Protein 2CQ8 (pdb70)

Sequence (110 aa):
GSSGSSGFFKGAASSVLELTEAELVTAEAVRSVWQRILPKVLEVEDSTDFFKSGAASVDVVRLVEEVKELCDGLELENEDVYMASTFGDFIQLLVRKLRGDDEESGPSSGGSSGSSGFFKGAASSVLELTEAELVTAEAVRSVWQRILPKVLEVEDSTDFFKSGAASVDVVRLVEEVKELCDGLELENEDVYMASTFGDFIQLLVRKLRGDDEESGPSSGGSSGSSGFFKGAASSVLELTEAELVTAEAVRSVWQRILPKVLEVEDSTDFFKSGAASVDVVRLVEEVKELCDGLELENEDVYMASTFGDFIQLLVRKLRGDDEESGPSSGGSSGSSGFFKGAASSVLELTEAELVTAEAVRSVWQRILPKVLEVEDSTDFFKSGAASVDVVRLVEEVKELCDGLELENEDVYMASTFGDFIQLLVRKLRGDDEESGPSSGGSSGSSGFFKGAASSVLELTEAELVTAEAVRSVWQRILPKVLEVEDSTDFFKSGAASVDVVRLVEEVKELCDGLELENEDVYMASTFGDFIQLLVRKLRGDDEESGPSSGGSSGSSGFFKGAASSVLELTEAELVTAEAVRSVWQRILPKVLEVEDSTDFFKSGAASVDVVRLVEEVKELCDGLELENEDVYMASTFGDFIQLLVRKLRGDDEESGPSSGGSSGSSGFFKGAASSVLELTEAELVTAEAVRSVWQRILPKVLEVEDSTDFFKSGAASVDVVRLVEEVKELCDGLELENEDVYMASTFGDFIQLLVRKLRGDDEESGPSSGGSSGSSGFFKGAASSVLELTEAELVTAEAVRSVWQRILPKVLEVEDSTDFFKSGAASVDVVRLVEEVKELCDGLELENEDVYMASTFGDFIQLLVRKLRGDDEESGPSSGGSSGSSGFFKGAASSVLELTEAELVTAEAVRSVWQRILPKVLEVEDSTDFFKSGAASVDVVRLVEEVKELCDGLELENEDVYMASTFGDFIQLLVRKLRGDDEESGPSSGGSSGSSGFFKGAASSVLELTEAELVTAEAVRSVWQRILPKVLEVEDSTDFFKSGAASVDVVRLVEEVKELCDGLELENEDVYMASTFGDFIQLLVRKLRGDDEESGPSSGGSSGSSGFFKGAASSVLELTEAELVTAEAVRSVWQRILPKVLEVEDSTDFFKSGAASVDVVRLVEEVKELCDGLELENEDVYMASTFGDFIQLLVRKLRGDDEESGPSSGGSSGSSGFFKGAASSVLELTEAELVTAEAVRSVWQRILPKVLEVEDSTDFFKSGAASVDVVRLVEEVKELCDGLELENEDVYMASTFGDFIQLLVRKLRGDDEESGPSSGGSSGSSGFFKGAASSVLELTEAELVTAEAVRSVWQRILPKVLEVEDSTDFFKSGAASVDVVRLVEEVKELCDGLELENEDVYMASTFGDFIQLLVRKLRGDDEESGPSSGGSSGSSGFFKGAASSVLELTEAELVTAEAVRSVWQRILPKVLEVEDSTDFFKSGAASVDVVRLVEEVKELCDGLELENEDVYMASTFGDFIQLLVRKLRGDDEESGPSSGGSSGSSGFFKGAASSVLELTEAELVTAEAVRSVWQRILPKVLEVEDSTDFFKSGAASVDVVRLVEEVKELCDGLELENEDVYMASTFGDFIQLLVRKLRGDDEESGPSSGGSSGSSGFFKGAASSVLELTEAELVTAEAVRSVWQRILPKVLEVEDSTDFFKSGAASVDVVRLVEEVKELCDGLELENEDVYMASTFGDFIQLLVRKLRGDDEESGPSSGGSSGSSGFFKGAASSVLELTEAELVTAEAVRSVWQRILPKVLEVEDSTDFFKSGAASVDVVRLVEEVKELCDGLELENEDVYMASTFGDFIQLLVRKLRGDDEESGPSSGGSSGSSGFFKGAASSVLELTEAELVTAEAVRSVWQRILPKVLEVEDSTDFFKSGAASVDVVRLVEEVKELCDGLELENEDVYMASTFGDFIQLLVRKLRGDDEESGPSSGGSSGSSGFFKGAASSVLELTEAELVTAEAVRSVWQRILPKVLEVEDSTDFFKSGAASVDVVRLVEEVKELCDGLELENEDVYMASTFGDFIQLLVRKLRGDDEESGPSSGGSSGSSGFFKGAASSVLELTEAELVTAEAVRSVWQRILPKVLEVEDSTDFFKSGAASVDVVRLVEEVKELCDGLELENEDVYMASTFGDFIQLLVRKLRGDDEESGPSSG

CATH classification: 1.10.1200.10

Secondary structure (DSSP, 8-state):
---SS----S-SS-SS----TTHHHHHHHHHHHHHHH-SS-S---TT-BHHHHH--TTHHHHHHHHHHHHHTS----HHHHHH--BHHHHHHHHHHHHHH----------

Structure (mmCIF, N/CA/C/O backbone):
data_2CQ8
#
_entry.id   2CQ8
#
loop_
_atom_site.group_PDB
_atom_site.id
_atom_site.type_symbol
_atom_site.label_atom_id
_atom_site.label_alt_id
_atom_site.label_comp_id
_atom_site.label_asym_id
_atom_site.label_entity_id
_atom_site.label_seq_id
_atom_site.pdbx_PDB_ins_code
_atom_site.Cartn_x
_atom_site.Cartn_y
_atom_site.Cartn_z
_atom_site.occupancy
_atom_site.B_iso_or_equiv
_atom_site.auth_seq_id
_atom_site.auth_comp_id
_atom_site.auth_asym_id
_atom_site.auth_atom_id
_atom_site.pdbx_PDB_model_num
ATOM 1 N N . GLY A 1 1 ? -26.385 -15.434 23.857 1.00 0.00 1 GLY A N 1
ATOM 2 C CA . GLY A 1 1 ? -25.637 -15.434 22.612 1.00 0.00 1 GLY A CA 1
ATOM 3 C C . GLY A 1 1 ? -24.414 -16.348 22.707 1.00 0.00 1 GLY A C 1
ATOM 4 O O . GLY A 1 1 ? -24.291 -17.130 23.649 1.00 0.00 1 GLY A O 1
ATOM 8 N N . SER A 1 2 ? -23.541 -16.221 21.718 1.00 0.00 2 SER A N 1
ATOM 9 C CA . SER A 1 2 ? -22.332 -17.026 21.679 1.00 0.00 2 SER A CA 1
ATOM 10 C C . SER A 1 2 ? -21.718 -17.117 23.077 1.00 0.00 2 SER A C 1
ATOM 11 O O . SER A 1 2 ? -21.749 -16.151 23.837 1.00 0.00 2 SER A O 1
ATOM 19 N N . SER A 1 3 ? -21.174 -18.288 23.374 1.00 0.00 3 SER A N 1
ATOM 20 C CA . SER A 1 3 ? -20.554 -18.518 24.668 1.00 0.00 3 SER A CA 1
ATOM 21 C C . SER A 1 3 ? -19.182 -19.170 24.482 1.00 0.00 3 SER A C 1
ATOM 22 O O . SER A 1 3 ? -18.918 -19.785 23.450 1.00 0.00 3 SER A O 1
ATOM 30 N N . GLY A 1 4 ? -18.345 -19.012 25.497 1.00 0.00 4 GLY A N 1
ATOM 31 C CA . GLY A 1 4 ? -17.007 -19.577 25.458 1.00 0.00 4 GLY A CA 1
ATOM 32 C C . GLY A 1 4 ? -15.983 -18.531 25.012 1.00 0.00 4 GLY A C 1
ATOM 33 O O . GLY A 1 4 ? -16.255 -17.733 24.117 1.00 0.00 4 GLY A O 1
ATOM 37 N N . SER A 1 5 ? -14.826 -18.570 25.657 1.00 0.00 5 SER A N 1
ATOM 38 C CA . SER A 1 5 ? -13.760 -17.636 25.338 1.00 0.00 5 SER A CA 1
ATOM 39 C C . SER A 1 5 ? -14.278 -16.199 25.431 1.00 0.00 5 SER A C 1
ATOM 40 O O . SER A 1 5 ? -14.956 -15.720 24.524 1.00 0.00 5 SER A O 1
ATOM 48 N N . SER A 1 6 ? -13.938 -15.553 26.537 1.00 0.00 6 SER A N 1
ATOM 49 C CA . SER A 1 6 ? -14.360 -14.180 26.760 1.00 0.00 6 SER A CA 1
ATOM 50 C C . SER A 1 6 ? -13.345 -13.214 26.146 1.00 0.00 6 SER A C 1
ATOM 51 O O . SER A 1 6 ? -12.202 -13.589 25.890 1.00 0.00 6 SER A O 1
ATOM 59 N N . GLY A 1 7 ? -13.800 -11.989 25.928 1.00 0.00 7 GLY A N 1
ATOM 60 C CA . GLY A 1 7 ? -12.946 -10.966 25.349 1.00 0.00 7 GLY A CA 1
ATOM 61 C C . GLY A 1 7 ? -13.768 -9.755 24.901 1.00 0.00 7 GLY A C 1
ATOM 62 O O . GLY A 1 7 ? -13.889 -9.490 23.706 1.00 0.00 7 GLY A O 1
ATOM 66 N N . PHE A 1 8 ? -14.310 -9.052 25.885 1.00 0.00 8 PHE A N 1
ATOM 67 C CA . PHE A 1 8 ? -15.116 -7.875 25.608 1.00 0.00 8 PHE A CA 1
ATOM 68 C C . PHE A 1 8 ? -14.348 -6.594 25.938 1.00 0.00 8 PHE A C 1
ATOM 69 O O . PHE A 1 8 ? -13.764 -6.476 27.014 1.00 0.00 8 PHE A O 1
ATOM 86 N N . PHE A 1 9 ? -14.374 -5.666 24.992 1.00 0.00 9 PHE A N 1
ATOM 87 C CA . PHE A 1 9 ? -13.687 -4.398 25.170 1.00 0.00 9 PHE A CA 1
ATOM 88 C C . PHE A 1 9 ? -14.069 -3.409 24.067 1.00 0.00 9 PHE A C 1
ATOM 89 O O . PHE A 1 9 ? -14.067 -3.758 22.887 1.00 0.00 9 PHE A O 1
ATOM 106 N N . LYS A 1 10 ? -14.388 -2.194 24.490 1.00 0.00 10 LYS A N 1
ATOM 107 C CA . LYS A 1 10 ? -14.772 -1.152 23.552 1.00 0.00 10 LYS A CA 1
ATOM 108 C C . LYS A 1 10 ? -13.874 -1.229 22.316 1.00 0.00 10 LYS A C 1
ATOM 109 O O . LYS A 1 10 ? -12.670 -1.451 22.432 1.00 0.00 10 LYS A O 1
ATOM 128 N N . GLY A 1 11 ? -14.494 -1.039 21.161 1.00 0.00 11 GLY A N 1
ATOM 129 C CA . GLY A 1 11 ? -13.766 -1.084 19.904 1.00 0.00 11 GLY A CA 1
ATOM 130 C C . GLY A 1 11 ? -14.687 -1.488 18.751 1.00 0.00 11 GLY A C 1
ATOM 131 O O . GLY A 1 11 ? -14.970 -2.670 18.563 1.00 0.00 11 GLY A O 1
ATOM 135 N N . ALA A 1 12 ? -15.129 -0.483 18.009 1.00 0.00 12 ALA A N 1
ATOM 136 C CA . ALA A 1 12 ? -16.012 -0.719 16.879 1.00 0.00 12 ALA A CA 1
ATOM 137 C C . ALA A 1 12 ? -15.230 -0.532 15.578 1.00 0.00 12 ALA A C 1
ATOM 138 O O . ALA A 1 12 ? -14.900 0.592 15.204 1.00 0.00 12 ALA A O 1
ATOM 145 N N . ALA A 1 13 ? -14.955 -1.651 14.924 1.00 0.00 13 ALA A N 1
ATOM 146 C CA . ALA A 1 13 ? -14.218 -1.624 13.672 1.00 0.00 13 ALA A CA 1
ATOM 147 C C . ALA A 1 13 ? -12.795 -1.127 13.934 1.00 0.00 13 ALA A C 1
ATOM 148 O O . ALA A 1 13 ? -12.502 0.053 13.750 1.00 0.00 13 ALA A O 1
ATOM 155 N N . SER A 1 14 ? -11.948 -2.053 14.360 1.00 0.00 14 SER A N 1
ATOM 156 C CA . SER A 1 14 ? -10.563 -1.724 14.649 1.00 0.00 14 SER A CA 1
ATOM 157 C C . SER A 1 14 ? -9.633 -2.744 13.989 1.00 0.00 14 SER A C 1
ATOM 158 O O . SER A 1 14 ? -10.096 -3.691 13.353 1.00 0.00 14 SER A O 1
ATOM 166 N N . SER A 1 15 ? -8.339 -2.517 14.161 1.00 0.00 15 SER A N 1
ATOM 167 C CA . SER A 1 15 ? -7.341 -3.405 13.590 1.00 0.00 15 SER A CA 1
ATOM 168 C C . SER A 1 15 ? -7.442 -3.392 12.063 1.00 0.00 15 SER A C 1
ATOM 169 O O . SER A 1 15 ? -8.422 -3.875 11.498 1.00 0.00 15 SER A O 1
ATOM 177 N N . VAL A 1 16 ? -6.415 -2.834 11.439 1.00 0.00 16 VAL A N 1
ATOM 178 C CA . VAL A 1 16 ? -6.375 -2.752 9.989 1.00 0.00 16 VAL A CA 1
ATOM 179 C C . VAL A 1 16 ? -7.587 -1.960 9.494 1.00 0.00 16 VAL A C 1
ATOM 180 O O . VAL A 1 16 ? -8.626 -1.934 10.151 1.00 0.00 16 VAL A O 1
ATOM 193 N N . LEU A 1 17 ? -7.413 -1.335 8.339 1.00 0.00 17 LEU A N 1
ATOM 194 C CA . LEU A 1 17 ? -8.480 -0.544 7.749 1.00 0.00 17 LEU A CA 1
ATOM 195 C C . LEU A 1 17 ? -9.359 -1.448 6.882 1.00 0.00 17 LEU A C 1
ATOM 196 O O . LEU A 1 17 ? -8.920 -2.509 6.441 1.00 0.00 17 LEU A O 1
ATOM 212 N N . GLU A 1 18 ? -10.584 -0.994 6.662 1.00 0.00 18 GLU A N 1
ATOM 213 C CA . GLU A 1 18 ? -11.528 -1.749 5.856 1.00 0.00 18 GLU A CA 1
ATOM 214 C C . GLU A 1 18 ? -11.679 -1.107 4.475 1.00 0.00 18 GLU A C 1
ATOM 215 O O . GLU A 1 18 ? -12.128 0.033 4.362 1.00 0.00 18 GLU A O 1
ATOM 227 N N . LEU A 1 19 ? -11.294 -1.866 3.459 1.00 0.00 19 LEU A N 1
ATOM 228 C CA . LEU A 1 19 ? -11.381 -1.386 2.091 1.00 0.00 19 LEU A CA 1
ATOM 229 C C . LEU A 1 19 ? -12.843 -1.089 1.750 1.00 0.00 19 LEU A C 1
ATOM 230 O O . LEU A 1 19 ? -13.709 -1.136 2.623 1.00 0.00 19 LEU A O 1
ATOM 246 N N . THR A 1 20 ? -13.072 -0.791 0.480 1.00 0.00 20 THR A N 1
ATOM 247 C CA . THR A 1 20 ? -14.414 -0.488 0.013 1.00 0.00 20 THR A CA 1
ATOM 248 C C . THR A 1 20 ? -14.584 -0.925 -1.443 1.00 0.00 20 THR A C 1
ATOM 249 O O . THR A 1 20 ? -13.601 -1.150 -2.146 1.00 0.00 20 THR A O 1
ATOM 260 N N . GLU A 1 21 ? -15.840 -1.032 -1.852 1.00 0.00 21 GLU A N 1
ATOM 261 C CA . GLU A 1 21 ? -16.152 -1.438 -3.212 1.00 0.00 21 GLU A CA 1
ATOM 262 C C . GLU A 1 21 ? -15.199 -0.761 -4.200 1.00 0.00 21 GLU A C 1
ATOM 263 O O . GLU A 1 21 ? -14.854 -1.338 -5.230 1.00 0.00 21 GLU A O 1
ATOM 275 N N . ALA A 1 22 ? -14.803 0.454 -3.851 1.00 0.00 22 ALA A N 1
ATOM 276 C CA . ALA A 1 22 ? -13.897 1.216 -4.694 1.00 0.00 22 ALA A CA 1
ATOM 277 C C . ALA A 1 22 ? -12.455 0.942 -4.265 1.00 0.00 22 ALA A C 1
ATOM 278 O O . ALA A 1 22 ? -11.654 0.438 -5.051 1.00 0.00 22 ALA A O 1
ATOM 285 N N . GLU A 1 23 ? -12.167 1.286 -3.018 1.00 0.00 23 GLU A N 1
ATOM 286 C CA . GLU A 1 23 ? -10.835 1.083 -2.474 1.00 0.00 23 GLU A CA 1
ATOM 287 C C . GLU A 1 23 ? -10.312 -0.304 -2.854 1.00 0.00 23 GLU A C 1
ATOM 288 O O . GLU A 1 23 ? -9.161 -0.446 -3.264 1.00 0.00 23 GLU A O 1
ATOM 300 N N . LEU A 1 24 ? -11.183 -1.291 -2.703 1.00 0.00 24 LEU A N 1
ATOM 301 C CA . LEU A 1 24 ? -10.823 -2.662 -3.025 1.00 0.00 24 LEU A CA 1
ATOM 302 C C . LEU A 1 24 ? -10.194 -2.705 -4.418 1.00 0.00 24 LEU A C 1
ATOM 303 O O . LEU A 1 24 ? -9.123 -3.283 -4.602 1.00 0.00 24 LEU A O 1
ATOM 319 N N . VAL A 1 25 ? -10.885 -2.087 -5.365 1.00 0.00 25 VAL A N 1
ATOM 320 C CA . VAL A 1 25 ? -10.407 -2.049 -6.736 1.00 0.00 25 VAL A CA 1
ATOM 321 C C . VAL A 1 25 ? -9.010 -1.424 -6.767 1.00 0.00 25 VAL A C 1
ATOM 322 O O . VAL A 1 25 ? -8.089 -1.985 -7.358 1.00 0.00 25 VAL A O 1
ATOM 335 N N . THR A 1 26 ? -8.898 -0.271 -6.124 1.00 0.00 26 THR A N 1
ATOM 336 C CA . THR A 1 26 ? -7.630 0.436 -6.071 1.00 0.00 26 THR A CA 1
ATOM 337 C C . THR A 1 26 ? -6.544 -0.461 -5.473 1.00 0.00 26 THR A C 1
ATOM 338 O O . THR A 1 26 ? -5.432 -0.527 -5.994 1.00 0.00 26 THR A O 1
ATOM 349 N N . ALA A 1 27 ? -6.905 -1.128 -4.387 1.00 0.00 27 ALA A N 1
ATOM 350 C CA . ALA A 1 27 ? -5.976 -2.018 -3.712 1.00 0.00 27 ALA A CA 1
ATOM 351 C C . ALA A 1 27 ? -5.494 -3.087 -4.696 1.00 0.00 27 ALA A C 1
ATOM 352 O O . ALA A 1 27 ? -4.366 -3.566 -4.594 1.00 0.00 27 ALA A O 1
ATOM 359 N N . GLU A 1 28 ? -6.373 -3.429 -5.626 1.00 0.00 28 GLU A N 1
ATOM 360 C CA . GLU A 1 28 ? -6.052 -4.431 -6.628 1.00 0.00 28 GLU A CA 1
ATOM 361 C C . GLU A 1 28 ? -5.145 -3.833 -7.706 1.00 0.00 28 GLU A C 1
ATOM 362 O O . GLU A 1 28 ? -4.306 -4.531 -8.273 1.00 0.00 28 GLU A O 1
ATOM 374 N N . ALA A 1 29 ? -5.345 -2.548 -7.955 1.00 0.00 29 ALA A N 1
ATOM 375 C CA . ALA A 1 29 ? -4.556 -1.848 -8.955 1.00 0.00 29 ALA A CA 1
ATOM 376 C C . ALA A 1 29 ? -3.101 -1.772 -8.489 1.00 0.00 29 ALA A C 1
ATOM 377 O O . ALA A 1 29 ? -2.180 -1.945 -9.286 1.00 0.00 29 ALA A O 1
ATOM 384 N N . VAL A 1 30 ? -2.939 -1.514 -7.199 1.00 0.00 30 VAL A N 1
ATOM 385 C CA . VAL A 1 30 ? -1.611 -1.413 -6.618 1.00 0.00 30 VAL A CA 1
ATOM 386 C C . VAL A 1 30 ? -0.931 -2.783 -6.670 1.00 0.00 30 VAL A C 1
ATOM 387 O O . VAL A 1 30 ? 0.271 -2.874 -6.916 1.00 0.00 30 VAL A O 1
ATOM 400 N N . ARG A 1 31 ? -1.729 -3.814 -6.435 1.00 0.00 31 ARG A N 1
ATOM 401 C CA . ARG A 1 31 ? -1.219 -5.174 -6.452 1.00 0.00 31 ARG A CA 1
ATOM 402 C C . ARG A 1 31 ? -0.556 -5.476 -7.798 1.00 0.00 31 ARG A C 1
ATOM 403 O O . ARG A 1 31 ? 0.515 -6.079 -7.845 1.00 0.00 31 ARG A O 1
ATOM 424 N N . SER A 1 32 ? -1.221 -5.042 -8.859 1.00 0.00 32 SER A N 1
ATOM 425 C CA . SER A 1 32 ? -0.710 -5.258 -10.202 1.00 0.00 32 SER A CA 1
ATOM 426 C C . SER A 1 32 ? 0.688 -4.650 -10.334 1.00 0.00 32 SER A C 1
ATOM 427 O O . SER A 1 32 ? 1.540 -5.191 -11.037 1.00 0.00 32 SER A O 1
ATOM 435 N N . VAL A 1 33 ? 0.880 -3.534 -9.646 1.00 0.00 33 VAL A N 1
ATOM 436 C CA . VAL A 1 33 ? 2.160 -2.847 -9.678 1.00 0.00 33 VAL A CA 1
ATOM 437 C C . VAL A 1 33 ? 3.248 -3.779 -9.138 1.00 0.00 33 VAL A C 1
ATOM 438 O O . VAL A 1 33 ? 4.251 -4.021 -9.807 1.00 0.00 33 VAL A O 1
ATOM 451 N N . TRP A 1 34 ? 3.011 -4.275 -7.932 1.00 0.00 34 TRP A N 1
ATOM 452 C CA . TRP A 1 34 ? 3.958 -5.174 -7.294 1.00 0.00 34 TRP A CA 1
ATOM 453 C C . TRP A 1 34 ? 4.223 -6.338 -8.252 1.00 0.00 34 TRP A C 1
ATOM 454 O O . TRP A 1 34 ? 5.364 -6.576 -8.644 1.00 0.00 34 TRP A O 1
ATOM 475 N N . GLN A 1 35 ? 3.149 -7.032 -8.600 1.00 0.00 35 GLN A N 1
ATOM 476 C CA . GLN A 1 35 ? 3.251 -8.165 -9.504 1.00 0.00 35 GLN A CA 1
ATOM 477 C C . GLN A 1 35 ? 4.073 -7.787 -10.738 1.00 0.00 35 GLN A C 1
ATOM 478 O O . GLN A 1 35 ? 5.117 -8.382 -10.999 1.00 0.00 35 GLN A O 1
ATOM 492 N N . ARG A 1 36 ? 3.569 -6.800 -11.465 1.00 0.00 36 ARG A N 1
ATOM 493 C CA . ARG A 1 36 ? 4.243 -6.335 -12.665 1.00 0.00 36 ARG A CA 1
ATOM 494 C C . ARG A 1 36 ? 5.733 -6.122 -12.389 1.00 0.00 36 ARG A C 1
ATOM 495 O O . ARG A 1 36 ? 6.581 -6.563 -13.164 1.00 0.00 36 ARG A O 1
ATOM 516 N N . ILE A 1 37 ? 6.007 -5.447 -11.282 1.00 0.00 37 ILE A N 1
ATOM 517 C CA . ILE A 1 37 ? 7.379 -5.171 -10.894 1.00 0.00 37 ILE A CA 1
ATOM 518 C C . ILE A 1 37 ? 8.089 -6.487 -10.574 1.00 0.00 37 ILE A C 1
ATOM 519 O O . ILE A 1 37 ? 8.922 -6.952 -11.351 1.00 0.00 37 ILE A O 1
ATOM 535 N N . LEU A 1 38 ? 7.734 -7.051 -9.429 1.00 0.00 38 LEU A N 1
ATOM 536 C CA . LEU A 1 38 ? 8.327 -8.305 -8.997 1.00 0.00 38 LEU A CA 1
ATOM 537 C C . LEU A 1 38 ? 8.006 -9.396 -10.021 1.00 0.00 38 LEU A C 1
ATOM 538 O O . LEU A 1 38 ? 6.855 -9.811 -10.151 1.00 0.00 38 LEU A O 1
ATOM 554 N N . PRO A 1 39 ? 9.071 -9.841 -10.739 1.00 0.00 39 PRO A N 1
ATOM 555 C CA . PRO A 1 39 ? 8.914 -10.876 -11.748 1.00 0.00 39 PRO A CA 1
ATOM 556 C C . PRO A 1 39 ? 8.733 -12.250 -11.099 1.00 0.00 39 PRO A C 1
ATOM 557 O O . PRO A 1 39 ? 7.642 -12.818 -11.133 1.00 0.00 39 PRO A O 1
ATOM 568 N N . LYS A 1 40 ? 9.819 -12.745 -10.524 1.00 0.00 40 LYS A N 1
ATOM 569 C CA . LYS A 1 40 ? 9.793 -14.042 -9.869 1.00 0.00 40 LYS A CA 1
ATOM 570 C C . LYS A 1 40 ? 8.478 -14.196 -9.102 1.00 0.00 40 LYS A C 1
ATOM 571 O O . LYS A 1 40 ? 7.854 -15.255 -9.140 1.00 0.00 40 LYS A O 1
ATOM 590 N N . VAL A 1 41 ? 8.097 -13.123 -8.424 1.00 0.00 41 VAL A N 1
ATOM 591 C CA . VAL A 1 41 ? 6.868 -13.126 -7.649 1.00 0.00 41 VAL A CA 1
ATOM 592 C C . VAL A 1 41 ? 5.699 -13.512 -8.557 1.00 0.00 41 VAL A C 1
ATOM 593 O O . VAL A 1 41 ? 5.364 -12.782 -9.489 1.00 0.00 41 VAL A O 1
ATOM 606 N N . LEU A 1 42 ? 5.110 -14.660 -8.254 1.00 0.00 42 LEU A N 1
ATOM 607 C CA . LEU A 1 42 ? 3.985 -15.152 -9.031 1.00 0.00 42 LEU A CA 1
ATOM 608 C C . LEU A 1 42 ? 2.685 -14.600 -8.445 1.00 0.00 42 LEU A C 1
ATOM 609 O O . LEU A 1 42 ? 1.703 -14.419 -9.163 1.00 0.00 42 LEU A O 1
ATOM 625 N N . GLU A 1 43 ? 2.720 -14.347 -7.145 1.00 0.00 43 GLU A N 1
ATOM 626 C CA . GLU A 1 43 ? 1.556 -13.819 -6.453 1.00 0.00 43 GLU A CA 1
ATOM 627 C C . GLU A 1 43 ? 1.985 -12.815 -5.381 1.00 0.00 43 GLU A C 1
ATOM 628 O O . GLU A 1 43 ? 3.056 -12.951 -4.792 1.00 0.00 43 GLU A O 1
ATOM 640 N N . VAL A 1 44 ? 1.128 -11.829 -5.161 1.00 0.00 44 VAL A N 1
ATOM 641 C CA . VAL A 1 44 ? 1.405 -10.803 -4.171 1.00 0.00 44 VAL A CA 1
ATOM 642 C C . VAL A 1 44 ? 0.339 -10.857 -3.075 1.00 0.00 44 VAL A C 1
ATOM 643 O O . VAL A 1 44 ? -0.815 -10.504 -3.309 1.00 0.00 44 VAL A O 1
ATOM 656 N N . GLU A 1 45 ? 0.765 -11.302 -1.901 1.00 0.00 45 GLU A N 1
ATOM 657 C CA . GLU A 1 45 ? -0.138 -11.407 -0.768 1.00 0.00 45 GLU A CA 1
ATOM 658 C C . GLU A 1 45 ? 0.111 -10.263 0.217 1.00 0.00 45 GLU A C 1
ATOM 659 O O . GLU A 1 45 ? 1.027 -9.465 0.028 1.00 0.00 45 GLU A O 1
ATOM 671 N N . ASP A 1 46 ? -0.721 -10.220 1.247 1.00 0.00 46 ASP A N 1
ATOM 672 C CA . ASP A 1 46 ? -0.603 -9.187 2.263 1.00 0.00 46 ASP A CA 1
ATOM 673 C C . ASP A 1 46 ? 0.606 -9.488 3.151 1.00 0.00 46 ASP A C 1
ATOM 674 O O . ASP A 1 46 ? 0.942 -8.701 4.035 1.00 0.00 46 ASP A O 1
ATOM 683 N N . SER A 1 47 ? 1.227 -10.627 2.885 1.00 0.00 47 SER A N 1
ATOM 684 C CA . SER A 1 47 ? 2.392 -11.041 3.649 1.00 0.00 47 SER A CA 1
ATOM 685 C C . SER A 1 47 ? 3.653 -10.911 2.792 1.00 0.00 47 SER A C 1
ATOM 686 O O . SER A 1 47 ? 4.765 -11.086 3.288 1.00 0.00 47 SER A O 1
ATOM 694 N N . THR A 1 48 ? 3.438 -10.604 1.522 1.00 0.00 48 THR A N 1
ATOM 695 C CA . THR A 1 48 ? 4.543 -10.448 0.592 1.00 0.00 48 THR A CA 1
ATOM 696 C C . THR A 1 48 ? 5.283 -9.135 0.858 1.00 0.00 48 THR A C 1
ATOM 697 O O . THR A 1 48 ? 4.685 -8.062 0.816 1.00 0.00 48 THR A O 1
ATOM 708 N N . ASP A 1 49 ? 6.574 -9.265 1.127 1.00 0.00 49 ASP A N 1
ATOM 709 C CA . ASP A 1 49 ? 7.402 -8.103 1.401 1.00 0.00 49 ASP A CA 1
ATOM 710 C C . ASP A 1 49 ? 7.958 -7.556 0.084 1.00 0.00 49 ASP A C 1
ATOM 711 O O . ASP A 1 49 ? 8.560 -8.295 -0.694 1.00 0.00 49 ASP A O 1
ATOM 720 N N . PHE A 1 50 ? 7.736 -6.267 -0.126 1.00 0.00 50 PHE A N 1
ATOM 721 C CA . PHE A 1 50 ? 8.206 -5.613 -1.335 1.00 0.00 50 PHE A CA 1
ATOM 722 C C . PHE A 1 50 ? 9.723 -5.755 -1.479 1.00 0.00 50 PHE A C 1
ATOM 723 O O . PHE A 1 50 ? 10.260 -5.629 -2.579 1.00 0.00 50 PHE A O 1
ATOM 740 N N . PHE A 1 51 ? 10.371 -6.014 -0.353 1.00 0.00 51 PHE A N 1
ATOM 741 C CA . PHE A 1 51 ? 11.815 -6.174 -0.341 1.00 0.00 51 PHE A CA 1
ATOM 742 C C . PHE A 1 51 ? 12.206 -7.643 -0.520 1.00 0.00 51 PHE A C 1
ATOM 743 O O . PHE A 1 51 ? 12.788 -8.014 -1.538 1.00 0.00 51 PHE A O 1
ATOM 760 N N . LYS A 1 52 ? 11.870 -8.438 0.485 1.00 0.00 52 LYS A N 1
ATOM 761 C CA . LYS A 1 52 ? 12.178 -9.857 0.452 1.00 0.00 52 LYS A CA 1
ATOM 762 C C . LYS A 1 52 ? 11.921 -10.398 -0.956 1.00 0.00 52 LYS A C 1
ATOM 763 O O . LYS A 1 52 ? 12.753 -11.114 -1.511 1.00 0.00 52 LYS A O 1
ATOM 782 N N . SER A 1 53 ? 10.767 -10.033 -1.494 1.00 0.00 53 SER A N 1
ATOM 783 C CA . SER A 1 53 ? 10.390 -10.472 -2.827 1.00 0.00 53 SER A CA 1
ATOM 784 C C . SER A 1 53 ? 11.609 -10.445 -3.751 1.00 0.00 53 SER A C 1
ATOM 785 O O . SER A 1 53 ? 12.200 -11.486 -4.034 1.00 0.00 53 SER A O 1
ATOM 793 N N . GLY A 1 54 ? 11.948 -9.244 -4.195 1.00 0.00 54 GLY A N 1
ATOM 794 C CA . GLY A 1 54 ? 13.086 -9.068 -5.081 1.00 0.00 54 GLY A CA 1
ATOM 795 C C . GLY A 1 54 ? 13.103 -7.660 -5.679 1.00 0.00 54 GLY A C 1
ATOM 796 O O . GLY A 1 54 ? 13.406 -7.485 -6.858 1.00 0.00 54 GLY A O 1
ATOM 800 N N . ALA A 1 55 ? 12.775 -6.690 -4.837 1.00 0.00 55 ALA A N 1
ATOM 801 C CA . ALA A 1 55 ? 12.748 -5.303 -5.267 1.00 0.00 55 ALA A CA 1
ATOM 802 C C . ALA A 1 55 ? 14.073 -4.633 -4.896 1.00 0.00 55 ALA A C 1
ATOM 803 O O . ALA A 1 55 ? 14.674 -4.962 -3.875 1.00 0.00 55 ALA A O 1
ATOM 810 N N . ALA A 1 56 ? 14.489 -3.705 -5.746 1.00 0.00 56 ALA A N 1
ATOM 811 C CA . ALA A 1 56 ? 15.731 -2.986 -5.520 1.00 0.00 56 ALA A CA 1
ATOM 812 C C . ALA A 1 56 ? 15.419 -1.612 -4.925 1.00 0.00 56 ALA A C 1
ATOM 813 O O . ALA A 1 56 ? 14.312 -1.378 -4.441 1.00 0.00 56 ALA A O 1
ATOM 820 N N . SER A 1 57 ? 16.414 -0.739 -4.979 1.00 0.00 57 SER A N 1
ATOM 821 C CA . SER A 1 57 ? 16.260 0.606 -4.451 1.00 0.00 57 SER A CA 1
ATOM 822 C C . SER A 1 57 ? 15.546 1.491 -5.475 1.00 0.00 57 SER A C 1
ATOM 823 O O . SER A 1 57 ? 15.200 2.634 -5.178 1.00 0.00 57 SER A O 1
ATOM 831 N N . VAL A 1 58 ? 15.347 0.930 -6.658 1.00 0.00 58 VAL A N 1
ATOM 832 C CA . VAL A 1 58 ? 14.681 1.654 -7.727 1.00 0.00 58 VAL A CA 1
ATOM 833 C C . VAL A 1 58 ? 13.181 1.351 -7.686 1.00 0.00 58 VAL A C 1
ATOM 834 O O . VAL A 1 58 ? 12.358 2.248 -7.860 1.00 0.00 58 VAL A O 1
ATOM 847 N N . ASP A 1 59 ? 12.873 0.084 -7.454 1.00 0.00 59 ASP A N 1
ATOM 848 C CA . ASP A 1 59 ? 11.487 -0.349 -7.387 1.00 0.00 59 ASP A CA 1
ATOM 849 C C . ASP A 1 59 ? 10.738 0.511 -6.367 1.00 0.00 59 ASP A C 1
ATOM 850 O O . ASP A 1 59 ? 9.557 0.806 -6.546 1.00 0.00 59 ASP A O 1
ATOM 859 N N . VAL A 1 60 ? 11.454 0.888 -5.318 1.00 0.00 60 VAL A N 1
ATOM 860 C CA . VAL A 1 60 ? 10.872 1.708 -4.269 1.00 0.00 60 VAL A CA 1
ATOM 861 C C . VAL A 1 60 ? 10.242 2.955 -4.893 1.00 0.00 60 VAL A C 1
ATOM 862 O O . VAL A 1 60 ? 9.095 3.288 -4.600 1.00 0.00 60 VAL A O 1
ATOM 875 N N . VAL A 1 61 ? 11.021 3.610 -5.741 1.00 0.00 61 VAL A N 1
ATOM 876 C CA . VAL A 1 61 ? 10.553 4.814 -6.409 1.00 0.00 61 VAL A CA 1
ATOM 877 C C . VAL A 1 61 ? 9.514 4.434 -7.466 1.00 0.00 61 VAL A C 1
ATOM 878 O O . VAL A 1 61 ? 8.544 5.160 -7.675 1.00 0.00 61 VAL A O 1
ATOM 891 N N . ARG A 1 62 ? 9.753 3.298 -8.104 1.00 0.00 62 ARG A N 1
ATOM 892 C CA . ARG A 1 62 ? 8.850 2.814 -9.134 1.00 0.00 62 ARG A CA 1
ATOM 893 C C . ARG A 1 62 ? 7.458 2.571 -8.548 1.00 0.00 62 ARG A C 1
ATOM 894 O O . ARG A 1 62 ? 6.466 3.084 -9.063 1.00 0.00 62 ARG A O 1
ATOM 915 N N . LEU A 1 63 ? 7.429 1.788 -7.479 1.00 0.00 63 LEU A N 1
ATOM 916 C CA . LEU A 1 63 ? 6.175 1.471 -6.818 1.00 0.00 63 LEU A CA 1
ATOM 917 C C . LEU A 1 63 ? 5.489 2.769 -6.386 1.00 0.00 63 LEU A C 1
ATOM 918 O O . LEU A 1 63 ? 4.294 2.950 -6.616 1.00 0.00 63 LEU A O 1
ATOM 934 N N . VAL A 1 64 ? 6.274 3.639 -5.768 1.00 0.00 64 VAL A N 1
ATOM 935 C CA . VAL A 1 64 ? 5.757 4.914 -5.302 1.00 0.00 64 VAL A CA 1
ATOM 936 C C . VAL A 1 64 ? 5.301 5.744 -6.503 1.00 0.00 64 VAL A C 1
ATOM 937 O O . VAL A 1 64 ? 4.251 6.384 -6.458 1.00 0.00 64 VAL A O 1
ATOM 950 N N . GLU A 1 65 ? 6.112 5.707 -7.550 1.00 0.00 65 GLU A N 1
ATOM 951 C CA . GLU A 1 65 ? 5.805 6.448 -8.762 1.00 0.00 65 GLU A CA 1
ATOM 952 C C . GLU A 1 65 ? 4.555 5.874 -9.433 1.00 0.00 65 GLU A C 1
ATOM 953 O O . GLU A 1 65 ? 3.694 6.622 -9.893 1.00 0.00 65 GLU A O 1
ATOM 965 N N . GLU A 1 66 ? 4.496 4.551 -9.467 1.00 0.00 66 GLU A N 1
ATOM 966 C CA . GLU A 1 66 ? 3.366 3.868 -10.073 1.00 0.00 66 GLU A CA 1
ATOM 967 C C . GLU A 1 66 ? 2.073 4.222 -9.335 1.00 0.00 66 GLU A C 1
ATOM 968 O O . GLU A 1 66 ? 1.118 4.703 -9.944 1.00 0.00 66 GLU A O 1
ATOM 980 N N . VAL A 1 67 ? 2.084 3.971 -8.035 1.00 0.00 67 VAL A N 1
ATOM 981 C CA . VAL A 1 67 ? 0.924 4.257 -7.207 1.00 0.00 67 VAL A CA 1
ATOM 982 C C . VAL A 1 67 ? 0.582 5.745 -7.313 1.00 0.00 67 VAL A C 1
ATOM 983 O O . VAL A 1 67 ? -0.556 6.142 -7.071 1.00 0.00 67 VAL A O 1
ATOM 996 N N . LYS A 1 68 ? 1.589 6.526 -7.676 1.00 0.00 68 LYS A N 1
ATOM 997 C CA . LYS A 1 68 ? 1.409 7.961 -7.817 1.00 0.00 68 LYS A CA 1
ATOM 998 C C . LYS A 1 68 ? 0.416 8.238 -8.947 1.00 0.00 68 LYS A C 1
ATOM 999 O O . LYS A 1 68 ? -0.446 9.106 -8.823 1.00 0.00 68 LYS A O 1
ATOM 1018 N N . GLU A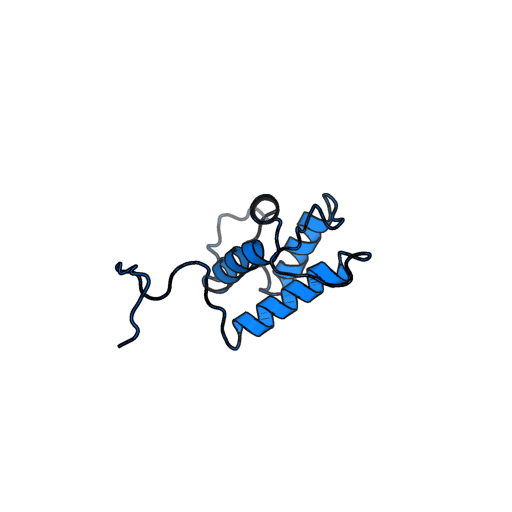 1 69 ? 0.571 7.483 -10.025 1.00 0.00 69 GLU A N 1
ATOM 1019 C CA . GLU A 1 69 ? -0.301 7.636 -11.178 1.00 0.00 69 GLU A CA 1
ATOM 1020 C C . GLU A 1 69 ? -1.703 7.114 -10.855 1.00 0.00 69 GLU A C 1
ATOM 1021 O O . GLU A 1 69 ? -2.677 7.501 -11.499 1.00 0.00 69 GLU A O 1
ATOM 1033 N N . LEU A 1 70 ? -1.760 6.242 -9.859 1.00 0.00 70 LEU A N 1
ATOM 1034 C CA . LEU A 1 70 ? -3.026 5.663 -9.443 1.00 0.00 70 LEU A CA 1
ATOM 1035 C C . LEU A 1 70 ? -3.902 6.754 -8.822 1.00 0.00 70 LEU A C 1
ATOM 1036 O O . LEU A 1 70 ? -5.070 6.895 -9.180 1.00 0.00 70 LEU A O 1
ATOM 1052 N N . CYS A 1 71 ? -3.303 7.496 -7.903 1.00 0.00 71 CYS A N 1
ATOM 1053 C CA . CYS A 1 71 ? -4.013 8.570 -7.229 1.00 0.00 71 CYS A CA 1
ATOM 1054 C C . CYS A 1 71 ? -3.717 9.878 -7.964 1.00 0.00 71 CYS A C 1
ATOM 1055 O O . CYS A 1 71 ? -4.238 10.931 -7.599 1.00 0.00 71 CYS A O 1
ATOM 1063 N N . ASP A 1 72 ? -2.882 9.769 -8.987 1.00 0.00 72 ASP A N 1
ATOM 1064 C CA . ASP A 1 72 ? -2.511 10.930 -9.777 1.00 0.00 72 ASP A CA 1
ATOM 1065 C C . ASP A 1 72 ? -1.792 11.942 -8.883 1.00 0.00 72 ASP A C 1
ATOM 1066 O O . ASP A 1 72 ? -2.324 13.014 -8.599 1.00 0.00 72 ASP A O 1
ATOM 1075 N N . GLY A 1 73 ? -0.593 11.565 -8.463 1.00 0.00 73 GLY A N 1
ATOM 1076 C CA . GLY A 1 73 ? 0.205 12.425 -7.606 1.00 0.00 73 GLY A CA 1
ATOM 1077 C C . GLY A 1 73 ? 0.032 12.046 -6.134 1.00 0.00 73 GLY A C 1
ATOM 1078 O O . GLY A 1 73 ? -0.064 12.918 -5.271 1.00 0.00 73 GLY A O 1
ATOM 1082 N N . LEU A 1 74 ? -0.004 10.744 -5.891 1.00 0.00 74 LEU A N 1
ATOM 1083 C CA . LEU A 1 74 ? -0.164 10.239 -4.539 1.00 0.00 74 LEU A CA 1
ATOM 1084 C C . LEU A 1 74 ? 0.970 10.772 -3.662 1.00 0.00 74 LEU A C 1
ATOM 1085 O O . LEU A 1 74 ? 2.140 10.684 -4.033 1.00 0.00 74 LEU A O 1
ATOM 1101 N N . GLU A 1 75 ? 0.585 11.314 -2.516 1.00 0.00 75 GLU A N 1
ATOM 1102 C CA . GLU A 1 75 ? 1.556 11.861 -1.583 1.00 0.00 75 GLU A CA 1
ATOM 1103 C C . GLU A 1 75 ? 2.331 10.733 -0.900 1.00 0.00 75 GLU A C 1
ATOM 1104 O O . GLU A 1 75 ? 2.244 10.563 0.315 1.00 0.00 75 GLU A O 1
ATOM 1116 N N . LEU A 1 76 ? 3.071 9.991 -1.711 1.00 0.00 76 LEU A N 1
ATOM 1117 C CA . LEU A 1 76 ? 3.861 8.884 -1.200 1.00 0.00 76 LEU A CA 1
ATOM 1118 C C . LEU A 1 76 ? 5.342 9.267 -1.220 1.00 0.00 76 LEU A C 1
ATOM 1119 O O . LEU A 1 76 ? 5.738 10.188 -1.932 1.00 0.00 76 LEU A O 1
ATOM 1135 N N . GLU A 1 77 ? 6.119 8.541 -0.431 1.00 0.00 77 GLU A N 1
ATOM 1136 C CA . GLU A 1 77 ? 7.548 8.793 -0.349 1.00 0.00 77 GLU A CA 1
ATOM 1137 C C . GLU A 1 77 ? 8.305 7.486 -0.108 1.00 0.00 77 GLU A C 1
ATOM 1138 O O . GLU A 1 77 ? 7.763 6.550 0.479 1.00 0.00 77 GLU A O 1
ATOM 1150 N N . ASN A 1 78 ? 9.545 7.463 -0.573 1.00 0.00 78 ASN A N 1
ATOM 1151 C CA . ASN A 1 78 ? 10.382 6.286 -0.415 1.00 0.00 78 ASN A CA 1
ATOM 1152 C C . ASN A 1 78 ? 10.238 5.750 1.011 1.00 0.00 78 ASN A C 1
ATOM 1153 O O . ASN A 1 78 ? 10.284 4.541 1.231 1.00 0.00 78 ASN A O 1
ATOM 1164 N N . GLU A 1 79 ? 10.065 6.677 1.942 1.00 0.00 79 GLU A N 1
ATOM 1165 C CA . GLU A 1 79 ? 9.914 6.313 3.341 1.00 0.00 79 GLU A CA 1
ATOM 1166 C C . GLU A 1 79 ? 8.745 5.340 3.513 1.00 0.00 79 GLU A C 1
ATOM 1167 O O . GLU A 1 79 ? 8.886 4.304 4.161 1.00 0.00 79 GLU A O 1
ATOM 1179 N N . ASP A 1 80 ? 7.619 5.708 2.920 1.00 0.00 80 ASP A N 1
ATOM 1180 C CA . ASP A 1 80 ? 6.427 4.880 2.999 1.00 0.00 80 ASP A CA 1
ATOM 1181 C C . ASP A 1 80 ? 6.805 3.422 2.730 1.00 0.00 80 ASP A C 1
ATOM 1182 O O . ASP A 1 80 ? 6.410 2.527 3.476 1.00 0.00 80 ASP A O 1
ATOM 1191 N N . VAL A 1 81 ? 7.564 3.229 1.662 1.00 0.00 81 VAL A N 1
ATOM 1192 C CA . VAL A 1 81 ? 8.000 1.895 1.285 1.00 0.00 81 VAL A CA 1
ATOM 1193 C C . VAL A 1 81 ? 8.863 1.309 2.404 1.00 0.00 81 VAL A C 1
ATOM 1194 O O . VAL A 1 81 ? 8.652 0.173 2.826 1.00 0.00 81 VAL A O 1
ATOM 1207 N N . TYR A 1 82 ? 9.817 2.111 2.853 1.00 0.00 82 TYR A N 1
ATOM 1208 C CA . TYR A 1 82 ? 10.713 1.687 3.915 1.00 0.00 82 TYR A CA 1
ATOM 1209 C C . TYR A 1 82 ? 9.941 1.411 5.207 1.00 0.00 82 TYR A C 1
ATOM 1210 O O . TYR A 1 82 ? 10.450 0.750 6.110 1.00 0.00 82 TYR A O 1
ATOM 1228 N N . MET A 1 83 ? 8.723 1.932 5.253 1.00 0.00 83 MET A N 1
ATOM 1229 C CA . MET A 1 83 ? 7.875 1.750 6.419 1.00 0.00 83 MET A CA 1
ATOM 1230 C C . MET A 1 83 ? 6.955 0.541 6.244 1.00 0.00 83 MET A C 1
ATOM 1231 O O . MET A 1 83 ? 6.812 -0.272 7.156 1.00 0.00 83 MET A O 1
ATOM 1245 N N . ALA A 1 84 ? 6.353 0.461 5.067 1.00 0.00 84 ALA A N 1
ATOM 1246 C CA . ALA A 1 84 ? 5.450 -0.635 4.761 1.00 0.00 84 ALA A CA 1
ATOM 1247 C C . ALA A 1 84 ? 6.019 -1.450 3.597 1.00 0.00 84 ALA A C 1
ATOM 1248 O O . ALA A 1 84 ? 5.667 -1.217 2.441 1.00 0.00 84 ALA A O 1
ATOM 1255 N N . SER A 1 85 ? 6.888 -2.388 3.942 1.00 0.00 85 SER A N 1
ATOM 1256 C CA . SER A 1 85 ? 7.509 -3.238 2.941 1.00 0.00 85 SER A CA 1
ATOM 1257 C C . SER A 1 85 ? 6.492 -4.250 2.410 1.00 0.00 85 SER A C 1
ATOM 1258 O O . SER A 1 85 ? 6.472 -4.549 1.217 1.00 0.00 85 SER A O 1
ATOM 1266 N N . THR A 1 86 ? 5.672 -4.751 3.323 1.00 0.00 86 THR A N 1
ATOM 1267 C CA . THR A 1 86 ? 4.655 -5.723 2.962 1.00 0.00 86 THR A CA 1
ATOM 1268 C C . THR A 1 86 ? 3.452 -5.025 2.324 1.00 0.00 86 THR A C 1
ATOM 1269 O O . THR A 1 86 ? 3.119 -3.898 2.687 1.00 0.00 86 THR A O 1
ATOM 1280 N N . PHE A 1 87 ? 2.832 -5.725 1.384 1.00 0.00 87 PHE A N 1
ATOM 1281 C CA . PHE A 1 87 ? 1.674 -5.186 0.693 1.00 0.00 87 PHE A CA 1
ATOM 1282 C C . PHE A 1 87 ? 0.547 -4.867 1.677 1.00 0.00 87 PHE A C 1
ATOM 1283 O O . PHE A 1 87 ? 0.048 -3.743 1.712 1.00 0.00 87 PHE A O 1
ATOM 1300 N N . GLY A 1 88 ? 0.179 -5.876 2.453 1.00 0.00 88 GLY A N 1
ATOM 1301 C CA . GLY A 1 88 ? -0.880 -5.717 3.436 1.00 0.00 88 GLY A CA 1
ATOM 1302 C C . GLY A 1 88 ? -0.734 -4.393 4.189 1.00 0.00 88 GLY A C 1
ATOM 1303 O O . GLY A 1 88 ? -1.655 -3.578 4.204 1.00 0.00 88 GLY A O 1
ATOM 1307 N N . ASP A 1 89 ? 0.431 -4.220 4.797 1.00 0.00 89 ASP A N 1
ATOM 1308 C CA . ASP A 1 89 ? 0.709 -3.009 5.551 1.00 0.00 89 ASP A CA 1
ATOM 1309 C C . ASP A 1 89 ? 0.644 -1.803 4.612 1.00 0.00 89 ASP A C 1
ATOM 1310 O O . ASP A 1 89 ? -0.090 -0.850 4.870 1.00 0.00 89 ASP A O 1
ATOM 1319 N N . PHE A 1 90 ? 1.420 -1.884 3.541 1.00 0.00 90 PHE A N 1
ATOM 1320 C CA . PHE A 1 90 ? 1.460 -0.810 2.563 1.00 0.00 90 PHE A CA 1
ATOM 1321 C C . PHE A 1 90 ? 0.048 -0.337 2.211 1.00 0.00 90 PHE A C 1
ATOM 1322 O O . PHE A 1 90 ? -0.262 0.847 2.332 1.00 0.00 90 PHE A O 1
ATOM 1339 N N . ILE A 1 91 ? -0.770 -1.286 1.782 1.00 0.00 91 ILE A N 1
ATOM 1340 C CA . ILE A 1 91 ? -2.142 -0.981 1.411 1.00 0.00 91 ILE A CA 1
ATOM 1341 C C . ILE A 1 91 ? -2.748 -0.035 2.450 1.00 0.00 91 ILE A C 1
ATOM 1342 O O . ILE A 1 91 ? -3.176 1.068 2.115 1.00 0.00 91 ILE A O 1
ATOM 1358 N N . GLN A 1 92 ? -2.764 -0.502 3.690 1.00 0.00 92 GLN A N 1
ATOM 1359 C CA . GLN A 1 92 ? -3.311 0.289 4.780 1.00 0.00 92 GLN A CA 1
ATOM 1360 C C . GLN A 1 92 ? -2.801 1.729 4.698 1.00 0.00 92 GLN A C 1
ATOM 1361 O O . GLN A 1 92 ? -3.581 2.675 4.808 1.00 0.00 92 GLN A O 1
ATOM 1375 N N . LEU A 1 93 ? -1.496 1.852 4.505 1.00 0.00 93 LEU A N 1
ATOM 1376 C CA . LEU A 1 93 ? -0.873 3.161 4.407 1.00 0.00 93 LEU A CA 1
ATOM 1377 C C . LEU A 1 93 ? -1.393 3.875 3.157 1.00 0.00 93 LEU A C 1
ATOM 1378 O O . LEU A 1 93 ? -1.787 5.038 3.222 1.00 0.00 93 LEU A O 1
ATOM 1394 N N . LEU A 1 94 ? -1.375 3.149 2.049 1.00 0.00 94 LEU A N 1
ATOM 1395 C CA . LEU A 1 94 ? -1.839 3.699 0.787 1.00 0.00 94 LEU A CA 1
ATOM 1396 C C . LEU A 1 94 ? -3.289 4.164 0.940 1.00 0.00 94 LEU A C 1
ATOM 1397 O O . LEU A 1 94 ? -3.589 5.343 0.763 1.00 0.00 94 LEU A O 1
ATOM 1413 N N . VAL A 1 95 ? -4.150 3.212 1.268 1.00 0.00 95 VAL A N 1
ATOM 1414 C CA . VAL A 1 95 ? -5.561 3.508 1.447 1.00 0.00 95 VAL A CA 1
ATOM 1415 C C . VAL A 1 95 ? -5.708 4.782 2.281 1.00 0.00 95 VAL A C 1
ATOM 1416 O O . VAL A 1 95 ? -6.572 5.613 2.005 1.00 0.00 95 VAL A O 1
ATOM 1429 N N . ARG A 1 96 ? -4.852 4.895 3.286 1.00 0.00 96 ARG A N 1
ATOM 1430 C CA . ARG A 1 96 ? -4.875 6.054 4.163 1.00 0.00 96 ARG A CA 1
ATOM 1431 C C . ARG A 1 96 ? -4.614 7.331 3.362 1.00 0.00 96 ARG A C 1
ATOM 1432 O O . ARG A 1 96 ? -5.307 8.332 3.540 1.00 0.00 96 ARG A O 1
ATOM 1453 N N . LYS A 1 97 ? -3.614 7.255 2.496 1.00 0.00 97 LYS A N 1
ATOM 1454 C CA . LYS A 1 97 ? -3.253 8.392 1.668 1.00 0.00 97 LYS A CA 1
ATOM 1455 C C . LYS A 1 97 ? -4.358 8.639 0.639 1.00 0.00 97 LYS A C 1
ATOM 1456 O O . LYS A 1 97 ? -4.622 9.782 0.268 1.00 0.00 97 LYS A O 1
ATOM 1475 N N . LEU A 1 98 ? -4.975 7.549 0.207 1.00 0.00 98 LEU A N 1
ATOM 1476 C CA . LEU A 1 98 ? -6.046 7.633 -0.772 1.00 0.00 98 LEU A CA 1
ATOM 1477 C C . LEU A 1 98 ? -7.261 8.311 -0.135 1.00 0.00 98 LEU A C 1
ATOM 1478 O O . LEU A 1 98 ? -7.739 9.329 -0.632 1.00 0.00 98 LEU A O 1
ATOM 1494 N N . ARG A 1 99 ? -7.725 7.719 0.956 1.00 0.00 99 ARG A N 1
ATOM 1495 C CA . ARG A 1 99 ? -8.875 8.253 1.665 1.00 0.00 99 ARG A CA 1
ATOM 1496 C C . ARG A 1 99 ? -8.737 9.767 1.837 1.00 0.00 99 ARG A C 1
ATOM 1497 O O . ARG A 1 99 ? -9.650 10.519 1.500 1.00 0.00 99 ARG A O 1
ATOM 1518 N N . GLY A 1 100 ? -7.588 10.169 2.361 1.00 0.00 100 GLY A N 1
ATOM 1519 C CA . GLY A 1 100 ? -7.319 11.580 2.581 1.00 0.00 100 GLY A CA 1
ATOM 1520 C C . GLY A 1 100 ? -7.397 12.364 1.270 1.00 0.00 100 GLY A C 1
ATOM 1521 O O . GLY A 1 100 ? -8.314 13.160 1.072 1.00 0.00 100 GLY A O 1
ATOM 1525 N N . ASP A 1 101 ? -6.424 12.112 0.407 1.00 0.00 101 ASP A N 1
ATOM 1526 C CA . ASP A 1 101 ? -6.372 12.785 -0.880 1.00 0.00 101 ASP A CA 1
ATOM 1527 C C . ASP A 1 101 ? -6.225 14.291 -0.657 1.00 0.00 101 ASP A C 1
ATOM 1528 O O . ASP A 1 101 ? -6.355 14.772 0.467 1.00 0.00 101 ASP A O 1
ATOM 1537 N N . ASP A 1 102 ? -5.956 14.995 -1.748 1.00 0.00 102 ASP A N 1
ATOM 1538 C CA . ASP A 1 102 ? -5.790 16.437 -1.686 1.00 0.00 102 ASP A CA 1
ATOM 1539 C C . ASP A 1 102 ? -4.518 16.766 -0.902 1.00 0.00 102 ASP A C 1
ATOM 1540 O O . ASP A 1 102 ? -4.325 16.276 0.210 1.00 0.00 102 ASP A O 1
ATOM 1549 N N . GLU A 1 103 ? -3.683 17.595 -1.511 1.00 0.00 103 GLU A N 1
ATOM 1550 C CA . GLU A 1 103 ? -2.435 17.996 -0.884 1.00 0.00 103 GLU A CA 1
ATOM 1551 C C . GLU A 1 103 ? -2.452 19.495 -0.580 1.00 0.00 103 GLU A C 1
ATOM 1552 O O . GLU A 1 103 ? -3.294 20.228 -1.097 1.00 0.00 103 GLU A O 1
ATOM 1564 N N . GLU A 1 104 ? -1.511 19.907 0.257 1.00 0.00 104 GLU A N 1
ATOM 1565 C CA . GLU A 1 104 ? -1.406 21.306 0.636 1.00 0.00 104 GLU A CA 1
ATOM 1566 C C . GLU A 1 104 ? -0.254 21.975 -0.117 1.00 0.00 104 GLU A C 1
ATOM 1567 O O . GLU A 1 104 ? 0.899 21.888 0.302 1.00 0.00 104 GLU A O 1
ATOM 1579 N N . SER A 1 105 ? -0.607 22.628 -1.214 1.00 0.00 105 SER A N 1
ATOM 1580 C CA . SER A 1 105 ? 0.384 23.312 -2.029 1.00 0.00 105 SER A CA 1
ATOM 1581 C C . SER A 1 105 ? 1.291 24.166 -1.142 1.00 0.00 105 SER A C 1
ATOM 1582 O O . SER A 1 105 ? 0.810 24.901 -0.280 1.00 0.00 105 SER A O 1
ATOM 1590 N N . GLY A 1 106 ? 2.588 24.042 -1.383 1.00 0.00 106 GLY A N 1
ATOM 1591 C CA . GLY A 1 106 ? 3.567 24.794 -0.617 1.00 0.00 106 GLY A CA 1
ATOM 1592 C C . GLY A 1 106 ? 4.143 25.946 -1.443 1.00 0.00 106 GLY A C 1
ATOM 1593 O O . GLY A 1 106 ? 3.434 26.557 -2.241 1.00 0.00 106 GLY A O 1
ATOM 1597 N N . PRO A 1 107 ? 5.457 26.215 -1.217 1.00 0.00 107 PRO A N 1
ATOM 1598 C CA . PRO A 1 107 ? 6.135 27.283 -1.931 1.00 0.00 107 PRO A CA 1
ATOM 1599 C C . PRO A 1 107 ? 6.431 26.875 -3.376 1.00 0.00 107 PRO A C 1
ATOM 1600 O O . PRO A 1 107 ? 6.269 27.674 -4.296 1.00 0.00 107 PRO A O 1
ATOM 1611 N N . SER A 1 108 ? 6.861 25.631 -3.529 1.00 0.00 108 SER A N 1
ATOM 1612 C CA . SER A 1 108 ? 7.181 25.107 -4.846 1.00 0.00 108 SER A CA 1
ATOM 1613 C C . SER A 1 108 ? 7.965 26.148 -5.647 1.00 0.00 108 SER A C 1
ATOM 1614 O O . SER A 1 108 ? 7.376 26.989 -6.324 1.00 0.00 108 SER A O 1
ATOM 1622 N N . SER A 1 109 ? 9.283 26.058 -5.544 1.00 0.00 109 SER A N 1
ATOM 1623 C CA . SER A 1 109 ? 10.154 26.982 -6.250 1.00 0.00 109 SER A CA 1
ATOM 1624 C C . SER A 1 109 ? 9.883 26.911 -7.754 1.00 0.00 109 SER A C 1
ATOM 1625 O O . SER A 1 109 ? 9.554 27.919 -8.378 1.00 0.00 109 SER A O 1
ATOM 1633 N N . GLY A 1 110 ? 10.032 25.710 -8.294 1.00 0.00 110 GLY A N 1
ATOM 1634 C CA . GLY A 1 110 ? 9.807 25.494 -9.713 1.00 0.00 110 GLY A CA 1
ATOM 1635 C C . GLY A 1 110 ? 8.319 25.596 -10.054 1.00 0.00 110 GLY A C 1
ATOM 1636 O O . GLY A 1 110 ? 7.800 24.794 -10.829 1.00 0.00 110 GLY A O 1
ATOM 1640 N N . GLY A 1 1 ? 21.342 21.061 21.623 1.00 0.00 1 GLY A N 2
ATOM 1641 C CA . GLY A 1 1 ? 21.452 19.623 21.794 1.00 0.00 1 GLY A CA 2
ATOM 1642 C C . GLY A 1 1 ? 20.081 18.995 22.050 1.00 0.00 1 GLY A C 2
ATOM 1643 O O . GLY A 1 1 ? 19.591 19.002 23.178 1.00 0.00 1 GLY A O 2
ATOM 1647 N N . SER A 1 2 ? 19.499 18.466 20.983 1.00 0.00 2 SER A N 2
ATOM 1648 C CA . SER A 1 2 ? 18.194 17.835 21.078 1.00 0.00 2 SER A CA 2
ATOM 1649 C C . SER A 1 2 ? 18.340 16.408 21.610 1.00 0.00 2 SER A C 2
ATOM 1650 O O . SER A 1 2 ? 19.315 15.724 21.303 1.00 0.00 2 SER A O 2
ATOM 1658 N N . SER A 1 3 ? 17.356 16.001 22.398 1.00 0.00 3 SER A N 2
ATOM 1659 C CA . SER A 1 3 ? 17.363 14.667 22.976 1.00 0.00 3 SER A CA 2
ATOM 1660 C C . SER A 1 3 ? 16.213 13.841 22.397 1.00 0.00 3 SER A C 2
ATOM 1661 O O . SER A 1 3 ? 15.046 14.113 22.676 1.00 0.00 3 SER A O 2
ATOM 1669 N N . GLY A 1 4 ? 16.582 12.848 21.601 1.00 0.00 4 GLY A N 2
ATOM 1670 C CA . GLY A 1 4 ? 15.596 11.979 20.981 1.00 0.00 4 GLY A CA 2
ATOM 1671 C C . GLY A 1 4 ? 14.906 12.682 19.810 1.00 0.00 4 GLY A C 2
ATOM 1672 O O . GLY A 1 4 ? 14.907 13.910 19.730 1.00 0.00 4 GLY A O 2
ATOM 1676 N N . SER A 1 5 ? 14.333 11.874 18.931 1.00 0.00 5 SER A N 2
ATOM 1677 C CA . SER A 1 5 ? 13.641 12.402 17.768 1.00 0.00 5 SER A CA 2
ATOM 1678 C C . SER A 1 5 ? 12.159 12.608 18.089 1.00 0.00 5 SER A C 2
ATOM 1679 O O . SER A 1 5 ? 11.589 11.880 18.900 1.00 0.00 5 SER A O 2
ATOM 1687 N N . SER A 1 6 ? 11.577 13.604 17.437 1.00 0.00 6 SER A N 2
ATOM 1688 C CA . SER A 1 6 ? 10.173 13.915 17.643 1.00 0.00 6 SER A CA 2
ATOM 1689 C C . SER A 1 6 ? 9.299 12.937 16.854 1.00 0.00 6 SER A C 2
ATOM 1690 O O . SER A 1 6 ? 9.122 13.094 15.647 1.00 0.00 6 SER A O 2
ATOM 1698 N N . GLY A 1 7 ? 8.777 11.951 17.568 1.00 0.00 7 GLY A N 2
ATOM 1699 C CA . GLY A 1 7 ? 7.927 10.948 16.949 1.00 0.00 7 GLY A CA 2
ATOM 1700 C C . GLY A 1 7 ? 6.613 10.793 17.719 1.00 0.00 7 GLY A C 2
ATOM 1701 O O . GLY A 1 7 ? 6.300 9.708 18.206 1.00 0.00 7 GLY A O 2
ATOM 1705 N N . PHE A 1 8 ? 5.881 11.894 17.804 1.00 0.00 8 PHE A N 2
ATOM 1706 C CA . PHE A 1 8 ? 4.609 11.894 18.506 1.00 0.00 8 PHE A CA 2
ATOM 1707 C C . PHE A 1 8 ? 3.440 11.989 17.523 1.00 0.00 8 PHE A C 2
ATOM 1708 O O . PHE A 1 8 ? 2.530 11.163 17.553 1.00 0.00 8 PHE A O 2
ATOM 1725 N N . PHE A 1 9 ? 3.504 13.005 16.674 1.00 0.00 9 PHE A N 2
ATOM 1726 C CA . PHE A 1 9 ? 2.462 13.219 15.684 1.00 0.00 9 PHE A CA 2
ATOM 1727 C C . PHE A 1 9 ? 2.832 12.568 14.349 1.00 0.00 9 PHE A C 2
ATOM 1728 O O . PHE A 1 9 ? 4.003 12.538 13.973 1.00 0.00 9 PHE A O 2
ATOM 1745 N N . LYS A 1 10 ? 1.812 12.065 13.670 1.00 0.00 10 LYS A N 2
ATOM 1746 C CA . LYS A 1 10 ? 2.016 11.416 12.386 1.00 0.00 10 LYS A CA 2
ATOM 1747 C C . LYS A 1 10 ? 2.887 10.173 12.579 1.00 0.00 10 LYS A C 2
ATOM 1748 O O . LYS A 1 10 ? 3.746 10.143 13.459 1.00 0.00 10 LYS A O 2
ATOM 1767 N N . GLY A 1 11 ? 2.635 9.178 11.742 1.00 0.00 11 GLY A N 2
ATOM 1768 C CA . GLY A 1 11 ? 3.386 7.935 11.809 1.00 0.00 11 GLY A CA 2
ATOM 1769 C C . GLY A 1 11 ? 2.694 6.833 11.004 1.00 0.00 11 GLY A C 2
ATOM 1770 O O . GLY A 1 11 ? 3.230 6.363 10.001 1.00 0.00 11 GLY A O 2
ATOM 1774 N N . ALA A 1 12 ? 1.515 6.452 11.474 1.00 0.00 12 ALA A N 2
ATOM 1775 C CA . ALA A 1 12 ? 0.745 5.414 10.810 1.00 0.00 12 ALA A CA 2
ATOM 1776 C C . ALA A 1 12 ? 1.476 4.077 10.947 1.00 0.00 12 ALA A C 2
ATOM 1777 O O . ALA A 1 12 ? 2.392 3.785 10.180 1.00 0.00 12 ALA A O 2
ATOM 1784 N N . ALA A 1 13 ? 1.044 3.300 11.930 1.00 0.00 13 ALA A N 2
ATOM 1785 C CA . ALA A 1 13 ? 1.646 2.001 12.177 1.00 0.00 13 ALA A CA 2
ATOM 1786 C C . ALA A 1 13 ? 0.887 1.298 13.304 1.00 0.00 13 ALA A C 2
ATOM 1787 O O . ALA A 1 13 ? 1.451 1.028 14.363 1.00 0.00 13 ALA A O 2
ATOM 1794 N N . SER A 1 14 ? -0.381 1.021 13.037 1.00 0.00 14 SER A N 2
ATOM 1795 C CA . SER A 1 14 ? -1.223 0.354 14.015 1.00 0.00 14 SER A CA 2
ATOM 1796 C C . SER A 1 14 ? -2.616 0.114 13.429 1.00 0.00 14 SER A C 2
ATOM 1797 O O . SER A 1 14 ? -3.109 0.919 12.640 1.00 0.00 14 SER A O 2
ATOM 1805 N N . SER A 1 15 ? -3.211 -0.997 13.837 1.00 0.00 15 SER A N 2
ATOM 1806 C CA . SER A 1 15 ? -4.538 -1.353 13.363 1.00 0.00 15 SER A CA 2
ATOM 1807 C C . SER A 1 15 ? -4.549 -1.408 11.834 1.00 0.00 15 SER A C 2
ATOM 1808 O O . SER A 1 15 ? -3.607 -0.955 11.186 1.00 0.00 15 SER A O 2
ATOM 1816 N N . VAL A 1 16 ? -5.625 -1.968 11.301 1.00 0.00 16 VAL A N 2
ATOM 1817 C CA . VAL A 1 16 ? -5.772 -2.089 9.861 1.00 0.00 16 VAL A CA 2
ATOM 1818 C C . VAL A 1 16 ? -7.140 -1.546 9.444 1.00 0.00 16 VAL A C 2
ATOM 1819 O O . VAL A 1 16 ? -8.156 -1.883 10.051 1.00 0.00 16 VAL A O 2
ATOM 1832 N N . LEU A 1 17 ? -7.123 -0.716 8.412 1.00 0.00 17 LEU A N 2
ATOM 1833 C CA . LEU A 1 17 ? -8.350 -0.124 7.908 1.00 0.00 17 LEU A CA 2
ATOM 1834 C C . LEU A 1 17 ? -9.126 -1.172 7.108 1.00 0.00 17 LEU A C 2
ATOM 1835 O O . LEU A 1 17 ? -8.605 -2.248 6.818 1.00 0.00 17 LEU A O 2
ATOM 1851 N N . GLU A 1 18 ? -10.359 -0.822 6.773 1.00 0.00 18 GLU A N 2
ATOM 1852 C CA . GLU A 1 18 ? -11.212 -1.719 6.012 1.00 0.00 18 GLU A CA 2
ATOM 1853 C C . GLU A 1 18 ? -11.445 -1.164 4.605 1.00 0.00 18 GLU A C 2
ATOM 1854 O O . GLU A 1 18 ? -11.988 -0.072 4.447 1.00 0.00 18 GLU A O 2
ATOM 1866 N N . LEU A 1 19 ? -11.024 -1.942 3.619 1.00 0.00 19 LEU A N 2
ATOM 1867 C CA . LEU A 1 19 ? -11.180 -1.542 2.231 1.00 0.00 19 LEU A CA 2
ATOM 1868 C C . LEU A 1 19 ? -12.668 -1.362 1.921 1.00 0.00 19 LEU A C 2
ATOM 1869 O O . LEU A 1 19 ? -13.511 -1.504 2.805 1.00 0.00 19 LEU A O 2
ATOM 1885 N N . THR A 1 20 ? -12.944 -1.051 0.663 1.00 0.00 20 THR A N 2
ATOM 1886 C CA . THR A 1 20 ? -14.315 -0.850 0.226 1.00 0.00 20 THR A CA 2
ATOM 1887 C C . THR A 1 20 ? -14.482 -1.297 -1.228 1.00 0.00 20 THR A C 2
ATOM 1888 O O . THR A 1 20 ? -13.497 -1.553 -1.920 1.00 0.00 20 THR A O 2
ATOM 1899 N N . GLU A 1 21 ? -15.735 -1.376 -1.649 1.00 0.00 21 GLU A N 2
ATOM 1900 C CA . GLU A 1 21 ? -16.044 -1.787 -3.008 1.00 0.00 21 GLU A CA 2
ATOM 1901 C C . GLU A 1 21 ? -15.133 -1.063 -4.001 1.00 0.00 21 GLU A C 2
ATOM 1902 O O . GLU A 1 21 ? -14.689 -1.652 -4.986 1.00 0.00 21 GLU A O 2
ATOM 1914 N N . ALA A 1 22 ? -14.881 0.205 -3.709 1.00 0.00 22 ALA A N 2
ATOM 1915 C CA . ALA A 1 22 ? -14.031 1.015 -4.564 1.00 0.00 22 ALA A CA 2
ATOM 1916 C C . ALA A 1 22 ? -12.565 0.775 -4.194 1.00 0.00 22 ALA A C 2
ATOM 1917 O O . ALA A 1 22 ? -11.783 0.305 -5.018 1.00 0.00 22 ALA A O 2
ATOM 1924 N N . GLU A 1 23 ? -12.239 1.108 -2.954 1.00 0.00 23 GLU A N 2
ATOM 1925 C CA . GLU A 1 23 ? -10.882 0.935 -2.465 1.00 0.00 23 GLU A CA 2
ATOM 1926 C C . GLU A 1 23 ? -10.326 -0.419 -2.912 1.00 0.00 23 GLU A C 2
ATOM 1927 O O . GLU A 1 23 ? -9.225 -0.492 -3.456 1.00 0.00 23 GLU A O 2
ATOM 1939 N N . LEU A 1 24 ? -11.112 -1.456 -2.666 1.00 0.00 24 LEU A N 2
ATOM 1940 C CA . LEU A 1 24 ? -10.712 -2.803 -3.037 1.00 0.00 24 LEU A CA 2
ATOM 1941 C C . LEU A 1 24 ? -10.095 -2.780 -4.437 1.00 0.00 24 LEU A C 2
ATOM 1942 O O . LEU A 1 24 ? -8.986 -3.272 -4.639 1.00 0.00 24 LEU A O 2
ATOM 1958 N N . VAL A 1 25 ? -10.841 -2.204 -5.368 1.00 0.00 25 VAL A N 2
ATOM 1959 C CA . VAL A 1 25 ? -10.381 -2.110 -6.743 1.00 0.00 25 VAL A CA 2
ATOM 1960 C C . VAL A 1 25 ? -9.018 -1.417 -6.775 1.00 0.00 25 VAL A C 2
ATOM 1961 O O . VAL A 1 25 ? -8.078 -1.916 -7.391 1.00 0.00 25 VAL A O 2
ATOM 1974 N N . THR A 1 26 ? -8.954 -0.276 -6.103 1.00 0.00 26 THR A N 2
ATOM 1975 C CA . THR A 1 26 ? -7.721 0.491 -6.046 1.00 0.00 26 THR A CA 2
ATOM 1976 C C . THR A 1 26 ? -6.598 -0.349 -5.436 1.00 0.00 26 THR A C 2
ATOM 1977 O O . THR A 1 26 ? -5.467 -0.324 -5.918 1.00 0.00 26 THR A O 2
ATOM 1988 N N . ALA A 1 27 ? -6.949 -1.074 -4.384 1.00 0.00 27 ALA A N 2
ATOM 1989 C CA . ALA A 1 27 ? -5.985 -1.920 -3.702 1.00 0.00 27 ALA A CA 2
ATOM 1990 C C . ALA A 1 27 ? -5.460 -2.976 -4.677 1.00 0.00 27 ALA A C 2
ATOM 1991 O O . ALA A 1 27 ? -4.302 -3.382 -4.594 1.00 0.00 27 ALA A O 2
ATOM 1998 N N . GLU A 1 28 ? -6.338 -3.390 -5.580 1.00 0.00 28 GLU A N 2
ATOM 1999 C CA . GLU A 1 28 ? -5.977 -4.391 -6.570 1.00 0.00 28 GLU A CA 2
ATOM 2000 C C . GLU A 1 28 ? -5.090 -3.772 -7.651 1.00 0.00 28 GLU A C 2
ATOM 2001 O O . GLU A 1 28 ? -4.222 -4.443 -8.207 1.00 0.00 28 GLU A O 2
ATOM 2013 N N . ALA A 1 29 ? -5.338 -2.498 -7.918 1.00 0.00 29 ALA A N 2
ATOM 2014 C CA . ALA A 1 29 ? -4.572 -1.781 -8.923 1.00 0.00 29 ALA A CA 2
ATOM 2015 C C . ALA A 1 29 ? -3.110 -1.695 -8.479 1.00 0.00 29 ALA A C 2
ATOM 2016 O O . ALA A 1 29 ? -2.203 -1.735 -9.309 1.00 0.00 29 ALA A O 2
ATOM 2023 N N . VAL A 1 30 ? -2.928 -1.579 -7.172 1.00 0.00 30 VAL A N 2
ATOM 2024 C CA . VAL A 1 30 ? -1.592 -1.487 -6.609 1.00 0.00 30 VAL A CA 2
ATOM 2025 C C . VAL A 1 30 ? -0.934 -2.869 -6.639 1.00 0.00 30 VAL A C 2
ATOM 2026 O O . VAL A 1 30 ? 0.242 -2.993 -6.977 1.00 0.00 30 VAL A O 2
ATOM 2039 N N . ARG A 1 31 ? -1.722 -3.872 -6.281 1.00 0.00 31 ARG A N 2
ATOM 2040 C CA . ARG A 1 31 ? -1.231 -5.239 -6.264 1.00 0.00 31 ARG A CA 2
ATOM 2041 C C . ARG A 1 31 ? -0.635 -5.607 -7.624 1.00 0.00 31 ARG A C 2
ATOM 2042 O O . ARG A 1 31 ? 0.386 -6.289 -7.694 1.00 0.00 31 ARG A O 2
ATOM 2063 N N . SER A 1 32 ? -1.298 -5.139 -8.671 1.00 0.00 32 SER A N 2
ATOM 2064 C CA . SER A 1 32 ? -0.846 -5.410 -10.025 1.00 0.00 32 SER A CA 2
ATOM 2065 C C . SER A 1 32 ? 0.558 -4.837 -10.232 1.00 0.00 32 SER A C 2
ATOM 2066 O O . SER A 1 32 ? 1.350 -5.387 -10.997 1.00 0.00 32 SER A O 2
ATOM 2074 N N . VAL A 1 33 ? 0.824 -3.741 -9.538 1.00 0.00 33 VAL A N 2
ATOM 2075 C CA . VAL A 1 33 ? 2.118 -3.088 -9.637 1.00 0.00 33 VAL A CA 2
ATOM 2076 C C . VAL A 1 33 ? 3.201 -4.031 -9.109 1.00 0.00 33 VAL A C 2
ATOM 2077 O O . VAL A 1 33 ? 4.146 -4.360 -9.824 1.00 0.00 33 VAL A O 2
ATOM 2090 N N . TRP A 1 34 ? 3.029 -4.438 -7.860 1.00 0.00 34 TRP A N 2
ATOM 2091 C CA . TRP A 1 34 ? 3.979 -5.336 -7.227 1.00 0.00 34 TRP A CA 2
ATOM 2092 C C . TRP A 1 34 ? 4.225 -6.510 -8.177 1.00 0.00 34 TRP A C 2
ATOM 2093 O O . TRP A 1 34 ? 5.370 -6.840 -8.478 1.00 0.00 34 TRP A O 2
ATOM 2114 N N . GLN A 1 35 ? 3.130 -7.109 -8.621 1.00 0.00 35 GLN A N 2
ATOM 2115 C CA . GLN A 1 35 ? 3.211 -8.239 -9.531 1.00 0.00 35 GLN A CA 2
ATOM 2116 C C . GLN A 1 35 ? 4.122 -7.904 -10.714 1.00 0.00 35 GLN A C 2
ATOM 2117 O O . GLN A 1 35 ? 5.150 -8.550 -10.912 1.00 0.00 35 GLN A O 2
ATOM 2131 N N . ARG A 1 36 ? 3.711 -6.896 -11.468 1.00 0.00 36 ARG A N 2
ATOM 2132 C CA . ARG A 1 36 ? 4.477 -6.467 -12.626 1.00 0.00 36 ARG A CA 2
ATOM 2133 C C . ARG A 1 36 ? 5.938 -6.231 -12.238 1.00 0.00 36 ARG A C 2
ATOM 2134 O O . ARG A 1 36 ? 6.848 -6.723 -12.903 1.00 0.00 36 ARG A O 2
ATOM 2155 N N . ILE A 1 37 ? 6.117 -5.477 -11.164 1.00 0.00 37 ILE A N 2
ATOM 2156 C CA . ILE A 1 37 ? 7.452 -5.169 -10.679 1.00 0.00 37 ILE A CA 2
ATOM 2157 C C . ILE A 1 37 ? 8.171 -6.470 -10.316 1.00 0.00 37 ILE A C 2
ATOM 2158 O O . ILE A 1 37 ? 9.059 -6.916 -11.041 1.00 0.00 37 ILE A O 2
ATOM 2174 N N . LEU A 1 38 ? 7.759 -7.043 -9.195 1.00 0.00 38 LEU A N 2
ATOM 2175 C CA . LEU A 1 38 ? 8.353 -8.284 -8.727 1.00 0.00 38 LEU A CA 2
ATOM 2176 C C . LEU A 1 38 ? 8.129 -9.378 -9.773 1.00 0.00 38 LEU A C 2
ATOM 2177 O O . LEU A 1 38 ? 7.000 -9.818 -9.985 1.00 0.00 38 LEU A O 2
ATOM 2193 N N . PRO A 1 39 ? 9.252 -9.796 -10.417 1.00 0.00 39 PRO A N 2
ATOM 2194 C CA . PRO A 1 39 ? 9.189 -10.829 -11.437 1.00 0.00 39 PRO A CA 2
ATOM 2195 C C . PRO A 1 39 ? 8.995 -12.210 -10.806 1.00 0.00 39 PRO A C 2
ATOM 2196 O O . PRO A 1 39 ? 7.916 -12.793 -10.900 1.00 0.00 39 PRO A O 2
ATOM 2207 N N . LYS A 1 40 ? 10.057 -12.692 -10.177 1.00 0.00 40 LYS A N 2
ATOM 2208 C CA . LYS A 1 40 ? 10.017 -13.993 -9.532 1.00 0.00 40 LYS A CA 2
ATOM 2209 C C . LYS A 1 40 ? 8.663 -14.175 -8.843 1.00 0.00 40 LYS A C 2
ATOM 2210 O O . LYS A 1 40 ? 8.066 -15.248 -8.913 1.00 0.00 40 LYS A O 2
ATOM 2229 N N . VAL A 1 41 ? 8.219 -13.109 -8.192 1.00 0.00 41 VAL A N 2
ATOM 2230 C CA . VAL A 1 41 ? 6.946 -13.137 -7.491 1.00 0.00 41 VAL A CA 2
ATOM 2231 C C . VAL A 1 41 ? 5.828 -13.454 -8.486 1.00 0.00 41 VAL A C 2
ATOM 2232 O O . VAL A 1 41 ? 5.564 -12.672 -9.398 1.00 0.00 41 VAL A O 2
ATOM 2245 N N . LEU A 1 42 ? 5.200 -14.602 -8.276 1.00 0.00 42 LEU A N 2
ATOM 2246 C CA . LEU A 1 42 ? 4.116 -15.031 -9.143 1.00 0.00 42 LEU A CA 2
ATOM 2247 C C . LEU A 1 42 ? 2.791 -14.489 -8.603 1.00 0.00 42 LEU A C 2
ATOM 2248 O O . LEU A 1 42 ? 1.922 -14.084 -9.373 1.00 0.00 42 LEU A O 2
ATOM 2264 N N . GLU A 1 43 ? 2.680 -14.497 -7.283 1.00 0.00 43 GLU A N 2
ATOM 2265 C CA . GLU A 1 43 ? 1.476 -14.011 -6.630 1.00 0.00 43 GLU A CA 2
ATOM 2266 C C . GLU A 1 43 ? 1.836 -13.027 -5.516 1.00 0.00 43 GLU A C 2
ATOM 2267 O O . GLU A 1 43 ? 2.798 -13.242 -4.780 1.00 0.00 43 GLU A O 2
ATOM 2279 N N . VAL A 1 44 ? 1.046 -11.968 -5.427 1.00 0.00 44 VAL A N 2
ATOM 2280 C CA . VAL A 1 44 ? 1.270 -10.949 -4.415 1.00 0.00 44 VAL A CA 2
ATOM 2281 C C . VAL A 1 44 ? 0.068 -10.904 -3.469 1.00 0.00 44 VAL A C 2
ATOM 2282 O O . VAL A 1 44 ? -1.054 -10.641 -3.898 1.00 0.00 44 VAL A O 2
ATOM 2295 N N . GLU A 1 45 ? 0.345 -11.164 -2.200 1.00 0.00 45 GLU A N 2
ATOM 2296 C CA . GLU A 1 45 ? -0.699 -11.156 -1.189 1.00 0.00 45 GLU A CA 2
ATOM 2297 C C . GLU A 1 45 ? -0.497 -9.984 -0.226 1.00 0.00 45 GLU A C 2
ATOM 2298 O O . GLU A 1 45 ? 0.355 -9.127 -0.456 1.00 0.00 45 GLU A O 2
ATOM 2310 N N . ASP A 1 46 ? -1.295 -9.985 0.832 1.00 0.00 46 ASP A N 2
ATOM 2311 C CA . ASP A 1 46 ? -1.214 -8.932 1.830 1.00 0.00 46 ASP A CA 2
ATOM 2312 C C . ASP A 1 46 ? -0.014 -9.192 2.743 1.00 0.00 46 ASP A C 2
ATOM 2313 O O . ASP A 1 46 ? 0.432 -8.296 3.458 1.00 0.00 46 ASP A O 2
ATOM 2322 N N . SER A 1 47 ? 0.476 -10.422 2.687 1.00 0.00 47 SER A N 2
ATOM 2323 C CA . SER A 1 47 ? 1.616 -10.811 3.500 1.00 0.00 47 SER A CA 2
ATOM 2324 C C . SER A 1 47 ? 2.894 -10.774 2.660 1.00 0.00 47 SER A C 2
ATOM 2325 O O . SER A 1 47 ? 3.986 -11.009 3.174 1.00 0.00 47 SER A O 2
ATOM 2333 N N . THR A 1 48 ? 2.715 -10.477 1.381 1.00 0.00 48 THR A N 2
ATOM 2334 C CA . THR A 1 48 ? 3.840 -10.407 0.465 1.00 0.00 48 THR A CA 2
ATOM 2335 C C . THR A 1 48 ? 4.782 -9.269 0.863 1.00 0.00 48 THR A C 2
ATOM 2336 O O . THR A 1 48 ? 4.344 -8.260 1.414 1.00 0.00 48 THR A O 2
ATOM 2347 N N . ASP A 1 49 ? 6.058 -9.469 0.568 1.00 0.00 49 ASP A N 2
ATOM 2348 C CA . ASP A 1 49 ? 7.065 -8.472 0.889 1.00 0.00 49 ASP A CA 2
ATOM 2349 C C . ASP A 1 49 ? 7.562 -7.821 -0.404 1.00 0.00 49 ASP A C 2
ATOM 2350 O O . ASP A 1 49 ? 7.509 -8.431 -1.471 1.00 0.00 49 ASP A O 2
ATOM 2359 N N . PHE A 1 50 ? 8.033 -6.590 -0.266 1.00 0.00 50 PHE A N 2
ATOM 2360 C CA . PHE A 1 50 ? 8.538 -5.849 -1.409 1.00 0.00 50 PHE A CA 2
ATOM 2361 C C . PHE A 1 50 ? 10.023 -6.139 -1.638 1.00 0.00 50 PHE A C 2
ATOM 2362 O O . PHE A 1 50 ? 10.399 -6.696 -2.668 1.00 0.00 50 PHE A O 2
ATOM 2379 N N . PHE A 1 51 ? 10.826 -5.748 -0.659 1.00 0.00 51 PHE A N 2
ATOM 2380 C CA . PHE A 1 51 ? 12.262 -5.959 -0.740 1.00 0.00 51 PHE A CA 2
ATOM 2381 C C . PHE A 1 51 ? 12.593 -7.450 -0.824 1.00 0.00 51 PHE A C 2
ATOM 2382 O O . PHE A 1 51 ? 13.227 -7.896 -1.779 1.00 0.00 51 PHE A O 2
ATOM 2399 N N . LYS A 1 52 ? 12.149 -8.180 0.189 1.00 0.00 52 LYS A N 2
ATOM 2400 C CA . LYS A 1 52 ? 12.390 -9.612 0.242 1.00 0.00 52 LYS A CA 2
ATOM 2401 C C . LYS A 1 52 ? 12.118 -10.222 -1.135 1.00 0.00 52 LYS A C 2
ATOM 2402 O O . LYS A 1 52 ? 12.981 -10.891 -1.703 1.00 0.00 52 LYS A O 2
ATOM 2421 N N . SER A 1 53 ? 10.916 -9.970 -1.632 1.00 0.00 53 SER A N 2
ATOM 2422 C CA . SER A 1 53 ? 10.520 -10.486 -2.931 1.00 0.00 53 SER A CA 2
ATOM 2423 C C . SER A 1 53 ? 11.669 -10.328 -3.929 1.00 0.00 53 SER A C 2
ATOM 2424 O O . SER A 1 53 ? 12.265 -11.316 -4.356 1.00 0.00 53 SER A O 2
ATOM 2432 N N . GLY A 1 54 ? 11.945 -9.078 -4.272 1.00 0.00 54 GLY A N 2
ATOM 2433 C CA . GLY A 1 54 ? 13.012 -8.779 -5.212 1.00 0.00 54 GLY A CA 2
ATOM 2434 C C . GLY A 1 54 ? 12.942 -7.322 -5.675 1.00 0.00 54 GLY A C 2
ATOM 2435 O O . GLY A 1 54 ? 13.149 -7.030 -6.851 1.00 0.00 54 GLY A O 2
ATOM 2439 N N . ALA A 1 55 ? 12.650 -6.446 -4.724 1.00 0.00 55 ALA A N 2
ATOM 2440 C CA . ALA A 1 55 ? 12.551 -5.027 -5.019 1.00 0.00 55 ALA A CA 2
ATOM 2441 C C . ALA A 1 55 ? 13.908 -4.364 -4.779 1.00 0.00 55 ALA A C 2
ATOM 2442 O O . ALA A 1 55 ? 14.540 -4.592 -3.748 1.00 0.00 55 ALA A O 2
ATOM 2449 N N . ALA A 1 56 ? 14.317 -3.557 -5.747 1.00 0.00 56 ALA A N 2
ATOM 2450 C CA . ALA A 1 56 ? 15.588 -2.859 -5.653 1.00 0.00 56 ALA A CA 2
ATOM 2451 C C . ALA A 1 56 ? 15.351 -1.448 -5.112 1.00 0.00 56 ALA A C 2
ATOM 2452 O O . ALA A 1 56 ? 14.219 -1.079 -4.805 1.00 0.00 56 ALA A O 2
ATOM 2459 N N . SER A 1 57 ? 16.439 -0.698 -5.011 1.00 0.00 57 SER A N 2
ATOM 2460 C CA . SER A 1 57 ? 16.364 0.665 -4.511 1.00 0.00 57 SER A CA 2
ATOM 2461 C C . SER A 1 57 ? 15.612 1.547 -5.510 1.00 0.00 57 SER A C 2
ATOM 2462 O O . SER A 1 57 ? 15.140 2.627 -5.156 1.00 0.00 57 SER A O 2
ATOM 2470 N N . VAL A 1 58 ? 15.525 1.056 -6.737 1.00 0.00 58 VAL A N 2
ATOM 2471 C CA . VAL A 1 58 ? 14.838 1.786 -7.789 1.00 0.00 58 VAL A CA 2
ATOM 2472 C C . VAL A 1 58 ? 13.347 1.446 -7.750 1.00 0.00 58 VAL A C 2
ATOM 2473 O O . VAL A 1 58 ? 12.503 2.312 -7.974 1.00 0.00 58 VAL A O 2
ATOM 2486 N N . ASP A 1 59 ? 13.068 0.182 -7.466 1.00 0.00 59 ASP A N 2
ATOM 2487 C CA . ASP A 1 59 ? 11.694 -0.283 -7.395 1.00 0.00 59 ASP A CA 2
ATOM 2488 C C . ASP A 1 59 ? 10.909 0.601 -6.424 1.00 0.00 59 ASP A C 2
ATOM 2489 O O . ASP A 1 59 ? 9.765 0.963 -6.694 1.00 0.00 59 ASP A O 2
ATOM 2498 N N . VAL A 1 60 ? 11.556 0.924 -5.314 1.00 0.00 60 VAL A N 2
ATOM 2499 C CA . VAL A 1 60 ? 10.934 1.759 -4.301 1.00 0.00 60 VAL A CA 2
ATOM 2500 C C . VAL A 1 60 ? 10.312 2.987 -4.970 1.00 0.00 60 VAL A C 2
ATOM 2501 O O . VAL A 1 60 ? 9.146 3.301 -4.738 1.00 0.00 60 VAL A O 2
ATOM 2514 N N . VAL A 1 61 ? 11.120 3.649 -5.786 1.00 0.00 61 VAL A N 2
ATOM 2515 C CA . VAL A 1 61 ? 10.664 4.835 -6.490 1.00 0.00 61 VAL A CA 2
ATOM 2516 C C . VAL A 1 61 ? 9.624 4.433 -7.538 1.00 0.00 61 VAL A C 2
ATOM 2517 O O . VAL A 1 61 ? 8.671 5.170 -7.787 1.00 0.00 61 VAL A O 2
ATOM 2530 N N . ARG A 1 62 ? 9.843 3.266 -8.125 1.00 0.00 62 ARG A N 2
ATOM 2531 C CA . ARG A 1 62 ? 8.937 2.757 -9.141 1.00 0.00 62 ARG A CA 2
ATOM 2532 C C . ARG A 1 62 ? 7.539 2.558 -8.553 1.00 0.00 62 ARG A C 2
ATOM 2533 O O . ARG A 1 62 ? 6.583 3.201 -8.984 1.00 0.00 62 ARG A O 2
ATOM 2554 N N . LEU A 1 63 ? 7.464 1.664 -7.577 1.00 0.00 63 LEU A N 2
ATOM 2555 C CA . LEU A 1 63 ? 6.198 1.372 -6.926 1.00 0.00 63 LEU A CA 2
ATOM 2556 C C . LEU A 1 63 ? 5.524 2.684 -6.520 1.00 0.00 63 LEU A C 2
ATOM 2557 O O . LEU A 1 63 ? 4.344 2.891 -6.798 1.00 0.00 63 LEU A O 2
ATOM 2573 N N . VAL A 1 64 ? 6.302 3.536 -5.869 1.00 0.00 64 VAL A N 2
ATOM 2574 C CA . VAL A 1 64 ? 5.794 4.822 -5.422 1.00 0.00 64 VAL A CA 2
ATOM 2575 C C . VAL A 1 64 ? 5.336 5.634 -6.636 1.00 0.00 64 VAL A C 2
ATOM 2576 O O . VAL A 1 64 ? 4.270 6.246 -6.611 1.00 0.00 64 VAL A O 2
ATOM 2589 N N . GLU A 1 65 ? 6.166 5.613 -7.669 1.00 0.00 65 GLU A N 2
ATOM 2590 C CA . GLU A 1 65 ? 5.859 6.340 -8.889 1.00 0.00 65 GLU A CA 2
ATOM 2591 C C . GLU A 1 65 ? 4.599 5.770 -9.544 1.00 0.00 65 GLU A C 2
ATOM 2592 O O . GLU A 1 65 ? 3.750 6.521 -10.021 1.00 0.00 65 GLU A O 2
ATOM 2604 N N . GLU A 1 66 ? 4.517 4.448 -9.545 1.00 0.00 66 GLU A N 2
ATOM 2605 C CA . GLU A 1 66 ? 3.375 3.769 -10.133 1.00 0.00 66 GLU A CA 2
ATOM 2606 C C . GLU A 1 66 ? 2.091 4.155 -9.396 1.00 0.00 66 GLU A C 2
ATOM 2607 O O . GLU A 1 66 ? 1.145 4.650 -10.007 1.00 0.00 66 GLU A O 2
ATOM 2619 N N . VAL A 1 67 ? 2.099 3.914 -8.093 1.00 0.00 67 VAL A N 2
ATOM 2620 C CA . VAL A 1 67 ? 0.947 4.230 -7.266 1.00 0.00 67 VAL A CA 2
ATOM 2621 C C . VAL A 1 67 ? 0.633 5.722 -7.386 1.00 0.00 67 VAL A C 2
ATOM 2622 O O . VAL A 1 67 ? -0.494 6.145 -7.130 1.00 0.00 67 VAL A O 2
ATOM 2635 N N . LYS A 1 68 ? 1.648 6.479 -7.775 1.00 0.00 68 LYS A N 2
ATOM 2636 C CA . LYS A 1 68 ? 1.494 7.915 -7.932 1.00 0.00 68 LYS A CA 2
ATOM 2637 C C . LYS A 1 68 ? 0.485 8.197 -9.048 1.00 0.00 68 LYS A C 2
ATOM 2638 O O . LYS A 1 68 ? -0.355 9.085 -8.920 1.00 0.00 68 LYS A O 2
ATOM 2657 N N . GLU A 1 69 ? 0.602 7.423 -10.117 1.00 0.00 69 GLU A N 2
ATOM 2658 C CA . GLU A 1 69 ? -0.289 7.578 -11.254 1.00 0.00 69 GLU A CA 2
ATOM 2659 C C . GLU A 1 69 ? -1.694 7.088 -10.898 1.00 0.00 69 GLU A C 2
ATOM 2660 O O . GLU A 1 69 ? -2.675 7.505 -11.512 1.00 0.00 69 GLU A O 2
ATOM 2672 N N . LEU A 1 70 ? -1.747 6.210 -9.907 1.00 0.00 70 LEU A N 2
ATOM 2673 C CA . LEU A 1 70 ? -3.015 5.660 -9.461 1.00 0.00 70 LEU A CA 2
ATOM 2674 C C . LEU A 1 70 ? -3.875 6.781 -8.874 1.00 0.00 70 LEU A C 2
ATOM 2675 O O . LEU A 1 70 ? -5.038 6.935 -9.245 1.00 0.00 70 LEU A O 2
ATOM 2691 N N . CYS A 1 71 ? -3.270 7.535 -7.968 1.00 0.00 71 CYS A N 2
ATOM 2692 C CA . CYS A 1 71 ? -3.966 8.637 -7.326 1.00 0.00 71 CYS A CA 2
ATOM 2693 C C . CYS A 1 71 ? -3.627 9.924 -8.081 1.00 0.00 71 CYS A C 2
ATOM 2694 O O . CYS A 1 71 ? -4.123 10.996 -7.741 1.00 0.00 71 CYS A O 2
ATOM 2702 N N . ASP A 1 72 ? -2.784 9.774 -9.093 1.00 0.00 72 ASP A N 2
ATOM 2703 C CA . ASP A 1 72 ? -2.374 10.911 -9.899 1.00 0.00 72 ASP A CA 2
ATOM 2704 C C . ASP A 1 72 ? -1.645 11.923 -9.012 1.00 0.00 72 ASP A C 2
ATOM 2705 O O . ASP A 1 72 ? -2.161 13.009 -8.751 1.00 0.00 72 ASP A O 2
ATOM 2714 N N . GLY A 1 73 ? -0.458 11.532 -8.574 1.00 0.00 73 GLY A N 2
ATOM 2715 C CA . GLY A 1 73 ? 0.346 12.391 -7.722 1.00 0.00 73 GLY A CA 2
ATOM 2716 C C . GLY A 1 73 ? 0.160 12.031 -6.247 1.00 0.00 73 GLY A C 2
ATOM 2717 O O . GLY A 1 73 ? 0.076 12.913 -5.394 1.00 0.00 73 GLY A O 2
ATOM 2721 N N . LEU A 1 74 ? 0.100 10.732 -5.991 1.00 0.00 74 LEU A N 2
ATOM 2722 C CA . LEU A 1 74 ? -0.075 10.244 -4.634 1.00 0.00 74 LEU A CA 2
ATOM 2723 C C . LEU A 1 74 ? 1.060 10.774 -3.756 1.00 0.00 74 LEU A C 2
ATOM 2724 O O . LEU A 1 74 ? 2.227 10.711 -4.138 1.00 0.00 74 LEU A O 2
ATOM 2740 N N . GLU A 1 75 ? 0.677 11.285 -2.595 1.00 0.00 75 GLU A N 2
ATOM 2741 C CA . GLU A 1 75 ? 1.648 11.826 -1.659 1.00 0.00 75 GLU A CA 2
ATOM 2742 C C . GLU A 1 75 ? 2.414 10.692 -0.974 1.00 0.00 75 GLU A C 2
ATOM 2743 O O . GLU A 1 75 ? 2.362 10.552 0.247 1.00 0.00 75 GLU A O 2
ATOM 2755 N N . LEU A 1 76 ? 3.108 9.913 -1.790 1.00 0.00 76 LEU A N 2
ATOM 2756 C CA . LEU A 1 76 ? 3.884 8.796 -1.279 1.00 0.00 76 LEU A CA 2
ATOM 2757 C C . LEU A 1 76 ? 5.371 9.155 -1.312 1.00 0.00 76 LEU A C 2
ATOM 2758 O O . LEU A 1 76 ? 5.801 9.954 -2.142 1.00 0.00 76 LEU A O 2
ATOM 2774 N N . GLU A 1 77 ? 6.114 8.548 -0.399 1.00 0.00 77 GLU A N 2
ATOM 2775 C CA . GLU A 1 77 ? 7.544 8.794 -0.313 1.00 0.00 77 GLU A CA 2
ATOM 2776 C C . GLU A 1 77 ? 8.292 7.487 -0.045 1.00 0.00 77 GLU A C 2
ATOM 2777 O O . GLU A 1 77 ? 7.747 6.570 0.567 1.00 0.00 77 GLU A O 2
ATOM 2789 N N . ASN A 1 78 ? 9.530 7.443 -0.517 1.00 0.00 78 ASN A N 2
ATOM 2790 C CA . ASN A 1 78 ? 10.359 6.264 -0.335 1.00 0.00 78 ASN A CA 2
ATOM 2791 C C . ASN A 1 78 ? 10.260 5.795 1.118 1.00 0.00 78 ASN A C 2
ATOM 2792 O O . ASN A 1 78 ? 10.356 4.601 1.397 1.00 0.00 78 ASN A O 2
ATOM 2803 N N . GLU A 1 79 ? 10.071 6.760 2.006 1.00 0.00 79 GLU A N 2
ATOM 2804 C CA . GLU A 1 79 ? 9.958 6.461 3.423 1.00 0.00 79 GLU A CA 2
ATOM 2805 C C . GLU A 1 79 ? 8.792 5.503 3.673 1.00 0.00 79 GLU A C 2
ATOM 2806 O O . GLU A 1 79 ? 8.956 4.480 4.335 1.00 0.00 79 GLU A O 2
ATOM 2818 N N . ASP A 1 80 ? 7.641 5.868 3.129 1.00 0.00 80 ASP A N 2
ATOM 2819 C CA . ASP A 1 80 ? 6.448 5.053 3.284 1.00 0.00 80 ASP A CA 2
ATOM 2820 C C . ASP A 1 80 ? 6.781 3.599 2.944 1.00 0.00 80 ASP A C 2
ATOM 2821 O O . ASP A 1 80 ? 6.405 2.685 3.676 1.00 0.00 80 ASP A O 2
ATOM 2830 N N . VAL A 1 81 ? 7.483 3.430 1.833 1.00 0.00 81 VAL A N 2
ATOM 2831 C CA . VAL A 1 81 ? 7.871 2.103 1.387 1.00 0.00 81 VAL A CA 2
ATOM 2832 C C . VAL A 1 81 ? 8.771 1.458 2.443 1.00 0.00 81 VAL A C 2
ATOM 2833 O O . VAL A 1 81 ? 8.602 0.285 2.775 1.00 0.00 81 VAL A O 2
ATOM 2846 N N . TYR A 1 82 ? 9.707 2.252 2.941 1.00 0.00 82 TYR A N 2
ATOM 2847 C CA . TYR A 1 82 ? 10.634 1.773 3.953 1.00 0.00 82 TYR A CA 2
ATOM 2848 C C . TYR A 1 82 ? 9.901 1.438 5.253 1.00 0.00 82 TYR A C 2
ATOM 2849 O O . TYR A 1 82 ? 10.463 0.794 6.138 1.00 0.00 82 TYR A O 2
ATOM 2867 N N . MET A 1 83 ? 8.658 1.890 5.328 1.00 0.00 83 MET A N 2
ATOM 2868 C CA . MET A 1 83 ? 7.842 1.646 6.505 1.00 0.00 83 MET A CA 2
ATOM 2869 C C . MET A 1 83 ? 6.955 0.414 6.313 1.00 0.00 83 MET A C 2
ATOM 2870 O O . MET A 1 83 ? 6.855 -0.429 7.203 1.00 0.00 83 MET A O 2
ATOM 2884 N N . ALA A 1 84 ? 6.333 0.350 5.145 1.00 0.00 84 ALA A N 2
ATOM 2885 C CA . ALA A 1 84 ? 5.457 -0.764 4.824 1.00 0.00 84 ALA A CA 2
ATOM 2886 C C . ALA A 1 84 ? 6.065 -1.571 3.675 1.00 0.00 84 ALA A C 2
ATOM 2887 O O . ALA A 1 84 ? 5.721 -1.359 2.513 1.00 0.00 84 ALA A O 2
ATOM 2894 N N . SER A 1 85 ? 6.959 -2.478 4.039 1.00 0.00 85 SER A N 2
ATOM 2895 C CA . SER A 1 85 ? 7.619 -3.317 3.053 1.00 0.00 85 SER A CA 2
ATOM 2896 C C . SER A 1 85 ? 6.636 -4.356 2.509 1.00 0.00 85 SER A C 2
ATOM 2897 O O . SER A 1 85 ? 6.770 -4.807 1.373 1.00 0.00 85 SER A O 2
ATOM 2905 N N . THR A 1 86 ? 5.670 -4.705 3.346 1.00 0.00 86 THR A N 2
ATOM 2906 C CA . THR A 1 86 ? 4.665 -5.683 2.963 1.00 0.00 86 THR A CA 2
ATOM 2907 C C . THR A 1 86 ? 3.445 -4.984 2.360 1.00 0.00 86 THR A C 2
ATOM 2908 O O . THR A 1 86 ? 3.050 -3.912 2.816 1.00 0.00 86 THR A O 2
ATOM 2919 N N . PHE A 1 87 ? 2.880 -5.621 1.344 1.00 0.00 87 PHE A N 2
ATOM 2920 C CA . PHE A 1 87 ? 1.713 -5.074 0.674 1.00 0.00 87 PHE A CA 2
ATOM 2921 C C . PHE A 1 87 ? 0.582 -4.811 1.671 1.00 0.00 87 PHE A C 2
ATOM 2922 O O . PHE A 1 87 ? 0.128 -3.677 1.814 1.00 0.00 87 PHE A O 2
ATOM 2939 N N . GLY A 1 88 ? 0.160 -5.877 2.334 1.00 0.00 88 GLY A N 2
ATOM 2940 C CA . GLY A 1 88 ? -0.909 -5.775 3.313 1.00 0.00 88 GLY A CA 2
ATOM 2941 C C . GLY A 1 88 ? -0.825 -4.455 4.081 1.00 0.00 88 GLY A C 2
ATOM 2942 O O . GLY A 1 88 ? -1.751 -3.647 4.037 1.00 0.00 88 GLY A O 2
ATOM 2946 N N . ASP A 1 89 ? 0.295 -4.277 4.767 1.00 0.00 89 ASP A N 2
ATOM 2947 C CA . ASP A 1 89 ? 0.512 -3.068 5.544 1.00 0.00 89 ASP A CA 2
ATOM 2948 C C . ASP A 1 89 ? 0.439 -1.852 4.618 1.00 0.00 89 ASP A C 2
ATOM 2949 O O . ASP A 1 89 ? -0.379 -0.957 4.826 1.00 0.00 89 ASP A O 2
ATOM 2958 N N . PHE A 1 90 ? 1.306 -1.858 3.616 1.00 0.00 90 PHE A N 2
ATOM 2959 C CA . PHE A 1 90 ? 1.351 -0.767 2.658 1.00 0.00 90 PHE A CA 2
ATOM 2960 C C . PHE A 1 90 ? -0.060 -0.320 2.271 1.00 0.00 90 PHE A C 2
ATOM 2961 O O . PHE A 1 90 ? -0.399 0.856 2.396 1.00 0.00 90 PHE A O 2
ATOM 2978 N N . ILE A 1 91 ? -0.845 -1.282 1.807 1.00 0.00 91 ILE A N 2
ATOM 2979 C CA . ILE A 1 91 ? -2.211 -1.002 1.400 1.00 0.00 91 ILE A CA 2
ATOM 2980 C C . ILE A 1 91 ? -2.866 -0.078 2.429 1.00 0.00 91 ILE A C 2
ATOM 2981 O O . ILE A 1 91 ? -3.365 0.991 2.080 1.00 0.00 91 ILE A O 2
ATOM 2997 N N . GLN A 1 92 ? -2.843 -0.523 3.676 1.00 0.00 92 GLN A N 2
ATOM 2998 C CA . GLN A 1 92 ? -3.428 0.250 4.758 1.00 0.00 92 GLN A CA 2
ATOM 2999 C C . GLN A 1 92 ? -2.932 1.697 4.705 1.00 0.00 92 GLN A C 2
ATOM 3000 O O . GLN A 1 92 ? -3.726 2.633 4.783 1.00 0.00 92 GLN A O 2
ATOM 3014 N N . LEU A 1 93 ? -1.621 1.834 4.573 1.00 0.00 93 LEU A N 2
ATOM 3015 C CA . LEU A 1 93 ? -1.009 3.150 4.509 1.00 0.00 93 LEU A CA 2
ATOM 3016 C C . LEU A 1 93 ? -1.502 3.877 3.256 1.00 0.00 93 LEU A C 2
ATOM 3017 O O . LEU A 1 93 ? -1.871 5.048 3.319 1.00 0.00 93 LEU A O 2
ATOM 3033 N N . LEU A 1 94 ? -1.492 3.151 2.148 1.00 0.00 94 LEU A N 2
ATOM 3034 C CA . LEU A 1 94 ? -1.934 3.711 0.882 1.00 0.00 94 LEU A CA 2
ATOM 3035 C C . LEU A 1 94 ? -3.380 4.192 1.019 1.00 0.00 94 LEU A C 2
ATOM 3036 O O . LEU A 1 94 ? -3.668 5.370 0.817 1.00 0.00 94 LEU A O 2
ATOM 3052 N N . VAL A 1 95 ? -4.251 3.254 1.362 1.00 0.00 95 VAL A N 2
ATOM 3053 C CA . VAL A 1 95 ? -5.661 3.567 1.528 1.00 0.00 95 VAL A CA 2
ATOM 3054 C C . VAL A 1 95 ? -5.800 4.874 2.310 1.00 0.00 95 VAL A C 2
ATOM 3055 O O . VAL A 1 95 ? -6.634 5.715 1.978 1.00 0.00 95 VAL A O 2
ATOM 3068 N N . ARG A 1 96 ? -4.970 5.005 3.335 1.00 0.00 96 ARG A N 2
ATOM 3069 C CA . ARG A 1 96 ? -4.990 6.195 4.167 1.00 0.00 96 ARG A CA 2
ATOM 3070 C C . ARG A 1 96 ? -4.695 7.437 3.323 1.00 0.00 96 ARG A C 2
ATOM 3071 O O . ARG A 1 96 ? -5.423 8.427 3.393 1.00 0.00 96 ARG A O 2
ATOM 3092 N N . LYS A 1 97 ? -3.626 7.345 2.545 1.00 0.00 97 LYS A N 2
ATOM 3093 C CA . LYS A 1 97 ? -3.227 8.449 1.690 1.00 0.00 97 LYS A CA 2
ATOM 3094 C C . LYS A 1 97 ? -4.309 8.690 0.635 1.00 0.00 97 LYS A C 2
ATOM 3095 O O . LYS A 1 97 ? -4.585 9.832 0.273 1.00 0.00 97 LYS A O 2
ATOM 3114 N N . LEU A 1 98 ? -4.894 7.594 0.173 1.00 0.00 98 LEU A N 2
ATOM 3115 C CA . LEU A 1 98 ? -5.940 7.672 -0.832 1.00 0.00 98 LEU A CA 2
ATOM 3116 C C . LEU A 1 98 ? -7.163 8.372 -0.236 1.00 0.00 98 LEU A C 2
ATOM 3117 O O . LEU A 1 98 ? -7.633 9.373 -0.775 1.00 0.00 98 LEU A O 2
ATOM 3133 N N . ARG A 1 99 ? -7.643 7.817 0.867 1.00 0.00 99 ARG A N 2
ATOM 3134 C CA . ARG A 1 99 ? -8.803 8.376 1.542 1.00 0.00 99 ARG A CA 2
ATOM 3135 C C . ARG A 1 99 ? -8.660 9.894 1.672 1.00 0.00 99 ARG A C 2
ATOM 3136 O O . ARG A 1 99 ? -9.564 10.640 1.298 1.00 0.00 99 ARG A O 2
ATOM 3157 N N . GLY A 1 100 ? -7.519 10.306 2.204 1.00 0.00 100 GLY A N 2
ATOM 3158 C CA . GLY A 1 100 ? -7.247 11.721 2.388 1.00 0.00 100 GLY A CA 2
ATOM 3159 C C . GLY A 1 100 ? -7.188 12.079 3.875 1.00 0.00 100 GLY A C 2
ATOM 3160 O O . GLY A 1 100 ? -8.076 12.757 4.389 1.00 0.00 100 GLY A O 2
ATOM 3164 N N . ASP A 1 101 ? -6.133 11.607 4.523 1.00 0.00 101 ASP A N 2
ATOM 3165 C CA . ASP A 1 101 ? -5.947 11.869 5.940 1.00 0.00 101 ASP A CA 2
ATOM 3166 C C . ASP A 1 101 ? -7.122 11.279 6.722 1.00 0.00 101 ASP A C 2
ATOM 3167 O O . ASP A 1 101 ? -8.174 10.999 6.150 1.00 0.00 101 ASP A O 2
ATOM 3176 N N . ASP A 1 102 ? -6.903 11.108 8.017 1.00 0.00 102 ASP A N 2
ATOM 3177 C CA . ASP A 1 102 ? -7.931 10.556 8.884 1.00 0.00 102 ASP A CA 2
ATOM 3178 C C . ASP A 1 102 ? -8.705 11.700 9.542 1.00 0.00 102 ASP A C 2
ATOM 3179 O O . ASP A 1 102 ? -8.110 12.675 9.997 1.00 0.00 102 ASP A O 2
ATOM 3188 N N . GLU A 1 103 ? -10.020 11.541 9.572 1.00 0.00 103 GLU A N 2
ATOM 3189 C CA . GLU A 1 103 ? -10.882 12.549 10.167 1.00 0.00 103 GLU A CA 2
ATOM 3190 C C . GLU A 1 103 ? -10.615 12.655 11.670 1.00 0.00 103 GLU A C 2
ATOM 3191 O O . GLU A 1 103 ? -11.054 11.804 12.443 1.00 0.00 103 GLU A O 2
ATOM 3203 N N . GLU A 1 104 ? -9.898 13.706 12.038 1.00 0.00 104 GLU A N 2
ATOM 3204 C CA . GLU A 1 104 ? -9.568 13.934 13.435 1.00 0.00 104 GLU A CA 2
ATOM 3205 C C . GLU A 1 104 ? -8.766 15.228 13.586 1.00 0.00 104 GLU A C 2
ATOM 3206 O O . GLU A 1 104 ? -8.154 15.699 12.629 1.00 0.00 104 GLU A O 2
ATOM 3218 N N . SER A 1 105 ? -8.796 15.767 14.796 1.00 0.00 105 SER A N 2
ATOM 3219 C CA . SER A 1 105 ? -8.079 16.998 15.085 1.00 0.00 105 SER A CA 2
ATOM 3220 C C . SER A 1 105 ? -7.156 16.796 16.288 1.00 0.00 105 SER A C 2
ATOM 3221 O O . SER A 1 105 ? -7.557 16.208 17.291 1.00 0.00 105 SER A O 2
ATOM 3229 N N . GLY A 1 106 ? -5.936 17.295 16.147 1.00 0.00 106 GLY A N 2
ATOM 3230 C CA . GLY A 1 106 ? -4.953 17.176 17.210 1.00 0.00 106 GLY A CA 2
ATOM 3231 C C . GLY A 1 106 ? -5.192 18.225 18.298 1.00 0.00 106 GLY A C 2
ATOM 3232 O O . GLY A 1 106 ? -5.763 19.282 18.032 1.00 0.00 106 GLY A O 2
ATOM 3236 N N . PRO A 1 107 ? -4.731 17.888 19.533 1.00 0.00 107 PRO A N 2
ATOM 3237 C CA . PRO A 1 107 ? -4.890 18.788 20.662 1.00 0.00 107 PRO A CA 2
ATOM 3238 C C . PRO A 1 107 ? -3.904 19.955 20.575 1.00 0.00 107 PRO A C 2
ATOM 3239 O O . PRO A 1 107 ? -3.101 20.163 21.484 1.00 0.00 107 PRO A O 2
ATOM 3250 N N . SER A 1 108 ? -3.997 20.686 19.474 1.00 0.00 108 SER A N 2
ATOM 3251 C CA . SER A 1 108 ? -3.124 21.826 19.257 1.00 0.00 108 SER A CA 2
ATOM 3252 C C . SER A 1 108 ? -1.660 21.385 19.325 1.00 0.00 108 SER A C 2
ATOM 3253 O O . SER A 1 108 ? -1.370 20.231 19.636 1.00 0.00 108 SER A O 2
ATOM 3261 N N . SER A 1 109 ? -0.777 22.328 19.029 1.00 0.00 109 SER A N 2
ATOM 3262 C CA . SER A 1 109 ? 0.649 22.051 19.053 1.00 0.00 109 SER A CA 2
ATOM 3263 C C . SER A 1 109 ? 1.435 23.359 19.161 1.00 0.00 109 SER A C 2
ATOM 3264 O O . SER A 1 109 ? 2.162 23.573 20.130 1.00 0.00 109 SER A O 2
ATOM 3272 N N . GLY A 1 110 ? 1.262 24.201 18.153 1.00 0.00 110 GLY A N 2
ATOM 3273 C CA . GLY A 1 110 ? 1.945 25.483 18.122 1.00 0.00 110 GLY A CA 2
ATOM 3274 C C . GLY A 1 110 ? 1.385 26.429 19.187 1.00 0.00 110 GLY A C 2
ATOM 3275 O O . GLY A 1 110 ? 0.346 27.054 18.981 1.00 0.00 110 GLY A O 2
ATOM 3279 N N . GLY A 1 1 ? -19.681 4.033 9.263 1.00 0.00 1 GLY A N 3
ATOM 3280 C CA . GLY A 1 1 ? -19.184 3.798 10.608 1.00 0.00 1 GLY A CA 3
ATOM 3281 C C . GLY A 1 1 ? -18.258 2.580 10.646 1.00 0.00 1 GLY A C 3
ATOM 3282 O O . GLY A 1 1 ? -18.388 1.672 9.827 1.00 0.00 1 GLY A O 3
ATOM 3286 N N . SER A 1 2 ? -17.345 2.601 11.605 1.00 0.00 2 SER A N 3
ATOM 3287 C CA . SER A 1 2 ? -16.398 1.510 11.761 1.00 0.00 2 SER A CA 3
ATOM 3288 C C . SER A 1 2 ? -15.512 1.756 12.984 1.00 0.00 2 SER A C 3
ATOM 3289 O O . SER A 1 2 ? -14.787 2.748 13.040 1.00 0.00 2 SER A O 3
ATOM 3297 N N . SER A 1 3 ? -15.599 0.835 13.933 1.00 0.00 3 SER A N 3
ATOM 3298 C CA . SER A 1 3 ? -14.814 0.940 15.151 1.00 0.00 3 SER A CA 3
ATOM 3299 C C . SER A 1 3 ? -15.031 -0.300 16.021 1.00 0.00 3 SER A C 3
ATOM 3300 O O . SER A 1 3 ? -16.166 -0.633 16.360 1.00 0.00 3 SER A O 3
ATOM 3308 N N . GLY A 1 4 ? -13.926 -0.948 16.358 1.00 0.00 4 GLY A N 3
ATOM 3309 C CA . GLY A 1 4 ? -13.982 -2.143 17.183 1.00 0.00 4 GLY A CA 3
ATOM 3310 C C . GLY A 1 4 ? -13.326 -3.330 16.473 1.00 0.00 4 GLY A C 3
ATOM 3311 O O . GLY A 1 4 ? -13.886 -3.877 15.525 1.00 0.00 4 GLY A O 3
ATOM 3315 N N . SER A 1 5 ? -12.149 -3.692 16.960 1.00 0.00 5 SER A N 3
ATOM 3316 C CA . SER A 1 5 ? -11.411 -4.804 16.384 1.00 0.00 5 SER A CA 3
ATOM 3317 C C . SER A 1 5 ? -11.238 -5.912 17.425 1.00 0.00 5 SER A C 3
ATOM 3318 O O . SER A 1 5 ? -11.278 -5.652 18.627 1.00 0.00 5 SER A O 3
ATOM 3326 N N . SER A 1 6 ? -11.049 -7.125 16.926 1.00 0.00 6 SER A N 3
ATOM 3327 C CA . SER A 1 6 ? -10.870 -8.274 17.797 1.00 0.00 6 SER A CA 3
ATOM 3328 C C . SER A 1 6 ? -9.757 -7.994 18.809 1.00 0.00 6 SER A C 3
ATOM 3329 O O . SER A 1 6 ? -10.024 -7.805 19.995 1.00 0.00 6 SER A O 3
ATOM 3337 N N . GLY A 1 7 ? -8.532 -7.977 18.304 1.00 0.00 7 GLY A N 3
ATOM 3338 C CA . GLY A 1 7 ? -7.378 -7.724 19.149 1.00 0.00 7 GLY A CA 3
ATOM 3339 C C . GLY A 1 7 ? -6.204 -8.624 18.757 1.00 0.00 7 GLY A C 3
ATOM 3340 O O . GLY A 1 7 ? -6.382 -9.820 18.533 1.00 0.00 7 GLY A O 3
ATOM 3344 N N . PHE A 1 8 ? -5.030 -8.014 18.686 1.00 0.00 8 PHE A N 3
ATOM 3345 C CA . PHE A 1 8 ? -3.827 -8.745 18.326 1.00 0.00 8 PHE A CA 3
ATOM 3346 C C . PHE A 1 8 ? -3.384 -9.667 19.464 1.00 0.00 8 PHE A C 3
ATOM 3347 O O . PHE A 1 8 ? -3.514 -9.318 20.636 1.00 0.00 8 PHE A O 3
ATOM 3364 N N . PHE A 1 9 ? -2.869 -10.825 19.078 1.00 0.00 9 PHE A N 3
ATOM 3365 C CA . PHE A 1 9 ? -2.406 -11.799 20.052 1.00 0.00 9 PHE A CA 3
ATOM 3366 C C . PHE A 1 9 ? -0.897 -12.021 19.930 1.00 0.00 9 PHE A C 3
ATOM 3367 O O . PHE A 1 9 ? -0.398 -12.342 18.852 1.00 0.00 9 PHE A O 3
ATOM 3384 N N . LYS A 1 10 ? -0.213 -11.842 21.050 1.00 0.00 10 LYS A N 3
ATOM 3385 C CA . LYS A 1 10 ? 1.229 -12.019 21.082 1.00 0.00 10 LYS A CA 3
ATOM 3386 C C . LYS A 1 10 ? 1.839 -11.432 19.807 1.00 0.00 10 LYS A C 3
ATOM 3387 O O . LYS A 1 10 ? 1.222 -10.599 19.146 1.00 0.00 10 LYS A O 3
ATOM 3406 N N . GLY A 1 11 ? 3.044 -11.890 19.501 1.00 0.00 11 GLY A N 3
ATOM 3407 C CA . GLY A 1 11 ? 3.745 -11.421 18.318 1.00 0.00 11 GLY A CA 3
ATOM 3408 C C . GLY A 1 11 ? 3.863 -9.896 18.319 1.00 0.00 11 GLY A C 3
ATOM 3409 O O . GLY A 1 11 ? 4.685 -9.334 19.041 1.00 0.00 11 GLY A O 3
ATOM 3413 N N . ALA A 1 12 ? 3.029 -9.269 17.502 1.00 0.00 12 ALA A N 3
ATOM 3414 C CA . ALA A 1 12 ? 3.030 -7.819 17.400 1.00 0.00 12 ALA A CA 3
ATOM 3415 C C . ALA A 1 12 ? 1.736 -7.359 16.726 1.00 0.00 12 ALA A C 3
ATOM 3416 O O . ALA A 1 12 ? 1.160 -8.086 15.918 1.00 0.00 12 ALA A O 3
ATOM 3423 N N . ALA A 1 13 ? 1.316 -6.154 17.084 1.00 0.00 13 ALA A N 3
ATOM 3424 C CA . ALA A 1 13 ? 0.101 -5.589 16.524 1.00 0.00 13 ALA A CA 3
ATOM 3425 C C . ALA A 1 13 ? 0.178 -5.636 14.996 1.00 0.00 13 ALA A C 3
ATOM 3426 O O . ALA A 1 13 ? 1.254 -5.827 14.431 1.00 0.00 13 ALA A O 3
ATOM 3433 N N . SER A 1 14 ? -0.977 -5.458 14.371 1.00 0.00 14 SER A N 3
ATOM 3434 C CA . SER A 1 14 ? -1.053 -5.477 12.920 1.00 0.00 14 SER A CA 3
ATOM 3435 C C . SER A 1 14 ? -1.906 -4.307 12.425 1.00 0.00 14 SER A C 3
ATOM 3436 O O . SER A 1 14 ? -1.420 -3.447 11.692 1.00 0.00 14 SER A O 3
ATOM 3444 N N . SER A 1 15 ? -3.162 -4.313 12.846 1.00 0.00 15 SER A N 3
ATOM 3445 C CA . SER A 1 15 ? -4.087 -3.262 12.455 1.00 0.00 15 SER A CA 3
ATOM 3446 C C . SER A 1 15 ? -4.251 -3.250 10.934 1.00 0.00 15 SER A C 3
ATOM 3447 O O . SER A 1 15 ? -3.275 -3.094 10.202 1.00 0.00 15 SER A O 3
ATOM 3455 N N . VAL A 1 16 ? -5.493 -3.416 10.503 1.00 0.00 16 VAL A N 3
ATOM 3456 C CA . VAL A 1 16 ? -5.797 -3.426 9.082 1.00 0.00 16 VAL A CA 3
ATOM 3457 C C . VAL A 1 16 ? -6.984 -2.499 8.813 1.00 0.00 16 VAL A C 3
ATOM 3458 O O . VAL A 1 16 ? -7.840 -2.314 9.677 1.00 0.00 16 VAL A O 3
ATOM 3471 N N . LEU A 1 17 ? -6.998 -1.940 7.612 1.00 0.00 17 LEU A N 3
ATOM 3472 C CA . LEU A 1 17 ? -8.065 -1.037 7.218 1.00 0.00 17 LEU A CA 3
ATOM 3473 C C . LEU A 1 17 ? -9.057 -1.785 6.325 1.00 0.00 17 LEU A C 3
ATOM 3474 O O . LEU A 1 17 ? -8.661 -2.627 5.520 1.00 0.00 17 LEU A O 3
ATOM 3490 N N . GLU A 1 18 ? -10.328 -1.452 6.498 1.00 0.00 18 GLU A N 3
ATOM 3491 C CA . GLU A 1 18 ? -11.380 -2.081 5.718 1.00 0.00 18 GLU A CA 3
ATOM 3492 C C . GLU A 1 18 ? -11.566 -1.348 4.388 1.00 0.00 18 GLU A C 3
ATOM 3493 O O . GLU A 1 18 ? -11.970 -0.187 4.366 1.00 0.00 18 GLU A O 3
ATOM 3505 N N . LEU A 1 19 ? -11.262 -2.057 3.310 1.00 0.00 19 LEU A N 3
ATOM 3506 C CA . LEU A 1 19 ? -11.390 -1.488 1.979 1.00 0.00 19 LEU A CA 3
ATOM 3507 C C . LEU A 1 19 ? -12.871 -1.266 1.666 1.00 0.00 19 LEU A C 3
ATOM 3508 O O . LEU A 1 19 ? -13.736 -1.578 2.482 1.00 0.00 19 LEU A O 3
ATOM 3524 N N . THR A 1 20 ? -13.118 -0.727 0.480 1.00 0.00 20 THR A N 3
ATOM 3525 C CA . THR A 1 20 ? -14.479 -0.459 0.048 1.00 0.00 20 THR A CA 3
ATOM 3526 C C . THR A 1 20 ? -14.705 -0.996 -1.367 1.00 0.00 20 THR A C 3
ATOM 3527 O O . THR A 1 20 ? -13.973 -1.871 -1.827 1.00 0.00 20 THR A O 3
ATOM 3538 N N . GLU A 1 21 ? -15.721 -0.449 -2.017 1.00 0.00 21 GLU A N 3
ATOM 3539 C CA . GLU A 1 21 ? -16.052 -0.861 -3.370 1.00 0.00 21 GLU A CA 3
ATOM 3540 C C . GLU A 1 21 ? -15.038 -0.289 -4.363 1.00 0.00 21 GLU A C 3
ATOM 3541 O O . GLU A 1 21 ? -14.637 -0.969 -5.306 1.00 0.00 21 GLU A O 3
ATOM 3553 N N . ALA A 1 22 ? -14.654 0.954 -4.117 1.00 0.00 22 ALA A N 3
ATOM 3554 C CA . ALA A 1 22 ? -13.694 1.625 -4.977 1.00 0.00 22 ALA A CA 3
ATOM 3555 C C . ALA A 1 22 ? -12.276 1.237 -4.553 1.00 0.00 22 ALA A C 3
ATOM 3556 O O . ALA A 1 22 ? -11.509 0.704 -5.353 1.00 0.00 22 ALA A O 3
ATOM 3563 N N . GLU A 1 23 ? -11.971 1.520 -3.295 1.00 0.00 23 GLU A N 3
ATOM 3564 C CA . GLU A 1 23 ? -10.659 1.207 -2.754 1.00 0.00 23 GLU A CA 3
ATOM 3565 C C . GLU A 1 23 ? -10.222 -0.191 -3.197 1.00 0.00 23 GLU A C 3
ATOM 3566 O O . GLU A 1 23 ? -9.128 -0.363 -3.730 1.00 0.00 23 GLU A O 3
ATOM 3578 N N . LEU A 1 24 ? -11.101 -1.153 -2.959 1.00 0.00 24 LEU A N 3
ATOM 3579 C CA . LEU A 1 24 ? -10.820 -2.531 -3.326 1.00 0.00 24 LEU A CA 3
ATOM 3580 C C . LEU A 1 24 ? -10.171 -2.562 -4.711 1.00 0.00 24 LEU A C 3
ATOM 3581 O O . LEU A 1 24 ? -9.101 -3.144 -4.886 1.00 0.00 24 LEU A O 3
ATOM 3597 N N . VAL A 1 25 ? -10.845 -1.929 -5.660 1.00 0.00 25 VAL A N 3
ATOM 3598 C CA . VAL A 1 25 ? -10.348 -1.878 -7.024 1.00 0.00 25 VAL A CA 3
ATOM 3599 C C . VAL A 1 25 ? -8.935 -1.291 -7.025 1.00 0.00 25 VAL A C 3
ATOM 3600 O O . VAL A 1 25 ? -8.033 -1.835 -7.660 1.00 0.00 25 VAL A O 3
ATOM 3613 N N . THR A 1 26 ? -8.786 -0.187 -6.306 1.00 0.00 26 THR A N 3
ATOM 3614 C CA . THR A 1 26 ? -7.498 0.479 -6.216 1.00 0.00 26 THR A CA 3
ATOM 3615 C C . THR A 1 26 ? -6.453 -0.460 -5.612 1.00 0.00 26 THR A C 3
ATOM 3616 O O . THR A 1 26 ? -5.338 -0.563 -6.120 1.00 0.00 26 THR A O 3
ATOM 3627 N N . ALA A 1 27 ? -6.850 -1.120 -4.534 1.00 0.00 27 ALA A N 3
ATOM 3628 C CA . ALA A 1 27 ? -5.961 -2.047 -3.854 1.00 0.00 27 ALA A CA 3
ATOM 3629 C C . ALA A 1 27 ? -5.477 -3.104 -4.848 1.00 0.00 27 ALA A C 3
ATOM 3630 O O . ALA A 1 27 ? -4.330 -3.544 -4.783 1.00 0.00 27 ALA A O 3
ATOM 3637 N N . GLU A 1 28 ? -6.375 -3.482 -5.746 1.00 0.00 28 GLU A N 3
ATOM 3638 C CA . GLU A 1 28 ? -6.054 -4.479 -6.753 1.00 0.00 28 GLU A CA 3
ATOM 3639 C C . GLU A 1 28 ? -5.119 -3.886 -7.809 1.00 0.00 28 GLU A C 3
ATOM 3640 O O . GLU A 1 28 ? -4.222 -4.568 -8.302 1.00 0.00 28 GLU A O 3
ATOM 3652 N N . ALA A 1 29 ? -5.361 -2.622 -8.124 1.00 0.00 29 ALA A N 3
ATOM 3653 C CA . ALA A 1 29 ? -4.552 -1.929 -9.112 1.00 0.00 29 ALA A CA 3
ATOM 3654 C C . ALA A 1 29 ? -3.104 -1.862 -8.623 1.00 0.00 29 ALA A C 3
ATOM 3655 O O . ALA A 1 29 ? -2.175 -2.132 -9.382 1.00 0.00 29 ALA A O 3
ATOM 3662 N N . VAL A 1 30 ? -2.957 -1.499 -7.357 1.00 0.00 30 VAL A N 3
ATOM 3663 C CA . VAL A 1 30 ? -1.638 -1.393 -6.757 1.00 0.00 30 VAL A CA 3
ATOM 3664 C C . VAL A 1 30 ? -0.972 -2.771 -6.751 1.00 0.00 30 VAL A C 3
ATOM 3665 O O . VAL A 1 30 ? 0.195 -2.902 -7.115 1.00 0.00 30 VAL A O 3
ATOM 3678 N N . ARG A 1 31 ? -1.744 -3.763 -6.334 1.00 0.00 31 ARG A N 3
ATOM 3679 C CA . ARG A 1 31 ? -1.244 -5.126 -6.275 1.00 0.00 31 ARG A CA 3
ATOM 3680 C C . ARG A 1 31 ? -0.596 -5.511 -7.607 1.00 0.00 31 ARG A C 3
ATOM 3681 O O . ARG A 1 31 ? 0.444 -6.168 -7.628 1.00 0.00 31 ARG A O 3
ATOM 3702 N N . SER A 1 32 ? -1.237 -5.087 -8.685 1.00 0.00 32 SER A N 3
ATOM 3703 C CA . SER A 1 32 ? -0.736 -5.379 -10.018 1.00 0.00 32 SER A CA 3
ATOM 3704 C C . SER A 1 32 ? 0.647 -4.752 -10.206 1.00 0.00 32 SER A C 3
ATOM 3705 O O . SER A 1 32 ? 1.498 -5.314 -10.893 1.00 0.00 32 SER A O 3
ATOM 3713 N N . VAL A 1 33 ? 0.828 -3.597 -9.582 1.00 0.00 33 VAL A N 3
ATOM 3714 C CA . VAL A 1 33 ? 2.093 -2.889 -9.672 1.00 0.00 33 VAL A CA 3
ATOM 3715 C C . VAL A 1 33 ? 3.203 -3.759 -9.081 1.00 0.00 33 VAL A C 3
ATOM 3716 O O . VAL A 1 33 ? 4.261 -3.920 -9.688 1.00 0.00 33 VAL A O 3
ATOM 3729 N N . TRP A 1 34 ? 2.925 -4.298 -7.903 1.00 0.00 34 TRP A N 3
ATOM 3730 C CA . TRP A 1 34 ? 3.887 -5.148 -7.222 1.00 0.00 34 TRP A CA 3
ATOM 3731 C C . TRP A 1 34 ? 4.217 -6.322 -8.147 1.00 0.00 34 TRP A C 3
ATOM 3732 O O . TRP A 1 34 ? 5.375 -6.524 -8.510 1.00 0.00 34 TRP A O 3
ATOM 3753 N N . GLN A 1 35 ? 3.180 -7.066 -8.500 1.00 0.00 35 GLN A N 3
ATOM 3754 C CA . GLN A 1 35 ? 3.345 -8.214 -9.375 1.00 0.00 35 GLN A CA 3
ATOM 3755 C C . GLN A 1 35 ? 4.138 -7.820 -10.623 1.00 0.00 35 GLN A C 3
ATOM 3756 O O . GLN A 1 35 ? 5.182 -8.403 -10.909 1.00 0.00 35 GLN A O 3
ATOM 3770 N N . ARG A 1 36 ? 3.610 -6.834 -11.333 1.00 0.00 36 ARG A N 3
ATOM 3771 C CA . ARG A 1 36 ? 4.255 -6.356 -12.544 1.00 0.00 36 ARG A CA 3
ATOM 3772 C C . ARG A 1 36 ? 5.751 -6.147 -12.302 1.00 0.00 36 ARG A C 3
ATOM 3773 O O . ARG A 1 36 ? 6.579 -6.568 -13.108 1.00 0.00 36 ARG A O 3
ATOM 3794 N N . ILE A 1 37 ? 6.053 -5.496 -11.188 1.00 0.00 37 ILE A N 3
ATOM 3795 C CA . ILE A 1 37 ? 7.434 -5.226 -10.829 1.00 0.00 37 ILE A CA 3
ATOM 3796 C C . ILE A 1 37 ? 8.130 -6.541 -10.471 1.00 0.00 37 ILE A C 3
ATOM 3797 O O . ILE A 1 37 ? 8.975 -7.024 -11.223 1.00 0.00 37 ILE A O 3
ATOM 3813 N N . LEU A 1 38 ? 7.749 -7.082 -9.324 1.00 0.00 38 LEU A N 3
ATOM 3814 C CA . LEU A 1 38 ? 8.326 -8.332 -8.857 1.00 0.00 38 LEU A CA 3
ATOM 3815 C C . LEU A 1 38 ? 8.029 -9.436 -9.874 1.00 0.00 38 LEU A C 3
ATOM 3816 O O . LEU A 1 38 ? 6.881 -9.851 -10.028 1.00 0.00 38 LEU A O 3
ATOM 3832 N N . PRO A 1 39 ? 9.112 -9.892 -10.559 1.00 0.00 39 PRO A N 3
ATOM 3833 C CA . PRO A 1 39 ? 8.979 -10.941 -11.556 1.00 0.00 39 PRO A CA 3
ATOM 3834 C C . PRO A 1 39 ? 8.779 -12.305 -10.894 1.00 0.00 39 PRO A C 3
ATOM 3835 O O . PRO A 1 39 ? 7.687 -12.869 -10.943 1.00 0.00 39 PRO A O 3
ATOM 3846 N N . LYS A 1 40 ? 9.851 -12.797 -10.291 1.00 0.00 40 LYS A N 3
ATOM 3847 C CA . LYS A 1 40 ? 9.807 -14.085 -9.620 1.00 0.00 40 LYS A CA 3
ATOM 3848 C C . LYS A 1 40 ? 8.481 -14.219 -8.868 1.00 0.00 40 LYS A C 3
ATOM 3849 O O . LYS A 1 40 ? 7.854 -15.277 -8.891 1.00 0.00 40 LYS A O 3
ATOM 3868 N N . VAL A 1 41 ? 8.093 -13.131 -8.219 1.00 0.00 41 VAL A N 3
ATOM 3869 C CA . VAL A 1 41 ? 6.853 -13.113 -7.462 1.00 0.00 41 VAL A CA 3
ATOM 3870 C C . VAL A 1 41 ? 5.695 -13.511 -8.379 1.00 0.00 41 VAL A C 3
ATOM 3871 O O . VAL A 1 41 ? 5.366 -12.788 -9.318 1.00 0.00 41 VAL A O 3
ATOM 3884 N N . LEU A 1 42 ? 5.108 -14.659 -8.075 1.00 0.00 42 LEU A N 3
ATOM 3885 C CA . LEU A 1 42 ? 3.994 -15.161 -8.860 1.00 0.00 42 LEU A CA 3
ATOM 3886 C C . LEU A 1 42 ? 2.686 -14.598 -8.300 1.00 0.00 42 LEU A C 3
ATOM 3887 O O . LEU A 1 42 ? 1.738 -14.361 -9.047 1.00 0.00 42 LEU A O 3
ATOM 3903 N N . GLU A 1 43 ? 2.677 -14.400 -6.990 1.00 0.00 43 GLU A N 3
ATOM 3904 C CA . GLU A 1 43 ? 1.501 -13.869 -6.322 1.00 0.00 43 GLU A CA 3
ATOM 3905 C C . GLU A 1 43 ? 1.911 -12.848 -5.259 1.00 0.00 43 GLU A C 3
ATOM 3906 O O . GLU A 1 43 ? 2.973 -12.973 -4.649 1.00 0.00 43 GLU A O 3
ATOM 3918 N N . VAL A 1 44 ? 1.048 -11.861 -5.068 1.00 0.00 44 VAL A N 3
ATOM 3919 C CA . VAL A 1 44 ? 1.307 -10.819 -4.089 1.00 0.00 44 VAL A CA 3
ATOM 3920 C C . VAL A 1 44 ? 0.218 -10.853 -3.014 1.00 0.00 44 VAL A C 3
ATOM 3921 O O . VAL A 1 44 ? -0.947 -10.579 -3.297 1.00 0.00 44 VAL A O 3
ATOM 3934 N N . GLU A 1 45 ? 0.637 -11.191 -1.804 1.00 0.00 45 GLU A N 3
ATOM 3935 C CA . GLU A 1 45 ? -0.288 -11.265 -0.685 1.00 0.00 45 GLU A CA 3
ATOM 3936 C C . GLU A 1 45 ? -0.003 -10.141 0.313 1.00 0.00 45 GLU A C 3
ATOM 3937 O O . GLU A 1 45 ? 0.870 -9.306 0.082 1.00 0.00 45 GLU A O 3
ATOM 3949 N N . ASP A 1 46 ? -0.758 -10.155 1.402 1.00 0.00 46 ASP A N 3
ATOM 3950 C CA . ASP A 1 46 ? -0.598 -9.148 2.437 1.00 0.00 46 ASP A CA 3
ATOM 3951 C C . ASP A 1 46 ? 0.591 -9.520 3.326 1.00 0.00 46 ASP A C 3
ATOM 3952 O O . ASP A 1 46 ? 0.889 -8.823 4.295 1.00 0.00 46 ASP A O 3
ATOM 3961 N N . SER A 1 47 ? 1.239 -10.618 2.964 1.00 0.00 47 SER A N 3
ATOM 3962 C CA . SER A 1 47 ? 2.388 -11.091 3.716 1.00 0.00 47 SER A CA 3
ATOM 3963 C C . SER A 1 47 ? 3.650 -10.999 2.856 1.00 0.00 47 SER A C 3
ATOM 3964 O O . SER A 1 47 ? 4.750 -11.279 3.330 1.00 0.00 47 SER A O 3
ATOM 3972 N N . THR A 1 48 ? 3.450 -10.605 1.607 1.00 0.00 48 THR A N 3
ATOM 3973 C CA . THR A 1 48 ? 4.558 -10.472 0.677 1.00 0.00 48 THR A CA 3
ATOM 3974 C C . THR A 1 48 ? 5.310 -9.163 0.926 1.00 0.00 48 THR A C 3
ATOM 3975 O O . THR A 1 48 ? 4.736 -8.082 0.809 1.00 0.00 48 THR A O 3
ATOM 3986 N N . ASP A 1 49 ? 6.583 -9.305 1.266 1.00 0.00 49 ASP A N 3
ATOM 3987 C CA . ASP A 1 49 ? 7.419 -8.147 1.533 1.00 0.00 49 ASP A CA 3
ATOM 3988 C C . ASP A 1 49 ? 8.031 -7.652 0.221 1.00 0.00 49 ASP A C 3
ATOM 3989 O O . ASP A 1 49 ? 8.784 -8.376 -0.429 1.00 0.00 49 ASP A O 3
ATOM 3998 N N . PHE A 1 50 ? 7.686 -6.422 -0.129 1.00 0.00 50 PHE A N 3
ATOM 3999 C CA . PHE A 1 50 ? 8.192 -5.822 -1.351 1.00 0.00 50 PHE A CA 3
ATOM 4000 C C . PHE A 1 50 ? 9.672 -6.153 -1.553 1.00 0.00 50 PHE A C 3
ATOM 4001 O O . PHE A 1 50 ? 10.100 -6.444 -2.668 1.00 0.00 50 PHE A O 3
ATOM 4018 N N . PHE A 1 51 ? 10.413 -6.097 -0.455 1.00 0.00 51 PHE A N 3
ATOM 4019 C CA . PHE A 1 51 ? 11.836 -6.388 -0.498 1.00 0.00 51 PHE A CA 3
ATOM 4020 C C . PHE A 1 51 ? 12.085 -7.893 -0.616 1.00 0.00 51 PHE A C 3
ATOM 4021 O O . PHE A 1 51 ? 12.642 -8.357 -1.610 1.00 0.00 51 PHE A O 3
ATOM 4038 N N . LYS A 1 52 ? 11.660 -8.613 0.411 1.00 0.00 52 LYS A N 3
ATOM 4039 C CA . LYS A 1 52 ? 11.830 -10.056 0.435 1.00 0.00 52 LYS A CA 3
ATOM 4040 C C . LYS A 1 52 ? 11.576 -10.618 -0.965 1.00 0.00 52 LYS A C 3
ATOM 4041 O O . LYS A 1 52 ? 12.181 -11.614 -1.358 1.00 0.00 52 LYS A O 3
ATOM 4060 N N . SER A 1 53 ? 10.679 -9.955 -1.680 1.00 0.00 53 SER A N 3
ATOM 4061 C CA . SER A 1 53 ? 10.336 -10.376 -3.028 1.00 0.00 53 SER A CA 3
ATOM 4062 C C . SER A 1 53 ? 11.547 -10.216 -3.950 1.00 0.00 53 SER A C 3
ATOM 4063 O O . SER A 1 53 ? 12.067 -11.200 -4.475 1.00 0.00 53 SER A O 3
ATOM 4071 N N . GLY A 1 54 ? 11.962 -8.969 -4.118 1.00 0.00 54 GLY A N 3
ATOM 4072 C CA . GLY A 1 54 ? 13.102 -8.668 -4.967 1.00 0.00 54 GLY A CA 3
ATOM 4073 C C . GLY A 1 54 ? 13.044 -7.224 -5.471 1.00 0.00 54 GLY A C 3
ATOM 4074 O O . GLY A 1 54 ? 13.322 -6.959 -6.639 1.00 0.00 54 GLY A O 3
ATOM 4078 N N . ALA A 1 55 ? 12.682 -6.329 -4.564 1.00 0.00 55 ALA A N 3
ATOM 4079 C CA . ALA A 1 55 ? 12.584 -4.919 -4.902 1.00 0.00 55 ALA A CA 3
ATOM 4080 C C . ALA A 1 55 ? 13.922 -4.236 -4.612 1.00 0.00 55 ALA A C 3
ATOM 4081 O O . ALA A 1 55 ? 14.455 -4.349 -3.509 1.00 0.00 55 ALA A O 3
ATOM 4088 N N . ALA A 1 56 ? 14.426 -3.541 -5.622 1.00 0.00 56 ALA A N 3
ATOM 4089 C CA . ALA A 1 56 ? 15.691 -2.839 -5.489 1.00 0.00 56 ALA A CA 3
ATOM 4090 C C . ALA A 1 56 ? 15.446 -1.468 -4.856 1.00 0.00 56 ALA A C 3
ATOM 4091 O O . ALA A 1 56 ? 14.375 -1.218 -4.306 1.00 0.00 56 ALA A O 3
ATOM 4098 N N . SER A 1 57 ? 16.456 -0.617 -4.956 1.00 0.00 57 SER A N 3
ATOM 4099 C CA . SER A 1 57 ? 16.363 0.723 -4.400 1.00 0.00 57 SER A CA 3
ATOM 4100 C C . SER A 1 57 ? 15.647 1.649 -5.384 1.00 0.00 57 SER A C 3
ATOM 4101 O O . SER A 1 57 ? 15.258 2.760 -5.026 1.00 0.00 57 SER A O 3
ATOM 4109 N N . VAL A 1 58 ? 15.494 1.159 -6.605 1.00 0.00 58 VAL A N 3
ATOM 4110 C CA . VAL A 1 58 ? 14.832 1.929 -7.644 1.00 0.00 58 VAL A CA 3
ATOM 4111 C C . VAL A 1 58 ? 13.343 1.577 -7.663 1.00 0.00 58 VAL A C 3
ATOM 4112 O O . VAL A 1 58 ? 12.500 2.442 -7.895 1.00 0.00 58 VAL A O 3
ATOM 4125 N N . ASP A 1 59 ? 13.065 0.306 -7.415 1.00 0.00 59 ASP A N 3
ATOM 4126 C CA . ASP A 1 59 ? 11.692 -0.171 -7.400 1.00 0.00 59 ASP A CA 3
ATOM 4127 C C . ASP A 1 59 ? 10.892 0.625 -6.368 1.00 0.00 59 ASP A C 3
ATOM 4128 O O . ASP A 1 59 ? 9.720 0.930 -6.587 1.00 0.00 59 ASP A O 3
ATOM 4137 N N . VAL A 1 60 ? 11.555 0.939 -5.265 1.00 0.00 60 VAL A N 3
ATOM 4138 C CA . VAL A 1 60 ? 10.920 1.694 -4.198 1.00 0.00 60 VAL A CA 3
ATOM 4139 C C . VAL A 1 60 ? 10.241 2.931 -4.789 1.00 0.00 60 VAL A C 3
ATOM 4140 O O . VAL A 1 60 ? 9.066 3.184 -4.525 1.00 0.00 60 VAL A O 3
ATOM 4153 N N . VAL A 1 61 ? 11.008 3.668 -5.579 1.00 0.00 61 VAL A N 3
ATOM 4154 C CA . VAL A 1 61 ? 10.495 4.872 -6.209 1.00 0.00 61 VAL A CA 3
ATOM 4155 C C . VAL A 1 61 ? 9.471 4.486 -7.278 1.00 0.00 61 VAL A C 3
ATOM 4156 O O . VAL A 1 61 ? 8.445 5.149 -7.429 1.00 0.00 61 VAL A O 3
ATOM 4169 N N . ARG A 1 62 ? 9.784 3.415 -7.993 1.00 0.00 62 ARG A N 3
ATOM 4170 C CA . ARG A 1 62 ? 8.903 2.933 -9.043 1.00 0.00 62 ARG A CA 3
ATOM 4171 C C . ARG A 1 62 ? 7.494 2.707 -8.492 1.00 0.00 62 ARG A C 3
ATOM 4172 O O . ARG A 1 62 ? 6.528 3.281 -8.994 1.00 0.00 62 ARG A O 3
ATOM 4193 N N . LEU A 1 63 ? 7.420 1.870 -7.468 1.00 0.00 63 LEU A N 3
ATOM 4194 C CA . LEU A 1 63 ? 6.145 1.562 -6.844 1.00 0.00 63 LEU A CA 3
ATOM 4195 C C . LEU A 1 63 ? 5.455 2.864 -6.433 1.00 0.00 63 LEU A C 3
ATOM 4196 O O . LEU A 1 63 ? 4.273 3.059 -6.711 1.00 0.00 63 LEU A O 3
ATOM 4212 N N . VAL A 1 64 ? 6.223 3.722 -5.777 1.00 0.00 64 VAL A N 3
ATOM 4213 C CA . VAL A 1 64 ? 5.700 5.000 -5.326 1.00 0.00 64 VAL A CA 3
ATOM 4214 C C . VAL A 1 64 ? 5.248 5.818 -6.537 1.00 0.00 64 VAL A C 3
ATOM 4215 O O . VAL A 1 64 ? 4.222 6.496 -6.485 1.00 0.00 64 VAL A O 3
ATOM 4228 N N . GLU A 1 65 ? 6.034 5.728 -7.599 1.00 0.00 65 GLU A N 3
ATOM 4229 C CA . GLU A 1 65 ? 5.728 6.451 -8.821 1.00 0.00 65 GLU A CA 3
ATOM 4230 C C . GLU A 1 65 ? 4.478 5.868 -9.484 1.00 0.00 65 GLU A C 3
ATOM 4231 O O . GLU A 1 65 ? 3.619 6.609 -9.958 1.00 0.00 65 GLU A O 3
ATOM 4243 N N . GLU A 1 66 ? 4.417 4.544 -9.496 1.00 0.00 66 GLU A N 3
ATOM 4244 C CA . GLU A 1 66 ? 3.288 3.852 -10.093 1.00 0.00 66 GLU A CA 3
ATOM 4245 C C . GLU A 1 66 ? 1.993 4.225 -9.367 1.00 0.00 66 GLU A C 3
ATOM 4246 O O . GLU A 1 66 ? 1.047 4.708 -9.986 1.00 0.00 66 GLU A O 3
ATOM 4258 N N . VAL A 1 67 ? 1.993 3.985 -8.064 1.00 0.00 67 VAL A N 3
ATOM 4259 C CA . VAL A 1 67 ? 0.831 4.290 -7.247 1.00 0.00 67 VAL A CA 3
ATOM 4260 C C . VAL A 1 67 ? 0.491 5.775 -7.384 1.00 0.00 67 VAL A C 3
ATOM 4261 O O . VAL A 1 67 ? -0.648 6.178 -7.155 1.00 0.00 67 VAL A O 3
ATOM 4274 N N . LYS A 1 68 ? 1.500 6.548 -7.758 1.00 0.00 68 LYS A N 3
ATOM 4275 C CA . LYS A 1 68 ? 1.322 7.980 -7.929 1.00 0.00 68 LYS A CA 3
ATOM 4276 C C . LYS A 1 68 ? 0.327 8.234 -9.063 1.00 0.00 68 LYS A C 3
ATOM 4277 O O . LYS A 1 68 ? -0.525 9.116 -8.960 1.00 0.00 68 LYS A O 3
ATOM 4296 N N . GLU A 1 69 ? 0.468 7.446 -10.119 1.00 0.00 69 GLU A N 3
ATOM 4297 C CA . GLU A 1 69 ? -0.408 7.575 -11.271 1.00 0.00 69 GLU A CA 3
ATOM 4298 C C . GLU A 1 69 ? -1.802 7.038 -10.940 1.00 0.00 69 GLU A C 3
ATOM 4299 O O . GLU A 1 69 ? -2.777 7.380 -11.608 1.00 0.00 69 GLU A O 3
ATOM 4311 N N . LEU A 1 70 ? -1.852 6.206 -9.910 1.00 0.00 70 LEU A N 3
ATOM 4312 C CA . LEU A 1 70 ? -3.111 5.618 -9.483 1.00 0.00 70 LEU A CA 3
ATOM 4313 C C . LEU A 1 70 ? -3.998 6.708 -8.878 1.00 0.00 70 LEU A C 3
ATOM 4314 O O . LEU A 1 70 ? -5.170 6.827 -9.232 1.00 0.00 70 LEU A O 3
ATOM 4330 N N . CYS A 1 71 ? -3.405 7.475 -7.975 1.00 0.00 71 CYS A N 3
ATOM 4331 C CA . CYS A 1 71 ? -4.127 8.550 -7.317 1.00 0.00 71 CYS A CA 3
ATOM 4332 C C . CYS A 1 71 ? -3.786 9.862 -8.026 1.00 0.00 71 CYS A C 3
ATOM 4333 O O . CYS A 1 71 ? -4.285 10.923 -7.652 1.00 0.00 71 CYS A O 3
ATOM 4341 N N . ASP A 1 72 ? -2.938 9.748 -9.038 1.00 0.00 72 ASP A N 3
ATOM 4342 C CA . ASP A 1 72 ? -2.525 10.912 -9.803 1.00 0.00 72 ASP A CA 3
ATOM 4343 C C . ASP A 1 72 ? -1.794 11.890 -8.881 1.00 0.00 72 ASP A C 3
ATOM 4344 O O . ASP A 1 72 ? -2.367 12.891 -8.453 1.00 0.00 72 ASP A O 3
ATOM 4353 N N . GLY A 1 73 ? -0.540 11.566 -8.601 1.00 0.00 73 GLY A N 3
ATOM 4354 C CA . GLY A 1 73 ? 0.274 12.404 -7.738 1.00 0.00 73 GLY A CA 3
ATOM 4355 C C . GLY A 1 73 ? 0.046 12.058 -6.265 1.00 0.00 73 GLY A C 3
ATOM 4356 O O . GLY A 1 73 ? -0.022 12.948 -5.418 1.00 0.00 73 GLY A O 3
ATOM 4360 N N . LEU A 1 74 ? -0.066 10.764 -6.004 1.00 0.00 74 LEU A N 3
ATOM 4361 C CA . LEU A 1 74 ? -0.285 10.290 -4.648 1.00 0.00 74 LEU A CA 3
ATOM 4362 C C . LEU A 1 74 ? 0.839 10.802 -3.746 1.00 0.00 74 LEU A C 3
ATOM 4363 O O . LEU A 1 74 ? 2.013 10.722 -4.105 1.00 0.00 74 LEU A O 3
ATOM 4379 N N . GLU A 1 75 ? 0.441 11.316 -2.591 1.00 0.00 75 GLU A N 3
ATOM 4380 C CA . GLU A 1 75 ? 1.400 11.840 -1.635 1.00 0.00 75 GLU A CA 3
ATOM 4381 C C . GLU A 1 75 ? 2.159 10.694 -0.961 1.00 0.00 75 GLU A C 3
ATOM 4382 O O . GLU A 1 75 ? 2.105 10.542 0.258 1.00 0.00 75 GLU A O 3
ATOM 4394 N N . LEU A 1 76 ? 2.848 9.918 -1.785 1.00 0.00 76 LEU A N 3
ATOM 4395 C CA . LEU A 1 76 ? 3.616 8.792 -1.284 1.00 0.00 76 LEU A CA 3
ATOM 4396 C C . LEU A 1 76 ? 5.108 9.126 -1.352 1.00 0.00 76 LEU A C 3
ATOM 4397 O O . LEU A 1 76 ? 5.549 9.828 -2.260 1.00 0.00 76 LEU A O 3
ATOM 4413 N N . GLU A 1 77 ? 5.843 8.607 -0.380 1.00 0.00 77 GLU A N 3
ATOM 4414 C CA . GLU A 1 77 ? 7.275 8.842 -0.318 1.00 0.00 77 GLU A CA 3
ATOM 4415 C C . GLU A 1 77 ? 8.031 7.512 -0.292 1.00 0.00 77 GLU A C 3
ATOM 4416 O O . GLU A 1 77 ? 7.555 6.535 0.284 1.00 0.00 77 GLU A O 3
ATOM 4428 N N . ASN A 1 78 ? 9.195 7.517 -0.924 1.00 0.00 78 ASN A N 3
ATOM 4429 C CA . ASN A 1 78 ? 10.021 6.323 -0.981 1.00 0.00 78 ASN A CA 3
ATOM 4430 C C . ASN A 1 78 ? 10.000 5.628 0.382 1.00 0.00 78 ASN A C 3
ATOM 4431 O O . ASN A 1 78 ? 9.949 4.401 0.456 1.00 0.00 78 ASN A O 3
ATOM 4442 N N . GLU A 1 79 ? 10.041 6.442 1.426 1.00 0.00 79 GLU A N 3
ATOM 4443 C CA . GLU A 1 79 ? 10.027 5.921 2.782 1.00 0.00 79 GLU A CA 3
ATOM 4444 C C . GLU A 1 79 ? 8.809 5.019 2.992 1.00 0.00 79 GLU A C 3
ATOM 4445 O O . GLU A 1 79 ? 8.938 3.901 3.490 1.00 0.00 79 GLU A O 3
ATOM 4457 N N . ASP A 1 80 ? 7.654 5.537 2.602 1.00 0.00 80 ASP A N 3
ATOM 4458 C CA . ASP A 1 80 ? 6.414 4.793 2.741 1.00 0.00 80 ASP A CA 3
ATOM 4459 C C . ASP A 1 80 ? 6.675 3.316 2.438 1.00 0.00 80 ASP A C 3
ATOM 4460 O O . ASP A 1 80 ? 6.078 2.437 3.058 1.00 0.00 80 ASP A O 3
ATOM 4469 N N . VAL A 1 81 ? 7.568 3.088 1.486 1.00 0.00 81 VAL A N 3
ATOM 4470 C CA . VAL A 1 81 ? 7.915 1.733 1.094 1.00 0.00 81 VAL A CA 3
ATOM 4471 C C . VAL A 1 81 ? 8.766 1.091 2.192 1.00 0.00 81 VAL A C 3
ATOM 4472 O O . VAL A 1 81 ? 8.409 0.043 2.726 1.00 0.00 81 VAL A O 3
ATOM 4485 N N . TYR A 1 82 ? 9.877 1.748 2.495 1.00 0.00 82 TYR A N 3
ATOM 4486 C CA . TYR A 1 82 ? 10.782 1.255 3.519 1.00 0.00 82 TYR A CA 3
ATOM 4487 C C . TYR A 1 82 ? 10.059 1.093 4.858 1.00 0.00 82 TYR A C 3
ATOM 4488 O O . TYR A 1 82 ? 10.563 0.431 5.764 1.00 0.00 82 TYR A O 3
ATOM 4506 N N . MET A 1 83 ? 8.889 1.710 4.941 1.00 0.00 83 MET A N 3
ATOM 4507 C CA . MET A 1 83 ? 8.092 1.642 6.154 1.00 0.00 83 MET A CA 3
ATOM 4508 C C . MET A 1 83 ? 7.134 0.450 6.115 1.00 0.00 83 MET A C 3
ATOM 4509 O O . MET A 1 83 ? 6.991 -0.269 7.103 1.00 0.00 83 MET A O 3
ATOM 4523 N N . ALA A 1 84 ? 6.503 0.276 4.963 1.00 0.00 84 ALA A N 3
ATOM 4524 C CA . ALA A 1 84 ? 5.563 -0.817 4.782 1.00 0.00 84 ALA A CA 3
ATOM 4525 C C . ALA A 1 84 ? 6.027 -1.696 3.619 1.00 0.00 84 ALA A C 3
ATOM 4526 O O . ALA A 1 84 ? 5.434 -1.669 2.541 1.00 0.00 84 ALA A O 3
ATOM 4533 N N . SER A 1 85 ? 7.082 -2.455 3.877 1.00 0.00 85 SER A N 3
ATOM 4534 C CA . SER A 1 85 ? 7.632 -3.341 2.865 1.00 0.00 85 SER A CA 3
ATOM 4535 C C . SER A 1 85 ? 6.567 -4.340 2.409 1.00 0.00 85 SER A C 3
ATOM 4536 O O . SER A 1 85 ? 6.510 -4.699 1.234 1.00 0.00 85 SER A O 3
ATOM 4544 N N . THR A 1 86 ? 5.749 -4.760 3.362 1.00 0.00 86 THR A N 3
ATOM 4545 C CA . THR A 1 86 ? 4.688 -5.711 3.074 1.00 0.00 86 THR A CA 3
ATOM 4546 C C . THR A 1 86 ? 3.491 -4.999 2.440 1.00 0.00 86 THR A C 3
ATOM 4547 O O . THR A 1 86 ? 3.144 -3.888 2.838 1.00 0.00 86 THR A O 3
ATOM 4558 N N . PHE A 1 87 ? 2.893 -5.668 1.466 1.00 0.00 87 PHE A N 3
ATOM 4559 C CA . PHE A 1 87 ? 1.742 -5.113 0.774 1.00 0.00 87 PHE A CA 3
ATOM 4560 C C . PHE A 1 87 ? 0.614 -4.792 1.756 1.00 0.00 87 PHE A C 3
ATOM 4561 O O . PHE A 1 87 ? 0.120 -3.666 1.793 1.00 0.00 87 PHE A O 3
ATOM 4578 N N . GLY A 1 88 ? 0.240 -5.802 2.527 1.00 0.00 88 GLY A N 3
ATOM 4579 C CA . GLY A 1 88 ? -0.821 -5.642 3.507 1.00 0.00 88 GLY A CA 3
ATOM 4580 C C . GLY A 1 88 ? -0.692 -4.306 4.241 1.00 0.00 88 GLY A C 3
ATOM 4581 O O . GLY A 1 88 ? -1.607 -3.484 4.208 1.00 0.00 88 GLY A O 3
ATOM 4585 N N . ASP A 1 89 ? 0.451 -4.130 4.887 1.00 0.00 89 ASP A N 3
ATOM 4586 C CA . ASP A 1 89 ? 0.711 -2.907 5.629 1.00 0.00 89 ASP A CA 3
ATOM 4587 C C . ASP A 1 89 ? 0.682 -1.718 4.668 1.00 0.00 89 ASP A C 3
ATOM 4588 O O . ASP A 1 89 ? -0.008 -0.730 4.917 1.00 0.00 89 ASP A O 3
ATOM 4597 N N . PHE A 1 90 ? 1.439 -1.850 3.589 1.00 0.00 90 PHE A N 3
ATOM 4598 C CA . PHE A 1 90 ? 1.509 -0.798 2.589 1.00 0.00 90 PHE A CA 3
ATOM 4599 C C . PHE A 1 90 ? 0.110 -0.303 2.216 1.00 0.00 90 PHE A C 3
ATOM 4600 O O . PHE A 1 90 ? -0.140 0.901 2.188 1.00 0.00 90 PHE A O 3
ATOM 4617 N N . ILE A 1 91 ? -0.766 -1.258 1.938 1.00 0.00 91 ILE A N 3
ATOM 4618 C CA . ILE A 1 91 ? -2.133 -0.934 1.567 1.00 0.00 91 ILE A CA 3
ATOM 4619 C C . ILE A 1 91 ? -2.741 -0.016 2.629 1.00 0.00 91 ILE A C 3
ATOM 4620 O O . ILE A 1 91 ? -3.307 1.027 2.303 1.00 0.00 91 ILE A O 3
ATOM 4636 N N . GLN A 1 92 ? -2.604 -0.437 3.878 1.00 0.00 92 GLN A N 3
ATOM 4637 C CA . GLN A 1 92 ? -3.132 0.335 4.990 1.00 0.00 92 GLN A CA 3
ATOM 4638 C C . GLN A 1 92 ? -2.665 1.789 4.897 1.00 0.00 92 GLN A C 3
ATOM 4639 O O . GLN A 1 92 ? -3.458 2.712 5.076 1.00 0.00 92 GLN A O 3
ATOM 4653 N N . LEU A 1 93 ? -1.380 1.947 4.617 1.00 0.00 93 LEU A N 3
ATOM 4654 C CA . LEU A 1 93 ? -0.797 3.273 4.498 1.00 0.00 93 LEU A CA 3
ATOM 4655 C C . LEU A 1 93 ? -1.377 3.971 3.267 1.00 0.00 93 LEU A C 3
ATOM 4656 O O . LEU A 1 93 ? -1.782 5.130 3.339 1.00 0.00 93 LEU A O 3
ATOM 4672 N N . LEU A 1 94 ? -1.397 3.236 2.164 1.00 0.00 94 LEU A N 3
ATOM 4673 C CA . LEU A 1 94 ? -1.920 3.771 0.918 1.00 0.00 94 LEU A CA 3
ATOM 4674 C C . LEU A 1 94 ? -3.374 4.201 1.124 1.00 0.00 94 LEU A C 3
ATOM 4675 O O . LEU A 1 94 ? -3.710 5.371 0.943 1.00 0.00 94 LEU A O 3
ATOM 4691 N N . VAL A 1 95 ? -4.197 3.233 1.499 1.00 0.00 95 VAL A N 3
ATOM 4692 C CA . VAL A 1 95 ? -5.607 3.498 1.730 1.00 0.00 95 VAL A CA 3
ATOM 4693 C C . VAL A 1 95 ? -5.751 4.762 2.580 1.00 0.00 95 VAL A C 3
ATOM 4694 O O . VAL A 1 95 ? -6.655 5.565 2.355 1.00 0.00 95 VAL A O 3
ATOM 4707 N N . ARG A 1 96 ? -4.847 4.899 3.539 1.00 0.00 96 ARG A N 3
ATOM 4708 C CA . ARG A 1 96 ? -4.862 6.051 4.423 1.00 0.00 96 ARG A CA 3
ATOM 4709 C C . ARG A 1 96 ? -4.641 7.337 3.623 1.00 0.00 96 ARG A C 3
ATOM 4710 O O . ARG A 1 96 ? -5.344 8.326 3.824 1.00 0.00 96 ARG A O 3
ATOM 4731 N N . LYS A 1 97 ? -3.661 7.281 2.734 1.00 0.00 97 LYS A N 3
ATOM 4732 C CA . LYS A 1 97 ? -3.338 8.429 1.903 1.00 0.00 97 LYS A CA 3
ATOM 4733 C C . LYS A 1 97 ? -4.467 8.657 0.895 1.00 0.00 97 LYS A C 3
ATOM 4734 O O . LYS A 1 97 ? -4.768 9.797 0.543 1.00 0.00 97 LYS A O 3
ATOM 4753 N N . LEU A 1 98 ? -5.061 7.555 0.461 1.00 0.00 98 LEU A N 3
ATOM 4754 C CA . LEU A 1 98 ? -6.150 7.621 -0.499 1.00 0.00 98 LEU A CA 3
ATOM 4755 C C . LEU A 1 98 ? -7.372 8.258 0.166 1.00 0.00 98 LEU A C 3
ATOM 4756 O O . LEU A 1 98 ? -7.923 9.232 -0.345 1.00 0.00 98 LEU A O 3
ATOM 4772 N N . ARG A 1 99 ? -7.759 7.683 1.294 1.00 0.00 99 ARG A N 3
ATOM 4773 C CA . ARG A 1 99 ? -8.905 8.182 2.034 1.00 0.00 99 ARG A CA 3
ATOM 4774 C C . ARG A 1 99 ? -8.786 9.693 2.243 1.00 0.00 99 ARG A C 3
ATOM 4775 O O . ARG A 1 99 ? -9.722 10.438 1.960 1.00 0.00 99 ARG A O 3
ATOM 4796 N N . GLY A 1 100 ? -7.625 10.100 2.736 1.00 0.00 100 GLY A N 3
ATOM 4797 C CA . GLY A 1 100 ? -7.371 11.509 2.985 1.00 0.00 100 GLY A CA 3
ATOM 4798 C C . GLY A 1 100 ? -6.159 11.997 2.188 1.00 0.00 100 GLY A C 3
ATOM 4799 O O . GLY A 1 100 ? -5.020 11.839 2.624 1.00 0.00 100 GLY A O 3
ATOM 4803 N N . ASP A 1 101 ? -6.447 12.580 1.034 1.00 0.00 101 ASP A N 3
ATOM 4804 C CA . ASP A 1 101 ? -5.395 13.092 0.172 1.00 0.00 101 ASP A CA 3
ATOM 4805 C C . ASP A 1 101 ? -5.678 14.560 -0.154 1.00 0.00 101 ASP A C 3
ATOM 4806 O O . ASP A 1 101 ? -6.787 14.907 -0.557 1.00 0.00 101 ASP A O 3
ATOM 4815 N N . ASP A 1 102 ? -4.657 15.382 0.033 1.00 0.00 102 ASP A N 3
ATOM 4816 C CA . ASP A 1 102 ? -4.782 16.805 -0.236 1.00 0.00 102 ASP A CA 3
ATOM 4817 C C . ASP A 1 102 ? -3.387 17.430 -0.309 1.00 0.00 102 ASP A C 3
ATOM 4818 O O . ASP A 1 102 ? -2.728 17.608 0.715 1.00 0.00 102 ASP A O 3
ATOM 4827 N N . GLU A 1 103 ? -2.979 17.747 -1.529 1.00 0.00 103 GLU A N 3
ATOM 4828 C CA . GLU A 1 103 ? -1.675 18.348 -1.749 1.00 0.00 103 GLU A CA 3
ATOM 4829 C C . GLU A 1 103 ? -1.385 19.397 -0.672 1.00 0.00 103 GLU A C 3
ATOM 4830 O O . GLU A 1 103 ? -2.119 20.376 -0.542 1.00 0.00 103 GLU A O 3
ATOM 4842 N N . GLU A 1 104 ? -0.315 19.156 0.071 1.00 0.00 104 GLU A N 3
ATOM 4843 C CA . GLU A 1 104 ? 0.079 20.067 1.132 1.00 0.00 104 GLU A CA 3
ATOM 4844 C C . GLU A 1 104 ? 1.400 20.754 0.777 1.00 0.00 104 GLU A C 3
ATOM 4845 O O . GLU A 1 104 ? 1.448 21.973 0.623 1.00 0.00 104 GLU A O 3
ATOM 4857 N N . SER A 1 105 ? 2.439 19.941 0.658 1.00 0.00 105 SER A N 3
ATOM 4858 C CA . SER A 1 105 ? 3.757 20.455 0.324 1.00 0.00 105 SER A CA 3
ATOM 4859 C C . SER A 1 105 ? 3.917 20.539 -1.195 1.00 0.00 105 SER A C 3
ATOM 4860 O O . SER A 1 105 ? 3.590 19.593 -1.911 1.00 0.00 105 SER A O 3
ATOM 4868 N N . GLY A 1 106 ? 4.419 21.680 -1.643 1.00 0.00 106 GLY A N 3
ATOM 4869 C CA . GLY A 1 106 ? 4.626 21.900 -3.064 1.00 0.00 106 GLY A CA 3
ATOM 4870 C C . GLY A 1 106 ? 3.736 23.034 -3.579 1.00 0.00 106 GLY A C 3
ATOM 4871 O O . GLY A 1 106 ? 3.045 23.688 -2.799 1.00 0.00 106 GLY A O 3
ATOM 4875 N N . PRO A 1 107 ? 3.784 23.237 -4.923 1.00 0.00 107 PRO A N 3
ATOM 4876 C CA . PRO A 1 107 ? 2.991 24.280 -5.551 1.00 0.00 107 PRO A CA 3
ATOM 4877 C C . PRO A 1 107 ? 1.517 23.876 -5.628 1.00 0.00 107 PRO A C 3
ATOM 4878 O O . PRO A 1 107 ? 1.195 22.689 -5.653 1.00 0.00 107 PRO A O 3
ATOM 4889 N N . SER A 1 108 ? 0.661 24.887 -5.665 1.00 0.00 108 SER A N 3
ATOM 4890 C CA . SER A 1 108 ? -0.771 24.652 -5.740 1.00 0.00 108 SER A CA 3
ATOM 4891 C C . SER A 1 108 ? -1.110 23.887 -7.021 1.00 0.00 108 SER A C 3
ATOM 4892 O O . SER A 1 108 ? -0.409 24.008 -8.024 1.00 0.00 108 SER A O 3
ATOM 4900 N N . SER A 1 109 ? -2.186 23.118 -6.945 1.00 0.00 109 SER A N 3
ATOM 4901 C CA . SER A 1 109 ? -2.627 22.334 -8.086 1.00 0.00 109 SER A CA 3
ATOM 4902 C C . SER A 1 109 ? -1.650 21.184 -8.340 1.00 0.00 109 SER A C 3
ATOM 4903 O O . SER A 1 109 ? -2.007 20.016 -8.190 1.00 0.00 109 SER A O 3
ATOM 4911 N N . GLY A 1 110 ? -0.435 21.554 -8.719 1.00 0.00 110 GLY A N 3
ATOM 4912 C CA . GLY A 1 110 ? 0.596 20.568 -8.995 1.00 0.00 110 GLY A CA 3
ATOM 4913 C C . GLY A 1 110 ? 1.245 20.820 -10.357 1.00 0.00 110 GLY A C 3
ATOM 4914 O O . GLY A 1 110 ? 2.395 20.445 -10.580 1.00 0.00 110 GLY A O 3
ATOM 4918 N N . GLY A 1 1 ? -30.500 -0.505 13.899 1.00 0.00 1 GLY A N 4
ATOM 4919 C CA . GLY A 1 1 ? -30.325 -1.790 13.245 1.00 0.00 1 GLY A CA 4
ATOM 4920 C C . GLY A 1 1 ? -30.675 -2.940 14.191 1.00 0.00 1 GLY A C 4
ATOM 4921 O O . GLY A 1 1 ? -31.682 -2.885 14.895 1.00 0.00 1 GLY A O 4
ATOM 4925 N N . SER A 1 2 ? -29.823 -3.955 14.178 1.00 0.00 2 SER A N 4
ATOM 4926 C CA . SER A 1 2 ? -30.030 -5.116 15.027 1.00 0.00 2 SER A CA 4
ATOM 4927 C C . SER A 1 2 ? -28.747 -5.946 15.100 1.00 0.00 2 SER A C 4
ATOM 4928 O O . SER A 1 2 ? -28.036 -6.085 14.106 1.00 0.00 2 SER A O 4
ATOM 4936 N N . SER A 1 3 ? -28.489 -6.476 16.286 1.00 0.00 3 SER A N 4
ATOM 4937 C CA . SER A 1 3 ? -27.304 -7.288 16.502 1.00 0.00 3 SER A CA 4
ATOM 4938 C C . SER A 1 3 ? -26.047 -6.475 16.184 1.00 0.00 3 SER A C 4
ATOM 4939 O O . SER A 1 3 ? -25.812 -6.115 15.032 1.00 0.00 3 SER A O 4
ATOM 4947 N N . GLY A 1 4 ? -25.273 -6.210 17.226 1.00 0.00 4 GLY A N 4
ATOM 4948 C CA . GLY A 1 4 ? -24.047 -5.446 17.072 1.00 0.00 4 GLY A CA 4
ATOM 4949 C C . GLY A 1 4 ? -24.325 -3.943 17.137 1.00 0.00 4 GLY A C 4
ATOM 4950 O O . GLY A 1 4 ? -25.473 -3.515 17.029 1.00 0.00 4 GLY A O 4
ATOM 4954 N N . SER A 1 5 ? -23.255 -3.183 17.314 1.00 0.00 5 SER A N 4
ATOM 4955 C CA . SER A 1 5 ? -23.369 -1.736 17.394 1.00 0.00 5 SER A CA 4
ATOM 4956 C C . SER A 1 5 ? -22.783 -1.094 16.136 1.00 0.00 5 SER A C 4
ATOM 4957 O O . SER A 1 5 ? -22.005 -1.721 15.419 1.00 0.00 5 SER A O 4
ATOM 4965 N N . SER A 1 6 ? -23.179 0.149 15.905 1.00 0.00 6 SER A N 4
ATOM 4966 C CA . SER A 1 6 ? -22.703 0.883 14.745 1.00 0.00 6 SER A CA 4
ATOM 4967 C C . SER A 1 6 ? -22.701 2.385 15.040 1.00 0.00 6 SER A C 4
ATOM 4968 O O . SER A 1 6 ? -23.664 3.083 14.728 1.00 0.00 6 SER A O 4
ATOM 4976 N N . GLY A 1 7 ? -21.609 2.836 15.639 1.00 0.00 7 GLY A N 4
ATOM 4977 C CA . GLY A 1 7 ? -21.470 4.242 15.980 1.00 0.00 7 GLY A CA 4
ATOM 4978 C C . GLY A 1 7 ? -20.374 4.445 17.029 1.00 0.00 7 GLY A C 4
ATOM 4979 O O . GLY A 1 7 ? -20.482 3.947 18.149 1.00 0.00 7 GLY A O 4
ATOM 4983 N N . PHE A 1 8 ? -19.345 5.178 16.629 1.00 0.00 8 PHE A N 4
ATOM 4984 C CA . PHE A 1 8 ? -18.231 5.454 17.521 1.00 0.00 8 PHE A CA 4
ATOM 4985 C C . PHE A 1 8 ? -18.451 6.761 18.284 1.00 0.00 8 PHE A C 4
ATOM 4986 O O . PHE A 1 8 ? -19.003 7.717 17.741 1.00 0.00 8 PHE A O 4
ATOM 5003 N N . PHE A 1 9 ? -18.007 6.762 19.533 1.00 0.00 9 PHE A N 4
ATOM 5004 C CA . PHE A 1 9 ? -18.148 7.936 20.376 1.00 0.00 9 PHE A CA 4
ATOM 5005 C C . PHE A 1 9 ? -16.932 8.856 20.244 1.00 0.00 9 PHE A C 4
ATOM 5006 O O . PHE A 1 9 ? -17.075 10.043 19.956 1.00 0.00 9 PHE A O 4
ATOM 5023 N N . LYS A 1 10 ? -15.762 8.272 20.460 1.00 0.00 10 LYS A N 4
ATOM 5024 C CA . LYS A 1 10 ? -14.522 9.024 20.369 1.00 0.00 10 LYS A CA 4
ATOM 5025 C C . LYS A 1 10 ? -13.380 8.073 20.006 1.00 0.00 10 LYS A C 4
ATOM 5026 O O . LYS A 1 10 ? -12.908 7.313 20.850 1.00 0.00 10 LYS A O 4
ATOM 5045 N N . GLY A 1 11 ? -12.969 8.146 18.748 1.00 0.00 11 GLY A N 4
ATOM 5046 C CA . GLY A 1 11 ? -11.891 7.301 18.263 1.00 0.00 11 GLY A CA 4
ATOM 5047 C C . GLY A 1 11 ? -10.530 7.838 18.709 1.00 0.00 11 GLY A C 4
ATOM 5048 O O . GLY A 1 11 ? -10.380 9.035 18.954 1.00 0.00 11 GLY A O 4
ATOM 5052 N N . ALA A 1 12 ? -9.571 6.928 18.802 1.00 0.00 12 ALA A N 4
ATOM 5053 C CA . ALA A 1 12 ? -8.227 7.296 19.214 1.00 0.00 12 ALA A CA 4
ATOM 5054 C C . ALA A 1 12 ? -7.216 6.395 18.503 1.00 0.00 12 ALA A C 4
ATOM 5055 O O . ALA A 1 12 ? -6.358 6.880 17.766 1.00 0.00 12 ALA A O 4
ATOM 5062 N N . ALA A 1 13 ? -7.349 5.100 18.749 1.00 0.00 13 ALA A N 4
ATOM 5063 C CA . ALA A 1 13 ? -6.457 4.127 18.141 1.00 0.00 13 ALA A CA 4
ATOM 5064 C C . ALA A 1 13 ? -6.992 3.746 16.759 1.00 0.00 13 ALA A C 4
ATOM 5065 O O . ALA A 1 13 ? -8.104 4.124 16.393 1.00 0.00 13 ALA A O 4
ATOM 5072 N N . SER A 1 14 ? -6.174 3.002 16.028 1.00 0.00 14 SER A N 4
ATOM 5073 C CA . SER A 1 14 ? -6.551 2.565 14.695 1.00 0.00 14 SER A CA 4
ATOM 5074 C C . SER A 1 14 ? -5.943 1.191 14.403 1.00 0.00 14 SER A C 4
ATOM 5075 O O . SER A 1 14 ? -4.745 0.987 14.588 1.00 0.00 14 SER A O 4
ATOM 5083 N N . SER A 1 15 ? -6.799 0.285 13.952 1.00 0.00 15 SER A N 4
ATOM 5084 C CA . SER A 1 15 ? -6.361 -1.063 13.633 1.00 0.00 15 SER A CA 4
ATOM 5085 C C . SER A 1 15 ? -6.763 -1.418 12.200 1.00 0.00 15 SER A C 4
ATOM 5086 O O . SER A 1 15 ? -7.927 -1.713 11.933 1.00 0.00 15 SER A O 4
ATOM 5094 N N . VAL A 1 16 ? -5.777 -1.379 11.316 1.00 0.00 16 VAL A N 4
ATOM 5095 C CA . VAL A 1 16 ? -6.014 -1.693 9.917 1.00 0.00 16 VAL A CA 4
ATOM 5096 C C . VAL A 1 16 ? -7.217 -0.893 9.415 1.00 0.00 16 VAL A C 4
ATOM 5097 O O . VAL A 1 16 ? -7.888 -0.219 10.196 1.00 0.00 16 VAL A O 4
ATOM 5110 N N . LEU A 1 17 ? -7.453 -0.993 8.115 1.00 0.00 17 LEU A N 4
ATOM 5111 C CA . LEU A 1 17 ? -8.564 -0.286 7.500 1.00 0.00 17 LEU A CA 4
ATOM 5112 C C . LEU A 1 17 ? -9.353 -1.255 6.618 1.00 0.00 17 LEU A C 4
ATOM 5113 O O . LEU A 1 17 ? -8.779 -2.163 6.019 1.00 0.00 17 LEU A O 4
ATOM 5129 N N . GLU A 1 18 ? -10.657 -1.028 6.565 1.00 0.00 18 GLU A N 4
ATOM 5130 C CA . GLU A 1 18 ? -11.531 -1.870 5.765 1.00 0.00 18 GLU A CA 4
ATOM 5131 C C . GLU A 1 18 ? -11.751 -1.247 4.385 1.00 0.00 18 GLU A C 4
ATOM 5132 O O . GLU A 1 18 ? -12.326 -0.165 4.273 1.00 0.00 18 GLU A O 4
ATOM 5144 N N . LEU A 1 19 ? -11.283 -1.957 3.369 1.00 0.00 19 LEU A N 4
ATOM 5145 C CA . LEU A 1 19 ? -11.421 -1.487 2.001 1.00 0.00 19 LEU A CA 4
ATOM 5146 C C . LEU A 1 19 ? -12.904 -1.281 1.685 1.00 0.00 19 LEU A C 4
ATOM 5147 O O . LEU A 1 19 ? -13.760 -1.485 2.544 1.00 0.00 19 LEU A O 4
ATOM 5163 N N . THR A 1 20 ? -13.162 -0.879 0.449 1.00 0.00 20 THR A N 4
ATOM 5164 C CA . THR A 1 20 ? -14.527 -0.644 0.008 1.00 0.00 20 THR A CA 4
ATOM 5165 C C . THR A 1 20 ? -14.715 -1.133 -1.429 1.00 0.00 20 THR A C 4
ATOM 5166 O O . THR A 1 20 ? -13.906 -1.908 -1.936 1.00 0.00 20 THR A O 4
ATOM 5177 N N . GLU A 1 21 ? -15.788 -0.659 -2.046 1.00 0.00 21 GLU A N 4
ATOM 5178 C CA . GLU A 1 21 ? -16.093 -1.038 -3.415 1.00 0.00 21 GLU A CA 4
ATOM 5179 C C . GLU A 1 21 ? -15.050 -0.456 -4.372 1.00 0.00 21 GLU A C 4
ATOM 5180 O O . GLU A 1 21 ? -14.632 -1.120 -5.319 1.00 0.00 21 GLU A O 4
ATOM 5192 N N . ALA A 1 22 ? -14.659 0.779 -4.091 1.00 0.00 22 ALA A N 4
ATOM 5193 C CA . ALA A 1 22 ? -13.674 1.457 -4.915 1.00 0.00 22 ALA A CA 4
ATOM 5194 C C . ALA A 1 22 ? -12.270 1.090 -4.429 1.00 0.00 22 ALA A C 4
ATOM 5195 O O . ALA A 1 22 ? -11.483 0.510 -5.176 1.00 0.00 22 ALA A O 4
ATOM 5202 N N . GLU A 1 23 ? -11.999 1.442 -3.181 1.00 0.00 23 GLU A N 4
ATOM 5203 C CA . GLU A 1 23 ? -10.704 1.157 -2.587 1.00 0.00 23 GLU A CA 4
ATOM 5204 C C . GLU A 1 23 ? -10.201 -0.214 -3.044 1.00 0.00 23 GLU A C 4
ATOM 5205 O O . GLU A 1 23 ? -9.062 -0.344 -3.490 1.00 0.00 23 GLU A O 4
ATOM 5217 N N . LEU A 1 24 ? -11.075 -1.202 -2.917 1.00 0.00 24 LEU A N 4
ATOM 5218 C CA . LEU A 1 24 ? -10.734 -2.558 -3.312 1.00 0.00 24 LEU A CA 4
ATOM 5219 C C . LEU A 1 24 ? -10.105 -2.536 -4.706 1.00 0.00 24 LEU A C 4
ATOM 5220 O O . LEU A 1 24 ? -9.001 -3.043 -4.901 1.00 0.00 24 LEU A O 4
ATOM 5236 N N . VAL A 1 25 ? -10.834 -1.944 -5.640 1.00 0.00 25 VAL A N 4
ATOM 5237 C CA . VAL A 1 25 ? -10.362 -1.849 -7.011 1.00 0.00 25 VAL A CA 4
ATOM 5238 C C . VAL A 1 25 ? -8.953 -1.251 -7.020 1.00 0.00 25 VAL A C 4
ATOM 5239 O O . VAL A 1 25 ? -8.045 -1.803 -7.640 1.00 0.00 25 VAL A O 4
ATOM 5252 N N . THR A 1 26 ? -8.816 -0.132 -6.325 1.00 0.00 26 THR A N 4
ATOM 5253 C CA . THR A 1 26 ? -7.533 0.547 -6.246 1.00 0.00 26 THR A CA 4
ATOM 5254 C C . THR A 1 26 ? -6.479 -0.376 -5.631 1.00 0.00 26 THR A C 4
ATOM 5255 O O . THR A 1 26 ? -5.372 -0.496 -6.155 1.00 0.00 26 THR A O 4
ATOM 5266 N N . ALA A 1 27 ? -6.859 -1.005 -4.529 1.00 0.00 27 ALA A N 4
ATOM 5267 C CA . ALA A 1 27 ? -5.960 -1.914 -3.838 1.00 0.00 27 ALA A CA 4
ATOM 5268 C C . ALA A 1 27 ? -5.490 -2.997 -4.811 1.00 0.00 27 ALA A C 4
ATOM 5269 O O . ALA A 1 27 ? -4.349 -3.451 -4.735 1.00 0.00 27 ALA A O 4
ATOM 5276 N N . GLU A 1 28 ? -6.393 -3.380 -5.702 1.00 0.00 28 GLU A N 4
ATOM 5277 C CA . GLU A 1 28 ? -6.084 -4.401 -6.688 1.00 0.00 28 GLU A CA 4
ATOM 5278 C C . GLU A 1 28 ? -5.171 -3.831 -7.775 1.00 0.00 28 GLU A C 4
ATOM 5279 O O . GLU A 1 28 ? -4.318 -4.539 -8.308 1.00 0.00 28 GLU A O 4
ATOM 5291 N N . ALA A 1 29 ? -5.381 -2.557 -8.072 1.00 0.00 29 ALA A N 4
ATOM 5292 C CA . ALA A 1 29 ? -4.587 -1.884 -9.085 1.00 0.00 29 ALA A CA 4
ATOM 5293 C C . ALA A 1 29 ? -3.126 -1.838 -8.635 1.00 0.00 29 ALA A C 4
ATOM 5294 O O . ALA A 1 29 ? -2.221 -2.096 -9.427 1.00 0.00 29 ALA A O 4
ATOM 5301 N N . VAL A 1 30 ? -2.941 -1.508 -7.365 1.00 0.00 30 VAL A N 4
ATOM 5302 C CA . VAL A 1 30 ? -1.605 -1.425 -6.801 1.00 0.00 30 VAL A CA 4
ATOM 5303 C C . VAL A 1 30 ? -0.962 -2.814 -6.818 1.00 0.00 30 VAL A C 4
ATOM 5304 O O . VAL A 1 30 ? 0.188 -2.964 -7.228 1.00 0.00 30 VAL A O 4
ATOM 5317 N N . ARG A 1 31 ? -1.732 -3.793 -6.367 1.00 0.00 31 ARG A N 4
ATOM 5318 C CA . ARG A 1 31 ? -1.252 -5.164 -6.325 1.00 0.00 31 ARG A CA 4
ATOM 5319 C C . ARG A 1 31 ? -0.613 -5.543 -7.663 1.00 0.00 31 ARG A C 4
ATOM 5320 O O . ARG A 1 31 ? 0.418 -6.213 -7.694 1.00 0.00 31 ARG A O 4
ATOM 5341 N N . SER A 1 32 ? -1.252 -5.099 -8.735 1.00 0.00 32 SER A N 4
ATOM 5342 C CA . SER A 1 32 ? -0.759 -5.384 -10.072 1.00 0.00 32 SER A CA 4
ATOM 5343 C C . SER A 1 32 ? 0.640 -4.791 -10.251 1.00 0.00 32 SER A C 4
ATOM 5344 O O . SER A 1 32 ? 1.480 -5.370 -10.938 1.00 0.00 32 SER A O 4
ATOM 5352 N N . VAL A 1 33 ? 0.847 -3.644 -9.620 1.00 0.00 33 VAL A N 4
ATOM 5353 C CA . VAL A 1 33 ? 2.130 -2.967 -9.702 1.00 0.00 33 VAL A CA 4
ATOM 5354 C C . VAL A 1 33 ? 3.222 -3.883 -9.146 1.00 0.00 33 VAL A C 4
ATOM 5355 O O . VAL A 1 33 ? 4.184 -4.201 -9.843 1.00 0.00 33 VAL A O 4
ATOM 5368 N N . TRP A 1 34 ? 3.036 -4.282 -7.896 1.00 0.00 34 TRP A N 4
ATOM 5369 C CA . TRP A 1 34 ? 3.993 -5.156 -7.240 1.00 0.00 34 TRP A CA 4
ATOM 5370 C C . TRP A 1 34 ? 4.300 -6.318 -8.186 1.00 0.00 34 TRP A C 4
ATOM 5371 O O . TRP A 1 34 ? 5.455 -6.545 -8.541 1.00 0.00 34 TRP A O 4
ATOM 5392 N N . GLN A 1 35 ? 3.245 -7.022 -8.568 1.00 0.00 35 GLN A N 4
ATOM 5393 C CA . GLN A 1 35 ? 3.387 -8.155 -9.467 1.00 0.00 35 GLN A CA 4
ATOM 5394 C C . GLN A 1 35 ? 4.159 -7.743 -10.722 1.00 0.00 35 GLN A C 4
ATOM 5395 O O . GLN A 1 35 ? 5.212 -8.304 -11.020 1.00 0.00 35 GLN A O 4
ATOM 5409 N N . ARG A 1 36 ? 3.604 -6.766 -11.425 1.00 0.00 36 ARG A N 4
ATOM 5410 C CA . ARG A 1 36 ? 4.227 -6.273 -12.642 1.00 0.00 36 ARG A CA 4
ATOM 5411 C C . ARG A 1 36 ? 5.724 -6.049 -12.418 1.00 0.00 36 ARG A C 4
ATOM 5412 O O . ARG A 1 36 ? 6.541 -6.394 -13.271 1.00 0.00 36 ARG A O 4
ATOM 5433 N N . ILE A 1 37 ? 6.038 -5.472 -11.268 1.00 0.00 37 ILE A N 4
ATOM 5434 C CA . ILE A 1 37 ? 7.422 -5.197 -10.922 1.00 0.00 37 ILE A CA 4
ATOM 5435 C C . ILE A 1 37 ? 8.134 -6.513 -10.602 1.00 0.00 37 ILE A C 4
ATOM 5436 O O . ILE A 1 37 ? 8.975 -6.972 -11.374 1.00 0.00 37 ILE A O 4
ATOM 5452 N N . LEU A 1 38 ? 7.771 -7.084 -9.462 1.00 0.00 38 LEU A N 4
ATOM 5453 C CA . LEU A 1 38 ? 8.364 -8.338 -9.031 1.00 0.00 38 LEU A CA 4
ATOM 5454 C C . LEU A 1 38 ? 7.979 -9.444 -10.015 1.00 0.00 38 LEU A C 4
ATOM 5455 O O . LEU A 1 38 ? 6.813 -9.827 -10.101 1.00 0.00 38 LEU A O 4
ATOM 5471 N N . PRO A 1 39 ? 9.008 -9.941 -10.753 1.00 0.00 39 PRO A N 4
ATOM 5472 C CA . PRO A 1 39 ? 8.790 -10.996 -11.728 1.00 0.00 39 PRO A CA 4
ATOM 5473 C C . PRO A 1 39 ? 8.587 -12.346 -11.039 1.00 0.00 39 PRO A C 4
ATOM 5474 O O . PRO A 1 39 ? 7.481 -12.884 -11.031 1.00 0.00 39 PRO A O 4
ATOM 5485 N N . LYS A 1 40 ? 9.673 -12.856 -10.476 1.00 0.00 40 LYS A N 4
ATOM 5486 C CA . LYS A 1 40 ? 9.628 -14.134 -9.785 1.00 0.00 40 LYS A CA 4
ATOM 5487 C C . LYS A 1 40 ? 8.329 -14.230 -8.983 1.00 0.00 40 LYS A C 4
ATOM 5488 O O . LYS A 1 40 ? 7.680 -15.274 -8.969 1.00 0.00 40 LYS A O 4
ATOM 5507 N N . VAL A 1 41 ? 7.989 -13.126 -8.333 1.00 0.00 41 VAL A N 4
ATOM 5508 C CA . VAL A 1 41 ? 6.779 -13.073 -7.531 1.00 0.00 41 VAL A CA 4
ATOM 5509 C C . VAL A 1 41 ? 5.578 -13.448 -8.401 1.00 0.00 41 VAL A C 4
ATOM 5510 O O . VAL A 1 41 ? 5.211 -12.706 -9.311 1.00 0.00 41 VAL A O 4
ATOM 5523 N N . LEU A 1 42 ? 4.999 -14.599 -8.091 1.00 0.00 42 LEU A N 4
ATOM 5524 C CA . LEU A 1 42 ? 3.847 -15.081 -8.833 1.00 0.00 42 LEU A CA 4
ATOM 5525 C C . LEU A 1 42 ? 2.567 -14.565 -8.172 1.00 0.00 42 LEU A C 4
ATOM 5526 O O . LEU A 1 42 ? 1.585 -14.278 -8.853 1.00 0.00 42 LEU A O 4
ATOM 5542 N N . GLU A 1 43 ? 2.621 -14.464 -6.852 1.00 0.00 43 GLU A N 4
ATOM 5543 C CA . GLU A 1 43 ? 1.478 -13.988 -6.091 1.00 0.00 43 GLU A CA 4
ATOM 5544 C C . GLU A 1 43 ? 1.920 -12.938 -5.070 1.00 0.00 43 GLU A C 4
ATOM 5545 O O . GLU A 1 43 ? 2.958 -13.089 -4.428 1.00 0.00 43 GLU A O 4
ATOM 5557 N N . VAL A 1 44 ? 1.111 -11.896 -4.953 1.00 0.00 44 VAL A N 4
ATOM 5558 C CA . VAL A 1 44 ? 1.405 -10.820 -4.021 1.00 0.00 44 VAL A CA 4
ATOM 5559 C C . VAL A 1 44 ? 0.344 -10.801 -2.919 1.00 0.00 44 VAL A C 4
ATOM 5560 O O . VAL A 1 44 ? -0.804 -10.435 -3.164 1.00 0.00 44 VAL A O 4
ATOM 5573 N N . GLU A 1 45 ? 0.767 -11.200 -1.728 1.00 0.00 45 GLU A N 4
ATOM 5574 C CA . GLU A 1 45 ? -0.132 -11.233 -0.587 1.00 0.00 45 GLU A CA 4
ATOM 5575 C C . GLU A 1 45 ? 0.259 -10.159 0.429 1.00 0.00 45 GLU A C 4
ATOM 5576 O O . GLU A 1 45 ? 1.223 -9.423 0.219 1.00 0.00 45 GLU A O 4
ATOM 5588 N N . ASP A 1 46 ? -0.508 -10.102 1.507 1.00 0.00 46 ASP A N 4
ATOM 5589 C CA . ASP A 1 46 ? -0.253 -9.129 2.557 1.00 0.00 46 ASP A CA 4
ATOM 5590 C C . ASP A 1 46 ? 0.998 -9.541 3.335 1.00 0.00 46 ASP A C 4
ATOM 5591 O O . ASP A 1 46 ? 1.501 -8.778 4.157 1.00 0.00 46 ASP A O 4
ATOM 5600 N N . SER A 1 47 ? 1.464 -10.748 3.048 1.00 0.00 47 SER A N 4
ATOM 5601 C CA . SER A 1 47 ? 2.646 -11.271 3.712 1.00 0.00 47 SER A CA 4
ATOM 5602 C C . SER A 1 47 ? 3.878 -11.060 2.828 1.00 0.00 47 SER A C 4
ATOM 5603 O O . SER A 1 47 ? 5.009 -11.165 3.299 1.00 0.00 47 SER A O 4
ATOM 5611 N N . THR A 1 48 ? 3.616 -10.765 1.563 1.00 0.00 48 THR A N 4
ATOM 5612 C CA . THR A 1 48 ? 4.689 -10.539 0.610 1.00 0.00 48 THR A CA 4
ATOM 5613 C C . THR A 1 48 ? 5.406 -9.222 0.918 1.00 0.00 48 THR A C 4
ATOM 5614 O O . THR A 1 48 ? 4.784 -8.161 0.930 1.00 0.00 48 THR A O 4
ATOM 5625 N N . ASP A 1 49 ? 6.704 -9.335 1.158 1.00 0.00 49 ASP A N 4
ATOM 5626 C CA . ASP A 1 49 ? 7.512 -8.167 1.464 1.00 0.00 49 ASP A CA 4
ATOM 5627 C C . ASP A 1 49 ? 8.143 -7.636 0.175 1.00 0.00 49 ASP A C 4
ATOM 5628 O O . ASP A 1 49 ? 8.891 -8.348 -0.493 1.00 0.00 49 ASP A O 4
ATOM 5637 N N . PHE A 1 50 ? 7.818 -6.390 -0.135 1.00 0.00 50 PHE A N 4
ATOM 5638 C CA . PHE A 1 50 ? 8.344 -5.755 -1.332 1.00 0.00 50 PHE A CA 4
ATOM 5639 C C . PHE A 1 50 ? 9.839 -6.037 -1.490 1.00 0.00 50 PHE A C 4
ATOM 5640 O O . PHE A 1 50 ? 10.347 -6.105 -2.608 1.00 0.00 50 PHE A O 4
ATOM 5657 N N . PHE A 1 51 ? 10.503 -6.192 -0.354 1.00 0.00 51 PHE A N 4
ATOM 5658 C CA . PHE A 1 51 ? 11.930 -6.465 -0.352 1.00 0.00 51 PHE A CA 4
ATOM 5659 C C . PHE A 1 51 ? 12.202 -7.964 -0.485 1.00 0.00 51 PHE A C 4
ATOM 5660 O O . PHE A 1 51 ? 12.759 -8.411 -1.487 1.00 0.00 51 PHE A O 4
ATOM 5677 N N . LYS A 1 52 ? 11.796 -8.701 0.539 1.00 0.00 52 LYS A N 4
ATOM 5678 C CA . LYS A 1 52 ? 11.990 -10.141 0.548 1.00 0.00 52 LYS A CA 4
ATOM 5679 C C . LYS A 1 52 ? 11.708 -10.698 -0.848 1.00 0.00 52 LYS A C 4
ATOM 5680 O O . LYS A 1 52 ? 12.297 -11.700 -1.251 1.00 0.00 52 LYS A O 4
ATOM 5699 N N . SER A 1 53 ? 10.808 -10.024 -1.549 1.00 0.00 53 SER A N 4
ATOM 5700 C CA . SER A 1 53 ? 10.441 -10.439 -2.892 1.00 0.00 53 SER A CA 4
ATOM 5701 C C . SER A 1 53 ? 11.653 -10.338 -3.821 1.00 0.00 53 SER A C 4
ATOM 5702 O O . SER A 1 53 ? 12.289 -11.345 -4.129 1.00 0.00 53 SER A O 4
ATOM 5710 N N . GLY A 1 54 ? 11.936 -9.114 -4.241 1.00 0.00 54 GLY A N 4
ATOM 5711 C CA . GLY A 1 54 ? 13.060 -8.868 -5.128 1.00 0.00 54 GLY A CA 4
ATOM 5712 C C . GLY A 1 54 ? 13.026 -7.439 -5.673 1.00 0.00 54 GLY A C 4
ATOM 5713 O O . GLY A 1 54 ? 13.315 -7.212 -6.847 1.00 0.00 54 GLY A O 4
ATOM 5717 N N . ALA A 1 55 ? 12.671 -6.513 -4.795 1.00 0.00 55 ALA A N 4
ATOM 5718 C CA . ALA A 1 55 ? 12.595 -5.112 -5.173 1.00 0.00 55 ALA A CA 4
ATOM 5719 C C . ALA A 1 55 ? 13.924 -4.427 -4.845 1.00 0.00 55 ALA A C 4
ATOM 5720 O O . ALA A 1 55 ? 14.440 -4.565 -3.737 1.00 0.00 55 ALA A O 4
ATOM 5727 N N . ALA A 1 56 ? 14.439 -3.704 -5.828 1.00 0.00 56 ALA A N 4
ATOM 5728 C CA . ALA A 1 56 ? 15.697 -2.997 -5.658 1.00 0.00 56 ALA A CA 4
ATOM 5729 C C . ALA A 1 56 ? 15.429 -1.637 -5.011 1.00 0.00 56 ALA A C 4
ATOM 5730 O O . ALA A 1 56 ? 14.362 -1.416 -4.441 1.00 0.00 56 ALA A O 4
ATOM 5737 N N . SER A 1 57 ? 16.417 -0.761 -5.121 1.00 0.00 57 SER A N 4
ATOM 5738 C CA . SER A 1 57 ? 16.302 0.572 -4.554 1.00 0.00 57 SER A CA 4
ATOM 5739 C C . SER A 1 57 ? 15.579 1.497 -5.534 1.00 0.00 57 SER A C 4
ATOM 5740 O O . SER A 1 57 ? 15.210 2.617 -5.181 1.00 0.00 57 SER A O 4
ATOM 5748 N N . VAL A 1 58 ? 15.397 0.996 -6.747 1.00 0.00 58 VAL A N 4
ATOM 5749 C CA . VAL A 1 58 ? 14.725 1.764 -7.782 1.00 0.00 58 VAL A CA 4
ATOM 5750 C C . VAL A 1 58 ? 13.225 1.461 -7.742 1.00 0.00 58 VAL A C 4
ATOM 5751 O O . VAL A 1 58 ? 12.403 2.360 -7.908 1.00 0.00 58 VAL A O 4
ATOM 5764 N N . ASP A 1 59 ? 12.916 0.192 -7.522 1.00 0.00 59 ASP A N 4
ATOM 5765 C CA . ASP A 1 59 ? 11.530 -0.241 -7.459 1.00 0.00 59 ASP A CA 4
ATOM 5766 C C . ASP A 1 59 ? 10.783 0.607 -6.428 1.00 0.00 59 ASP A C 4
ATOM 5767 O O . ASP A 1 59 ? 9.604 0.910 -6.605 1.00 0.00 59 ASP A O 4
ATOM 5776 N N . VAL A 1 60 ? 11.499 0.966 -5.373 1.00 0.00 60 VAL A N 4
ATOM 5777 C CA . VAL A 1 60 ? 10.918 1.774 -4.313 1.00 0.00 60 VAL A CA 4
ATOM 5778 C C . VAL A 1 60 ? 10.300 3.035 -4.920 1.00 0.00 60 VAL A C 4
ATOM 5779 O O . VAL A 1 60 ? 9.150 3.365 -4.636 1.00 0.00 60 VAL A O 4
ATOM 5792 N N . VAL A 1 61 ? 11.092 3.706 -5.743 1.00 0.00 61 VAL A N 4
ATOM 5793 C CA . VAL A 1 61 ? 10.638 4.924 -6.392 1.00 0.00 61 VAL A CA 4
ATOM 5794 C C . VAL A 1 61 ? 9.597 4.572 -7.456 1.00 0.00 61 VAL A C 4
ATOM 5795 O O . VAL A 1 61 ? 8.665 5.338 -7.696 1.00 0.00 61 VAL A O 4
ATOM 5808 N N . ARG A 1 62 ? 9.791 3.412 -8.067 1.00 0.00 62 ARG A N 4
ATOM 5809 C CA . ARG A 1 62 ? 8.881 2.949 -9.101 1.00 0.00 62 ARG A CA 4
ATOM 5810 C C . ARG A 1 62 ? 7.488 2.710 -8.513 1.00 0.00 62 ARG A C 4
ATOM 5811 O O . ARG A 1 62 ? 6.518 3.340 -8.931 1.00 0.00 62 ARG A O 4
ATOM 5832 N N . LEU A 1 63 ? 7.435 1.798 -7.553 1.00 0.00 63 LEU A N 4
ATOM 5833 C CA . LEU A 1 63 ? 6.177 1.468 -6.904 1.00 0.00 63 LEU A CA 4
ATOM 5834 C C . LEU A 1 63 ? 5.479 2.758 -6.467 1.00 0.00 63 LEU A C 4
ATOM 5835 O O . LEU A 1 63 ? 4.279 2.922 -6.682 1.00 0.00 63 LEU A O 4
ATOM 5851 N N . VAL A 1 64 ? 6.261 3.640 -5.863 1.00 0.00 64 VAL A N 4
ATOM 5852 C CA . VAL A 1 64 ? 5.734 4.910 -5.394 1.00 0.00 64 VAL A CA 4
ATOM 5853 C C . VAL A 1 64 ? 5.259 5.734 -6.593 1.00 0.00 64 VAL A C 4
ATOM 5854 O O . VAL A 1 64 ? 4.171 6.308 -6.564 1.00 0.00 64 VAL A O 4
ATOM 5867 N N . GLU A 1 65 ? 6.097 5.765 -7.618 1.00 0.00 65 GLU A N 4
ATOM 5868 C CA . GLU A 1 65 ? 5.776 6.509 -8.824 1.00 0.00 65 GLU A CA 4
ATOM 5869 C C . GLU A 1 65 ? 4.531 5.923 -9.494 1.00 0.00 65 GLU A C 4
ATOM 5870 O O . GLU A 1 65 ? 3.671 6.663 -9.969 1.00 0.00 65 GLU A O 4
ATOM 5882 N N . GLU A 1 66 ? 4.475 4.600 -9.510 1.00 0.00 66 GLU A N 4
ATOM 5883 C CA . GLU A 1 66 ? 3.349 3.906 -10.114 1.00 0.00 66 GLU A CA 4
ATOM 5884 C C . GLU A 1 66 ? 2.053 4.262 -9.383 1.00 0.00 66 GLU A C 4
ATOM 5885 O O . GLU A 1 66 ? 1.105 4.752 -9.996 1.00 0.00 66 GLU A O 4
ATOM 5897 N N . VAL A 1 67 ? 2.052 4.002 -8.084 1.00 0.00 67 VAL A N 4
ATOM 5898 C CA . VAL A 1 67 ? 0.888 4.289 -7.264 1.00 0.00 67 VAL A CA 4
ATOM 5899 C C . VAL A 1 67 ? 0.548 5.777 -7.371 1.00 0.00 67 VAL A C 4
ATOM 5900 O O . VAL A 1 67 ? -0.587 6.178 -7.120 1.00 0.00 67 VAL A O 4
ATOM 5913 N N . LYS A 1 68 ? 1.554 6.556 -7.742 1.00 0.00 68 LYS A N 4
ATOM 5914 C CA . LYS A 1 68 ? 1.376 7.991 -7.885 1.00 0.00 68 LYS A CA 4
ATOM 5915 C C . LYS A 1 68 ? 0.371 8.267 -9.005 1.00 0.00 68 LYS A C 4
ATOM 5916 O O . LYS A 1 68 ? -0.509 9.114 -8.860 1.00 0.00 68 LYS A O 4
ATOM 5935 N N . GLU A 1 69 ? 0.535 7.535 -10.098 1.00 0.00 69 GLU A N 4
ATOM 5936 C CA . GLU A 1 69 ? -0.347 7.691 -11.242 1.00 0.00 69 GLU A CA 4
ATOM 5937 C C . GLU A 1 69 ? -1.747 7.172 -10.907 1.00 0.00 69 GLU A C 4
ATOM 5938 O O . GLU A 1 69 ? -2.729 7.583 -11.524 1.00 0.00 69 GLU A O 4
ATOM 5950 N N . LEU A 1 70 ? -1.794 6.277 -9.931 1.00 0.00 70 LEU A N 4
ATOM 5951 C CA . LEU A 1 70 ? -3.057 5.698 -9.507 1.00 0.00 70 LEU A CA 4
ATOM 5952 C C . LEU A 1 70 ? -3.933 6.791 -8.891 1.00 0.00 70 LEU A C 4
ATOM 5953 O O . LEU A 1 70 ? -5.099 6.937 -9.256 1.00 0.00 70 LEU A O 4
ATOM 5969 N N . CYS A 1 71 ? -3.338 7.532 -7.968 1.00 0.00 71 CYS A N 4
ATOM 5970 C CA . CYS A 1 71 ? -4.049 8.607 -7.298 1.00 0.00 71 CYS A CA 4
ATOM 5971 C C . CYS A 1 71 ? -3.732 9.917 -8.022 1.00 0.00 71 CYS A C 4
ATOM 5972 O O . CYS A 1 71 ? -4.230 10.976 -7.644 1.00 0.00 71 CYS A O 4
ATOM 5980 N N . ASP A 1 72 ? -2.903 9.803 -9.050 1.00 0.00 72 ASP A N 4
ATOM 5981 C CA . ASP A 1 72 ? -2.514 10.965 -9.830 1.00 0.00 72 ASP A CA 4
ATOM 5982 C C . ASP A 1 72 ? -1.781 11.958 -8.926 1.00 0.00 72 ASP A C 4
ATOM 5983 O O . ASP A 1 72 ? -2.313 13.019 -8.603 1.00 0.00 72 ASP A O 4
ATOM 5992 N N . GLY A 1 73 ? -0.570 11.579 -8.543 1.00 0.00 73 GLY A N 4
ATOM 5993 C CA . GLY A 1 73 ? 0.241 12.424 -7.683 1.00 0.00 73 GLY A CA 4
ATOM 5994 C C . GLY A 1 73 ? 0.042 12.058 -6.210 1.00 0.00 73 GLY A C 4
ATOM 5995 O O . GLY A 1 73 ? -0.040 12.937 -5.354 1.00 0.00 73 GLY A O 4
ATOM 5999 N N . LEU A 1 74 ? -0.028 10.759 -5.961 1.00 0.00 74 LEU A N 4
ATOM 6000 C CA . LEU A 1 74 ? -0.216 10.266 -4.607 1.00 0.00 74 LEU A CA 4
ATOM 6001 C C . LEU A 1 74 ? 0.900 10.810 -3.712 1.00 0.00 74 LEU A C 4
ATOM 6002 O O . LEU A 1 74 ? 2.050 10.906 -4.137 1.00 0.00 74 LEU A O 4
ATOM 6018 N N . GLU A 1 75 ? 0.520 11.151 -2.489 1.00 0.00 75 GLU A N 4
ATOM 6019 C CA . GLU A 1 75 ? 1.473 11.683 -1.531 1.00 0.00 75 GLU A CA 4
ATOM 6020 C C . GLU A 1 75 ? 2.273 10.546 -0.890 1.00 0.00 75 GLU A C 4
ATOM 6021 O O . GLU A 1 75 ? 2.243 10.370 0.327 1.00 0.00 75 GLU A O 4
ATOM 6033 N N . LEU A 1 76 ? 2.969 9.804 -1.739 1.00 0.00 76 LEU A N 4
ATOM 6034 C CA . LEU A 1 76 ? 3.775 8.689 -1.271 1.00 0.00 76 LEU A CA 4
ATOM 6035 C C . LEU A 1 76 ? 5.254 9.077 -1.324 1.00 0.00 76 LEU A C 4
ATOM 6036 O O . LEU A 1 76 ? 5.664 9.858 -2.181 1.00 0.00 76 LEU A O 4
ATOM 6052 N N . GLU A 1 77 ? 6.014 8.514 -0.396 1.00 0.00 77 GLU A N 4
ATOM 6053 C CA . GLU A 1 77 ? 7.438 8.791 -0.326 1.00 0.00 77 GLU A CA 4
ATOM 6054 C C . GLU A 1 77 ? 8.223 7.493 -0.126 1.00 0.00 77 GLU A C 4
ATOM 6055 O O . GLU A 1 77 ? 7.701 6.528 0.431 1.00 0.00 77 GLU A O 4
ATOM 6067 N N . ASN A 1 78 ? 9.463 7.510 -0.590 1.00 0.00 78 ASN A N 4
ATOM 6068 C CA . ASN A 1 78 ? 10.324 6.346 -0.469 1.00 0.00 78 ASN A CA 4
ATOM 6069 C C . ASN A 1 78 ? 10.213 5.781 0.948 1.00 0.00 78 ASN A C 4
ATOM 6070 O O . ASN A 1 78 ? 10.347 4.575 1.151 1.00 0.00 78 ASN A O 4
ATOM 6081 N N . GLU A 1 79 ? 9.969 6.678 1.892 1.00 0.00 79 GLU A N 4
ATOM 6082 C CA . GLU A 1 79 ? 9.838 6.283 3.284 1.00 0.00 79 GLU A CA 4
ATOM 6083 C C . GLU A 1 79 ? 8.679 5.298 3.450 1.00 0.00 79 GLU A C 4
ATOM 6084 O O . GLU A 1 79 ? 8.845 4.233 4.042 1.00 0.00 79 GLU A O 4
ATOM 6096 N N . ASP A 1 80 ? 7.531 5.689 2.915 1.00 0.00 80 ASP A N 4
ATOM 6097 C CA . ASP A 1 80 ? 6.345 4.853 2.997 1.00 0.00 80 ASP A CA 4
ATOM 6098 C C . ASP A 1 80 ? 6.719 3.410 2.650 1.00 0.00 80 ASP A C 4
ATOM 6099 O O . ASP A 1 80 ? 6.384 2.485 3.388 1.00 0.00 80 ASP A O 4
ATOM 6108 N N . VAL A 1 81 ? 7.407 3.264 1.528 1.00 0.00 81 VAL A N 4
ATOM 6109 C CA . VAL A 1 81 ? 7.829 1.950 1.075 1.00 0.00 81 VAL A CA 4
ATOM 6110 C C . VAL A 1 81 ? 8.680 1.289 2.161 1.00 0.00 81 VAL A C 4
ATOM 6111 O O . VAL A 1 81 ? 8.511 0.106 2.452 1.00 0.00 81 VAL A O 4
ATOM 6124 N N . TYR A 1 82 ? 9.574 2.082 2.732 1.00 0.00 82 TYR A N 4
ATOM 6125 C CA . TYR A 1 82 ? 10.451 1.589 3.780 1.00 0.00 82 TYR A CA 4
ATOM 6126 C C . TYR A 1 82 ? 9.663 1.283 5.055 1.00 0.00 82 TYR A C 4
ATOM 6127 O O . TYR A 1 82 ? 10.054 0.419 5.839 1.00 0.00 82 TYR A O 4
ATOM 6145 N N . MET A 1 83 ? 8.567 2.008 5.224 1.00 0.00 83 MET A N 4
ATOM 6146 C CA . MET A 1 83 ? 7.720 1.825 6.391 1.00 0.00 83 MET A CA 4
ATOM 6147 C C . MET A 1 83 ? 6.867 0.562 6.256 1.00 0.00 83 MET A C 4
ATOM 6148 O O . MET A 1 83 ? 6.758 -0.221 7.198 1.00 0.00 83 MET A O 4
ATOM 6162 N N . ALA A 1 84 ? 6.285 0.403 5.077 1.00 0.00 84 ALA A N 4
ATOM 6163 C CA . ALA A 1 84 ? 5.445 -0.752 4.807 1.00 0.00 84 ALA A CA 4
ATOM 6164 C C . ALA A 1 84 ? 6.028 -1.537 3.630 1.00 0.00 84 ALA A C 4
ATOM 6165 O O . ALA A 1 84 ? 5.666 -1.297 2.479 1.00 0.00 84 ALA A O 4
ATOM 6172 N N . SER A 1 85 ? 6.920 -2.459 3.959 1.00 0.00 85 SER A N 4
ATOM 6173 C CA . SER A 1 85 ? 7.557 -3.281 2.944 1.00 0.00 85 SER A CA 4
ATOM 6174 C C . SER A 1 85 ? 6.562 -4.311 2.405 1.00 0.00 85 SER A C 4
ATOM 6175 O O . SER A 1 85 ? 6.626 -4.689 1.237 1.00 0.00 85 SER A O 4
ATOM 6183 N N . THR A 1 86 ? 5.665 -4.736 3.283 1.00 0.00 86 THR A N 4
ATOM 6184 C CA . THR A 1 86 ? 4.658 -5.715 2.910 1.00 0.00 86 THR A CA 4
ATOM 6185 C C . THR A 1 86 ? 3.421 -5.017 2.341 1.00 0.00 86 THR A C 4
ATOM 6186 O O . THR A 1 86 ? 2.993 -3.986 2.856 1.00 0.00 86 THR A O 4
ATOM 6197 N N . PHE A 1 87 ? 2.882 -5.608 1.284 1.00 0.00 87 PHE A N 4
ATOM 6198 C CA . PHE A 1 87 ? 1.704 -5.056 0.638 1.00 0.00 87 PHE A CA 4
ATOM 6199 C C . PHE A 1 87 ? 0.620 -4.725 1.667 1.00 0.00 87 PHE A C 4
ATOM 6200 O O . PHE A 1 87 ? 0.051 -3.634 1.645 1.00 0.00 87 PHE A O 4
ATOM 6217 N N . GLY A 1 88 ? 0.367 -5.686 2.543 1.00 0.00 88 GLY A N 4
ATOM 6218 C CA . GLY A 1 88 ? -0.638 -5.510 3.577 1.00 0.00 88 GLY A CA 4
ATOM 6219 C C . GLY A 1 88 ? -0.461 -4.168 4.291 1.00 0.00 88 GLY A C 4
ATOM 6220 O O . GLY A 1 88 ? -1.329 -3.301 4.214 1.00 0.00 88 GLY A O 4
ATOM 6224 N N . ASP A 1 89 ? 0.669 -4.041 4.971 1.00 0.00 89 ASP A N 4
ATOM 6225 C CA . ASP A 1 89 ? 0.971 -2.820 5.698 1.00 0.00 89 ASP A CA 4
ATOM 6226 C C . ASP A 1 89 ? 0.877 -1.627 4.745 1.00 0.00 89 ASP A C 4
ATOM 6227 O O . ASP A 1 89 ? 0.285 -0.603 5.083 1.00 0.00 89 ASP A O 4
ATOM 6236 N N . PHE A 1 90 ? 1.469 -1.799 3.573 1.00 0.00 90 PHE A N 4
ATOM 6237 C CA . PHE A 1 90 ? 1.459 -0.749 2.568 1.00 0.00 90 PHE A CA 4
ATOM 6238 C C . PHE A 1 90 ? 0.029 -0.312 2.245 1.00 0.00 90 PHE A C 4
ATOM 6239 O O . PHE A 1 90 ? -0.327 0.850 2.437 1.00 0.00 90 PHE A O 4
ATOM 6256 N N . ILE A 1 91 ? -0.752 -1.267 1.761 1.00 0.00 91 ILE A N 4
ATOM 6257 C CA . ILE A 1 91 ? -2.135 -0.995 1.410 1.00 0.00 91 ILE A CA 4
ATOM 6258 C C . ILE A 1 91 ? -2.761 -0.096 2.478 1.00 0.00 91 ILE A C 4
ATOM 6259 O O . ILE A 1 91 ? -3.276 0.977 2.167 1.00 0.00 91 ILE A O 4
ATOM 6275 N N . GLN A 1 92 ? -2.696 -0.567 3.714 1.00 0.00 92 GLN A N 4
ATOM 6276 C CA . GLN A 1 92 ? -3.250 0.181 4.830 1.00 0.00 92 GLN A CA 4
ATOM 6277 C C . GLN A 1 92 ? -2.792 1.640 4.771 1.00 0.00 92 GLN A C 4
ATOM 6278 O O . GLN A 1 92 ? -3.591 2.554 4.968 1.00 0.00 92 GLN A O 4
ATOM 6292 N N . LEU A 1 93 ? -1.506 1.812 4.500 1.00 0.00 93 LEU A N 4
ATOM 6293 C CA . LEU A 1 93 ? -0.932 3.144 4.413 1.00 0.00 93 LEU A CA 4
ATOM 6294 C C . LEU A 1 93 ? -1.499 3.860 3.185 1.00 0.00 93 LEU A C 4
ATOM 6295 O O . LEU A 1 93 ? -1.904 5.019 3.270 1.00 0.00 93 LEU A O 4
ATOM 6311 N N . LEU A 1 94 ? -1.511 3.140 2.073 1.00 0.00 94 LEU A N 4
ATOM 6312 C CA . LEU A 1 94 ? -2.022 3.692 0.830 1.00 0.00 94 LEU A CA 4
ATOM 6313 C C . LEU A 1 94 ? -3.482 4.110 1.024 1.00 0.00 94 LEU A C 4
ATOM 6314 O O . LEU A 1 94 ? -3.830 5.272 0.826 1.00 0.00 94 LEU A O 4
ATOM 6330 N N . VAL A 1 95 ? -4.295 3.138 1.410 1.00 0.00 95 VAL A N 4
ATOM 6331 C CA . VAL A 1 95 ? -5.709 3.389 1.633 1.00 0.00 95 VAL A CA 4
ATOM 6332 C C . VAL A 1 95 ? -5.870 4.659 2.472 1.00 0.00 95 VAL A C 4
ATOM 6333 O O . VAL A 1 95 ? -6.827 5.409 2.290 1.00 0.00 95 VAL A O 4
ATOM 6346 N N . ARG A 1 96 ? -4.919 4.859 3.373 1.00 0.00 96 ARG A N 4
ATOM 6347 C CA . ARG A 1 96 ? -4.944 6.025 4.240 1.00 0.00 96 ARG A CA 4
ATOM 6348 C C . ARG A 1 96 ? -4.718 7.299 3.424 1.00 0.00 96 ARG A C 4
ATOM 6349 O O . ARG A 1 96 ? -5.445 8.278 3.582 1.00 0.00 96 ARG A O 4
ATOM 6370 N N . LYS A 1 97 ? -3.708 7.244 2.568 1.00 0.00 97 LYS A N 4
ATOM 6371 C CA . LYS A 1 97 ? -3.377 8.381 1.727 1.00 0.00 97 LYS A CA 4
ATOM 6372 C C . LYS A 1 97 ? -4.481 8.578 0.686 1.00 0.00 97 LYS A C 4
ATOM 6373 O O . LYS A 1 97 ? -4.811 9.709 0.332 1.00 0.00 97 LYS A O 4
ATOM 6392 N N . LEU A 1 98 ? -5.022 7.460 0.225 1.00 0.00 98 LEU A N 4
ATOM 6393 C CA . LEU A 1 98 ? -6.082 7.495 -0.768 1.00 0.00 98 LEU A CA 4
ATOM 6394 C C . LEU A 1 98 ? -7.333 8.124 -0.151 1.00 0.00 98 LEU A C 4
ATOM 6395 O O . LEU A 1 98 ? -7.931 9.027 -0.735 1.00 0.00 98 LEU A O 4
ATOM 6411 N N . ARG A 1 99 ? -7.691 7.623 1.022 1.00 0.00 99 ARG A N 4
ATOM 6412 C CA . ARG A 1 99 ? -8.860 8.125 1.725 1.00 0.00 99 ARG A CA 4
ATOM 6413 C C . ARG A 1 99 ? -8.693 9.613 2.038 1.00 0.00 99 ARG A C 4
ATOM 6414 O O . ARG A 1 99 ? -9.614 10.402 1.830 1.00 0.00 99 ARG A O 4
ATOM 6435 N N . GLY A 1 100 ? -7.511 9.953 2.532 1.00 0.00 100 GLY A N 4
ATOM 6436 C CA . GLY A 1 100 ? -7.211 11.333 2.875 1.00 0.00 100 GLY A CA 4
ATOM 6437 C C . GLY A 1 100 ? -6.509 11.420 4.231 1.00 0.00 100 GLY A C 4
ATOM 6438 O O . GLY A 1 100 ? -7.052 10.983 5.245 1.00 0.00 100 GLY A O 4
ATOM 6442 N N . ASP A 1 101 ? -5.312 11.988 4.206 1.00 0.00 101 ASP A N 4
ATOM 6443 C CA . ASP A 1 101 ? -4.530 12.138 5.422 1.00 0.00 101 ASP A CA 4
ATOM 6444 C C . ASP A 1 101 ? -3.391 13.128 5.170 1.00 0.00 101 ASP A C 4
ATOM 6445 O O . ASP A 1 101 ? -2.848 13.189 4.068 1.00 0.00 101 ASP A O 4
ATOM 6454 N N . ASP A 1 102 ? -3.062 13.880 6.211 1.00 0.00 102 ASP A N 4
ATOM 6455 C CA . ASP A 1 102 ? -1.997 14.864 6.117 1.00 0.00 102 ASP A CA 4
ATOM 6456 C C . ASP A 1 102 ? -0.792 14.384 6.927 1.00 0.00 102 ASP A C 4
ATOM 6457 O O . ASP A 1 102 ? -0.875 14.242 8.146 1.00 0.00 102 ASP A O 4
ATOM 6466 N N . GLU A 1 103 ? 0.302 14.146 6.217 1.00 0.00 103 GLU A N 4
ATOM 6467 C CA . GLU A 1 103 ? 1.523 13.685 6.855 1.00 0.00 103 GLU A CA 4
ATOM 6468 C C . GLU A 1 103 ? 2.285 14.866 7.459 1.00 0.00 103 GLU A C 4
ATOM 6469 O O . GLU A 1 103 ? 3.239 14.674 8.211 1.00 0.00 103 GLU A O 4
ATOM 6481 N N . GLU A 1 104 ? 1.835 16.061 7.107 1.00 0.00 104 GLU A N 4
ATOM 6482 C CA . GLU A 1 104 ? 2.463 17.274 7.605 1.00 0.00 104 GLU A CA 4
ATOM 6483 C C . GLU A 1 104 ? 3.929 17.329 7.171 1.00 0.00 104 GLU A C 4
ATOM 6484 O O . GLU A 1 104 ? 4.587 16.296 7.062 1.00 0.00 104 GLU A O 4
ATOM 6496 N N . SER A 1 105 ? 4.397 18.546 6.934 1.00 0.00 105 SER A N 4
ATOM 6497 C CA . SER A 1 105 ? 5.773 18.749 6.514 1.00 0.00 105 SER A CA 4
ATOM 6498 C C . SER A 1 105 ? 6.022 18.047 5.178 1.00 0.00 105 SER A C 4
ATOM 6499 O O . SER A 1 105 ? 5.503 16.957 4.939 1.00 0.00 105 SER A O 4
ATOM 6507 N N . GLY A 1 106 ? 6.815 18.700 4.341 1.00 0.00 106 GLY A N 4
ATOM 6508 C CA . GLY A 1 106 ? 7.139 18.152 3.035 1.00 0.00 106 GLY A CA 4
ATOM 6509 C C . GLY A 1 106 ? 8.367 17.243 3.111 1.00 0.00 106 GLY A C 4
ATOM 6510 O O . GLY A 1 106 ? 9.259 17.465 3.929 1.00 0.00 106 GLY A O 4
ATOM 6514 N N . PRO A 1 107 ? 8.374 16.211 2.224 1.00 0.00 107 PRO A N 4
ATOM 6515 C CA . PRO A 1 107 ? 9.479 15.268 2.183 1.00 0.00 107 PRO A CA 4
ATOM 6516 C C . PRO A 1 107 ? 10.709 15.892 1.521 1.00 0.00 107 PRO A C 4
ATOM 6517 O O . PRO A 1 107 ? 10.651 17.019 1.033 1.00 0.00 107 PRO A O 4
ATOM 6528 N N . SER A 1 108 ? 11.793 15.130 1.525 1.00 0.00 108 SER A N 4
ATOM 6529 C CA . SER A 1 108 ? 13.035 15.595 0.930 1.00 0.00 108 SER A CA 4
ATOM 6530 C C . SER A 1 108 ? 13.534 16.840 1.666 1.00 0.00 108 SER A C 4
ATOM 6531 O O . SER A 1 108 ? 13.092 17.952 1.382 1.00 0.00 108 SER A O 4
ATOM 6539 N N . SER A 1 109 ? 14.449 16.611 2.597 1.00 0.00 109 SER A N 4
ATOM 6540 C CA . SER A 1 109 ? 15.013 17.701 3.375 1.00 0.00 109 SER A CA 4
ATOM 6541 C C . SER A 1 109 ? 16.061 18.448 2.547 1.00 0.00 109 SER A C 4
ATOM 6542 O O . SER A 1 109 ? 16.998 17.840 2.031 1.00 0.00 109 SER A O 4
ATOM 6550 N N . GLY A 1 110 ? 15.867 19.755 2.446 1.00 0.00 110 GLY A N 4
ATOM 6551 C CA . GLY A 1 110 ? 16.783 20.591 1.690 1.00 0.00 110 GLY A CA 4
ATOM 6552 C C . GLY A 1 110 ? 18.163 20.630 2.351 1.00 0.00 110 GLY A C 4
ATOM 6553 O O . GLY A 1 110 ? 18.415 21.463 3.220 1.00 0.00 110 GLY A O 4
ATOM 6557 N N . GLY A 1 1 ? 20.681 -6.513 9.480 1.00 0.00 1 GLY A N 5
ATOM 6558 C CA . GLY A 1 1 ? 19.362 -6.357 10.069 1.00 0.00 1 GLY A CA 5
ATOM 6559 C C . GLY A 1 1 ? 19.189 -4.958 10.664 1.00 0.00 1 GLY A C 5
ATOM 6560 O O . GLY A 1 1 ? 19.444 -4.748 11.849 1.00 0.00 1 GLY A O 5
ATOM 6564 N N . SER A 1 2 ? 18.757 -4.038 9.815 1.00 0.00 2 SER A N 5
ATOM 6565 C CA . SER A 1 2 ? 18.548 -2.665 10.242 1.00 0.00 2 SER A CA 5
ATOM 6566 C C . SER A 1 2 ? 17.080 -2.277 10.055 1.00 0.00 2 SER A C 5
ATOM 6567 O O . SER A 1 2 ? 16.556 -2.332 8.943 1.00 0.00 2 SER A O 5
ATOM 6575 N N . SER A 1 3 ? 16.457 -1.894 11.160 1.00 0.00 3 SER A N 5
ATOM 6576 C CA . SER A 1 3 ? 15.059 -1.498 11.132 1.00 0.00 3 SER A CA 5
ATOM 6577 C C . SER A 1 3 ? 14.947 0.006 10.871 1.00 0.00 3 SER A C 5
ATOM 6578 O O . SER A 1 3 ? 15.721 0.793 11.413 1.00 0.00 3 SER A O 5
ATOM 6586 N N . GLY A 1 4 ? 13.977 0.359 10.039 1.00 0.00 4 GLY A N 5
ATOM 6587 C CA . GLY A 1 4 ? 13.754 1.754 9.700 1.00 0.00 4 GLY A CA 5
ATOM 6588 C C . GLY A 1 4 ? 12.468 2.276 10.343 1.00 0.00 4 GLY A C 5
ATOM 6589 O O . GLY A 1 4 ? 11.516 2.621 9.645 1.00 0.00 4 GLY A O 5
ATOM 6593 N N . SER A 1 5 ? 12.480 2.316 11.667 1.00 0.00 5 SER A N 5
ATOM 6594 C CA . SER A 1 5 ? 11.327 2.790 12.413 1.00 0.00 5 SER A CA 5
ATOM 6595 C C . SER A 1 5 ? 11.751 3.884 13.394 1.00 0.00 5 SER A C 5
ATOM 6596 O O . SER A 1 5 ? 12.937 4.037 13.684 1.00 0.00 5 SER A O 5
ATOM 6604 N N . SER A 1 6 ? 10.759 4.618 13.877 1.00 0.00 6 SER A N 5
ATOM 6605 C CA . SER A 1 6 ? 11.015 5.694 14.820 1.00 0.00 6 SER A CA 5
ATOM 6606 C C . SER A 1 6 ? 10.149 5.514 16.068 1.00 0.00 6 SER A C 5
ATOM 6607 O O . SER A 1 6 ? 9.108 4.861 16.016 1.00 0.00 6 SER A O 5
ATOM 6615 N N . GLY A 1 7 ? 10.611 6.104 17.161 1.00 0.00 7 GLY A N 5
ATOM 6616 C CA . GLY A 1 7 ? 9.892 6.016 18.420 1.00 0.00 7 GLY A CA 5
ATOM 6617 C C . GLY A 1 7 ? 8.885 7.160 18.557 1.00 0.00 7 GLY A C 5
ATOM 6618 O O . GLY A 1 7 ? 8.476 7.755 17.561 1.00 0.00 7 GLY A O 5
ATOM 6622 N N . PHE A 1 8 ? 8.515 7.435 19.799 1.00 0.00 8 PHE A N 5
ATOM 6623 C CA . PHE A 1 8 ? 7.564 8.497 20.080 1.00 0.00 8 PHE A CA 5
ATOM 6624 C C . PHE A 1 8 ? 6.296 8.334 19.239 1.00 0.00 8 PHE A C 5
ATOM 6625 O O . PHE A 1 8 ? 6.265 8.725 18.074 1.00 0.00 8 PHE A O 5
ATOM 6642 N N . PHE A 1 9 ? 5.281 7.755 19.864 1.00 0.00 9 PHE A N 5
ATOM 6643 C CA . PHE A 1 9 ? 4.014 7.535 19.189 1.00 0.00 9 PHE A CA 5
ATOM 6644 C C . PHE A 1 9 ? 4.216 6.771 17.878 1.00 0.00 9 PHE A C 5
ATOM 6645 O O . PHE A 1 9 ? 5.346 6.595 17.427 1.00 0.00 9 PHE A O 5
ATOM 6662 N N . LYS A 1 10 ? 3.103 6.339 17.305 1.00 0.00 10 LYS A N 5
ATOM 6663 C CA . LYS A 1 10 ? 3.143 5.598 16.056 1.00 0.00 10 LYS A CA 5
ATOM 6664 C C . LYS A 1 10 ? 4.157 4.458 16.177 1.00 0.00 10 LYS A C 5
ATOM 6665 O O . LYS A 1 10 ? 5.226 4.505 15.570 1.00 0.00 10 LYS A O 5
ATOM 6684 N N . GLY A 1 11 ? 3.785 3.459 16.965 1.00 0.00 11 GLY A N 5
ATOM 6685 C CA . GLY A 1 11 ? 4.648 2.309 17.173 1.00 0.00 11 GLY A CA 5
ATOM 6686 C C . GLY A 1 11 ? 3.940 1.235 18.002 1.00 0.00 11 GLY A C 5
ATOM 6687 O O . GLY A 1 11 ? 3.016 1.537 18.756 1.00 0.00 11 GLY A O 5
ATOM 6691 N N . ALA A 1 12 ? 4.401 0.004 17.834 1.00 0.00 12 ALA A N 5
ATOM 6692 C CA . ALA A 1 12 ? 3.823 -1.116 18.556 1.00 0.00 12 ALA A CA 5
ATOM 6693 C C . ALA A 1 12 ? 2.343 -1.245 18.191 1.00 0.00 12 ALA A C 5
ATOM 6694 O O . ALA A 1 12 ? 1.545 -0.359 18.494 1.00 0.00 12 ALA A O 5
ATOM 6701 N N . ALA A 1 13 ? 2.021 -2.355 17.544 1.00 0.00 13 ALA A N 5
ATOM 6702 C CA . ALA A 1 13 ? 0.651 -2.611 17.133 1.00 0.00 13 ALA A CA 5
ATOM 6703 C C . ALA A 1 13 ? 0.144 -1.433 16.299 1.00 0.00 13 ALA A C 5
ATOM 6704 O O . ALA A 1 13 ? 0.815 -0.408 16.194 1.00 0.00 13 ALA A O 5
ATOM 6711 N N . SER A 1 14 ? -1.036 -1.619 15.726 1.00 0.00 14 SER A N 5
ATOM 6712 C CA . SER A 1 14 ? -1.640 -0.585 14.904 1.00 0.00 14 SER A CA 5
ATOM 6713 C C . SER A 1 14 ? -2.952 -1.093 14.303 1.00 0.00 14 SER A C 5
ATOM 6714 O O . SER A 1 14 ? -3.092 -2.284 14.027 1.00 0.00 14 SER A O 5
ATOM 6722 N N . SER A 1 15 ? -3.880 -0.166 14.117 1.00 0.00 15 SER A N 5
ATOM 6723 C CA . SER A 1 15 ? -5.176 -0.505 13.554 1.00 0.00 15 SER A CA 5
ATOM 6724 C C . SER A 1 15 ? -5.046 -0.741 12.048 1.00 0.00 15 SER A C 5
ATOM 6725 O O . SER A 1 15 ? -4.019 -0.419 11.452 1.00 0.00 15 SER A O 5
ATOM 6733 N N . VAL A 1 16 ? -6.102 -1.301 11.476 1.00 0.00 16 VAL A N 5
ATOM 6734 C CA . VAL A 1 16 ? -6.119 -1.583 10.051 1.00 0.00 16 VAL A CA 5
ATOM 6735 C C . VAL A 1 16 ? -7.427 -1.066 9.448 1.00 0.00 16 VAL A C 5
ATOM 6736 O O . VAL A 1 16 ? -8.493 -1.223 10.042 1.00 0.00 16 VAL A O 5
ATOM 6749 N N . LEU A 1 17 ? -7.303 -0.460 8.277 1.00 0.00 17 LEU A N 5
ATOM 6750 C CA . LEU A 1 17 ? -8.462 0.081 7.588 1.00 0.00 17 LEU A CA 5
ATOM 6751 C C . LEU A 1 17 ? -9.085 -1.010 6.714 1.00 0.00 17 LEU A C 5
ATOM 6752 O O . LEU A 1 17 ? -8.377 -1.859 6.175 1.00 0.00 17 LEU A O 5
ATOM 6768 N N . GLU A 1 18 ? -10.404 -0.951 6.602 1.00 0.00 18 GLU A N 5
ATOM 6769 C CA . GLU A 1 18 ? -11.131 -1.923 5.803 1.00 0.00 18 GLU A CA 5
ATOM 6770 C C . GLU A 1 18 ? -11.412 -1.360 4.408 1.00 0.00 18 GLU A C 5
ATOM 6771 O O . GLU A 1 18 ? -12.075 -0.333 4.271 1.00 0.00 18 GLU A O 5
ATOM 6783 N N . LEU A 1 19 ? -10.894 -2.058 3.408 1.00 0.00 19 LEU A N 5
ATOM 6784 C CA . LEU A 1 19 ? -11.080 -1.640 2.029 1.00 0.00 19 LEU A CA 5
ATOM 6785 C C . LEU A 1 19 ? -12.572 -1.424 1.764 1.00 0.00 19 LEU A C 5
ATOM 6786 O O . LEU A 1 19 ? -13.390 -1.532 2.675 1.00 0.00 19 LEU A O 5
ATOM 6802 N N . THR A 1 20 ? -12.879 -1.121 0.511 1.00 0.00 20 THR A N 5
ATOM 6803 C CA . THR A 1 20 ? -14.258 -0.888 0.114 1.00 0.00 20 THR A CA 5
ATOM 6804 C C . THR A 1 20 ? -14.480 -1.337 -1.331 1.00 0.00 20 THR A C 5
ATOM 6805 O O . THR A 1 20 ? -13.603 -1.954 -1.935 1.00 0.00 20 THR A O 5
ATOM 6816 N N . GLU A 1 21 ? -15.657 -1.012 -1.844 1.00 0.00 21 GLU A N 5
ATOM 6817 C CA . GLU A 1 21 ? -16.006 -1.374 -3.207 1.00 0.00 21 GLU A CA 5
ATOM 6818 C C . GLU A 1 21 ? -15.033 -0.726 -4.194 1.00 0.00 21 GLU A C 5
ATOM 6819 O O . GLU A 1 21 ? -14.694 -1.319 -5.218 1.00 0.00 21 GLU A O 5
ATOM 6831 N N . ALA A 1 22 ? -14.611 0.483 -3.852 1.00 0.00 22 ALA A N 5
ATOM 6832 C CA . ALA A 1 22 ? -13.684 1.218 -4.696 1.00 0.00 22 ALA A CA 5
ATOM 6833 C C . ALA A 1 22 ? -12.250 0.899 -4.268 1.00 0.00 22 ALA A C 5
ATOM 6834 O O . ALA A 1 22 ? -11.457 0.400 -5.065 1.00 0.00 22 ALA A O 5
ATOM 6841 N N . GLU A 1 23 ? -11.960 1.200 -3.011 1.00 0.00 23 GLU A N 5
ATOM 6842 C CA . GLU A 1 23 ? -10.636 0.952 -2.467 1.00 0.00 23 GLU A CA 5
ATOM 6843 C C . GLU A 1 23 ? -10.114 -0.407 -2.939 1.00 0.00 23 GLU A C 5
ATOM 6844 O O . GLU A 1 23 ? -8.973 -0.518 -3.383 1.00 0.00 23 GLU A O 5
ATOM 6856 N N . LEU A 1 24 ? -10.977 -1.407 -2.828 1.00 0.00 24 LEU A N 5
ATOM 6857 C CA . LEU A 1 24 ? -10.617 -2.754 -3.238 1.00 0.00 24 LEU A CA 5
ATOM 6858 C C . LEU A 1 24 ? -9.993 -2.708 -4.634 1.00 0.00 24 LEU A C 5
ATOM 6859 O O . LEU A 1 24 ? -8.857 -3.140 -4.824 1.00 0.00 24 LEU A O 5
ATOM 6875 N N . VAL A 1 25 ? -10.762 -2.180 -5.574 1.00 0.00 25 VAL A N 5
ATOM 6876 C CA . VAL A 1 25 ? -10.299 -2.072 -6.947 1.00 0.00 25 VAL A CA 5
ATOM 6877 C C . VAL A 1 25 ? -8.929 -1.390 -6.966 1.00 0.00 25 VAL A C 5
ATOM 6878 O O . VAL A 1 25 ? -8.000 -1.873 -7.612 1.00 0.00 25 VAL A O 5
ATOM 6891 N N . THR A 1 26 ? -8.848 -0.278 -6.250 1.00 0.00 26 THR A N 5
ATOM 6892 C CA . THR A 1 26 ? -7.607 0.475 -6.177 1.00 0.00 26 THR A CA 5
ATOM 6893 C C . THR A 1 26 ? -6.486 -0.398 -5.612 1.00 0.00 26 THR A C 5
ATOM 6894 O O . THR A 1 26 ? -5.359 -0.363 -6.104 1.00 0.00 26 THR A O 5
ATOM 6905 N N . ALA A 1 27 ? -6.833 -1.161 -4.585 1.00 0.00 27 ALA A N 5
ATOM 6906 C CA . ALA A 1 27 ? -5.869 -2.042 -3.948 1.00 0.00 27 ALA A CA 5
ATOM 6907 C C . ALA A 1 27 ? -5.346 -3.048 -4.975 1.00 0.00 27 ALA A C 5
ATOM 6908 O O . ALA A 1 27 ? -4.162 -3.381 -4.977 1.00 0.00 27 ALA A O 5
ATOM 6915 N N . GLU A 1 28 ? -6.255 -3.504 -5.824 1.00 0.00 28 GLU A N 5
ATOM 6916 C CA . GLU A 1 28 ? -5.901 -4.465 -6.854 1.00 0.00 28 GLU A CA 5
ATOM 6917 C C . GLU A 1 28 ? -4.990 -3.815 -7.897 1.00 0.00 28 GLU A C 5
ATOM 6918 O O . GLU A 1 28 ? -4.121 -4.474 -8.465 1.00 0.00 28 GLU A O 5
ATOM 6930 N N . ALA A 1 29 ? -5.219 -2.528 -8.117 1.00 0.00 29 ALA A N 5
ATOM 6931 C CA . ALA A 1 29 ? -4.430 -1.781 -9.081 1.00 0.00 29 ALA A CA 5
ATOM 6932 C C . ALA A 1 29 ? -2.981 -1.701 -8.595 1.00 0.00 29 ALA A C 5
ATOM 6933 O O . ALA A 1 29 ? -2.050 -1.903 -9.372 1.00 0.00 29 ALA A O 5
ATOM 6940 N N . VAL A 1 30 ? -2.837 -1.405 -7.311 1.00 0.00 30 VAL A N 5
ATOM 6941 C CA . VAL A 1 30 ? -1.518 -1.296 -6.712 1.00 0.00 30 VAL A CA 5
ATOM 6942 C C . VAL A 1 30 ? -0.851 -2.673 -6.703 1.00 0.00 30 VAL A C 5
ATOM 6943 O O . VAL A 1 30 ? 0.339 -2.792 -6.990 1.00 0.00 30 VAL A O 5
ATOM 6956 N N . ARG A 1 31 ? -1.647 -3.678 -6.369 1.00 0.00 31 ARG A N 5
ATOM 6957 C CA . ARG A 1 31 ? -1.148 -5.042 -6.318 1.00 0.00 31 ARG A CA 5
ATOM 6958 C C . ARG A 1 31 ? -0.583 -5.451 -7.680 1.00 0.00 31 ARG A C 5
ATOM 6959 O O . ARG A 1 31 ? 0.412 -6.171 -7.752 1.00 0.00 31 ARG A O 5
ATOM 6980 N N . SER A 1 32 ? -1.242 -4.975 -8.726 1.00 0.00 32 SER A N 5
ATOM 6981 C CA . SER A 1 32 ? -0.817 -5.283 -10.081 1.00 0.00 32 SER A CA 5
ATOM 6982 C C . SER A 1 32 ? 0.571 -4.695 -10.341 1.00 0.00 32 SER A C 5
ATOM 6983 O O . SER A 1 32 ? 1.353 -5.256 -11.108 1.00 0.00 32 SER A O 5
ATOM 6991 N N . VAL A 1 33 ? 0.836 -3.575 -9.686 1.00 0.00 33 VAL A N 5
ATOM 6992 C CA . VAL A 1 33 ? 2.117 -2.905 -9.836 1.00 0.00 33 VAL A CA 5
ATOM 6993 C C . VAL A 1 33 ? 3.223 -3.794 -9.262 1.00 0.00 33 VAL A C 5
ATOM 6994 O O . VAL A 1 33 ? 4.267 -3.972 -9.885 1.00 0.00 33 VAL A O 5
ATOM 7007 N N . TRP A 1 34 ? 2.954 -4.327 -8.079 1.00 0.00 34 TRP A N 5
ATOM 7008 C CA . TRP A 1 34 ? 3.913 -5.193 -7.413 1.00 0.00 34 TRP A CA 5
ATOM 7009 C C . TRP A 1 34 ? 4.206 -6.375 -8.340 1.00 0.00 34 TRP A C 5
ATOM 7010 O O . TRP A 1 34 ? 5.358 -6.622 -8.691 1.00 0.00 34 TRP A O 5
ATOM 7031 N N . GLN A 1 35 ? 3.142 -7.073 -8.709 1.00 0.00 35 GLN A N 5
ATOM 7032 C CA . GLN A 1 35 ? 3.271 -8.223 -9.588 1.00 0.00 35 GLN A CA 5
ATOM 7033 C C . GLN A 1 35 ? 4.181 -7.888 -10.771 1.00 0.00 35 GLN A C 5
ATOM 7034 O O . GLN A 1 35 ? 5.199 -8.546 -10.981 1.00 0.00 35 GLN A O 5
ATOM 7048 N N . ARG A 1 36 ? 3.782 -6.865 -11.513 1.00 0.00 36 ARG A N 5
ATOM 7049 C CA . ARG A 1 36 ? 4.550 -6.435 -12.669 1.00 0.00 36 ARG A CA 5
ATOM 7050 C C . ARG A 1 36 ? 6.009 -6.192 -12.278 1.00 0.00 36 ARG A C 5
ATOM 7051 O O . ARG A 1 36 ? 6.923 -6.597 -12.993 1.00 0.00 36 ARG A O 5
ATOM 7072 N N . ILE A 1 37 ? 6.181 -5.531 -11.142 1.00 0.00 37 ILE A N 5
ATOM 7073 C CA . ILE A 1 37 ? 7.513 -5.229 -10.646 1.00 0.00 37 ILE A CA 5
ATOM 7074 C C . ILE A 1 37 ? 8.235 -6.535 -10.308 1.00 0.00 37 ILE A C 5
ATOM 7075 O O . ILE A 1 37 ? 9.151 -6.944 -11.020 1.00 0.00 37 ILE A O 5
ATOM 7091 N N . LEU A 1 38 ? 7.795 -7.154 -9.222 1.00 0.00 38 LEU A N 5
ATOM 7092 C CA . LEU A 1 38 ? 8.387 -8.405 -8.781 1.00 0.00 38 LEU A CA 5
ATOM 7093 C C . LEU A 1 38 ? 8.100 -9.493 -9.818 1.00 0.00 38 LEU A C 5
ATOM 7094 O O . LEU A 1 38 ? 6.952 -9.894 -10.000 1.00 0.00 38 LEU A O 5
ATOM 7110 N N . PRO A 1 39 ? 9.192 -9.953 -10.486 1.00 0.00 39 PRO A N 5
ATOM 7111 C CA . PRO A 1 39 ? 9.068 -10.987 -11.499 1.00 0.00 39 PRO A CA 5
ATOM 7112 C C . PRO A 1 39 ? 8.840 -12.358 -10.858 1.00 0.00 39 PRO A C 5
ATOM 7113 O O . PRO A 1 39 ? 7.755 -12.926 -10.968 1.00 0.00 39 PRO A O 5
ATOM 7124 N N . LYS A 1 40 ? 9.882 -12.850 -10.203 1.00 0.00 40 LYS A N 5
ATOM 7125 C CA . LYS A 1 40 ? 9.809 -14.143 -9.545 1.00 0.00 40 LYS A CA 5
ATOM 7126 C C . LYS A 1 40 ? 8.456 -14.278 -8.845 1.00 0.00 40 LYS A C 5
ATOM 7127 O O . LYS A 1 40 ? 7.832 -15.337 -8.891 1.00 0.00 40 LYS A O 5
ATOM 7146 N N . VAL A 1 41 ? 8.042 -13.191 -8.212 1.00 0.00 41 VAL A N 5
ATOM 7147 C CA . VAL A 1 41 ? 6.774 -13.175 -7.502 1.00 0.00 41 VAL A CA 5
ATOM 7148 C C . VAL A 1 41 ? 5.642 -13.494 -8.482 1.00 0.00 41 VAL A C 5
ATOM 7149 O O . VAL A 1 41 ? 5.414 -12.751 -9.435 1.00 0.00 41 VAL A O 5
ATOM 7162 N N . LEU A 1 42 ? 4.964 -14.600 -8.212 1.00 0.00 42 LEU A N 5
ATOM 7163 C CA . LEU A 1 42 ? 3.862 -15.026 -9.058 1.00 0.00 42 LEU A CA 5
ATOM 7164 C C . LEU A 1 42 ? 2.553 -14.453 -8.511 1.00 0.00 42 LEU A C 5
ATOM 7165 O O . LEU A 1 42 ? 1.602 -14.242 -9.261 1.00 0.00 42 LEU A O 5
ATOM 7181 N N . GLU A 1 43 ? 2.547 -14.216 -7.207 1.00 0.00 43 GLU A N 5
ATOM 7182 C CA . GLU A 1 43 ? 1.371 -13.671 -6.551 1.00 0.00 43 GLU A CA 5
ATOM 7183 C C . GLU A 1 43 ? 1.783 -12.690 -5.451 1.00 0.00 43 GLU A C 5
ATOM 7184 O O . GLU A 1 43 ? 2.820 -12.867 -4.813 1.00 0.00 43 GLU A O 5
ATOM 7196 N N . VAL A 1 44 ? 0.950 -11.677 -5.264 1.00 0.00 44 VAL A N 5
ATOM 7197 C CA . VAL A 1 44 ? 1.216 -10.668 -4.252 1.00 0.00 44 VAL A CA 5
ATOM 7198 C C . VAL A 1 44 ? 0.172 -10.781 -3.139 1.00 0.00 44 VAL A C 5
ATOM 7199 O O . VAL A 1 44 ? -0.977 -10.379 -3.317 1.00 0.00 44 VAL A O 5
ATOM 7212 N N . GLU A 1 45 ? 0.609 -11.331 -2.016 1.00 0.00 45 GLU A N 5
ATOM 7213 C CA . GLU A 1 45 ? -0.272 -11.502 -0.874 1.00 0.00 45 GLU A CA 5
ATOM 7214 C C . GLU A 1 45 ? -0.021 -10.403 0.161 1.00 0.00 45 GLU A C 5
ATOM 7215 O O . GLU A 1 45 ? 0.748 -9.476 -0.088 1.00 0.00 45 GLU A O 5
ATOM 7227 N N . ASP A 1 46 ? -0.684 -10.543 1.299 1.00 0.00 46 ASP A N 5
ATOM 7228 C CA . ASP A 1 46 ? -0.543 -9.574 2.372 1.00 0.00 46 ASP A CA 5
ATOM 7229 C C . ASP A 1 46 ? 0.767 -9.834 3.119 1.00 0.00 46 ASP A C 5
ATOM 7230 O O . ASP A 1 46 ? 1.272 -8.957 3.819 1.00 0.00 46 ASP A O 5
ATOM 7239 N N . SER A 1 47 ? 1.281 -11.043 2.944 1.00 0.00 47 SER A N 5
ATOM 7240 C CA . SER A 1 47 ? 2.522 -11.429 3.593 1.00 0.00 47 SER A CA 5
ATOM 7241 C C . SER A 1 47 ? 3.704 -11.177 2.654 1.00 0.00 47 SER A C 5
ATOM 7242 O O . SER A 1 47 ? 4.859 -11.295 3.059 1.00 0.00 47 SER A O 5
ATOM 7250 N N . THR A 1 48 ? 3.373 -10.833 1.418 1.00 0.00 48 THR A N 5
ATOM 7251 C CA . THR A 1 48 ? 4.393 -10.563 0.419 1.00 0.00 48 THR A CA 5
ATOM 7252 C C . THR A 1 48 ? 5.134 -9.266 0.751 1.00 0.00 48 THR A C 5
ATOM 7253 O O . THR A 1 48 ? 4.566 -8.180 0.655 1.00 0.00 48 THR A O 5
ATOM 7264 N N . ASP A 1 49 ? 6.393 -9.424 1.135 1.00 0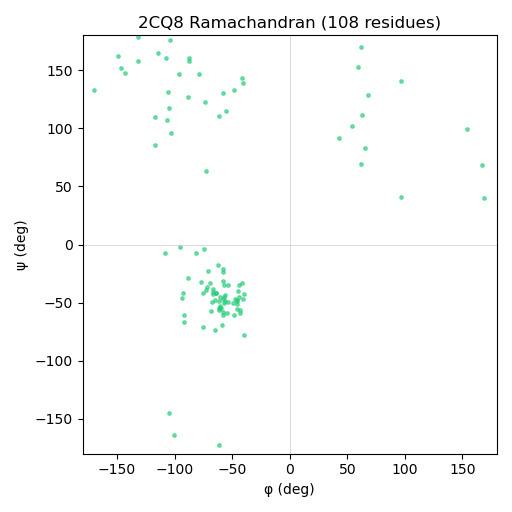.00 49 ASP A N 5
ATOM 7265 C CA . ASP A 1 49 ? 7.218 -8.279 1.482 1.00 0.00 49 ASP A CA 5
ATOM 7266 C C . ASP A 1 49 ? 7.849 -7.707 0.211 1.00 0.00 49 ASP A C 5
ATOM 7267 O O . ASP A 1 49 ? 8.642 -8.377 -0.449 1.00 0.00 49 ASP A O 5
ATOM 7276 N N . PHE A 1 50 ? 7.473 -6.474 -0.095 1.00 0.00 50 PHE A N 5
ATOM 7277 C CA . PHE A 1 50 ? 7.992 -5.804 -1.275 1.00 0.00 50 PHE A CA 5
ATOM 7278 C C . PHE A 1 50 ? 9.506 -5.994 -1.392 1.00 0.00 50 PHE A C 5
ATOM 7279 O O . PHE A 1 50 ? 10.054 -5.981 -2.493 1.00 0.00 50 PHE A O 5
ATOM 7296 N N . PHE A 1 51 ? 10.139 -6.165 -0.241 1.00 0.00 51 PHE A N 5
ATOM 7297 C CA . PHE A 1 51 ? 11.579 -6.357 -0.200 1.00 0.00 51 PHE A CA 5
ATOM 7298 C C . PHE A 1 51 ? 11.940 -7.835 -0.364 1.00 0.00 51 PHE A C 5
ATOM 7299 O O . PHE A 1 51 ? 12.545 -8.222 -1.363 1.00 0.00 51 PHE A O 5
ATOM 7316 N N . LYS A 1 52 ? 11.553 -8.619 0.631 1.00 0.00 52 LYS A N 5
ATOM 7317 C CA . LYS A 1 52 ? 11.829 -10.046 0.609 1.00 0.00 52 LYS A CA 5
ATOM 7318 C C . LYS A 1 52 ? 11.645 -10.575 -0.815 1.00 0.00 52 LYS A C 5
ATOM 7319 O O . LYS A 1 52 ? 12.416 -11.416 -1.273 1.00 0.00 52 LYS A O 5
ATOM 7338 N N . SER A 1 53 ? 10.619 -10.059 -1.475 1.00 0.00 53 SER A N 5
ATOM 7339 C CA . SER A 1 53 ? 10.324 -10.469 -2.838 1.00 0.00 53 SER A CA 5
ATOM 7340 C C . SER A 1 53 ? 11.582 -10.359 -3.701 1.00 0.00 53 SER A C 5
ATOM 7341 O O . SER A 1 53 ? 12.170 -11.372 -4.078 1.00 0.00 53 SER A O 5
ATOM 7349 N N . GLY A 1 54 ? 11.957 -9.122 -3.989 1.00 0.00 54 GLY A N 5
ATOM 7350 C CA . GLY A 1 54 ? 13.135 -8.867 -4.801 1.00 0.00 54 GLY A CA 5
ATOM 7351 C C . GLY A 1 54 ? 13.089 -7.464 -5.409 1.00 0.00 54 GLY A C 5
ATOM 7352 O O . GLY A 1 54 ? 13.424 -7.278 -6.578 1.00 0.00 54 GLY A O 5
ATOM 7356 N N . ALA A 1 55 ? 12.670 -6.511 -4.588 1.00 0.00 55 ALA A N 5
ATOM 7357 C CA . ALA A 1 55 ? 12.576 -5.131 -5.030 1.00 0.00 55 ALA A CA 5
ATOM 7358 C C . ALA A 1 55 ? 13.922 -4.436 -4.811 1.00 0.00 55 ALA A C 5
ATOM 7359 O O . ALA A 1 55 ? 14.562 -4.627 -3.778 1.00 0.00 55 ALA A O 5
ATOM 7366 N N . ALA A 1 56 ? 14.311 -3.646 -5.801 1.00 0.00 56 ALA A N 5
ATOM 7367 C CA . ALA A 1 56 ? 15.569 -2.922 -5.730 1.00 0.00 56 ALA A CA 5
ATOM 7368 C C . ALA A 1 56 ? 15.315 -1.519 -5.175 1.00 0.00 56 ALA A C 5
ATOM 7369 O O . ALA A 1 56 ? 14.239 -1.242 -4.647 1.00 0.00 56 ALA A O 5
ATOM 7376 N N . SER A 1 57 ? 16.323 -0.671 -5.315 1.00 0.00 57 SER A N 5
ATOM 7377 C CA . SER A 1 57 ? 16.222 0.697 -4.835 1.00 0.00 57 SER A CA 5
ATOM 7378 C C . SER A 1 57 ? 15.390 1.534 -5.810 1.00 0.00 57 SER A C 5
ATOM 7379 O O . SER A 1 57 ? 14.976 2.645 -5.483 1.00 0.00 57 SER A O 5
ATOM 7387 N N . VAL A 1 58 ? 15.171 0.968 -6.988 1.00 0.00 58 VAL A N 5
ATOM 7388 C CA . VAL A 1 58 ? 14.396 1.648 -8.012 1.00 0.00 58 VAL A CA 5
ATOM 7389 C C . VAL A 1 58 ? 12.924 1.252 -7.878 1.00 0.00 58 VAL A C 5
ATOM 7390 O O . VAL A 1 58 ? 12.036 2.090 -8.030 1.00 0.00 58 VAL A O 5
ATOM 7403 N N . ASP A 1 59 ? 12.710 -0.025 -7.595 1.00 0.00 59 ASP A N 5
ATOM 7404 C CA . ASP A 1 59 ? 11.361 -0.541 -7.440 1.00 0.00 59 ASP A CA 5
ATOM 7405 C C . ASP A 1 59 ? 10.606 0.315 -6.421 1.00 0.00 59 ASP A C 5
ATOM 7406 O O . ASP A 1 59 ? 9.401 0.525 -6.553 1.00 0.00 59 ASP A O 5
ATOM 7415 N N . VAL A 1 60 ? 11.346 0.788 -5.429 1.00 0.00 60 VAL A N 5
ATOM 7416 C CA . VAL A 1 60 ? 10.761 1.617 -4.389 1.00 0.00 60 VAL A CA 5
ATOM 7417 C C . VAL A 1 60 ? 10.201 2.895 -5.016 1.00 0.00 60 VAL A C 5
ATOM 7418 O O . VAL A 1 60 ? 9.030 3.222 -4.828 1.00 0.00 60 VAL A O 5
ATOM 7431 N N . VAL A 1 61 ? 11.064 3.584 -5.748 1.00 0.00 61 VAL A N 5
ATOM 7432 C CA . VAL A 1 61 ? 10.670 4.819 -6.404 1.00 0.00 61 VAL A CA 5
ATOM 7433 C C . VAL A 1 61 ? 9.695 4.500 -7.540 1.00 0.00 61 VAL A C 5
ATOM 7434 O O . VAL A 1 61 ? 8.739 5.240 -7.768 1.00 0.00 61 VAL A O 5
ATOM 7447 N N . ARG A 1 62 ? 9.971 3.398 -8.221 1.00 0.00 62 ARG A N 5
ATOM 7448 C CA . ARG A 1 62 ? 9.130 2.972 -9.327 1.00 0.00 62 ARG A CA 5
ATOM 7449 C C . ARG A 1 62 ? 7.726 2.628 -8.825 1.00 0.00 62 ARG A C 5
ATOM 7450 O O . ARG A 1 62 ? 6.734 2.937 -9.483 1.00 0.00 62 ARG A O 5
ATOM 7471 N N . LEU A 1 63 ? 7.688 1.992 -7.663 1.00 0.00 63 LEU A N 5
ATOM 7472 C CA . LEU A 1 63 ? 6.422 1.603 -7.065 1.00 0.00 63 LEU A CA 5
ATOM 7473 C C . LEU A 1 63 ? 5.667 2.856 -6.618 1.00 0.00 63 LEU A C 5
ATOM 7474 O O . LEU A 1 63 ? 4.496 3.033 -6.953 1.00 0.00 63 LEU A O 5
ATOM 7490 N N . VAL A 1 64 ? 6.367 3.695 -5.868 1.00 0.00 64 VAL A N 5
ATOM 7491 C CA . VAL A 1 64 ? 5.778 4.926 -5.372 1.00 0.00 64 VAL A CA 5
ATOM 7492 C C . VAL A 1 64 ? 5.350 5.796 -6.557 1.00 0.00 64 VAL A C 5
ATOM 7493 O O . VAL A 1 64 ? 4.317 6.460 -6.503 1.00 0.00 64 VAL A O 5
ATOM 7506 N N . GLU A 1 65 ? 6.168 5.763 -7.599 1.00 0.00 65 GLU A N 5
ATOM 7507 C CA . GLU A 1 65 ? 5.887 6.539 -8.794 1.00 0.00 65 GLU A CA 5
ATOM 7508 C C . GLU A 1 65 ? 4.649 5.990 -9.506 1.00 0.00 65 GLU A C 5
ATOM 7509 O O . GLU A 1 65 ? 3.847 6.753 -10.041 1.00 0.00 65 GLU A O 5
ATOM 7521 N N . GLU A 1 66 ? 4.533 4.670 -9.488 1.00 0.00 66 GLU A N 5
ATOM 7522 C CA . GLU A 1 66 ? 3.406 4.010 -10.125 1.00 0.00 66 GLU A CA 5
ATOM 7523 C C . GLU A 1 66 ? 2.103 4.375 -9.410 1.00 0.00 66 GLU A C 5
ATOM 7524 O O . GLU A 1 66 ? 1.169 4.877 -10.033 1.00 0.00 66 GLU A O 5
ATOM 7536 N N . VAL A 1 67 ? 2.083 4.109 -8.112 1.00 0.00 67 VAL A N 5
ATOM 7537 C CA . VAL A 1 67 ? 0.911 4.404 -7.306 1.00 0.00 67 VAL A CA 5
ATOM 7538 C C . VAL A 1 67 ? 0.581 5.893 -7.419 1.00 0.00 67 VAL A C 5
ATOM 7539 O O . VAL A 1 67 ? -0.556 6.300 -7.185 1.00 0.00 67 VAL A O 5
ATOM 7552 N N . LYS A 1 68 ? 1.596 6.666 -7.776 1.00 0.00 68 LYS A N 5
ATOM 7553 C CA . LYS A 1 68 ? 1.427 8.102 -7.923 1.00 0.00 68 LYS A CA 5
ATOM 7554 C C . LYS A 1 68 ? 0.427 8.382 -9.046 1.00 0.00 68 LYS A C 5
ATOM 7555 O O . LYS A 1 68 ? -0.420 9.265 -8.922 1.00 0.00 68 LYS A O 5
ATOM 7574 N N . GLU A 1 69 ? 0.559 7.614 -10.117 1.00 0.00 69 GLU A N 5
ATOM 7575 C CA . GLU A 1 69 ? -0.323 7.768 -11.262 1.00 0.00 69 GLU A CA 5
ATOM 7576 C C . GLU A 1 69 ? -1.724 7.253 -10.926 1.00 0.00 69 GLU A C 5
ATOM 7577 O O . GLU A 1 69 ? -2.707 7.680 -11.529 1.00 0.00 69 GLU A O 5
ATOM 7589 N N . LEU A 1 70 ? -1.769 6.341 -9.965 1.00 0.00 70 LEU A N 5
ATOM 7590 C CA . LEU A 1 70 ? -3.034 5.763 -9.542 1.00 0.00 70 LEU A CA 5
ATOM 7591 C C . LEU A 1 70 ? -3.916 6.860 -8.944 1.00 0.00 70 LEU A C 5
ATOM 7592 O O . LEU A 1 70 ? -5.076 7.006 -9.327 1.00 0.00 70 LEU A O 5
ATOM 7608 N N . CYS A 1 71 ? -3.334 7.604 -8.015 1.00 0.00 71 CYS A N 5
ATOM 7609 C CA . CYS A 1 71 ? -4.053 8.683 -7.361 1.00 0.00 71 CYS A CA 5
ATOM 7610 C C . CYS A 1 71 ? -3.748 9.985 -8.106 1.00 0.00 71 CYS A C 5
ATOM 7611 O O . CYS A 1 71 ? -4.298 11.035 -7.777 1.00 0.00 71 CYS A O 5
ATOM 7619 N N . ASP A 1 72 ? -2.874 9.872 -9.094 1.00 0.00 72 ASP A N 5
ATOM 7620 C CA . ASP A 1 72 ? -2.489 11.027 -9.888 1.00 0.00 72 ASP A CA 5
ATOM 7621 C C . ASP A 1 72 ? -1.832 12.068 -8.981 1.00 0.00 72 ASP A C 5
ATOM 7622 O O . ASP A 1 72 ? -2.380 13.150 -8.772 1.00 0.00 72 ASP A O 5
ATOM 7631 N N . GLY A 1 73 ? -0.666 11.706 -8.466 1.00 0.00 73 GLY A N 5
ATOM 7632 C CA . GLY A 1 73 ? 0.072 12.596 -7.586 1.00 0.00 73 GLY A CA 5
ATOM 7633 C C . GLY A 1 73 ? -0.097 12.184 -6.122 1.00 0.00 73 GLY A C 5
ATOM 7634 O O . GLY A 1 73 ? -0.220 13.036 -5.243 1.00 0.00 73 GLY A O 5
ATOM 7638 N N . LEU A 1 74 ? -0.097 10.877 -5.905 1.00 0.00 74 LEU A N 5
ATOM 7639 C CA . LEU A 1 74 ? -0.249 10.341 -4.563 1.00 0.00 74 LEU A CA 5
ATOM 7640 C C . LEU A 1 74 ? 0.870 10.884 -3.672 1.00 0.00 74 LEU A C 5
ATOM 7641 O O . LEU A 1 74 ? 2.021 10.972 -4.098 1.00 0.00 74 LEU A O 5
ATOM 7657 N N . GLU A 1 75 ? 0.493 11.235 -2.451 1.00 0.00 75 GLU A N 5
ATOM 7658 C CA . GLU A 1 75 ? 1.451 11.768 -1.497 1.00 0.00 75 GLU A CA 5
ATOM 7659 C C . GLU A 1 75 ? 2.262 10.633 -0.869 1.00 0.00 75 GLU A C 5
ATOM 7660 O O . GLU A 1 75 ? 2.257 10.460 0.348 1.00 0.00 75 GLU A O 5
ATOM 7672 N N . LEU A 1 76 ? 2.941 9.888 -1.730 1.00 0.00 76 LEU A N 5
ATOM 7673 C CA . LEU A 1 76 ? 3.756 8.774 -1.275 1.00 0.00 76 LEU A CA 5
ATOM 7674 C C . LEU A 1 76 ? 5.234 9.162 -1.356 1.00 0.00 76 LEU A C 5
ATOM 7675 O O . LEU A 1 76 ? 5.602 10.064 -2.107 1.00 0.00 76 LEU A O 5
ATOM 7691 N N . GLU A 1 77 ? 6.040 8.461 -0.573 1.00 0.00 77 GLU A N 5
ATOM 7692 C CA . GLU A 1 77 ? 7.470 8.722 -0.547 1.00 0.00 77 GLU A CA 5
ATOM 7693 C C . GLU A 1 77 ? 8.242 7.419 -0.331 1.00 0.00 77 GLU A C 5
ATOM 7694 O O . GLU A 1 77 ? 7.697 6.449 0.194 1.00 0.00 77 GLU A O 5
ATOM 7706 N N . ASN A 1 78 ? 9.501 7.439 -0.746 1.00 0.00 78 ASN A N 5
ATOM 7707 C CA . ASN A 1 78 ? 10.354 6.271 -0.604 1.00 0.00 78 ASN A CA 5
ATOM 7708 C C . ASN A 1 78 ? 10.299 5.777 0.843 1.00 0.00 78 ASN A C 5
ATOM 7709 O O . ASN A 1 78 ? 10.406 4.579 1.098 1.00 0.00 78 ASN A O 5
ATOM 7720 N N . GLU A 1 79 ? 10.132 6.726 1.752 1.00 0.00 79 GLU A N 5
ATOM 7721 C CA . GLU A 1 79 ? 10.062 6.403 3.167 1.00 0.00 79 GLU A CA 5
ATOM 7722 C C . GLU A 1 79 ? 8.856 5.503 3.447 1.00 0.00 79 GLU A C 5
ATOM 7723 O O . GLU A 1 79 ? 8.980 4.487 4.129 1.00 0.00 79 GLU A O 5
ATOM 7735 N N . ASP A 1 80 ? 7.717 5.909 2.905 1.00 0.00 80 ASP A N 5
ATOM 7736 C CA . ASP A 1 80 ? 6.490 5.152 3.088 1.00 0.00 80 ASP A CA 5
ATOM 7737 C C . ASP A 1 80 ? 6.767 3.670 2.827 1.00 0.00 80 ASP A C 5
ATOM 7738 O O . ASP A 1 80 ? 6.332 2.810 3.591 1.00 0.00 80 ASP A O 5
ATOM 7747 N N . VAL A 1 81 ? 7.488 3.417 1.745 1.00 0.00 81 VAL A N 5
ATOM 7748 C CA . VAL A 1 81 ? 7.828 2.054 1.373 1.00 0.00 81 VAL A CA 5
ATOM 7749 C C . VAL A 1 81 ? 8.708 1.438 2.463 1.00 0.00 81 VAL A C 5
ATOM 7750 O O . VAL A 1 81 ? 8.454 0.322 2.914 1.00 0.00 81 VAL A O 5
ATOM 7763 N N . TYR A 1 82 ? 9.726 2.191 2.853 1.00 0.00 82 TYR A N 5
ATOM 7764 C CA . TYR A 1 82 ? 10.645 1.733 3.881 1.00 0.00 82 TYR A CA 5
ATOM 7765 C C . TYR A 1 82 ? 9.910 1.473 5.198 1.00 0.00 82 TYR A C 5
ATOM 7766 O O . TYR A 1 82 ? 10.453 0.839 6.101 1.00 0.00 82 TYR A O 5
ATOM 7784 N N . MET A 1 83 ? 8.686 1.976 5.264 1.00 0.00 83 MET A N 5
ATOM 7785 C CA . MET A 1 83 ? 7.871 1.806 6.455 1.00 0.00 83 MET A CA 5
ATOM 7786 C C . MET A 1 83 ? 6.962 0.582 6.328 1.00 0.00 83 MET A C 5
ATOM 7787 O O . MET A 1 83 ? 6.837 -0.204 7.266 1.00 0.00 83 MET A O 5
ATOM 7801 N N . ALA A 1 84 ? 6.350 0.459 5.159 1.00 0.00 84 ALA A N 5
ATOM 7802 C CA . ALA A 1 84 ? 5.456 -0.656 4.896 1.00 0.00 84 ALA A CA 5
ATOM 7803 C C . ALA A 1 84 ? 5.983 -1.458 3.704 1.00 0.00 84 ALA A C 5
ATOM 7804 O O . ALA A 1 84 ? 5.628 -1.181 2.560 1.00 0.00 84 ALA A O 5
ATOM 7811 N N . SER A 1 85 ? 6.823 -2.435 4.014 1.00 0.00 85 SER A N 5
ATOM 7812 C CA . SER A 1 85 ? 7.403 -3.278 2.983 1.00 0.00 85 SER A CA 5
ATOM 7813 C C . SER A 1 85 ? 6.353 -4.261 2.459 1.00 0.00 85 SER A C 5
ATOM 7814 O O . SER A 1 85 ? 6.272 -4.505 1.256 1.00 0.00 85 SER A O 5
ATOM 7822 N N . THR A 1 86 ? 5.577 -4.798 3.388 1.00 0.00 86 THR A N 5
ATOM 7823 C CA . THR A 1 86 ? 4.536 -5.749 3.035 1.00 0.00 86 THR A CA 5
ATOM 7824 C C . THR A 1 86 ? 3.342 -5.025 2.409 1.00 0.00 86 THR A C 5
ATOM 7825 O O . THR A 1 86 ? 3.041 -3.889 2.772 1.00 0.00 86 THR A O 5
ATOM 7836 N N . PHE A 1 87 ? 2.695 -5.712 1.480 1.00 0.00 87 PHE A N 5
ATOM 7837 C CA . PHE A 1 87 ? 1.540 -5.149 0.801 1.00 0.00 87 PHE A CA 5
ATOM 7838 C C . PHE A 1 87 ? 0.434 -4.799 1.798 1.00 0.00 87 PHE A C 5
ATOM 7839 O O . PHE A 1 87 ? -0.130 -3.707 1.746 1.00 0.00 87 PHE A O 5
ATOM 7856 N N . GLY A 1 88 ? 0.157 -5.746 2.682 1.00 0.00 88 GLY A N 5
ATOM 7857 C CA . GLY A 1 88 ? -0.872 -5.551 3.689 1.00 0.00 88 GLY A CA 5
ATOM 7858 C C . GLY A 1 88 ? -0.654 -4.242 4.450 1.00 0.00 88 GLY A C 5
ATOM 7859 O O . GLY A 1 88 ? -1.575 -3.438 4.586 1.00 0.00 88 GLY A O 5
ATOM 7863 N N . ASP A 1 89 ? 0.571 -4.068 4.926 1.00 0.00 89 ASP A N 5
ATOM 7864 C CA . ASP A 1 89 ? 0.921 -2.870 5.669 1.00 0.00 89 ASP A CA 5
ATOM 7865 C C . ASP A 1 89 ? 0.852 -1.658 4.737 1.00 0.00 89 ASP A C 5
ATOM 7866 O O . ASP A 1 89 ? 0.299 -0.622 5.101 1.00 0.00 89 ASP A O 5
ATOM 7875 N N . PHE A 1 90 ? 1.423 -1.829 3.554 1.00 0.00 90 PHE A N 5
ATOM 7876 C CA . PHE A 1 90 ? 1.433 -0.762 2.567 1.00 0.00 90 PHE A CA 5
ATOM 7877 C C . PHE A 1 90 ? 0.010 -0.315 2.229 1.00 0.00 90 PHE A C 5
ATOM 7878 O O . PHE A 1 90 ? -0.334 0.853 2.399 1.00 0.00 90 PHE A O 5
ATOM 7895 N N . ILE A 1 91 ? -0.779 -1.268 1.755 1.00 0.00 91 ILE A N 5
ATOM 7896 C CA . ILE A 1 91 ? -2.157 -0.987 1.391 1.00 0.00 91 ILE A CA 5
ATOM 7897 C C . ILE A 1 91 ? -2.787 -0.084 2.454 1.00 0.00 91 ILE A C 5
ATOM 7898 O O . ILE A 1 91 ? -3.314 0.980 2.136 1.00 0.00 91 ILE A O 5
ATOM 7914 N N . GLN A 1 92 ? -2.711 -0.543 3.694 1.00 0.00 92 GLN A N 5
ATOM 7915 C CA . GLN A 1 92 ? -3.267 0.210 4.806 1.00 0.00 92 GLN A CA 5
ATOM 7916 C C . GLN A 1 92 ? -2.794 1.664 4.751 1.00 0.00 92 GLN A C 5
ATOM 7917 O O . GLN A 1 92 ? -3.590 2.586 4.921 1.00 0.00 92 GLN A O 5
ATOM 7931 N N . LEU A 1 93 ? -1.501 1.824 4.513 1.00 0.00 93 LEU A N 5
ATOM 7932 C CA . LEU A 1 93 ? -0.913 3.150 4.434 1.00 0.00 93 LEU A CA 5
ATOM 7933 C C . LEU A 1 93 ? -1.466 3.876 3.207 1.00 0.00 93 LEU A C 5
ATOM 7934 O O . LEU A 1 93 ? -1.875 5.033 3.297 1.00 0.00 93 LEU A O 5
ATOM 7950 N N . LEU A 1 94 ? -1.461 3.168 2.087 1.00 0.00 94 LEU A N 5
ATOM 7951 C CA . LEU A 1 94 ? -1.957 3.730 0.843 1.00 0.00 94 LEU A CA 5
ATOM 7952 C C . LEU A 1 94 ? -3.413 4.164 1.029 1.00 0.00 94 LEU A C 5
ATOM 7953 O O . LEU A 1 94 ? -3.738 5.340 0.877 1.00 0.00 94 LEU A O 5
ATOM 7969 N N . VAL A 1 95 ? -4.250 3.190 1.356 1.00 0.00 95 VAL A N 5
ATOM 7970 C CA . VAL A 1 95 ? -5.663 3.457 1.565 1.00 0.00 95 VAL A CA 5
ATOM 7971 C C . VAL A 1 95 ? -5.819 4.720 2.414 1.00 0.00 95 VAL A C 5
ATOM 7972 O O . VAL A 1 95 ? -6.754 5.494 2.215 1.00 0.00 95 VAL A O 5
ATOM 7985 N N . ARG A 1 96 ? -4.889 4.890 3.342 1.00 0.00 96 ARG A N 5
ATOM 7986 C CA . ARG A 1 96 ? -4.912 6.047 4.221 1.00 0.00 96 ARG A CA 5
ATOM 7987 C C . ARG A 1 96 ? -4.667 7.327 3.421 1.00 0.00 96 ARG A C 5
ATOM 7988 O O . ARG A 1 96 ? -5.382 8.314 3.588 1.00 0.00 96 ARG A O 5
ATOM 8009 N N . LYS A 1 97 ? -3.655 7.270 2.568 1.00 0.00 97 LYS A N 5
ATOM 8010 C CA . LYS A 1 97 ? -3.307 8.413 1.741 1.00 0.00 97 LYS A CA 5
ATOM 8011 C C . LYS A 1 97 ? -4.414 8.648 0.712 1.00 0.00 97 LYS A C 5
ATOM 8012 O O . LYS A 1 97 ? -4.717 9.790 0.370 1.00 0.00 97 LYS A O 5
ATOM 8031 N N . LEU A 1 98 ? -4.988 7.548 0.246 1.00 0.00 98 LEU A N 5
ATOM 8032 C CA . LEU A 1 98 ? -6.056 7.620 -0.738 1.00 0.00 98 LEU A CA 5
ATOM 8033 C C . LEU A 1 98 ? -7.293 8.251 -0.096 1.00 0.00 98 LEU A C 5
ATOM 8034 O O . LEU A 1 98 ? -7.865 9.195 -0.639 1.00 0.00 98 LEU A O 5
ATOM 8050 N N . ARG A 1 99 ? -7.669 7.705 1.051 1.00 0.00 99 ARG A N 5
ATOM 8051 C CA . ARG A 1 99 ? -8.828 8.203 1.773 1.00 0.00 99 ARG A CA 5
ATOM 8052 C C . ARG A 1 99 ? -8.680 9.701 2.046 1.00 0.00 99 ARG A C 5
ATOM 8053 O O . ARG A 1 99 ? -9.604 10.475 1.802 1.00 0.00 99 ARG A O 5
ATOM 8074 N N . GLY A 1 100 ? -7.509 10.065 2.551 1.00 0.00 100 GLY A N 5
ATOM 8075 C CA . GLY A 1 100 ? -7.228 11.456 2.860 1.00 0.00 100 GLY A CA 5
ATOM 8076 C C . GLY A 1 100 ? -7.591 11.779 4.311 1.00 0.00 100 GLY A C 5
ATOM 8077 O O . GLY A 1 100 ? -8.698 11.484 4.759 1.00 0.00 100 GLY A O 5
ATOM 8081 N N . ASP A 1 101 ? -6.637 12.381 5.006 1.00 0.00 101 ASP A N 5
ATOM 8082 C CA . ASP A 1 101 ? -6.842 12.747 6.397 1.00 0.00 101 ASP A CA 5
ATOM 8083 C C . ASP A 1 101 ? -5.574 13.413 6.937 1.00 0.00 101 ASP A C 5
ATOM 8084 O O . ASP A 1 101 ? -5.177 13.169 8.076 1.00 0.00 101 ASP A O 5
ATOM 8093 N N . ASP A 1 102 ? -4.974 14.240 6.094 1.00 0.00 102 ASP A N 5
ATOM 8094 C CA . ASP A 1 102 ? -3.760 14.943 6.473 1.00 0.00 102 ASP A CA 5
ATOM 8095 C C . ASP A 1 102 ? -3.384 15.934 5.369 1.00 0.00 102 ASP A C 5
ATOM 8096 O O . ASP A 1 102 ? -3.935 15.883 4.270 1.00 0.00 102 ASP A O 5
ATOM 8105 N N . GLU A 1 103 ? -2.450 16.813 5.701 1.00 0.00 103 GLU A N 5
ATOM 8106 C CA . GLU A 1 103 ? -1.995 17.815 4.751 1.00 0.00 103 GLU A CA 5
ATOM 8107 C C . GLU A 1 103 ? -0.502 18.089 4.945 1.00 0.00 103 GLU A C 5
ATOM 8108 O O . GLU A 1 103 ? -0.122 19.131 5.478 1.00 0.00 103 GLU A O 5
ATOM 8120 N N . GLU A 1 104 ? 0.305 17.136 4.500 1.00 0.00 104 GLU A N 5
ATOM 8121 C CA . GLU A 1 104 ? 1.748 17.262 4.618 1.00 0.00 104 GLU A CA 5
ATOM 8122 C C . GLU A 1 104 ? 2.411 17.055 3.255 1.00 0.00 104 GLU A C 5
ATOM 8123 O O . GLU A 1 104 ? 1.736 16.756 2.271 1.00 0.00 104 GLU A O 5
ATOM 8135 N N . SER A 1 105 ? 3.725 17.222 3.240 1.00 0.00 105 SER A N 5
ATOM 8136 C CA . SER A 1 105 ? 4.487 17.057 2.014 1.00 0.00 105 SER A CA 5
ATOM 8137 C C . SER A 1 105 ? 4.024 18.075 0.969 1.00 0.00 105 SER A C 5
ATOM 8138 O O . SER A 1 105 ? 2.838 18.390 0.888 1.00 0.00 105 SER A O 5
ATOM 8146 N N . GLY A 1 106 ? 4.984 18.560 0.196 1.00 0.00 106 GLY A N 5
ATOM 8147 C CA . GLY A 1 106 ? 4.690 19.535 -0.840 1.00 0.00 106 GLY A CA 5
ATOM 8148 C C . GLY A 1 106 ? 5.945 19.874 -1.647 1.00 0.00 106 GLY A C 5
ATOM 8149 O O . GLY A 1 106 ? 6.186 19.289 -2.701 1.00 0.00 106 GLY A O 5
ATOM 8153 N N . PRO A 1 107 ? 6.731 20.843 -1.106 1.00 0.00 107 PRO A N 5
ATOM 8154 C CA . PRO A 1 107 ? 7.956 21.267 -1.763 1.00 0.00 107 PRO A CA 5
ATOM 8155 C C . PRO A 1 107 ? 9.061 20.224 -1.589 1.00 0.00 107 PRO A C 5
ATOM 8156 O O . PRO A 1 107 ? 9.317 19.765 -0.477 1.00 0.00 107 PRO A O 5
ATOM 8167 N N . SER A 1 108 ? 9.687 19.879 -2.705 1.00 0.00 108 SER A N 5
ATOM 8168 C CA . SER A 1 108 ? 10.759 18.899 -2.690 1.00 0.00 108 SER A CA 5
ATOM 8169 C C . SER A 1 108 ? 10.260 17.587 -2.082 1.00 0.00 108 SER A C 5
ATOM 8170 O O . SER A 1 108 ? 9.089 17.470 -1.724 1.00 0.00 108 SER A O 5
ATOM 8178 N N . SER A 1 109 ? 11.173 16.631 -1.984 1.00 0.00 109 SER A N 5
ATOM 8179 C CA . SER A 1 109 ? 10.839 15.332 -1.426 1.00 0.00 109 SER A CA 5
ATOM 8180 C C . SER A 1 109 ? 9.754 14.662 -2.270 1.00 0.00 109 SER A C 5
ATOM 8181 O O . SER A 1 109 ? 10.055 13.863 -3.155 1.00 0.00 109 SER A O 5
ATOM 8189 N N . GLY A 1 110 ? 8.512 15.014 -1.968 1.00 0.00 110 GLY A N 5
ATOM 8190 C CA . GLY A 1 110 ? 7.380 14.457 -2.688 1.00 0.00 110 GLY A CA 5
ATOM 8191 C C . GLY A 1 110 ? 6.391 15.554 -3.087 1.00 0.00 110 GLY A C 5
ATOM 8192 O O . GLY A 1 110 ? 5.950 15.609 -4.234 1.00 0.00 110 GLY A O 5
ATOM 8196 N N . GLY A 1 1 ? -0.185 17.931 21.492 1.00 0.00 1 GLY A N 6
ATOM 8197 C CA . GLY A 1 1 ? -0.316 19.021 20.541 1.00 0.00 1 GLY A CA 6
ATOM 8198 C C . GLY A 1 1 ? -1.576 18.858 19.689 1.00 0.00 1 GLY A C 6
ATOM 8199 O O . GLY A 1 1 ? -1.758 17.833 19.034 1.00 0.00 1 GLY A O 6
ATOM 8203 N N . SER A 1 2 ? -2.413 19.885 19.724 1.00 0.00 2 SER A N 6
ATOM 8204 C CA . SER A 1 2 ? -3.650 19.868 18.963 1.00 0.00 2 SER A CA 6
ATOM 8205 C C . SER A 1 2 ? -3.449 20.573 17.621 1.00 0.00 2 SER A C 6
ATOM 8206 O O . SER A 1 2 ? -3.258 21.788 17.576 1.00 0.00 2 SER A O 6
ATOM 8214 N N . SER A 1 3 ? -3.498 19.782 16.559 1.00 0.00 3 SER A N 6
ATOM 8215 C CA . SER A 1 3 ? -3.323 20.316 15.219 1.00 0.00 3 SER A CA 6
ATOM 8216 C C . SER A 1 3 ? -4.622 20.967 14.742 1.00 0.00 3 SER A C 6
ATOM 8217 O O . SER A 1 3 ? -4.645 22.155 14.423 1.00 0.00 3 SER A O 6
ATOM 8225 N N . GLY A 1 4 ? -5.674 20.162 14.708 1.00 0.00 4 GLY A N 6
ATOM 8226 C CA . GLY A 1 4 ? -6.974 20.645 14.275 1.00 0.00 4 GLY A CA 6
ATOM 8227 C C . GLY A 1 4 ? -7.338 20.081 12.900 1.00 0.00 4 GLY A C 6
ATOM 8228 O O . GLY A 1 4 ? -7.873 18.978 12.800 1.00 0.00 4 GLY A O 6
ATOM 8232 N N . SER A 1 5 ? -7.035 20.864 11.875 1.00 0.00 5 SER A N 6
ATOM 8233 C CA . SER A 1 5 ? -7.324 20.456 10.511 1.00 0.00 5 SER A CA 6
ATOM 8234 C C . SER A 1 5 ? -6.132 19.695 9.928 1.00 0.00 5 SER A C 6
ATOM 8235 O O . SER A 1 5 ? -5.086 20.284 9.659 1.00 0.00 5 SER A O 6
ATOM 8243 N N . SER A 1 6 ? -6.329 18.397 9.750 1.00 0.00 6 SER A N 6
ATOM 8244 C CA . SER A 1 6 ? -5.283 17.549 9.204 1.00 0.00 6 SER A CA 6
ATOM 8245 C C . SER A 1 6 ? -5.796 16.116 9.054 1.00 0.00 6 SER A C 6
ATOM 8246 O O . SER A 1 6 ? -5.796 15.564 7.954 1.00 0.00 6 SER A O 6
ATOM 8254 N N . GLY A 1 7 ? -6.221 15.553 10.175 1.00 0.00 7 GLY A N 6
ATOM 8255 C CA . GLY A 1 7 ? -6.735 14.194 10.183 1.00 0.00 7 GLY A CA 6
ATOM 8256 C C . GLY A 1 7 ? -6.408 13.491 11.501 1.00 0.00 7 GLY A C 6
ATOM 8257 O O . GLY A 1 7 ? -6.124 14.144 12.504 1.00 0.00 7 GLY A O 6
ATOM 8261 N N . PHE A 1 8 ? -6.458 12.167 11.458 1.00 0.00 8 PHE A N 6
ATOM 8262 C CA . PHE A 1 8 ? -6.170 11.368 12.636 1.00 0.00 8 PHE A CA 6
ATOM 8263 C C . PHE A 1 8 ? -4.812 10.676 12.511 1.00 0.00 8 PHE A C 6
ATOM 8264 O O . PHE A 1 8 ? -4.433 10.235 11.427 1.00 0.00 8 PHE A O 6
ATOM 8281 N N . PHE A 1 9 ? -4.115 10.601 13.635 1.00 0.00 9 PHE A N 6
ATOM 8282 C CA . PHE A 1 9 ? -2.807 9.970 13.665 1.00 0.00 9 PHE A CA 6
ATOM 8283 C C . PHE A 1 9 ? -2.934 8.445 13.681 1.00 0.00 9 PHE A C 6
ATOM 8284 O O . PHE A 1 9 ? -2.394 7.764 12.811 1.00 0.00 9 PHE A O 6
ATOM 8301 N N . LYS A 1 10 ? -3.652 7.953 14.680 1.00 0.00 10 LYS A N 6
ATOM 8302 C CA . LYS A 1 10 ? -3.857 6.522 14.820 1.00 0.00 10 LYS A CA 6
ATOM 8303 C C . LYS A 1 10 ? -5.289 6.260 15.292 1.00 0.00 10 LYS A C 6
ATOM 8304 O O . LYS A 1 10 ? -6.080 5.649 14.576 1.00 0.00 10 LYS A O 6
ATOM 8323 N N . GLY A 1 11 ? -5.579 6.737 16.494 1.00 0.00 11 GLY A N 6
ATOM 8324 C CA . GLY A 1 11 ? -6.902 6.562 17.069 1.00 0.00 11 GLY A CA 6
ATOM 8325 C C . GLY A 1 11 ? -6.835 5.735 18.355 1.00 0.00 11 GLY A C 6
ATOM 8326 O O . GLY A 1 11 ? -7.003 6.269 19.450 1.00 0.00 11 GLY A O 6
ATOM 8330 N N . ALA A 1 12 ? -6.591 4.445 18.179 1.00 0.00 12 ALA A N 6
ATOM 8331 C CA . ALA A 1 12 ? -6.501 3.539 19.311 1.00 0.00 12 ALA A CA 6
ATOM 8332 C C . ALA A 1 12 ? -6.061 2.158 18.820 1.00 0.00 12 ALA A C 6
ATOM 8333 O O . ALA A 1 12 ? -6.676 1.591 17.917 1.00 0.00 12 ALA A O 6
ATOM 8340 N N . ALA A 1 13 ? -5.001 1.656 19.436 1.00 0.00 13 ALA A N 6
ATOM 8341 C CA . ALA A 1 13 ? -4.472 0.352 19.073 1.00 0.00 13 ALA A CA 6
ATOM 8342 C C . ALA A 1 13 ? -4.126 0.344 17.583 1.00 0.00 13 ALA A C 6
ATOM 8343 O O . ALA A 1 13 ? -4.532 1.239 16.842 1.00 0.00 13 ALA A O 6
ATOM 8350 N N . SER A 1 14 ? -3.378 -0.676 17.187 1.00 0.00 14 SER A N 6
ATOM 8351 C CA . SER A 1 14 ? -2.973 -0.812 15.798 1.00 0.00 14 SER A CA 6
ATOM 8352 C C . SER A 1 14 ? -4.192 -0.692 14.883 1.00 0.00 14 SER A C 6
ATOM 8353 O O . SER A 1 14 ? -4.238 0.180 14.016 1.00 0.00 14 SER A O 6
ATOM 8361 N N . SER A 1 15 ? -5.150 -1.579 15.106 1.00 0.00 15 SER A N 6
ATOM 8362 C CA . SER A 1 15 ? -6.367 -1.583 14.312 1.00 0.00 15 SER A CA 6
ATOM 8363 C C . SER A 1 15 ? -6.024 -1.750 12.831 1.00 0.00 15 SER A C 6
ATOM 8364 O O . SER A 1 15 ? -4.863 -1.639 12.442 1.00 0.00 15 SER A O 6
ATOM 8372 N N . VAL A 1 16 ? -7.057 -2.016 12.044 1.00 0.00 16 VAL A N 6
ATOM 8373 C CA . VAL A 1 16 ? -6.879 -2.200 10.613 1.00 0.00 16 VAL A CA 6
ATOM 8374 C C . VAL A 1 16 ? -7.990 -1.458 9.866 1.00 0.00 16 VAL A C 6
ATOM 8375 O O . VAL A 1 16 ? -9.108 -1.343 10.365 1.00 0.00 16 VAL A O 6
ATOM 8388 N N . LEU A 1 17 ? -7.642 -0.975 8.683 1.00 0.00 17 LEU A N 6
ATOM 8389 C CA . LEU A 1 17 ? -8.596 -0.248 7.862 1.00 0.00 17 LEU A CA 6
ATOM 8390 C C . LEU A 1 17 ? -9.299 -1.225 6.918 1.00 0.00 17 LEU A C 6
ATOM 8391 O O . LEU A 1 17 ? -8.671 -2.139 6.385 1.00 0.00 17 LEU A O 6
ATOM 8407 N N . GLU A 1 18 ? -10.592 -0.999 6.739 1.00 0.00 18 GLU A N 6
ATOM 8408 C CA . GLU A 1 18 ? -11.387 -1.848 5.868 1.00 0.00 18 GLU A CA 6
ATOM 8409 C C . GLU A 1 18 ? -11.570 -1.183 4.502 1.00 0.00 18 GLU A C 6
ATOM 8410 O O . GLU A 1 18 ? -12.048 -0.053 4.416 1.00 0.00 18 GLU A O 6
ATOM 8422 N N . LEU A 1 19 ? -11.180 -1.913 3.468 1.00 0.00 19 LEU A N 6
ATOM 8423 C CA . LEU A 1 19 ? -11.295 -1.409 2.110 1.00 0.00 19 LEU A CA 6
ATOM 8424 C C . LEU A 1 19 ? -12.764 -1.112 1.803 1.00 0.00 19 LEU A C 6
ATOM 8425 O O . LEU A 1 19 ? -13.625 -1.263 2.669 1.00 0.00 19 LEU A O 6
ATOM 8441 N N . THR A 1 20 ? -13.005 -0.696 0.569 1.00 0.00 20 THR A N 6
ATOM 8442 C CA . THR A 1 20 ? -14.356 -0.377 0.137 1.00 0.00 20 THR A CA 6
ATOM 8443 C C . THR A 1 20 ? -14.561 -0.789 -1.322 1.00 0.00 20 THR A C 6
ATOM 8444 O O . THR A 1 20 ? -13.595 -0.943 -2.069 1.00 0.00 20 THR A O 6
ATOM 8455 N N . GLU A 1 21 ? -15.824 -0.955 -1.685 1.00 0.00 21 GLU A N 6
ATOM 8456 C CA . GLU A 1 21 ? -16.168 -1.346 -3.041 1.00 0.00 21 GLU A CA 6
ATOM 8457 C C . GLU A 1 21 ? -15.296 -0.593 -4.048 1.00 0.00 21 GLU A C 6
ATOM 8458 O O . GLU A 1 21 ? -15.038 -1.089 -5.144 1.00 0.00 21 GLU A O 6
ATOM 8470 N N . ALA A 1 22 ? -14.865 0.592 -3.640 1.00 0.00 22 ALA A N 6
ATOM 8471 C CA . ALA A 1 22 ? -14.027 1.417 -4.492 1.00 0.00 22 ALA A CA 6
ATOM 8472 C C . ALA A 1 22 ? -12.556 1.101 -4.215 1.00 0.00 22 ALA A C 6
ATOM 8473 O O . ALA A 1 22 ? -11.834 0.659 -5.107 1.00 0.00 22 ALA A O 6
ATOM 8480 N N . GLU A 1 23 ? -12.156 1.339 -2.975 1.00 0.00 23 GLU A N 6
ATOM 8481 C CA . GLU A 1 23 ? -10.784 1.085 -2.569 1.00 0.00 23 GLU A CA 6
ATOM 8482 C C . GLU A 1 23 ? -10.361 -0.326 -2.983 1.00 0.00 23 GLU A C 6
ATOM 8483 O O . GLU A 1 23 ? -9.298 -0.510 -3.574 1.00 0.00 23 GLU A O 6
ATOM 8495 N N . LEU A 1 24 ? -11.215 -1.285 -2.657 1.00 0.00 24 LEU A N 6
ATOM 8496 C CA . LEU A 1 24 ? -10.943 -2.674 -2.988 1.00 0.00 24 LEU A CA 6
ATOM 8497 C C . LEU A 1 24 ? -10.341 -2.750 -4.393 1.00 0.00 24 LEU A C 6
ATOM 8498 O O . LEU A 1 24 ? -9.369 -3.469 -4.617 1.00 0.00 24 LEU A O 6
ATOM 8514 N N . VAL A 1 25 ? -10.945 -1.999 -5.302 1.00 0.00 25 VAL A N 6
ATOM 8515 C CA . VAL A 1 25 ? -10.481 -1.973 -6.679 1.00 0.00 25 VAL A CA 6
ATOM 8516 C C . VAL A 1 25 ? -9.099 -1.320 -6.735 1.00 0.00 25 VAL A C 6
ATOM 8517 O O . VAL A 1 25 ? -8.196 -1.826 -7.399 1.00 0.00 25 VAL A O 6
ATOM 8530 N N . THR A 1 26 ? -8.976 -0.206 -6.027 1.00 0.00 26 THR A N 6
ATOM 8531 C CA . THR A 1 26 ? -7.719 0.521 -5.988 1.00 0.00 26 THR A CA 6
ATOM 8532 C C . THR A 1 26 ? -6.615 -0.355 -5.392 1.00 0.00 26 THR A C 6
ATOM 8533 O O . THR A 1 26 ? -5.502 -0.398 -5.915 1.00 0.00 26 THR A O 6
ATOM 8544 N N . ALA A 1 27 ? -6.961 -1.031 -4.307 1.00 0.00 27 ALA A N 6
ATOM 8545 C CA . ALA A 1 27 ? -6.013 -1.903 -3.634 1.00 0.00 27 ALA A CA 6
ATOM 8546 C C . ALA A 1 27 ? -5.520 -2.967 -4.617 1.00 0.00 27 ALA A C 6
ATOM 8547 O O . ALA A 1 27 ? -4.364 -3.383 -4.558 1.00 0.00 27 ALA A O 6
ATOM 8554 N N . GLU A 1 28 ? -6.420 -3.376 -5.499 1.00 0.00 28 GLU A N 6
ATOM 8555 C CA . GLU A 1 28 ? -6.091 -4.383 -6.493 1.00 0.00 28 GLU A CA 6
ATOM 8556 C C . GLU A 1 28 ? -5.181 -3.788 -7.570 1.00 0.00 28 GLU A C 6
ATOM 8557 O O . GLU A 1 28 ? -4.338 -4.486 -8.131 1.00 0.00 28 GLU A O 6
ATOM 8569 N N . ALA A 1 29 ? -5.383 -2.503 -7.826 1.00 0.00 29 ALA A N 6
ATOM 8570 C CA . ALA A 1 29 ? -4.591 -1.807 -8.826 1.00 0.00 29 ALA A CA 6
ATOM 8571 C C . ALA A 1 29 ? -3.130 -1.764 -8.374 1.00 0.00 29 ALA A C 6
ATOM 8572 O O . ALA A 1 29 ? -2.225 -2.029 -9.164 1.00 0.00 29 ALA A O 6
ATOM 8579 N N . VAL A 1 30 ? -2.946 -1.429 -7.106 1.00 0.00 30 VAL A N 6
ATOM 8580 C CA . VAL A 1 30 ? -1.610 -1.349 -6.540 1.00 0.00 30 VAL A CA 6
ATOM 8581 C C . VAL A 1 30 ? -0.936 -2.719 -6.638 1.00 0.00 30 VAL A C 6
ATOM 8582 O O . VAL A 1 30 ? 0.247 -2.811 -6.965 1.00 0.00 30 VAL A O 6
ATOM 8595 N N . ARG A 1 31 ? -1.717 -3.749 -6.349 1.00 0.00 31 ARG A N 6
ATOM 8596 C CA . ARG A 1 31 ? -1.210 -5.110 -6.401 1.00 0.00 31 ARG A CA 6
ATOM 8597 C C . ARG A 1 31 ? -0.549 -5.379 -7.754 1.00 0.00 31 ARG A C 6
ATOM 8598 O O . ARG A 1 31 ? 0.518 -5.989 -7.818 1.00 0.00 31 ARG A O 6
ATOM 8619 N N . SER A 1 32 ? -1.210 -4.912 -8.803 1.00 0.00 32 SER A N 6
ATOM 8620 C CA . SER A 1 32 ? -0.700 -5.094 -10.151 1.00 0.00 32 SER A CA 6
ATOM 8621 C C . SER A 1 32 ? 0.696 -4.478 -10.271 1.00 0.00 32 SER A C 6
ATOM 8622 O O . SER A 1 32 ? 1.547 -4.996 -10.991 1.00 0.00 32 SER A O 6
ATOM 8630 N N . VAL A 1 33 ? 0.886 -3.380 -9.554 1.00 0.00 33 VAL A N 6
ATOM 8631 C CA . VAL A 1 33 ? 2.163 -2.688 -9.571 1.00 0.00 33 VAL A CA 6
ATOM 8632 C C . VAL A 1 33 ? 3.251 -3.620 -9.032 1.00 0.00 33 VAL A C 6
ATOM 8633 O O . VAL A 1 33 ? 4.238 -3.887 -9.715 1.00 0.00 33 VAL A O 6
ATOM 8646 N N . TRP A 1 34 ? 3.033 -4.088 -7.812 1.00 0.00 34 TRP A N 6
ATOM 8647 C CA . TRP A 1 34 ? 3.982 -4.984 -7.173 1.00 0.00 34 TRP A CA 6
ATOM 8648 C C . TRP A 1 34 ? 4.244 -6.152 -8.126 1.00 0.00 34 TRP A C 6
ATOM 8649 O O . TRP A 1 34 ? 5.390 -6.429 -8.474 1.00 0.00 34 TRP A O 6
ATOM 8670 N N . GLN A 1 35 ? 3.161 -6.806 -8.520 1.00 0.00 35 GLN A N 6
ATOM 8671 C CA . GLN A 1 35 ? 3.259 -7.938 -9.426 1.00 0.00 35 GLN A CA 6
ATOM 8672 C C . GLN A 1 35 ? 4.092 -7.565 -10.654 1.00 0.00 35 GLN A C 6
ATOM 8673 O O . GLN A 1 35 ? 5.137 -8.162 -10.904 1.00 0.00 35 GLN A O 6
ATOM 8687 N N . ARG A 1 36 ? 3.596 -6.579 -11.388 1.00 0.00 36 ARG A N 6
ATOM 8688 C CA . ARG A 1 36 ? 4.282 -6.119 -12.584 1.00 0.00 36 ARG A CA 6
ATOM 8689 C C . ARG A 1 36 ? 5.770 -5.912 -12.296 1.00 0.00 36 ARG A C 6
ATOM 8690 O O . ARG A 1 36 ? 6.612 -6.148 -13.161 1.00 0.00 36 ARG A O 6
ATOM 8711 N N . ILE A 1 37 ? 6.049 -5.473 -11.077 1.00 0.00 37 ILE A N 6
ATOM 8712 C CA . ILE A 1 37 ? 7.421 -5.231 -10.665 1.00 0.00 37 ILE A CA 6
ATOM 8713 C C . ILE A 1 37 ? 8.091 -6.565 -10.330 1.00 0.00 37 ILE A C 6
ATOM 8714 O O . ILE A 1 37 ? 8.890 -7.076 -11.113 1.00 0.00 37 ILE A O 6
ATOM 8730 N N . LEU A 1 38 ? 7.740 -7.091 -9.165 1.00 0.00 38 LEU A N 6
ATOM 8731 C CA . LEU A 1 38 ? 8.298 -8.355 -8.717 1.00 0.00 38 LEU A CA 6
ATOM 8732 C C . LEU A 1 38 ? 8.128 -9.402 -9.820 1.00 0.00 38 LEU A C 6
ATOM 8733 O O . LEU A 1 38 ? 7.029 -9.910 -10.035 1.00 0.00 38 LEU A O 6
ATOM 8749 N N . PRO A 1 39 ? 9.263 -9.702 -10.507 1.00 0.00 39 PRO A N 6
ATOM 8750 C CA . PRO A 1 39 ? 9.250 -10.679 -11.583 1.00 0.00 39 PRO A CA 6
ATOM 8751 C C . PRO A 1 39 ? 9.169 -12.103 -11.029 1.00 0.00 39 PRO A C 6
ATOM 8752 O O . PRO A 1 39 ? 8.132 -12.755 -11.135 1.00 0.00 39 PRO A O 6
ATOM 8763 N N . LYS A 1 40 ? 10.277 -12.542 -10.450 1.00 0.00 40 LYS A N 6
ATOM 8764 C CA . LYS A 1 40 ? 10.344 -13.877 -9.880 1.00 0.00 40 LYS A CA 6
ATOM 8765 C C . LYS A 1 40 ? 9.032 -14.184 -9.155 1.00 0.00 40 LYS A C 6
ATOM 8766 O O . LYS A 1 40 ? 8.588 -15.331 -9.126 1.00 0.00 40 LYS A O 6
ATOM 8785 N N . VAL A 1 41 ? 8.447 -13.139 -8.588 1.00 0.00 41 VAL A N 6
ATOM 8786 C CA . VAL A 1 41 ? 7.195 -13.282 -7.866 1.00 0.00 41 VAL A CA 6
ATOM 8787 C C . VAL A 1 41 ? 6.077 -13.618 -8.855 1.00 0.00 41 VAL A C 6
ATOM 8788 O O . VAL A 1 41 ? 5.995 -13.027 -9.930 1.00 0.00 41 VAL A O 6
ATOM 8801 N N . LEU A 1 42 ? 5.242 -14.567 -8.455 1.00 0.00 42 LEU A N 6
ATOM 8802 C CA . LEU A 1 42 ? 4.132 -14.989 -9.292 1.00 0.00 42 LEU A CA 6
ATOM 8803 C C . LEU A 1 42 ? 2.859 -14.270 -8.844 1.00 0.00 42 LEU A C 6
ATOM 8804 O O . LEU A 1 42 ? 2.109 -13.753 -9.671 1.00 0.00 42 LEU A O 6
ATOM 8820 N N . GLU A 1 43 ? 2.652 -14.259 -7.535 1.00 0.00 43 GLU A N 6
ATOM 8821 C CA . GLU A 1 43 ? 1.482 -13.611 -6.967 1.00 0.00 43 GLU A CA 6
ATOM 8822 C C . GLU A 1 43 ? 1.877 -12.776 -5.748 1.00 0.00 43 GLU A C 6
ATOM 8823 O O . GLU A 1 43 ? 2.753 -13.170 -4.979 1.00 0.00 43 GLU A O 6
ATOM 8835 N N . VAL A 1 44 ? 1.213 -11.638 -5.609 1.00 0.00 44 VAL A N 6
ATOM 8836 C CA . VAL A 1 44 ? 1.483 -10.744 -4.496 1.00 0.00 44 VAL A CA 6
ATOM 8837 C C . VAL A 1 44 ? 0.387 -10.903 -3.441 1.00 0.00 44 VAL A C 6
ATOM 8838 O O . VAL A 1 44 ? -0.784 -10.641 -3.714 1.00 0.00 44 VAL A O 6
ATOM 8851 N N . GLU A 1 45 ? 0.804 -11.331 -2.259 1.00 0.00 45 GLU A N 6
ATOM 8852 C CA . GLU A 1 45 ? -0.128 -11.527 -1.162 1.00 0.00 45 GLU A CA 6
ATOM 8853 C C . GLU A 1 45 ? 0.006 -10.395 -0.142 1.00 0.00 45 GLU A C 6
ATOM 8854 O O . GLU A 1 45 ? 0.773 -9.455 -0.349 1.00 0.00 45 GLU A O 6
ATOM 8866 N N . ASP A 1 46 ? -0.752 -10.521 0.937 1.00 0.00 46 ASP A N 6
ATOM 8867 C CA . ASP A 1 46 ? -0.728 -9.519 1.990 1.00 0.00 46 ASP A CA 6
ATOM 8868 C C . ASP A 1 46 ? 0.498 -9.748 2.877 1.00 0.00 46 ASP A C 6
ATOM 8869 O O . ASP A 1 46 ? 0.920 -8.848 3.602 1.00 0.00 46 ASP A O 6
ATOM 8878 N N . SER A 1 47 ? 1.035 -10.956 2.789 1.00 0.00 47 SER A N 6
ATOM 8879 C CA . SER A 1 47 ? 2.204 -11.313 3.574 1.00 0.00 47 SER A CA 6
ATOM 8880 C C . SER A 1 47 ? 3.473 -11.128 2.739 1.00 0.00 47 SER A C 6
ATOM 8881 O O . SER A 1 47 ? 4.581 -11.321 3.236 1.00 0.00 47 SER A O 6
ATOM 8889 N N . THR A 1 48 ? 3.267 -10.757 1.484 1.00 0.00 48 THR A N 6
ATOM 8890 C CA . THR A 1 48 ? 4.381 -10.544 0.575 1.00 0.00 48 THR A CA 6
ATOM 8891 C C . THR A 1 48 ? 5.132 -9.263 0.944 1.00 0.00 48 THR A C 6
ATOM 8892 O O . THR A 1 48 ? 4.519 -8.219 1.160 1.00 0.00 48 THR A O 6
ATOM 8903 N N . ASP A 1 49 ? 6.450 -9.386 1.005 1.00 0.00 49 ASP A N 6
ATOM 8904 C CA . ASP A 1 49 ? 7.292 -8.251 1.344 1.00 0.00 49 ASP A CA 6
ATOM 8905 C C . ASP A 1 49 ? 7.905 -7.676 0.065 1.00 0.00 49 ASP A C 6
ATOM 8906 O O . ASP A 1 49 ? 8.596 -8.381 -0.668 1.00 0.00 49 ASP A O 6
ATOM 8915 N N . PHE A 1 50 ? 7.628 -6.400 -0.164 1.00 0.00 50 PHE A N 6
ATOM 8916 C CA . PHE A 1 50 ? 8.143 -5.722 -1.341 1.00 0.00 50 PHE A CA 6
ATOM 8917 C C . PHE A 1 50 ? 9.647 -5.960 -1.497 1.00 0.00 50 PHE A C 6
ATOM 8918 O O . PHE A 1 50 ? 10.148 -6.080 -2.614 1.00 0.00 50 PHE A O 6
ATOM 8935 N N . PHE A 1 51 ? 10.325 -6.020 -0.360 1.00 0.00 51 PHE A N 6
ATOM 8936 C CA . PHE A 1 51 ? 11.761 -6.241 -0.356 1.00 0.00 51 PHE A CA 6
ATOM 8937 C C . PHE A 1 51 ? 12.088 -7.727 -0.516 1.00 0.00 51 PHE A C 6
ATOM 8938 O O . PHE A 1 51 ? 12.638 -8.139 -1.536 1.00 0.00 51 PHE A O 6
ATOM 8955 N N . LYS A 1 52 ? 11.735 -8.491 0.508 1.00 0.00 52 LYS A N 6
ATOM 8956 C CA . LYS A 1 52 ? 11.984 -9.922 0.494 1.00 0.00 52 LYS A CA 6
ATOM 8957 C C . LYS A 1 52 ? 11.673 -10.476 -0.898 1.00 0.00 52 LYS A C 6
ATOM 8958 O O . LYS A 1 52 ? 12.384 -11.348 -1.396 1.00 0.00 52 LYS A O 6
ATOM 8977 N N . SER A 1 53 ? 10.611 -9.946 -1.487 1.00 0.00 53 SER A N 6
ATOM 8978 C CA . SER A 1 53 ? 10.197 -10.377 -2.812 1.00 0.00 53 SER A CA 6
ATOM 8979 C C . SER A 1 53 ? 11.375 -10.281 -3.785 1.00 0.00 53 SER A C 6
ATOM 8980 O O . SER A 1 53 ? 11.932 -11.298 -4.192 1.00 0.00 53 SER A O 6
ATOM 8988 N N . GLY A 1 54 ? 11.718 -9.048 -4.128 1.00 0.00 54 GLY A N 6
ATOM 8989 C CA . GLY A 1 54 ? 12.818 -8.806 -5.045 1.00 0.00 54 GLY A CA 6
ATOM 8990 C C . GLY A 1 54 ? 12.813 -7.357 -5.537 1.00 0.00 54 GLY A C 6
ATOM 8991 O O . GLY A 1 54 ? 13.051 -7.097 -6.716 1.00 0.00 54 GLY A O 6
ATOM 8995 N N . ALA A 1 55 ? 12.539 -6.451 -4.610 1.00 0.00 55 ALA A N 6
ATOM 8996 C CA . ALA A 1 55 ? 12.500 -5.036 -4.934 1.00 0.00 55 ALA A CA 6
ATOM 8997 C C . ALA A 1 55 ? 13.884 -4.426 -4.705 1.00 0.00 55 ALA A C 6
ATOM 8998 O O . ALA A 1 55 ? 14.518 -4.682 -3.683 1.00 0.00 55 ALA A O 6
ATOM 9005 N N . ALA A 1 56 ? 14.313 -3.631 -5.675 1.00 0.00 56 ALA A N 6
ATOM 9006 C CA . ALA A 1 56 ? 15.611 -2.982 -5.592 1.00 0.00 56 ALA A CA 6
ATOM 9007 C C . ALA A 1 56 ? 15.432 -1.560 -5.056 1.00 0.00 56 ALA A C 6
ATOM 9008 O O . ALA A 1 56 ? 14.319 -1.151 -4.731 1.00 0.00 56 ALA A O 6
ATOM 9015 N N . SER A 1 57 ? 16.546 -0.846 -4.982 1.00 0.00 57 SER A N 6
ATOM 9016 C CA . SER A 1 57 ? 16.526 0.521 -4.491 1.00 0.00 57 SER A CA 6
ATOM 9017 C C . SER A 1 57 ? 15.779 1.421 -5.478 1.00 0.00 57 SER A C 6
ATOM 9018 O O . SER A 1 57 ? 15.372 2.528 -5.129 1.00 0.00 57 SER A O 6
ATOM 9026 N N . VAL A 1 58 ? 15.621 0.911 -6.691 1.00 0.00 58 VAL A N 6
ATOM 9027 C CA . VAL A 1 58 ? 14.929 1.655 -7.730 1.00 0.00 58 VAL A CA 6
ATOM 9028 C C . VAL A 1 58 ? 13.438 1.317 -7.687 1.00 0.00 58 VAL A C 6
ATOM 9029 O O . VAL A 1 58 ? 12.594 2.187 -7.897 1.00 0.00 58 VAL A O 6
ATOM 9042 N N . ASP A 1 59 ? 13.158 0.052 -7.411 1.00 0.00 59 ASP A N 6
ATOM 9043 C CA . ASP A 1 59 ? 11.783 -0.412 -7.337 1.00 0.00 59 ASP A CA 6
ATOM 9044 C C . ASP A 1 59 ? 11.011 0.453 -6.338 1.00 0.00 59 ASP A C 6
ATOM 9045 O O . ASP A 1 59 ? 9.850 0.788 -6.569 1.00 0.00 59 ASP A O 6
ATOM 9054 N N . VAL A 1 60 ? 11.687 0.789 -5.249 1.00 0.00 60 VAL A N 6
ATOM 9055 C CA . VAL A 1 60 ? 11.080 1.608 -4.214 1.00 0.00 60 VAL A CA 6
ATOM 9056 C C . VAL A 1 60 ? 10.410 2.823 -4.859 1.00 0.00 60 VAL A C 6
ATOM 9057 O O . VAL A 1 60 ? 9.239 3.100 -4.601 1.00 0.00 60 VAL A O 6
ATOM 9070 N N . VAL A 1 61 ? 11.180 3.515 -5.685 1.00 0.00 61 VAL A N 6
ATOM 9071 C CA . VAL A 1 61 ? 10.676 4.694 -6.368 1.00 0.00 61 VAL A CA 6
ATOM 9072 C C . VAL A 1 61 ? 9.626 4.271 -7.398 1.00 0.00 61 VAL A C 6
ATOM 9073 O O . VAL A 1 61 ? 8.588 4.917 -7.532 1.00 0.00 61 VAL A O 6
ATOM 9086 N N . ARG A 1 62 ? 9.933 3.189 -8.099 1.00 0.00 62 ARG A N 6
ATOM 9087 C CA . ARG A 1 62 ? 9.029 2.673 -9.112 1.00 0.00 62 ARG A CA 6
ATOM 9088 C C . ARG A 1 62 ? 7.641 2.436 -8.514 1.00 0.00 62 ARG A C 6
ATOM 9089 O O . ARG A 1 62 ? 6.639 2.894 -9.062 1.00 0.00 62 ARG A O 6
ATOM 9110 N N . LEU A 1 63 ? 7.626 1.721 -7.399 1.00 0.00 63 LEU A N 6
ATOM 9111 C CA . LEU A 1 63 ? 6.377 1.419 -6.721 1.00 0.00 63 LEU A CA 6
ATOM 9112 C C . LEU A 1 63 ? 5.628 2.722 -6.435 1.00 0.00 63 LEU A C 6
ATOM 9113 O O . LEU A 1 63 ? 4.483 2.887 -6.853 1.00 0.00 63 LEU A O 6
ATOM 9129 N N . VAL A 1 64 ? 6.305 3.613 -5.726 1.00 0.00 64 VAL A N 6
ATOM 9130 C CA . VAL A 1 64 ? 5.717 4.896 -5.380 1.00 0.00 64 VAL A CA 6
ATOM 9131 C C . VAL A 1 64 ? 5.273 5.610 -6.658 1.00 0.00 64 VAL A C 6
ATOM 9132 O O . VAL A 1 64 ? 4.131 6.058 -6.758 1.00 0.00 64 VAL A O 6
ATOM 9145 N N . GLU A 1 65 ? 6.197 5.693 -7.603 1.00 0.00 65 GLU A N 6
ATOM 9146 C CA . GLU A 1 65 ? 5.915 6.345 -8.871 1.00 0.00 65 GLU A CA 6
ATOM 9147 C C . GLU A 1 65 ? 4.681 5.721 -9.525 1.00 0.00 65 GLU A C 6
ATOM 9148 O O . GLU A 1 65 ? 3.769 6.433 -9.944 1.00 0.00 65 GLU A O 6
ATOM 9160 N N . GLU A 1 66 ? 4.691 4.398 -9.592 1.00 0.00 66 GLU A N 6
ATOM 9161 C CA . GLU A 1 66 ? 3.584 3.670 -10.188 1.00 0.00 66 GLU A CA 6
ATOM 9162 C C . GLU A 1 66 ? 2.259 4.119 -9.570 1.00 0.00 66 GLU A C 6
ATOM 9163 O O . GLU A 1 66 ? 1.371 4.597 -10.274 1.00 0.00 66 GLU A O 6
ATOM 9175 N N . VAL A 1 67 ? 2.167 3.949 -8.259 1.00 0.00 67 VAL A N 6
ATOM 9176 C CA . VAL A 1 67 ? 0.965 4.331 -7.537 1.00 0.00 67 VAL A CA 6
ATOM 9177 C C . VAL A 1 67 ? 0.584 5.765 -7.913 1.00 0.00 67 VAL A C 6
ATOM 9178 O O . VAL A 1 67 ? -0.581 6.050 -8.186 1.00 0.00 67 VAL A O 6
ATOM 9191 N N . LYS A 1 68 ? 1.588 6.629 -7.914 1.00 0.00 68 LYS A N 6
ATOM 9192 C CA . LYS A 1 68 ? 1.373 8.026 -8.251 1.00 0.00 68 LYS A CA 6
ATOM 9193 C C . LYS A 1 68 ? 0.391 8.118 -9.421 1.00 0.00 68 LYS A C 6
ATOM 9194 O O . LYS A 1 68 ? -0.433 9.030 -9.475 1.00 0.00 68 LYS A O 6
ATOM 9213 N N . GLU A 1 69 ? 0.510 7.161 -10.329 1.00 0.00 69 GLU A N 6
ATOM 9214 C CA . GLU A 1 69 ? -0.357 7.122 -11.495 1.00 0.00 69 GLU A CA 6
ATOM 9215 C C . GLU A 1 69 ? -1.751 6.629 -11.103 1.00 0.00 69 GLU A C 6
ATOM 9216 O O . GLU A 1 69 ? -2.756 7.194 -11.531 1.00 0.00 69 GLU A O 6
ATOM 9228 N N . LEU A 1 70 ? -1.767 5.579 -10.295 1.00 0.00 70 LEU A N 6
ATOM 9229 C CA . LEU A 1 70 ? -3.021 5.003 -9.841 1.00 0.00 70 LEU A CA 6
ATOM 9230 C C . LEU A 1 70 ? -3.925 6.116 -9.308 1.00 0.00 70 LEU A C 6
ATOM 9231 O O . LEU A 1 70 ? -5.078 6.235 -9.720 1.00 0.00 70 LEU A O 6
ATOM 9247 N N . CYS A 1 71 ? -3.368 6.904 -8.400 1.00 0.00 71 CYS A N 6
ATOM 9248 C CA . CYS A 1 71 ? -4.110 8.003 -7.806 1.00 0.00 71 CYS A CA 6
ATOM 9249 C C . CYS A 1 71 ? -3.982 9.220 -8.725 1.00 0.00 71 CYS A C 6
ATOM 9250 O O . CYS A 1 71 ? -4.858 10.084 -8.741 1.00 0.00 71 CYS A O 6
ATOM 9258 N N . ASP A 1 72 ? -2.886 9.249 -9.467 1.00 0.00 72 ASP A N 6
ATOM 9259 C CA . ASP A 1 72 ? -2.633 10.345 -10.386 1.00 0.00 72 ASP A CA 6
ATOM 9260 C C . ASP A 1 72 ? -2.490 11.646 -9.594 1.00 0.00 72 ASP A C 6
ATOM 9261 O O . ASP A 1 72 ? -3.193 12.620 -9.862 1.00 0.00 72 ASP A O 6
ATOM 9270 N N . GLY A 1 73 ? -1.577 11.621 -8.635 1.00 0.00 73 GLY A N 6
ATOM 9271 C CA . GLY A 1 73 ? -1.334 12.786 -7.802 1.00 0.00 73 GLY A CA 6
ATOM 9272 C C . GLY A 1 73 ? -1.429 12.429 -6.318 1.00 0.00 73 GLY A C 6
ATOM 9273 O O . GLY A 1 73 ? -1.919 13.221 -5.515 1.00 0.00 73 GLY A O 6
ATOM 9277 N N . LEU A 1 74 ? -0.952 11.235 -5.997 1.00 0.00 74 LEU A N 6
ATOM 9278 C CA . LEU A 1 74 ? -0.977 10.763 -4.624 1.00 0.00 74 LEU A CA 6
ATOM 9279 C C . LEU A 1 74 ? 0.318 11.179 -3.922 1.00 0.00 74 LEU A C 6
ATOM 9280 O O . LEU A 1 74 ? 1.292 11.548 -4.576 1.00 0.00 74 LEU A O 6
ATOM 9296 N N . GLU A 1 75 ? 0.286 11.107 -2.599 1.00 0.00 75 GLU A N 6
ATOM 9297 C CA . GLU A 1 75 ? 1.445 11.472 -1.802 1.00 0.00 75 GLU A CA 6
ATOM 9298 C C . GLU A 1 75 ? 2.078 10.223 -1.184 1.00 0.00 75 GLU A C 6
ATOM 9299 O O . GLU A 1 75 ? 1.461 9.554 -0.357 1.00 0.00 75 GLU A O 6
ATOM 9311 N N . LEU A 1 76 ? 3.303 9.948 -1.610 1.00 0.00 76 LEU A N 6
ATOM 9312 C CA . LEU A 1 76 ? 4.027 8.792 -1.109 1.00 0.00 76 LEU A CA 6
ATOM 9313 C C . LEU A 1 76 ? 5.530 9.046 -1.229 1.00 0.00 76 LEU A C 6
ATOM 9314 O O . LEU A 1 76 ? 5.988 9.631 -2.210 1.00 0.00 76 LEU A O 6
ATOM 9330 N N . GLU A 1 77 ? 6.257 8.595 -0.218 1.00 0.00 77 GLU A N 6
ATOM 9331 C CA . GLU A 1 77 ? 7.700 8.766 -0.197 1.00 0.00 77 GLU A CA 6
ATOM 9332 C C . GLU A 1 77 ? 8.391 7.418 0.020 1.00 0.00 77 GLU A C 6
ATOM 9333 O O . GLU A 1 77 ? 7.803 6.499 0.587 1.00 0.00 77 GLU A O 6
ATOM 9345 N N . ASN A 1 78 ? 9.631 7.344 -0.442 1.00 0.00 78 ASN A N 6
ATOM 9346 C CA . ASN A 1 78 ? 10.409 6.125 -0.305 1.00 0.00 78 ASN A CA 6
ATOM 9347 C C . ASN A 1 78 ? 10.328 5.633 1.141 1.00 0.00 78 ASN A C 6
ATOM 9348 O O . ASN A 1 78 ? 10.359 4.430 1.394 1.00 0.00 78 ASN A O 6
ATOM 9359 N N . GLU A 1 79 ? 10.226 6.589 2.053 1.00 0.00 79 GLU A N 6
ATOM 9360 C CA . GLU A 1 79 ? 10.141 6.268 3.468 1.00 0.00 79 GLU A CA 6
ATOM 9361 C C . GLU A 1 79 ? 8.938 5.360 3.734 1.00 0.00 79 GLU A C 6
ATOM 9362 O O . GLU A 1 79 ? 9.048 4.377 4.465 1.00 0.00 79 GLU A O 6
ATOM 9374 N N . ASP A 1 80 ? 7.818 5.722 3.127 1.00 0.00 80 ASP A N 6
ATOM 9375 C CA . ASP A 1 80 ? 6.596 4.953 3.290 1.00 0.00 80 ASP A CA 6
ATOM 9376 C C . ASP A 1 80 ? 6.863 3.495 2.910 1.00 0.00 80 ASP A C 6
ATOM 9377 O O . ASP A 1 80 ? 6.370 2.578 3.566 1.00 0.00 80 ASP A O 6
ATOM 9386 N N . VAL A 1 81 ? 7.641 3.325 1.851 1.00 0.00 81 VAL A N 6
ATOM 9387 C CA . VAL A 1 81 ? 7.979 1.994 1.376 1.00 0.00 81 VAL A CA 6
ATOM 9388 C C . VAL A 1 81 ? 8.882 1.305 2.402 1.00 0.00 81 VAL A C 6
ATOM 9389 O O . VAL A 1 81 ? 8.723 0.116 2.674 1.00 0.00 81 VAL A O 6
ATOM 9402 N N . TYR A 1 82 ? 9.810 2.082 2.942 1.00 0.00 82 TYR A N 6
ATOM 9403 C CA . TYR A 1 82 ? 10.738 1.561 3.932 1.00 0.00 82 TYR A CA 6
ATOM 9404 C C . TYR A 1 82 ? 10.014 1.221 5.237 1.00 0.00 82 TYR A C 6
ATOM 9405 O O . TYR A 1 82 ? 10.549 0.498 6.077 1.00 0.00 82 TYR A O 6
ATOM 9423 N N . MET A 1 83 ? 8.810 1.758 5.365 1.00 0.00 83 MET A N 6
ATOM 9424 C CA . MET A 1 83 ? 8.008 1.521 6.554 1.00 0.00 83 MET A CA 6
ATOM 9425 C C . MET A 1 83 ? 7.081 0.319 6.358 1.00 0.00 83 MET A C 6
ATOM 9426 O O . MET A 1 83 ? 7.004 -0.557 7.219 1.00 0.00 83 MET A O 6
ATOM 9440 N N . ALA A 1 84 ? 6.400 0.316 5.222 1.00 0.00 84 ALA A N 6
ATOM 9441 C CA . ALA A 1 84 ? 5.481 -0.763 4.902 1.00 0.00 84 ALA A CA 6
ATOM 9442 C C . ALA A 1 84 ? 6.014 -1.541 3.697 1.00 0.00 84 ALA A C 6
ATOM 9443 O O . ALA A 1 84 ? 5.604 -1.295 2.564 1.00 0.00 84 ALA A O 6
ATOM 9450 N N . SER A 1 85 ? 6.920 -2.465 3.983 1.00 0.00 85 SER A N 6
ATOM 9451 C CA . SER A 1 85 ? 7.513 -3.280 2.937 1.00 0.00 85 SER A CA 6
ATOM 9452 C C . SER A 1 85 ? 6.495 -4.303 2.430 1.00 0.00 85 SER A C 6
ATOM 9453 O O . SER A 1 85 ? 6.517 -4.677 1.259 1.00 0.00 85 SER A O 6
ATOM 9461 N N . THR A 1 86 ? 5.627 -4.726 3.337 1.00 0.00 86 THR A N 6
ATOM 9462 C CA . THR A 1 86 ? 4.602 -5.698 2.997 1.00 0.00 86 THR A CA 6
ATOM 9463 C C . THR A 1 86 ? 3.386 -4.999 2.386 1.00 0.00 86 THR A C 6
ATOM 9464 O O . THR A 1 86 ? 3.016 -3.905 2.810 1.00 0.00 86 THR A O 6
ATOM 9475 N N . PHE A 1 87 ? 2.797 -5.659 1.399 1.00 0.00 87 PHE A N 6
ATOM 9476 C CA . PHE A 1 87 ? 1.631 -5.115 0.726 1.00 0.00 87 PHE A CA 6
ATOM 9477 C C . PHE A 1 87 ? 0.527 -4.776 1.730 1.00 0.00 87 PHE A C 6
ATOM 9478 O O . PHE A 1 87 ? 0.143 -3.615 1.867 1.00 0.00 87 PHE A O 6
ATOM 9495 N N . GLY A 1 88 ? 0.048 -5.810 2.406 1.00 0.00 88 GLY A N 6
ATOM 9496 C CA . GLY A 1 88 ? -1.005 -5.636 3.393 1.00 0.00 88 GLY A CA 6
ATOM 9497 C C . GLY A 1 88 ? -0.815 -4.333 4.172 1.00 0.00 88 GLY A C 6
ATOM 9498 O O . GLY A 1 88 ? -1.713 -3.492 4.210 1.00 0.00 88 GLY A O 6
ATOM 9502 N N . ASP A 1 89 ? 0.358 -4.206 4.774 1.00 0.00 89 ASP A N 6
ATOM 9503 C CA . ASP A 1 89 ? 0.676 -3.019 5.550 1.00 0.00 89 ASP A CA 6
ATOM 9504 C C . ASP A 1 89 ? 0.613 -1.789 4.642 1.00 0.00 89 ASP A C 6
ATOM 9505 O O . ASP A 1 89 ? -0.080 -0.821 4.950 1.00 0.00 89 ASP A O 6
ATOM 9514 N N . PHE A 1 90 ? 1.347 -1.867 3.541 1.00 0.00 90 PHE A N 6
ATOM 9515 C CA . PHE A 1 90 ? 1.383 -0.773 2.587 1.00 0.00 90 PHE A CA 6
ATOM 9516 C C . PHE A 1 90 ? -0.030 -0.285 2.258 1.00 0.00 90 PHE A C 6
ATOM 9517 O O . PHE A 1 90 ? -0.352 0.883 2.469 1.00 0.00 90 PHE A O 6
ATOM 9534 N N . ILE A 1 91 ? -0.835 -1.205 1.747 1.00 0.00 91 ILE A N 6
ATOM 9535 C CA . ILE A 1 91 ? -2.205 -0.883 1.387 1.00 0.00 91 ILE A CA 6
ATOM 9536 C C . ILE A 1 91 ? -2.809 0.028 2.458 1.00 0.00 91 ILE A C 6
ATOM 9537 O O . ILE A 1 91 ? -3.285 1.120 2.152 1.00 0.00 91 ILE A O 6
ATOM 9553 N N . GLN A 1 92 ? -2.769 -0.454 3.691 1.00 0.00 92 GLN A N 6
ATOM 9554 C CA . GLN A 1 92 ? -3.306 0.303 4.809 1.00 0.00 92 GLN A CA 6
ATOM 9555 C C . GLN A 1 92 ? -2.784 1.741 4.775 1.00 0.00 92 GLN A C 6
ATOM 9556 O O . GLN A 1 92 ? -3.556 2.689 4.914 1.00 0.00 92 GLN A O 6
ATOM 9570 N N . LEU A 1 93 ? -1.478 1.859 4.588 1.00 0.00 93 LEU A N 6
ATOM 9571 C CA . LEU A 1 93 ? -0.844 3.165 4.534 1.00 0.00 93 LEU A CA 6
ATOM 9572 C C . LEU A 1 93 ? -1.346 3.920 3.301 1.00 0.00 93 LEU A C 6
ATOM 9573 O O . LEU A 1 93 ? -1.704 5.093 3.391 1.00 0.00 93 LEU A O 6
ATOM 9589 N N . LEU A 1 94 ? -1.354 3.216 2.179 1.00 0.00 94 LEU A N 6
ATOM 9590 C CA . LEU A 1 94 ? -1.806 3.805 0.930 1.00 0.00 94 LEU A CA 6
ATOM 9591 C C . LEU A 1 94 ? -3.250 4.284 1.090 1.00 0.00 94 LEU A C 6
ATOM 9592 O O . LEU A 1 94 ? -3.540 5.465 0.905 1.00 0.00 94 LEU A O 6
ATOM 9608 N N . VAL A 1 95 ? -4.118 3.344 1.433 1.00 0.00 95 VAL A N 6
ATOM 9609 C CA . VAL A 1 95 ? -5.525 3.655 1.620 1.00 0.00 95 VAL A CA 6
ATOM 9610 C C . VAL A 1 95 ? -5.654 4.918 2.473 1.00 0.00 95 VAL A C 6
ATOM 9611 O O . VAL A 1 95 ? -6.483 5.782 2.189 1.00 0.00 95 VAL A O 6
ATOM 9624 N N . ARG A 1 96 ? -4.821 4.987 3.501 1.00 0.00 96 ARG A N 6
ATOM 9625 C CA . ARG A 1 96 ? -4.831 6.130 4.398 1.00 0.00 96 ARG A CA 6
ATOM 9626 C C . ARG A 1 96 ? -4.504 7.412 3.628 1.00 0.00 96 ARG A C 6
ATOM 9627 O O . ARG A 1 96 ? -5.116 8.453 3.859 1.00 0.00 96 ARG A O 6
ATOM 9648 N N . LYS A 1 97 ? -3.538 7.293 2.729 1.00 0.00 97 LYS A N 6
ATOM 9649 C CA . LYS A 1 97 ? -3.122 8.428 1.924 1.00 0.00 97 LYS A CA 6
ATOM 9650 C C . LYS A 1 97 ? -4.231 8.778 0.930 1.00 0.00 97 LYS A C 6
ATOM 9651 O O . LYS A 1 97 ? -4.502 9.952 0.683 1.00 0.00 97 LYS A O 6
ATOM 9670 N N . LEU A 1 98 ? -4.844 7.737 0.386 1.00 0.00 98 LEU A N 6
ATOM 9671 C CA . LEU A 1 98 ? -5.918 7.919 -0.576 1.00 0.00 98 LEU A CA 6
ATOM 9672 C C . LEU A 1 98 ? -7.093 8.622 0.106 1.00 0.00 98 LEU A C 6
ATOM 9673 O O . LEU A 1 98 ? -7.480 9.719 -0.293 1.00 0.00 98 LEU A O 6
ATOM 9689 N N . ARG A 1 99 ? -7.627 7.962 1.123 1.00 0.00 99 ARG A N 6
ATOM 9690 C CA . ARG A 1 99 ? -8.751 8.510 1.864 1.00 0.00 99 ARG A CA 6
ATOM 9691 C C . ARG A 1 99 ? -8.515 9.992 2.165 1.00 0.00 99 ARG A C 6
ATOM 9692 O O . ARG A 1 99 ? -9.430 10.805 2.051 1.00 0.00 99 ARG A O 6
ATOM 9713 N N . GLY A 1 100 ? -7.283 10.297 2.545 1.00 0.00 100 GLY A N 6
ATOM 9714 C CA . GLY A 1 100 ? -6.915 11.666 2.864 1.00 0.00 100 GLY A CA 6
ATOM 9715 C C . GLY A 1 100 ? -6.586 12.455 1.595 1.00 0.00 100 GLY A C 6
ATOM 9716 O O . GLY A 1 100 ? -7.329 12.402 0.616 1.00 0.00 100 GLY A O 6
ATOM 9720 N N . ASP A 1 101 ? -5.471 13.168 1.653 1.00 0.00 101 ASP A N 6
ATOM 9721 C CA . ASP A 1 101 ? -5.033 13.967 0.521 1.00 0.00 101 ASP A CA 6
ATOM 9722 C C . ASP A 1 101 ? -6.224 14.750 -0.035 1.00 0.00 101 ASP A C 6
ATOM 9723 O O . ASP A 1 101 ? -6.394 14.848 -1.250 1.00 0.00 101 ASP A O 6
ATOM 9732 N N . ASP A 1 102 ? -7.018 15.287 0.880 1.00 0.00 102 ASP A N 6
ATOM 9733 C CA . ASP A 1 102 ? -8.188 16.058 0.496 1.00 0.00 102 ASP A CA 6
ATOM 9734 C C . ASP A 1 102 ? -8.424 17.165 1.525 1.00 0.00 102 ASP A C 6
ATOM 9735 O O . ASP A 1 102 ? -9.074 16.941 2.545 1.00 0.00 102 ASP A O 6
ATOM 9744 N N . GLU A 1 103 ? -7.883 18.336 1.222 1.00 0.00 103 GLU A N 6
ATOM 9745 C CA . GLU A 1 103 ? -8.027 19.479 2.108 1.00 0.00 103 GLU A CA 6
ATOM 9746 C C . GLU A 1 103 ? -7.493 20.744 1.434 1.00 0.00 103 GLU A C 6
ATOM 9747 O O . GLU A 1 103 ? -6.874 20.673 0.374 1.00 0.00 103 GLU A O 6
ATOM 9759 N N . GLU A 1 104 ? -7.752 21.873 2.077 1.00 0.00 104 GLU A N 6
ATOM 9760 C CA . GLU A 1 104 ? -7.305 23.153 1.553 1.00 0.00 104 GLU A CA 6
ATOM 9761 C C . GLU A 1 104 ? -6.238 23.757 2.468 1.00 0.00 104 GLU A C 6
ATOM 9762 O O . GLU A 1 104 ? -5.967 23.229 3.545 1.00 0.00 104 GLU A O 6
ATOM 9774 N N . SER A 1 105 ? -5.661 24.856 2.004 1.00 0.00 105 SER A N 6
ATOM 9775 C CA . SER A 1 105 ? -4.629 25.538 2.767 1.00 0.00 105 SER A CA 6
ATOM 9776 C C . SER A 1 105 ? -4.542 27.004 2.337 1.00 0.00 105 SER A C 6
ATOM 9777 O O . SER A 1 105 ? -5.156 27.401 1.348 1.00 0.00 105 SER A O 6
ATOM 9785 N N . GLY A 1 106 ? -3.775 27.767 3.101 1.00 0.00 106 GLY A N 6
ATOM 9786 C CA . GLY A 1 106 ? -3.600 29.180 2.810 1.00 0.00 106 GLY A CA 6
ATOM 9787 C C . GLY A 1 106 ? -2.126 29.580 2.900 1.00 0.00 106 GLY A C 6
ATOM 9788 O O . GLY A 1 106 ? -1.258 28.729 3.088 1.00 0.00 106 GLY A O 6
ATOM 9792 N N . PRO A 1 107 ? -1.882 30.910 2.757 1.00 0.00 107 PRO A N 6
ATOM 9793 C CA . PRO A 1 107 ? -0.528 31.434 2.820 1.00 0.00 107 PRO A CA 6
ATOM 9794 C C . PRO A 1 107 ? -0.016 31.459 4.262 1.00 0.00 107 PRO A C 6
ATOM 9795 O O . PRO A 1 107 ? -0.794 31.643 5.197 1.00 0.00 107 PRO A O 6
ATOM 9806 N N . SER A 1 108 ? 1.288 31.272 4.396 1.00 0.00 108 SER A N 6
ATOM 9807 C CA . SER A 1 108 ? 1.913 31.272 5.708 1.00 0.00 108 SER A CA 6
ATOM 9808 C C . SER A 1 108 ? 1.221 30.254 6.617 1.00 0.00 108 SER A C 6
ATOM 9809 O O . SER A 1 108 ? 0.166 29.723 6.271 1.00 0.00 108 SER A O 6
ATOM 9817 N N . SER A 1 109 ? 1.842 30.012 7.762 1.00 0.00 109 SER A N 6
ATOM 9818 C CA . SER A 1 109 ? 1.298 29.067 8.723 1.00 0.00 109 SER A CA 6
ATOM 9819 C C . SER A 1 109 ? -0.103 29.506 9.154 1.00 0.00 109 SER A C 6
ATOM 9820 O O . SER A 1 109 ? -0.429 30.690 9.102 1.00 0.00 109 SER A O 6
ATOM 9828 N N . GLY A 1 110 ? -0.893 28.527 9.569 1.00 0.00 110 GLY A N 6
ATOM 9829 C CA . GLY A 1 110 ? -2.252 28.797 10.008 1.00 0.00 110 GLY A CA 6
ATOM 9830 C C . GLY A 1 110 ? -2.276 29.240 11.472 1.00 0.00 110 GLY A C 6
ATOM 9831 O O . GLY A 1 110 ? -3.241 29.857 11.921 1.00 0.00 110 GLY A O 6
ATOM 9835 N N . GLY A 1 1 ? -7.697 13.338 21.013 1.00 0.00 1 GLY A N 7
ATOM 9836 C CA . GLY A 1 1 ? -7.005 13.632 19.770 1.00 0.00 1 GLY A CA 7
ATOM 9837 C C . GLY A 1 1 ? -7.457 14.976 19.195 1.00 0.00 1 GLY A C 7
ATOM 9838 O O . GLY A 1 1 ? -6.899 16.019 19.531 1.00 0.00 1 GLY A O 7
ATOM 9842 N N . SER A 1 2 ? -8.465 14.907 18.337 1.00 0.00 2 SER A N 7
ATOM 9843 C CA . SER A 1 2 ? -8.999 16.106 17.712 1.00 0.00 2 SER A CA 7
ATOM 9844 C C . SER A 1 2 ? -9.515 17.069 18.783 1.00 0.00 2 SER A C 7
ATOM 9845 O O . SER A 1 2 ? -10.620 16.899 19.295 1.00 0.00 2 SER A O 7
ATOM 9853 N N . SER A 1 3 ? -8.690 18.059 19.090 1.00 0.00 3 SER A N 7
ATOM 9854 C CA . SER A 1 3 ? -9.049 19.049 20.091 1.00 0.00 3 SER A CA 7
ATOM 9855 C C . SER A 1 3 ? -9.485 18.354 21.382 1.00 0.00 3 SER A C 7
ATOM 9856 O O . SER A 1 3 ? -10.636 17.938 21.509 1.00 0.00 3 SER A O 7
ATOM 9864 N N . GLY A 1 4 ? -8.543 18.250 22.308 1.00 0.00 4 GLY A N 7
ATOM 9865 C CA . GLY A 1 4 ? -8.816 17.613 23.585 1.00 0.00 4 GLY A CA 7
ATOM 9866 C C . GLY A 1 4 ? -7.657 16.707 24.004 1.00 0.00 4 GLY A C 7
ATOM 9867 O O . GLY A 1 4 ? -7.747 15.485 23.891 1.00 0.00 4 GLY A O 7
ATOM 9871 N N . SER A 1 5 ? -6.595 17.340 24.479 1.00 0.00 5 SER A N 7
ATOM 9872 C CA . SER A 1 5 ? -5.419 16.607 24.916 1.00 0.00 5 SER A CA 7
ATOM 9873 C C . SER A 1 5 ? -5.461 16.405 26.432 1.00 0.00 5 SER A C 7
ATOM 9874 O O . SER A 1 5 ? -4.991 17.255 27.188 1.00 0.00 5 SER A O 7
ATOM 9882 N N . SER A 1 6 ? -6.028 15.277 26.832 1.00 0.00 6 SER A N 7
ATOM 9883 C CA . SER A 1 6 ? -6.138 14.953 28.244 1.00 0.00 6 SER A CA 7
ATOM 9884 C C . SER A 1 6 ? -4.828 14.339 28.743 1.00 0.00 6 SER A C 7
ATOM 9885 O O . SER A 1 6 ? -4.699 14.020 29.924 1.00 0.00 6 SER A O 7
ATOM 9893 N N . GLY A 1 7 ? -3.890 14.192 27.819 1.00 0.00 7 GLY A N 7
ATOM 9894 C CA . GLY A 1 7 ? -2.596 13.622 28.151 1.00 0.00 7 GLY A CA 7
ATOM 9895 C C . GLY A 1 7 ? -2.414 12.254 27.490 1.00 0.00 7 GLY A C 7
ATOM 9896 O O . GLY A 1 7 ? -3.280 11.388 27.601 1.00 0.00 7 GLY A O 7
ATOM 9900 N N . PHE A 1 8 ? -1.282 12.103 26.818 1.00 0.00 8 PHE A N 7
ATOM 9901 C CA . PHE A 1 8 ? -0.975 10.855 26.140 1.00 0.00 8 PHE A CA 7
ATOM 9902 C C . PHE A 1 8 ? -0.847 9.705 27.140 1.00 0.00 8 PHE A C 7
ATOM 9903 O O . PHE A 1 8 ? -0.427 9.910 28.278 1.00 0.00 8 PHE A O 7
ATOM 9920 N N . PHE A 1 9 ? -1.216 8.518 26.680 1.00 0.00 9 PHE A N 7
ATOM 9921 C CA . PHE A 1 9 ? -1.148 7.335 27.520 1.00 0.00 9 PHE A CA 7
ATOM 9922 C C . PHE A 1 9 ? -0.466 6.179 26.784 1.00 0.00 9 PHE A C 7
ATOM 9923 O O . PHE A 1 9 ? 0.500 5.605 27.283 1.00 0.00 9 PHE A O 7
ATOM 9940 N N . LYS A 1 10 ? -0.997 5.872 25.610 1.00 0.00 10 LYS A N 7
ATOM 9941 C CA . LYS A 1 10 ? -0.452 4.796 24.801 1.00 0.00 10 LYS A CA 7
ATOM 9942 C C . LYS A 1 10 ? -0.889 4.985 23.347 1.00 0.00 10 LYS A C 7
ATOM 9943 O O . LYS A 1 10 ? -0.056 5.208 22.469 1.00 0.00 10 LYS A O 7
ATOM 9962 N N . GLY A 1 11 ? -2.193 4.889 23.136 1.00 0.00 11 GLY A N 7
ATOM 9963 C CA . GLY A 1 11 ? -2.750 5.047 21.804 1.00 0.00 11 GLY A CA 7
ATOM 9964 C C . GLY A 1 11 ? -3.454 3.768 21.348 1.00 0.00 11 GLY A C 7
ATOM 9965 O O . GLY A 1 11 ? -4.488 3.394 21.900 1.00 0.00 11 GLY A O 7
ATOM 9969 N N . ALA A 1 12 ? -2.866 3.131 20.347 1.00 0.00 12 ALA A N 7
ATOM 9970 C CA . ALA A 1 12 ? -3.423 1.901 19.811 1.00 0.00 12 ALA A CA 7
ATOM 9971 C C . ALA A 1 12 ? -2.296 0.891 19.584 1.00 0.00 12 ALA A C 7
ATOM 9972 O O . ALA A 1 12 ? -1.144 1.275 19.389 1.00 0.00 12 ALA A O 7
ATOM 9979 N N . ALA A 1 13 ? -2.669 -0.380 19.617 1.00 0.00 13 ALA A N 7
ATOM 9980 C CA . ALA A 1 13 ? -1.703 -1.448 19.417 1.00 0.00 13 ALA A CA 7
ATOM 9981 C C . ALA A 1 13 ? -1.962 -2.117 18.066 1.00 0.00 13 ALA A C 7
ATOM 9982 O O . ALA A 1 13 ? -2.674 -3.118 17.991 1.00 0.00 13 ALA A O 7
ATOM 9989 N N . SER A 1 14 ? -1.371 -1.538 17.031 1.00 0.00 14 SER A N 7
ATOM 9990 C CA . SER A 1 14 ? -1.529 -2.067 15.687 1.00 0.00 14 SER A CA 7
ATOM 9991 C C . SER A 1 14 ? -2.998 -1.997 15.267 1.00 0.00 14 SER A C 7
ATOM 9992 O O . SER A 1 14 ? -3.863 -2.576 15.923 1.00 0.00 14 SER A O 7
ATOM 10000 N N . SER A 1 15 ? -3.235 -1.285 14.175 1.00 0.00 15 SER A N 7
ATOM 10001 C CA . SER A 1 15 ? -4.585 -1.132 13.659 1.00 0.00 15 SER A CA 7
ATOM 10002 C C . SER A 1 15 ? -4.596 -1.358 12.146 1.00 0.00 15 SER A C 7
ATOM 10003 O O . SER A 1 15 ? -3.612 -1.072 11.465 1.00 0.00 15 SER A O 7
ATOM 10011 N N . VAL A 1 16 ? -5.719 -1.870 11.665 1.00 0.00 16 VAL A N 7
ATOM 10012 C CA . VAL A 1 16 ? -5.871 -2.138 10.245 1.00 0.00 16 VAL A CA 7
ATOM 10013 C C . VAL A 1 16 ? -7.222 -1.599 9.770 1.00 0.00 16 VAL A C 7
ATOM 10014 O O . VAL A 1 16 ? -8.224 -1.723 10.471 1.00 0.00 16 VAL A O 7
ATOM 10027 N N . LEU A 1 17 ? -7.204 -1.013 8.582 1.00 0.00 17 LEU A N 7
ATOM 10028 C CA . LEU A 1 17 ? -8.416 -0.455 8.005 1.00 0.00 17 LEU A CA 7
ATOM 10029 C C . LEU A 1 17 ? -9.099 -1.516 7.140 1.00 0.00 17 LEU A C 7
ATOM 10030 O O . LEU A 1 17 ? -8.529 -2.575 6.883 1.00 0.00 17 LEU A O 7
ATOM 10046 N N . GLU A 1 18 ? -10.313 -1.195 6.715 1.00 0.00 18 GLU A N 7
ATOM 10047 C CA . GLU A 1 18 ? -11.080 -2.108 5.885 1.00 0.00 18 GLU A CA 7
ATOM 10048 C C . GLU A 1 18 ? -11.373 -1.470 4.525 1.00 0.00 18 GLU A C 7
ATOM 10049 O O . GLU A 1 18 ? -11.942 -0.381 4.456 1.00 0.00 18 GLU A O 7
ATOM 10061 N N . LEU A 1 19 ? -10.969 -2.174 3.478 1.00 0.00 19 LEU A N 7
ATOM 10062 C CA . LEU A 1 19 ? -11.181 -1.690 2.124 1.00 0.00 19 LEU A CA 7
ATOM 10063 C C . LEU A 1 19 ? -12.682 -1.532 1.873 1.00 0.00 19 LEU A C 7
ATOM 10064 O O . LEU A 1 19 ? -13.495 -1.808 2.753 1.00 0.00 19 LEU A O 7
ATOM 10080 N N . THR A 1 20 ? -13.003 -1.088 0.666 1.00 0.00 20 THR A N 7
ATOM 10081 C CA . THR A 1 20 ? -14.392 -0.890 0.288 1.00 0.00 20 THR A CA 7
ATOM 10082 C C . THR A 1 20 ? -14.647 -1.445 -1.115 1.00 0.00 20 THR A C 7
ATOM 10083 O O . THR A 1 20 ? -13.885 -2.278 -1.605 1.00 0.00 20 THR A O 7
ATOM 10094 N N . GLU A 1 21 ? -15.720 -0.961 -1.723 1.00 0.00 21 GLU A N 7
ATOM 10095 C CA . GLU A 1 21 ? -16.085 -1.398 -3.059 1.00 0.00 21 GLU A CA 7
ATOM 10096 C C . GLU A 1 21 ? -15.118 -0.813 -4.091 1.00 0.00 21 GLU A C 7
ATOM 10097 O O . GLU A 1 21 ? -14.728 -1.494 -5.038 1.00 0.00 21 GLU A O 7
ATOM 10109 N N . ALA A 1 22 ? -14.760 0.444 -3.873 1.00 0.00 22 ALA A N 7
ATOM 10110 C CA . ALA A 1 22 ? -13.847 1.129 -4.773 1.00 0.00 22 ALA A CA 7
ATOM 10111 C C . ALA A 1 22 ? -12.406 0.822 -4.360 1.00 0.00 22 ALA A C 7
ATOM 10112 O O . ALA A 1 22 ? -11.634 0.274 -5.145 1.00 0.00 22 ALA A O 7
ATOM 10119 N N . GLU A 1 23 ? -12.087 1.190 -3.127 1.00 0.00 23 GLU A N 7
ATOM 10120 C CA . GLU A 1 23 ? -10.752 0.961 -2.600 1.00 0.00 23 GLU A CA 7
ATOM 10121 C C . GLU A 1 23 ? -10.229 -0.403 -3.053 1.00 0.00 23 GLU A C 7
ATOM 10122 O O . GLU A 1 23 ? -9.130 -0.502 -3.597 1.00 0.00 23 GLU A O 7
ATOM 10134 N N . LEU A 1 24 ? -11.041 -1.422 -2.811 1.00 0.00 24 LEU A N 7
ATOM 10135 C CA . LEU A 1 24 ? -10.674 -2.777 -3.187 1.00 0.00 24 LEU A CA 7
ATOM 10136 C C . LEU A 1 24 ? -10.095 -2.770 -4.603 1.00 0.00 24 LEU A C 7
ATOM 10137 O O . LEU A 1 24 ? -8.978 -3.235 -4.823 1.00 0.00 24 LEU A O 7
ATOM 10153 N N . VAL A 1 25 ? -10.882 -2.237 -5.527 1.00 0.00 25 VAL A N 7
ATOM 10154 C CA . VAL A 1 25 ? -10.461 -2.163 -6.915 1.00 0.00 25 VAL A CA 7
ATOM 10155 C C . VAL A 1 25 ? -9.071 -1.529 -6.990 1.00 0.00 25 VAL A C 7
ATOM 10156 O O . VAL A 1 25 ? -8.186 -2.044 -7.672 1.00 0.00 25 VAL A O 7
ATOM 10169 N N . THR A 1 26 ? -8.922 -0.421 -6.279 1.00 0.00 26 THR A N 7
ATOM 10170 C CA . THR A 1 26 ? -7.655 0.289 -6.257 1.00 0.00 26 THR A CA 7
ATOM 10171 C C . THR A 1 26 ? -6.559 -0.596 -5.660 1.00 0.00 26 THR A C 7
ATOM 10172 O O . THR A 1 26 ? -5.451 -0.662 -6.192 1.00 0.00 26 THR A O 7
ATOM 10183 N N . ALA A 1 27 ? -6.905 -1.254 -4.564 1.00 0.00 27 ALA A N 7
ATOM 10184 C CA . ALA A 1 27 ? -5.964 -2.133 -3.890 1.00 0.00 27 ALA A CA 7
ATOM 10185 C C . ALA A 1 27 ? -5.489 -3.210 -4.867 1.00 0.00 27 ALA A C 7
ATOM 10186 O O . ALA A 1 27 ? -4.380 -3.726 -4.735 1.00 0.00 27 ALA A O 7
ATOM 10193 N N . GLU A 1 28 ? -6.351 -3.517 -5.825 1.00 0.00 28 GLU A N 7
ATOM 10194 C CA . GLU A 1 28 ? -6.033 -4.523 -6.824 1.00 0.00 28 GLU A CA 7
ATOM 10195 C C . GLU A 1 28 ? -5.116 -3.934 -7.897 1.00 0.00 28 GLU A C 7
ATOM 10196 O O . GLU A 1 28 ? -4.208 -4.609 -8.382 1.00 0.00 28 GLU A O 7
ATOM 10208 N N . ALA A 1 29 ? -5.384 -2.682 -8.237 1.00 0.00 29 ALA A N 7
ATOM 10209 C CA . ALA A 1 29 ? -4.594 -1.995 -9.245 1.00 0.00 29 ALA A CA 7
ATOM 10210 C C . ALA A 1 29 ? -3.143 -1.896 -8.769 1.00 0.00 29 ALA A C 7
ATOM 10211 O O . ALA A 1 29 ? -2.215 -2.128 -9.543 1.00 0.00 29 ALA A O 7
ATOM 10218 N N . VAL A 1 30 ? -2.992 -1.551 -7.499 1.00 0.00 30 VAL A N 7
ATOM 10219 C CA . VAL A 1 30 ? -1.670 -1.419 -6.911 1.00 0.00 30 VAL A CA 7
ATOM 10220 C C . VAL A 1 30 ? -0.987 -2.787 -6.890 1.00 0.00 30 VAL A C 7
ATOM 10221 O O . VAL A 1 30 ? 0.180 -2.908 -7.262 1.00 0.00 30 VAL A O 7
ATOM 10234 N N . ARG A 1 31 ? -1.742 -3.784 -6.452 1.00 0.00 31 ARG A N 7
ATOM 10235 C CA . ARG A 1 31 ? -1.223 -5.139 -6.379 1.00 0.00 31 ARG A CA 7
ATOM 10236 C C . ARG A 1 31 ? -0.543 -5.520 -7.695 1.00 0.00 31 ARG A C 7
ATOM 10237 O O . ARG A 1 31 ? 0.483 -6.198 -7.695 1.00 0.00 31 ARG A O 7
ATOM 10258 N N . SER A 1 32 ? -1.143 -5.067 -8.787 1.00 0.00 32 SER A N 7
ATOM 10259 C CA . SER A 1 32 ? -0.608 -5.351 -10.107 1.00 0.00 32 SER A CA 7
ATOM 10260 C C . SER A 1 32 ? 0.775 -4.714 -10.260 1.00 0.00 32 SER A C 7
ATOM 10261 O O . SER A 1 32 ? 1.632 -5.244 -10.964 1.00 0.00 32 SER A O 7
ATOM 10269 N N . VAL A 1 33 ? 0.948 -3.585 -9.589 1.00 0.00 33 VAL A N 7
ATOM 10270 C CA . VAL A 1 33 ? 2.212 -2.869 -9.642 1.00 0.00 33 VAL A CA 7
ATOM 10271 C C . VAL A 1 33 ? 3.316 -3.751 -9.056 1.00 0.00 33 VAL A C 7
ATOM 10272 O O . VAL A 1 33 ? 4.392 -3.874 -9.640 1.00 0.00 33 VAL A O 7
ATOM 10285 N N . TRP A 1 34 ? 3.013 -4.341 -7.909 1.00 0.00 34 TRP A N 7
ATOM 10286 C CA . TRP A 1 34 ? 3.967 -5.207 -7.238 1.00 0.00 34 TRP A CA 7
ATOM 10287 C C . TRP A 1 34 ? 4.285 -6.375 -8.174 1.00 0.00 34 TRP A C 7
ATOM 10288 O O . TRP A 1 34 ? 5.444 -6.599 -8.522 1.00 0.00 34 TRP A O 7
ATOM 10309 N N . GLN A 1 35 ? 3.236 -7.089 -8.555 1.00 0.00 35 GLN A N 7
ATOM 10310 C CA . GLN A 1 35 ? 3.389 -8.228 -9.444 1.00 0.00 35 GLN A CA 7
ATOM 10311 C C . GLN A 1 35 ? 4.198 -7.831 -10.681 1.00 0.00 35 GLN A C 7
ATOM 10312 O O . GLN A 1 35 ? 5.219 -8.447 -10.983 1.00 0.00 35 GLN A O 7
ATOM 10326 N N . ARG A 1 36 ? 3.711 -6.806 -11.363 1.00 0.00 36 ARG A N 7
ATOM 10327 C CA . ARG A 1 36 ? 4.376 -6.320 -12.561 1.00 0.00 36 ARG A CA 7
ATOM 10328 C C . ARG A 1 36 ? 5.847 -6.019 -12.266 1.00 0.00 36 ARG A C 7
ATOM 10329 O O . ARG A 1 36 ? 6.708 -6.217 -13.121 1.00 0.00 36 ARG A O 7
ATOM 10350 N N . ILE A 1 37 ? 6.089 -5.545 -11.052 1.00 0.00 37 ILE A N 7
ATOM 10351 C CA . ILE A 1 37 ? 7.441 -5.215 -10.634 1.00 0.00 37 ILE A CA 7
ATOM 10352 C C . ILE A 1 37 ? 8.209 -6.506 -10.341 1.00 0.00 37 ILE A C 7
ATOM 10353 O O . ILE A 1 37 ? 9.182 -6.822 -11.023 1.00 0.00 37 ILE A O 7
ATOM 10369 N N . LEU A 1 38 ? 7.742 -7.217 -9.325 1.00 0.00 38 LEU A N 7
ATOM 10370 C CA . LEU A 1 38 ? 8.372 -8.466 -8.933 1.00 0.00 38 LEU A CA 7
ATOM 10371 C C . LEU A 1 38 ? 7.988 -9.561 -9.930 1.00 0.00 38 LEU A C 7
ATOM 10372 O O . LEU A 1 38 ? 6.823 -9.946 -10.016 1.00 0.00 38 LEU A O 7
ATOM 10388 N N . PRO A 1 39 ? 9.016 -10.044 -10.677 1.00 0.00 39 PRO A N 7
ATOM 10389 C CA . PRO A 1 39 ? 8.798 -11.087 -11.665 1.00 0.00 39 PRO A CA 7
ATOM 10390 C C . PRO A 1 39 ? 8.603 -12.447 -10.991 1.00 0.00 39 PRO A C 7
ATOM 10391 O O . PRO A 1 39 ? 7.506 -13.004 -11.015 1.00 0.00 39 PRO A O 7
ATOM 10402 N N . LYS A 1 40 ? 9.683 -12.943 -10.407 1.00 0.00 40 LYS A N 7
ATOM 10403 C CA . LYS A 1 40 ? 9.645 -14.227 -9.728 1.00 0.00 40 LYS A CA 7
ATOM 10404 C C . LYS A 1 40 ? 8.345 -14.338 -8.929 1.00 0.00 40 LYS A C 7
ATOM 10405 O O . LYS A 1 40 ? 7.717 -15.395 -8.900 1.00 0.00 40 LYS A O 7
ATOM 10424 N N . VAL A 1 41 ? 7.979 -13.231 -8.299 1.00 0.00 41 VAL A N 7
ATOM 10425 C CA . VAL A 1 41 ? 6.765 -13.190 -7.501 1.00 0.00 41 VAL A CA 7
ATOM 10426 C C . VAL A 1 41 ? 5.565 -13.521 -8.390 1.00 0.00 41 VAL A C 7
ATOM 10427 O O . VAL A 1 41 ? 5.281 -12.804 -9.348 1.00 0.00 41 VAL A O 7
ATOM 10440 N N . LEU A 1 42 ? 4.892 -14.607 -8.041 1.00 0.00 42 LEU A N 7
ATOM 10441 C CA . LEU A 1 42 ? 3.728 -15.042 -8.795 1.00 0.00 42 LEU A CA 7
ATOM 10442 C C . LEU A 1 42 ? 2.468 -14.435 -8.175 1.00 0.00 42 LEU A C 7
ATOM 10443 O O . LEU A 1 42 ? 1.457 -14.267 -8.855 1.00 0.00 42 LEU A O 7
ATOM 10459 N N . GLU A 1 43 ? 2.570 -14.122 -6.892 1.00 0.00 43 GLU A N 7
ATOM 10460 C CA . GLU A 1 43 ? 1.451 -13.537 -6.172 1.00 0.00 43 GLU A CA 7
ATOM 10461 C C . GLU A 1 43 ? 1.951 -12.495 -5.169 1.00 0.00 43 GLU A C 7
ATOM 10462 O O . GLU A 1 43 ? 3.053 -12.621 -4.636 1.00 0.00 43 GLU A O 7
ATOM 10474 N N . VAL A 1 44 ? 1.118 -11.491 -4.943 1.00 0.00 44 VAL A N 7
ATOM 10475 C CA . VAL A 1 44 ? 1.461 -10.428 -4.013 1.00 0.00 44 VAL A CA 7
ATOM 10476 C C . VAL A 1 44 ? 0.391 -10.345 -2.923 1.00 0.00 44 VAL A C 7
ATOM 10477 O O . VAL A 1 44 ? -0.504 -9.504 -2.989 1.00 0.00 44 VAL A O 7
ATOM 10490 N N . GLU A 1 45 ? 0.519 -11.228 -1.944 1.00 0.00 45 GLU A N 7
ATOM 10491 C CA . GLU A 1 45 ? -0.425 -11.265 -0.840 1.00 0.00 45 GLU A CA 7
ATOM 10492 C C . GLU A 1 45 ? -0.228 -10.050 0.068 1.00 0.00 45 GLU A C 7
ATOM 10493 O O . GLU A 1 45 ? 0.612 -9.194 -0.207 1.00 0.00 45 GLU A O 7
ATOM 10505 N N . ASP A 1 46 ? -1.016 -10.013 1.133 1.00 0.00 46 ASP A N 7
ATOM 10506 C CA . ASP A 1 46 ? -0.938 -8.917 2.083 1.00 0.00 46 ASP A CA 7
ATOM 10507 C C . ASP A 1 46 ? 0.259 -9.135 3.010 1.00 0.00 46 ASP A C 7
ATOM 10508 O O . ASP A 1 46 ? 0.592 -8.267 3.815 1.00 0.00 46 ASP A O 7
ATOM 10517 N N . SER A 1 47 ? 0.874 -10.300 2.865 1.00 0.00 47 SER A N 7
ATOM 10518 C CA . SER A 1 47 ? 2.028 -10.643 3.679 1.00 0.00 47 SER A CA 7
ATOM 10519 C C . SER A 1 47 ? 3.300 -10.596 2.831 1.00 0.00 47 SER A C 7
ATOM 10520 O O . SER A 1 47 ? 4.407 -10.683 3.360 1.00 0.00 47 SER A O 7
ATOM 10528 N N . THR A 1 48 ? 3.100 -10.458 1.528 1.00 0.00 48 THR A N 7
ATOM 10529 C CA . THR A 1 48 ? 4.217 -10.398 0.601 1.00 0.00 48 THR A CA 7
ATOM 10530 C C . THR A 1 48 ? 5.044 -9.134 0.844 1.00 0.00 48 THR A C 7
ATOM 10531 O O . THR A 1 48 ? 4.523 -8.023 0.767 1.00 0.00 48 THR A O 7
ATOM 10542 N N . ASP A 1 49 ? 6.320 -9.346 1.132 1.00 0.00 49 ASP A N 7
ATOM 10543 C CA . ASP A 1 49 ? 7.224 -8.238 1.386 1.00 0.00 49 ASP A CA 7
ATOM 10544 C C . ASP A 1 49 ? 7.751 -7.699 0.055 1.00 0.00 49 ASP A C 7
ATOM 10545 O O . ASP A 1 49 ? 8.226 -8.463 -0.784 1.00 0.00 49 ASP A O 7
ATOM 10554 N N . PHE A 1 50 ? 7.648 -6.387 -0.098 1.00 0.00 50 PHE A N 7
ATOM 10555 C CA . PHE A 1 50 ? 8.108 -5.737 -1.314 1.00 0.00 50 PHE A CA 7
ATOM 10556 C C . PHE A 1 50 ? 9.629 -5.836 -1.447 1.00 0.00 50 PHE A C 7
ATOM 10557 O O . PHE A 1 50 ? 10.173 -5.666 -2.537 1.00 0.00 50 PHE A O 7
ATOM 10574 N N . PHE A 1 51 ? 10.272 -6.111 -0.322 1.00 0.00 51 PHE A N 7
ATOM 10575 C CA . PHE A 1 51 ? 11.720 -6.235 -0.298 1.00 0.00 51 PHE A CA 7
ATOM 10576 C C . PHE A 1 51 ? 12.149 -7.691 -0.486 1.00 0.00 51 PHE A C 7
ATOM 10577 O O . PHE A 1 51 ? 12.765 -8.036 -1.493 1.00 0.00 51 PHE A O 7
ATOM 10594 N N . LYS A 1 52 ? 11.805 -8.508 0.500 1.00 0.00 52 LYS A N 7
ATOM 10595 C CA . LYS A 1 52 ? 12.147 -9.919 0.456 1.00 0.00 52 LYS A CA 7
ATOM 10596 C C . LYS A 1 52 ? 11.954 -10.442 -0.969 1.00 0.00 52 LYS A C 7
ATOM 10597 O O . LYS A 1 52 ? 12.803 -11.165 -1.489 1.00 0.00 52 LYS A O 7
ATOM 10616 N N . SER A 1 53 ? 10.833 -10.057 -1.560 1.00 0.00 53 SER A N 7
ATOM 10617 C CA . SER A 1 53 ? 10.518 -10.478 -2.914 1.00 0.00 53 SER A CA 7
ATOM 10618 C C . SER A 1 53 ? 11.764 -10.379 -3.796 1.00 0.00 53 SER A C 7
ATOM 10619 O O . SER A 1 53 ? 12.435 -11.379 -4.044 1.00 0.00 53 SER A O 7
ATOM 10627 N N . GLY A 1 54 ? 12.035 -9.163 -4.247 1.00 0.00 54 GLY A N 7
ATOM 10628 C CA . GLY A 1 54 ? 13.189 -8.919 -5.096 1.00 0.00 54 GLY A CA 7
ATOM 10629 C C . GLY A 1 54 ? 13.151 -7.506 -5.681 1.00 0.00 54 GLY A C 7
ATOM 10630 O O . GLY A 1 54 ? 13.480 -7.305 -6.849 1.00 0.00 54 GLY A O 7
ATOM 10634 N N . ALA A 1 55 ? 12.747 -6.564 -4.842 1.00 0.00 55 ALA A N 7
ATOM 10635 C CA . ALA A 1 55 ? 12.662 -5.175 -5.262 1.00 0.00 55 ALA A CA 7
ATOM 10636 C C . ALA A 1 55 ? 14.006 -4.489 -5.015 1.00 0.00 55 ALA A C 7
ATOM 10637 O O . ALA A 1 55 ? 14.689 -4.787 -4.036 1.00 0.00 55 ALA A O 7
ATOM 10644 N N . ALA A 1 56 ? 14.347 -3.582 -5.919 1.00 0.00 56 ALA A N 7
ATOM 10645 C CA . ALA A 1 56 ? 15.598 -2.851 -5.811 1.00 0.00 56 ALA A CA 7
ATOM 10646 C C . ALA A 1 56 ? 15.317 -1.444 -5.278 1.00 0.00 56 ALA A C 7
ATOM 10647 O O . ALA A 1 56 ? 14.216 -1.163 -4.808 1.00 0.00 56 ALA A O 7
ATOM 10654 N N . SER A 1 57 ? 16.333 -0.598 -5.369 1.00 0.00 57 SER A N 7
ATOM 10655 C CA . SER A 1 57 ? 16.209 0.772 -4.902 1.00 0.00 57 SER A CA 7
ATOM 10656 C C . SER A 1 57 ? 15.342 1.579 -5.870 1.00 0.00 57 SER A C 7
ATOM 10657 O O . SER A 1 57 ? 14.800 2.621 -5.503 1.00 0.00 57 SER A O 7
ATOM 10665 N N . VAL A 1 58 ? 15.239 1.068 -7.088 1.00 0.00 58 VAL A N 7
ATOM 10666 C CA . VAL A 1 58 ? 14.447 1.728 -8.112 1.00 0.00 58 VAL A CA 7
ATOM 10667 C C . VAL A 1 58 ? 12.982 1.315 -7.963 1.00 0.00 58 VAL A C 7
ATOM 10668 O O . VAL A 1 58 ? 12.080 2.120 -8.190 1.00 0.00 58 VAL A O 7
ATOM 10681 N N . ASP A 1 59 ? 12.790 0.060 -7.584 1.00 0.00 59 ASP A N 7
ATOM 10682 C CA . ASP A 1 59 ? 11.449 -0.470 -7.402 1.00 0.00 59 ASP A CA 7
ATOM 10683 C C . ASP A 1 59 ? 10.698 0.391 -6.384 1.00 0.00 59 ASP A C 7
ATOM 10684 O O . ASP A 1 59 ? 9.488 0.576 -6.496 1.00 0.00 59 ASP A O 7
ATOM 10693 N N . VAL A 1 60 ? 11.449 0.893 -5.414 1.00 0.00 60 VAL A N 7
ATOM 10694 C CA . VAL A 1 60 ? 10.869 1.730 -4.377 1.00 0.00 60 VAL A CA 7
ATOM 10695 C C . VAL A 1 60 ? 10.293 2.996 -5.013 1.00 0.00 60 VAL A C 7
ATOM 10696 O O . VAL A 1 60 ? 9.114 3.301 -4.840 1.00 0.00 60 VAL A O 7
ATOM 10709 N N . VAL A 1 61 ? 11.152 3.701 -5.734 1.00 0.00 61 VAL A N 7
ATOM 10710 C CA . VAL A 1 61 ? 10.743 4.929 -6.396 1.00 0.00 61 VAL A CA 7
ATOM 10711 C C . VAL A 1 61 ? 9.762 4.593 -7.522 1.00 0.00 61 VAL A C 7
ATOM 10712 O O . VAL A 1 61 ? 8.806 5.331 -7.756 1.00 0.00 61 VAL A O 7
ATOM 10725 N N . ARG A 1 62 ? 10.033 3.480 -8.187 1.00 0.00 62 ARG A N 7
ATOM 10726 C CA . ARG A 1 62 ? 9.186 3.039 -9.283 1.00 0.00 62 ARG A CA 7
ATOM 10727 C C . ARG A 1 62 ? 7.786 2.699 -8.767 1.00 0.00 62 ARG A C 7
ATOM 10728 O O . ARG A 1 62 ? 6.788 3.035 -9.404 1.00 0.00 62 ARG A O 7
ATOM 10749 N N . LEU A 1 63 ? 7.757 2.039 -7.619 1.00 0.00 63 LEU A N 7
ATOM 10750 C CA . LEU A 1 63 ? 6.495 1.651 -7.011 1.00 0.00 63 LEU A CA 7
ATOM 10751 C C . LEU A 1 63 ? 5.719 2.907 -6.611 1.00 0.00 63 LEU A C 7
ATOM 10752 O O . LEU A 1 63 ? 4.586 3.106 -7.046 1.00 0.00 63 LEU A O 7
ATOM 10768 N N . VAL A 1 64 ? 6.360 3.723 -5.787 1.00 0.00 64 VAL A N 7
ATOM 10769 C CA . VAL A 1 64 ? 5.744 4.954 -5.323 1.00 0.00 64 VAL A CA 7
ATOM 10770 C C . VAL A 1 64 ? 5.315 5.790 -6.530 1.00 0.00 64 VAL A C 7
ATOM 10771 O O . VAL A 1 64 ? 4.244 6.395 -6.522 1.00 0.00 64 VAL A O 7
ATOM 10784 N N . GLU A 1 65 ? 6.173 5.798 -7.540 1.00 0.00 65 GLU A N 7
ATOM 10785 C CA . GLU A 1 65 ? 5.896 6.551 -8.751 1.00 0.00 65 GLU A CA 7
ATOM 10786 C C . GLU A 1 65 ? 4.653 5.994 -9.449 1.00 0.00 65 GLU A C 7
ATOM 10787 O O . GLU A 1 65 ? 3.827 6.754 -9.952 1.00 0.00 65 GLU A O 7
ATOM 10799 N N . GLU A 1 66 ? 4.560 4.673 -9.458 1.00 0.00 66 GLU A N 7
ATOM 10800 C CA . GLU A 1 66 ? 3.432 4.006 -10.085 1.00 0.00 66 GLU A CA 7
ATOM 10801 C C . GLU A 1 66 ? 2.135 4.354 -9.352 1.00 0.00 66 GLU A C 7
ATOM 10802 O O . GLU A 1 66 ? 1.187 4.848 -9.961 1.00 0.00 66 GLU A O 7
ATOM 10814 N N . VAL A 1 67 ? 2.134 4.082 -8.056 1.00 0.00 67 VAL A N 7
ATOM 10815 C CA . VAL A 1 67 ? 0.969 4.360 -7.233 1.00 0.00 67 VAL A CA 7
ATOM 10816 C C . VAL A 1 67 ? 0.638 5.852 -7.313 1.00 0.00 67 VAL A C 7
ATOM 10817 O O . VAL A 1 67 ? -0.497 6.254 -7.062 1.00 0.00 67 VAL A O 7
ATOM 10830 N N . LYS A 1 68 ? 1.651 6.632 -7.663 1.00 0.00 68 LYS A N 7
ATOM 10831 C CA . LYS A 1 68 ? 1.482 8.070 -7.778 1.00 0.00 68 LYS A CA 7
ATOM 10832 C C . LYS A 1 68 ? 0.485 8.374 -8.899 1.00 0.00 68 LYS A C 7
ATOM 10833 O O . LYS A 1 68 ? -0.381 9.234 -8.748 1.00 0.00 68 LYS A O 7
ATOM 10852 N N . GLU A 1 69 ? 0.642 7.652 -9.999 1.00 0.00 69 GLU A N 7
ATOM 10853 C CA . GLU A 1 69 ? -0.233 7.833 -11.144 1.00 0.00 69 GLU A CA 7
ATOM 10854 C C . GLU A 1 69 ? -1.639 7.321 -10.824 1.00 0.00 69 GLU A C 7
ATOM 10855 O O . GLU A 1 69 ? -2.616 7.759 -11.431 1.00 0.00 69 GLU A O 7
ATOM 10867 N N . LEU A 1 70 ? -1.698 6.402 -9.872 1.00 0.00 70 LEU A N 7
ATOM 10868 C CA . LEU A 1 70 ? -2.968 5.827 -9.464 1.00 0.00 70 LEU A CA 7
ATOM 10869 C C . LEU A 1 70 ? -3.838 6.916 -8.834 1.00 0.00 70 LEU A C 7
ATOM 10870 O O . LEU A 1 70 ? -4.999 7.080 -9.205 1.00 0.00 70 LEU A O 7
ATOM 10886 N N . CYS A 1 71 ? -3.243 7.633 -7.892 1.00 0.00 71 CYS A N 7
ATOM 10887 C CA . CYS A 1 71 ? -3.949 8.703 -7.207 1.00 0.00 71 CYS A CA 7
ATOM 10888 C C . CYS A 1 71 ? -3.638 10.019 -7.923 1.00 0.00 71 CYS A C 7
ATOM 10889 O O . CYS A 1 71 ? -4.139 11.073 -7.535 1.00 0.00 71 CYS A O 7
ATOM 10897 N N . ASP A 1 72 ? -2.813 9.914 -8.954 1.00 0.00 72 ASP A N 7
ATOM 10898 C CA . ASP A 1 72 ? -2.430 11.083 -9.727 1.00 0.00 72 ASP A CA 7
ATOM 10899 C C . ASP A 1 72 ? -1.709 12.078 -8.816 1.00 0.00 72 ASP A C 7
ATOM 10900 O O . ASP A 1 72 ? -2.229 13.156 -8.533 1.00 0.00 72 ASP A O 7
ATOM 10909 N N . GLY A 1 73 ? -0.522 11.680 -8.381 1.00 0.00 73 GLY A N 7
ATOM 10910 C CA . GLY A 1 73 ? 0.276 12.523 -7.507 1.00 0.00 73 GLY A CA 7
ATOM 10911 C C . GLY A 1 73 ? 0.105 12.113 -6.043 1.00 0.00 73 GLY A C 7
ATOM 10912 O O . GLY A 1 73 ? 0.025 12.966 -5.160 1.00 0.00 73 GLY A O 7
ATOM 10916 N N . LEU A 1 74 ? 0.056 10.806 -5.830 1.00 0.00 74 LEU A N 7
ATOM 10917 C CA . LEU A 1 74 ? -0.104 10.271 -4.489 1.00 0.00 74 LEU A CA 7
ATOM 10918 C C . LEU A 1 74 ? 1.031 10.786 -3.601 1.00 0.00 74 LEU A C 7
ATOM 10919 O O . LEU A 1 74 ? 2.184 10.835 -4.027 1.00 0.00 74 LEU A O 7
ATOM 10935 N N . GLU A 1 75 ? 0.665 11.158 -2.383 1.00 0.00 75 GLU A N 7
ATOM 10936 C CA . GLU A 1 75 ? 1.638 11.667 -1.432 1.00 0.00 75 GLU A CA 7
ATOM 10937 C C . GLU A 1 75 ? 2.398 10.511 -0.779 1.00 0.00 75 GLU A C 7
ATOM 10938 O O . GLU A 1 75 ? 2.365 10.351 0.440 1.00 0.00 75 GLU A O 7
ATOM 10950 N N . LEU A 1 76 ? 3.066 9.734 -1.620 1.00 0.00 76 LEU A N 7
ATOM 10951 C CA . LEU A 1 76 ? 3.833 8.598 -1.141 1.00 0.00 76 LEU A CA 7
ATOM 10952 C C . LEU A 1 76 ? 5.323 8.867 -1.356 1.00 0.00 76 LEU A C 7
ATOM 10953 O O . LEU A 1 76 ? 5.732 9.288 -2.437 1.00 0.00 76 LEU A O 7
ATOM 10969 N N . GLU A 1 77 ? 6.095 8.611 -0.310 1.00 0.00 77 GLU A N 7
ATOM 10970 C CA . GLU A 1 77 ? 7.532 8.821 -0.371 1.00 0.00 77 GLU A CA 7
ATOM 10971 C C . GLU A 1 77 ? 8.271 7.503 -0.127 1.00 0.00 77 GLU A C 7
ATOM 10972 O O . GLU A 1 77 ? 7.739 6.598 0.513 1.00 0.00 77 GLU A O 7
ATOM 10984 N N . ASN A 1 78 ? 9.486 7.438 -0.651 1.00 0.00 78 ASN A N 7
ATOM 10985 C CA . ASN A 1 78 ? 10.304 6.247 -0.498 1.00 0.00 78 ASN A CA 7
ATOM 10986 C C . ASN A 1 78 ? 10.239 5.771 0.955 1.00 0.00 78 ASN A C 7
ATOM 10987 O O . ASN A 1 78 ? 10.291 4.572 1.222 1.00 0.00 78 ASN A O 7
ATOM 10998 N N . GLU A 1 79 ? 10.128 6.737 1.855 1.00 0.00 79 GLU A N 7
ATOM 10999 C CA . GLU A 1 79 ? 10.056 6.432 3.274 1.00 0.00 79 GLU A CA 7
ATOM 11000 C C . GLU A 1 79 ? 8.849 5.537 3.564 1.00 0.00 79 GLU A C 7
ATOM 11001 O O . GLU A 1 79 ? 8.975 4.522 4.247 1.00 0.00 79 GLU A O 7
ATOM 11013 N N . ASP A 1 80 ? 7.707 5.946 3.031 1.00 0.00 80 ASP A N 7
ATOM 11014 C CA . ASP A 1 80 ? 6.479 5.194 3.224 1.00 0.00 80 ASP A CA 7
ATOM 11015 C C . ASP A 1 80 ? 6.739 3.716 2.925 1.00 0.00 80 ASP A C 7
ATOM 11016 O O . ASP A 1 80 ? 6.311 2.843 3.678 1.00 0.00 80 ASP A O 7
ATOM 11025 N N . VAL A 1 81 ? 7.439 3.482 1.825 1.00 0.00 81 VAL A N 7
ATOM 11026 C CA . VAL A 1 81 ? 7.761 2.125 1.417 1.00 0.00 81 VAL A CA 7
ATOM 11027 C C . VAL A 1 81 ? 8.659 1.479 2.474 1.00 0.00 81 VAL A C 7
ATOM 11028 O O . VAL A 1 81 ? 8.424 0.343 2.883 1.00 0.00 81 VAL A O 7
ATOM 11041 N N . TYR A 1 82 ? 9.668 2.232 2.887 1.00 0.00 82 TYR A N 7
ATOM 11042 C CA . TYR A 1 82 ? 10.603 1.747 3.888 1.00 0.00 82 TYR A CA 7
ATOM 11043 C C . TYR A 1 82 ? 9.885 1.437 5.204 1.00 0.00 82 TYR A C 7
ATOM 11044 O O . TYR A 1 82 ? 10.450 0.793 6.087 1.00 0.00 82 TYR A O 7
ATOM 11062 N N . MET A 1 83 ? 8.651 1.910 5.293 1.00 0.00 83 MET A N 7
ATOM 11063 C CA . MET A 1 83 ? 7.850 1.692 6.485 1.00 0.00 83 MET A CA 7
ATOM 11064 C C . MET A 1 83 ? 6.952 0.464 6.325 1.00 0.00 83 MET A C 7
ATOM 11065 O O . MET A 1 83 ? 6.842 -0.353 7.239 1.00 0.00 83 MET A O 7
ATOM 11079 N N . ALA A 1 84 ? 6.332 0.371 5.157 1.00 0.00 84 ALA A N 7
ATOM 11080 C CA . ALA A 1 84 ? 5.447 -0.744 4.866 1.00 0.00 84 ALA A CA 7
ATOM 11081 C C . ALA A 1 84 ? 6.011 -1.543 3.690 1.00 0.00 84 ALA A C 7
ATOM 11082 O O . ALA A 1 84 ? 5.721 -1.241 2.533 1.00 0.00 84 ALA A O 7
ATOM 11089 N N . SER A 1 85 ? 6.808 -2.547 4.025 1.00 0.00 85 SER A N 7
ATOM 11090 C CA . SER A 1 85 ? 7.415 -3.392 3.011 1.00 0.00 85 SER A CA 7
ATOM 11091 C C . SER A 1 85 ? 6.398 -4.418 2.506 1.00 0.00 85 SER A C 7
ATOM 11092 O O . SER A 1 85 ? 6.374 -4.741 1.320 1.00 0.00 85 SER A O 7
ATOM 11100 N N . THR A 1 86 ? 5.582 -4.900 3.432 1.00 0.00 86 THR A N 7
ATOM 11101 C CA . THR A 1 86 ? 4.565 -5.882 3.096 1.00 0.00 86 THR A CA 7
ATOM 11102 C C . THR A 1 86 ? 3.331 -5.192 2.510 1.00 0.00 86 THR A C 7
ATOM 11103 O O . THR A 1 86 ? 2.848 -4.204 3.060 1.00 0.00 86 THR A O 7
ATOM 11114 N N . PHE A 1 87 ? 2.857 -5.741 1.401 1.00 0.00 87 PHE A N 7
ATOM 11115 C CA . PHE A 1 87 ? 1.688 -5.191 0.735 1.00 0.00 87 PHE A CA 7
ATOM 11116 C C . PHE A 1 87 ? 0.595 -4.839 1.746 1.00 0.00 87 PHE A C 7
ATOM 11117 O O . PHE A 1 87 ? 0.186 -3.683 1.845 1.00 0.00 87 PHE A O 7
ATOM 11134 N N . GLY A 1 88 ? 0.154 -5.856 2.471 1.00 0.00 88 GLY A N 7
ATOM 11135 C CA . GLY A 1 88 ? -0.883 -5.668 3.471 1.00 0.00 88 GLY A CA 7
ATOM 11136 C C . GLY A 1 88 ? -0.687 -4.351 4.224 1.00 0.00 88 GLY A C 7
ATOM 11137 O O . GLY A 1 88 ? -1.588 -3.515 4.265 1.00 0.00 88 GLY A O 7
ATOM 11141 N N . ASP A 1 89 ? 0.497 -4.207 4.801 1.00 0.00 89 ASP A N 7
ATOM 11142 C CA . ASP A 1 89 ? 0.824 -3.006 5.551 1.00 0.00 89 ASP A CA 7
ATOM 11143 C C . ASP A 1 89 ? 0.752 -1.794 4.620 1.00 0.00 89 ASP A C 7
ATOM 11144 O O . ASP A 1 89 ? 0.093 -0.804 4.933 1.00 0.00 89 ASP A O 7
ATOM 11153 N N . PHE A 1 90 ? 1.439 -1.912 3.493 1.00 0.00 90 PHE A N 7
ATOM 11154 C CA . PHE A 1 90 ? 1.462 -0.838 2.514 1.00 0.00 90 PHE A CA 7
ATOM 11155 C C . PHE A 1 90 ? 0.043 -0.385 2.165 1.00 0.00 90 PHE A C 7
ATOM 11156 O O . PHE A 1 90 ? -0.314 0.772 2.380 1.00 0.00 90 PHE A O 7
ATOM 11173 N N . ILE A 1 91 ? -0.729 -1.321 1.631 1.00 0.00 91 ILE A N 7
ATOM 11174 C CA . ILE A 1 91 ? -2.101 -1.032 1.250 1.00 0.00 91 ILE A CA 7
ATOM 11175 C C . ILE A 1 91 ? -2.742 -0.135 2.311 1.00 0.00 91 ILE A C 7
ATOM 11176 O O . ILE A 1 91 ? -3.266 0.931 1.992 1.00 0.00 91 ILE A O 7
ATOM 11192 N N . GLN A 1 92 ? -2.680 -0.600 3.550 1.00 0.00 92 GLN A N 7
ATOM 11193 C CA . GLN A 1 92 ? -3.248 0.146 4.659 1.00 0.00 92 GLN A CA 7
ATOM 11194 C C . GLN A 1 92 ? -2.796 1.607 4.603 1.00 0.00 92 GLN A C 7
ATOM 11195 O O . GLN A 1 92 ? -3.616 2.519 4.699 1.00 0.00 92 GLN A O 7
ATOM 11209 N N . LEU A 1 93 ? -1.492 1.783 4.446 1.00 0.00 93 LEU A N 7
ATOM 11210 C CA . LEU A 1 93 ? -0.921 3.118 4.376 1.00 0.00 93 LEU A CA 7
ATOM 11211 C C . LEU A 1 93 ? -1.481 3.844 3.152 1.00 0.00 93 LEU A C 7
ATOM 11212 O O . LEU A 1 93 ? -1.917 4.990 3.252 1.00 0.00 93 LEU A O 7
ATOM 11228 N N . LEU A 1 94 ? -1.452 3.147 2.026 1.00 0.00 94 LEU A N 7
ATOM 11229 C CA . LEU A 1 94 ? -1.953 3.712 0.783 1.00 0.00 94 LEU A CA 7
ATOM 11230 C C . LEU A 1 94 ? -3.401 4.162 0.980 1.00 0.00 94 LEU A C 7
ATOM 11231 O O . LEU A 1 94 ? -3.723 5.333 0.782 1.00 0.00 94 LEU A O 7
ATOM 11247 N N . VAL A 1 95 ? -4.237 3.210 1.367 1.00 0.00 95 VAL A N 7
ATOM 11248 C CA . VAL A 1 95 ? -5.644 3.494 1.592 1.00 0.00 95 VAL A CA 7
ATOM 11249 C C . VAL A 1 95 ? -5.775 4.785 2.402 1.00 0.00 95 VAL A C 7
ATOM 11250 O O . VAL A 1 95 ? -6.530 5.682 2.029 1.00 0.00 95 VAL A O 7
ATOM 11263 N N . ARG A 1 96 ? -5.029 4.839 3.496 1.00 0.00 96 ARG A N 7
ATOM 11264 C CA . ARG A 1 96 ? -5.053 6.005 4.361 1.00 0.00 96 ARG A CA 7
ATOM 11265 C C . ARG A 1 96 ? -4.828 7.278 3.543 1.00 0.00 96 ARG A C 7
ATOM 11266 O O . ARG A 1 96 ? -5.511 8.281 3.747 1.00 0.00 96 ARG A O 7
ATOM 11287 N N . LYS A 1 97 ? -3.867 7.197 2.634 1.00 0.00 97 LYS A N 7
ATOM 11288 C CA . LYS A 1 97 ? -3.544 8.330 1.784 1.00 0.00 97 LYS A CA 7
ATOM 11289 C C . LYS A 1 97 ? -4.662 8.528 0.758 1.00 0.00 97 LYS A C 7
ATOM 11290 O O . LYS A 1 97 ? -5.180 9.634 0.605 1.00 0.00 97 LYS A O 7
ATOM 11309 N N . LEU A 1 98 ? -5.001 7.440 0.082 1.00 0.00 98 LEU A N 7
ATOM 11310 C CA . LEU A 1 98 ? -6.048 7.481 -0.925 1.00 0.00 98 LEU A CA 7
ATOM 11311 C C . LEU A 1 98 ? -7.305 8.112 -0.322 1.00 0.00 98 LEU A C 7
ATOM 11312 O O . LEU A 1 98 ? -7.945 8.952 -0.952 1.00 0.00 98 LEU A O 7
ATOM 11328 N N . ARG A 1 99 ? -7.621 7.682 0.891 1.00 0.00 99 ARG A N 7
ATOM 11329 C CA . ARG A 1 99 ? -8.789 8.195 1.585 1.00 0.00 99 ARG A CA 7
ATOM 11330 C C . ARG A 1 99 ? -8.675 9.709 1.771 1.00 0.00 99 ARG A C 7
ATOM 11331 O O . ARG A 1 99 ? -9.619 10.446 1.487 1.00 0.00 99 ARG A O 7
ATOM 11352 N N . GLY A 1 100 ? -7.511 10.129 2.245 1.00 0.00 100 GLY A N 7
ATOM 11353 C CA . GLY A 1 100 ? -7.262 11.543 2.471 1.00 0.00 100 GLY A CA 7
ATOM 11354 C C . GLY A 1 100 ? -6.053 12.022 1.665 1.00 0.00 100 GLY A C 7
ATOM 11355 O O . GLY A 1 100 ? -4.910 11.832 2.081 1.00 0.00 100 GLY A O 7
ATOM 11359 N N . ASP A 1 101 ? -6.345 12.633 0.526 1.00 0.00 101 ASP A N 7
ATOM 11360 C CA . ASP A 1 101 ? -5.296 13.141 -0.341 1.00 0.00 101 ASP A CA 7
ATOM 11361 C C . ASP A 1 101 ? -5.926 13.952 -1.475 1.00 0.00 101 ASP A C 7
ATOM 11362 O O . ASP A 1 101 ? -5.424 13.951 -2.598 1.00 0.00 101 ASP A O 7
ATOM 11371 N N . ASP A 1 102 ? -7.017 14.626 -1.142 1.00 0.00 102 ASP A N 7
ATOM 11372 C CA . ASP A 1 102 ? -7.721 15.440 -2.118 1.00 0.00 102 ASP A CA 7
ATOM 11373 C C . ASP A 1 102 ? -8.836 16.219 -1.418 1.00 0.00 102 ASP A C 7
ATOM 11374 O O . ASP A 1 102 ? -9.261 15.852 -0.324 1.00 0.00 102 ASP A O 7
ATOM 11383 N N . GLU A 1 103 ? -9.277 17.281 -2.077 1.00 0.00 103 GLU A N 7
ATOM 11384 C CA . GLU A 1 103 ? -10.334 18.115 -1.531 1.00 0.00 103 GLU A CA 7
ATOM 11385 C C . GLU A 1 103 ? -11.656 17.833 -2.247 1.00 0.00 103 GLU A C 7
ATOM 11386 O O . GLU A 1 103 ? -11.665 17.489 -3.428 1.00 0.00 103 GLU A O 7
ATOM 11398 N N . GLU A 1 104 ? -12.741 17.991 -1.503 1.00 0.00 104 GLU A N 7
ATOM 11399 C CA . GLU A 1 104 ? -14.065 17.758 -2.053 1.00 0.00 104 GLU A CA 7
ATOM 11400 C C . GLU A 1 104 ? -14.227 16.287 -2.443 1.00 0.00 104 GLU A C 7
ATOM 11401 O O . GLU A 1 104 ? -14.003 15.919 -3.595 1.00 0.00 104 GLU A O 7
ATOM 11413 N N . SER A 1 105 ? -14.615 15.486 -1.461 1.00 0.00 105 SER A N 7
ATOM 11414 C CA . SER A 1 105 ? -14.809 14.064 -1.687 1.00 0.00 105 SER A CA 7
ATOM 11415 C C . SER A 1 105 ? -16.210 13.649 -1.235 1.00 0.00 105 SER A C 7
ATOM 11416 O O . SER A 1 105 ? -16.451 13.460 -0.043 1.00 0.00 105 SER A O 7
ATOM 11424 N N . GLY A 1 106 ? -17.098 13.520 -2.210 1.00 0.00 106 GLY A N 7
ATOM 11425 C CA . GLY A 1 106 ? -18.469 13.130 -1.927 1.00 0.00 106 GLY A CA 7
ATOM 11426 C C . GLY A 1 106 ? -19.326 14.351 -1.584 1.00 0.00 106 GLY A C 7
ATOM 11427 O O . GLY A 1 106 ? -18.876 15.487 -1.719 1.00 0.00 106 GLY A O 7
ATOM 11431 N N . PRO A 1 107 ? -20.578 14.066 -1.136 1.00 0.00 107 PRO A N 7
ATOM 11432 C CA . PRO A 1 107 ? -21.502 15.127 -0.773 1.00 0.00 107 PRO A CA 7
ATOM 11433 C C . PRO A 1 107 ? -21.123 15.747 0.574 1.00 0.00 107 PRO A C 7
ATOM 11434 O O . PRO A 1 107 ? -20.937 16.959 0.673 1.00 0.00 107 PRO A O 7
ATOM 11445 N N . SER A 1 108 ? -21.021 14.888 1.577 1.00 0.00 108 SER A N 7
ATOM 11446 C CA . SER A 1 108 ? -20.668 15.336 2.913 1.00 0.00 108 SER A CA 7
ATOM 11447 C C . SER A 1 108 ? -21.699 16.349 3.415 1.00 0.00 108 SER A C 7
ATOM 11448 O O . SER A 1 108 ? -22.550 16.804 2.652 1.00 0.00 108 SER A O 7
ATOM 11456 N N . SER A 1 109 ? -21.588 16.674 4.695 1.00 0.00 109 SER A N 7
ATOM 11457 C CA . SER A 1 109 ? -22.500 17.625 5.307 1.00 0.00 109 SER A CA 7
ATOM 11458 C C . SER A 1 109 ? -21.983 18.030 6.689 1.00 0.00 109 SER A C 7
ATOM 11459 O O . SER A 1 109 ? -21.852 17.189 7.577 1.00 0.00 109 SER A O 7
ATOM 11467 N N . GLY A 1 110 ? -21.705 19.318 6.827 1.00 0.00 110 GLY A N 7
ATOM 11468 C CA . GLY A 1 110 ? -21.205 19.845 8.086 1.00 0.00 110 GLY A CA 7
ATOM 11469 C C . GLY A 1 110 ? -21.828 21.208 8.395 1.00 0.00 110 GLY A C 7
ATOM 11470 O O . GLY A 1 110 ? -21.811 22.107 7.556 1.00 0.00 110 GLY A O 7
ATOM 11474 N N . GLY A 1 1 ? -17.226 12.846 39.773 1.00 0.00 1 GLY A N 8
ATOM 11475 C CA . GLY A 1 1 ? -16.089 13.606 39.281 1.00 0.00 1 GLY A CA 8
ATOM 11476 C C . GLY A 1 1 ? -15.986 13.512 37.757 1.00 0.00 1 GLY A C 8
ATOM 11477 O O . GLY A 1 1 ? -16.466 12.551 37.157 1.00 0.00 1 GLY A O 8
ATOM 11481 N N . SER A 1 2 ? -15.357 14.522 37.175 1.00 0.00 2 SER A N 8
ATOM 11482 C CA . SER A 1 2 ? -15.184 14.566 35.733 1.00 0.00 2 SER A CA 8
ATOM 11483 C C . SER A 1 2 ? -13.733 14.906 35.390 1.00 0.00 2 SER A C 8
ATOM 11484 O O . SER A 1 2 ? -13.362 16.078 35.338 1.00 0.00 2 SER A O 8
ATOM 11492 N N . SER A 1 3 ? -12.951 13.860 35.164 1.00 0.00 3 SER A N 8
ATOM 11493 C CA . SER A 1 3 ? -11.548 14.034 34.828 1.00 0.00 3 SER A CA 8
ATOM 11494 C C . SER A 1 3 ? -11.013 12.771 34.148 1.00 0.00 3 SER A C 8
ATOM 11495 O O . SER A 1 3 ? -10.534 12.827 33.017 1.00 0.00 3 SER A O 8
ATOM 11503 N N . GLY A 1 4 ? -11.114 11.663 34.867 1.00 0.00 4 GLY A N 8
ATOM 11504 C CA . GLY A 1 4 ? -10.646 10.389 34.348 1.00 0.00 4 GLY A CA 8
ATOM 11505 C C . GLY A 1 4 ? -11.773 9.354 34.337 1.00 0.00 4 GLY A C 8
ATOM 11506 O O . GLY A 1 4 ? -12.729 9.464 35.103 1.00 0.00 4 GLY A O 8
ATOM 11510 N N . SER A 1 5 ? -11.624 8.373 33.459 1.00 0.00 5 SER A N 8
ATOM 11511 C CA . SER A 1 5 ? -12.617 7.320 33.338 1.00 0.00 5 SER A CA 8
ATOM 11512 C C . SER A 1 5 ? -12.039 6.143 32.549 1.00 0.00 5 SER A C 8
ATOM 11513 O O . SER A 1 5 ? -11.994 5.019 33.047 1.00 0.00 5 SER A O 8
ATOM 11521 N N . SER A 1 6 ? -11.611 6.442 31.331 1.00 0.00 6 SER A N 8
ATOM 11522 C CA . SER A 1 6 ? -11.037 5.424 30.469 1.00 0.00 6 SER A CA 8
ATOM 11523 C C . SER A 1 6 ? -11.881 4.149 30.532 1.00 0.00 6 SER A C 8
ATOM 11524 O O . SER A 1 6 ? -11.499 3.179 31.184 1.00 0.00 6 SER A O 8
ATOM 11532 N N . GLY A 1 7 ? -13.013 4.192 29.845 1.00 0.00 7 GLY A N 8
ATOM 11533 C CA . GLY A 1 7 ? -13.915 3.053 29.815 1.00 0.00 7 GLY A CA 8
ATOM 11534 C C . GLY A 1 7 ? -15.357 3.487 30.082 1.00 0.00 7 GLY A C 8
ATOM 11535 O O . GLY A 1 7 ? -15.775 3.589 31.235 1.00 0.00 7 GLY A O 8
ATOM 11539 N N . PHE A 1 8 ? -16.078 3.732 28.998 1.00 0.00 8 PHE A N 8
ATOM 11540 C CA . PHE A 1 8 ? -17.465 4.153 29.101 1.00 0.00 8 PHE A CA 8
ATOM 11541 C C . PHE A 1 8 ? -18.162 4.082 27.741 1.00 0.00 8 PHE A C 8
ATOM 11542 O O . PHE A 1 8 ? -17.503 4.022 26.704 1.00 0.00 8 PHE A O 8
ATOM 11559 N N . PHE A 1 9 ? -19.486 4.091 27.789 1.00 0.00 9 PHE A N 8
ATOM 11560 C CA . PHE A 1 9 ? -20.279 4.029 26.573 1.00 0.00 9 PHE A CA 8
ATOM 11561 C C . PHE A 1 9 ? -19.895 2.811 25.730 1.00 0.00 9 PHE A C 8
ATOM 11562 O O . PHE A 1 9 ? -18.890 2.157 26.000 1.00 0.00 9 PHE A O 8
ATOM 11579 N N . LYS A 1 10 ? -20.717 2.545 24.725 1.00 0.00 10 LYS A N 8
ATOM 11580 C CA . LYS A 1 10 ? -20.476 1.418 23.840 1.00 0.00 10 LYS A CA 8
ATOM 11581 C C . LYS A 1 10 ? -19.050 1.501 23.292 1.00 0.00 10 LYS A C 8
ATOM 11582 O O . LYS A 1 10 ? -18.506 2.592 23.129 1.00 0.00 10 LYS A O 8
ATOM 11601 N N . GLY A 1 11 ? -18.484 0.333 23.024 1.00 0.00 11 GLY A N 8
ATOM 11602 C CA . GLY A 1 11 ? -17.132 0.260 22.498 1.00 0.00 11 GLY A CA 8
ATOM 11603 C C . GLY A 1 11 ? -17.074 0.776 21.058 1.00 0.00 11 GLY A C 8
ATOM 11604 O O . GLY A 1 11 ? -17.982 0.522 20.268 1.00 0.00 11 GLY A O 8
ATOM 11608 N N . ALA A 1 12 ? -15.999 1.491 20.762 1.00 0.00 12 ALA A N 8
ATOM 11609 C CA . ALA A 1 12 ? -15.812 2.045 19.432 1.00 0.00 12 ALA A CA 8
ATOM 11610 C C . ALA A 1 12 ? -14.357 1.848 19.003 1.00 0.00 12 ALA A C 8
ATOM 11611 O O . ALA A 1 12 ? -13.573 2.797 18.999 1.00 0.00 12 ALA A O 8
ATOM 11618 N N . ALA A 1 13 ? -14.039 0.611 18.652 1.00 0.00 13 ALA A N 8
ATOM 11619 C CA . ALA A 1 13 ? -12.691 0.278 18.222 1.00 0.00 13 ALA A CA 8
ATOM 11620 C C . ALA A 1 13 ? -12.743 -0.319 16.814 1.00 0.00 13 ALA A C 8
ATOM 11621 O O . ALA A 1 13 ? -13.823 -0.565 16.279 1.00 0.00 13 ALA A O 8
ATOM 11628 N N . SER A 1 14 ? -11.562 -0.533 16.253 1.00 0.00 14 SER A N 8
ATOM 11629 C CA . SER A 1 14 ? -11.459 -1.096 14.917 1.00 0.00 14 SER A CA 8
ATOM 11630 C C . SER A 1 14 ? -10.022 -1.550 14.650 1.00 0.00 14 SER A C 8
ATOM 11631 O O . SER A 1 14 ? -9.073 -0.833 14.962 1.00 0.00 14 SER A O 8
ATOM 11639 N N . SER A 1 15 ? -9.908 -2.739 14.076 1.00 0.00 15 SER A N 8
ATOM 11640 C CA . SER A 1 15 ? -8.604 -3.297 13.764 1.00 0.00 15 SER A CA 8
ATOM 11641 C C . SER A 1 15 ? -8.343 -3.209 12.259 1.00 0.00 15 SER A C 8
ATOM 11642 O O . SER A 1 15 ? -9.240 -3.458 11.454 1.00 0.00 15 SER A O 8
ATOM 11650 N N . VAL A 1 16 ? -7.112 -2.852 11.923 1.00 0.00 16 VAL A N 8
ATOM 11651 C CA . VAL A 1 16 ? -6.723 -2.728 10.529 1.00 0.00 16 VAL A CA 8
ATOM 11652 C C . VAL A 1 16 ? -7.746 -1.859 9.794 1.00 0.00 16 VAL A C 8
ATOM 11653 O O . VAL A 1 16 ? -8.775 -1.494 10.359 1.00 0.00 16 VAL A O 8
ATOM 11666 N N . LEU A 1 17 ? -7.426 -1.554 8.545 1.00 0.00 17 LEU A N 8
ATOM 11667 C CA . LEU A 1 17 ? -8.305 -0.736 7.726 1.00 0.00 17 LEU A CA 8
ATOM 11668 C C . LEU A 1 17 ? -9.136 -1.641 6.816 1.00 0.00 17 LEU A C 8
ATOM 11669 O O . LEU A 1 17 ? -8.594 -2.511 6.136 1.00 0.00 17 LEU A O 8
ATOM 11685 N N . GLU A 1 18 ? -10.440 -1.406 6.832 1.00 0.00 18 GLU A N 8
ATOM 11686 C CA . GLU A 1 18 ? -11.352 -2.189 6.016 1.00 0.00 18 GLU A CA 8
ATOM 11687 C C . GLU A 1 18 ? -11.582 -1.503 4.668 1.00 0.00 18 GLU A C 8
ATOM 11688 O O . GLU A 1 18 ? -12.040 -0.362 4.618 1.00 0.00 18 GLU A O 8
ATOM 11700 N N . LEU A 1 19 ? -11.253 -2.226 3.608 1.00 0.00 19 LEU A N 8
ATOM 11701 C CA . LEU A 1 19 ? -11.418 -1.701 2.263 1.00 0.00 19 LEU A CA 8
ATOM 11702 C C . LEU A 1 19 ? -12.909 -1.626 1.928 1.00 0.00 19 LEU A C 8
ATOM 11703 O O . LEU A 1 19 ? -13.749 -2.048 2.722 1.00 0.00 19 LEU A O 8
ATOM 11719 N N . THR A 1 20 ? -13.193 -1.087 0.752 1.00 0.00 20 THR A N 8
ATOM 11720 C CA . THR A 1 20 ? -14.568 -0.951 0.303 1.00 0.00 20 THR A CA 8
ATOM 11721 C C . THR A 1 20 ? -14.717 -1.481 -1.125 1.00 0.00 20 THR A C 8
ATOM 11722 O O . THR A 1 20 ? -13.813 -2.130 -1.648 1.00 0.00 20 THR A O 8
ATOM 11733 N N . GLU A 1 21 ? -15.866 -1.185 -1.714 1.00 0.00 21 GLU A N 8
ATOM 11734 C CA . GLU A 1 21 ? -16.146 -1.624 -3.071 1.00 0.00 21 GLU A CA 8
ATOM 11735 C C . GLU A 1 21 ? -15.198 -0.937 -4.057 1.00 0.00 21 GLU A C 8
ATOM 11736 O O . GLU A 1 21 ? -14.757 -1.550 -5.028 1.00 0.00 21 GLU A O 8
ATOM 11748 N N . ALA A 1 22 ? -14.912 0.325 -3.772 1.00 0.00 22 ALA A N 8
ATOM 11749 C CA . ALA A 1 22 ? -14.025 1.101 -4.621 1.00 0.00 22 ALA A CA 8
ATOM 11750 C C . ALA A 1 22 ? -12.573 0.778 -4.264 1.00 0.00 22 ALA A C 8
ATOM 11751 O O . ALA A 1 22 ? -11.841 0.213 -5.075 1.00 0.00 22 ALA A O 8
ATOM 11758 N N . GLU A 1 23 ? -12.199 1.152 -3.049 1.00 0.00 23 GLU A N 8
ATOM 11759 C CA . GLU A 1 23 ? -10.847 0.909 -2.574 1.00 0.00 23 GLU A CA 8
ATOM 11760 C C . GLU A 1 23 ? -10.353 -0.457 -3.054 1.00 0.00 23 GLU A C 8
ATOM 11761 O O . GLU A 1 23 ? -9.289 -0.557 -3.663 1.00 0.00 23 GLU A O 8
ATOM 11773 N N . LEU A 1 24 ? -11.149 -1.475 -2.760 1.00 0.00 24 LEU A N 8
ATOM 11774 C CA . LEU A 1 24 ? -10.806 -2.830 -3.154 1.00 0.00 24 LEU A CA 8
ATOM 11775 C C . LEU A 1 24 ? -10.208 -2.812 -4.562 1.00 0.00 24 LEU A C 8
ATOM 11776 O O . LEU A 1 24 ? -9.142 -3.380 -4.796 1.00 0.00 24 LEU A O 8
ATOM 11792 N N . VAL A 1 25 ? -10.920 -2.153 -5.465 1.00 0.00 25 VAL A N 8
ATOM 11793 C CA . VAL A 1 25 ? -10.473 -2.053 -6.844 1.00 0.00 25 VAL A CA 8
ATOM 11794 C C . VAL A 1 25 ? -9.093 -1.394 -6.881 1.00 0.00 25 VAL A C 8
ATOM 11795 O O . VAL A 1 25 ? -8.196 -1.864 -7.580 1.00 0.00 25 VAL A O 8
ATOM 11808 N N . THR A 1 26 ? -8.966 -0.317 -6.122 1.00 0.00 26 THR A N 8
ATOM 11809 C CA . THR A 1 26 ? -7.710 0.412 -6.059 1.00 0.00 26 THR A CA 8
ATOM 11810 C C . THR A 1 26 ? -6.615 -0.465 -5.449 1.00 0.00 26 THR A C 8
ATOM 11811 O O . THR A 1 26 ? -5.496 -0.511 -5.958 1.00 0.00 26 THR A O 8
ATOM 11822 N N . ALA A 1 27 ? -6.976 -1.140 -4.367 1.00 0.00 27 ALA A N 8
ATOM 11823 C CA . ALA A 1 27 ? -6.038 -2.013 -3.682 1.00 0.00 27 ALA A CA 8
ATOM 11824 C C . ALA A 1 27 ? -5.544 -3.087 -4.653 1.00 0.00 27 ALA A C 8
ATOM 11825 O O . ALA A 1 27 ? -4.406 -3.543 -4.554 1.00 0.00 27 ALA A O 8
ATOM 11832 N N . GLU A 1 28 ? -6.425 -3.460 -5.570 1.00 0.00 28 GLU A N 8
ATOM 11833 C CA . GLU A 1 28 ? -6.093 -4.472 -6.559 1.00 0.00 28 GLU A CA 8
ATOM 11834 C C . GLU A 1 28 ? -5.198 -3.877 -7.647 1.00 0.00 28 GLU A C 8
ATOM 11835 O O . GLU A 1 28 ? -4.329 -4.562 -8.184 1.00 0.00 28 GLU A O 8
ATOM 11847 N N . ALA A 1 29 ? -5.442 -2.608 -7.941 1.00 0.00 29 ALA A N 8
ATOM 11848 C CA . ALA A 1 29 ? -4.668 -1.913 -8.956 1.00 0.00 29 ALA A CA 8
ATOM 11849 C C . ALA A 1 29 ? -3.204 -1.848 -8.520 1.00 0.00 29 ALA A C 8
ATOM 11850 O O . ALA A 1 29 ? -2.301 -2.061 -9.328 1.00 0.00 29 ALA A O 8
ATOM 11857 N N . VAL A 1 30 ? -3.013 -1.553 -7.242 1.00 0.00 30 VAL A N 8
ATOM 11858 C CA . VAL A 1 30 ? -1.673 -1.458 -6.688 1.00 0.00 30 VAL A CA 8
ATOM 11859 C C . VAL A 1 30 ? -0.995 -2.827 -6.765 1.00 0.00 30 VAL A C 8
ATOM 11860 O O . VAL A 1 30 ? 0.160 -2.929 -7.175 1.00 0.00 30 VAL A O 8
ATOM 11873 N N . ARG A 1 31 ? -1.742 -3.845 -6.364 1.00 0.00 31 ARG A N 8
ATOM 11874 C CA . ARG A 1 31 ? -1.227 -5.204 -6.383 1.00 0.00 31 ARG A CA 8
ATOM 11875 C C . ARG A 1 31 ? -0.575 -5.506 -7.733 1.00 0.00 31 ARG A C 8
ATOM 11876 O O . ARG A 1 31 ? 0.506 -6.091 -7.787 1.00 0.00 31 ARG A O 8
ATOM 11897 N N . SER A 1 32 ? -1.258 -5.093 -8.790 1.00 0.00 32 SER A N 8
ATOM 11898 C CA . SER A 1 32 ? -0.759 -5.313 -10.137 1.00 0.00 32 SER A CA 8
ATOM 11899 C C . SER A 1 32 ? 0.648 -4.727 -10.275 1.00 0.00 32 SER A C 8
ATOM 11900 O O . SER A 1 32 ? 1.495 -5.292 -10.965 1.00 0.00 32 SER A O 8
ATOM 11908 N N . VAL A 1 33 ? 0.854 -3.601 -9.607 1.00 0.00 33 VAL A N 8
ATOM 11909 C CA . VAL A 1 33 ? 2.144 -2.933 -9.646 1.00 0.00 33 VAL A CA 8
ATOM 11910 C C . VAL A 1 33 ? 3.211 -3.858 -9.057 1.00 0.00 33 VAL A C 8
ATOM 11911 O O . VAL A 1 33 ? 4.234 -4.113 -9.689 1.00 0.00 33 VAL A O 8
ATOM 11924 N N . TRP A 1 34 ? 2.935 -4.333 -7.851 1.00 0.00 34 TRP A N 8
ATOM 11925 C CA . TRP A 1 34 ? 3.858 -5.224 -7.169 1.00 0.00 34 TRP A CA 8
ATOM 11926 C C . TRP A 1 34 ? 4.170 -6.391 -8.108 1.00 0.00 34 TRP A C 8
ATOM 11927 O O . TRP A 1 34 ? 5.334 -6.671 -8.391 1.00 0.00 34 TRP A O 8
ATOM 11948 N N . GLN A 1 35 ? 3.110 -7.041 -8.564 1.00 0.00 35 GLN A N 8
ATOM 11949 C CA . GLN A 1 35 ? 3.255 -8.172 -9.465 1.00 0.00 35 GLN A CA 8
ATOM 11950 C C . GLN A 1 35 ? 4.074 -7.770 -10.694 1.00 0.00 35 GLN A C 8
ATOM 11951 O O . GLN A 1 35 ? 5.105 -8.375 -10.983 1.00 0.00 35 GLN A O 8
ATOM 11965 N N . ARG A 1 36 ? 3.583 -6.750 -11.384 1.00 0.00 36 ARG A N 8
ATOM 11966 C CA . ARG A 1 36 ? 4.256 -6.260 -12.575 1.00 0.00 36 ARG A CA 8
ATOM 11967 C C . ARG A 1 36 ? 5.749 -6.070 -12.300 1.00 0.00 36 ARG A C 8
ATOM 11968 O O . ARG A 1 36 ? 6.589 -6.504 -13.087 1.00 0.00 36 ARG A O 8
ATOM 11989 N N . ILE A 1 37 ? 6.035 -5.421 -11.181 1.00 0.00 37 ILE A N 8
ATOM 11990 C CA . ILE A 1 37 ? 7.412 -5.168 -10.793 1.00 0.00 37 ILE A CA 8
ATOM 11991 C C . ILE A 1 37 ? 8.096 -6.496 -10.462 1.00 0.00 37 ILE A C 8
ATOM 11992 O O . ILE A 1 37 ? 8.941 -6.969 -11.221 1.00 0.00 37 ILE A O 8
ATOM 12008 N N . LEU A 1 38 ? 7.705 -7.060 -9.329 1.00 0.00 38 LEU A N 8
ATOM 12009 C CA . LEU A 1 38 ? 8.270 -8.324 -8.888 1.00 0.00 38 LEU A CA 8
ATOM 12010 C C . LEU A 1 38 ? 8.030 -9.387 -9.962 1.00 0.00 38 LEU A C 8
ATOM 12011 O O . LEU A 1 38 ? 6.896 -9.817 -10.172 1.00 0.00 38 LEU A O 8
ATOM 12027 N N . PRO A 1 39 ? 9.143 -9.791 -10.631 1.00 0.00 39 PRO A N 8
ATOM 12028 C CA . PRO A 1 39 ? 9.064 -10.796 -11.677 1.00 0.00 39 PRO A CA 8
ATOM 12029 C C . PRO A 1 39 ? 8.872 -12.192 -11.083 1.00 0.00 39 PRO A C 8
ATOM 12030 O O . PRO A 1 39 ? 7.789 -12.768 -11.179 1.00 0.00 39 PRO A O 8
ATOM 12041 N N . LYS A 1 40 ? 9.939 -12.697 -10.483 1.00 0.00 40 LYS A N 8
ATOM 12042 C CA . LYS A 1 40 ? 9.902 -14.016 -9.873 1.00 0.00 40 LYS A CA 8
ATOM 12043 C C . LYS A 1 40 ? 8.554 -14.213 -9.176 1.00 0.00 40 LYS A C 8
ATOM 12044 O O . LYS A 1 40 ? 7.950 -15.279 -9.275 1.00 0.00 40 LYS A O 8
ATOM 12063 N N . VAL A 1 41 ? 8.122 -13.167 -8.487 1.00 0.00 41 VAL A N 8
ATOM 12064 C CA . VAL A 1 41 ? 6.857 -13.211 -7.774 1.00 0.00 41 VAL A CA 8
ATOM 12065 C C . VAL A 1 41 ? 5.736 -13.558 -8.755 1.00 0.00 41 VAL A C 8
ATOM 12066 O O . VAL A 1 41 ? 5.323 -12.719 -9.554 1.00 0.00 41 VAL A O 8
ATOM 12079 N N . LEU A 1 42 ? 5.274 -14.797 -8.662 1.00 0.00 42 LEU A N 8
ATOM 12080 C CA . LEU A 1 42 ? 4.208 -15.265 -9.531 1.00 0.00 42 LEU A CA 8
ATOM 12081 C C . LEU A 1 42 ? 2.863 -14.775 -8.991 1.00 0.00 42 LEU A C 8
ATOM 12082 O O . LEU A 1 42 ? 1.904 -14.623 -9.747 1.00 0.00 42 LEU A O 8
ATOM 12098 N N . GLU A 1 43 ? 2.834 -14.542 -7.687 1.00 0.00 43 GLU A N 8
ATOM 12099 C CA . GLU A 1 43 ? 1.622 -14.073 -7.037 1.00 0.00 43 GLU A CA 8
ATOM 12100 C C . GLU A 1 43 ? 1.972 -13.220 -5.815 1.00 0.00 43 GLU A C 8
ATOM 12101 O O . GLU A 1 43 ? 2.924 -13.518 -5.097 1.00 0.00 43 GLU A O 8
ATOM 12113 N N . VAL A 1 44 ? 1.181 -12.175 -5.618 1.00 0.00 44 VAL A N 8
ATOM 12114 C CA . VAL A 1 44 ? 1.395 -11.276 -4.496 1.00 0.00 44 VAL A CA 8
ATOM 12115 C C . VAL A 1 44 ? 0.326 -11.533 -3.432 1.00 0.00 44 VAL A C 8
ATOM 12116 O O . VAL A 1 44 ? -0.719 -12.113 -3.724 1.00 0.00 44 VAL A O 8
ATOM 12129 N N . GLU A 1 45 ? 0.625 -11.090 -2.220 1.00 0.00 45 GLU A N 8
ATOM 12130 C CA . GLU A 1 45 ? -0.297 -11.264 -1.111 1.00 0.00 45 GLU A CA 8
ATOM 12131 C C . GLU A 1 45 ? -0.097 -10.156 -0.075 1.00 0.00 45 GLU A C 8
ATOM 12132 O O . GLU A 1 45 ? 0.676 -9.226 -0.297 1.00 0.00 45 GLU A O 8
ATOM 12144 N N . ASP A 1 46 ? -0.808 -10.293 1.035 1.00 0.00 46 ASP A N 8
ATOM 12145 C CA . ASP A 1 46 ? -0.718 -9.314 2.106 1.00 0.00 46 ASP A CA 8
ATOM 12146 C C . ASP A 1 46 ? 0.516 -9.611 2.960 1.00 0.00 46 ASP A C 8
ATOM 12147 O O . ASP A 1 46 ? 0.993 -8.744 3.691 1.00 0.00 46 ASP A O 8
ATOM 12156 N N . SER A 1 47 ? 0.999 -10.839 2.839 1.00 0.00 47 SER A N 8
ATOM 12157 C CA . SER A 1 47 ? 2.169 -11.260 3.590 1.00 0.00 47 SER A CA 8
ATOM 12158 C C . SER A 1 47 ? 3.432 -11.060 2.749 1.00 0.00 47 SER A C 8
ATOM 12159 O O . SER A 1 47 ? 4.544 -11.262 3.234 1.00 0.00 47 SER A O 8
ATOM 12167 N N . THR A 1 48 ? 3.217 -10.667 1.502 1.00 0.00 48 THR A N 8
ATOM 12168 C CA . THR A 1 48 ? 4.324 -10.437 0.589 1.00 0.00 48 THR A CA 8
ATOM 12169 C C . THR A 1 48 ? 5.086 -9.171 0.983 1.00 0.00 48 THR A C 8
ATOM 12170 O O . THR A 1 48 ? 4.483 -8.121 1.202 1.00 0.00 48 THR A O 8
ATOM 12181 N N . ASP A 1 49 ? 6.402 -9.311 1.060 1.00 0.00 49 ASP A N 8
ATOM 12182 C CA . ASP A 1 49 ? 7.253 -8.191 1.424 1.00 0.00 49 ASP A CA 8
ATOM 12183 C C . ASP A 1 49 ? 7.906 -7.622 0.163 1.00 0.00 49 ASP A C 8
ATOM 12184 O O . ASP A 1 49 ? 8.716 -8.292 -0.477 1.00 0.00 49 ASP A O 8
ATOM 12193 N N . PHE A 1 50 ? 7.530 -6.392 -0.157 1.00 0.00 50 PHE A N 8
ATOM 12194 C CA . PHE A 1 50 ? 8.070 -5.726 -1.330 1.00 0.00 50 PHE A CA 8
ATOM 12195 C C . PHE A 1 50 ? 9.568 -5.999 -1.475 1.00 0.00 50 PHE A C 8
ATOM 12196 O O . PHE A 1 50 ? 10.071 -6.147 -2.588 1.00 0.00 50 PHE A O 8
ATOM 12213 N N . PHE A 1 51 ? 10.240 -6.056 -0.334 1.00 0.00 51 PHE A N 8
ATOM 12214 C CA . PHE A 1 51 ? 11.671 -6.308 -0.320 1.00 0.00 51 PHE A CA 8
ATOM 12215 C C . PHE A 1 51 ? 11.966 -7.802 -0.462 1.00 0.00 51 PHE A C 8
ATOM 12216 O O . PHE A 1 51 ? 12.516 -8.238 -1.472 1.00 0.00 51 PHE A O 8
ATOM 12233 N N . LYS A 1 52 ? 11.586 -8.548 0.566 1.00 0.00 52 LYS A N 8
ATOM 12234 C CA . LYS A 1 52 ? 11.803 -9.984 0.569 1.00 0.00 52 LYS A CA 8
ATOM 12235 C C . LYS A 1 52 ? 11.476 -10.548 -0.815 1.00 0.00 52 LYS A C 8
ATOM 12236 O O . LYS A 1 52 ? 12.099 -11.510 -1.261 1.00 0.00 52 LYS A O 8
ATOM 12255 N N . SER A 1 53 ? 10.498 -9.925 -1.456 1.00 0.00 53 SER A N 8
ATOM 12256 C CA . SER A 1 53 ? 10.080 -10.353 -2.780 1.00 0.00 53 SER A CA 8
ATOM 12257 C C . SER A 1 53 ? 11.249 -10.240 -3.760 1.00 0.00 53 SER A C 8
ATOM 12258 O O . SER A 1 53 ? 11.827 -11.249 -4.163 1.00 0.00 53 SER A O 8
ATOM 12266 N N . GLY A 1 54 ? 11.564 -9.003 -4.116 1.00 0.00 54 GLY A N 8
ATOM 12267 C CA . GLY A 1 54 ? 12.655 -8.745 -5.041 1.00 0.00 54 GLY A CA 8
ATOM 12268 C C . GLY A 1 54 ? 12.649 -7.286 -5.502 1.00 0.00 54 GLY A C 8
ATOM 12269 O O . GLY A 1 54 ? 12.868 -7.002 -6.678 1.00 0.00 54 GLY A O 8
ATOM 12273 N N . ALA A 1 55 ? 12.395 -6.399 -4.550 1.00 0.00 55 ALA A N 8
ATOM 12274 C CA . ALA A 1 55 ? 12.358 -4.976 -4.844 1.00 0.00 55 ALA A CA 8
ATOM 12275 C C . ALA A 1 55 ? 13.737 -4.369 -4.578 1.00 0.00 55 ALA A C 8
ATOM 12276 O O . ALA A 1 55 ? 14.352 -4.642 -3.548 1.00 0.00 55 ALA A O 8
ATOM 12283 N N . ALA A 1 56 ? 14.182 -3.555 -5.524 1.00 0.00 56 ALA A N 8
ATOM 12284 C CA . ALA A 1 56 ? 15.477 -2.907 -5.405 1.00 0.00 56 ALA A CA 8
ATOM 12285 C C . ALA A 1 56 ? 15.283 -1.481 -4.885 1.00 0.00 56 ALA A C 8
ATOM 12286 O O . ALA A 1 56 ? 14.186 -1.114 -4.465 1.00 0.00 56 ALA A O 8
ATOM 12293 N N . SER A 1 57 ? 16.364 -0.716 -4.930 1.00 0.00 57 SER A N 8
ATOM 12294 C CA . SER A 1 57 ? 16.326 0.661 -4.468 1.00 0.00 57 SER A CA 8
ATOM 12295 C C . SER A 1 57 ? 15.568 1.529 -5.475 1.00 0.00 57 SER A C 8
ATOM 12296 O O . SER A 1 57 ? 15.112 2.621 -5.138 1.00 0.00 57 SER A O 8
ATOM 12304 N N . VAL A 1 58 ? 15.458 1.012 -6.689 1.00 0.00 58 VAL A N 8
ATOM 12305 C CA . VAL A 1 58 ? 14.764 1.727 -7.747 1.00 0.00 58 VAL A CA 8
ATOM 12306 C C . VAL A 1 58 ? 13.278 1.363 -7.712 1.00 0.00 58 VAL A C 8
ATOM 12307 O O . VAL A 1 58 ? 12.422 2.212 -7.957 1.00 0.00 58 VAL A O 8
ATOM 12320 N N . ASP A 1 59 ? 13.017 0.101 -7.405 1.00 0.00 59 ASP A N 8
ATOM 12321 C CA . ASP A 1 59 ? 11.650 -0.385 -7.335 1.00 0.00 59 ASP A CA 8
ATOM 12322 C C . ASP A 1 59 ? 10.853 0.485 -6.361 1.00 0.00 59 ASP A C 8
ATOM 12323 O O . ASP A 1 59 ? 9.692 0.802 -6.614 1.00 0.00 59 ASP A O 8
ATOM 12332 N N . VAL A 1 60 ? 11.509 0.847 -5.268 1.00 0.00 60 VAL A N 8
ATOM 12333 C CA . VAL A 1 60 ? 10.877 1.674 -4.255 1.00 0.00 60 VAL A CA 8
ATOM 12334 C C . VAL A 1 60 ? 10.268 2.911 -4.920 1.00 0.00 60 VAL A C 8
ATOM 12335 O O . VAL A 1 60 ? 9.087 3.201 -4.736 1.00 0.00 60 VAL A O 8
ATOM 12348 N N . VAL A 1 61 ? 11.102 3.606 -5.679 1.00 0.00 61 VAL A N 8
ATOM 12349 C CA . VAL A 1 61 ? 10.661 4.805 -6.372 1.00 0.00 61 VAL A CA 8
ATOM 12350 C C . VAL A 1 61 ? 9.612 4.426 -7.419 1.00 0.00 61 VAL A C 8
ATOM 12351 O O . VAL A 1 61 ? 8.648 5.161 -7.632 1.00 0.00 61 VAL A O 8
ATOM 12364 N N . ARG A 1 62 ? 9.834 3.280 -8.046 1.00 0.00 62 ARG A N 8
ATOM 12365 C CA . ARG A 1 62 ? 8.920 2.795 -9.066 1.00 0.00 62 ARG A CA 8
ATOM 12366 C C . ARG A 1 62 ? 7.520 2.610 -8.479 1.00 0.00 62 ARG A C 8
ATOM 12367 O O . ARG A 1 62 ? 6.581 3.301 -8.873 1.00 0.00 62 ARG A O 8
ATOM 12388 N N . LEU A 1 63 ? 7.423 1.674 -7.546 1.00 0.00 63 LEU A N 8
ATOM 12389 C CA . LEU A 1 63 ? 6.152 1.389 -6.901 1.00 0.00 63 LEU A CA 8
ATOM 12390 C C . LEU A 1 63 ? 5.494 2.704 -6.477 1.00 0.00 63 LEU A C 8
ATOM 12391 O O . LEU A 1 63 ? 4.298 2.899 -6.687 1.00 0.00 63 LEU A O 8
ATOM 12407 N N . VAL A 1 64 ? 6.304 3.572 -5.890 1.00 0.00 64 VAL A N 8
ATOM 12408 C CA . VAL A 1 64 ? 5.816 4.863 -5.435 1.00 0.00 64 VAL A CA 8
ATOM 12409 C C . VAL A 1 64 ? 5.364 5.686 -6.643 1.00 0.00 64 VAL A C 8
ATOM 12410 O O . VAL A 1 64 ? 4.293 6.290 -6.621 1.00 0.00 64 VAL A O 8
ATOM 12423 N N . GLU A 1 65 ? 6.203 5.683 -7.668 1.00 0.00 65 GLU A N 8
ATOM 12424 C CA . GLU A 1 65 ? 5.903 6.423 -8.883 1.00 0.00 65 GLU A CA 8
ATOM 12425 C C . GLU A 1 65 ? 4.644 5.863 -9.547 1.00 0.00 65 GLU A C 8
ATOM 12426 O O . GLU A 1 65 ? 3.805 6.620 -10.033 1.00 0.00 65 GLU A O 8
ATOM 12438 N N . GLU A 1 66 ? 4.551 4.541 -9.548 1.00 0.00 66 GLU A N 8
ATOM 12439 C CA . GLU A 1 66 ? 3.408 3.871 -10.144 1.00 0.00 66 GLU A CA 8
ATOM 12440 C C . GLU A 1 66 ? 2.128 4.227 -9.385 1.00 0.00 66 GLU A C 8
ATOM 12441 O O . GLU A 1 66 ? 1.166 4.714 -9.977 1.00 0.00 66 GLU A O 8
ATOM 12453 N N . VAL A 1 67 ? 2.158 3.970 -8.086 1.00 0.00 67 VAL A N 8
ATOM 12454 C CA . VAL A 1 67 ? 1.012 4.258 -7.240 1.00 0.00 67 VAL A CA 8
ATOM 12455 C C . VAL A 1 67 ? 0.675 5.747 -7.334 1.00 0.00 67 VAL A C 8
ATOM 12456 O O . VAL A 1 67 ? -0.442 6.155 -7.019 1.00 0.00 67 VAL A O 8
ATOM 12469 N N . LYS A 1 68 ? 1.660 6.518 -7.769 1.00 0.00 68 LYS A N 8
ATOM 12470 C CA . LYS A 1 68 ? 1.481 7.953 -7.908 1.00 0.00 68 LYS A CA 8
ATOM 12471 C C . LYS A 1 68 ? 0.450 8.230 -9.004 1.00 0.00 68 LYS A C 8
ATOM 12472 O O . LYS A 1 68 ? -0.448 9.051 -8.823 1.00 0.00 68 LYS A O 8
ATOM 12491 N N . GLU A 1 69 ? 0.613 7.529 -10.117 1.00 0.00 69 GLU A N 8
ATOM 12492 C CA . GLU A 1 69 ? -0.292 7.689 -11.242 1.00 0.00 69 GLU A CA 8
ATOM 12493 C C . GLU A 1 69 ? -1.686 7.171 -10.879 1.00 0.00 69 GLU A C 8
ATOM 12494 O O . GLU A 1 69 ? -2.676 7.560 -11.496 1.00 0.00 69 GLU A O 8
ATOM 12506 N N . LEU A 1 70 ? -1.717 6.301 -9.881 1.00 0.00 70 LEU A N 8
ATOM 12507 C CA . LEU A 1 70 ? -2.972 5.725 -9.430 1.00 0.00 70 LEU A CA 8
ATOM 12508 C C . LEU A 1 70 ? -3.840 6.824 -8.812 1.00 0.00 70 LEU A C 8
ATOM 12509 O O . LEU A 1 70 ? -5.015 6.955 -9.150 1.00 0.00 70 LEU A O 8
ATOM 12525 N N . CYS A 1 71 ? -3.226 7.585 -7.918 1.00 0.00 71 CYS A N 8
ATOM 12526 C CA . CYS A 1 71 ? -3.928 8.669 -7.251 1.00 0.00 71 CYS A CA 8
ATOM 12527 C C . CYS A 1 71 ? -3.581 9.977 -7.964 1.00 0.00 71 CYS A C 8
ATOM 12528 O O . CYS A 1 71 ? -4.013 11.050 -7.545 1.00 0.00 71 CYS A O 8
ATOM 12536 N N . ASP A 1 72 ? -2.803 9.845 -9.029 1.00 0.00 72 ASP A N 8
ATOM 12537 C CA . ASP A 1 72 ? -2.393 11.004 -9.804 1.00 0.00 72 ASP A CA 8
ATOM 12538 C C . ASP A 1 72 ? -1.561 11.935 -8.920 1.00 0.00 72 ASP A C 8
ATOM 12539 O O . ASP A 1 72 ? -2.047 12.974 -8.477 1.00 0.00 72 ASP A O 8
ATOM 12548 N N . GLY A 1 73 ? -0.321 11.528 -8.689 1.00 0.00 73 GLY A N 8
ATOM 12549 C CA . GLY A 1 73 ? 0.583 12.313 -7.866 1.00 0.00 73 GLY A CA 8
ATOM 12550 C C . GLY A 1 73 ? 0.368 12.016 -6.380 1.00 0.00 73 GLY A C 8
ATOM 12551 O O . GLY A 1 73 ? 0.363 12.929 -5.556 1.00 0.00 73 GLY A O 8
ATOM 12555 N N . LEU A 1 74 ? 0.197 10.737 -6.083 1.00 0.00 74 LEU A N 8
ATOM 12556 C CA . LEU A 1 74 ? -0.017 10.308 -4.711 1.00 0.00 74 LEU A CA 8
ATOM 12557 C C . LEU A 1 74 ? 1.107 10.855 -3.830 1.00 0.00 74 LEU A C 8
ATOM 12558 O O . LEU A 1 74 ? 2.262 10.906 -4.251 1.00 0.00 74 LEU A O 8
ATOM 12574 N N . GLU A 1 75 ? 0.731 11.250 -2.622 1.00 0.00 75 GLU A N 8
ATOM 12575 C CA . GLU A 1 75 ? 1.693 11.791 -1.677 1.00 0.00 75 GLU A CA 8
ATOM 12576 C C . GLU A 1 75 ? 2.488 10.659 -1.023 1.00 0.00 75 GLU A C 8
ATOM 12577 O O . GLU A 1 75 ? 2.457 10.499 0.196 1.00 0.00 75 GLU A O 8
ATOM 12589 N N . LEU A 1 76 ? 3.181 9.903 -1.862 1.00 0.00 76 LEU A N 8
ATOM 12590 C CA . LEU A 1 76 ? 3.982 8.791 -1.380 1.00 0.00 76 LEU A CA 8
ATOM 12591 C C . LEU A 1 76 ? 5.459 9.191 -1.388 1.00 0.00 76 LEU A C 8
ATOM 12592 O O . LEU A 1 76 ? 5.838 10.168 -2.032 1.00 0.00 76 LEU A O 8
ATOM 12608 N N . GLU A 1 77 ? 6.253 8.416 -0.664 1.00 0.00 77 GLU A N 8
ATOM 12609 C CA . GLU A 1 77 ? 7.680 8.677 -0.580 1.00 0.00 77 GLU A CA 8
ATOM 12610 C C . GLU A 1 77 ? 8.440 7.384 -0.278 1.00 0.00 77 GLU A C 8
ATOM 12611 O O . GLU A 1 77 ? 7.847 6.401 0.164 1.00 0.00 77 GLU A O 8
ATOM 12623 N N . ASN A 1 78 ? 9.740 7.426 -0.529 1.00 0.00 78 ASN A N 8
ATOM 12624 C CA . ASN A 1 78 ? 10.587 6.270 -0.289 1.00 0.00 78 ASN A CA 8
ATOM 12625 C C . ASN A 1 78 ? 10.439 5.828 1.168 1.00 0.00 78 ASN A C 8
ATOM 12626 O O . ASN A 1 78 ? 10.452 4.634 1.463 1.00 0.00 78 ASN A O 8
ATOM 12637 N N . GLU A 1 79 ? 10.301 6.815 2.042 1.00 0.00 79 GLU A N 8
ATOM 12638 C CA . GLU A 1 79 ? 10.151 6.543 3.461 1.00 0.00 79 GLU A CA 8
ATOM 12639 C C . GLU A 1 79 ? 8.883 5.725 3.713 1.00 0.00 79 GLU A C 8
ATOM 12640 O O . GLU A 1 79 ? 8.891 4.793 4.516 1.00 0.00 79 GLU A O 8
ATOM 12652 N N . ASP A 1 80 ? 7.824 6.103 3.013 1.00 0.00 80 ASP A N 8
ATOM 12653 C CA . ASP A 1 80 ? 6.551 5.416 3.151 1.00 0.00 80 ASP A CA 8
ATOM 12654 C C . ASP A 1 80 ? 6.737 3.935 2.816 1.00 0.00 80 ASP A C 8
ATOM 12655 O O . ASP A 1 80 ? 6.146 3.070 3.461 1.00 0.00 80 ASP A O 8
ATOM 12664 N N . VAL A 1 81 ? 7.562 3.688 1.809 1.00 0.00 81 VAL A N 8
ATOM 12665 C CA . VAL A 1 81 ? 7.833 2.326 1.381 1.00 0.00 81 VAL A CA 8
ATOM 12666 C C . VAL A 1 81 ? 8.704 1.630 2.429 1.00 0.00 81 VAL A C 8
ATOM 12667 O O . VAL A 1 81 ? 8.373 0.540 2.891 1.00 0.00 81 VAL A O 8
ATOM 12680 N N . TYR A 1 82 ? 9.800 2.290 2.773 1.00 0.00 82 TYR A N 8
ATOM 12681 C CA . TYR A 1 82 ? 10.721 1.749 3.758 1.00 0.00 82 TYR A CA 8
ATOM 12682 C C . TYR A 1 82 ? 10.002 1.448 5.074 1.00 0.00 82 TYR A C 8
ATOM 12683 O O . TYR A 1 82 ? 10.516 0.709 5.912 1.00 0.00 82 TYR A O 8
ATOM 12701 N N . MET A 1 83 ? 8.823 2.036 5.215 1.00 0.00 83 MET A N 8
ATOM 12702 C CA . MET A 1 83 ? 8.027 1.840 6.415 1.00 0.00 83 MET A CA 8
ATOM 12703 C C . MET A 1 83 ? 7.110 0.624 6.272 1.00 0.00 83 MET A C 8
ATOM 12704 O O . MET A 1 83 ? 6.994 -0.183 7.193 1.00 0.00 83 MET A O 8
ATOM 12718 N N . ALA A 1 84 ? 6.480 0.532 5.110 1.00 0.00 84 ALA A N 8
ATOM 12719 C CA . ALA A 1 84 ? 5.575 -0.572 4.834 1.00 0.00 84 ALA A CA 8
ATOM 12720 C C . ALA A 1 84 ? 6.114 -1.385 3.656 1.00 0.00 84 ALA A C 8
ATOM 12721 O O . ALA A 1 84 ? 5.805 -1.092 2.502 1.00 0.00 84 ALA A O 8
ATOM 12728 N N . SER A 1 85 ? 6.911 -2.390 3.987 1.00 0.00 85 SER A N 8
ATOM 12729 C CA . SER A 1 85 ? 7.496 -3.248 2.970 1.00 0.00 85 SER A CA 8
ATOM 12730 C C . SER A 1 85 ? 6.466 -4.275 2.496 1.00 0.00 85 SER A C 8
ATOM 12731 O O . SER A 1 85 ? 6.473 -4.675 1.333 1.00 0.00 85 SER A O 8
ATOM 12739 N N . THR A 1 86 ? 5.605 -4.672 3.421 1.00 0.00 86 THR A N 8
ATOM 12740 C CA . THR A 1 86 ? 4.571 -5.645 3.112 1.00 0.00 86 THR A CA 8
ATOM 12741 C C . THR A 1 86 ? 3.356 -4.953 2.492 1.00 0.00 86 THR A C 8
ATOM 12742 O O . THR A 1 86 ? 2.984 -3.855 2.904 1.00 0.00 86 THR A O 8
ATOM 12753 N N . PHE A 1 87 ? 2.770 -5.623 1.510 1.00 0.00 87 PHE A N 8
ATOM 12754 C CA . PHE A 1 87 ? 1.605 -5.086 0.828 1.00 0.00 87 PHE A CA 8
ATOM 12755 C C . PHE A 1 87 ? 0.541 -4.637 1.832 1.00 0.00 87 PHE A C 8
ATOM 12756 O O . PHE A 1 87 ? 0.173 -3.464 1.869 1.00 0.00 87 PHE A O 8
ATOM 12773 N N . GLY A 1 88 ? 0.077 -5.595 2.622 1.00 0.00 88 GLY A N 8
ATOM 12774 C CA . GLY A 1 88 ? -0.937 -5.313 3.624 1.00 0.00 88 GLY A CA 8
ATOM 12775 C C . GLY A 1 88 ? -0.668 -3.975 4.315 1.00 0.00 88 GLY A C 8
ATOM 12776 O O . GLY A 1 88 ? -1.493 -3.064 4.257 1.00 0.00 88 GLY A O 8
ATOM 12780 N N . ASP A 1 89 ? 0.491 -3.898 4.954 1.00 0.00 89 ASP A N 8
ATOM 12781 C CA . ASP A 1 89 ? 0.879 -2.687 5.656 1.00 0.00 89 ASP A CA 8
ATOM 12782 C C . ASP A 1 89 ? 0.814 -1.500 4.692 1.00 0.00 89 ASP A C 8
ATOM 12783 O O . ASP A 1 89 ? 0.137 -0.511 4.966 1.00 0.00 89 ASP A O 8
ATOM 12792 N N . PHE A 1 90 ? 1.526 -1.639 3.584 1.00 0.00 90 PHE A N 8
ATOM 12793 C CA . PHE A 1 90 ? 1.557 -0.591 2.578 1.00 0.00 90 PHE A CA 8
ATOM 12794 C C . PHE A 1 90 ? 0.141 -0.144 2.209 1.00 0.00 90 PHE A C 8
ATOM 12795 O O . PHE A 1 90 ? -0.182 1.040 2.297 1.00 0.00 90 PHE A O 8
ATOM 12812 N N . ILE A 1 91 ? -0.665 -1.114 1.803 1.00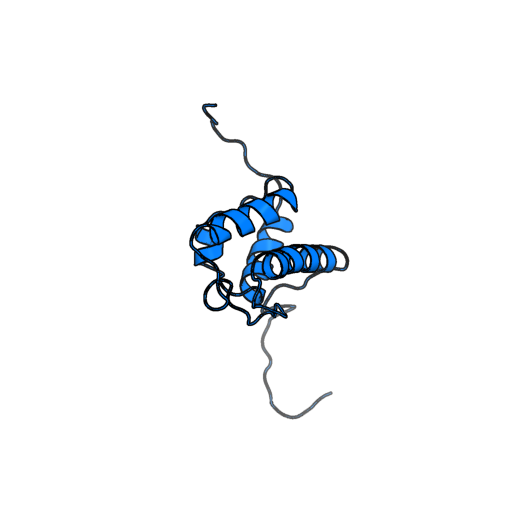 0.00 91 ILE A N 8
ATOM 12813 C CA . ILE A 1 91 ? -2.038 -0.834 1.420 1.00 0.00 91 ILE A CA 8
ATOM 12814 C C . ILE A 1 91 ? -2.671 0.101 2.452 1.00 0.00 91 ILE A C 8
ATOM 12815 O O . ILE A 1 91 ? -3.231 1.137 2.096 1.00 0.00 91 ILE A O 8
ATOM 12831 N N . GLN A 1 92 ? -2.561 -0.298 3.711 1.00 0.00 92 GLN A N 8
ATOM 12832 C CA . GLN A 1 92 ? -3.115 0.492 4.797 1.00 0.00 92 GLN A CA 8
ATOM 12833 C C . GLN A 1 92 ? -2.686 1.955 4.663 1.00 0.00 92 GLN A C 8
ATOM 12834 O O . GLN A 1 92 ? -3.518 2.858 4.736 1.00 0.00 92 GLN A O 8
ATOM 12848 N N . LEU A 1 93 ? -1.389 2.142 4.468 1.00 0.00 93 LEU A N 8
ATOM 12849 C CA . LEU A 1 93 ? -0.840 3.480 4.323 1.00 0.00 93 LEU A CA 8
ATOM 12850 C C . LEU A 1 93 ? -1.424 4.133 3.069 1.00 0.00 93 LEU A C 8
ATOM 12851 O O . LEU A 1 93 ? -1.871 5.278 3.111 1.00 0.00 93 LEU A O 8
ATOM 12867 N N . LEU A 1 94 ? -1.403 3.376 1.982 1.00 0.00 94 LEU A N 8
ATOM 12868 C CA . LEU A 1 94 ? -1.925 3.866 0.718 1.00 0.00 94 LEU A CA 8
ATOM 12869 C C . LEU A 1 94 ? -3.388 4.276 0.899 1.00 0.00 94 LEU A C 8
ATOM 12870 O O . LEU A 1 94 ? -3.743 5.433 0.682 1.00 0.00 94 LEU A O 8
ATOM 12886 N N . VAL A 1 95 ? -4.196 3.305 1.297 1.00 0.00 95 VAL A N 8
ATOM 12887 C CA . VAL A 1 95 ? -5.612 3.550 1.511 1.00 0.00 95 VAL A CA 8
ATOM 12888 C C . VAL A 1 95 ? -5.787 4.845 2.306 1.00 0.00 95 VAL A C 8
ATOM 12889 O O . VAL A 1 95 ? -6.583 5.705 1.933 1.00 0.00 95 VAL A O 8
ATOM 12902 N N . ARG A 1 96 ? -5.029 4.944 3.389 1.00 0.00 96 ARG A N 8
ATOM 12903 C CA . ARG A 1 96 ? -5.090 6.119 4.241 1.00 0.00 96 ARG A CA 8
ATOM 12904 C C . ARG A 1 96 ? -4.859 7.386 3.414 1.00 0.00 96 ARG A C 8
ATOM 12905 O O . ARG A 1 96 ? -5.599 8.360 3.543 1.00 0.00 96 ARG A O 8
ATOM 12926 N N . LYS A 1 97 ? -3.828 7.332 2.583 1.00 0.00 97 LYS A N 8
ATOM 12927 C CA . LYS A 1 97 ? -3.490 8.463 1.736 1.00 0.00 97 LYS A CA 8
ATOM 12928 C C . LYS A 1 97 ? -4.583 8.649 0.681 1.00 0.00 97 LYS A C 8
ATOM 12929 O O . LYS A 1 97 ? -5.013 9.771 0.418 1.00 0.00 97 LYS A O 8
ATOM 12948 N N . LEU A 1 98 ? -5.001 7.531 0.105 1.00 0.00 98 LEU A N 8
ATOM 12949 C CA . LEU A 1 98 ? -6.035 7.557 -0.915 1.00 0.00 98 LEU A CA 8
ATOM 12950 C C . LEU A 1 98 ? -7.299 8.199 -0.339 1.00 0.00 98 LEU A C 8
ATOM 12951 O O . LEU A 1 98 ? -7.908 9.057 -0.974 1.00 0.00 98 LEU A O 8
ATOM 12967 N N . ARG A 1 99 ? -7.654 7.757 0.859 1.00 0.00 99 ARG A N 8
ATOM 12968 C CA . ARG A 1 99 ? -8.834 8.278 1.528 1.00 0.00 99 ARG A CA 8
ATOM 12969 C C . ARG A 1 99 ? -8.699 9.787 1.745 1.00 0.00 99 ARG A C 8
ATOM 12970 O O . ARG A 1 99 ? -9.622 10.545 1.451 1.00 0.00 99 ARG A O 8
ATOM 12991 N N . GLY A 1 100 ? -7.541 10.178 2.257 1.00 0.00 100 GLY A N 8
ATOM 12992 C CA . GLY A 1 100 ? -7.274 11.582 2.516 1.00 0.00 100 GLY A CA 8
ATOM 12993 C C . GLY A 1 100 ? -5.964 11.758 3.287 1.00 0.00 100 GLY A C 8
ATOM 12994 O O . GLY A 1 100 ? -4.916 11.279 2.854 1.00 0.00 100 GLY A O 8
ATOM 12998 N N . ASP A 1 101 ? -6.065 12.445 4.415 1.00 0.00 101 ASP A N 8
ATOM 12999 C CA . ASP A 1 101 ? -4.901 12.689 5.249 1.00 0.00 101 ASP A CA 8
ATOM 13000 C C . ASP A 1 101 ? -3.730 13.127 4.368 1.00 0.00 101 ASP A C 8
ATOM 13001 O O . ASP A 1 101 ? -2.598 12.691 4.572 1.00 0.00 101 ASP A O 8
ATOM 13010 N N . ASP A 1 102 ? -4.042 13.983 3.406 1.00 0.00 102 ASP A N 8
ATOM 13011 C CA . ASP A 1 102 ? -3.029 14.485 2.492 1.00 0.00 102 ASP A CA 8
ATOM 13012 C C . ASP A 1 102 ? -3.502 15.810 1.891 1.00 0.00 102 ASP A C 8
ATOM 13013 O O . ASP A 1 102 ? -3.785 15.888 0.697 1.00 0.00 102 ASP A O 8
ATOM 13022 N N . GLU A 1 103 ? -3.573 16.819 2.747 1.00 0.00 103 GLU A N 8
ATOM 13023 C CA . GLU A 1 103 ? -4.007 18.137 2.315 1.00 0.00 103 GLU A CA 8
ATOM 13024 C C . GLU A 1 103 ? -2.796 19.037 2.061 1.00 0.00 103 GLU A C 8
ATOM 13025 O O . GLU A 1 103 ? -2.922 20.093 1.441 1.00 0.00 103 GLU A O 8
ATOM 13037 N N . GLU A 1 104 ? -1.651 18.588 2.553 1.00 0.00 104 GLU A N 8
ATOM 13038 C CA . GLU A 1 104 ? -0.419 19.340 2.387 1.00 0.00 104 GLU A CA 8
ATOM 13039 C C . GLU A 1 104 ? -0.445 20.599 3.256 1.00 0.00 104 GLU A C 8
ATOM 13040 O O . GLU A 1 104 ? 0.337 20.725 4.197 1.00 0.00 104 GLU A O 8
ATOM 13052 N N . SER A 1 105 ? -1.352 21.500 2.910 1.00 0.00 105 SER A N 8
ATOM 13053 C CA . SER A 1 105 ? -1.490 22.745 3.646 1.00 0.00 105 SER A CA 8
ATOM 13054 C C . SER A 1 105 ? -1.712 22.452 5.131 1.00 0.00 105 SER A C 8
ATOM 13055 O O . SER A 1 105 ? -0.942 22.902 5.978 1.00 0.00 105 SER A O 8
ATOM 13063 N N . GLY A 1 106 ? -2.769 21.701 5.402 1.00 0.00 106 GLY A N 8
ATOM 13064 C CA . GLY A 1 106 ? -3.103 21.343 6.770 1.00 0.00 106 GLY A CA 8
ATOM 13065 C C . GLY A 1 106 ? -4.593 21.024 6.906 1.00 0.00 106 GLY A C 8
ATOM 13066 O O . GLY A 1 106 ? -5.273 20.784 5.910 1.00 0.00 106 GLY A O 8
ATOM 13070 N N . PRO A 1 107 ? -5.068 21.033 8.180 1.00 0.00 107 PRO A N 8
ATOM 13071 C CA . PRO A 1 107 ? -6.466 20.748 8.460 1.00 0.00 107 PRO A CA 8
ATOM 13072 C C . PRO A 1 107 ? -7.353 21.936 8.083 1.00 0.00 107 PRO A C 8
ATOM 13073 O O . PRO A 1 107 ? -8.280 21.795 7.287 1.00 0.00 107 PRO A O 8
ATOM 13084 N N . SER A 1 108 ? -7.039 23.079 8.673 1.00 0.00 108 SER A N 8
ATOM 13085 C CA . SER A 1 108 ? -7.796 24.291 8.410 1.00 0.00 108 SER A CA 8
ATOM 13086 C C . SER A 1 108 ? -9.296 24.003 8.511 1.00 0.00 108 SER A C 8
ATOM 13087 O O . SER A 1 108 ? -9.941 23.695 7.509 1.00 0.00 108 SER A O 8
ATOM 13095 N N . SER A 1 109 ? -9.807 24.113 9.728 1.00 0.00 109 SER A N 8
ATOM 13096 C CA . SER A 1 109 ? -11.218 23.868 9.972 1.00 0.00 109 SER A CA 8
ATOM 13097 C C . SER A 1 109 ? -11.549 22.399 9.699 1.00 0.00 109 SER A C 8
ATOM 13098 O O . SER A 1 109 ? -11.062 21.819 8.730 1.00 0.00 109 SER A O 8
ATOM 13106 N N . GLY A 1 110 ? -12.375 21.840 10.570 1.00 0.00 110 GLY A N 8
ATOM 13107 C CA . GLY A 1 110 ? -12.777 20.450 10.435 1.00 0.00 110 GLY A CA 8
ATOM 13108 C C . GLY A 1 110 ? -12.140 19.586 11.525 1.00 0.00 110 GLY A C 8
ATOM 13109 O O . GLY A 1 110 ? -11.182 18.859 11.264 1.00 0.00 110 GLY A O 8
ATOM 13113 N N . GLY A 1 1 ? -14.453 16.545 22.429 1.00 0.00 1 GLY A N 9
ATOM 13114 C CA . GLY A 1 1 ? -14.001 16.471 23.808 1.00 0.00 1 GLY A CA 9
ATOM 13115 C C . GLY A 1 1 ? -12.580 17.019 23.950 1.00 0.00 1 GLY A C 9
ATOM 13116 O O . GLY A 1 1 ? -11.608 16.295 23.743 1.00 0.00 1 GLY A O 9
ATOM 13120 N N . SER A 1 2 ? -12.504 18.294 24.301 1.00 0.00 2 SER A N 9
ATOM 13121 C CA . SER A 1 2 ? -11.218 18.948 24.472 1.00 0.00 2 SER A CA 9
ATOM 13122 C C . SER A 1 2 ? -10.862 19.022 25.958 1.00 0.00 2 SER A C 9
ATOM 13123 O O . SER A 1 2 ? -11.703 18.756 26.816 1.00 0.00 2 SER A O 9
ATOM 13131 N N . SER A 1 3 ? -9.614 19.384 26.218 1.00 0.00 3 SER A N 9
ATOM 13132 C CA . SER A 1 3 ? -9.136 19.495 27.586 1.00 0.00 3 SER A CA 9
ATOM 13133 C C . SER A 1 3 ? -9.165 18.124 28.264 1.00 0.00 3 SER A C 9
ATOM 13134 O O . SER A 1 3 ? -10.186 17.438 28.241 1.00 0.00 3 SER A O 9
ATOM 13142 N N . GLY A 1 4 ? -8.033 17.766 28.851 1.00 0.00 4 GLY A N 9
ATOM 13143 C CA . GLY A 1 4 ? -7.916 16.489 29.535 1.00 0.00 4 GLY A CA 9
ATOM 13144 C C . GLY A 1 4 ? -6.669 16.454 30.420 1.00 0.00 4 GLY A C 9
ATOM 13145 O O . GLY A 1 4 ? -6.473 17.332 31.258 1.00 0.00 4 GLY A O 9
ATOM 13149 N N . SER A 1 5 ? -5.858 15.428 30.205 1.00 0.00 5 SER A N 9
ATOM 13150 C CA . SER A 1 5 ? -4.635 15.267 30.973 1.00 0.00 5 SER A CA 9
ATOM 13151 C C . SER A 1 5 ? -3.598 14.499 30.150 1.00 0.00 5 SER A C 9
ATOM 13152 O O . SER A 1 5 ? -3.950 13.775 29.221 1.00 0.00 5 SER A O 9
ATOM 13160 N N . SER A 1 6 ? -2.340 14.684 30.522 1.00 0.00 6 SER A N 9
ATOM 13161 C CA . SER A 1 6 ? -1.249 14.018 29.831 1.00 0.00 6 SER A CA 9
ATOM 13162 C C . SER A 1 6 ? -0.871 12.731 30.567 1.00 0.00 6 SER A C 9
ATOM 13163 O O . SER A 1 6 ? -0.032 12.751 31.467 1.00 0.00 6 SER A O 9
ATOM 13171 N N . GLY A 1 7 ? -1.507 11.644 30.157 1.00 0.00 7 GLY A N 9
ATOM 13172 C CA . GLY A 1 7 ? -1.248 10.351 30.767 1.00 0.00 7 GLY A CA 9
ATOM 13173 C C . GLY A 1 7 ? -1.022 9.277 29.701 1.00 0.00 7 GLY A C 9
ATOM 13174 O O . GLY A 1 7 ? 0.097 9.099 29.221 1.00 0.00 7 GLY A O 9
ATOM 13178 N N . PHE A 1 8 ? -2.103 8.590 29.360 1.00 0.00 8 PHE A N 9
ATOM 13179 C CA . PHE A 1 8 ? -2.037 7.539 28.359 1.00 0.00 8 PHE A CA 9
ATOM 13180 C C . PHE A 1 8 ? -3.434 7.018 28.018 1.00 0.00 8 PHE A C 9
ATOM 13181 O O . PHE A 1 8 ? -4.244 6.773 28.911 1.00 0.00 8 PHE A O 9
ATOM 13198 N N . PHE A 1 9 ? -3.675 6.864 26.724 1.00 0.00 9 PHE A N 9
ATOM 13199 C CA . PHE A 1 9 ? -4.960 6.376 26.255 1.00 0.00 9 PHE A CA 9
ATOM 13200 C C . PHE A 1 9 ? -4.907 4.873 25.974 1.00 0.00 9 PHE A C 9
ATOM 13201 O O . PHE A 1 9 ? -3.829 4.282 25.940 1.00 0.00 9 PHE A O 9
ATOM 13218 N N . LYS A 1 10 ? -6.085 4.298 25.780 1.00 0.00 10 LYS A N 9
ATOM 13219 C CA . LYS A 1 10 ? -6.186 2.875 25.503 1.00 0.00 10 LYS A CA 9
ATOM 13220 C C . LYS A 1 10 ? -5.504 2.570 24.167 1.00 0.00 10 LYS A C 9
ATOM 13221 O O . LYS A 1 10 ? -5.655 3.319 23.203 1.00 0.00 10 LYS A O 9
ATOM 13240 N N . GLY A 1 11 ? -4.767 1.469 24.154 1.00 0.00 11 GLY A N 9
ATOM 13241 C CA . GLY A 1 11 ? -4.061 1.056 22.953 1.00 0.00 11 GLY A CA 9
ATOM 13242 C C . GLY A 1 11 ? -4.579 -0.292 22.449 1.00 0.00 11 GLY A C 9
ATOM 13243 O O . GLY A 1 11 ? -3.930 -1.320 22.634 1.00 0.00 11 GLY A O 9
ATOM 13247 N N . ALA A 1 12 ? -5.745 -0.245 21.821 1.00 0.00 12 ALA A N 9
ATOM 13248 C CA . ALA A 1 12 ? -6.358 -1.450 21.288 1.00 0.00 12 ALA A CA 9
ATOM 13249 C C . ALA A 1 12 ? -7.627 -1.074 20.519 1.00 0.00 12 ALA A C 9
ATOM 13250 O O . ALA A 1 12 ? -8.065 0.074 20.561 1.00 0.00 12 ALA A O 9
ATOM 13257 N N . ALA A 1 13 ? -8.180 -2.065 19.835 1.00 0.00 13 ALA A N 9
ATOM 13258 C CA . ALA A 1 13 ? -9.389 -1.853 19.057 1.00 0.00 13 ALA A CA 9
ATOM 13259 C C . ALA A 1 13 ? -9.122 -0.795 17.985 1.00 0.00 13 ALA A C 9
ATOM 13260 O O . ALA A 1 13 ? -8.184 -0.008 18.104 1.00 0.00 13 ALA A O 9
ATOM 13267 N N . SER A 1 14 ? -9.963 -0.809 16.962 1.00 0.00 14 SER A N 9
ATOM 13268 C CA . SER A 1 14 ? -9.830 0.139 15.869 1.00 0.00 14 SER A CA 9
ATOM 13269 C C . SER A 1 14 ? -8.412 0.083 15.298 1.00 0.00 14 SER A C 9
ATOM 13270 O O . SER A 1 14 ? -7.543 0.851 15.707 1.00 0.00 14 SER A O 9
ATOM 13278 N N . SER A 1 15 ? -8.221 -0.835 14.361 1.00 0.00 15 SER A N 9
ATOM 13279 C CA . SER A 1 15 ? -6.924 -1.002 13.730 1.00 0.00 15 SER A CA 9
ATOM 13280 C C . SER A 1 15 ? -7.102 -1.351 12.251 1.00 0.00 15 SER A C 9
ATOM 13281 O O . SER A 1 15 ? -8.072 -2.008 11.877 1.00 0.00 15 SER A O 9
ATOM 13289 N N . VAL A 1 16 ? -6.151 -0.895 11.449 1.00 0.00 16 VAL A N 9
ATOM 13290 C CA . VAL A 1 16 ? -6.191 -1.150 10.019 1.00 0.00 16 VAL A CA 9
ATOM 13291 C C . VAL A 1 16 ? -7.473 -0.552 9.434 1.00 0.00 16 VAL A C 9
ATOM 13292 O O . VAL A 1 16 ? -8.495 -0.479 10.115 1.00 0.00 16 VAL A O 9
ATOM 13305 N N . LEU A 1 17 ? -7.376 -0.140 8.179 1.00 0.00 17 LEU A N 9
ATOM 13306 C CA . LEU A 1 17 ? -8.514 0.449 7.495 1.00 0.00 17 LEU A CA 9
ATOM 13307 C C . LEU A 1 17 ? -9.191 -0.616 6.629 1.00 0.00 17 LEU A C 9
ATOM 13308 O O . LEU A 1 17 ? -8.516 -1.407 5.972 1.00 0.00 17 LEU A O 9
ATOM 13324 N N . GLU A 1 18 ? -10.516 -0.602 6.657 1.00 0.00 18 GLU A N 9
ATOM 13325 C CA . GLU A 1 18 ? -11.291 -1.556 5.884 1.00 0.00 18 GLU A CA 9
ATOM 13326 C C . GLU A 1 18 ? -11.558 -1.010 4.480 1.00 0.00 18 GLU A C 9
ATOM 13327 O O . GLU A 1 18 ? -12.170 0.046 4.327 1.00 0.00 18 GLU A O 9
ATOM 13339 N N . LEU A 1 19 ? -11.085 -1.753 3.490 1.00 0.00 19 LEU A N 9
ATOM 13340 C CA . LEU A 1 19 ? -11.265 -1.356 2.104 1.00 0.00 19 LEU A CA 9
ATOM 13341 C C . LEU A 1 19 ? -12.756 -1.162 1.823 1.00 0.00 19 LEU A C 9
ATOM 13342 O O . LEU A 1 19 ? -13.593 -1.417 2.688 1.00 0.00 19 LEU A O 9
ATOM 13358 N N . THR A 1 20 ? -13.044 -0.713 0.610 1.00 0.00 20 THR A N 9
ATOM 13359 C CA . THR A 1 20 ? -14.420 -0.482 0.205 1.00 0.00 20 THR A CA 9
ATOM 13360 C C . THR A 1 20 ? -14.666 -1.051 -1.194 1.00 0.00 20 THR A C 9
ATOM 13361 O O . THR A 1 20 ? -13.928 -1.922 -1.653 1.00 0.00 20 THR A O 9
ATOM 13372 N N . GLU A 1 21 ? -15.706 -0.536 -1.833 1.00 0.00 21 GLU A N 9
ATOM 13373 C CA . GLU A 1 21 ? -16.059 -0.981 -3.171 1.00 0.00 21 GLU A CA 9
ATOM 13374 C C . GLU A 1 21 ? -15.075 -0.413 -4.196 1.00 0.00 21 GLU A C 9
ATOM 13375 O O . GLU A 1 21 ? -14.686 -1.104 -5.137 1.00 0.00 21 GLU A O 9
ATOM 13387 N N . ALA A 1 22 ? -14.701 0.839 -3.979 1.00 0.00 22 ALA A N 9
ATOM 13388 C CA . ALA A 1 22 ? -13.771 1.508 -4.873 1.00 0.00 22 ALA A CA 9
ATOM 13389 C C . ALA A 1 22 ? -12.340 1.116 -4.497 1.00 0.00 22 ALA A C 9
ATOM 13390 O O . ALA A 1 22 ? -11.609 0.561 -5.316 1.00 0.00 22 ALA A O 9
ATOM 13397 N N . GLU A 1 23 ? -11.983 1.421 -3.258 1.00 0.00 23 GLU A N 9
ATOM 13398 C CA . GLU A 1 23 ? -10.652 1.109 -2.765 1.00 0.00 23 GLU A CA 9
ATOM 13399 C C . GLU A 1 23 ? -10.236 -0.294 -3.212 1.00 0.00 23 GLU A C 9
ATOM 13400 O O . GLU A 1 23 ? -9.175 -0.470 -3.809 1.00 0.00 23 GLU A O 9
ATOM 13412 N N . LEU A 1 24 ? -11.094 -1.257 -2.907 1.00 0.00 24 LEU A N 9
ATOM 13413 C CA . LEU A 1 24 ? -10.829 -2.638 -3.270 1.00 0.00 24 LEU A CA 9
ATOM 13414 C C . LEU A 1 24 ? -10.212 -2.684 -4.670 1.00 0.00 24 LEU A C 9
ATOM 13415 O O . LEU A 1 24 ? -9.155 -3.280 -4.867 1.00 0.00 24 LEU A O 9
ATOM 13431 N N . VAL A 1 25 ? -10.899 -2.045 -5.605 1.00 0.00 25 VAL A N 9
ATOM 13432 C CA . VAL A 1 25 ? -10.433 -2.005 -6.981 1.00 0.00 25 VAL A CA 9
ATOM 13433 C C . VAL A 1 25 ? -9.028 -1.399 -7.021 1.00 0.00 25 VAL A C 9
ATOM 13434 O O . VAL A 1 25 ? -8.129 -1.948 -7.655 1.00 0.00 25 VAL A O 9
ATOM 13447 N N . THR A 1 26 ? -8.884 -0.275 -6.335 1.00 0.00 26 THR A N 9
ATOM 13448 C CA . THR A 1 26 ? -7.604 0.412 -6.284 1.00 0.00 26 THR A CA 9
ATOM 13449 C C . THR A 1 26 ? -6.537 -0.495 -5.669 1.00 0.00 26 THR A C 9
ATOM 13450 O O . THR A 1 26 ? -5.428 -0.598 -6.192 1.00 0.00 26 THR A O 9
ATOM 13461 N N . ALA A 1 27 ? -6.908 -1.129 -4.567 1.00 0.00 27 ALA A N 9
ATOM 13462 C CA . ALA A 1 27 ? -5.996 -2.024 -3.875 1.00 0.00 27 ALA A CA 9
ATOM 13463 C C . ALA A 1 27 ? -5.514 -3.104 -4.845 1.00 0.00 27 ALA A C 9
ATOM 13464 O O . ALA A 1 27 ? -4.361 -3.528 -4.785 1.00 0.00 27 ALA A O 9
ATOM 13471 N N . GLU A 1 28 ? -6.421 -3.519 -5.717 1.00 0.00 28 GLU A N 9
ATOM 13472 C CA . GLU A 1 28 ? -6.103 -4.542 -6.699 1.00 0.00 28 GLU A CA 9
ATOM 13473 C C . GLU A 1 28 ? -5.174 -3.975 -7.774 1.00 0.00 28 GLU A C 9
ATOM 13474 O O . GLU A 1 28 ? -4.279 -4.668 -8.255 1.00 0.00 28 GLU A O 9
ATOM 13486 N N . ALA A 1 29 ? -5.419 -2.719 -8.120 1.00 0.00 29 ALA A N 9
ATOM 13487 C CA . ALA A 1 29 ? -4.615 -2.051 -9.129 1.00 0.00 29 ALA A CA 9
ATOM 13488 C C . ALA A 1 29 ? -3.162 -1.984 -8.656 1.00 0.00 29 ALA A C 9
ATOM 13489 O O . ALA A 1 29 ? -2.243 -2.290 -9.414 1.00 0.00 29 ALA A O 9
ATOM 13496 N N . VAL A 1 30 ? -2.999 -1.581 -7.404 1.00 0.00 30 VAL A N 9
ATOM 13497 C CA . VAL A 1 30 ? -1.673 -1.469 -6.820 1.00 0.00 30 VAL A CA 9
ATOM 13498 C C . VAL A 1 30 ? -0.996 -2.841 -6.838 1.00 0.00 30 VAL A C 9
ATOM 13499 O O . VAL A 1 30 ? 0.180 -2.952 -7.183 1.00 0.00 30 VAL A O 9
ATOM 13512 N N . ARG A 1 31 ? -1.767 -3.851 -6.462 1.00 0.00 31 ARG A N 9
ATOM 13513 C CA . ARG A 1 31 ? -1.256 -5.211 -6.431 1.00 0.00 31 ARG A CA 9
ATOM 13514 C C . ARG A 1 31 ? -0.585 -5.557 -7.762 1.00 0.00 31 ARG A C 9
ATOM 13515 O O . ARG A 1 31 ? 0.468 -6.192 -7.783 1.00 0.00 31 ARG A O 9
ATOM 13536 N N . SER A 1 32 ? -1.223 -5.125 -8.839 1.00 0.00 32 SER A N 9
ATOM 13537 C CA . SER A 1 32 ? -0.702 -5.381 -10.171 1.00 0.00 32 SER A CA 9
ATOM 13538 C C . SER A 1 32 ? 0.698 -4.779 -10.310 1.00 0.00 32 SER A C 9
ATOM 13539 O O . SER A 1 32 ? 1.555 -5.342 -10.988 1.00 0.00 32 SER A O 9
ATOM 13547 N N . VAL A 1 33 ? 0.886 -3.642 -9.655 1.00 0.00 33 VAL A N 9
ATOM 13548 C CA . VAL A 1 33 ? 2.167 -2.958 -9.697 1.00 0.00 33 VAL A CA 9
ATOM 13549 C C . VAL A 1 33 ? 3.252 -3.882 -9.141 1.00 0.00 33 VAL A C 9
ATOM 13550 O O . VAL A 1 33 ? 4.289 -4.079 -9.774 1.00 0.00 33 VAL A O 9
ATOM 13563 N N . TRP A 1 34 ? 2.977 -4.423 -7.963 1.00 0.00 34 TRP A N 9
ATOM 13564 C CA . TRP A 1 34 ? 3.918 -5.321 -7.315 1.00 0.00 34 TRP A CA 9
ATOM 13565 C C . TRP A 1 34 ? 4.182 -6.493 -8.262 1.00 0.00 34 TRP A C 9
ATOM 13566 O O . TRP A 1 34 ? 5.323 -6.734 -8.654 1.00 0.00 34 TRP A O 9
ATOM 13587 N N . GLN A 1 35 ? 3.109 -7.191 -8.604 1.00 0.00 35 GLN A N 9
ATOM 13588 C CA . GLN A 1 35 ? 3.211 -8.332 -9.498 1.00 0.00 35 GLN A CA 9
ATOM 13589 C C . GLN A 1 35 ? 4.027 -7.963 -10.738 1.00 0.00 35 GLN A C 9
ATOM 13590 O O . GLN A 1 35 ? 5.054 -8.580 -11.016 1.00 0.00 35 GLN A O 9
ATOM 13604 N N . ARG A 1 36 ? 3.540 -6.957 -11.450 1.00 0.00 36 ARG A N 9
ATOM 13605 C CA . ARG A 1 36 ? 4.211 -6.499 -12.655 1.00 0.00 36 ARG A CA 9
ATOM 13606 C C . ARG A 1 36 ? 5.700 -6.276 -12.380 1.00 0.00 36 ARG A C 9
ATOM 13607 O O . ARG A 1 36 ? 6.551 -6.786 -13.106 1.00 0.00 36 ARG A O 9
ATOM 13628 N N . ILE A 1 37 ? 5.968 -5.514 -11.330 1.00 0.00 37 ILE A N 9
ATOM 13629 C CA . ILE A 1 37 ? 7.339 -5.217 -10.951 1.00 0.00 37 ILE A CA 9
ATOM 13630 C C . ILE A 1 37 ? 8.050 -6.517 -10.571 1.00 0.00 37 ILE A C 9
ATOM 13631 O O . ILE A 1 37 ? 8.897 -7.007 -11.317 1.00 0.00 37 ILE A O 9
ATOM 13647 N N . LEU A 1 38 ? 7.681 -7.039 -9.410 1.00 0.00 38 LEU A N 9
ATOM 13648 C CA . LEU A 1 38 ? 8.273 -8.273 -8.922 1.00 0.00 38 LEU A CA 9
ATOM 13649 C C . LEU A 1 38 ? 8.045 -9.384 -9.948 1.00 0.00 38 LEU A C 9
ATOM 13650 O O . LEU A 1 38 ? 6.917 -9.839 -10.135 1.00 0.00 38 LEU A O 9
ATOM 13666 N N . PRO A 1 39 ? 9.162 -9.801 -10.603 1.00 0.00 39 PRO A N 9
ATOM 13667 C CA . PRO A 1 39 ? 9.094 -10.850 -11.605 1.00 0.00 39 PRO A CA 9
ATOM 13668 C C . PRO A 1 39 ? 8.924 -12.223 -10.951 1.00 0.00 39 PRO A C 9
ATOM 13669 O O . PRO A 1 39 ? 7.846 -12.812 -11.007 1.00 0.00 39 PRO A O 9
ATOM 13680 N N . LYS A 1 40 ? 10.005 -12.692 -10.346 1.00 0.00 40 LYS A N 9
ATOM 13681 C CA . LYS A 1 40 ? 9.990 -13.984 -9.682 1.00 0.00 40 LYS A CA 9
ATOM 13682 C C . LYS A 1 40 ? 8.662 -14.156 -8.941 1.00 0.00 40 LYS A C 9
ATOM 13683 O O . LYS A 1 40 ? 8.075 -15.237 -8.955 1.00 0.00 40 LYS A O 9
ATOM 13702 N N . VAL A 1 41 ? 8.227 -13.074 -8.312 1.00 0.00 41 VAL A N 9
ATOM 13703 C CA . VAL A 1 41 ? 6.980 -13.092 -7.568 1.00 0.00 41 VAL A CA 9
ATOM 13704 C C . VAL A 1 41 ? 5.832 -13.457 -8.512 1.00 0.00 41 VAL A C 9
ATOM 13705 O O . VAL A 1 41 ? 5.530 -12.713 -9.444 1.00 0.00 41 VAL A O 9
ATOM 13718 N N . LEU A 1 42 ? 5.224 -14.602 -8.238 1.00 0.00 42 LEU A N 9
ATOM 13719 C CA . LEU A 1 42 ? 4.117 -15.074 -9.052 1.00 0.00 42 LEU A CA 9
ATOM 13720 C C . LEU A 1 42 ? 2.797 -14.638 -8.412 1.00 0.00 42 LEU A C 9
ATOM 13721 O O . LEU A 1 42 ? 1.805 -14.430 -9.108 1.00 0.00 42 LEU A O 9
ATOM 13737 N N . GLU A 1 43 ? 2.829 -14.513 -7.093 1.00 0.00 43 GLU A N 9
ATOM 13738 C CA . GLU A 1 43 ? 1.648 -14.106 -6.352 1.00 0.00 43 GLU A CA 9
ATOM 13739 C C . GLU A 1 43 ? 2.023 -13.088 -5.273 1.00 0.00 43 GLU A C 9
ATOM 13740 O O . GLU A 1 43 ? 3.050 -13.230 -4.611 1.00 0.00 43 GLU A O 9
ATOM 13752 N N . VAL A 1 44 ? 1.171 -12.084 -5.130 1.00 0.00 44 VAL A N 9
ATOM 13753 C CA . VAL A 1 44 ? 1.400 -11.042 -4.143 1.00 0.00 44 VAL A CA 9
ATOM 13754 C C . VAL A 1 44 ? 0.309 -11.111 -3.073 1.00 0.00 44 VAL A C 9
ATOM 13755 O O . VAL A 1 44 ? -0.858 -10.841 -3.353 1.00 0.00 44 VAL A O 9
ATOM 13768 N N . GLU A 1 45 ? 0.727 -11.473 -1.869 1.00 0.00 45 GLU A N 9
ATOM 13769 C CA . GLU A 1 45 ? -0.200 -11.580 -0.755 1.00 0.00 45 GLU A CA 9
ATOM 13770 C C . GLU A 1 45 ? 0.091 -10.496 0.284 1.00 0.00 45 GLU A C 9
ATOM 13771 O O . GLU A 1 45 ? 0.917 -9.614 0.052 1.00 0.00 45 GLU A O 9
ATOM 13783 N N . ASP A 1 46 ? -0.603 -10.597 1.409 1.00 0.00 46 ASP A N 9
ATOM 13784 C CA . ASP A 1 46 ? -0.429 -9.636 2.484 1.00 0.00 46 ASP A CA 9
ATOM 13785 C C . ASP A 1 46 ? 0.873 -9.939 3.228 1.00 0.00 46 ASP A C 9
ATOM 13786 O O . ASP A 1 46 ? 1.401 -9.084 3.937 1.00 0.00 46 ASP A O 9
ATOM 13795 N N . SER A 1 47 ? 1.353 -11.160 3.040 1.00 0.00 47 SER A N 9
ATOM 13796 C CA . SER A 1 47 ? 2.584 -11.587 3.684 1.00 0.00 47 SER A CA 9
ATOM 13797 C C . SER A 1 47 ? 3.773 -11.343 2.754 1.00 0.00 47 SER A C 9
ATOM 13798 O O . SER A 1 47 ? 4.924 -11.512 3.154 1.00 0.00 47 SER A O 9
ATOM 13806 N N . THR A 1 48 ? 3.455 -10.951 1.529 1.00 0.00 48 THR A N 9
ATOM 13807 C CA . THR A 1 48 ? 4.483 -10.683 0.538 1.00 0.00 48 THR A CA 9
ATOM 13808 C C . THR A 1 48 ? 5.191 -9.362 0.847 1.00 0.00 48 THR A C 9
ATOM 13809 O O . THR A 1 48 ? 4.547 -8.318 0.950 1.00 0.00 48 THR A O 9
ATOM 13820 N N . ASP A 1 49 ? 6.505 -9.450 0.987 1.00 0.00 49 ASP A N 9
ATOM 13821 C CA . ASP A 1 49 ? 7.307 -8.274 1.283 1.00 0.00 49 ASP A CA 9
ATOM 13822 C C . ASP A 1 49 ? 7.881 -7.713 -0.020 1.00 0.00 49 ASP A C 9
ATOM 13823 O O . ASP A 1 49 ? 8.567 -8.421 -0.755 1.00 0.00 49 ASP A O 9
ATOM 13832 N N . PHE A 1 50 ? 7.579 -6.447 -0.265 1.00 0.00 50 PHE A N 9
ATOM 13833 C CA . PHE A 1 50 ? 8.057 -5.783 -1.466 1.00 0.00 50 PHE A CA 9
ATOM 13834 C C . PHE A 1 50 ? 9.578 -5.902 -1.590 1.00 0.00 50 PHE A C 9
ATOM 13835 O O . PHE A 1 50 ? 10.112 -5.939 -2.697 1.00 0.00 50 PHE A O 9
ATOM 13852 N N . PHE A 1 51 ? 10.231 -5.958 -0.439 1.00 0.00 51 PHE A N 9
ATOM 13853 C CA . PHE A 1 51 ? 11.679 -6.072 -0.405 1.00 0.00 51 PHE A CA 9
ATOM 13854 C C . PHE A 1 51 ? 12.118 -7.528 -0.575 1.00 0.00 51 PHE A C 9
ATOM 13855 O O . PHE A 1 51 ? 12.788 -7.868 -1.549 1.00 0.00 51 PHE A O 9
ATOM 13872 N N . LYS A 1 52 ? 11.724 -8.348 0.388 1.00 0.00 52 LYS A N 9
ATOM 13873 C CA . LYS A 1 52 ? 12.069 -9.759 0.357 1.00 0.00 52 LYS A CA 9
ATOM 13874 C C . LYS A 1 52 ? 11.852 -10.302 -1.057 1.00 0.00 52 LYS A C 9
ATOM 13875 O O . LYS A 1 52 ? 12.647 -11.103 -1.547 1.00 0.00 52 LYS A O 9
ATOM 13894 N N . SER A 1 53 ? 10.773 -9.843 -1.674 1.00 0.00 53 SER A N 9
ATOM 13895 C CA . SER A 1 53 ? 10.442 -10.273 -3.022 1.00 0.00 53 SER A CA 9
ATOM 13896 C C . SER A 1 53 ? 11.658 -10.112 -3.936 1.00 0.00 53 SER A C 9
ATOM 13897 O O . SER A 1 53 ? 11.921 -10.966 -4.781 1.00 0.00 53 SER A O 9
ATOM 13905 N N . GLY A 1 54 ? 12.367 -9.010 -3.735 1.00 0.00 54 GLY A N 9
ATOM 13906 C CA . GLY A 1 54 ? 13.550 -8.727 -4.531 1.00 0.00 54 GLY A CA 9
ATOM 13907 C C . GLY A 1 54 ? 13.445 -7.354 -5.198 1.00 0.00 54 GLY A C 9
ATOM 13908 O O . GLY A 1 54 ? 13.819 -7.193 -6.359 1.00 0.00 54 GLY A O 9
ATOM 13912 N N . ALA A 1 55 ? 12.934 -6.398 -4.435 1.00 0.00 55 ALA A N 9
ATOM 13913 C CA . ALA A 1 55 ? 12.776 -5.044 -4.938 1.00 0.00 55 ALA A CA 9
ATOM 13914 C C . ALA A 1 55 ? 13.987 -4.206 -4.523 1.00 0.00 55 ALA A C 9
ATOM 13915 O O . ALA A 1 55 ? 14.374 -4.203 -3.356 1.00 0.00 55 ALA A O 9
ATOM 13922 N N . ALA A 1 56 ? 14.551 -3.514 -5.503 1.00 0.00 56 ALA A N 9
ATOM 13923 C CA . ALA A 1 56 ? 15.710 -2.674 -5.254 1.00 0.00 56 ALA A CA 9
ATOM 13924 C C . ALA A 1 56 ? 15.243 -1.262 -4.895 1.00 0.00 56 ALA A C 9
ATOM 13925 O O . ALA A 1 56 ? 14.085 -0.911 -5.120 1.00 0.00 56 ALA A O 9
ATOM 13932 N N . SER A 1 57 ? 16.167 -0.489 -4.343 1.00 0.00 57 SER A N 9
ATOM 13933 C CA . SER A 1 57 ? 15.865 0.877 -3.951 1.00 0.00 57 SER A CA 9
ATOM 13934 C C . SER A 1 57 ? 15.258 1.638 -5.132 1.00 0.00 57 SER A C 9
ATOM 13935 O O . SER A 1 57 ? 14.653 2.693 -4.950 1.00 0.00 57 SER A O 9
ATOM 13943 N N . VAL A 1 58 ? 15.439 1.072 -6.316 1.00 0.00 58 VAL A N 9
ATOM 13944 C CA . VAL A 1 58 ? 14.917 1.683 -7.526 1.00 0.00 58 VAL A CA 9
ATOM 13945 C C . VAL A 1 58 ? 13.404 1.466 -7.590 1.00 0.00 58 VAL A C 9
ATOM 13946 O O . VAL A 1 58 ? 12.637 2.426 -7.639 1.00 0.00 58 VAL A O 9
ATOM 13959 N N . ASP A 1 59 ? 13.020 0.198 -7.587 1.00 0.00 59 ASP A N 9
ATOM 13960 C CA . ASP A 1 59 ? 11.612 -0.158 -7.644 1.00 0.00 59 ASP A CA 9
ATOM 13961 C C . ASP A 1 59 ? 10.835 0.688 -6.633 1.00 0.00 59 ASP A C 9
ATOM 13962 O O . ASP A 1 59 ? 9.686 1.054 -6.876 1.00 0.00 59 ASP A O 9
ATOM 13971 N N . VAL A 1 60 ? 11.494 0.974 -5.519 1.00 0.00 60 VAL A N 9
ATOM 13972 C CA . VAL A 1 60 ? 10.880 1.770 -4.470 1.00 0.00 60 VAL A CA 9
ATOM 13973 C C . VAL A 1 60 ? 10.271 3.032 -5.083 1.00 0.00 60 VAL A C 9
ATOM 13974 O O . VAL A 1 60 ? 9.135 3.390 -4.776 1.00 0.00 60 VAL A O 9
ATOM 13987 N N . VAL A 1 61 ? 11.054 3.672 -5.939 1.00 0.00 61 VAL A N 9
ATOM 13988 C CA . VAL A 1 61 ? 10.606 4.887 -6.599 1.00 0.00 61 VAL A CA 9
ATOM 13989 C C . VAL A 1 61 ? 9.562 4.532 -7.659 1.00 0.00 61 VAL A C 9
ATOM 13990 O O . VAL A 1 61 ? 8.591 5.263 -7.849 1.00 0.00 61 VAL A O 9
ATOM 14003 N N . ARG A 1 62 ? 9.797 3.409 -8.322 1.00 0.00 62 ARG A N 9
ATOM 14004 C CA . ARG A 1 62 ? 8.889 2.948 -9.358 1.00 0.00 62 ARG A CA 9
ATOM 14005 C C . ARG A 1 62 ? 7.489 2.730 -8.779 1.00 0.00 62 ARG A C 9
ATOM 14006 O O . ARG A 1 62 ? 6.519 3.319 -9.254 1.00 0.00 62 ARG A O 9
ATOM 14027 N N . LEU A 1 63 ? 7.429 1.883 -7.762 1.00 0.00 63 LEU A N 9
ATOM 14028 C CA . LEU A 1 63 ? 6.165 1.581 -7.114 1.00 0.00 63 LEU A CA 9
ATOM 14029 C C . LEU A 1 63 ? 5.493 2.886 -6.681 1.00 0.00 63 LEU A C 9
ATOM 14030 O O . LEU A 1 63 ? 4.349 3.151 -7.048 1.00 0.00 63 LEU A O 9
ATOM 14046 N N . VAL A 1 64 ? 6.233 3.667 -5.908 1.00 0.00 64 VAL A N 9
ATOM 14047 C CA . VAL A 1 64 ? 5.724 4.938 -5.422 1.00 0.00 64 VAL A CA 9
ATOM 14048 C C . VAL A 1 64 ? 5.269 5.788 -6.609 1.00 0.00 64 VAL A C 9
ATOM 14049 O O . VAL A 1 64 ? 4.241 6.460 -6.539 1.00 0.00 64 VAL A O 9
ATOM 14062 N N . GLU A 1 65 ? 6.056 5.731 -7.673 1.00 0.00 65 GLU A N 9
ATOM 14063 C CA . GLU A 1 65 ? 5.747 6.487 -8.875 1.00 0.00 65 GLU A CA 9
ATOM 14064 C C . GLU A 1 65 ? 4.497 5.921 -9.551 1.00 0.00 65 GLU A C 9
ATOM 14065 O O . GLU A 1 65 ? 3.664 6.674 -10.054 1.00 0.00 65 GLU A O 9
ATOM 14077 N N . GLU A 1 66 ? 4.405 4.599 -9.542 1.00 0.00 66 GLU A N 9
ATOM 14078 C CA . GLU A 1 66 ? 3.270 3.924 -10.149 1.00 0.00 66 GLU A CA 9
ATOM 14079 C C . GLU A 1 66 ? 1.982 4.277 -9.403 1.00 0.00 66 GLU A C 9
ATOM 14080 O O . GLU A 1 66 ? 1.031 4.776 -10.002 1.00 0.00 66 GLU A O 9
ATOM 14092 N N . VAL A 1 67 ? 1.992 4.003 -8.106 1.00 0.00 67 VAL A N 9
ATOM 14093 C CA . VAL A 1 67 ? 0.836 4.286 -7.273 1.00 0.00 67 VAL A CA 9
ATOM 14094 C C . VAL A 1 67 ? 0.493 5.773 -7.371 1.00 0.00 67 VAL A C 9
ATOM 14095 O O . VAL A 1 67 ? -0.636 6.173 -7.091 1.00 0.00 67 VAL A O 9
ATOM 14108 N N . LYS A 1 68 ? 1.488 6.552 -7.771 1.00 0.00 68 LYS A N 9
ATOM 14109 C CA . LYS A 1 68 ? 1.305 7.987 -7.910 1.00 0.00 68 LYS A CA 9
ATOM 14110 C C . LYS A 1 68 ? 0.294 8.262 -9.025 1.00 0.00 68 LYS A C 9
ATOM 14111 O O . LYS A 1 68 ? -0.563 9.135 -8.889 1.00 0.00 68 LYS A O 9
ATOM 14130 N N . GLU A 1 69 ? 0.427 7.502 -10.101 1.00 0.00 69 GLU A N 9
ATOM 14131 C CA . GLU A 1 69 ? -0.465 7.653 -11.239 1.00 0.00 69 GLU A CA 9
ATOM 14132 C C . GLU A 1 69 ? -1.858 7.123 -10.895 1.00 0.00 69 GLU A C 9
ATOM 14133 O O . GLU A 1 69 ? -2.845 7.508 -11.522 1.00 0.00 69 GLU A O 9
ATOM 14145 N N . LEU A 1 70 ? -1.895 6.249 -9.900 1.00 0.00 70 LEU A N 9
ATOM 14146 C CA . LEU A 1 70 ? -3.152 5.663 -9.465 1.00 0.00 70 LEU A CA 9
ATOM 14147 C C . LEU A 1 70 ? -4.033 6.753 -8.852 1.00 0.00 70 LEU A C 9
ATOM 14148 O O . LEU A 1 70 ? -5.201 6.888 -9.213 1.00 0.00 70 LEU A O 9
ATOM 14164 N N . CYS A 1 71 ? -3.440 7.503 -7.935 1.00 0.00 71 CYS A N 9
ATOM 14165 C CA . CYS A 1 71 ? -4.156 8.577 -7.268 1.00 0.00 71 CYS A CA 9
ATOM 14166 C C . CYS A 1 71 ? -3.847 9.886 -7.997 1.00 0.00 71 CYS A C 9
ATOM 14167 O O . CYS A 1 71 ? -4.363 10.941 -7.632 1.00 0.00 71 CYS A O 9
ATOM 14175 N N . ASP A 1 72 ? -3.005 9.775 -9.015 1.00 0.00 72 ASP A N 9
ATOM 14176 C CA . ASP A 1 72 ? -2.621 10.937 -9.798 1.00 0.00 72 ASP A CA 9
ATOM 14177 C C . ASP A 1 72 ? -1.905 11.942 -8.894 1.00 0.00 72 ASP A C 9
ATOM 14178 O O . ASP A 1 72 ? -2.443 13.007 -8.595 1.00 0.00 72 ASP A O 9
ATOM 14187 N N . GLY A 1 73 ? -0.702 11.568 -8.483 1.00 0.00 73 GLY A N 9
ATOM 14188 C CA . GLY A 1 73 ? 0.094 12.424 -7.619 1.00 0.00 73 GLY A CA 9
ATOM 14189 C C . GLY A 1 73 ? -0.071 12.026 -6.151 1.00 0.00 73 GLY A C 9
ATOM 14190 O O . GLY A 1 73 ? -0.146 12.886 -5.276 1.00 0.00 73 GLY A O 9
ATOM 14194 N N . LEU A 1 74 ? -0.124 10.721 -5.927 1.00 0.00 74 LEU A N 9
ATOM 14195 C CA . LEU A 1 74 ? -0.279 10.198 -4.580 1.00 0.00 74 LEU A CA 9
ATOM 14196 C C . LEU A 1 74 ? 0.859 10.721 -3.701 1.00 0.00 74 LEU A C 9
ATOM 14197 O O . LEU A 1 74 ? 2.027 10.640 -4.078 1.00 0.00 74 LEU A O 9
ATOM 14213 N N . GLU A 1 75 ? 0.478 11.247 -2.546 1.00 0.00 75 GLU A N 9
ATOM 14214 C CA . GLU A 1 75 ? 1.451 11.783 -1.610 1.00 0.00 75 GLU A CA 9
ATOM 14215 C C . GLU A 1 75 ? 2.246 10.648 -0.963 1.00 0.00 75 GLU A C 9
ATOM 14216 O O . GLU A 1 75 ? 2.237 10.496 0.258 1.00 0.00 75 GLU A O 9
ATOM 14228 N N . LEU A 1 76 ? 2.915 9.879 -1.809 1.00 0.00 76 LEU A N 9
ATOM 14229 C CA . LEU A 1 76 ? 3.714 8.761 -1.334 1.00 0.00 76 LEU A CA 9
ATOM 14230 C C . LEU A 1 76 ? 5.194 9.147 -1.368 1.00 0.00 76 LEU A C 9
ATOM 14231 O O . LEU A 1 76 ? 5.584 10.063 -2.092 1.00 0.00 76 LEU A O 9
ATOM 14247 N N . GLU A 1 77 ? 5.978 8.430 -0.577 1.00 0.00 77 GLU A N 9
ATOM 14248 C CA . GLU A 1 77 ? 7.407 8.686 -0.507 1.00 0.00 77 GLU A CA 9
ATOM 14249 C C . GLU A 1 77 ? 8.167 7.384 -0.249 1.00 0.00 77 GLU A C 9
ATOM 14250 O O . GLU A 1 77 ? 7.627 6.454 0.347 1.00 0.00 77 GLU A O 9
ATOM 14262 N N . ASN A 1 78 ? 9.409 7.360 -0.711 1.00 0.00 78 ASN A N 9
ATOM 14263 C CA . ASN A 1 78 ? 10.249 6.187 -0.538 1.00 0.00 78 ASN A CA 9
ATOM 14264 C C . ASN A 1 78 ? 10.153 5.706 0.911 1.00 0.00 78 ASN A C 9
ATOM 14265 O O . ASN A 1 78 ? 10.283 4.513 1.183 1.00 0.00 78 ASN A O 9
ATOM 14276 N N . GLU A 1 79 ? 9.927 6.659 1.804 1.00 0.00 79 GLU A N 9
ATOM 14277 C CA . GLU A 1 79 ? 9.813 6.348 3.218 1.00 0.00 79 GLU A CA 9
ATOM 14278 C C . GLU A 1 79 ? 8.609 5.436 3.465 1.00 0.00 79 GLU A C 9
ATOM 14279 O O . GLU A 1 79 ? 8.665 4.544 4.311 1.00 0.00 79 GLU A O 9
ATOM 14291 N N . ASP A 1 80 ? 7.549 5.691 2.713 1.00 0.00 80 ASP A N 9
ATOM 14292 C CA . ASP A 1 80 ? 6.335 4.904 2.839 1.00 0.00 80 ASP A CA 9
ATOM 14293 C C . ASP A 1 80 ? 6.666 3.425 2.630 1.00 0.00 80 ASP A C 9
ATOM 14294 O O . ASP A 1 80 ? 6.245 2.574 3.412 1.00 0.00 80 ASP A O 9
ATOM 14303 N N . VAL A 1 81 ? 7.418 3.164 1.570 1.00 0.00 81 VAL A N 9
ATOM 14304 C CA . VAL A 1 81 ? 7.810 1.803 1.248 1.00 0.00 81 VAL A CA 9
ATOM 14305 C C . VAL A 1 81 ? 8.667 1.241 2.385 1.00 0.00 81 VAL A C 9
ATOM 14306 O O . VAL A 1 81 ? 8.449 0.117 2.834 1.00 0.00 81 VAL A O 9
ATOM 14319 N N . TYR A 1 82 ? 9.623 2.050 2.818 1.00 0.00 82 TYR A N 9
ATOM 14320 C CA . TYR A 1 82 ? 10.512 1.647 3.894 1.00 0.00 82 TYR A CA 9
ATOM 14321 C C . TYR A 1 82 ? 9.729 1.372 5.179 1.00 0.00 82 TYR A C 9
ATOM 14322 O O . TYR A 1 82 ? 10.217 0.679 6.071 1.00 0.00 82 TYR A O 9
ATOM 14340 N N . MET A 1 83 ? 8.528 1.929 5.234 1.00 0.00 83 MET A N 9
ATOM 14341 C CA . MET A 1 83 ? 7.673 1.752 6.395 1.00 0.00 83 MET A CA 9
ATOM 14342 C C . MET A 1 83 ? 6.816 0.493 6.258 1.00 0.00 83 MET A C 9
ATOM 14343 O O . MET A 1 83 ? 6.715 -0.299 7.193 1.00 0.00 83 MET A O 9
ATOM 14357 N N . ALA A 1 84 ? 6.219 0.347 5.084 1.00 0.00 84 ALA A N 9
ATOM 14358 C CA . ALA A 1 84 ? 5.373 -0.803 4.812 1.00 0.00 84 ALA A CA 9
ATOM 14359 C C . ALA A 1 84 ? 5.951 -1.588 3.633 1.00 0.00 84 ALA A C 9
ATOM 14360 O O . ALA A 1 84 ? 5.625 -1.313 2.479 1.00 0.00 84 ALA A O 9
ATOM 14367 N N . SER A 1 85 ? 6.800 -2.551 3.963 1.00 0.00 85 SER A N 9
ATOM 14368 C CA . SER A 1 85 ? 7.426 -3.378 2.945 1.00 0.00 85 SER A CA 9
ATOM 14369 C C . SER A 1 85 ? 6.421 -4.401 2.412 1.00 0.00 85 SER A C 9
ATOM 14370 O O . SER A 1 85 ? 6.452 -4.750 1.233 1.00 0.00 85 SER A O 9
ATOM 14378 N N . THR A 1 86 ? 5.555 -4.854 3.306 1.00 0.00 86 THR A N 9
ATOM 14379 C CA . THR A 1 86 ? 4.543 -5.831 2.940 1.00 0.00 86 THR A CA 9
ATOM 14380 C C . THR A 1 86 ? 3.311 -5.131 2.362 1.00 0.00 86 THR A C 9
ATOM 14381 O O . THR A 1 86 ? 2.954 -4.037 2.795 1.00 0.00 86 THR A O 9
ATOM 14392 N N . PHE A 1 87 ? 2.695 -5.792 1.392 1.00 0.00 87 PHE A N 9
ATOM 14393 C CA . PHE A 1 87 ? 1.511 -5.247 0.750 1.00 0.00 87 PHE A CA 9
ATOM 14394 C C . PHE A 1 87 ? 0.447 -4.877 1.786 1.00 0.00 87 PHE A C 9
ATOM 14395 O O . PHE A 1 87 ? 0.085 -3.709 1.919 1.00 0.00 87 PHE A O 9
ATOM 14412 N N . GLY A 1 88 ? -0.023 -5.894 2.493 1.00 0.00 88 GLY A N 9
ATOM 14413 C CA . GLY A 1 88 ? -1.038 -5.690 3.513 1.00 0.00 88 GLY A CA 9
ATOM 14414 C C . GLY A 1 88 ? -0.788 -4.392 4.284 1.00 0.00 88 GLY A C 9
ATOM 14415 O O . GLY A 1 88 ? -1.679 -3.553 4.400 1.00 0.00 88 GLY A O 9
ATOM 14419 N N . ASP A 1 89 ? 0.430 -4.269 4.792 1.00 0.00 89 ASP A N 9
ATOM 14420 C CA . ASP A 1 89 ? 0.809 -3.088 5.549 1.00 0.00 89 ASP A CA 9
ATOM 14421 C C . ASP A 1 89 ? 0.768 -1.864 4.631 1.00 0.00 89 ASP A C 9
ATOM 14422 O O . ASP A 1 89 ? 0.200 -0.834 4.990 1.00 0.00 89 ASP A O 9
ATOM 14431 N N . PHE A 1 90 ? 1.377 -2.018 3.465 1.00 0.00 90 PHE A N 9
ATOM 14432 C CA . PHE A 1 90 ? 1.416 -0.939 2.493 1.00 0.00 90 PHE A CA 9
ATOM 14433 C C . PHE A 1 90 ? 0.007 -0.435 2.175 1.00 0.00 90 PHE A C 9
ATOM 14434 O O . PHE A 1 90 ? -0.275 0.755 2.307 1.00 0.00 90 PHE A O 9
ATOM 14451 N N . ILE A 1 91 ? -0.840 -1.366 1.762 1.00 0.00 91 ILE A N 9
ATOM 14452 C CA . ILE A 1 91 ? -2.213 -1.032 1.424 1.00 0.00 91 ILE A CA 9
ATOM 14453 C C . ILE A 1 91 ? -2.782 -0.093 2.490 1.00 0.00 91 ILE A C 9
ATOM 14454 O O . ILE A 1 91 ? -3.205 1.020 2.181 1.00 0.00 91 ILE A O 9
ATOM 14470 N N . GLN A 1 92 ? -2.775 -0.577 3.723 1.00 0.00 92 GLN A N 9
ATOM 14471 C CA . GLN A 1 92 ? -3.285 0.204 4.837 1.00 0.00 92 GLN A CA 9
ATOM 14472 C C . GLN A 1 92 ? -2.751 1.637 4.769 1.00 0.00 92 GLN A C 9
ATOM 14473 O O . GLN A 1 92 ? -3.504 2.593 4.950 1.00 0.00 92 GLN A O 9
ATOM 14487 N N . LEU A 1 93 ? -1.456 1.740 4.507 1.00 0.00 93 LEU A N 9
ATOM 14488 C CA . LEU A 1 93 ? -0.813 3.039 4.413 1.00 0.00 93 LEU A CA 9
ATOM 14489 C C . LEU A 1 93 ? -1.356 3.785 3.192 1.00 0.00 93 LEU A C 9
ATOM 14490 O O . LEU A 1 93 ? -1.698 4.963 3.282 1.00 0.00 93 LEU A O 9
ATOM 14506 N N . LEU A 1 94 ? -1.419 3.068 2.080 1.00 0.00 94 LEU A N 9
ATOM 14507 C CA . LEU A 1 94 ? -1.914 3.647 0.843 1.00 0.00 94 LEU A CA 9
ATOM 14508 C C . LEU A 1 94 ? -3.348 4.140 1.054 1.00 0.00 94 LEU A C 9
ATOM 14509 O O . LEU A 1 94 ? -3.633 5.323 0.878 1.00 0.00 94 LEU A O 9
ATOM 14525 N N . VAL A 1 95 ? -4.211 3.207 1.429 1.00 0.00 95 VAL A N 9
ATOM 14526 C CA . VAL A 1 95 ? -5.607 3.531 1.666 1.00 0.00 95 VAL A CA 9
ATOM 14527 C C . VAL A 1 95 ? -5.695 4.819 2.487 1.00 0.00 95 VAL A C 9
ATOM 14528 O O . VAL A 1 95 ? -6.566 5.654 2.248 1.00 0.00 95 VAL A O 9
ATOM 14541 N N . ARG A 1 96 ? -4.780 4.940 3.438 1.00 0.00 96 ARG A N 9
ATOM 14542 C CA . ARG A 1 96 ? -4.744 6.113 4.296 1.00 0.00 96 ARG A CA 9
ATOM 14543 C C . ARG A 1 96 ? -4.481 7.370 3.465 1.00 0.00 96 ARG A C 9
ATOM 14544 O O . ARG A 1 96 ? -5.193 8.365 3.595 1.00 0.00 96 ARG A O 9
ATOM 14565 N N . LYS A 1 97 ? -3.456 7.285 2.629 1.00 0.00 97 LYS A N 9
ATOM 14566 C CA . LYS A 1 97 ? -3.091 8.404 1.777 1.00 0.00 97 LYS A CA 9
ATOM 14567 C C . LYS A 1 97 ? -4.227 8.681 0.790 1.00 0.00 97 LYS A C 9
ATOM 14568 O O . LYS A 1 97 ? -4.523 9.835 0.487 1.00 0.00 97 LYS A O 9
ATOM 14587 N N . LEU A 1 98 ? -4.833 7.602 0.317 1.00 0.00 98 LEU A N 9
ATOM 14588 C CA . LEU A 1 98 ? -5.930 7.714 -0.629 1.00 0.00 98 LEU A CA 9
ATOM 14589 C C . LEU A 1 98 ? -7.090 8.464 0.028 1.00 0.00 98 LEU A C 9
ATOM 14590 O O . LEU A 1 98 ? -7.567 9.466 -0.503 1.00 0.00 98 LEU A O 9
ATOM 14606 N N . ARG A 1 99 ? -7.511 7.950 1.175 1.00 0.00 99 ARG A N 9
ATOM 14607 C CA . ARG A 1 99 ? -8.606 8.559 1.910 1.00 0.00 99 ARG A CA 9
ATOM 14608 C C . ARG A 1 99 ? -8.284 10.021 2.228 1.00 0.00 99 ARG A C 9
ATOM 14609 O O . ARG A 1 99 ? -9.124 10.900 2.042 1.00 0.00 99 ARG A O 9
ATOM 14630 N N . GLY A 1 100 ? -7.065 10.236 2.703 1.00 0.00 100 GLY A N 9
ATOM 14631 C CA . GLY A 1 100 ? -6.622 11.575 3.048 1.00 0.00 100 GLY A CA 9
ATOM 14632 C C . GLY A 1 100 ? -5.572 11.536 4.160 1.00 0.00 100 GLY A C 9
ATOM 14633 O O . GLY A 1 100 ? -5.781 10.902 5.194 1.00 0.00 100 GLY A O 9
ATOM 14637 N N . ASP A 1 101 ? -4.466 12.222 3.911 1.00 0.00 101 ASP A N 9
ATOM 14638 C CA . ASP A 1 101 ? -3.384 12.273 4.879 1.00 0.00 101 ASP A CA 9
ATOM 14639 C C . ASP A 1 101 ? -2.408 13.385 4.488 1.00 0.00 101 ASP A C 9
ATOM 14640 O O . ASP A 1 101 ? -2.446 13.881 3.363 1.00 0.00 101 ASP A O 9
ATOM 14649 N N . ASP A 1 102 ? -1.559 13.744 5.439 1.00 0.00 102 ASP A N 9
ATOM 14650 C CA . ASP A 1 102 ? -0.575 14.789 5.208 1.00 0.00 102 ASP A CA 9
ATOM 14651 C C . ASP A 1 102 ? -1.292 16.130 5.037 1.00 0.00 102 ASP A C 9
ATOM 14652 O O . ASP A 1 102 ? -2.082 16.301 4.110 1.00 0.00 102 ASP A O 9
ATOM 14661 N N . GLU A 1 103 ? -0.991 17.046 5.946 1.00 0.00 103 GLU A N 9
ATOM 14662 C CA . GLU A 1 103 ? -1.597 18.366 5.907 1.00 0.00 103 GLU A CA 9
ATOM 14663 C C . GLU A 1 103 ? -0.786 19.296 5.002 1.00 0.00 103 GLU A C 9
ATOM 14664 O O . GLU A 1 103 ? 0.356 18.993 4.659 1.00 0.00 103 GLU A O 9
ATOM 14676 N N . GLU A 1 104 ? -1.408 20.408 4.641 1.00 0.00 104 GLU A N 9
ATOM 14677 C CA . GLU A 1 104 ? -0.759 21.384 3.783 1.00 0.00 104 GLU A CA 9
ATOM 14678 C C . GLU A 1 104 ? 0.645 21.697 4.303 1.00 0.00 104 GLU A C 9
ATOM 14679 O O . GLU A 1 104 ? 0.953 21.437 5.465 1.00 0.00 104 GLU A O 9
ATOM 14691 N N . SER A 1 105 ? 1.460 22.251 3.417 1.00 0.00 105 SER A N 9
ATOM 14692 C CA . SER A 1 105 ? 2.825 22.602 3.772 1.00 0.00 105 SER A CA 9
ATOM 14693 C C . SER A 1 105 ? 2.842 23.928 4.535 1.00 0.00 105 SER A C 9
ATOM 14694 O O . SER A 1 105 ? 1.937 24.747 4.384 1.00 0.00 105 SER A O 9
ATOM 14702 N N . GLY A 1 106 ? 3.882 24.099 5.337 1.00 0.00 106 GLY A N 9
ATOM 14703 C CA . GLY A 1 106 ? 4.030 25.312 6.124 1.00 0.00 106 GLY A CA 9
ATOM 14704 C C . GLY A 1 106 ? 5.491 25.536 6.518 1.00 0.00 106 GLY A C 9
ATOM 14705 O O . GLY A 1 106 ? 6.400 25.218 5.753 1.00 0.00 106 GLY A O 9
ATOM 14709 N N . PRO A 1 107 ? 5.676 26.096 7.744 1.00 0.00 107 PRO A N 9
ATOM 14710 C CA . PRO A 1 107 ? 7.011 26.366 8.249 1.00 0.00 107 PRO A CA 9
ATOM 14711 C C . PRO A 1 107 ? 7.700 25.075 8.696 1.00 0.00 107 PRO A C 9
ATOM 14712 O O . PRO A 1 107 ? 8.903 24.909 8.501 1.00 0.00 107 PRO A O 9
ATOM 14723 N N . SER A 1 108 ? 6.907 24.193 9.288 1.00 0.00 108 SER A N 9
ATOM 14724 C CA . SER A 1 108 ? 7.425 22.922 9.764 1.00 0.00 108 SER A CA 9
ATOM 14725 C C . SER A 1 108 ? 8.680 23.152 10.609 1.00 0.00 108 SER A C 9
ATOM 14726 O O . SER A 1 108 ? 9.795 23.120 10.091 1.00 0.00 108 SER A O 9
ATOM 14734 N N . SER A 1 109 ? 8.456 23.379 11.895 1.00 0.00 109 SER A N 9
ATOM 14735 C CA . SER A 1 109 ? 9.555 23.614 12.816 1.00 0.00 109 SER A CA 9
ATOM 14736 C C . SER A 1 109 ? 9.014 23.852 14.226 1.00 0.00 109 SER A C 9
ATOM 14737 O O . SER A 1 109 ? 8.571 24.954 14.547 1.00 0.00 109 SER A O 9
ATOM 14745 N N . GLY A 1 110 ? 9.068 22.802 15.032 1.00 0.00 110 GLY A N 9
ATOM 14746 C CA . GLY A 1 110 ? 8.588 22.883 16.401 1.00 0.00 110 GLY A CA 9
ATOM 14747 C C . GLY A 1 110 ? 9.632 23.535 17.310 1.00 0.00 110 GLY A C 9
ATOM 14748 O O . GLY A 1 110 ? 10.255 24.527 16.934 1.00 0.00 110 GLY A O 9
ATOM 14752 N N . GLY A 1 1 ? -26.587 -13.235 8.578 1.00 0.00 1 GLY A N 10
ATOM 14753 C CA . GLY A 1 1 ? -26.230 -13.482 9.965 1.00 0.00 1 GLY A CA 10
ATOM 14754 C C . GLY A 1 1 ? -26.401 -14.960 10.320 1.00 0.00 1 GLY A C 10
ATOM 14755 O O . GLY A 1 1 ? -27.137 -15.682 9.650 1.00 0.00 1 GLY A O 10
ATOM 14759 N N . SER A 1 2 ? -25.708 -15.366 11.374 1.00 0.00 2 SER A N 10
ATOM 14760 C CA . SER A 1 2 ? -25.774 -16.745 11.827 1.00 0.00 2 SER A CA 10
ATOM 14761 C C . SER A 1 2 ? -25.308 -16.841 13.281 1.00 0.00 2 SER A C 10
ATOM 14762 O O . SER A 1 2 ? -26.054 -17.294 14.147 1.00 0.00 2 SER A O 10
ATOM 14770 N N . SER A 1 3 ? -24.075 -16.408 13.504 1.00 0.00 3 SER A N 10
ATOM 14771 C CA . SER A 1 3 ? -23.501 -16.440 14.838 1.00 0.00 3 SER A CA 10
ATOM 14772 C C . SER A 1 3 ? -24.300 -15.530 15.774 1.00 0.00 3 SER A C 10
ATOM 14773 O O . SER A 1 3 ? -25.157 -14.771 15.324 1.00 0.00 3 SER A O 10
ATOM 14781 N N . GLY A 1 4 ? -23.991 -15.638 17.058 1.00 0.00 4 GLY A N 10
ATOM 14782 C CA . GLY A 1 4 ? -24.670 -14.835 18.060 1.00 0.00 4 GLY A CA 10
ATOM 14783 C C . GLY A 1 4 ? -24.070 -15.069 19.448 1.00 0.00 4 GLY A C 10
ATOM 14784 O O . GLY A 1 4 ? -23.123 -14.390 19.842 1.00 0.00 4 GLY A O 10
ATOM 14788 N N . SER A 1 5 ? -24.647 -16.032 20.152 1.00 0.00 5 SER A N 10
ATOM 14789 C CA . SER A 1 5 ? -24.181 -16.364 21.488 1.00 0.00 5 SER A CA 10
ATOM 14790 C C . SER A 1 5 ? -24.157 -17.883 21.671 1.00 0.00 5 SER A C 10
ATOM 14791 O O . SER A 1 5 ? -25.204 -18.528 21.680 1.00 0.00 5 SER A O 10
ATOM 14799 N N . SER A 1 6 ? -22.949 -18.410 21.812 1.00 0.00 6 SER A N 10
ATOM 14800 C CA . SER A 1 6 ? -22.775 -19.841 21.994 1.00 0.00 6 SER A CA 10
ATOM 14801 C C . SER A 1 6 ? -21.287 -20.174 22.129 1.00 0.00 6 SER A C 10
ATOM 14802 O O . SER A 1 6 ? -20.860 -20.725 23.143 1.00 0.00 6 SER A O 10
ATOM 14810 N N . GLY A 1 7 ? -20.539 -19.825 21.093 1.00 0.00 7 GLY A N 10
ATOM 14811 C CA . GLY A 1 7 ? -19.109 -20.080 21.083 1.00 0.00 7 GLY A CA 10
ATOM 14812 C C . GLY A 1 7 ? -18.347 -18.902 20.471 1.00 0.00 7 GLY A C 10
ATOM 14813 O O . GLY A 1 7 ? -18.306 -18.751 19.251 1.00 0.00 7 GLY A O 10
ATOM 14817 N N . PHE A 1 8 ? -17.762 -18.099 21.347 1.00 0.00 8 PHE A N 10
ATOM 14818 C CA . PHE A 1 8 ? -17.003 -16.939 20.908 1.00 0.00 8 PHE A CA 10
ATOM 14819 C C . PHE A 1 8 ? -15.502 -17.157 21.113 1.00 0.00 8 PHE A C 10
ATOM 14820 O O . PHE A 1 8 ? -15.066 -17.510 22.208 1.00 0.00 8 PHE A O 10
ATOM 14837 N N . PHE A 1 9 ? -14.754 -16.937 20.042 1.00 0.00 9 PHE A N 10
ATOM 14838 C CA . PHE A 1 9 ? -13.311 -17.105 20.090 1.00 0.00 9 PHE A CA 10
ATOM 14839 C C . PHE A 1 9 ? -12.596 -15.795 19.754 1.00 0.00 9 PHE A C 10
ATOM 14840 O O . PHE A 1 9 ? -11.783 -15.308 20.538 1.00 0.00 9 PHE A O 10
ATOM 14857 N N . LYS A 1 10 ? -12.924 -15.261 18.586 1.00 0.00 10 LYS A N 10
ATOM 14858 C CA . LYS A 1 10 ? -12.323 -14.017 18.136 1.00 0.00 10 LYS A CA 10
ATOM 14859 C C . LYS A 1 10 ? -13.265 -12.855 18.457 1.00 0.00 10 LYS A C 10
ATOM 14860 O O . LYS A 1 10 ? -14.460 -13.059 18.663 1.00 0.00 10 LYS A O 10
ATOM 14879 N N . GLY A 1 11 ? -12.690 -11.662 18.491 1.00 0.00 11 GLY A N 10
ATOM 14880 C CA . GLY A 1 11 ? -13.464 -10.467 18.783 1.00 0.00 11 GLY A CA 10
ATOM 14881 C C . GLY A 1 11 ? -12.601 -9.210 18.654 1.00 0.00 11 GLY A C 10
ATOM 14882 O O . GLY A 1 11 ? -12.357 -8.731 17.548 1.00 0.00 11 GLY A O 10
ATOM 14886 N N . ALA A 1 12 ? -12.163 -8.712 19.801 1.00 0.00 12 ALA A N 10
ATOM 14887 C CA . ALA A 1 12 ? -11.332 -7.520 19.831 1.00 0.00 12 ALA A CA 10
ATOM 14888 C C . ALA A 1 12 ? -12.099 -6.354 19.205 1.00 0.00 12 ALA A C 10
ATOM 14889 O O . ALA A 1 12 ? -13.155 -6.551 18.605 1.00 0.00 12 ALA A O 10
ATOM 14896 N N . ALA A 1 13 ? -11.539 -5.164 19.366 1.00 0.00 13 ALA A N 10
ATOM 14897 C CA . ALA A 1 13 ? -12.157 -3.966 18.824 1.00 0.00 13 ALA A CA 10
ATOM 14898 C C . ALA A 1 13 ? -11.729 -3.791 17.365 1.00 0.00 13 ALA A C 10
ATOM 14899 O O . ALA A 1 13 ? -10.743 -4.384 16.929 1.00 0.00 13 ALA A O 10
ATOM 14906 N N . SER A 1 14 ? -12.491 -2.976 16.652 1.00 0.00 14 SER A N 10
ATOM 14907 C CA . SER A 1 14 ? -12.203 -2.716 15.252 1.00 0.00 14 SER A CA 10
ATOM 14908 C C . SER A 1 14 ? -10.696 -2.546 15.050 1.00 0.00 14 SER A C 10
ATOM 14909 O O . SER A 1 14 ? -10.046 -1.810 15.792 1.00 0.00 14 SER A O 10
ATOM 14917 N N . SER A 1 15 ? -10.184 -3.238 14.044 1.00 0.00 15 SER A N 10
ATOM 14918 C CA . SER A 1 15 ? -8.765 -3.173 13.736 1.00 0.00 15 SER A CA 10
ATOM 14919 C C . SER A 1 15 ? -8.563 -3.050 12.224 1.00 0.00 15 SER A C 10
ATOM 14920 O O . SER A 1 15 ? -9.493 -3.274 11.450 1.00 0.00 15 SER A O 10
ATOM 14928 N N . VAL A 1 16 ? -7.343 -2.696 11.849 1.00 0.00 16 VAL A N 10
ATOM 14929 C CA . VAL A 1 16 ? -7.007 -2.540 10.444 1.00 0.00 16 VAL A CA 10
ATOM 14930 C C . VAL A 1 16 ? -8.050 -1.646 9.771 1.00 0.00 16 VAL A C 10
ATOM 14931 O O . VAL A 1 16 ? -9.054 -1.286 10.384 1.00 0.00 16 VAL A O 10
ATOM 14944 N N . LEU A 1 17 ? -7.776 -1.312 8.518 1.00 0.00 17 LEU A N 10
ATOM 14945 C CA . LEU A 1 17 ? -8.678 -0.466 7.755 1.00 0.00 17 LEU A CA 10
ATOM 14946 C C . LEU A 1 17 ? -9.495 -1.334 6.796 1.00 0.00 17 LEU A C 10
ATOM 14947 O O . LEU A 1 17 ? -8.958 -2.243 6.165 1.00 0.00 17 LEU A O 10
ATOM 14963 N N . GLU A 1 18 ? -10.781 -1.023 6.717 1.00 0.00 18 GLU A N 10
ATOM 14964 C CA . GLU A 1 18 ? -11.678 -1.763 5.846 1.00 0.00 18 GLU A CA 10
ATOM 14965 C C . GLU A 1 18 ? -11.727 -1.115 4.461 1.00 0.00 18 GLU A C 10
ATOM 14966 O O . GLU A 1 18 ? -12.139 0.035 4.324 1.00 0.00 18 GLU A O 10
ATOM 14978 N N . LEU A 1 19 ? -11.300 -1.883 3.468 1.00 0.00 19 LEU A N 10
ATOM 14979 C CA . LEU A 1 19 ? -11.290 -1.398 2.099 1.00 0.00 19 LEU A CA 10
ATOM 14980 C C . LEU A 1 19 ? -12.704 -0.968 1.704 1.00 0.00 19 LEU A C 10
ATOM 14981 O O . LEU A 1 19 ? -13.625 -1.030 2.517 1.00 0.00 19 LEU A O 10
ATOM 14997 N N . THR A 1 20 ? -12.832 -0.543 0.456 1.00 0.00 20 THR A N 10
ATOM 14998 C CA . THR A 1 20 ? -14.119 -0.103 -0.057 1.00 0.00 20 THR A CA 10
ATOM 14999 C C . THR A 1 20 ? -14.226 -0.401 -1.554 1.00 0.00 20 THR A C 10
ATOM 15000 O O . THR A 1 20 ? -13.220 -0.654 -2.214 1.00 0.00 20 THR A O 10
ATOM 15011 N N . GLU A 1 21 ? -15.456 -0.360 -2.046 1.00 0.00 21 GLU A N 10
ATOM 15012 C CA . GLU A 1 21 ? -15.708 -0.622 -3.452 1.00 0.00 21 GLU A CA 10
ATOM 15013 C C . GLU A 1 21 ? -14.741 0.181 -4.324 1.00 0.00 21 GLU A C 10
ATOM 15014 O O . GLU A 1 21 ? -14.494 -0.176 -5.475 1.00 0.00 21 GLU A O 10
ATOM 15026 N N . ALA A 1 22 ? -14.220 1.252 -3.742 1.00 0.00 22 ALA A N 10
ATOM 15027 C CA . ALA A 1 22 ? -13.286 2.109 -4.451 1.00 0.00 22 ALA A CA 10
ATOM 15028 C C . ALA A 1 22 ? -11.862 1.589 -4.240 1.00 0.00 22 ALA A C 10
ATOM 15029 O O . ALA A 1 22 ? -11.204 1.167 -5.189 1.00 0.00 22 ALA A O 10
ATOM 15036 N N . GLU A 1 23 ? -11.429 1.638 -2.989 1.00 0.00 23 GLU A N 10
ATOM 15037 C CA . GLU A 1 23 ? -10.095 1.177 -2.640 1.00 0.00 23 GLU A CA 10
ATOM 15038 C C . GLU A 1 23 ? -9.877 -0.249 -3.149 1.00 0.00 23 GLU A C 10
ATOM 15039 O O . GLU A 1 23 ? -8.840 -0.550 -3.739 1.00 0.00 23 GLU A O 10
ATOM 15051 N N . LEU A 1 24 ? -10.871 -1.090 -2.902 1.00 0.00 24 LEU A N 10
ATOM 15052 C CA . LEU A 1 24 ? -10.800 -2.478 -3.328 1.00 0.00 24 LEU A CA 10
ATOM 15053 C C . LEU A 1 24 ? -10.228 -2.543 -4.746 1.00 0.00 24 LEU A C 10
ATOM 15054 O O . LEU A 1 24 ? -9.406 -3.407 -5.048 1.00 0.00 24 LEU A O 10
ATOM 15070 N N . VAL A 1 25 ? -10.686 -1.619 -5.577 1.00 0.00 25 VAL A N 10
ATOM 15071 C CA . VAL A 1 25 ? -10.230 -1.561 -6.956 1.00 0.00 25 VAL A CA 10
ATOM 15072 C C . VAL A 1 25 ? -8.766 -1.117 -6.986 1.00 0.00 25 VAL A C 10
ATOM 15073 O O . VAL A 1 25 ? -7.952 -1.699 -7.701 1.00 0.00 25 VAL A O 10
ATOM 15086 N N . THR A 1 26 ? -8.476 -0.090 -6.202 1.00 0.00 26 THR A N 10
ATOM 15087 C CA . THR A 1 26 ? -7.125 0.439 -6.130 1.00 0.00 26 THR A CA 10
ATOM 15088 C C . THR A 1 26 ? -6.166 -0.621 -5.584 1.00 0.00 26 THR A C 10
ATOM 15089 O O . THR A 1 26 ? -5.102 -0.854 -6.155 1.00 0.00 26 THR A O 10
ATOM 15100 N N . ALA A 1 27 ? -6.577 -1.235 -4.484 1.00 0.00 27 ALA A N 10
ATOM 15101 C CA . ALA A 1 27 ? -5.768 -2.264 -3.854 1.00 0.00 27 ALA A CA 10
ATOM 15102 C C . ALA A 1 27 ? -5.411 -3.331 -4.891 1.00 0.00 27 ALA A C 10
ATOM 15103 O O . ALA A 1 27 ? -4.326 -3.908 -4.845 1.00 0.00 27 ALA A O 10
ATOM 15110 N N . GLU A 1 28 ? -6.346 -3.562 -5.802 1.00 0.00 28 GLU A N 10
ATOM 15111 C CA . GLU A 1 28 ? -6.144 -4.549 -6.848 1.00 0.00 28 GLU A CA 10
ATOM 15112 C C . GLU A 1 28 ? -5.225 -3.990 -7.936 1.00 0.00 28 GLU A C 10
ATOM 15113 O O . GLU A 1 28 ? -4.375 -4.705 -8.464 1.00 0.00 28 GLU A O 10
ATOM 15125 N N . ALA A 1 29 ? -5.426 -2.716 -8.238 1.00 0.00 29 ALA A N 10
ATOM 15126 C CA . ALA A 1 29 ? -4.626 -2.052 -9.254 1.00 0.00 29 ALA A CA 10
ATOM 15127 C C . ALA A 1 29 ? -3.177 -1.957 -8.773 1.00 0.00 29 ALA A C 10
ATOM 15128 O O . ALA A 1 29 ? -2.247 -2.194 -9.543 1.00 0.00 29 ALA A O 10
ATOM 15135 N N . VAL A 1 30 ? -3.029 -1.610 -7.503 1.00 0.00 30 VAL A N 10
ATOM 15136 C CA . VAL A 1 30 ? -1.709 -1.480 -6.911 1.00 0.00 30 VAL A CA 10
ATOM 15137 C C . VAL A 1 30 ? -1.041 -2.856 -6.858 1.00 0.00 30 VAL A C 10
ATOM 15138 O O . VAL A 1 30 ? 0.155 -2.980 -7.116 1.00 0.00 30 VAL A O 10
ATOM 15151 N N . ARG A 1 31 ? -1.844 -3.855 -6.522 1.00 0.00 31 ARG A N 10
ATOM 15152 C CA . ARG A 1 31 ? -1.346 -5.217 -6.432 1.00 0.00 31 ARG A CA 10
ATOM 15153 C C . ARG A 1 31 ? -0.668 -5.622 -7.742 1.00 0.00 31 ARG A C 10
ATOM 15154 O O . ARG A 1 31 ? 0.336 -6.333 -7.732 1.00 0.00 31 ARG A O 10
ATOM 15175 N N . SER A 1 32 ? -1.243 -5.151 -8.839 1.00 0.00 32 SER A N 10
ATOM 15176 C CA . SER A 1 32 ? -0.706 -5.455 -10.155 1.00 0.00 32 SER A CA 10
ATOM 15177 C C . SER A 1 32 ? 0.673 -4.813 -10.319 1.00 0.00 32 SER A C 10
ATOM 15178 O O . SER A 1 32 ? 1.522 -5.334 -11.041 1.00 0.00 32 SER A O 10
ATOM 15186 N N . VAL A 1 33 ? 0.853 -3.692 -9.637 1.00 0.00 33 VAL A N 10
ATOM 15187 C CA . VAL A 1 33 ? 2.114 -2.973 -9.698 1.00 0.00 33 VAL A CA 10
ATOM 15188 C C . VAL A 1 33 ? 3.225 -3.850 -9.116 1.00 0.00 33 VAL A C 10
ATOM 15189 O O . VAL A 1 33 ? 4.299 -3.969 -9.703 1.00 0.00 33 VAL A O 10
ATOM 15202 N N . TRP A 1 34 ? 2.927 -4.442 -7.968 1.00 0.00 34 TRP A N 10
ATOM 15203 C CA . TRP A 1 34 ? 3.886 -5.305 -7.300 1.00 0.00 34 TRP A CA 10
ATOM 15204 C C . TRP A 1 34 ? 4.183 -6.487 -8.224 1.00 0.00 34 TRP A C 10
ATOM 15205 O O . TRP A 1 34 ? 5.337 -6.737 -8.568 1.00 0.00 34 TRP A O 10
ATOM 15226 N N . GLN A 1 35 ? 3.120 -7.184 -8.601 1.00 0.00 35 GLN A N 10
ATOM 15227 C CA . GLN A 1 35 ? 3.252 -8.334 -9.479 1.00 0.00 35 GLN A CA 10
ATOM 15228 C C . GLN A 1 35 ? 4.030 -7.953 -10.740 1.00 0.00 35 GLN A C 10
ATOM 15229 O O . GLN A 1 35 ? 5.079 -8.529 -11.025 1.00 0.00 35 GLN A O 10
ATOM 15243 N N . ARG A 1 36 ? 3.486 -6.984 -11.462 1.00 0.00 36 ARG A N 10
ATOM 15244 C CA . ARG A 1 36 ? 4.115 -6.519 -12.686 1.00 0.00 36 ARG A CA 10
ATOM 15245 C C . ARG A 1 36 ? 5.599 -6.233 -12.445 1.00 0.00 36 ARG A C 10
ATOM 15246 O O . ARG A 1 36 ? 6.445 -6.596 -13.260 1.00 0.00 36 ARG A O 10
ATOM 15267 N N . ILE A 1 37 ? 5.869 -5.585 -11.321 1.00 0.00 37 ILE A N 10
ATOM 15268 C CA . ILE A 1 37 ? 7.235 -5.247 -10.962 1.00 0.00 37 ILE A CA 10
ATOM 15269 C C . ILE A 1 37 ? 7.995 -6.525 -10.603 1.00 0.00 37 ILE A C 10
ATOM 15270 O O . ILE A 1 37 ? 8.862 -6.968 -11.356 1.00 0.00 37 ILE A O 10
ATOM 15286 N N . LEU A 1 38 ? 7.643 -7.082 -9.454 1.00 0.00 38 LEU A N 10
ATOM 15287 C CA . LEU A 1 38 ? 8.282 -8.301 -8.986 1.00 0.00 38 LEU A CA 10
ATOM 15288 C C . LEU A 1 38 ? 8.024 -9.425 -9.992 1.00 0.00 38 LEU A C 10
ATOM 15289 O O . LEU A 1 38 ? 6.894 -9.891 -10.132 1.00 0.00 38 LEU A O 10
ATOM 15305 N N . PRO A 1 39 ? 9.119 -9.838 -10.685 1.00 0.00 39 PRO A N 10
ATOM 15306 C CA . PRO A 1 39 ? 9.022 -10.898 -11.674 1.00 0.00 39 PRO A CA 10
ATOM 15307 C C . PRO A 1 39 ? 8.890 -12.266 -11.000 1.00 0.00 39 PRO A C 10
ATOM 15308 O O . PRO A 1 39 ? 7.823 -12.878 -11.036 1.00 0.00 39 PRO A O 10
ATOM 15319 N N . LYS A 1 40 ? 9.987 -12.704 -10.402 1.00 0.00 40 LYS A N 10
ATOM 15320 C CA . LYS A 1 40 ? 10.007 -13.988 -9.721 1.00 0.00 40 LYS A CA 10
ATOM 15321 C C . LYS A 1 40 ? 8.683 -14.188 -8.981 1.00 0.00 40 LYS A C 10
ATOM 15322 O O . LYS A 1 40 ? 8.107 -15.275 -9.014 1.00 0.00 40 LYS A O 10
ATOM 15341 N N . VAL A 1 41 ? 8.238 -13.123 -8.331 1.00 0.00 41 VAL A N 10
ATOM 15342 C CA . VAL A 1 41 ? 6.992 -13.168 -7.584 1.00 0.00 41 VAL A CA 10
ATOM 15343 C C . VAL A 1 41 ? 5.867 -13.640 -8.506 1.00 0.00 41 VAL A C 10
ATOM 15344 O O . VAL A 1 41 ? 5.494 -12.940 -9.447 1.00 0.00 41 VAL A O 10
ATOM 15357 N N . LEU A 1 42 ? 5.356 -14.825 -8.205 1.00 0.00 42 LEU A N 10
ATOM 15358 C CA . LEU A 1 42 ? 4.280 -15.399 -8.995 1.00 0.00 42 LEU A CA 10
ATOM 15359 C C . LEU A 1 42 ? 2.939 -14.862 -8.490 1.00 0.00 42 LEU A C 10
ATOM 15360 O O . LEU A 1 42 ? 1.989 -14.730 -9.260 1.00 0.00 42 LEU A O 10
ATOM 15376 N N . GLU A 1 43 ? 2.905 -14.568 -7.198 1.00 0.00 43 GLU A N 10
ATOM 15377 C CA . GLU A 1 43 ? 1.696 -14.049 -6.581 1.00 0.00 43 GLU A CA 10
ATOM 15378 C C . GLU A 1 43 ? 2.051 -13.069 -5.460 1.00 0.00 43 GLU A C 10
ATOM 15379 O O . GLU A 1 43 ? 3.107 -13.186 -4.840 1.00 0.00 43 GLU A O 10
ATOM 15391 N N . VAL A 1 44 ? 1.149 -12.125 -5.235 1.00 0.00 44 VAL A N 10
ATOM 15392 C CA . VAL A 1 44 ? 1.354 -11.126 -4.201 1.00 0.00 44 VAL A CA 10
ATOM 15393 C C . VAL A 1 44 ? 0.283 -11.289 -3.121 1.00 0.00 44 VAL A C 10
ATOM 15394 O O . VAL A 1 44 ? -0.909 -11.312 -3.423 1.00 0.00 44 VAL A O 10
ATOM 15407 N N . GLU A 1 45 ? 0.746 -11.399 -1.884 1.00 0.00 45 GLU A N 10
ATOM 15408 C CA . GLU A 1 45 ? -0.158 -11.560 -0.758 1.00 0.00 45 GLU A CA 10
ATOM 15409 C C . GLU A 1 45 ? 0.102 -10.476 0.290 1.00 0.00 45 GLU A C 10
ATOM 15410 O O . GLU A 1 45 ? 0.880 -9.552 0.053 1.00 0.00 45 GLU A O 10
ATOM 15422 N N . ASP A 1 46 ? -0.563 -10.624 1.426 1.00 0.00 46 ASP A N 10
ATOM 15423 C CA . ASP A 1 46 ? -0.413 -9.670 2.511 1.00 0.00 46 ASP A CA 10
ATOM 15424 C C . ASP A 1 46 ? 0.899 -9.944 3.249 1.00 0.00 46 ASP A C 10
ATOM 15425 O O . ASP A 1 46 ? 1.425 -9.068 3.934 1.00 0.00 46 ASP A O 10
ATOM 15434 N N . SER A 1 47 ? 1.390 -11.163 3.083 1.00 0.00 47 SER A N 10
ATOM 15435 C CA . SER A 1 47 ? 2.631 -11.563 3.725 1.00 0.00 47 SER A CA 10
ATOM 15436 C C . SER A 1 47 ? 3.818 -11.242 2.814 1.00 0.00 47 SER A C 10
ATOM 15437 O O . SER A 1 47 ? 4.967 -11.277 3.252 1.00 0.00 47 SER A O 10
ATOM 15445 N N . THR A 1 48 ? 3.499 -10.938 1.565 1.00 0.00 48 THR A N 10
ATOM 15446 C CA . THR A 1 48 ? 4.525 -10.611 0.589 1.00 0.00 48 THR A CA 10
ATOM 15447 C C . THR A 1 48 ? 5.231 -9.309 0.973 1.00 0.00 48 THR A C 10
ATOM 15448 O O . THR A 1 48 ? 4.579 -8.295 1.222 1.00 0.00 48 THR A O 10
ATOM 15459 N N . ASP A 1 49 ? 6.554 -9.378 1.010 1.00 0.00 49 ASP A N 10
ATOM 15460 C CA . ASP A 1 49 ? 7.355 -8.217 1.359 1.00 0.00 49 ASP A CA 10
ATOM 15461 C C . ASP A 1 49 ? 8.005 -7.652 0.094 1.00 0.00 49 ASP A C 10
ATOM 15462 O O . ASP A 1 49 ? 8.761 -8.348 -0.583 1.00 0.00 49 ASP A O 10
ATOM 15471 N N . PHE A 1 50 ? 7.688 -6.397 -0.186 1.00 0.00 50 PHE A N 10
ATOM 15472 C CA . PHE A 1 50 ? 8.232 -5.731 -1.357 1.00 0.00 50 PHE A CA 10
ATOM 15473 C C . PHE A 1 50 ? 9.735 -5.984 -1.482 1.00 0.00 50 PHE A C 10
ATOM 15474 O O . PHE A 1 50 ? 10.273 -6.014 -2.588 1.00 0.00 50 PHE A O 10
ATOM 15491 N N . PHE A 1 51 ? 10.372 -6.159 -0.333 1.00 0.00 51 PHE A N 10
ATOM 15492 C CA . PHE A 1 51 ? 11.803 -6.408 -0.301 1.00 0.00 51 PHE A CA 10
ATOM 15493 C C . PHE A 1 51 ? 12.103 -7.899 -0.468 1.00 0.00 51 PHE A C 10
ATOM 15494 O O . PHE A 1 51 ? 12.740 -8.302 -1.440 1.00 0.00 51 PHE A O 10
ATOM 15511 N N . LYS A 1 52 ? 11.632 -8.676 0.496 1.00 0.00 52 LYS A N 10
ATOM 15512 C CA . LYS A 1 52 ? 11.842 -10.114 0.468 1.00 0.00 52 LYS A CA 10
ATOM 15513 C C . LYS A 1 52 ? 11.664 -10.623 -0.964 1.00 0.00 52 LYS A C 10
ATOM 15514 O O . LYS A 1 52 ? 12.333 -11.569 -1.378 1.00 0.00 52 LYS A O 10
ATOM 15533 N N . SER A 1 53 ? 10.757 -9.975 -1.680 1.00 0.00 53 SER A N 10
ATOM 15534 C CA . SER A 1 53 ? 10.482 -10.350 -3.056 1.00 0.00 53 SER A CA 10
ATOM 15535 C C . SER A 1 53 ? 11.745 -10.190 -3.905 1.00 0.00 53 SER A C 10
ATOM 15536 O O . SER A 1 53 ? 12.118 -11.097 -4.647 1.00 0.00 53 SER A O 10
ATOM 15544 N N . GLY A 1 54 ? 12.369 -9.029 -3.767 1.00 0.00 54 GLY A N 10
ATOM 15545 C CA . GLY A 1 54 ? 13.582 -8.738 -4.512 1.00 0.00 54 GLY A CA 10
ATOM 15546 C C . GLY A 1 54 ? 13.486 -7.378 -5.206 1.00 0.00 54 GLY A C 10
ATOM 15547 O O . GLY A 1 54 ? 13.899 -7.233 -6.356 1.00 0.00 54 GLY A O 10
ATOM 15551 N N . ALA A 1 55 ? 12.940 -6.415 -4.478 1.00 0.00 55 ALA A N 10
ATOM 15552 C CA . ALA A 1 55 ? 12.785 -5.071 -5.010 1.00 0.00 55 ALA A CA 10
ATOM 15553 C C . ALA A 1 55 ? 13.976 -4.215 -4.575 1.00 0.00 55 ALA A C 10
ATOM 15554 O O . ALA A 1 55 ? 14.330 -4.190 -3.397 1.00 0.00 55 ALA A O 10
ATOM 15561 N N . ALA A 1 56 ? 14.561 -3.534 -5.549 1.00 0.00 56 ALA A N 10
ATOM 15562 C CA . ALA A 1 56 ? 15.705 -2.678 -5.282 1.00 0.00 56 ALA A CA 10
ATOM 15563 C C . ALA A 1 56 ? 15.213 -1.274 -4.922 1.00 0.00 56 ALA A C 10
ATOM 15564 O O . ALA A 1 56 ? 14.054 -0.939 -5.161 1.00 0.00 56 ALA A O 10
ATOM 15571 N N . SER A 1 57 ? 16.119 -0.492 -4.355 1.00 0.00 57 SER A N 10
ATOM 15572 C CA . SER A 1 57 ? 15.792 0.868 -3.961 1.00 0.00 57 SER A CA 10
ATOM 15573 C C . SER A 1 57 ? 15.187 1.625 -5.144 1.00 0.00 57 SER A C 10
ATOM 15574 O O . SER A 1 57 ? 14.562 2.669 -4.964 1.00 0.00 57 SER A O 10
ATOM 15582 N N . VAL A 1 58 ? 15.394 1.069 -6.329 1.00 0.00 58 VAL A N 10
ATOM 15583 C CA . VAL A 1 58 ? 14.876 1.679 -7.542 1.00 0.00 58 VAL A CA 10
ATOM 15584 C C . VAL A 1 58 ? 13.364 1.462 -7.612 1.00 0.00 58 VAL A C 10
ATOM 15585 O O . VAL A 1 58 ? 12.596 2.422 -7.655 1.00 0.00 58 VAL A O 10
ATOM 15598 N N . ASP A 1 59 ? 12.980 0.193 -7.621 1.00 0.00 59 ASP A N 10
ATOM 15599 C CA . ASP A 1 59 ? 11.573 -0.162 -7.685 1.00 0.00 59 ASP A CA 10
ATOM 15600 C C . ASP A 1 59 ? 10.800 0.641 -6.637 1.00 0.00 59 ASP A C 10
ATOM 15601 O O . ASP A 1 59 ? 9.642 0.996 -6.851 1.00 0.00 59 ASP A O 10
ATOM 15610 N N . VAL A 1 60 ? 11.472 0.903 -5.525 1.00 0.00 60 VAL A N 10
ATOM 15611 C CA . VAL A 1 60 ? 10.863 1.657 -4.443 1.00 0.00 60 VAL A CA 10
ATOM 15612 C C . VAL A 1 60 ? 10.238 2.935 -5.006 1.00 0.00 60 VAL A C 10
ATOM 15613 O O . VAL A 1 60 ? 9.119 3.295 -4.644 1.00 0.00 60 VAL A O 10
ATOM 15626 N N . VAL A 1 61 ? 10.989 3.586 -5.883 1.00 0.00 61 VAL A N 10
ATOM 15627 C CA . VAL A 1 61 ? 10.522 4.816 -6.500 1.00 0.00 61 VAL A CA 10
ATOM 15628 C C . VAL A 1 61 ? 9.469 4.483 -7.559 1.00 0.00 61 VAL A C 10
ATOM 15629 O O . VAL A 1 61 ? 8.504 5.226 -7.735 1.00 0.00 61 VAL A O 10
ATOM 15642 N N . ARG A 1 62 ? 9.690 3.366 -8.236 1.00 0.00 62 ARG A N 10
ATOM 15643 C CA . ARG A 1 62 ? 8.771 2.925 -9.273 1.00 0.00 62 ARG A CA 10
ATOM 15644 C C . ARG A 1 62 ? 7.379 2.689 -8.683 1.00 0.00 62 ARG A C 10
ATOM 15645 O O . ARG A 1 62 ? 6.407 3.308 -9.111 1.00 0.00 62 ARG A O 10
ATOM 15666 N N . LEU A 1 63 ? 7.329 1.791 -7.710 1.00 0.00 63 LEU A N 10
ATOM 15667 C CA . LEU A 1 63 ? 6.072 1.465 -7.058 1.00 0.00 63 LEU A CA 10
ATOM 15668 C C . LEU A 1 63 ? 5.391 2.755 -6.598 1.00 0.00 63 LEU A C 10
ATOM 15669 O O . LEU A 1 63 ? 4.210 2.969 -6.870 1.00 0.00 63 LEU A O 10
ATOM 15685 N N . VAL A 1 64 ? 6.164 3.582 -5.910 1.00 0.00 64 VAL A N 10
ATOM 15686 C CA . VAL A 1 64 ? 5.651 4.846 -5.410 1.00 0.00 64 VAL A CA 10
ATOM 15687 C C . VAL A 1 64 ? 5.171 5.698 -6.587 1.00 0.00 64 VAL A C 10
ATOM 15688 O O . VAL A 1 64 ? 4.111 6.319 -6.517 1.00 0.00 64 VAL A O 10
ATOM 15701 N N . GLU A 1 65 ? 5.973 5.699 -7.641 1.00 0.00 65 GLU A N 10
ATOM 15702 C CA . GLU A 1 65 ? 5.644 6.465 -8.831 1.00 0.00 65 GLU A CA 10
ATOM 15703 C C . GLU A 1 65 ? 4.391 5.894 -9.499 1.00 0.00 65 GLU A C 10
ATOM 15704 O O . GLU A 1 65 ? 3.531 6.644 -9.958 1.00 0.00 65 GLU A O 10
ATOM 15716 N N . GLU A 1 66 ? 4.328 4.571 -9.532 1.00 0.00 66 GLU A N 10
ATOM 15717 C CA . GLU A 1 66 ? 3.195 3.891 -10.137 1.00 0.00 66 GLU A CA 10
ATOM 15718 C C . GLU A 1 66 ? 1.907 4.234 -9.386 1.00 0.00 66 GLU A C 10
ATOM 15719 O O . GLU A 1 66 ? 0.951 4.731 -9.980 1.00 0.00 66 GLU A O 10
ATOM 15731 N N . VAL A 1 67 ? 1.923 3.957 -8.090 1.00 0.00 67 VAL A N 10
ATOM 15732 C CA . VAL A 1 67 ? 0.769 4.231 -7.252 1.00 0.00 67 VAL A CA 10
ATOM 15733 C C . VAL A 1 67 ? 0.417 5.717 -7.344 1.00 0.00 67 VAL A C 10
ATOM 15734 O O . VAL A 1 67 ? -0.718 6.108 -7.078 1.00 0.00 67 VAL A O 10
ATOM 15747 N N . LYS A 1 68 ? 1.413 6.505 -7.723 1.00 0.00 68 LYS A N 10
ATOM 15748 C CA . LYS A 1 68 ? 1.223 7.939 -7.854 1.00 0.00 68 LYS A CA 10
ATOM 15749 C C . LYS A 1 68 ? 0.223 8.217 -8.979 1.00 0.00 68 LYS A C 10
ATOM 15750 O O . LYS A 1 68 ? -0.671 9.047 -8.828 1.00 0.00 68 LYS A O 10
ATOM 15769 N N . GLU A 1 69 ? 0.408 7.505 -10.081 1.00 0.00 69 GLU A N 10
ATOM 15770 C CA . GLU A 1 69 ? -0.466 7.663 -11.230 1.00 0.00 69 GLU A CA 10
ATOM 15771 C C . GLU A 1 69 ? -1.861 7.120 -10.915 1.00 0.00 69 GLU A C 10
ATOM 15772 O O . GLU A 1 69 ? -2.836 7.484 -11.570 1.00 0.00 69 GLU A O 10
ATOM 15784 N N . LEU A 1 70 ? -1.912 6.256 -9.911 1.00 0.00 70 LEU A N 10
ATOM 15785 C CA . LEU A 1 70 ? -3.171 5.658 -9.501 1.00 0.00 70 LEU A CA 10
ATOM 15786 C C . LEU A 1 70 ? -4.059 6.733 -8.870 1.00 0.00 70 LEU A C 10
ATOM 15787 O O . LEU A 1 70 ? -5.236 6.847 -9.208 1.00 0.00 70 LEU A O 10
ATOM 15803 N N . CYS A 1 71 ? -3.460 7.492 -7.964 1.00 0.00 71 CYS A N 10
ATOM 15804 C CA . CYS A 1 71 ? -4.182 8.553 -7.283 1.00 0.00 71 CYS A CA 10
ATOM 15805 C C . CYS A 1 71 ? -3.850 9.879 -7.971 1.00 0.00 71 CYS A C 10
ATOM 15806 O O . CYS A 1 71 ? -4.318 10.936 -7.549 1.00 0.00 71 CYS A O 10
ATOM 15814 N N . ASP A 1 72 ? -3.046 9.780 -9.019 1.00 0.00 72 ASP A N 10
ATOM 15815 C CA . ASP A 1 72 ? -2.646 10.958 -9.769 1.00 0.00 72 ASP A CA 10
ATOM 15816 C C . ASP A 1 72 ? -1.879 11.909 -8.848 1.00 0.00 72 ASP A C 10
ATOM 15817 O O . ASP A 1 72 ? -2.402 12.949 -8.449 1.00 0.00 72 ASP A O 10
ATOM 15826 N N . GLY A 1 73 ? -0.652 11.518 -8.536 1.00 0.00 73 GLY A N 10
ATOM 15827 C CA . GLY A 1 73 ? 0.191 12.323 -7.668 1.00 0.00 73 GLY A CA 10
ATOM 15828 C C . GLY A 1 73 ? -0.045 11.975 -6.197 1.00 0.00 73 GLY A C 10
ATOM 15829 O O . GLY A 1 73 ? -0.108 12.863 -5.348 1.00 0.00 73 GLY A O 10
ATOM 15833 N N . LEU A 1 74 ? -0.170 10.681 -5.941 1.00 0.00 74 LEU A N 10
ATOM 15834 C CA . LEU A 1 74 ? -0.398 10.205 -4.587 1.00 0.00 74 LEU A CA 10
ATOM 15835 C C . LEU A 1 74 ? 0.698 10.749 -3.668 1.00 0.00 74 LEU A C 10
ATOM 15836 O O . LEU A 1 74 ? 1.854 10.862 -4.074 1.00 0.00 74 LEU A O 10
ATOM 15852 N N . GLU A 1 75 ? 0.296 11.072 -2.448 1.00 0.00 75 GLU A N 10
ATOM 15853 C CA . GLU A 1 75 ? 1.229 11.601 -1.468 1.00 0.00 75 GLU A CA 10
ATOM 15854 C C . GLU A 1 75 ? 2.059 10.469 -0.859 1.00 0.00 75 GLU A C 10
ATOM 15855 O O . GLU A 1 75 ? 2.010 10.239 0.348 1.00 0.00 75 GLU A O 10
ATOM 15867 N N . LEU A 1 76 ? 2.801 9.792 -1.723 1.00 0.00 76 LEU A N 10
ATOM 15868 C CA . LEU A 1 76 ? 3.640 8.689 -1.285 1.00 0.00 76 LEU A CA 10
ATOM 15869 C C . LEU A 1 76 ? 5.108 9.115 -1.348 1.00 0.00 76 LEU A C 10
ATOM 15870 O O . LEU A 1 76 ? 5.451 10.077 -2.033 1.00 0.00 76 LEU A O 10
ATOM 15886 N N . GLU A 1 77 ? 5.937 8.377 -0.623 1.00 0.00 77 GLU A N 10
ATOM 15887 C CA . GLU A 1 77 ? 7.360 8.666 -0.588 1.00 0.00 77 GLU A CA 10
ATOM 15888 C C . GLU A 1 77 ? 8.158 7.378 -0.373 1.00 0.00 77 GLU A C 10
ATOM 15889 O O . GLU A 1 77 ? 7.659 6.427 0.225 1.00 0.00 77 GLU A O 10
ATOM 15901 N N . ASN A 1 78 ? 9.384 7.390 -0.875 1.00 0.00 78 ASN A N 10
ATOM 15902 C CA . ASN A 1 78 ? 10.256 6.235 -0.746 1.00 0.00 78 ASN A CA 10
ATOM 15903 C C . ASN A 1 78 ? 10.243 5.750 0.706 1.00 0.00 78 ASN A C 10
ATOM 15904 O O . ASN A 1 78 ? 10.379 4.556 0.967 1.00 0.00 78 ASN A O 10
ATOM 15915 N N . GLU A 1 79 ? 10.078 6.703 1.612 1.00 0.00 79 GLU A N 10
ATOM 15916 C CA . GLU A 1 79 ? 10.045 6.388 3.030 1.00 0.00 79 GLU A CA 10
ATOM 15917 C C . GLU A 1 79 ? 8.859 5.475 3.344 1.00 0.00 79 GLU A C 10
ATOM 15918 O O . GLU A 1 79 ? 8.993 4.516 4.103 1.00 0.00 79 GLU A O 10
ATOM 15930 N N . ASP A 1 80 ? 7.725 5.804 2.744 1.00 0.00 80 ASP A N 10
ATOM 15931 C CA . ASP A 1 80 ? 6.515 5.025 2.950 1.00 0.00 80 ASP A CA 10
ATOM 15932 C C . ASP A 1 80 ? 6.806 3.552 2.655 1.00 0.00 80 ASP A C 10
ATOM 15933 O O . ASP A 1 80 ? 6.413 2.673 3.420 1.00 0.00 80 ASP A O 10
ATOM 15942 N N . VAL A 1 81 ? 7.492 3.329 1.544 1.00 0.00 81 VAL A N 10
ATOM 15943 C CA . VAL A 1 81 ? 7.840 1.978 1.138 1.00 0.00 81 VAL A CA 10
ATOM 15944 C C . VAL A 1 81 ? 8.739 1.345 2.203 1.00 0.00 81 VAL A C 10
ATOM 15945 O O . VAL A 1 81 ? 8.561 0.181 2.559 1.00 0.00 81 VAL A O 10
ATOM 15958 N N . TYR A 1 82 ? 9.684 2.141 2.682 1.00 0.00 82 TYR A N 10
ATOM 15959 C CA . TYR A 1 82 ? 10.610 1.674 3.699 1.00 0.00 82 TYR A CA 10
ATOM 15960 C C . TYR A 1 82 ? 9.883 1.392 5.016 1.00 0.00 82 TYR A C 10
ATOM 15961 O O . TYR A 1 82 ? 10.406 0.690 5.880 1.00 0.00 82 TYR A O 10
ATOM 15979 N N . MET A 1 83 ? 8.688 1.953 5.127 1.00 0.00 83 MET A N 10
ATOM 15980 C CA . MET A 1 83 ? 7.884 1.771 6.323 1.00 0.00 83 MET A CA 10
ATOM 15981 C C . MET A 1 83 ? 6.968 0.553 6.187 1.00 0.00 83 MET A C 10
ATOM 15982 O O . MET A 1 83 ? 6.848 -0.245 7.115 1.00 0.00 83 MET A O 10
ATOM 15996 N N . ALA A 1 84 ? 6.344 0.448 5.023 1.00 0.00 84 ALA A N 10
ATOM 15997 C CA . ALA A 1 84 ? 5.442 -0.658 4.753 1.00 0.00 84 ALA A CA 10
ATOM 15998 C C . ALA A 1 84 ? 5.999 -1.496 3.600 1.00 0.00 84 ALA A C 10
ATOM 15999 O O . ALA A 1 84 ? 5.646 -1.277 2.443 1.00 0.00 84 ALA A O 10
ATOM 16006 N N . SER A 1 85 ? 6.862 -2.436 3.957 1.00 0.00 85 SER A N 10
ATOM 16007 C CA . SER A 1 85 ? 7.471 -3.307 2.967 1.00 0.00 85 SER A CA 10
ATOM 16008 C C . SER A 1 85 ? 6.444 -4.321 2.458 1.00 0.00 85 SER A C 10
ATOM 16009 O O . SER A 1 85 ? 6.422 -4.646 1.272 1.00 0.00 85 SER A O 10
ATOM 16017 N N . THR A 1 86 ? 5.618 -4.792 3.380 1.00 0.00 86 THR A N 10
ATOM 16018 C CA . THR A 1 86 ? 4.591 -5.761 3.040 1.00 0.00 86 THR A CA 10
ATOM 16019 C C . THR A 1 86 ? 3.364 -5.057 2.458 1.00 0.00 86 THR A C 10
ATOM 16020 O O . THR A 1 86 ? 3.014 -3.957 2.884 1.00 0.00 86 THR A O 10
ATOM 16031 N N . PHE A 1 87 ? 2.744 -5.719 1.491 1.00 0.00 87 PHE A N 10
ATOM 16032 C CA . PHE A 1 87 ? 1.564 -5.169 0.846 1.00 0.00 87 PHE A CA 10
ATOM 16033 C C . PHE A 1 87 ? 0.497 -4.799 1.878 1.00 0.00 87 PHE A C 10
ATOM 16034 O O . PHE A 1 87 ? 0.079 -3.645 1.958 1.00 0.00 87 PHE A O 10
ATOM 16051 N N . GLY A 1 88 ? 0.086 -5.801 2.642 1.00 0.00 88 GLY A N 10
ATOM 16052 C CA . GLY A 1 88 ? -0.925 -5.595 3.666 1.00 0.00 88 GLY A CA 10
ATOM 16053 C C . GLY A 1 88 ? -0.712 -4.262 4.386 1.00 0.00 88 GLY A C 10
ATOM 16054 O O . GLY A 1 88 ? -1.615 -3.428 4.435 1.00 0.00 88 GLY A O 10
ATOM 16058 N N . ASP A 1 89 ? 0.486 -4.103 4.928 1.00 0.00 89 ASP A N 10
ATOM 16059 C CA . ASP A 1 89 ? 0.829 -2.886 5.643 1.00 0.00 89 ASP A CA 10
ATOM 16060 C C . ASP A 1 89 ? 0.769 -1.699 4.679 1.00 0.00 89 ASP A C 10
ATOM 16061 O O . ASP A 1 89 ? 0.151 -0.679 4.982 1.00 0.00 89 ASP A O 10
ATOM 16070 N N . PHE A 1 90 ? 1.421 -1.871 3.539 1.00 0.00 90 PHE A N 10
ATOM 16071 C CA . PHE A 1 90 ? 1.450 -0.827 2.529 1.00 0.00 90 PHE A CA 10
ATOM 16072 C C . PHE A 1 90 ? 0.035 -0.359 2.183 1.00 0.00 90 PHE A C 10
ATOM 16073 O O . PHE A 1 90 ? -0.288 0.819 2.334 1.00 0.00 90 PHE A O 10
ATOM 16090 N N . ILE A 1 91 ? -0.773 -1.305 1.727 1.00 0.00 91 ILE A N 10
ATOM 16091 C CA . ILE A 1 91 ? -2.146 -1.004 1.359 1.00 0.00 91 ILE A CA 10
ATOM 16092 C C . ILE A 1 91 ? -2.761 -0.081 2.412 1.00 0.00 91 ILE A C 10
ATOM 16093 O O . ILE A 1 91 ? -3.307 0.970 2.079 1.00 0.00 91 ILE A O 10
ATOM 16109 N N . GLN A 1 92 ? -2.651 -0.505 3.662 1.00 0.00 92 GLN A N 10
ATOM 16110 C CA . GLN A 1 92 ? -3.189 0.271 4.766 1.00 0.00 92 GLN A CA 10
ATOM 16111 C C . GLN A 1 92 ? -2.743 1.730 4.657 1.00 0.00 92 GLN A C 10
ATOM 16112 O O . GLN A 1 92 ? -3.561 2.642 4.763 1.00 0.00 92 GLN A O 10
ATOM 16126 N N . LEU A 1 93 ? -1.447 1.905 4.445 1.00 0.00 93 LEU A N 10
ATOM 16127 C CA . LEU A 1 93 ? -0.883 3.238 4.320 1.00 0.00 93 LEU A CA 10
ATOM 16128 C C . LEU A 1 93 ? -1.485 3.929 3.095 1.00 0.00 93 LEU A C 10
ATOM 16129 O O . LEU A 1 93 ? -1.934 5.071 3.180 1.00 0.00 93 LEU A O 10
ATOM 16145 N N . LEU A 1 94 ? -1.474 3.208 1.984 1.00 0.00 94 LEU A N 10
ATOM 16146 C CA . LEU A 1 94 ? -2.014 3.737 0.743 1.00 0.00 94 LEU A CA 10
ATOM 16147 C C . LEU A 1 94 ? -3.456 4.194 0.973 1.00 0.00 94 LEU A C 10
ATOM 16148 O O . LEU A 1 94 ? -3.779 5.364 0.775 1.00 0.00 94 LEU A O 10
ATOM 16164 N N . VAL A 1 95 ? -4.284 3.247 1.387 1.00 0.00 95 VAL A N 10
ATOM 16165 C CA . VAL A 1 95 ? -5.684 3.537 1.646 1.00 0.00 95 VAL A CA 10
ATOM 16166 C C . VAL A 1 95 ? -5.791 4.831 2.455 1.00 0.00 95 VAL A C 10
ATOM 16167 O O . VAL A 1 95 ? -6.542 5.735 2.090 1.00 0.00 95 VAL A O 10
ATOM 16180 N N . ARG A 1 96 ? -5.029 4.879 3.538 1.00 0.00 96 ARG A N 10
ATOM 16181 C CA . ARG A 1 96 ? -5.029 6.048 4.401 1.00 0.00 96 ARG A CA 10
ATOM 16182 C C . ARG A 1 96 ? -4.786 7.315 3.579 1.00 0.00 96 ARG A C 10
ATOM 16183 O O . ARG A 1 96 ? -5.533 8.285 3.692 1.00 0.00 96 ARG A O 10
ATOM 16204 N N . LYS A 1 97 ? -3.737 7.265 2.770 1.00 0.00 97 LYS A N 10
ATOM 16205 C CA . LYS A 1 97 ? -3.386 8.397 1.930 1.00 0.00 97 LYS A CA 10
ATOM 16206 C C . LYS A 1 97 ? -4.524 8.666 0.943 1.00 0.00 97 LYS A C 10
ATOM 16207 O O . LYS A 1 97 ? -4.907 9.816 0.730 1.00 0.00 97 LYS A O 10
ATOM 16226 N N . LEU A 1 98 ? -5.032 7.587 0.366 1.00 0.00 98 LEU A N 10
ATOM 16227 C CA . LEU A 1 98 ? -6.118 7.692 -0.593 1.00 0.00 98 LEU A CA 10
ATOM 16228 C C . LEU A 1 98 ? -7.279 8.461 0.039 1.00 0.00 98 LEU A C 10
ATOM 16229 O O . LEU A 1 98 ? -7.699 9.495 -0.478 1.00 0.00 98 LEU A O 10
ATOM 16245 N N . ARG A 1 99 ? -7.766 7.927 1.150 1.00 0.00 99 ARG A N 10
ATOM 16246 C CA . ARG A 1 99 ? -8.870 8.551 1.859 1.00 0.00 99 ARG A CA 10
ATOM 16247 C C . ARG A 1 99 ? -8.578 10.034 2.096 1.00 0.00 99 ARG A C 10
ATOM 16248 O O . ARG A 1 99 ? -9.420 10.888 1.821 1.00 0.00 99 ARG A O 10
ATOM 16269 N N . GLY A 1 100 ? -7.383 10.295 2.606 1.00 0.00 100 GLY A N 10
ATOM 16270 C CA . GLY A 1 100 ? -6.970 11.660 2.884 1.00 0.00 100 GLY A CA 10
ATOM 16271 C C . GLY A 1 100 ? -7.020 11.953 4.384 1.00 0.00 100 GLY A C 10
ATOM 16272 O O . GLY A 1 100 ? -7.922 12.644 4.856 1.00 0.00 100 GLY A O 10
ATOM 16276 N N . ASP A 1 101 ? -6.040 11.413 5.093 1.00 0.00 101 ASP A N 10
ATOM 16277 C CA . ASP A 1 101 ? -5.961 11.608 6.531 1.00 0.00 101 ASP A CA 10
ATOM 16278 C C . ASP A 1 101 ? -7.235 11.069 7.185 1.00 0.00 101 ASP A C 10
ATOM 16279 O O . ASP A 1 101 ? -8.212 10.774 6.499 1.00 0.00 101 ASP A O 10
ATOM 16288 N N . ASP A 1 102 ? -7.182 10.955 8.504 1.00 0.00 102 ASP A N 10
ATOM 16289 C CA . ASP A 1 102 ? -8.319 10.456 9.259 1.00 0.00 102 ASP A CA 10
ATOM 16290 C C . ASP A 1 102 ? -8.563 11.364 10.466 1.00 0.00 102 ASP A C 10
ATOM 16291 O O . ASP A 1 102 ? -7.853 11.276 11.467 1.00 0.00 102 ASP A O 10
ATOM 16300 N N . GLU A 1 103 ? -9.569 12.216 10.332 1.00 0.00 103 GLU A N 10
ATOM 16301 C CA . GLU A 1 103 ? -9.915 13.139 11.399 1.00 0.00 103 GLU A CA 10
ATOM 16302 C C . GLU A 1 103 ? -11.184 12.672 12.114 1.00 0.00 103 GLU A C 10
ATOM 16303 O O . GLU A 1 103 ? -11.914 11.825 11.601 1.00 0.00 103 GLU A O 10
ATOM 16315 N N . GLU A 1 104 ? -11.409 13.244 13.287 1.00 0.00 104 GLU A N 10
ATOM 16316 C CA . GLU A 1 104 ? -12.577 12.897 14.078 1.00 0.00 104 GLU A CA 10
ATOM 16317 C C . GLU A 1 104 ? -13.413 14.146 14.367 1.00 0.00 104 GLU A C 10
ATOM 16318 O O . GLU A 1 104 ? -13.422 14.645 15.491 1.00 0.00 104 GLU A O 10
ATOM 16330 N N . SER A 1 105 ? -14.096 14.614 13.332 1.00 0.00 105 SER A N 10
ATOM 16331 C CA . SER A 1 105 ? -14.933 15.795 13.461 1.00 0.00 105 SER A CA 10
ATOM 16332 C C . SER A 1 105 ? -14.074 17.008 13.823 1.00 0.00 105 SER A C 10
ATOM 16333 O O . SER A 1 105 ? -13.725 17.201 14.987 1.00 0.00 105 SER A O 10
ATOM 16341 N N . GLY A 1 106 ? -13.758 17.795 12.805 1.00 0.00 106 GLY A N 10
ATOM 16342 C CA . GLY A 1 106 ? -12.947 18.984 13.001 1.00 0.00 106 GLY A CA 10
ATOM 16343 C C . GLY A 1 106 ? -12.565 19.616 11.661 1.00 0.00 106 GLY A C 10
ATOM 16344 O O . GLY A 1 106 ? -13.295 19.486 10.680 1.00 0.00 106 GLY A O 10
ATOM 16348 N N . PRO A 1 107 ? -11.392 20.303 11.663 1.00 0.00 107 PRO A N 10
ATOM 16349 C CA . PRO A 1 107 ? -10.905 20.955 10.459 1.00 0.00 107 PRO A CA 10
ATOM 16350 C C . PRO A 1 107 ? -10.343 19.932 9.470 1.00 0.00 107 PRO A C 10
ATOM 16351 O O . PRO A 1 107 ? -10.194 18.757 9.804 1.00 0.00 107 PRO A O 10
ATOM 16362 N N . SER A 1 108 ? -10.047 20.414 8.272 1.00 0.00 108 SER A N 10
ATOM 16363 C CA . SER A 1 108 ? -9.506 19.556 7.232 1.00 0.00 108 SER A CA 10
ATOM 16364 C C . SER A 1 108 ? -8.575 20.360 6.322 1.00 0.00 108 SER A C 10
ATOM 16365 O O . SER A 1 108 ? -8.644 21.588 6.287 1.00 0.00 108 SER A O 10
ATOM 16373 N N . SER A 1 109 ? -7.727 19.635 5.608 1.00 0.00 109 SER A N 10
ATOM 16374 C CA . SER A 1 109 ? -6.783 20.266 4.700 1.00 0.00 109 SER A CA 10
ATOM 16375 C C . SER A 1 109 ? -6.094 19.204 3.841 1.00 0.00 109 SER A C 10
ATOM 16376 O O . SER A 1 109 ? -5.372 18.353 4.360 1.00 0.00 109 SER A O 10
ATOM 16384 N N . GLY A 1 110 ? -6.341 19.288 2.542 1.00 0.00 110 GLY A N 10
ATOM 16385 C CA . GLY A 1 110 ? -5.753 18.344 1.606 1.00 0.00 110 GLY A CA 10
ATOM 16386 C C . GLY A 1 110 ? -6.799 17.832 0.614 1.00 0.00 110 GLY A C 10
ATOM 16387 O O . GLY A 1 110 ? -7.825 17.285 1.016 1.00 0.00 110 GLY A O 10
ATOM 16391 N N . GLY A 1 1 ? 18.300 9.308 33.246 1.00 0.00 1 GLY A N 11
ATOM 16392 C CA . GLY A 1 1 ? 18.013 8.243 32.300 1.00 0.00 1 GLY A CA 11
ATOM 16393 C C . GLY A 1 1 ? 18.662 8.526 30.943 1.00 0.00 1 GLY A C 11
ATOM 16394 O O . GLY A 1 1 ? 19.649 9.255 30.863 1.00 0.00 1 GLY A O 11
ATOM 16398 N N . SER A 1 2 ? 18.081 7.933 29.911 1.00 0.00 2 SER A N 11
ATOM 16399 C CA . SER A 1 2 ? 18.590 8.111 28.561 1.00 0.00 2 SER A CA 11
ATOM 16400 C C . SER A 1 2 ? 17.542 7.662 27.542 1.00 0.00 2 SER A C 11
ATOM 16401 O O . SER A 1 2 ? 16.722 6.792 27.833 1.00 0.00 2 SER A O 11
ATOM 16409 N N . SER A 1 3 ? 17.602 8.275 26.369 1.00 0.00 3 SER A N 11
ATOM 16410 C CA . SER A 1 3 ? 16.667 7.948 25.305 1.00 0.00 3 SER A CA 11
ATOM 16411 C C . SER A 1 3 ? 15.234 8.215 25.768 1.00 0.00 3 SER A C 11
ATOM 16412 O O . SER A 1 3 ? 14.968 8.287 26.967 1.00 0.00 3 SER A O 11
ATOM 16420 N N . GLY A 1 4 ? 14.348 8.355 24.793 1.00 0.00 4 GLY A N 11
ATOM 16421 C CA . GLY A 1 4 ? 12.948 8.612 25.085 1.00 0.00 4 GLY A CA 11
ATOM 16422 C C . GLY A 1 4 ? 12.230 9.191 23.864 1.00 0.00 4 GLY A C 11
ATOM 16423 O O . GLY A 1 4 ? 12.840 9.378 22.812 1.00 0.00 4 GLY A O 11
ATOM 16427 N N . SER A 1 5 ? 10.945 9.460 24.045 1.00 0.00 5 SER A N 11
ATOM 16428 C CA . SER A 1 5 ? 10.138 10.014 22.971 1.00 0.00 5 SER A CA 11
ATOM 16429 C C . SER A 1 5 ? 10.218 9.111 21.737 1.00 0.00 5 SER A C 11
ATOM 16430 O O . SER A 1 5 ? 11.073 9.308 20.875 1.00 0.00 5 SER A O 11
ATOM 16438 N N . SER A 1 6 ? 9.316 8.142 21.693 1.00 0.00 6 SER A N 11
ATOM 16439 C CA . SER A 1 6 ? 9.274 7.209 20.580 1.00 0.00 6 SER A CA 11
ATOM 16440 C C . SER A 1 6 ? 7.821 6.897 20.214 1.00 0.00 6 SER A C 11
ATOM 16441 O O . SER A 1 6 ? 7.419 7.058 19.063 1.00 0.00 6 SER A O 11
ATOM 16449 N N . GLY A 1 7 ? 7.074 6.456 21.216 1.00 0.00 7 GLY A N 11
ATOM 16450 C CA . GLY A 1 7 ? 5.675 6.120 21.014 1.00 0.00 7 GLY A CA 11
ATOM 16451 C C . GLY A 1 7 ? 5.102 5.400 22.236 1.00 0.00 7 GLY A C 11
ATOM 16452 O O . GLY A 1 7 ? 5.087 5.952 23.335 1.00 0.00 7 GLY A O 11
ATOM 16456 N N . PHE A 1 8 ? 4.644 4.179 22.003 1.00 0.00 8 PHE A N 11
ATOM 16457 C CA . PHE A 1 8 ? 4.071 3.378 23.072 1.00 0.00 8 PHE A CA 11
ATOM 16458 C C . PHE A 1 8 ? 4.593 1.941 23.019 1.00 0.00 8 PHE A C 11
ATOM 16459 O O . PHE A 1 8 ? 4.543 1.296 21.973 1.00 0.00 8 PHE A O 11
ATOM 16476 N N . PHE A 1 9 ? 5.082 1.480 24.162 1.00 0.00 9 PHE A N 11
ATOM 16477 C CA . PHE A 1 9 ? 5.612 0.131 24.259 1.00 0.00 9 PHE A CA 11
ATOM 16478 C C . PHE A 1 9 ? 4.485 -0.904 24.233 1.00 0.00 9 PHE A C 11
ATOM 16479 O O . PHE A 1 9 ? 3.326 -0.571 24.474 1.00 0.00 9 PHE A O 11
ATOM 16496 N N . LYS A 1 10 ? 4.865 -2.139 23.938 1.00 0.00 10 LYS A N 11
ATOM 16497 C CA . LYS A 1 10 ? 3.902 -3.224 23.878 1.00 0.00 10 LYS A CA 11
ATOM 16498 C C . LYS A 1 10 ? 2.961 -3.000 22.692 1.00 0.00 10 LYS A C 11
ATOM 16499 O O . LYS A 1 10 ? 2.302 -1.965 22.605 1.00 0.00 10 LYS A O 11
ATOM 16518 N N . GLY A 1 11 ? 2.928 -3.987 21.809 1.00 0.00 11 GLY A N 11
ATOM 16519 C CA . GLY A 1 11 ? 2.079 -3.910 20.632 1.00 0.00 11 GLY A CA 11
ATOM 16520 C C . GLY A 1 11 ? 2.915 -3.739 19.363 1.00 0.00 11 GLY A C 11
ATOM 16521 O O . GLY A 1 11 ? 4.077 -3.339 19.429 1.00 0.00 11 GLY A O 11
ATOM 16525 N N . ALA A 1 12 ? 2.293 -4.051 18.235 1.00 0.00 12 ALA A N 11
ATOM 16526 C CA . ALA A 1 12 ? 2.965 -3.937 16.953 1.00 0.00 12 ALA A CA 11
ATOM 16527 C C . ALA A 1 12 ? 1.920 -3.889 15.836 1.00 0.00 12 ALA A C 11
ATOM 16528 O O . ALA A 1 12 ? 1.535 -4.925 15.296 1.00 0.00 12 ALA A O 11
ATOM 16535 N N . ALA A 1 13 ? 1.491 -2.675 15.523 1.00 0.00 13 ALA A N 11
ATOM 16536 C CA . ALA A 1 13 ? 0.498 -2.478 14.481 1.00 0.00 13 ALA A CA 11
ATOM 16537 C C . ALA A 1 13 ? -0.774 -3.248 14.842 1.00 0.00 13 ALA A C 11
ATOM 16538 O O . ALA A 1 13 ? -0.788 -4.477 14.815 1.00 0.00 13 ALA A O 11
ATOM 16545 N N . SER A 1 14 ? -1.811 -2.492 15.172 1.00 0.00 14 SER A N 11
ATOM 16546 C CA . SER A 1 14 ? -3.085 -3.088 15.538 1.00 0.00 14 SER A CA 11
ATOM 16547 C C . SER A 1 14 ? -4.210 -2.470 14.706 1.00 0.00 14 SER A C 11
ATOM 16548 O O . SER A 1 14 ? -4.153 -1.293 14.356 1.00 0.00 14 SER A O 11
ATOM 16556 N N . SER A 1 15 ? -5.207 -3.292 14.414 1.00 0.00 15 SER A N 11
ATOM 16557 C CA . SER A 1 15 ? -6.344 -2.841 13.630 1.00 0.00 15 SER A CA 11
ATOM 16558 C C . SER A 1 15 ? -5.913 -2.580 12.186 1.00 0.00 15 SER A C 11
ATOM 16559 O O . SER A 1 15 ? -4.839 -2.030 11.945 1.00 0.00 15 SER A O 11
ATOM 16567 N N . VAL A 1 16 ? -6.772 -2.986 11.263 1.00 0.00 16 VAL A N 11
ATOM 16568 C CA . VAL A 1 16 ? -6.494 -2.802 9.849 1.00 0.00 16 VAL A CA 11
ATOM 16569 C C . VAL A 1 16 ? -7.667 -2.072 9.193 1.00 0.00 16 VAL A C 11
ATOM 16570 O O . VAL A 1 16 ? -8.826 -2.388 9.457 1.00 0.00 16 VAL A O 11
ATOM 16583 N N . LEU A 1 17 ? -7.326 -1.108 8.349 1.00 0.00 17 LEU A N 11
ATOM 16584 C CA . LEU A 1 17 ? -8.336 -0.330 7.654 1.00 0.00 17 LEU A CA 11
ATOM 16585 C C . LEU A 1 17 ? -9.133 -1.250 6.726 1.00 0.00 17 LEU A C 11
ATOM 16586 O O . LEU A 1 17 ? -8.559 -2.100 6.047 1.00 0.00 17 LEU A O 11
ATOM 16602 N N . GLU A 1 18 ? -10.442 -1.048 6.726 1.00 0.00 18 GLU A N 11
ATOM 16603 C CA . GLU A 1 18 ? -11.323 -1.848 5.893 1.00 0.00 18 GLU A CA 11
ATOM 16604 C C . GLU A 1 18 ? -11.467 -1.212 4.509 1.00 0.00 18 GLU A C 11
ATOM 16605 O O . GLU A 1 18 ? -11.889 -0.063 4.391 1.00 0.00 18 GLU A O 11
ATOM 16617 N N . LEU A 1 19 ? -11.109 -1.988 3.496 1.00 0.00 19 LEU A N 11
ATOM 16618 C CA . LEU A 1 19 ? -11.193 -1.515 2.125 1.00 0.00 19 LEU A CA 11
ATOM 16619 C C . LEU A 1 19 ? -12.662 -1.306 1.751 1.00 0.00 19 LEU A C 11
ATOM 16620 O O . LEU A 1 19 ? -13.548 -1.465 2.590 1.00 0.00 19 LEU A O 11
ATOM 16636 N N . THR A 1 20 ? -12.874 -0.952 0.492 1.00 0.00 20 THR A N 11
ATOM 16637 C CA . THR A 1 20 ? -14.221 -0.720 -0.003 1.00 0.00 20 THR A CA 11
ATOM 16638 C C . THR A 1 20 ? -14.333 -1.151 -1.466 1.00 0.00 20 THR A C 11
ATOM 16639 O O . THR A 1 20 ? -13.322 -1.358 -2.135 1.00 0.00 20 THR A O 11
ATOM 16650 N N . GLU A 1 21 ? -15.571 -1.274 -1.920 1.00 0.00 21 GLU A N 11
ATOM 16651 C CA . GLU A 1 21 ? -15.829 -1.676 -3.292 1.00 0.00 21 GLU A CA 11
ATOM 16652 C C . GLU A 1 21 ? -14.870 -0.959 -4.245 1.00 0.00 21 GLU A C 11
ATOM 16653 O O . GLU A 1 21 ? -14.406 -1.545 -5.222 1.00 0.00 21 GLU A O 11
ATOM 16665 N N . ALA A 1 22 ? -14.603 0.299 -3.928 1.00 0.00 22 ALA A N 11
ATOM 16666 C CA . ALA A 1 22 ? -13.708 1.103 -4.743 1.00 0.00 22 ALA A CA 11
ATOM 16667 C C . ALA A 1 22 ? -12.264 0.860 -4.299 1.00 0.00 22 ALA A C 11
ATOM 16668 O O . ALA A 1 22 ? -11.446 0.369 -5.076 1.00 0.00 22 ALA A O 11
ATOM 16675 N N . GLU A 1 23 ? -11.995 1.215 -3.051 1.00 0.00 23 GLU A N 11
ATOM 16676 C CA . GLU A 1 23 ? -10.664 1.041 -2.495 1.00 0.00 23 GLU A CA 11
ATOM 16677 C C . GLU A 1 23 ? -10.091 -0.318 -2.901 1.00 0.00 23 GLU A C 11
ATOM 16678 O O . GLU A 1 23 ? -8.952 -0.405 -3.356 1.00 0.00 23 GLU A O 11
ATOM 16690 N N . LEU A 1 24 ? -10.909 -1.346 -2.723 1.00 0.00 24 LEU A N 11
ATOM 16691 C CA . LEU A 1 24 ? -10.498 -2.697 -3.065 1.00 0.00 24 LEU A CA 11
ATOM 16692 C C . LEU A 1 24 ? -9.865 -2.695 -4.458 1.00 0.00 24 LEU A C 11
ATOM 16693 O O . LEU A 1 24 ? -8.760 -3.204 -4.642 1.00 0.00 24 LEU A O 11
ATOM 16709 N N . VAL A 1 25 ? -10.592 -2.118 -5.403 1.00 0.00 25 VAL A N 11
ATOM 16710 C CA . VAL A 1 25 ? -10.116 -2.044 -6.773 1.00 0.00 25 VAL A CA 11
ATOM 16711 C C . VAL A 1 25 ? -8.733 -1.391 -6.793 1.00 0.00 25 VAL A C 11
ATOM 16712 O O . VAL A 1 25 ? -7.797 -1.928 -7.383 1.00 0.00 25 VAL A O 11
ATOM 16725 N N . THR A 1 26 ? -8.647 -0.241 -6.141 1.00 0.00 26 THR A N 11
ATOM 16726 C CA . THR A 1 26 ? -7.394 0.492 -6.076 1.00 0.00 26 THR A CA 11
ATOM 16727 C C . THR A 1 26 ? -6.301 -0.376 -5.448 1.00 0.00 26 THR A C 11
ATOM 16728 O O . THR A 1 26 ? -5.181 -0.432 -5.954 1.00 0.00 26 THR A O 11
ATOM 16739 N N . ALA A 1 27 ? -6.665 -1.030 -4.355 1.00 0.00 27 ALA A N 11
ATOM 16740 C CA . ALA A 1 27 ? -5.729 -1.892 -3.653 1.00 0.00 27 ALA A CA 11
ATOM 16741 C C . ALA A 1 27 ? -5.216 -2.969 -4.612 1.00 0.00 27 ALA A C 11
ATOM 16742 O O . ALA A 1 27 ? -4.040 -3.328 -4.576 1.00 0.00 27 ALA A O 11
ATOM 16749 N N . GLU A 1 28 ? -6.124 -3.454 -5.446 1.00 0.00 28 GLU A N 11
ATOM 16750 C CA . GLU A 1 28 ? -5.778 -4.483 -6.413 1.00 0.00 28 GLU A CA 11
ATOM 16751 C C . GLU A 1 28 ? -4.887 -3.900 -7.511 1.00 0.00 28 GLU A C 11
ATOM 16752 O O . GLU A 1 28 ? -4.021 -4.592 -8.045 1.00 0.00 28 GLU A O 11
ATOM 16764 N N . ALA A 1 29 ? -5.130 -2.634 -7.817 1.00 0.00 29 ALA A N 11
ATOM 16765 C CA . ALA A 1 29 ? -4.360 -1.951 -8.843 1.00 0.00 29 ALA A CA 11
ATOM 16766 C C . ALA A 1 29 ? -2.905 -1.827 -8.385 1.00 0.00 29 ALA A C 11
ATOM 16767 O O . ALA A 1 29 ? -1.989 -1.847 -9.205 1.00 0.00 29 ALA A O 11
ATOM 16774 N N . VAL A 1 30 ? -2.739 -1.702 -7.076 1.00 0.00 30 VAL A N 11
ATOM 16775 C CA . VAL A 1 30 ? -1.412 -1.574 -6.499 1.00 0.00 30 VAL A CA 11
ATOM 16776 C C . VAL A 1 30 ? -0.709 -2.933 -6.543 1.00 0.00 30 VAL A C 11
ATOM 16777 O O . VAL A 1 30 ? 0.481 -3.011 -6.842 1.00 0.00 30 VAL A O 11
ATOM 16790 N N . ARG A 1 31 ? -1.476 -3.970 -6.240 1.00 0.00 31 ARG A N 11
ATOM 16791 C CA . ARG A 1 31 ? -0.942 -5.321 -6.241 1.00 0.00 31 ARG A CA 11
ATOM 16792 C C . ARG A 1 31 ? -0.259 -5.621 -7.577 1.00 0.00 31 ARG A C 11
ATOM 16793 O O . ARG A 1 31 ? 0.793 -6.257 -7.611 1.00 0.00 31 ARG A O 11
ATOM 16814 N N . SER A 1 32 ? -0.886 -5.149 -8.644 1.00 0.00 32 SER A N 11
ATOM 16815 C CA . SER A 1 32 ? -0.351 -5.359 -9.979 1.00 0.00 32 SER A CA 11
ATOM 16816 C C . SER A 1 32 ? 1.030 -4.712 -10.098 1.00 0.00 32 SER A C 11
ATOM 16817 O O . SER A 1 32 ? 1.957 -5.313 -10.639 1.00 0.00 32 SER A O 11
ATOM 16825 N N . VAL A 1 33 ? 1.125 -3.495 -9.582 1.00 0.00 33 VAL A N 11
ATOM 16826 C CA . VAL A 1 33 ? 2.377 -2.760 -9.623 1.00 0.00 33 VAL A CA 11
ATOM 16827 C C . VAL A 1 33 ? 3.476 -3.597 -8.966 1.00 0.00 33 VAL A C 11
ATOM 16828 O O . VAL A 1 33 ? 4.636 -3.532 -9.370 1.00 0.00 33 VAL A O 11
ATOM 16841 N N . TRP A 1 34 ? 3.072 -4.363 -7.963 1.00 0.00 34 TRP A N 11
ATOM 16842 C CA . TRP A 1 34 ? 4.009 -5.212 -7.246 1.00 0.00 34 TRP A CA 11
ATOM 16843 C C . TRP A 1 34 ? 4.339 -6.411 -8.137 1.00 0.00 34 TRP A C 11
ATOM 16844 O O . TRP A 1 34 ? 5.498 -6.809 -8.243 1.00 0.00 34 TRP A O 11
ATOM 16865 N N . GLN A 1 35 ? 3.300 -6.952 -8.756 1.00 0.00 35 GLN A N 11
ATOM 16866 C CA . GLN A 1 35 ? 3.466 -8.097 -9.635 1.00 0.00 35 GLN A CA 11
ATOM 16867 C C . GLN A 1 35 ? 4.317 -7.716 -10.848 1.00 0.00 35 GLN A C 11
ATOM 16868 O O . GLN A 1 35 ? 5.358 -8.323 -11.096 1.00 0.00 35 GLN A O 11
ATOM 16882 N N . ARG A 1 36 ? 3.842 -6.714 -11.573 1.00 0.00 36 ARG A N 11
ATOM 16883 C CA . ARG A 1 36 ? 4.546 -6.245 -12.754 1.00 0.00 36 ARG A CA 11
ATOM 16884 C C . ARG A 1 36 ? 5.990 -5.884 -12.403 1.00 0.00 36 ARG A C 11
ATOM 16885 O O . ARG A 1 36 ? 6.869 -5.918 -13.263 1.00 0.00 36 ARG A O 11
ATOM 16906 N N . ILE A 1 37 ? 6.191 -5.547 -11.137 1.00 0.00 37 ILE A N 11
ATOM 16907 C CA . ILE A 1 37 ? 7.515 -5.181 -10.661 1.00 0.00 37 ILE A CA 11
ATOM 16908 C C . ILE A 1 37 ? 8.264 -6.443 -10.229 1.00 0.00 37 ILE A C 11
ATOM 16909 O O . ILE A 1 37 ? 9.466 -6.564 -10.460 1.00 0.00 37 ILE A O 11
ATOM 16925 N N . LEU A 1 38 ? 7.523 -7.349 -9.610 1.00 0.00 38 LEU A N 11
ATOM 16926 C CA . LEU A 1 38 ? 8.103 -8.598 -9.143 1.00 0.00 38 LEU A CA 11
ATOM 16927 C C . LEU A 1 38 ? 7.688 -9.731 -10.084 1.00 0.00 38 LEU A C 11
ATOM 16928 O O . LEU A 1 38 ? 6.548 -10.190 -10.043 1.00 0.00 38 LEU A O 11
ATOM 16944 N N . PRO A 1 39 ? 8.661 -10.160 -10.931 1.00 0.00 39 PRO A N 11
ATOM 16945 C CA . PRO A 1 39 ? 8.408 -11.231 -11.880 1.00 0.00 39 PRO A CA 11
ATOM 16946 C C . PRO A 1 39 ? 8.372 -12.589 -11.178 1.00 0.00 39 PRO A C 11
ATOM 16947 O O . PRO A 1 39 ? 7.330 -13.240 -11.130 1.00 0.00 39 PRO A O 11
ATOM 16958 N N . LYS A 1 40 ? 9.524 -12.977 -10.650 1.00 0.00 40 LYS A N 11
ATOM 16959 C CA . LYS A 1 40 ? 9.638 -14.246 -9.952 1.00 0.00 40 LYS A CA 11
ATOM 16960 C C . LYS A 1 40 ? 8.379 -14.477 -9.114 1.00 0.00 40 LYS A C 11
ATOM 16961 O O . LYS A 1 40 ? 7.969 -15.618 -8.903 1.00 0.00 40 LYS A O 11
ATOM 16980 N N . VAL A 1 41 ? 7.800 -13.376 -8.658 1.00 0.00 41 VAL A N 11
ATOM 16981 C CA . VAL A 1 41 ? 6.596 -13.444 -7.847 1.00 0.00 41 VAL A CA 11
ATOM 16982 C C . VAL A 1 41 ? 5.408 -13.815 -8.737 1.00 0.00 41 VAL A C 11
ATOM 16983 O O . VAL A 1 41 ? 4.947 -13.001 -9.535 1.00 0.00 41 VAL A O 11
ATOM 16996 N N . LEU A 1 42 ? 4.946 -15.046 -8.569 1.00 0.00 42 LEU A N 11
ATOM 16997 C CA . LEU A 1 42 ? 3.820 -15.535 -9.347 1.00 0.00 42 LEU A CA 11
ATOM 16998 C C . LEU A 1 42 ? 2.528 -14.912 -8.814 1.00 0.00 42 LEU A C 11
ATOM 16999 O O . LEU A 1 42 ? 1.615 -14.614 -9.582 1.00 0.00 42 LEU A O 11
ATOM 17015 N N . GLU A 1 43 ? 2.493 -14.734 -7.501 1.00 0.00 43 GLU A N 11
ATOM 17016 C CA . GLU A 1 43 ? 1.328 -14.153 -6.856 1.00 0.00 43 GLU A CA 11
ATOM 17017 C C . GLU A 1 43 ? 1.757 -13.260 -5.690 1.00 0.00 43 GLU A C 11
ATOM 17018 O O . GLU A 1 43 ? 2.755 -13.537 -5.026 1.00 0.00 43 GLU A O 11
ATOM 17030 N N . VAL A 1 44 ? 0.983 -12.206 -5.477 1.00 0.00 44 VAL A N 11
ATOM 17031 C CA . VAL A 1 44 ? 1.270 -11.271 -4.403 1.00 0.00 44 VAL A CA 11
ATOM 17032 C C . VAL A 1 44 ? 0.196 -11.397 -3.321 1.00 0.00 44 VAL A C 11
ATOM 17033 O O . VAL A 1 44 ? -0.949 -11.738 -3.615 1.00 0.00 44 VAL A O 11
ATOM 17046 N N . GLU A 1 45 ? 0.603 -11.117 -2.092 1.00 0.00 45 GLU A N 11
ATOM 17047 C CA . GLU A 1 45 ? -0.311 -11.194 -0.965 1.00 0.00 45 GLU A CA 11
ATOM 17048 C C . GLU A 1 45 ? -0.016 -10.075 0.036 1.00 0.00 45 GLU A C 11
ATOM 17049 O O . GLU A 1 45 ? 0.856 -9.240 -0.200 1.00 0.00 45 GLU A O 11
ATOM 17061 N N . ASP A 1 46 ? -0.759 -10.095 1.133 1.00 0.00 46 ASP A N 11
ATOM 17062 C CA . ASP A 1 46 ? -0.588 -9.092 2.170 1.00 0.00 46 ASP A CA 11
ATOM 17063 C C . ASP A 1 46 ? 0.537 -9.526 3.113 1.00 0.00 46 ASP A C 11
ATOM 17064 O O . ASP A 1 46 ? 0.830 -8.841 4.092 1.00 0.00 46 ASP A O 11
ATOM 17073 N N . SER A 1 47 ? 1.136 -10.661 2.784 1.00 0.00 47 SER A N 11
ATOM 17074 C CA . SER A 1 47 ? 2.222 -11.194 3.588 1.00 0.00 47 SER A CA 11
ATOM 17075 C C . SER A 1 47 ? 3.554 -11.010 2.857 1.00 0.00 47 SER A C 11
ATOM 17076 O O . SER A 1 47 ? 4.617 -11.068 3.473 1.00 0.00 47 SER A O 11
ATOM 17084 N N . THR A 1 48 ? 3.452 -10.792 1.555 1.00 0.00 48 THR A N 11
ATOM 17085 C CA . THR A 1 48 ? 4.636 -10.599 0.734 1.00 0.00 48 THR A CA 11
ATOM 17086 C C . THR A 1 48 ? 5.306 -9.266 1.069 1.00 0.00 48 THR A C 11
ATOM 17087 O O . THR A 1 48 ? 4.635 -8.243 1.192 1.00 0.00 48 THR A O 11
ATOM 17098 N N . ASP A 1 49 ? 6.623 -9.320 1.208 1.00 0.00 49 ASP A N 11
ATOM 17099 C CA . ASP A 1 49 ? 7.392 -8.130 1.527 1.00 0.00 49 ASP A CA 11
ATOM 17100 C C . ASP A 1 49 ? 8.050 -7.596 0.254 1.00 0.00 49 ASP A C 11
ATOM 17101 O O . ASP A 1 49 ? 8.827 -8.300 -0.389 1.00 0.00 49 ASP A O 11
ATOM 17110 N N . PHE A 1 50 ? 7.715 -6.357 -0.073 1.00 0.00 50 PHE A N 11
ATOM 17111 C CA . PHE A 1 50 ? 8.264 -5.721 -1.259 1.00 0.00 50 PHE A CA 11
ATOM 17112 C C . PHE A 1 50 ? 9.731 -6.107 -1.459 1.00 0.00 50 PHE A C 11
ATOM 17113 O O . PHE A 1 50 ? 10.139 -6.457 -2.565 1.00 0.00 50 PHE A O 11
ATOM 17130 N N . PHE A 1 51 ? 10.483 -6.031 -0.371 1.00 0.00 51 PHE A N 11
ATOM 17131 C CA . PHE A 1 51 ? 11.896 -6.368 -0.413 1.00 0.00 51 PHE A CA 11
ATOM 17132 C C . PHE A 1 51 ? 12.095 -7.878 -0.567 1.00 0.00 51 PHE A C 11
ATOM 17133 O O . PHE A 1 51 ? 12.663 -8.335 -1.558 1.00 0.00 51 PHE A O 11
ATOM 17150 N N . LYS A 1 52 ? 11.617 -8.610 0.429 1.00 0.00 52 LYS A N 11
ATOM 17151 C CA . LYS A 1 52 ? 11.735 -10.058 0.416 1.00 0.00 52 LYS A CA 11
ATOM 17152 C C . LYS A 1 52 ? 11.475 -10.574 -1.000 1.00 0.00 52 LYS A C 11
ATOM 17153 O O . LYS A 1 52 ? 12.189 -11.451 -1.486 1.00 0.00 52 LYS A O 11
ATOM 17172 N N . SER A 1 53 ? 10.452 -10.010 -1.624 1.00 0.00 53 SER A N 11
ATOM 17173 C CA . SER A 1 53 ? 10.089 -10.402 -2.975 1.00 0.00 53 SER A CA 11
ATOM 17174 C C . SER A 1 53 ? 11.296 -10.257 -3.903 1.00 0.00 53 SER A C 11
ATOM 17175 O O . SER A 1 53 ? 11.781 -11.243 -4.456 1.00 0.00 53 SER A O 11
ATOM 17183 N N . GLY A 1 54 ? 11.747 -9.019 -4.047 1.00 0.00 54 GLY A N 11
ATOM 17184 C CA . GLY A 1 54 ? 12.888 -8.733 -4.900 1.00 0.00 54 GLY A CA 11
ATOM 17185 C C . GLY A 1 54 ? 12.835 -7.295 -5.421 1.00 0.00 54 GLY A C 11
ATOM 17186 O O . GLY A 1 54 ? 13.113 -7.046 -6.593 1.00 0.00 54 GLY A O 11
ATOM 17190 N N . ALA A 1 55 ? 12.477 -6.387 -4.525 1.00 0.00 55 ALA A N 11
ATOM 17191 C CA . ALA A 1 55 ? 12.385 -4.981 -4.880 1.00 0.00 55 ALA A CA 11
ATOM 17192 C C . ALA A 1 55 ? 13.718 -4.294 -4.577 1.00 0.00 55 ALA A C 11
ATOM 17193 O O . ALA A 1 55 ? 14.184 -4.311 -3.439 1.00 0.00 55 ALA A O 11
ATOM 17200 N N . ALA A 1 56 ? 14.294 -3.707 -5.616 1.00 0.00 56 ALA A N 11
ATOM 17201 C CA . ALA A 1 56 ? 15.564 -3.015 -5.475 1.00 0.00 56 ALA A CA 11
ATOM 17202 C C . ALA A 1 56 ? 15.320 -1.623 -4.888 1.00 0.00 56 ALA A C 11
ATOM 17203 O O . ALA A 1 56 ? 14.234 -1.340 -4.386 1.00 0.00 56 ALA A O 11
ATOM 17210 N N . SER A 1 57 ? 16.348 -0.792 -4.973 1.00 0.00 57 SER A N 11
ATOM 17211 C CA . SER A 1 57 ? 16.259 0.563 -4.457 1.00 0.00 57 SER A CA 11
ATOM 17212 C C . SER A 1 57 ? 15.553 1.464 -5.472 1.00 0.00 57 SER A C 11
ATOM 17213 O O . SER A 1 57 ? 15.200 2.600 -5.159 1.00 0.00 57 SER A O 11
ATOM 17221 N N . VAL A 1 58 ? 15.369 0.924 -6.667 1.00 0.00 58 VAL A N 11
ATOM 17222 C CA . VAL A 1 58 ? 14.712 1.665 -7.731 1.00 0.00 58 VAL A CA 11
ATOM 17223 C C . VAL A 1 58 ? 13.212 1.362 -7.706 1.00 0.00 58 VAL A C 11
ATOM 17224 O O . VAL A 1 58 ? 12.393 2.246 -7.949 1.00 0.00 58 VAL A O 11
ATOM 17237 N N . ASP A 1 59 ? 12.899 0.108 -7.411 1.00 0.00 59 ASP A N 11
ATOM 17238 C CA . ASP A 1 59 ? 11.513 -0.323 -7.353 1.00 0.00 59 ASP A CA 11
ATOM 17239 C C . ASP A 1 59 ? 10.750 0.562 -6.365 1.00 0.00 59 ASP A C 11
ATOM 17240 O O . ASP A 1 59 ? 9.602 0.928 -6.613 1.00 0.00 59 ASP A O 11
ATOM 17249 N N . VAL A 1 60 ? 11.418 0.881 -5.266 1.00 0.00 60 VAL A N 11
ATOM 17250 C CA . VAL A 1 60 ? 10.817 1.716 -4.240 1.00 0.00 60 VAL A CA 11
ATOM 17251 C C . VAL A 1 60 ? 10.212 2.961 -4.892 1.00 0.00 60 VAL A C 11
ATOM 17252 O O . VAL A 1 60 ? 9.042 3.272 -4.676 1.00 0.00 60 VAL A O 11
ATOM 17265 N N . VAL A 1 61 ? 11.036 3.639 -5.677 1.00 0.00 61 VAL A N 11
ATOM 17266 C CA . VAL A 1 61 ? 10.597 4.843 -6.361 1.00 0.00 61 VAL A CA 11
ATOM 17267 C C . VAL A 1 61 ? 9.558 4.472 -7.421 1.00 0.00 61 VAL A C 11
ATOM 17268 O O . VAL A 1 61 ? 8.588 5.200 -7.626 1.00 0.00 61 VAL A O 11
ATOM 17281 N N . ARG A 1 62 ? 9.796 3.339 -8.066 1.00 0.00 62 ARG A N 11
ATOM 17282 C CA . ARG A 1 62 ? 8.893 2.862 -9.099 1.00 0.00 62 ARG A CA 11
ATOM 17283 C C . ARG A 1 62 ? 7.479 2.702 -8.536 1.00 0.00 62 ARG A C 11
ATOM 17284 O O . ARG A 1 62 ? 6.546 3.358 -8.996 1.00 0.00 62 ARG A O 11
ATOM 17305 N N . LEU A 1 63 ? 7.366 1.826 -7.549 1.00 0.00 63 LEU A N 11
ATOM 17306 C CA . LEU A 1 63 ? 6.082 1.571 -6.918 1.00 0.00 63 LEU A CA 11
ATOM 17307 C C . LEU A 1 63 ? 5.464 2.899 -6.475 1.00 0.00 63 LEU A C 11
ATOM 17308 O O . LEU A 1 63 ? 4.283 3.148 -6.713 1.00 0.00 63 LEU A O 11
ATOM 17324 N N . VAL A 1 64 ? 6.290 3.716 -5.838 1.00 0.00 64 VAL A N 11
ATOM 17325 C CA . VAL A 1 64 ? 5.840 5.012 -5.359 1.00 0.00 64 VAL A CA 11
ATOM 17326 C C . VAL A 1 64 ? 5.397 5.865 -6.550 1.00 0.00 64 VAL A C 11
ATOM 17327 O O . VAL A 1 64 ? 4.447 6.638 -6.445 1.00 0.00 64 VAL A O 11
ATOM 17340 N N . GLU A 1 65 ? 6.108 5.695 -7.655 1.00 0.00 65 GLU A N 11
ATOM 17341 C CA . GLU A 1 65 ? 5.801 6.440 -8.864 1.00 0.00 65 GLU A CA 11
ATOM 17342 C C . GLU A 1 65 ? 4.540 5.881 -9.526 1.00 0.00 65 GLU A C 11
ATOM 17343 O O . GLU A 1 65 ? 3.650 6.637 -9.913 1.00 0.00 65 GLU A O 11
ATOM 17355 N N . GLU A 1 66 ? 4.503 4.561 -9.635 1.00 0.00 66 GLU A N 11
ATOM 17356 C CA . GLU A 1 66 ? 3.365 3.892 -10.243 1.00 0.00 66 GLU A CA 11
ATOM 17357 C C . GLU A 1 66 ? 2.068 4.315 -9.550 1.00 0.00 66 GLU A C 11
ATOM 17358 O O . GLU A 1 66 ? 1.161 4.842 -10.192 1.00 0.00 66 GLU A O 11
ATOM 17370 N N . VAL A 1 67 ? 2.022 4.068 -8.249 1.00 0.00 67 VAL A N 11
ATOM 17371 C CA . VAL A 1 67 ? 0.851 4.416 -7.462 1.00 0.00 67 VAL A CA 11
ATOM 17372 C C . VAL A 1 67 ? 0.513 5.892 -7.685 1.00 0.00 67 VAL A C 11
ATOM 17373 O O . VAL A 1 67 ? -0.659 6.266 -7.712 1.00 0.00 67 VAL A O 11
ATOM 17386 N N . LYS A 1 68 ? 1.559 6.689 -7.840 1.00 0.00 68 LYS A N 11
ATOM 17387 C CA . LYS A 1 68 ? 1.388 8.115 -8.060 1.00 0.00 68 LYS A CA 11
ATOM 17388 C C . LYS A 1 68 ? 0.379 8.335 -9.189 1.00 0.00 68 LYS A C 11
ATOM 17389 O O . LYS A 1 68 ? -0.395 9.291 -9.157 1.00 0.00 68 LYS A O 11
ATOM 17408 N N . GLU A 1 69 ? 0.419 7.434 -10.159 1.00 0.00 69 GLU A N 11
ATOM 17409 C CA . GLU A 1 69 ? -0.482 7.517 -11.296 1.00 0.00 69 GLU A CA 11
ATOM 17410 C C . GLU A 1 69 ? -1.875 7.016 -10.907 1.00 0.00 69 GLU A C 11
ATOM 17411 O O . GLU A 1 69 ? -2.880 7.499 -11.427 1.00 0.00 69 GLU A O 11
ATOM 17423 N N . LEU A 1 70 ? -1.890 6.055 -9.995 1.00 0.00 70 LEU A N 11
ATOM 17424 C CA . LEU A 1 70 ? -3.142 5.484 -9.530 1.00 0.00 70 LEU A CA 11
ATOM 17425 C C . LEU A 1 70 ? -4.038 6.601 -8.991 1.00 0.00 70 LEU A C 11
ATOM 17426 O O . LEU A 1 70 ? -5.230 6.646 -9.293 1.00 0.00 70 LEU A O 11
ATOM 17442 N N . CYS A 1 71 ? -3.430 7.475 -8.202 1.00 0.00 71 CYS A N 11
ATOM 17443 C CA . CYS A 1 71 ? -4.158 8.589 -7.618 1.00 0.00 71 CYS A CA 11
ATOM 17444 C C . CYS A 1 71 ? -3.862 9.842 -8.444 1.00 0.00 71 CYS A C 11
ATOM 17445 O O . CYS A 1 71 ? -4.543 10.857 -8.305 1.00 0.00 71 CYS A O 11
ATOM 17453 N N . ASP A 1 72 ? -2.845 9.730 -9.286 1.00 0.00 72 ASP A N 11
ATOM 17454 C CA . ASP A 1 72 ? -2.450 10.842 -10.134 1.00 0.00 72 ASP A CA 11
ATOM 17455 C C . ASP A 1 72 ? -2.022 12.020 -9.257 1.00 0.00 72 ASP A C 11
ATOM 17456 O O . ASP A 1 72 ? -2.623 13.092 -9.315 1.00 0.00 72 ASP A O 11
ATOM 17465 N N . GLY A 1 73 ? -0.987 11.782 -8.464 1.00 0.00 73 GLY A N 11
ATOM 17466 C CA . GLY A 1 73 ? -0.472 12.810 -7.576 1.00 0.00 73 GLY A CA 11
ATOM 17467 C C . GLY A 1 73 ? -0.590 12.380 -6.113 1.00 0.00 73 GLY A C 11
ATOM 17468 O O . GLY A 1 73 ? -0.806 13.212 -5.233 1.00 0.00 73 GLY A O 11
ATOM 17472 N N . LEU A 1 74 ? -0.443 11.081 -5.897 1.00 0.00 74 LEU A N 11
ATOM 17473 C CA . LEU A 1 74 ? -0.530 10.530 -4.556 1.00 0.00 74 LEU A CA 11
ATOM 17474 C C . LEU A 1 74 ? 0.587 11.121 -3.693 1.00 0.00 74 LEU A C 11
ATOM 17475 O O . LEU A 1 74 ? 1.651 11.470 -4.202 1.00 0.00 74 LEU A O 11
ATOM 17491 N N . GLU A 1 75 ? 0.307 11.214 -2.401 1.00 0.00 75 GLU A N 11
ATOM 17492 C CA . GLU A 1 75 ? 1.275 11.756 -1.463 1.00 0.00 75 GLU A CA 11
ATOM 17493 C C . GLU A 1 75 ? 2.059 10.625 -0.796 1.00 0.00 75 GLU A C 11
ATOM 17494 O O . GLU A 1 75 ? 1.897 10.371 0.397 1.00 0.00 75 GLU A O 11
ATOM 17506 N N . LEU A 1 76 ? 2.893 9.975 -1.594 1.00 0.00 76 LEU A N 11
ATOM 17507 C CA . LEU A 1 76 ? 3.703 8.876 -1.096 1.00 0.00 76 LEU A CA 11
ATOM 17508 C C . LEU A 1 76 ? 5.173 9.298 -1.081 1.00 0.00 76 LEU A C 11
ATOM 17509 O O . LEU A 1 76 ? 5.558 10.243 -1.768 1.00 0.00 76 LEU A O 11
ATOM 17525 N N . GLU A 1 77 ? 5.955 8.576 -0.292 1.00 0.00 77 GLU A N 11
ATOM 17526 C CA . GLU A 1 77 ? 7.375 8.864 -0.179 1.00 0.00 77 GLU A CA 11
ATOM 17527 C C . GLU A 1 77 ? 8.167 7.566 -0.009 1.00 0.00 77 GLU A C 11
ATOM 17528 O O . GLU A 1 77 ? 7.682 6.613 0.599 1.00 0.00 77 GLU A O 11
ATOM 17540 N N . ASN A 1 78 ? 9.374 7.571 -0.558 1.00 0.00 78 ASN A N 11
ATOM 17541 C CA . ASN A 1 78 ? 10.238 6.406 -0.475 1.00 0.00 78 ASN A CA 11
ATOM 17542 C C . ASN A 1 78 ? 10.257 5.892 0.966 1.00 0.00 78 ASN A C 11
ATOM 17543 O O . ASN A 1 78 ? 10.361 4.688 1.198 1.00 0.00 78 ASN A O 11
ATOM 17554 N N . GLU A 1 79 ? 10.156 6.830 1.896 1.00 0.00 79 GLU A N 11
ATOM 17555 C CA . GLU A 1 79 ? 10.161 6.487 3.308 1.00 0.00 79 GLU A CA 11
ATOM 17556 C C . GLU A 1 79 ? 8.962 5.597 3.642 1.00 0.00 79 GLU A C 11
ATOM 17557 O O . GLU A 1 79 ? 9.079 4.662 4.433 1.00 0.00 79 GLU A O 11
ATOM 17569 N N . ASP A 1 80 ? 7.836 5.919 3.023 1.00 0.00 80 ASP A N 11
ATOM 17570 C CA . ASP A 1 80 ? 6.616 5.160 3.245 1.00 0.00 80 ASP A CA 11
ATOM 17571 C C . ASP A 1 80 ? 6.874 3.686 2.928 1.00 0.00 80 ASP A C 11
ATOM 17572 O O . ASP A 1 80 ? 6.458 2.804 3.678 1.00 0.00 80 ASP A O 11
ATOM 17581 N N . VAL A 1 81 ? 7.557 3.463 1.815 1.00 0.00 81 VAL A N 11
ATOM 17582 C CA . VAL A 1 81 ? 7.875 2.111 1.389 1.00 0.00 81 VAL A CA 11
ATOM 17583 C C . VAL A 1 81 ? 8.765 1.446 2.441 1.00 0.00 81 VAL A C 11
ATOM 17584 O O . VAL A 1 81 ? 8.567 0.280 2.779 1.00 0.00 81 VAL A O 11
ATOM 17597 N N . TYR A 1 82 ? 9.727 2.215 2.928 1.00 0.00 82 TYR A N 11
ATOM 17598 C CA . TYR A 1 82 ? 10.648 1.715 3.935 1.00 0.00 82 TYR A CA 11
ATOM 17599 C C . TYR A 1 82 ? 9.915 1.400 5.240 1.00 0.00 82 TYR A C 11
ATOM 17600 O O . TYR A 1 82 ? 10.456 0.721 6.112 1.00 0.00 82 TYR A O 11
ATOM 17618 N N . MET A 1 83 ? 8.695 1.909 5.335 1.00 0.00 83 MET A N 11
ATOM 17619 C CA . MET A 1 83 ? 7.883 1.690 6.520 1.00 0.00 83 MET A CA 11
ATOM 17620 C C . MET A 1 83 ? 6.960 0.484 6.337 1.00 0.00 83 MET A C 11
ATOM 17621 O O . MET A 1 83 ? 6.841 -0.352 7.231 1.00 0.00 83 MET A O 11
ATOM 17635 N N . ALA A 1 84 ? 6.331 0.431 5.172 1.00 0.00 84 ALA A N 11
ATOM 17636 C CA . ALA A 1 84 ? 5.423 -0.659 4.860 1.00 0.00 84 ALA A CA 11
ATOM 17637 C C . ALA A 1 84 ? 5.997 -1.481 3.704 1.00 0.00 84 ALA A C 11
ATOM 17638 O O . ALA A 1 84 ? 5.628 -1.276 2.549 1.00 0.00 84 ALA A O 11
ATOM 17645 N N . SER A 1 85 ? 6.891 -2.394 4.056 1.00 0.00 85 SER A N 11
ATOM 17646 C CA . SER A 1 85 ? 7.519 -3.247 3.062 1.00 0.00 85 SER A CA 11
ATOM 17647 C C . SER A 1 85 ? 6.521 -4.294 2.564 1.00 0.00 85 SER A C 11
ATOM 17648 O O . SER A 1 85 ? 6.577 -4.711 1.408 1.00 0.00 85 SER A O 11
ATOM 17656 N N . THR A 1 86 ? 5.629 -4.689 3.462 1.00 0.00 86 THR A N 11
ATOM 17657 C CA . THR A 1 86 ? 4.620 -5.679 3.128 1.00 0.00 86 THR A CA 11
ATOM 17658 C C . THR A 1 86 ? 3.411 -5.009 2.472 1.00 0.00 86 THR A C 11
ATOM 17659 O O . THR A 1 86 ? 2.887 -4.023 2.988 1.00 0.00 86 THR A O 11
ATOM 17670 N N . PHE A 1 87 ? 3.004 -5.570 1.343 1.00 0.00 87 PHE A N 11
ATOM 17671 C CA . PHE A 1 87 ? 1.867 -5.039 0.610 1.00 0.00 87 PHE A CA 11
ATOM 17672 C C . PHE A 1 87 ? 0.694 -4.753 1.550 1.00 0.00 87 PHE A C 11
ATOM 17673 O O . PHE A 1 87 ? 0.181 -3.636 1.587 1.00 0.00 87 PHE A O 11
ATOM 17690 N N . GLY A 1 88 ? 0.304 -5.783 2.288 1.00 0.00 88 GLY A N 11
ATOM 17691 C CA . GLY A 1 88 ? -0.799 -5.656 3.225 1.00 0.00 88 GLY A CA 11
ATOM 17692 C C . GLY A 1 88 ? -0.717 -4.335 3.993 1.00 0.00 88 GLY A C 11
ATOM 17693 O O . GLY A 1 88 ? -1.620 -3.504 3.905 1.00 0.00 88 GLY A O 11
ATOM 17697 N N . ASP A 1 89 ? 0.374 -4.182 4.730 1.00 0.00 89 ASP A N 11
ATOM 17698 C CA . ASP A 1 89 ? 0.586 -2.977 5.512 1.00 0.00 89 ASP A CA 11
ATOM 17699 C C . ASP A 1 89 ? 0.508 -1.756 4.593 1.00 0.00 89 ASP A C 11
ATOM 17700 O O . ASP A 1 89 ? -0.305 -0.860 4.812 1.00 0.00 89 ASP A O 11
ATOM 17709 N N . PHE A 1 90 ? 1.365 -1.761 3.582 1.00 0.00 90 PHE A N 11
ATOM 17710 C CA . PHE A 1 90 ? 1.403 -0.666 2.628 1.00 0.00 90 PHE A CA 11
ATOM 17711 C C . PHE A 1 90 ? -0.010 -0.210 2.260 1.00 0.00 90 PHE A C 11
ATOM 17712 O O . PHE A 1 90 ? -0.352 0.960 2.427 1.00 0.00 90 PHE A O 11
ATOM 17729 N N . ILE A 1 91 ? -0.793 -1.157 1.764 1.00 0.00 91 ILE A N 11
ATOM 17730 C CA . ILE A 1 91 ? -2.161 -0.868 1.371 1.00 0.00 91 ILE A CA 11
ATOM 17731 C C . ILE A 1 91 ? -2.812 0.029 2.426 1.00 0.00 91 ILE A C 11
ATOM 17732 O O . ILE A 1 91 ? -3.280 1.123 2.113 1.00 0.00 91 ILE A O 11
ATOM 17748 N N . GLN A 1 92 ? -2.820 -0.467 3.654 1.00 0.00 92 GLN A N 11
ATOM 17749 C CA . GLN A 1 92 ? -3.405 0.276 4.757 1.00 0.00 92 GLN A CA 11
ATOM 17750 C C . GLN A 1 92 ? -2.917 1.726 4.739 1.00 0.00 92 GLN A C 11
ATOM 17751 O O . GLN A 1 92 ? -3.716 2.656 4.841 1.00 0.00 92 GLN A O 11
ATOM 17765 N N . LEU A 1 93 ? -1.607 1.874 4.609 1.00 0.00 93 LEU A N 11
ATOM 17766 C CA . LEU A 1 93 ? -1.002 3.195 4.576 1.00 0.00 93 LEU A CA 11
ATOM 17767 C C . LEU A 1 93 ? -1.483 3.941 3.330 1.00 0.00 93 LEU A C 11
ATOM 17768 O O . LEU A 1 93 ? -1.882 5.101 3.412 1.00 0.00 93 LEU A O 11
ATOM 17784 N N . LEU A 1 94 ? -1.429 3.243 2.205 1.00 0.00 94 LEU A N 11
ATOM 17785 C CA . LEU A 1 94 ? -1.854 3.824 0.943 1.00 0.00 94 LEU A CA 11
ATOM 17786 C C . LEU A 1 94 ? -3.309 4.284 1.062 1.00 0.00 94 LEU A C 11
ATOM 17787 O O . LEU A 1 94 ? -3.613 5.456 0.847 1.00 0.00 94 LEU A O 11
ATOM 17803 N N . VAL A 1 95 ? -4.169 3.337 1.406 1.00 0.00 95 VAL A N 11
ATOM 17804 C CA . VAL A 1 95 ? -5.584 3.630 1.556 1.00 0.00 95 VAL A CA 11
ATOM 17805 C C . VAL A 1 95 ? -5.750 4.927 2.352 1.00 0.00 95 VAL A C 11
ATOM 17806 O O . VAL A 1 95 ? -6.597 5.756 2.024 1.00 0.00 95 VAL A O 11
ATOM 17819 N N . ARG A 1 96 ? -4.928 5.061 3.382 1.00 0.00 96 ARG A N 11
ATOM 17820 C CA . ARG A 1 96 ? -4.973 6.242 4.227 1.00 0.00 96 ARG A CA 11
ATOM 17821 C C . ARG A 1 96 ? -4.692 7.497 3.398 1.00 0.00 96 ARG A C 11
ATOM 17822 O O . ARG A 1 96 ? -5.445 8.468 3.461 1.00 0.00 96 ARG A O 11
ATOM 17843 N N . LYS A 1 97 ? -3.606 7.438 2.642 1.00 0.00 97 LYS A N 11
ATOM 17844 C CA . LYS A 1 97 ? -3.217 8.558 1.802 1.00 0.00 97 LYS A CA 11
ATOM 17845 C C . LYS A 1 97 ? -4.303 8.807 0.754 1.00 0.00 97 LYS A C 11
ATOM 17846 O O . LYS A 1 97 ? -4.711 9.946 0.535 1.00 0.00 97 LYS A O 11
ATOM 17865 N N . LEU A 1 98 ? -4.742 7.721 0.134 1.00 0.00 98 LEU A N 11
ATOM 17866 C CA . LEU A 1 98 ? -5.773 7.807 -0.885 1.00 0.00 98 LEU A CA 11
ATOM 17867 C C . LEU A 1 98 ? -7.019 8.467 -0.291 1.00 0.00 98 LEU A C 11
ATOM 17868 O O . LEU A 1 98 ? -7.503 9.470 -0.813 1.00 0.00 98 LEU A O 11
ATOM 17884 N N . ARG A 1 99 ? -7.501 7.878 0.793 1.00 0.00 99 ARG A N 11
ATOM 17885 C CA . ARG A 1 99 ? -8.681 8.396 1.464 1.00 0.00 99 ARG A CA 11
ATOM 17886 C C . ARG A 1 99 ? -8.545 9.904 1.687 1.00 0.00 99 ARG A C 11
ATOM 17887 O O . ARG A 1 99 ? -9.449 10.668 1.352 1.00 0.00 99 ARG A O 11
ATOM 17908 N N . GLY A 1 100 ? -7.409 10.287 2.251 1.00 0.00 100 GLY A N 11
ATOM 17909 C CA . GLY A 1 100 ? -7.143 11.689 2.523 1.00 0.00 100 GLY A CA 11
ATOM 17910 C C . GLY A 1 100 ? -6.750 11.899 3.986 1.00 0.00 100 GLY A C 11
ATOM 17911 O O . GLY A 1 100 ? -7.537 11.623 4.890 1.00 0.00 100 GLY A O 11
ATOM 17915 N N . ASP A 1 101 ? -5.533 12.387 4.174 1.00 0.00 101 ASP A N 11
ATOM 17916 C CA . ASP A 1 101 ? -5.025 12.637 5.513 1.00 0.00 101 ASP A CA 11
ATOM 17917 C C . ASP A 1 101 ? -3.662 13.326 5.416 1.00 0.00 101 ASP A C 11
ATOM 17918 O O . ASP A 1 101 ? -3.053 13.357 4.348 1.00 0.00 101 ASP A O 11
ATOM 17927 N N . ASP A 1 102 ? -3.224 13.862 6.546 1.00 0.00 102 ASP A N 11
ATOM 17928 C CA . ASP A 1 102 ? -1.945 14.548 6.602 1.00 0.00 102 ASP A CA 11
ATOM 17929 C C . ASP A 1 102 ? -1.977 15.755 5.662 1.00 0.00 102 ASP A C 11
ATOM 17930 O O . ASP A 1 102 ? -2.589 15.700 4.597 1.00 0.00 102 ASP A O 11
ATOM 17939 N N . GLU A 1 103 ? -1.309 16.816 6.091 1.00 0.00 103 GLU A N 11
ATOM 17940 C CA . GLU A 1 103 ? -1.253 18.034 5.301 1.00 0.00 103 GLU A CA 11
ATOM 17941 C C . GLU A 1 103 ? -0.941 17.705 3.840 1.00 0.00 103 GLU A C 11
ATOM 17942 O O . GLU A 1 103 ? -0.512 16.596 3.527 1.00 0.00 103 GLU A O 11
ATOM 17954 N N . GLU A 1 104 ? -1.170 18.690 2.983 1.00 0.00 104 GLU A N 11
ATOM 17955 C CA . GLU A 1 104 ? -0.918 18.519 1.562 1.00 0.00 104 GLU A CA 11
ATOM 17956 C C . GLU A 1 104 ? 0.453 19.089 1.193 1.00 0.00 104 GLU A C 11
ATOM 17957 O O . GLU A 1 104 ? 0.826 20.166 1.655 1.00 0.00 104 GLU A O 11
ATOM 17969 N N . SER A 1 105 ? 1.166 18.340 0.365 1.00 0.00 105 SER A N 11
ATOM 17970 C CA . SER A 1 105 ? 2.488 18.757 -0.072 1.00 0.00 105 SER A CA 11
ATOM 17971 C C . SER A 1 105 ? 2.598 18.639 -1.593 1.00 0.00 105 SER A C 11
ATOM 17972 O O . SER A 1 105 ? 2.154 17.651 -2.177 1.00 0.00 105 SER A O 11
ATOM 17980 N N . GLY A 1 106 ? 3.192 19.660 -2.192 1.00 0.00 106 GLY A N 11
ATOM 17981 C CA . GLY A 1 106 ? 3.367 19.684 -3.634 1.00 0.00 106 GLY A CA 11
ATOM 17982 C C . GLY A 1 106 ? 4.220 18.503 -4.103 1.00 0.00 106 GLY A C 11
ATOM 17983 O O . GLY A 1 106 ? 5.368 18.359 -3.686 1.00 0.00 106 GLY A O 11
ATOM 17987 N N . PRO A 1 107 ? 3.610 17.667 -4.985 1.00 0.00 107 PRO A N 11
ATOM 17988 C CA . PRO A 1 107 ? 4.301 16.504 -5.514 1.00 0.00 107 PRO A CA 11
ATOM 17989 C C . PRO A 1 107 ? 5.336 16.912 -6.564 1.00 0.00 107 PRO A C 11
ATOM 17990 O O . PRO A 1 107 ? 5.486 18.095 -6.867 1.00 0.00 107 PRO A O 11
ATOM 18001 N N . SER A 1 108 ? 6.025 15.910 -7.091 1.00 0.00 108 SER A N 11
ATOM 18002 C CA . SER A 1 108 ? 7.042 16.149 -8.100 1.00 0.00 108 SER A CA 11
ATOM 18003 C C . SER A 1 108 ? 6.567 15.624 -9.457 1.00 0.00 108 SER A C 11
ATOM 18004 O O . SER A 1 108 ? 6.359 14.424 -9.623 1.00 0.00 108 SER A O 11
ATOM 18012 N N . SER A 1 109 ? 6.410 16.550 -10.392 1.00 0.00 109 SER A N 11
ATOM 18013 C CA . SER A 1 109 ? 5.963 16.196 -11.728 1.00 0.00 109 SER A CA 11
ATOM 18014 C C . SER A 1 109 ? 6.911 15.161 -12.339 1.00 0.00 109 SER A C 11
ATOM 18015 O O . SER A 1 109 ? 7.999 14.926 -11.816 1.00 0.00 109 SER A O 11
ATOM 18023 N N . GLY A 1 110 ? 6.463 14.572 -13.438 1.00 0.00 110 GLY A N 11
ATOM 18024 C CA . GLY A 1 110 ? 7.258 13.569 -14.126 1.00 0.00 110 GLY A CA 11
ATOM 18025 C C . GLY A 1 110 ? 7.975 14.172 -15.335 1.00 0.00 110 GLY A C 11
ATOM 18026 O O . GLY A 1 110 ? 8.539 15.261 -15.247 1.00 0.00 110 GLY A O 11
ATOM 18030 N N . GLY A 1 1 ? 20.536 -11.138 27.310 1.00 0.00 1 GLY A N 12
ATOM 18031 C CA . GLY A 1 1 ? 21.089 -11.516 28.599 1.00 0.00 1 GLY A CA 12
ATOM 18032 C C . GLY A 1 1 ? 20.028 -11.426 29.698 1.00 0.00 1 GLY A C 12
ATOM 18033 O O . GLY A 1 1 ? 19.440 -12.436 30.082 1.00 0.00 1 GLY A O 12
ATOM 18037 N N . SER A 1 2 ? 19.815 -10.208 30.173 1.00 0.00 2 SER A N 12
ATOM 18038 C CA . SER A 1 2 ? 18.835 -9.973 31.220 1.00 0.00 2 SER A CA 12
ATOM 18039 C C . SER A 1 2 ? 17.440 -9.833 30.609 1.00 0.00 2 SER A C 12
ATOM 18040 O O . SER A 1 2 ? 17.302 -9.678 29.396 1.00 0.00 2 SER A O 12
ATOM 18048 N N . SER A 1 3 ? 16.440 -9.891 31.476 1.00 0.00 3 SER A N 12
ATOM 18049 C CA . SER A 1 3 ? 15.060 -9.772 31.037 1.00 0.00 3 SER A CA 12
ATOM 18050 C C . SER A 1 3 ? 14.623 -8.307 31.075 1.00 0.00 3 SER A C 12
ATOM 18051 O O . SER A 1 3 ? 14.658 -7.672 32.128 1.00 0.00 3 SER A O 12
ATOM 18059 N N . GLY A 1 4 ? 14.222 -7.811 29.914 1.00 0.00 4 GLY A N 12
ATOM 18060 C CA . GLY A 1 4 ? 13.779 -6.432 29.801 1.00 0.00 4 GLY A CA 12
ATOM 18061 C C . GLY A 1 4 ? 12.461 -6.217 30.548 1.00 0.00 4 GLY A C 12
ATOM 18062 O O . GLY A 1 4 ? 11.716 -7.166 30.787 1.00 0.00 4 GLY A O 12
ATOM 18066 N N . SER A 1 5 ? 12.214 -4.963 30.898 1.00 0.00 5 SER A N 12
ATOM 18067 C CA . SER A 1 5 ? 10.999 -4.611 31.613 1.00 0.00 5 SER A CA 12
ATOM 18068 C C . SER A 1 5 ? 10.376 -3.355 31.000 1.00 0.00 5 SER A C 12
ATOM 18069 O O . SER A 1 5 ? 11.089 -2.474 30.522 1.00 0.00 5 SER A O 12
ATOM 18077 N N . SER A 1 6 ? 9.053 -3.313 31.034 1.00 0.00 6 SER A N 12
ATOM 18078 C CA . SER A 1 6 ? 8.325 -2.180 30.488 1.00 0.00 6 SER A CA 12
ATOM 18079 C C . SER A 1 6 ? 8.571 -2.078 28.981 1.00 0.00 6 SER A C 12
ATOM 18080 O O . SER A 1 6 ? 9.570 -1.505 28.549 1.00 0.00 6 SER A O 12
ATOM 18088 N N . GLY A 1 7 ? 7.642 -2.642 28.223 1.00 0.00 7 GLY A N 12
ATOM 18089 C CA . GLY A 1 7 ? 7.745 -2.622 26.774 1.00 0.00 7 GLY A CA 12
ATOM 18090 C C . GLY A 1 7 ? 7.014 -3.815 26.155 1.00 0.00 7 GLY A C 12
ATOM 18091 O O . GLY A 1 7 ? 6.525 -4.687 26.872 1.00 0.00 7 GLY A O 12
ATOM 18095 N N . PHE A 1 8 ? 6.962 -3.815 24.832 1.00 0.00 8 PHE A N 12
ATOM 18096 C CA . PHE A 1 8 ? 6.299 -4.886 24.109 1.00 0.00 8 PHE A CA 12
ATOM 18097 C C . PHE A 1 8 ? 7.293 -5.980 23.716 1.00 0.00 8 PHE A C 12
ATOM 18098 O O . PHE A 1 8 ? 8.495 -5.732 23.636 1.00 0.00 8 PHE A O 12
ATOM 18115 N N . PHE A 1 9 ? 6.755 -7.168 23.480 1.00 0.00 9 PHE A N 12
ATOM 18116 C CA . PHE A 1 9 ? 7.580 -8.301 23.097 1.00 0.00 9 PHE A CA 12
ATOM 18117 C C . PHE A 1 9 ? 7.704 -8.400 21.576 1.00 0.00 9 PHE A C 12
ATOM 18118 O O . PHE A 1 9 ? 8.811 -8.464 21.042 1.00 0.00 9 PHE A O 12
ATOM 18135 N N . LYS A 1 10 ? 6.553 -8.409 20.920 1.00 0.00 10 LYS A N 12
ATOM 18136 C CA . LYS A 1 10 ? 6.519 -8.499 19.470 1.00 0.00 10 LYS A CA 12
ATOM 18137 C C . LYS A 1 10 ? 5.111 -8.162 18.975 1.00 0.00 10 LYS A C 12
ATOM 18138 O O . LYS A 1 10 ? 4.143 -8.269 19.727 1.00 0.00 10 LYS A O 12
ATOM 18157 N N . GLY A 1 11 ? 5.041 -7.763 17.714 1.00 0.00 11 GLY A N 12
ATOM 18158 C CA . GLY A 1 11 ? 3.767 -7.410 17.110 1.00 0.00 11 GLY A CA 12
ATOM 18159 C C . GLY A 1 11 ? 3.325 -6.010 17.543 1.00 0.00 11 GLY A C 12
ATOM 18160 O O . GLY A 1 11 ? 3.700 -5.541 18.616 1.00 0.00 11 GLY A O 12
ATOM 18164 N N . ALA A 1 12 ? 2.533 -5.384 16.685 1.00 0.00 12 ALA A N 12
ATOM 18165 C CA . ALA A 1 12 ? 2.036 -4.047 16.965 1.00 0.00 12 ALA A CA 12
ATOM 18166 C C . ALA A 1 12 ? 0.524 -4.011 16.731 1.00 0.00 12 ALA A C 12
ATOM 18167 O O . ALA A 1 12 ? -0.002 -4.783 15.931 1.00 0.00 12 ALA A O 12
ATOM 18174 N N . ALA A 1 13 ? -0.132 -3.107 17.443 1.00 0.00 13 ALA A N 12
ATOM 18175 C CA . ALA A 1 13 ? -1.572 -2.960 17.323 1.00 0.00 13 ALA A CA 12
ATOM 18176 C C . ALA A 1 13 ? -1.905 -1.508 16.973 1.00 0.00 13 ALA A C 12
ATOM 18177 O O . ALA A 1 13 ? -1.740 -0.613 17.801 1.00 0.00 13 ALA A O 12
ATOM 18184 N N . SER A 1 14 ? -2.368 -1.320 15.746 1.00 0.00 14 SER A N 12
ATOM 18185 C CA . SER A 1 14 ? -2.726 0.008 15.277 1.00 0.00 14 SER A CA 12
ATOM 18186 C C . SER A 1 14 ? -3.986 -0.064 14.413 1.00 0.00 14 SER A C 12
ATOM 18187 O O . SER A 1 14 ? -4.312 -1.119 13.872 1.00 0.00 14 SER A O 12
ATOM 18195 N N . SER A 1 15 ? -4.660 1.072 14.309 1.00 0.00 15 SER A N 12
ATOM 18196 C CA . SER A 1 15 ? -5.877 1.151 13.520 1.00 0.00 15 SER A CA 12
ATOM 18197 C C . SER A 1 15 ? -5.609 0.664 12.094 1.00 0.00 15 SER A C 12
ATOM 18198 O O . SER A 1 15 ? -4.544 0.924 11.536 1.00 0.00 15 SER A O 12
ATOM 18206 N N . VAL A 1 16 ? -6.592 -0.035 11.547 1.00 0.00 16 VAL A N 12
ATOM 18207 C CA . VAL A 1 16 ? -6.476 -0.561 10.197 1.00 0.00 16 VAL A CA 12
ATOM 18208 C C . VAL A 1 16 ? -7.717 -0.169 9.393 1.00 0.00 16 VAL A C 12
ATOM 18209 O O . VAL A 1 16 ? -8.822 -0.130 9.930 1.00 0.00 16 VAL A O 12
ATOM 18222 N N . LEU A 1 17 ? -7.492 0.111 8.117 1.00 0.00 17 LEU A N 12
ATOM 18223 C CA . LEU A 1 17 ? -8.578 0.498 7.233 1.00 0.00 17 LEU A CA 12
ATOM 18224 C C . LEU A 1 17 ? -9.060 -0.729 6.457 1.00 0.00 17 LEU A C 12
ATOM 18225 O O . LEU A 1 17 ? -8.251 -1.505 5.951 1.00 0.00 17 LEU A O 12
ATOM 18241 N N . GLU A 1 18 ? -10.376 -0.866 6.388 1.00 0.00 18 GLU A N 12
ATOM 18242 C CA . GLU A 1 18 ? -10.976 -1.985 5.682 1.00 0.00 18 GLU A CA 12
ATOM 18243 C C . GLU A 1 18 ? -11.293 -1.593 4.237 1.00 0.00 18 GLU A C 12
ATOM 18244 O O . GLU A 1 18 ? -12.085 -0.683 3.997 1.00 0.00 18 GLU A O 12
ATOM 18256 N N . LEU A 1 19 ? -10.659 -2.300 3.313 1.00 0.00 19 LEU A N 12
ATOM 18257 C CA . LEU A 1 19 ? -10.864 -2.037 1.899 1.00 0.00 19 LEU A CA 12
ATOM 18258 C C . LEU A 1 19 ? -12.356 -2.137 1.577 1.00 0.00 19 LEU A C 12
ATOM 18259 O O . LEU A 1 19 ? -13.145 -2.588 2.406 1.00 0.00 19 LEU A O 12
ATOM 18275 N N . THR A 1 20 ? -12.699 -1.708 0.371 1.00 0.00 20 THR A N 12
ATOM 18276 C CA . THR A 1 20 ? -14.083 -1.744 -0.071 1.00 0.00 20 THR A CA 12
ATOM 18277 C C . THR A 1 20 ? -14.153 -1.848 -1.596 1.00 0.00 20 THR A C 12
ATOM 18278 O O . THR A 1 20 ? -13.164 -1.603 -2.285 1.00 0.00 20 THR A O 12
ATOM 18289 N N . GLU A 1 21 ? -15.333 -2.210 -2.078 1.00 0.00 21 GLU A N 12
ATOM 18290 C CA . GLU A 1 21 ? -15.545 -2.350 -3.509 1.00 0.00 21 GLU A CA 12
ATOM 18291 C C . GLU A 1 21 ? -14.716 -1.315 -4.272 1.00 0.00 21 GLU A C 12
ATOM 18292 O O . GLU A 1 21 ? -14.056 -1.646 -5.256 1.00 0.00 21 GLU A O 12
ATOM 18304 N N . ALA A 1 22 ? -14.777 -0.082 -3.789 1.00 0.00 22 ALA A N 12
ATOM 18305 C CA . ALA A 1 22 ? -14.040 1.003 -4.414 1.00 0.00 22 ALA A CA 12
ATOM 18306 C C . ALA A 1 22 ? -12.542 0.797 -4.179 1.00 0.00 22 ALA A C 12
ATOM 18307 O O . ALA A 1 22 ? -11.796 0.514 -5.116 1.00 0.00 22 ALA A O 12
ATOM 18314 N N . GLU A 1 23 ? -12.145 0.948 -2.924 1.00 0.00 23 GLU A N 12
ATOM 18315 C CA . GLU A 1 23 ? -10.750 0.782 -2.555 1.00 0.00 23 GLU A CA 12
ATOM 18316 C C . GLU A 1 23 ? -10.164 -0.456 -3.237 1.00 0.00 23 GLU A C 12
ATOM 18317 O O . GLU A 1 23 ? -9.116 -0.379 -3.876 1.00 0.00 23 GLU A O 12
ATOM 18329 N N . LEU A 1 24 ? -10.866 -1.568 -3.077 1.00 0.00 24 LEU A N 12
ATOM 18330 C CA . LEU A 1 24 ? -10.428 -2.821 -3.669 1.00 0.00 24 LEU A CA 12
ATOM 18331 C C . LEU A 1 24 ? -9.875 -2.552 -5.070 1.00 0.00 24 LEU A C 12
ATOM 18332 O O . LEU A 1 24 ? -8.737 -2.910 -5.371 1.00 0.00 24 LEU A O 12
ATOM 18348 N N . VAL A 1 25 ? -10.705 -1.922 -5.889 1.00 0.00 25 VAL A N 12
ATOM 18349 C CA . VAL A 1 25 ? -10.312 -1.601 -7.251 1.00 0.00 25 VAL A CA 12
ATOM 18350 C C . VAL A 1 25 ? -8.909 -0.991 -7.242 1.00 0.00 25 VAL A C 12
ATOM 18351 O O . VAL A 1 25 ? -8.074 -1.336 -8.076 1.00 0.00 25 VAL A O 12
ATOM 18364 N N . THR A 1 26 ? -8.694 -0.095 -6.290 1.00 0.00 26 THR A N 12
ATOM 18365 C CA . THR A 1 26 ? -7.406 0.566 -6.162 1.00 0.00 26 THR A CA 12
ATOM 18366 C C . THR A 1 26 ? -6.384 -0.377 -5.523 1.00 0.00 26 THR A C 12
ATOM 18367 O O . THR A 1 26 ? -5.234 -0.438 -5.956 1.00 0.00 26 THR A O 12
ATOM 18378 N N . ALA A 1 27 ? -6.840 -1.089 -4.503 1.00 0.00 27 ALA A N 12
ATOM 18379 C CA . ALA A 1 27 ? -5.980 -2.025 -3.800 1.00 0.00 27 ALA A CA 12
ATOM 18380 C C . ALA A 1 27 ? -5.532 -3.124 -4.766 1.00 0.00 27 ALA A C 12
ATOM 18381 O O . ALA A 1 27 ? -4.515 -3.778 -4.540 1.00 0.00 27 ALA A O 12
ATOM 18388 N N . GLU A 1 28 ? -6.313 -3.292 -5.823 1.00 0.00 28 GLU A N 12
ATOM 18389 C CA . GLU A 1 28 ? -6.009 -4.300 -6.825 1.00 0.00 28 GLU A CA 12
ATOM 18390 C C . GLU A 1 28 ? -5.032 -3.741 -7.861 1.00 0.00 28 GLU A C 12
ATOM 18391 O O . GLU A 1 28 ? -4.141 -4.450 -8.325 1.00 0.00 28 GLU A O 12
ATOM 18403 N N . ALA A 1 29 ? -5.233 -2.474 -8.194 1.00 0.00 29 ALA A N 12
ATOM 18404 C CA . ALA A 1 29 ? -4.382 -1.812 -9.167 1.00 0.00 29 ALA A CA 12
ATOM 18405 C C . ALA A 1 29 ? -2.948 -1.766 -8.636 1.00 0.00 29 ALA A C 12
ATOM 18406 O O . ALA A 1 29 ? -1.995 -1.944 -9.394 1.00 0.00 29 ALA A O 12
ATOM 18413 N N . VAL A 1 30 ? -2.839 -1.526 -7.338 1.00 0.00 30 VAL A N 12
ATOM 18414 C CA . VAL A 1 30 ? -1.537 -1.454 -6.696 1.00 0.00 30 VAL A CA 12
ATOM 18415 C C . VAL A 1 30 ? -0.890 -2.841 -6.711 1.00 0.00 30 VAL A C 12
ATOM 18416 O O . VAL A 1 30 ? 0.298 -2.972 -7.001 1.00 0.00 30 VAL A O 12
ATOM 18429 N N . ARG A 1 31 ? -1.699 -3.840 -6.393 1.00 0.00 31 ARG A N 12
ATOM 18430 C CA . ARG A 1 31 ? -1.220 -5.212 -6.366 1.00 0.00 31 ARG A CA 12
ATOM 18431 C C . ARG A 1 31 ? -0.559 -5.570 -7.699 1.00 0.00 31 ARG A C 12
ATOM 18432 O O . ARG A 1 31 ? 0.456 -6.263 -7.726 1.00 0.00 31 ARG A O 12
ATOM 18453 N N . SER A 1 32 ? -1.162 -5.080 -8.772 1.00 0.00 32 SER A N 12
ATOM 18454 C CA . SER A 1 32 ? -0.645 -5.339 -10.105 1.00 0.00 32 SER A CA 12
ATOM 18455 C C . SER A 1 32 ? 0.733 -4.695 -10.266 1.00 0.00 32 SER A C 12
ATOM 18456 O O . SER A 1 32 ? 1.583 -5.212 -10.990 1.00 0.00 32 SER A O 12
ATOM 18464 N N . VAL A 1 33 ? 0.912 -3.576 -9.579 1.00 0.00 33 VAL A N 12
ATOM 18465 C CA . VAL A 1 33 ? 2.173 -2.856 -9.637 1.00 0.00 33 VAL A CA 12
ATOM 18466 C C . VAL A 1 33 ? 3.288 -3.743 -9.079 1.00 0.00 33 VAL A C 12
ATOM 18467 O O . VAL A 1 33 ? 4.354 -3.859 -9.682 1.00 0.00 33 VAL A O 12
ATOM 18480 N N . TRP A 1 34 ? 3.003 -4.347 -7.935 1.00 0.00 34 TRP A N 12
ATOM 18481 C CA . TRP A 1 34 ? 3.969 -5.220 -7.289 1.00 0.00 34 TRP A CA 12
ATOM 18482 C C . TRP A 1 34 ? 4.235 -6.403 -8.221 1.00 0.00 34 TRP A C 12
ATOM 18483 O O . TRP A 1 34 ? 5.383 -6.680 -8.566 1.00 0.00 34 TRP A O 12
ATOM 18504 N N . GLN A 1 35 ? 3.155 -7.068 -8.604 1.00 0.00 35 GLN A N 12
ATOM 18505 C CA . GLN A 1 35 ? 3.257 -8.215 -9.490 1.00 0.00 35 GLN A CA 12
ATOM 18506 C C . GLN A 1 35 ? 4.055 -7.848 -10.743 1.00 0.00 35 GLN A C 12
ATOM 18507 O O . GLN A 1 35 ? 5.067 -8.479 -11.046 1.00 0.00 35 GLN A O 12
ATOM 18521 N N . ARG A 1 36 ? 3.570 -6.830 -11.437 1.00 0.00 36 ARG A N 12
ATOM 18522 C CA . ARG A 1 36 ? 4.225 -6.371 -12.651 1.00 0.00 36 ARG A CA 12
ATOM 18523 C C . ARG A 1 36 ? 5.719 -6.160 -12.400 1.00 0.00 36 ARG A C 12
ATOM 18524 O O . ARG A 1 36 ? 6.552 -6.568 -13.208 1.00 0.00 36 ARG A O 12
ATOM 18545 N N . ILE A 1 37 ? 6.014 -5.523 -11.276 1.00 0.00 37 ILE A N 12
ATOM 18546 C CA . ILE A 1 37 ? 7.393 -5.252 -10.908 1.00 0.00 37 ILE A CA 12
ATOM 18547 C C . ILE A 1 37 ? 8.095 -6.570 -10.574 1.00 0.00 37 ILE A C 12
ATOM 18548 O O . ILE A 1 37 ? 8.934 -7.043 -11.341 1.00 0.00 37 ILE A O 12
ATOM 18564 N N . LEU A 1 38 ? 7.727 -7.127 -9.430 1.00 0.00 38 LEU A N 12
ATOM 18565 C CA . LEU A 1 38 ? 8.310 -8.381 -8.985 1.00 0.00 38 LEU A CA 12
ATOM 18566 C C . LEU A 1 38 ? 7.918 -9.494 -9.958 1.00 0.00 38 LEU A C 12
ATOM 18567 O O . LEU A 1 38 ? 6.749 -9.867 -10.041 1.00 0.00 38 LEU A O 12
ATOM 18583 N N . PRO A 1 39 ? 8.944 -10.007 -10.689 1.00 0.00 39 PRO A N 12
ATOM 18584 C CA . PRO A 1 39 ? 8.718 -11.071 -11.653 1.00 0.00 39 PRO A CA 12
ATOM 18585 C C . PRO A 1 39 ? 8.503 -12.412 -10.949 1.00 0.00 39 PRO A C 12
ATOM 18586 O O . PRO A 1 39 ? 7.393 -12.943 -10.943 1.00 0.00 39 PRO A O 12
ATOM 18597 N N . LYS A 1 40 ? 9.581 -12.921 -10.372 1.00 0.00 40 LYS A N 12
ATOM 18598 C CA . LYS A 1 40 ? 9.524 -14.191 -9.667 1.00 0.00 40 LYS A CA 12
ATOM 18599 C C . LYS A 1 40 ? 8.211 -14.278 -8.887 1.00 0.00 40 LYS A C 12
ATOM 18600 O O . LYS A 1 40 ? 7.558 -15.320 -8.878 1.00 0.00 40 LYS A O 12
ATOM 18619 N N . VAL A 1 41 ? 7.862 -13.168 -8.253 1.00 0.00 41 VAL A N 12
ATOM 18620 C CA . VAL A 1 41 ? 6.638 -13.106 -7.472 1.00 0.00 41 VAL A CA 12
ATOM 18621 C C . VAL A 1 41 ? 5.448 -13.449 -8.370 1.00 0.00 41 VAL A C 12
ATOM 18622 O O . VAL A 1 41 ? 5.139 -12.713 -9.306 1.00 0.00 41 VAL A O 12
ATOM 18635 N N . LEU A 1 42 ? 4.811 -14.567 -8.053 1.00 0.00 42 LEU A N 12
ATOM 18636 C CA . LEU A 1 42 ? 3.661 -15.016 -8.820 1.00 0.00 42 LEU A CA 12
ATOM 18637 C C . LEU A 1 42 ? 2.383 -14.469 -8.181 1.00 0.00 42 LEU A C 12
ATOM 18638 O O . LEU A 1 42 ? 1.413 -14.176 -8.879 1.00 0.00 42 LEU A O 12
ATOM 18654 N N . GLU A 1 43 ? 2.423 -14.347 -6.863 1.00 0.00 43 GLU A N 12
ATOM 18655 C CA . GLU A 1 43 ? 1.280 -13.841 -6.123 1.00 0.00 43 GLU A CA 12
ATOM 18656 C C . GLU A 1 43 ? 1.736 -12.835 -5.064 1.00 0.00 43 GLU A C 12
ATOM 18657 O O . GLU A 1 43 ? 2.766 -13.031 -4.420 1.00 0.00 43 GLU A O 12
ATOM 18669 N N . VAL A 1 44 ? 0.948 -11.780 -4.917 1.00 0.00 44 VAL A N 12
ATOM 18670 C CA . VAL A 1 44 ? 1.259 -10.743 -3.947 1.00 0.00 44 VAL A CA 12
ATOM 18671 C C . VAL A 1 44 ? 0.187 -10.734 -2.856 1.00 0.00 44 VAL A C 12
ATOM 18672 O O . VAL A 1 44 ? -0.936 -10.289 -3.087 1.00 0.00 44 VAL A O 12
ATOM 18685 N N . GLU A 1 45 ? 0.571 -11.232 -1.689 1.00 0.00 45 GLU A N 12
ATOM 18686 C CA . GLU A 1 45 ? -0.343 -11.287 -0.561 1.00 0.00 45 GLU A CA 12
ATOM 18687 C C . GLU A 1 45 ? -0.076 -10.124 0.396 1.00 0.00 45 GLU A C 12
ATOM 18688 O O . GLU A 1 45 ? 0.711 -9.229 0.087 1.00 0.00 45 GLU A O 12
ATOM 18700 N N . ASP A 1 46 ? -0.745 -10.174 1.538 1.00 0.00 46 ASP A N 12
ATOM 18701 C CA . ASP A 1 46 ? -0.589 -9.135 2.543 1.00 0.00 46 ASP A CA 12
ATOM 18702 C C . ASP A 1 46 ? 0.692 -9.391 3.340 1.00 0.00 46 ASP A C 12
ATOM 18703 O O . ASP A 1 46 ? 1.147 -8.524 4.085 1.00 0.00 46 ASP A O 12
ATOM 18712 N N . SER A 1 47 ? 1.237 -10.584 3.156 1.00 0.00 47 SER A N 12
ATOM 18713 C CA . SER A 1 47 ? 2.457 -10.965 3.848 1.00 0.00 47 SER A CA 12
ATOM 18714 C C . SER A 1 47 ? 3.655 -10.839 2.906 1.00 0.00 47 SER A C 12
ATOM 18715 O O . SER A 1 47 ? 4.794 -11.063 3.311 1.00 0.00 47 SER A O 12
ATOM 18723 N N . THR A 1 48 ? 3.357 -10.481 1.665 1.00 0.00 48 THR A N 12
ATOM 18724 C CA . THR A 1 48 ? 4.396 -10.323 0.662 1.00 0.00 48 THR A CA 12
ATOM 18725 C C . THR A 1 48 ? 5.190 -9.040 0.914 1.00 0.00 48 THR A C 12
ATOM 18726 O O . THR A 1 48 ? 4.642 -7.941 0.836 1.00 0.00 48 THR A O 12
ATOM 18737 N N . ASP A 1 49 ? 6.468 -9.222 1.210 1.00 0.00 49 ASP A N 12
ATOM 18738 C CA . ASP A 1 49 ? 7.343 -8.092 1.473 1.00 0.00 49 ASP A CA 12
ATOM 18739 C C . ASP A 1 49 ? 7.913 -7.575 0.151 1.00 0.00 49 ASP A C 12
ATOM 18740 O O . ASP A 1 49 ? 8.528 -8.329 -0.601 1.00 0.00 49 ASP A O 12
ATOM 18749 N N . PHE A 1 50 ? 7.689 -6.292 -0.091 1.00 0.00 50 PHE A N 12
ATOM 18750 C CA . PHE A 1 50 ? 8.173 -5.664 -1.310 1.00 0.00 50 PHE A CA 12
ATOM 18751 C C . PHE A 1 50 ? 9.671 -5.913 -1.497 1.00 0.00 50 PHE A C 12
ATOM 18752 O O . PHE A 1 50 ? 10.180 -5.845 -2.615 1.00 0.00 50 PHE A O 12
ATOM 18769 N N . PHE A 1 51 ? 10.334 -6.197 -0.386 1.00 0.00 51 PHE A N 12
ATOM 18770 C CA . PHE A 1 51 ? 11.764 -6.457 -0.414 1.00 0.00 51 PHE A CA 12
ATOM 18771 C C . PHE A 1 51 ? 12.047 -7.951 -0.582 1.00 0.00 51 PHE A C 12
ATOM 18772 O O . PHE A 1 51 ? 12.595 -8.372 -1.599 1.00 0.00 51 PHE A O 12
ATOM 18789 N N . LYS A 1 52 ? 11.659 -8.712 0.432 1.00 0.00 52 LYS A N 12
ATOM 18790 C CA . LYS A 1 52 ? 11.864 -10.150 0.409 1.00 0.00 52 LYS A CA 12
ATOM 18791 C C . LYS A 1 52 ? 11.593 -10.677 -1.001 1.00 0.00 52 LYS A C 12
ATOM 18792 O O . LYS A 1 52 ? 12.240 -11.623 -1.449 1.00 0.00 52 LYS A O 12
ATOM 18811 N N . SER A 1 53 ? 10.636 -10.042 -1.662 1.00 0.00 53 SER A N 12
ATOM 18812 C CA . SER A 1 53 ? 10.271 -10.436 -3.012 1.00 0.00 53 SER A CA 12
ATOM 18813 C C . SER A 1 53 ? 11.490 -10.340 -3.932 1.00 0.00 53 SER A C 12
ATOM 18814 O O . SER A 1 53 ? 12.030 -11.359 -4.361 1.00 0.00 53 SER A O 12
ATOM 18822 N N . GLY A 1 54 ? 11.888 -9.107 -4.208 1.00 0.00 54 GLY A N 12
ATOM 18823 C CA . GLY A 1 54 ? 13.033 -8.865 -5.069 1.00 0.00 54 GLY A CA 12
ATOM 18824 C C . GLY A 1 54 ? 12.991 -7.452 -5.654 1.00 0.00 54 GLY A C 12
ATOM 18825 O O . GLY A 1 54 ? 13.276 -7.256 -6.834 1.00 0.00 54 GLY A O 12
ATOM 18829 N N . ALA A 1 55 ? 12.634 -6.504 -4.800 1.00 0.00 55 ALA A N 12
ATOM 18830 C CA . ALA A 1 55 ? 12.551 -5.114 -5.217 1.00 0.00 55 ALA A CA 12
ATOM 18831 C C . ALA A 1 55 ? 13.867 -4.408 -4.888 1.00 0.00 55 ALA A C 12
ATOM 18832 O O . ALA A 1 55 ? 14.365 -4.506 -3.768 1.00 0.00 55 ALA A O 12
ATOM 18839 N N . ALA A 1 56 ? 14.393 -3.712 -5.885 1.00 0.00 56 ALA A N 12
ATOM 18840 C CA . ALA A 1 56 ? 15.643 -2.989 -5.715 1.00 0.00 56 ALA A CA 12
ATOM 18841 C C . ALA A 1 56 ? 15.353 -1.613 -5.111 1.00 0.00 56 ALA A C 12
ATOM 18842 O O . ALA A 1 56 ? 14.274 -1.385 -4.568 1.00 0.00 56 ALA A O 12
ATOM 18849 N N . SER A 1 57 ? 16.337 -0.733 -5.226 1.00 0.00 57 SER A N 12
ATOM 18850 C CA . SER A 1 57 ? 16.202 0.614 -4.698 1.00 0.00 57 SER A CA 12
ATOM 18851 C C . SER A 1 57 ? 15.443 1.492 -5.695 1.00 0.00 57 SER A C 12
ATOM 18852 O O . SER A 1 57 ? 14.969 2.571 -5.341 1.00 0.00 57 SER A O 12
ATOM 18860 N N . VAL A 1 58 ? 15.351 0.998 -6.920 1.00 0.00 58 VAL A N 12
ATOM 18861 C CA . VAL A 1 58 ? 14.658 1.725 -7.970 1.00 0.00 58 VAL A CA 12
ATOM 18862 C C . VAL A 1 58 ? 13.164 1.400 -7.909 1.00 0.00 58 VAL A C 12
ATOM 18863 O O . VAL A 1 58 ? 12.326 2.267 -8.152 1.00 0.00 58 VAL A O 12
ATOM 18876 N N . ASP A 1 59 ? 12.876 0.149 -7.583 1.00 0.00 59 ASP A N 12
ATOM 18877 C CA . ASP A 1 59 ? 11.498 -0.302 -7.486 1.00 0.00 59 ASP A CA 12
ATOM 18878 C C . ASP A 1 59 ? 10.749 0.573 -6.478 1.00 0.00 59 ASP A C 12
ATOM 18879 O O . ASP A 1 59 ? 9.562 0.844 -6.648 1.00 0.00 59 ASP A O 12
ATOM 18888 N N . VAL A 1 60 ? 11.475 0.990 -5.451 1.00 0.00 60 VAL A N 12
ATOM 18889 C CA . VAL A 1 60 ? 10.895 1.829 -4.416 1.00 0.00 60 VAL A CA 12
ATOM 18890 C C . VAL A 1 60 ? 10.252 3.058 -5.062 1.00 0.00 60 VAL A C 12
ATOM 18891 O O . VAL A 1 60 ? 9.094 3.371 -4.791 1.00 0.00 60 VAL A O 12
ATOM 18904 N N . VAL A 1 61 ? 11.032 3.720 -5.904 1.00 0.00 61 VAL A N 12
ATOM 18905 C CA . VAL A 1 61 ? 10.553 4.908 -6.590 1.00 0.00 61 VAL A CA 12
ATOM 18906 C C . VAL A 1 61 ? 9.503 4.504 -7.627 1.00 0.00 61 VAL A C 12
ATOM 18907 O O . VAL A 1 61 ? 8.537 5.231 -7.854 1.00 0.00 61 VAL A O 12
ATOM 18920 N N . ARG A 1 62 ? 9.728 3.345 -8.229 1.00 0.00 62 ARG A N 12
ATOM 18921 C CA . ARG A 1 62 ? 8.813 2.835 -9.237 1.00 0.00 62 ARG A CA 12
ATOM 18922 C C . ARG A 1 62 ? 7.433 2.588 -8.624 1.00 0.00 62 ARG A C 12
ATOM 18923 O O . ARG A 1 62 ? 6.437 3.145 -9.083 1.00 0.00 62 ARG A O 12
ATOM 18944 N N . LEU A 1 63 ? 7.418 1.751 -7.597 1.00 0.00 63 LEU A N 12
ATOM 18945 C CA . LEU A 1 63 ? 6.177 1.423 -6.917 1.00 0.00 63 LEU A CA 12
ATOM 18946 C C . LEU A 1 63 ? 5.480 2.715 -6.485 1.00 0.00 63 LEU A C 12
ATOM 18947 O O . LEU A 1 63 ? 4.293 2.901 -6.747 1.00 0.00 63 LEU A O 12
ATOM 18963 N N . VAL A 1 64 ? 6.248 3.573 -5.830 1.00 0.00 64 VAL A N 12
ATOM 18964 C CA . VAL A 1 64 ? 5.720 4.842 -5.359 1.00 0.00 64 VAL A CA 12
ATOM 18965 C C . VAL A 1 64 ? 5.250 5.670 -6.557 1.00 0.00 64 VAL A C 12
ATOM 18966 O O . VAL A 1 64 ? 4.151 6.223 -6.541 1.00 0.00 64 VAL A O 12
ATOM 18979 N N . GLU A 1 65 ? 6.105 5.729 -7.567 1.00 0.00 65 GLU A N 12
ATOM 18980 C CA . GLU A 1 65 ? 5.791 6.480 -8.770 1.00 0.00 65 GLU A CA 12
ATOM 18981 C C . GLU A 1 65 ? 4.536 5.914 -9.437 1.00 0.00 65 GLU A C 12
ATOM 18982 O O . GLU A 1 65 ? 3.690 6.667 -9.916 1.00 0.00 65 GLU A O 12
ATOM 18994 N N . GLU A 1 66 ? 4.455 4.591 -9.447 1.00 0.00 66 GLU A N 12
ATOM 18995 C CA . GLU A 1 66 ? 3.318 3.915 -10.047 1.00 0.00 66 GLU A CA 12
ATOM 18996 C C . GLU A 1 66 ? 2.026 4.311 -9.329 1.00 0.00 66 GLU A C 12
ATOM 18997 O O . GLU A 1 66 ? 1.094 4.815 -9.954 1.00 0.00 66 GLU A O 12
ATOM 19009 N N . VAL A 1 67 ? 2.012 4.069 -8.027 1.00 0.00 67 VAL A N 12
ATOM 19010 C CA . VAL A 1 67 ? 0.850 4.394 -7.217 1.00 0.00 67 VAL A CA 12
ATOM 19011 C C . VAL A 1 67 ? 0.564 5.894 -7.322 1.00 0.00 67 VAL A C 12
ATOM 19012 O O . VAL A 1 67 ? -0.557 6.335 -7.074 1.00 0.00 67 VAL A O 12
ATOM 19025 N N . LYS A 1 68 ? 1.598 6.636 -7.690 1.00 0.00 68 LYS A N 12
ATOM 19026 C CA . LYS A 1 68 ? 1.472 8.077 -7.831 1.00 0.00 68 LYS A CA 12
ATOM 19027 C C . LYS A 1 68 ? 0.471 8.391 -8.945 1.00 0.00 68 LYS A C 12
ATOM 19028 O O . LYS A 1 68 ? -0.358 9.288 -8.805 1.00 0.00 68 LYS A O 12
ATOM 19047 N N . GLU A 1 69 ? 0.582 7.634 -10.027 1.00 0.00 69 GLU A N 12
ATOM 19048 C CA . GLU A 1 69 ? -0.302 7.820 -11.164 1.00 0.00 69 GLU A CA 12
ATOM 19049 C C . GLU A 1 69 ? -1.718 7.356 -10.817 1.00 0.00 69 GLU A C 12
ATOM 19050 O O . GLU A 1 69 ? -2.691 7.825 -11.406 1.00 0.00 69 GLU A O 12
ATOM 19062 N N . LEU A 1 70 ? -1.789 6.440 -9.863 1.00 0.00 70 LEU A N 12
ATOM 19063 C CA . LEU A 1 70 ? -3.070 5.908 -9.430 1.00 0.00 70 LEU A CA 12
ATOM 19064 C C . LEU A 1 70 ? -3.919 7.041 -8.851 1.00 0.00 70 LEU A C 12
ATOM 19065 O O . LEU A 1 70 ? -5.071 7.221 -9.244 1.00 0.00 70 LEU A O 12
ATOM 19081 N N . CYS A 1 71 ? -3.318 7.775 -7.927 1.00 0.00 71 CYS A N 12
ATOM 19082 C CA . CYS A 1 71 ? -4.005 8.886 -7.290 1.00 0.00 71 CYS A CA 12
ATOM 19083 C C . CYS A 1 71 ? -3.636 10.170 -8.036 1.00 0.00 71 CYS A C 12
ATOM 19084 O O . CYS A 1 71 ? -4.143 11.245 -7.717 1.00 0.00 71 CYS A O 12
ATOM 19092 N N . ASP A 1 72 ? -2.757 10.016 -9.015 1.00 0.00 72 ASP A N 12
ATOM 19093 C CA . ASP A 1 72 ? -2.315 11.150 -9.809 1.00 0.00 72 ASP A CA 12
ATOM 19094 C C . ASP A 1 72 ? -1.604 12.156 -8.902 1.00 0.00 72 ASP A C 12
ATOM 19095 O O . ASP A 1 72 ? -2.099 13.261 -8.685 1.00 0.00 72 ASP A O 12
ATOM 19104 N N . GLY A 1 73 ? -0.453 11.737 -8.395 1.00 0.00 73 GLY A N 12
ATOM 19105 C CA . GLY A 1 73 ? 0.331 12.587 -7.516 1.00 0.00 73 GLY A CA 12
ATOM 19106 C C . GLY A 1 73 ? 0.125 12.199 -6.051 1.00 0.00 73 GLY A C 12
ATOM 19107 O O . GLY A 1 73 ? 0.039 13.066 -5.182 1.00 0.00 73 GLY A O 12
ATOM 19111 N N . LEU A 1 74 ? 0.052 10.896 -5.821 1.00 0.00 74 LEU A N 12
ATOM 19112 C CA . LEU A 1 74 ? -0.142 10.383 -4.476 1.00 0.00 74 LEU A CA 12
ATOM 19113 C C . LEU A 1 74 ? 0.988 10.887 -3.575 1.00 0.00 74 LEU A C 12
ATOM 19114 O O . LEU A 1 74 ? 2.147 10.918 -3.985 1.00 0.00 74 LEU A O 12
ATOM 19130 N N . GLU A 1 75 ? 0.610 11.268 -2.363 1.00 0.00 75 GLU A N 12
ATOM 19131 C CA . GLU A 1 75 ? 1.576 11.768 -1.401 1.00 0.00 75 GLU A CA 12
ATOM 19132 C C . GLU A 1 75 ? 2.355 10.608 -0.778 1.00 0.00 75 GLU A C 12
ATOM 19133 O O . GLU A 1 75 ? 2.274 10.377 0.427 1.00 0.00 75 GLU A O 12
ATOM 19145 N N . LEU A 1 76 ? 3.092 9.909 -1.629 1.00 0.00 76 LEU A N 12
ATOM 19146 C CA . LEU A 1 76 ? 3.885 8.778 -1.177 1.00 0.00 76 LEU A CA 12
ATOM 19147 C C . LEU A 1 76 ? 5.370 9.142 -1.245 1.00 0.00 76 LEU A C 12
ATOM 19148 O O . LEU A 1 76 ? 5.780 9.935 -2.091 1.00 0.00 76 LEU A O 12
ATOM 19164 N N . GLU A 1 77 ? 6.135 8.545 -0.343 1.00 0.00 77 GLU A N 12
ATOM 19165 C CA . GLU A 1 77 ? 7.565 8.797 -0.289 1.00 0.00 77 GLU A CA 12
ATOM 19166 C C . GLU A 1 77 ? 8.326 7.487 -0.074 1.00 0.00 77 GLU A C 12
ATOM 19167 O O . GLU A 1 77 ? 7.785 6.535 0.485 1.00 0.00 77 GLU A O 12
ATOM 19179 N N . ASN A 1 78 ? 9.570 7.482 -0.531 1.00 0.00 78 ASN A N 12
ATOM 19180 C CA . ASN A 1 78 ? 10.412 6.305 -0.395 1.00 0.00 78 ASN A CA 12
ATOM 19181 C C . ASN A 1 78 ? 10.320 5.780 1.039 1.00 0.00 78 ASN A C 12
ATOM 19182 O O . ASN A 1 78 ? 10.434 4.577 1.271 1.00 0.00 78 ASN A O 12
ATOM 19193 N N . GLU A 1 79 ? 10.115 6.707 1.963 1.00 0.00 79 GLU A N 12
ATOM 19194 C CA . GLU A 1 79 ? 10.006 6.352 3.367 1.00 0.00 79 GLU A CA 12
ATOM 19195 C C . GLU A 1 79 ? 8.846 5.377 3.581 1.00 0.00 79 GLU A C 12
ATOM 19196 O O . GLU A 1 79 ? 9.012 4.340 4.220 1.00 0.00 79 GLU A O 12
ATOM 19208 N N . ASP A 1 80 ? 7.697 5.745 3.033 1.00 0.00 80 ASP A N 12
ATOM 19209 C CA . ASP A 1 80 ? 6.510 4.916 3.155 1.00 0.00 80 ASP A CA 12
ATOM 19210 C C . ASP A 1 80 ? 6.864 3.471 2.798 1.00 0.00 80 ASP A C 12
ATOM 19211 O O . ASP A 1 80 ? 6.567 2.550 3.557 1.00 0.00 80 ASP A O 12
ATOM 19220 N N . VAL A 1 81 ? 7.494 3.318 1.642 1.00 0.00 81 VAL A N 12
ATOM 19221 C CA . VAL A 1 81 ? 7.891 2.000 1.175 1.00 0.00 81 VAL A CA 12
ATOM 19222 C C . VAL A 1 81 ? 8.766 1.330 2.236 1.00 0.00 81 VAL A C 12
ATOM 19223 O O . VAL A 1 81 ? 8.591 0.150 2.536 1.00 0.00 81 VAL A O 12
ATOM 19236 N N . TYR A 1 82 ? 9.690 2.113 2.776 1.00 0.00 82 TYR A N 12
ATOM 19237 C CA . TYR A 1 82 ? 10.593 1.610 3.797 1.00 0.00 82 TYR A CA 12
ATOM 19238 C C . TYR A 1 82 ? 9.839 1.302 5.092 1.00 0.00 82 TYR A C 12
ATOM 19239 O O . TYR A 1 82 ? 10.285 0.484 5.895 1.00 0.00 82 TYR A O 12
ATOM 19257 N N . MET A 1 83 ? 8.709 1.975 5.256 1.00 0.00 83 MET A N 12
ATOM 19258 C CA . MET A 1 83 ? 7.889 1.784 6.440 1.00 0.00 83 MET A CA 12
ATOM 19259 C C . MET A 1 83 ? 6.958 0.581 6.274 1.00 0.00 83 MET A C 12
ATOM 19260 O O . MET A 1 83 ? 6.795 -0.214 7.198 1.00 0.00 83 MET A O 12
ATOM 19274 N N . ALA A 1 84 ? 6.372 0.487 5.090 1.00 0.00 84 ALA A N 12
ATOM 19275 C CA . ALA A 1 84 ? 5.462 -0.606 4.791 1.00 0.00 84 ALA A CA 12
ATOM 19276 C C . ALA A 1 84 ? 6.016 -1.420 3.620 1.00 0.00 84 ALA A C 12
ATOM 19277 O O . ALA A 1 84 ? 5.636 -1.201 2.471 1.00 0.00 84 ALA A O 12
ATOM 19284 N N . SER A 1 85 ? 6.906 -2.343 3.953 1.00 0.00 85 SER A N 12
ATOM 19285 C CA . SER A 1 85 ? 7.517 -3.192 2.943 1.00 0.00 85 SER A CA 12
ATOM 19286 C C . SER A 1 85 ? 6.498 -4.213 2.432 1.00 0.00 85 SER A C 12
ATOM 19287 O O . SER A 1 85 ? 6.504 -4.563 1.253 1.00 0.00 85 SER A O 12
ATOM 19295 N N . THR A 1 86 ? 5.648 -4.660 3.344 1.00 0.00 86 THR A N 12
ATOM 19296 C CA . THR A 1 86 ? 4.625 -5.634 2.999 1.00 0.00 86 THR A CA 12
ATOM 19297 C C . THR A 1 86 ? 3.409 -4.936 2.387 1.00 0.00 86 THR A C 12
ATOM 19298 O O . THR A 1 86 ? 3.055 -3.830 2.792 1.00 0.00 86 THR A O 12
ATOM 19309 N N . PHE A 1 87 ? 2.804 -5.611 1.421 1.00 0.00 87 PHE A N 12
ATOM 19310 C CA . PHE A 1 87 ? 1.635 -5.069 0.748 1.00 0.00 87 PHE A CA 12
ATOM 19311 C C . PHE A 1 87 ? 0.524 -4.753 1.751 1.00 0.00 87 PHE A C 12
ATOM 19312 O O . PHE A 1 87 ? 0.036 -3.625 1.807 1.00 0.00 87 PHE A O 12
ATOM 19329 N N . GLY A 1 88 ? 0.155 -5.769 2.518 1.00 0.00 88 GLY A N 12
ATOM 19330 C CA . GLY A 1 88 ? -0.890 -5.613 3.515 1.00 0.00 88 GLY A CA 12
ATOM 19331 C C . GLY A 1 88 ? -0.737 -4.289 4.267 1.00 0.00 88 GLY A C 12
ATOM 19332 O O . GLY A 1 88 ? -1.648 -3.463 4.269 1.00 0.00 88 GLY A O 12
ATOM 19336 N N . ASP A 1 89 ? 0.423 -4.129 4.889 1.00 0.00 89 ASP A N 12
ATOM 19337 C CA . ASP A 1 89 ? 0.707 -2.920 5.643 1.00 0.00 89 ASP A CA 12
ATOM 19338 C C . ASP A 1 89 ? 0.627 -1.711 4.708 1.00 0.00 89 ASP A C 12
ATOM 19339 O O . ASP A 1 89 ? -0.063 -0.737 5.005 1.00 0.00 89 ASP A O 12
ATOM 19348 N N . PHE A 1 90 ? 1.344 -1.813 3.599 1.00 0.00 90 PHE A N 12
ATOM 19349 C CA . PHE A 1 90 ? 1.363 -0.740 2.619 1.00 0.00 90 PHE A CA 12
ATOM 19350 C C . PHE A 1 90 ? -0.057 -0.300 2.260 1.00 0.00 90 PHE A C 12
ATOM 19351 O O . PHE A 1 90 ? -0.417 0.862 2.444 1.00 0.00 90 PHE A O 12
ATOM 19368 N N . ILE A 1 91 ? -0.827 -1.252 1.753 1.00 0.00 91 ILE A N 12
ATOM 19369 C CA . ILE A 1 91 ? -2.200 -0.977 1.366 1.00 0.00 91 ILE A CA 12
ATOM 19370 C C . ILE A 1 91 ? -2.844 -0.058 2.405 1.00 0.00 91 ILE A C 12
ATOM 19371 O O . ILE A 1 91 ? -3.334 1.019 2.068 1.00 0.00 91 ILE A O 12
ATOM 19387 N N . GLN A 1 92 ? -2.823 -0.517 3.648 1.00 0.00 92 GLN A N 12
ATOM 19388 C CA . GLN A 1 92 ? -3.399 0.251 4.739 1.00 0.00 92 GLN A CA 12
ATOM 19389 C C . GLN A 1 92 ? -2.934 1.707 4.667 1.00 0.00 92 GLN A C 12
ATOM 19390 O O . GLN A 1 92 ? -3.748 2.626 4.732 1.00 0.00 92 GLN A O 12
ATOM 19404 N N . LEU A 1 93 ? -1.626 1.871 4.534 1.00 0.00 93 LEU A N 12
ATOM 19405 C CA . LEU A 1 93 ? -1.043 3.199 4.453 1.00 0.00 93 LEU A CA 12
ATOM 19406 C C . LEU A 1 93 ? -1.582 3.913 3.211 1.00 0.00 93 LEU A C 12
ATOM 19407 O O . LEU A 1 93 ? -1.988 5.072 3.285 1.00 0.00 93 LEU A O 12
ATOM 19423 N N . LEU A 1 94 ? -1.568 3.191 2.100 1.00 0.00 94 LEU A N 12
ATOM 19424 C CA . LEU A 1 94 ? -2.050 3.741 0.845 1.00 0.00 94 LEU A CA 12
ATOM 19425 C C . LEU A 1 94 ? -3.507 4.178 1.011 1.00 0.00 94 LEU A C 12
ATOM 19426 O O . LEU A 1 94 ? -3.832 5.350 0.825 1.00 0.00 94 LEU A O 12
ATOM 19442 N N . VAL A 1 95 ? -4.345 3.212 1.358 1.00 0.00 95 VAL A N 12
ATOM 19443 C CA . VAL A 1 95 ? -5.760 3.482 1.550 1.00 0.00 95 VAL A CA 12
ATOM 19444 C C . VAL A 1 95 ? -5.923 4.771 2.360 1.00 0.00 95 VAL A C 12
ATOM 19445 O O . VAL A 1 95 ? -6.785 5.594 2.056 1.00 0.00 95 VAL A O 12
ATOM 19458 N N . ARG A 1 96 ? -5.082 4.905 3.375 1.00 0.00 96 ARG A N 12
ATOM 19459 C CA . ARG A 1 96 ? -5.122 6.078 4.230 1.00 0.00 96 ARG A CA 12
ATOM 19460 C C . ARG A 1 96 ? -4.825 7.339 3.415 1.00 0.00 96 ARG A C 12
ATOM 19461 O O . ARG A 1 96 ? -5.592 8.300 3.451 1.00 0.00 96 ARG A O 12
ATOM 19482 N N . LYS A 1 97 ? -3.711 7.294 2.700 1.00 0.00 97 LYS A N 12
ATOM 19483 C CA . LYS A 1 97 ? -3.303 8.421 1.878 1.00 0.00 97 LYS A CA 12
ATOM 19484 C C . LYS A 1 97 ? -4.380 8.695 0.826 1.00 0.00 97 LYS A C 12
ATOM 19485 O O . LYS A 1 97 ? -4.754 9.845 0.600 1.00 0.00 97 LYS A O 12
ATOM 19504 N N . LEU A 1 98 ? -4.848 7.619 0.211 1.00 0.00 98 LEU A N 12
ATOM 19505 C CA . LEU A 1 98 ? -5.875 7.729 -0.812 1.00 0.00 98 LEU A CA 12
ATOM 19506 C C . LEU A 1 98 ? -7.120 8.383 -0.210 1.00 0.00 98 LEU A C 12
ATOM 19507 O O . LEU A 1 98 ? -7.609 9.387 -0.727 1.00 0.00 98 LEU A O 12
ATOM 19523 N N . ARG A 1 99 ? -7.597 7.789 0.873 1.00 0.00 99 ARG A N 12
ATOM 19524 C CA . ARG A 1 99 ? -8.776 8.301 1.550 1.00 0.00 99 ARG A CA 12
ATOM 19525 C C . ARG A 1 99 ? -8.590 9.780 1.894 1.00 0.00 99 ARG A C 12
ATOM 19526 O O . ARG A 1 99 ? -9.472 10.598 1.635 1.00 0.00 99 ARG A O 12
ATOM 19547 N N . GLY A 1 100 ? -7.436 10.080 2.472 1.00 0.00 100 GLY A N 12
ATOM 19548 C CA . GLY A 1 100 ? -7.122 11.446 2.854 1.00 0.00 100 GLY A CA 12
ATOM 19549 C C . GLY A 1 100 ? -6.411 11.488 4.208 1.00 0.00 100 GLY A C 12
ATOM 19550 O O . GLY A 1 100 ? -7.043 11.328 5.250 1.00 0.00 100 GLY A O 12
ATOM 19554 N N . ASP A 1 101 ? -5.105 11.704 4.148 1.00 0.00 101 ASP A N 12
ATOM 19555 C CA . ASP A 1 101 ? -4.301 11.769 5.356 1.00 0.00 101 ASP A CA 12
ATOM 19556 C C . ASP A 1 101 ? -4.841 12.875 6.265 1.00 0.00 101 ASP A C 12
ATOM 19557 O O . ASP A 1 101 ? -5.617 13.721 5.824 1.00 0.00 101 ASP A O 12
ATOM 19566 N N . ASP A 1 102 ? -4.411 12.831 7.517 1.00 0.00 102 ASP A N 12
ATOM 19567 C CA . ASP A 1 102 ? -4.842 13.819 8.491 1.00 0.00 102 ASP A CA 12
ATOM 19568 C C . ASP A 1 102 ? -3.613 14.496 9.103 1.00 0.00 102 ASP A C 12
ATOM 19569 O O . ASP A 1 102 ? -2.581 13.855 9.300 1.00 0.00 102 ASP A O 12
ATOM 19578 N N . GLU A 1 103 ? -3.765 15.781 9.386 1.00 0.00 103 GLU A N 12
ATOM 19579 C CA . GLU A 1 103 ? -2.680 16.551 9.971 1.00 0.00 103 GLU A CA 12
ATOM 19580 C C . GLU A 1 103 ? -2.532 16.215 11.457 1.00 0.00 103 GLU A C 12
ATOM 19581 O O . GLU A 1 103 ? -3.518 15.924 12.132 1.00 0.00 103 GLU A O 12
ATOM 19593 N N . GLU A 1 104 ? -1.293 16.267 11.922 1.00 0.00 104 GLU A N 12
ATOM 19594 C CA . GLU A 1 104 ? -1.003 15.972 13.315 1.00 0.00 104 GLU A CA 12
ATOM 19595 C C . GLU A 1 104 ? -0.033 17.008 13.886 1.00 0.00 104 GLU A C 12
ATOM 19596 O O . GLU A 1 104 ? 0.688 17.667 13.139 1.00 0.00 104 GLU A O 12
ATOM 19608 N N . SER A 1 105 ? -0.046 17.119 15.206 1.00 0.00 105 SER A N 12
ATOM 19609 C CA . SER A 1 105 ? 0.824 18.063 15.886 1.00 0.00 105 SER A CA 12
ATOM 19610 C C . SER A 1 105 ? 2.246 17.957 15.334 1.00 0.00 105 SER A C 12
ATOM 19611 O O . SER A 1 105 ? 2.756 16.856 15.130 1.00 0.00 105 SER A O 12
ATOM 19619 N N . GLY A 1 106 ? 2.848 19.115 15.107 1.00 0.00 106 GLY A N 12
ATOM 19620 C CA . GLY A 1 106 ? 4.201 19.166 14.582 1.00 0.00 106 GLY A CA 12
ATOM 19621 C C . GLY A 1 106 ? 5.219 19.366 15.707 1.00 0.00 106 GLY A C 12
ATOM 19622 O O . GLY A 1 106 ? 4.929 19.085 16.868 1.00 0.00 106 GLY A O 12
ATOM 19626 N N . PRO A 1 107 ? 6.421 19.865 15.312 1.00 0.00 107 PRO A N 12
ATOM 19627 C CA . PRO A 1 107 ? 7.483 20.106 16.274 1.00 0.00 107 PRO A CA 12
ATOM 19628 C C . PRO A 1 107 ? 7.197 21.360 17.104 1.00 0.00 107 PRO A C 12
ATOM 19629 O O . PRO A 1 107 ? 6.806 22.392 16.561 1.00 0.00 107 PRO A O 12
ATOM 19640 N N . SER A 1 108 ? 7.402 21.228 18.406 1.00 0.00 108 SER A N 12
ATOM 19641 C CA . SER A 1 108 ? 7.171 22.337 19.316 1.00 0.00 108 SER A CA 12
ATOM 19642 C C . SER A 1 108 ? 7.566 21.938 20.739 1.00 0.00 108 SER A C 12
ATOM 19643 O O . SER A 1 108 ? 8.409 22.585 21.358 1.00 0.00 108 SER A O 12
ATOM 19651 N N . SER A 1 109 ? 6.939 20.873 21.216 1.00 0.00 109 SER A N 12
ATOM 19652 C CA . SER A 1 109 ? 7.214 20.380 22.555 1.00 0.00 109 SER A CA 12
ATOM 19653 C C . SER A 1 109 ? 6.780 21.415 23.594 1.00 0.00 109 SER A C 12
ATOM 19654 O O . SER A 1 109 ? 7.230 22.560 23.560 1.00 0.00 109 SER A O 12
ATOM 19662 N N . GLY A 1 110 ? 5.912 20.976 24.493 1.00 0.00 110 GLY A N 12
ATOM 19663 C CA . GLY A 1 110 ? 5.412 21.851 25.540 1.00 0.00 110 GLY A CA 12
ATOM 19664 C C . GLY A 1 110 ? 3.931 21.584 25.818 1.00 0.00 110 GLY A C 12
ATOM 19665 O O . GLY A 1 110 ? 3.558 20.477 26.201 1.00 0.00 110 GLY A O 12
ATOM 19669 N N . GLY A 1 1 ? -0.320 -14.002 16.136 1.00 0.00 1 GLY A N 13
ATOM 19670 C CA . GLY A 1 1 ? -1.694 -13.886 16.594 1.00 0.00 1 GLY A CA 13
ATOM 19671 C C . GLY A 1 1 ? -2.647 -13.664 15.418 1.00 0.00 1 GLY A C 13
ATOM 19672 O O . GLY A 1 1 ? -2.220 -13.640 14.264 1.00 0.00 1 GLY A O 13
ATOM 19676 N N . SER A 1 2 ? -3.920 -13.508 15.750 1.00 0.00 2 SER A N 13
ATOM 19677 C CA . SER A 1 2 ? -4.937 -13.289 14.736 1.00 0.00 2 SER A CA 13
ATOM 19678 C C . SER A 1 2 ? -6.306 -13.115 15.397 1.00 0.00 2 SER A C 13
ATOM 19679 O O . SER A 1 2 ? -6.957 -12.086 15.221 1.00 0.00 2 SER A O 13
ATOM 19687 N N . SER A 1 3 ? -6.702 -14.135 16.143 1.00 0.00 3 SER A N 13
ATOM 19688 C CA . SER A 1 3 ? -7.981 -14.107 16.831 1.00 0.00 3 SER A CA 13
ATOM 19689 C C . SER A 1 3 ? -7.775 -14.339 18.329 1.00 0.00 3 SER A C 13
ATOM 19690 O O . SER A 1 3 ? -7.842 -15.473 18.801 1.00 0.00 3 SER A O 13
ATOM 19698 N N . GLY A 1 4 ? -7.529 -13.246 19.037 1.00 0.00 4 GLY A N 13
ATOM 19699 C CA . GLY A 1 4 ? -7.312 -13.316 20.472 1.00 0.00 4 GLY A CA 13
ATOM 19700 C C . GLY A 1 4 ? -5.958 -12.714 20.852 1.00 0.00 4 GLY A C 13
ATOM 19701 O O . GLY A 1 4 ? -4.922 -13.358 20.695 1.00 0.00 4 GLY A O 13
ATOM 19705 N N . SER A 1 5 ? -6.011 -11.485 21.345 1.00 0.00 5 SER A N 13
ATOM 19706 C CA . SER A 1 5 ? -4.802 -10.788 21.750 1.00 0.00 5 SER A CA 13
ATOM 19707 C C . SER A 1 5 ? -5.128 -9.760 22.834 1.00 0.00 5 SER A C 13
ATOM 19708 O O . SER A 1 5 ? -5.283 -8.575 22.544 1.00 0.00 5 SER A O 13
ATOM 19716 N N . SER A 1 6 ? -5.222 -10.251 24.061 1.00 0.00 6 SER A N 13
ATOM 19717 C CA . SER A 1 6 ? -5.527 -9.389 25.191 1.00 0.00 6 SER A CA 13
ATOM 19718 C C . SER A 1 6 ? -4.300 -8.551 25.556 1.00 0.00 6 SER A C 13
ATOM 19719 O O . SER A 1 6 ? -3.196 -8.822 25.085 1.00 0.00 6 SER A O 13
ATOM 19727 N N . GLY A 1 7 ? -4.534 -7.550 26.392 1.00 0.00 7 GLY A N 13
ATOM 19728 C CA . GLY A 1 7 ? -3.461 -6.672 26.826 1.00 0.00 7 GLY A CA 13
ATOM 19729 C C . GLY A 1 7 ? -3.861 -5.202 26.674 1.00 0.00 7 GLY A C 13
ATOM 19730 O O . GLY A 1 7 ? -4.061 -4.722 25.560 1.00 0.00 7 GLY A O 13
ATOM 19734 N N . PHE A 1 8 ? -3.966 -4.530 27.811 1.00 0.00 8 PHE A N 13
ATOM 19735 C CA . PHE A 1 8 ? -4.338 -3.126 27.818 1.00 0.00 8 PHE A CA 13
ATOM 19736 C C . PHE A 1 8 ? -5.655 -2.904 27.072 1.00 0.00 8 PHE A C 13
ATOM 19737 O O . PHE A 1 8 ? -6.168 -3.816 26.425 1.00 0.00 8 PHE A O 13
ATOM 19754 N N . PHE A 1 9 ? -6.165 -1.686 27.187 1.00 0.00 9 PHE A N 13
ATOM 19755 C CA . PHE A 1 9 ? -7.412 -1.333 26.531 1.00 0.00 9 PHE A CA 13
ATOM 19756 C C . PHE A 1 9 ? -7.152 -0.689 25.167 1.00 0.00 9 PHE A C 13
ATOM 19757 O O . PHE A 1 9 ? -6.772 0.478 25.090 1.00 0.00 9 PHE A O 13
ATOM 19774 N N . LYS A 1 10 ? -7.367 -1.479 24.125 1.00 0.00 10 LYS A N 13
ATOM 19775 C CA . LYS A 1 10 ? -7.160 -1.000 22.769 1.00 0.00 10 LYS A CA 13
ATOM 19776 C C . LYS A 1 10 ? -8.326 -1.456 21.889 1.00 0.00 10 LYS A C 13
ATOM 19777 O O . LYS A 1 10 ? -9.082 -0.631 21.379 1.00 0.00 10 LYS A O 13
ATOM 19796 N N . GLY A 1 11 ? -8.435 -2.768 21.739 1.00 0.00 11 GLY A N 13
ATOM 19797 C CA . GLY A 1 11 ? -9.496 -3.343 20.929 1.00 0.00 11 GLY A CA 13
ATOM 19798 C C . GLY A 1 11 ? -8.927 -4.292 19.873 1.00 0.00 11 GLY A C 13
ATOM 19799 O O . GLY A 1 11 ? -8.631 -5.449 20.168 1.00 0.00 11 GLY A O 13
ATOM 19803 N N . ALA A 1 12 ? -8.790 -3.767 18.664 1.00 0.00 12 ALA A N 13
ATOM 19804 C CA . ALA A 1 12 ? -8.262 -4.553 17.562 1.00 0.00 12 ALA A CA 13
ATOM 19805 C C . ALA A 1 12 ? -7.361 -3.670 16.697 1.00 0.00 12 ALA A C 13
ATOM 19806 O O . ALA A 1 12 ? -7.839 -2.756 16.028 1.00 0.00 12 ALA A O 13
ATOM 19813 N N . ALA A 1 13 ? -6.072 -3.975 16.739 1.00 0.00 13 ALA A N 13
ATOM 19814 C CA . ALA A 1 13 ? -5.099 -3.220 15.967 1.00 0.00 13 ALA A CA 13
ATOM 19815 C C . ALA A 1 13 ? -5.193 -1.740 16.344 1.00 0.00 13 ALA A C 13
ATOM 19816 O O . ALA A 1 13 ? -6.061 -1.348 17.123 1.00 0.00 13 ALA A O 13
ATOM 19823 N N . SER A 1 14 ? -4.288 -0.958 15.774 1.00 0.00 14 SER A N 13
ATOM 19824 C CA . SER A 1 14 ? -4.257 0.470 16.041 1.00 0.00 14 SER A CA 13
ATOM 19825 C C . SER A 1 14 ? -4.868 1.235 14.865 1.00 0.00 14 SER A C 13
ATOM 19826 O O . SER A 1 14 ? -4.153 1.883 14.103 1.00 0.00 14 SER A O 13
ATOM 19834 N N . SER A 1 15 ? -6.185 1.133 14.754 1.00 0.00 15 SER A N 13
ATOM 19835 C CA . SER A 1 15 ? -6.900 1.807 13.684 1.00 0.00 15 SER A CA 13
ATOM 19836 C C . SER A 1 15 ? -6.468 1.243 12.329 1.00 0.00 15 SER A C 13
ATOM 19837 O O . SER A 1 15 ? -5.343 1.471 11.888 1.00 0.00 15 SER A O 13
ATOM 19845 N N . VAL A 1 16 ? -7.385 0.516 11.707 1.00 0.00 16 VAL A N 13
ATOM 19846 C CA . VAL A 1 16 ? -7.113 -0.083 10.412 1.00 0.00 16 VAL A CA 13
ATOM 19847 C C . VAL A 1 16 ? -8.235 0.285 9.439 1.00 0.00 16 VAL A C 13
ATOM 19848 O O . VAL A 1 16 ? -9.409 0.275 9.807 1.00 0.00 16 VAL A O 13
ATOM 19861 N N . LEU A 1 17 ? -7.834 0.602 8.216 1.00 0.00 17 LEU A N 13
ATOM 19862 C CA . LEU A 1 17 ? -8.792 0.973 7.188 1.00 0.00 17 LEU A CA 13
ATOM 19863 C C . LEU A 1 17 ? -9.255 -0.286 6.451 1.00 0.00 17 LEU A C 13
ATOM 19864 O O . LEU A 1 17 ? -8.434 -1.066 5.972 1.00 0.00 17 LEU A O 13
ATOM 19880 N N . GLU A 1 18 ? -10.569 -0.443 6.383 1.00 0.00 18 GLU A N 13
ATOM 19881 C CA . GLU A 1 18 ? -11.151 -1.593 5.713 1.00 0.00 18 GLU A CA 13
ATOM 19882 C C . GLU A 1 18 ? -11.441 -1.262 4.247 1.00 0.00 18 GLU A C 13
ATOM 19883 O O . GLU A 1 18 ? -12.265 -0.397 3.954 1.00 0.00 18 GLU A O 13
ATOM 19895 N N . LEU A 1 19 ? -10.749 -1.969 3.366 1.00 0.00 19 LEU A N 13
ATOM 19896 C CA . LEU A 1 19 ? -10.922 -1.761 1.938 1.00 0.00 19 LEU A CA 13
ATOM 19897 C C . LEU A 1 19 ? -12.409 -1.857 1.590 1.00 0.00 19 LEU A C 13
ATOM 19898 O O . LEU A 1 19 ? -13.212 -2.317 2.401 1.00 0.00 19 LEU A O 13
ATOM 19914 N N . THR A 1 20 ? -12.731 -1.414 0.384 1.00 0.00 20 THR A N 13
ATOM 19915 C CA . THR A 1 20 ? -14.107 -1.444 -0.081 1.00 0.00 20 THR A CA 13
ATOM 19916 C C . THR A 1 20 ? -14.153 -1.579 -1.605 1.00 0.00 20 THR A C 13
ATOM 19917 O O . THR A 1 20 ? -13.161 -1.317 -2.284 1.00 0.00 20 THR A O 13
ATOM 19928 N N . GLU A 1 21 ? -15.313 -1.987 -2.097 1.00 0.00 21 GLU A N 13
ATOM 19929 C CA . GLU A 1 21 ? -15.501 -2.159 -3.527 1.00 0.00 21 GLU A CA 13
ATOM 19930 C C . GLU A 1 21 ? -14.688 -1.117 -4.298 1.00 0.00 21 GLU A C 13
ATOM 19931 O O . GLU A 1 21 ? -14.059 -1.437 -5.306 1.00 0.00 21 GLU A O 13
ATOM 19943 N N . ALA A 1 22 ? -14.727 0.108 -3.796 1.00 0.00 22 ALA A N 13
ATOM 19944 C CA . ALA A 1 22 ? -14.001 1.199 -4.425 1.00 0.00 22 ALA A CA 13
ATOM 19945 C C . ALA A 1 22 ? -12.500 0.995 -4.214 1.00 0.00 22 ALA A C 13
ATOM 19946 O O . ALA A 1 22 ? -11.764 0.740 -5.166 1.00 0.00 22 ALA A O 13
ATOM 19953 N N . GLU A 1 23 ? -12.089 1.116 -2.960 1.00 0.00 23 GLU A N 13
ATOM 19954 C CA . GLU A 1 23 ? -10.688 0.948 -2.612 1.00 0.00 23 GLU A CA 13
ATOM 19955 C C . GLU A 1 23 ? -10.132 -0.327 -3.248 1.00 0.00 23 GLU A C 13
ATOM 19956 O O . GLU A 1 23 ? -9.080 -0.300 -3.885 1.00 0.00 23 GLU A O 13
ATOM 19968 N N . LEU A 1 24 ? -10.863 -1.415 -3.054 1.00 0.00 24 LEU A N 13
ATOM 19969 C CA . LEU A 1 24 ? -10.456 -2.698 -3.601 1.00 0.00 24 LEU A CA 13
ATOM 19970 C C . LEU A 1 24 ? -9.897 -2.492 -5.010 1.00 0.00 24 LEU A C 13
ATOM 19971 O O . LEU A 1 24 ? -8.783 -2.921 -5.308 1.00 0.00 24 LEU A O 13
ATOM 19987 N N . VAL A 1 25 ? -10.695 -1.836 -5.839 1.00 0.00 25 VAL A N 13
ATOM 19988 C CA . VAL A 1 25 ? -10.294 -1.569 -7.210 1.00 0.00 25 VAL A CA 13
ATOM 19989 C C . VAL A 1 25 ? -8.880 -0.985 -7.218 1.00 0.00 25 VAL A C 13
ATOM 19990 O O . VAL A 1 25 ? -8.048 -1.374 -8.036 1.00 0.00 25 VAL A O 13
ATOM 20003 N N . THR A 1 26 ? -8.651 -0.060 -6.297 1.00 0.00 26 THR A N 13
ATOM 20004 C CA . THR A 1 26 ? -7.352 0.581 -6.187 1.00 0.00 26 THR A CA 13
ATOM 20005 C C . THR A 1 26 ? -6.345 -0.362 -5.525 1.00 0.00 26 THR A C 13
ATOM 20006 O O . THR A 1 26 ? -5.192 -0.440 -5.946 1.00 0.00 26 THR A O 13
ATOM 20017 N N . ALA A 1 27 ? -6.818 -1.054 -4.499 1.00 0.00 27 ALA A N 13
ATOM 20018 C CA . ALA A 1 27 ? -5.974 -1.989 -3.774 1.00 0.00 27 ALA A CA 13
ATOM 20019 C C . ALA A 1 27 ? -5.558 -3.125 -4.710 1.00 0.00 27 ALA A C 13
ATOM 20020 O O . ALA A 1 27 ? -4.564 -3.806 -4.462 1.00 0.00 27 ALA A O 13
ATOM 20027 N N . GLU A 1 28 ? -6.339 -3.295 -5.767 1.00 0.00 28 GLU A N 13
ATOM 20028 C CA . GLU A 1 28 ? -6.063 -4.337 -6.742 1.00 0.00 28 GLU A CA 13
ATOM 20029 C C . GLU A 1 28 ? -5.110 -3.817 -7.820 1.00 0.00 28 GLU A C 13
ATOM 20030 O O . GLU A 1 28 ? -4.248 -4.552 -8.298 1.00 0.00 28 GLU A O 13
ATOM 20042 N N . ALA A 1 29 ? -5.298 -2.553 -8.171 1.00 0.00 29 ALA A N 13
ATOM 20043 C CA . ALA A 1 29 ? -4.466 -1.926 -9.184 1.00 0.00 29 ALA A CA 13
ATOM 20044 C C . ALA A 1 29 ? -3.026 -1.844 -8.675 1.00 0.00 29 ALA A C 13
ATOM 20045 O O . ALA A 1 29 ? -2.081 -2.027 -9.442 1.00 0.00 29 ALA A O 13
ATOM 20052 N N . VAL A 1 30 ? -2.902 -1.570 -7.385 1.00 0.00 30 VAL A N 13
ATOM 20053 C CA . VAL A 1 30 ? -1.593 -1.462 -6.765 1.00 0.00 30 VAL A CA 13
ATOM 20054 C C . VAL A 1 30 ? -0.919 -2.836 -6.764 1.00 0.00 30 VAL A C 13
ATOM 20055 O O . VAL A 1 30 ? 0.280 -2.943 -7.019 1.00 0.00 30 VAL A O 13
ATOM 20068 N N . ARG A 1 31 ? -1.718 -3.852 -6.474 1.00 0.00 31 ARG A N 13
ATOM 20069 C CA . ARG A 1 31 ? -1.214 -5.214 -6.437 1.00 0.00 31 ARG A CA 13
ATOM 20070 C C . ARG A 1 31 ? -0.536 -5.565 -7.763 1.00 0.00 31 ARG A C 13
ATOM 20071 O O . ARG A 1 31 ? 0.532 -6.176 -7.775 1.00 0.00 31 ARG A O 13
ATOM 20092 N N . SER A 1 32 ? -1.184 -5.165 -8.847 1.00 0.00 32 SER A N 13
ATOM 20093 C CA . SER A 1 32 ? -0.656 -5.430 -10.174 1.00 0.00 32 SER A CA 13
ATOM 20094 C C . SER A 1 32 ? 0.729 -4.797 -10.323 1.00 0.00 32 SER A C 13
ATOM 20095 O O . SER A 1 32 ? 1.603 -5.356 -10.984 1.00 0.00 32 SER A O 13
ATOM 20103 N N . VAL A 1 33 ? 0.885 -3.639 -9.699 1.00 0.00 33 VAL A N 13
ATOM 20104 C CA . VAL A 1 33 ? 2.149 -2.924 -9.754 1.00 0.00 33 VAL A CA 13
ATOM 20105 C C . VAL A 1 33 ? 3.254 -3.803 -9.164 1.00 0.00 33 VAL A C 13
ATOM 20106 O O . VAL A 1 33 ? 4.304 -3.984 -9.779 1.00 0.00 33 VAL A O 13
ATOM 20119 N N . TRP A 1 34 ? 2.979 -4.328 -7.978 1.00 0.00 34 TRP A N 13
ATOM 20120 C CA . TRP A 1 34 ? 3.936 -5.184 -7.298 1.00 0.00 34 TRP A CA 13
ATOM 20121 C C . TRP A 1 34 ? 4.279 -6.345 -8.234 1.00 0.00 34 TRP A C 13
ATOM 20122 O O . TRP A 1 34 ? 5.438 -6.526 -8.604 1.00 0.00 34 TRP A O 13
ATOM 20143 N N . GLN A 1 35 ? 3.251 -7.101 -8.589 1.00 0.00 35 GLN A N 13
ATOM 20144 C CA . GLN A 1 35 ? 3.429 -8.239 -9.474 1.00 0.00 35 GLN A CA 13
ATOM 20145 C C . GLN A 1 35 ? 4.171 -7.814 -10.743 1.00 0.00 35 GLN A C 13
ATOM 20146 O O . GLN A 1 35 ? 5.228 -8.357 -11.060 1.00 0.00 35 GLN A O 13
ATOM 20160 N N . ARG A 1 36 ? 3.587 -6.847 -11.435 1.00 0.00 36 ARG A N 13
ATOM 20161 C CA . ARG A 1 36 ? 4.179 -6.343 -12.663 1.00 0.00 36 ARG A CA 13
ATOM 20162 C C . ARG A 1 36 ? 5.676 -6.098 -12.468 1.00 0.00 36 ARG A C 13
ATOM 20163 O O . ARG A 1 36 ? 6.477 -6.390 -13.355 1.00 0.00 36 ARG A O 13
ATOM 20184 N N . ILE A 1 37 ? 6.010 -5.565 -11.302 1.00 0.00 37 ILE A N 13
ATOM 20185 C CA . ILE A 1 37 ? 7.398 -5.278 -10.980 1.00 0.00 37 ILE A CA 13
ATOM 20186 C C . ILE A 1 37 ? 8.113 -6.581 -10.618 1.00 0.00 37 ILE A C 13
ATOM 20187 O O . ILE A 1 37 ? 8.972 -7.049 -11.363 1.00 0.00 37 ILE A O 13
ATOM 20203 N N . LEU A 1 38 ? 7.731 -7.131 -9.475 1.00 0.00 38 LEU A N 13
ATOM 20204 C CA . LEU A 1 38 ? 8.325 -8.371 -9.005 1.00 0.00 38 LEU A CA 13
ATOM 20205 C C . LEU A 1 38 ? 8.049 -9.481 -10.022 1.00 0.00 38 LEU A C 13
ATOM 20206 O O . LEU A 1 38 ? 6.907 -9.908 -10.184 1.00 0.00 38 LEU A O 13
ATOM 20222 N N . PRO A 1 39 ? 9.142 -9.927 -10.697 1.00 0.00 39 PRO A N 13
ATOM 20223 C CA . PRO A 1 39 ? 9.029 -10.978 -11.693 1.00 0.00 39 PRO A CA 13
ATOM 20224 C C . PRO A 1 39 ? 8.838 -12.344 -11.029 1.00 0.00 39 PRO A C 13
ATOM 20225 O O . PRO A 1 39 ? 7.756 -12.924 -11.094 1.00 0.00 39 PRO A O 13
ATOM 20236 N N . LYS A 1 40 ? 9.907 -12.817 -10.406 1.00 0.00 40 LYS A N 13
ATOM 20237 C CA . LYS A 1 40 ? 9.872 -14.104 -9.732 1.00 0.00 40 LYS A CA 13
ATOM 20238 C C . LYS A 1 40 ? 8.539 -14.252 -8.995 1.00 0.00 40 LYS A C 13
ATOM 20239 O O . LYS A 1 40 ? 7.928 -15.320 -9.017 1.00 0.00 40 LYS A O 13
ATOM 20258 N N . VAL A 1 41 ? 8.126 -13.164 -8.360 1.00 0.00 41 VAL A N 13
ATOM 20259 C CA . VAL A 1 41 ? 6.877 -13.160 -7.619 1.00 0.00 41 VAL A CA 13
ATOM 20260 C C . VAL A 1 41 ? 5.724 -13.497 -8.567 1.00 0.00 41 VAL A C 13
ATOM 20261 O O . VAL A 1 41 ? 5.439 -12.742 -9.496 1.00 0.00 41 VAL A O 13
ATOM 20274 N N . LEU A 1 42 ? 5.093 -14.631 -8.301 1.00 0.00 42 LEU A N 13
ATOM 20275 C CA . LEU A 1 42 ? 3.978 -15.076 -9.119 1.00 0.00 42 LEU A CA 13
ATOM 20276 C C . LEU A 1 42 ? 2.665 -14.635 -8.468 1.00 0.00 42 LEU A C 13
ATOM 20277 O O . LEU A 1 42 ? 1.662 -14.442 -9.154 1.00 0.00 42 LEU A O 13
ATOM 20293 N N . GLU A 1 43 ? 2.714 -14.489 -7.153 1.00 0.00 43 GLU A N 13
ATOM 20294 C CA . GLU A 1 43 ? 1.541 -14.074 -6.402 1.00 0.00 43 GLU A CA 13
ATOM 20295 C C . GLU A 1 43 ? 1.939 -13.102 -5.289 1.00 0.00 43 GLU A C 13
ATOM 20296 O O . GLU A 1 43 ? 2.958 -13.294 -4.628 1.00 0.00 43 GLU A O 13
ATOM 20308 N N . VAL A 1 44 ? 1.114 -12.080 -5.117 1.00 0.00 44 VAL A N 13
ATOM 20309 C CA . VAL A 1 44 ? 1.367 -11.078 -4.096 1.00 0.00 44 VAL A CA 13
ATOM 20310 C C . VAL A 1 44 ? 0.290 -11.175 -3.014 1.00 0.00 44 VAL A C 13
ATOM 20311 O O . VAL A 1 44 ? -0.882 -10.905 -3.274 1.00 0.00 44 VAL A O 13
ATOM 20324 N N . GLU A 1 45 ? 0.725 -11.561 -1.824 1.00 0.00 45 GLU A N 13
ATOM 20325 C CA . GLU A 1 45 ? -0.188 -11.697 -0.701 1.00 0.00 45 GLU A CA 13
ATOM 20326 C C . GLU A 1 45 ? -0.045 -10.505 0.246 1.00 0.00 45 GLU A C 13
ATOM 20327 O O . GLU A 1 45 ? 0.721 -9.581 -0.023 1.00 0.00 45 GLU A O 13
ATOM 20339 N N . ASP A 1 46 ? -0.796 -10.563 1.337 1.00 0.00 46 ASP A N 13
ATOM 20340 C CA . ASP A 1 46 ? -0.762 -9.499 2.326 1.00 0.00 46 ASP A CA 13
ATOM 20341 C C . ASP A 1 46 ? 0.492 -9.651 3.190 1.00 0.00 46 ASP A C 13
ATOM 20342 O O . ASP A 1 46 ? 0.917 -8.701 3.845 1.00 0.00 46 ASP A O 13
ATOM 20351 N N . SER A 1 47 ? 1.048 -10.853 3.163 1.00 0.00 47 SER A N 13
ATOM 20352 C CA . SER A 1 47 ? 2.245 -11.141 3.935 1.00 0.00 47 SER A CA 13
ATOM 20353 C C . SER A 1 47 ? 3.483 -11.030 3.043 1.00 0.00 47 SER A C 13
ATOM 20354 O O . SER A 1 47 ? 4.606 -11.221 3.507 1.00 0.00 47 SER A O 13
ATOM 20362 N N . THR A 1 48 ? 3.236 -10.721 1.778 1.00 0.00 48 THR A N 13
ATOM 20363 C CA . THR A 1 48 ? 4.317 -10.582 0.817 1.00 0.00 48 THR A CA 13
ATOM 20364 C C . THR A 1 48 ? 5.048 -9.254 1.025 1.00 0.00 48 THR A C 13
ATOM 20365 O O . THR A 1 48 ? 4.440 -8.188 0.950 1.00 0.00 48 THR A O 13
ATOM 20376 N N . ASP A 1 49 ? 6.343 -9.363 1.284 1.00 0.00 49 ASP A N 13
ATOM 20377 C CA . ASP A 1 49 ? 7.164 -8.184 1.504 1.00 0.00 49 ASP A CA 13
ATOM 20378 C C . ASP A 1 49 ? 7.717 -7.696 0.163 1.00 0.00 49 ASP A C 13
ATOM 20379 O O . ASP A 1 49 ? 8.342 -8.461 -0.570 1.00 0.00 49 ASP A O 13
ATOM 20388 N N . PHE A 1 50 ? 7.468 -6.426 -0.116 1.00 0.00 50 PHE A N 13
ATOM 20389 C CA . PHE A 1 50 ? 7.933 -5.827 -1.355 1.00 0.00 50 PHE A CA 13
ATOM 20390 C C . PHE A 1 50 ? 9.444 -6.008 -1.518 1.00 0.00 50 PHE A C 13
ATOM 20391 O O . PHE A 1 50 ? 9.933 -6.198 -2.631 1.00 0.00 50 PHE A O 13
ATOM 20408 N N . PHE A 1 51 ? 10.140 -5.942 -0.393 1.00 0.00 51 PHE A N 13
ATOM 20409 C CA . PHE A 1 51 ? 11.585 -6.096 -0.397 1.00 0.00 51 PHE A CA 13
ATOM 20410 C C . PHE A 1 51 ? 11.979 -7.566 -0.554 1.00 0.00 51 PHE A C 13
ATOM 20411 O O . PHE A 1 51 ? 12.685 -7.926 -1.495 1.00 0.00 51 PHE A O 13
ATOM 20428 N N . LYS A 1 52 ? 11.506 -8.375 0.382 1.00 0.00 52 LYS A N 13
ATOM 20429 C CA . LYS A 1 52 ? 11.800 -9.798 0.360 1.00 0.00 52 LYS A CA 13
ATOM 20430 C C . LYS A 1 52 ? 11.693 -10.314 -1.076 1.00 0.00 52 LYS A C 13
ATOM 20431 O O . LYS A 1 52 ? 12.573 -11.033 -1.548 1.00 0.00 52 LYS A O 13
ATOM 20450 N N . SER A 1 53 ? 10.609 -9.926 -1.732 1.00 0.00 53 SER A N 13
ATOM 20451 C CA . SER A 1 53 ? 10.376 -10.341 -3.105 1.00 0.00 53 SER A CA 13
ATOM 20452 C C . SER A 1 53 ? 11.665 -10.205 -3.918 1.00 0.00 53 SER A C 13
ATOM 20453 O O . SER A 1 53 ? 12.363 -11.191 -4.151 1.00 0.00 53 SER A O 13
ATOM 20461 N N . GLY A 1 54 ? 11.942 -8.976 -4.328 1.00 0.00 54 GLY A N 13
ATOM 20462 C CA . GLY A 1 54 ? 13.135 -8.699 -5.110 1.00 0.00 54 GLY A CA 13
ATOM 20463 C C . GLY A 1 54 ? 13.108 -7.273 -5.665 1.00 0.00 54 GLY A C 13
ATOM 20464 O O . GLY A 1 54 ? 13.488 -7.042 -6.811 1.00 0.00 54 GLY A O 13
ATOM 20468 N N . ALA A 1 55 ? 12.655 -6.355 -4.825 1.00 0.00 55 ALA A N 13
ATOM 20469 C CA . ALA A 1 55 ? 12.573 -4.958 -5.216 1.00 0.00 55 ALA A CA 13
ATOM 20470 C C . ALA A 1 55 ? 13.904 -4.268 -4.908 1.00 0.00 55 ALA A C 13
ATOM 20471 O O . ALA A 1 55 ? 14.424 -4.381 -3.800 1.00 0.00 55 ALA A O 13
ATOM 20478 N N . ALA A 1 56 ? 14.417 -3.568 -5.910 1.00 0.00 56 ALA A N 13
ATOM 20479 C CA . ALA A 1 56 ? 15.676 -2.860 -5.760 1.00 0.00 56 ALA A CA 13
ATOM 20480 C C . ALA A 1 56 ? 15.410 -1.473 -5.171 1.00 0.00 56 ALA A C 13
ATOM 20481 O O . ALA A 1 56 ? 14.333 -1.220 -4.634 1.00 0.00 56 ALA A O 13
ATOM 20488 N N . SER A 1 57 ? 16.410 -0.612 -5.291 1.00 0.00 57 SER A N 13
ATOM 20489 C CA . SER A 1 57 ? 16.297 0.742 -4.776 1.00 0.00 57 SER A CA 13
ATOM 20490 C C . SER A 1 57 ? 15.531 1.617 -5.770 1.00 0.00 57 SER A C 13
ATOM 20491 O O . SER A 1 57 ? 15.107 2.721 -5.432 1.00 0.00 57 SER A O 13
ATOM 20499 N N . VAL A 1 58 ? 15.377 1.091 -6.977 1.00 0.00 58 VAL A N 13
ATOM 20500 C CA . VAL A 1 58 ? 14.669 1.811 -8.022 1.00 0.00 58 VAL A CA 13
ATOM 20501 C C . VAL A 1 58 ? 13.177 1.480 -7.942 1.00 0.00 58 VAL A C 13
ATOM 20502 O O . VAL A 1 58 ? 12.334 2.364 -8.078 1.00 0.00 58 VAL A O 13
ATOM 20515 N N . ASP A 1 59 ? 12.898 0.203 -7.723 1.00 0.00 59 ASP A N 13
ATOM 20516 C CA . ASP A 1 59 ? 11.522 -0.255 -7.624 1.00 0.00 59 ASP A CA 13
ATOM 20517 C C . ASP A 1 59 ? 10.770 0.618 -6.618 1.00 0.00 59 ASP A C 13
ATOM 20518 O O . ASP A 1 59 ? 9.638 1.028 -6.871 1.00 0.00 59 ASP A O 13
ATOM 20527 N N . VAL A 1 60 ? 11.428 0.875 -5.497 1.00 0.00 60 VAL A N 13
ATOM 20528 C CA . VAL A 1 60 ? 10.835 1.692 -4.451 1.00 0.00 60 VAL A CA 13
ATOM 20529 C C . VAL A 1 60 ? 10.210 2.940 -5.078 1.00 0.00 60 VAL A C 13
ATOM 20530 O O . VAL A 1 60 ? 9.044 3.244 -4.833 1.00 0.00 60 VAL A O 13
ATOM 20543 N N . VAL A 1 61 ? 11.014 3.629 -5.874 1.00 0.00 61 VAL A N 13
ATOM 20544 C CA . VAL A 1 61 ? 10.555 4.838 -6.537 1.00 0.00 61 VAL A CA 13
ATOM 20545 C C . VAL A 1 61 ? 9.477 4.474 -7.560 1.00 0.00 61 VAL A C 13
ATOM 20546 O O . VAL A 1 61 ? 8.493 5.197 -7.715 1.00 0.00 61 VAL A O 13
ATOM 20559 N N . ARG A 1 62 ? 9.699 3.355 -8.233 1.00 0.00 62 ARG A N 13
ATOM 20560 C CA . ARG A 1 62 ? 8.759 2.886 -9.238 1.00 0.00 62 ARG A CA 13
ATOM 20561 C C . ARG A 1 62 ? 7.384 2.651 -8.609 1.00 0.00 62 ARG A C 13
ATOM 20562 O O . ARG A 1 62 ? 6.415 3.325 -8.957 1.00 0.00 62 ARG A O 13
ATOM 20583 N N . LEU A 1 63 ? 7.343 1.694 -7.694 1.00 0.00 63 LEU A N 13
ATOM 20584 C CA . LEU A 1 63 ? 6.102 1.361 -7.014 1.00 0.00 63 LEU A CA 13
ATOM 20585 C C . LEU A 1 63 ? 5.423 2.649 -6.543 1.00 0.00 63 LEU A C 13
ATOM 20586 O O . LEU A 1 63 ? 4.223 2.831 -6.744 1.00 0.00 63 LEU A O 13
ATOM 20602 N N . VAL A 1 64 ? 6.220 3.509 -5.926 1.00 0.00 64 VAL A N 13
ATOM 20603 C CA . VAL A 1 64 ? 5.711 4.774 -5.425 1.00 0.00 64 VAL A CA 13
ATOM 20604 C C . VAL A 1 64 ? 5.211 5.619 -6.599 1.00 0.00 64 VAL A C 13
ATOM 20605 O O . VAL A 1 64 ? 4.100 6.145 -6.561 1.00 0.00 64 VAL A O 13
ATOM 20618 N N . GLU A 1 65 ? 6.055 5.721 -7.615 1.00 0.00 65 GLU A N 13
ATOM 20619 C CA . GLU A 1 65 ? 5.712 6.492 -8.798 1.00 0.00 65 GLU A CA 13
ATOM 20620 C C . GLU A 1 65 ? 4.434 5.945 -9.437 1.00 0.00 65 GLU A C 13
ATOM 20621 O O . GLU A 1 65 ? 3.540 6.709 -9.798 1.00 0.00 65 GLU A O 13
ATOM 20633 N N . GLU A 1 66 ? 4.389 4.626 -9.557 1.00 0.00 66 GLU A N 13
ATOM 20634 C CA . GLU A 1 66 ? 3.235 3.968 -10.146 1.00 0.00 66 GLU A CA 13
ATOM 20635 C C . GLU A 1 66 ? 1.974 4.283 -9.339 1.00 0.00 66 GLU A C 13
ATOM 20636 O O . GLU A 1 66 ? 0.991 4.780 -9.885 1.00 0.00 66 GLU A O 13
ATOM 20648 N N . VAL A 1 67 ? 2.045 3.982 -8.050 1.00 0.00 67 VAL A N 13
ATOM 20649 C CA . VAL A 1 67 ? 0.922 4.227 -7.162 1.00 0.00 67 VAL A CA 13
ATOM 20650 C C . VAL A 1 67 ? 0.548 5.709 -7.216 1.00 0.00 67 VAL A C 13
ATOM 20651 O O . VAL A 1 67 ? -0.587 6.078 -6.919 1.00 0.00 67 VAL A O 13
ATOM 20664 N N . LYS A 1 68 ? 1.524 6.519 -7.599 1.00 0.00 68 LYS A N 13
ATOM 20665 C CA . LYS A 1 68 ? 1.311 7.953 -7.696 1.00 0.00 68 LYS A CA 13
ATOM 20666 C C . LYS A 1 68 ? 0.304 8.241 -8.811 1.00 0.00 68 LYS A C 13
ATOM 20667 O O . LYS A 1 68 ? -0.604 9.052 -8.638 1.00 0.00 68 LYS A O 13
ATOM 20686 N N . GLU A 1 69 ? 0.499 7.560 -9.931 1.00 0.00 69 GLU A N 13
ATOM 20687 C CA . GLU A 1 69 ? -0.381 7.732 -11.074 1.00 0.00 69 GLU A CA 13
ATOM 20688 C C . GLU A 1 69 ? -1.761 7.141 -10.776 1.00 0.00 69 GLU A C 13
ATOM 20689 O O . GLU A 1 69 ? -2.732 7.444 -11.467 1.00 0.00 69 GLU A O 13
ATOM 20701 N N . LEU A 1 70 ? -1.803 6.310 -9.745 1.00 0.00 70 LEU A N 13
ATOM 20702 C CA . LEU A 1 70 ? -3.047 5.674 -9.347 1.00 0.00 70 LEU A CA 13
ATOM 20703 C C . LEU A 1 70 ? -3.950 6.708 -8.672 1.00 0.00 70 LEU A C 13
ATOM 20704 O O . LEU A 1 70 ? -5.138 6.796 -8.980 1.00 0.00 70 LEU A O 13
ATOM 20720 N N . CYS A 1 71 ? -3.352 7.466 -7.763 1.00 0.00 71 CYS A N 13
ATOM 20721 C CA . CYS A 1 71 ? -4.088 8.491 -7.043 1.00 0.00 71 CYS A CA 13
ATOM 20722 C C . CYS A 1 71 ? -3.769 9.846 -7.677 1.00 0.00 71 CYS A C 13
ATOM 20723 O O . CYS A 1 71 ? -4.185 10.886 -7.168 1.00 0.00 71 CYS A O 13
ATOM 20731 N N . ASP A 1 72 ? -3.035 9.791 -8.778 1.00 0.00 72 ASP A N 13
ATOM 20732 C CA . ASP A 1 72 ? -2.656 11.001 -9.487 1.00 0.00 72 ASP A CA 13
ATOM 20733 C C . ASP A 1 72 ? -1.803 11.879 -8.569 1.00 0.00 72 ASP A C 13
ATOM 20734 O O . ASP A 1 72 ? -2.302 12.837 -7.981 1.00 0.00 72 ASP A O 13
ATOM 20743 N N . GLY A 1 73 ? -0.531 11.519 -8.475 1.00 0.00 73 GLY A N 13
ATOM 20744 C CA . GLY A 1 73 ? 0.396 12.262 -7.639 1.00 0.00 73 GLY A CA 13
ATOM 20745 C C . GLY A 1 73 ? 0.144 11.981 -6.156 1.00 0.00 73 GLY A C 13
ATOM 20746 O O . GLY A 1 73 ? 0.126 12.901 -5.340 1.00 0.00 73 GLY A O 13
ATOM 20750 N N . LEU A 1 74 ? -0.046 10.705 -5.852 1.00 0.00 74 LEU A N 13
ATOM 20751 C CA . LEU A 1 74 ? -0.297 10.292 -4.482 1.00 0.00 74 LEU A CA 13
ATOM 20752 C C . LEU A 1 74 ? 0.784 10.877 -3.571 1.00 0.00 74 LEU A C 13
ATOM 20753 O O . LEU A 1 74 ? 1.854 11.263 -4.040 1.00 0.00 74 LEU A O 13
ATOM 20769 N N . GLU A 1 75 ? 0.466 10.926 -2.286 1.00 0.00 75 GLU A N 13
ATOM 20770 C CA . GLU A 1 75 ? 1.396 11.458 -1.305 1.00 0.00 75 GLU A CA 13
ATOM 20771 C C . GLU A 1 75 ? 2.234 10.329 -0.700 1.00 0.00 75 GLU A C 13
ATOM 20772 O O . GLU A 1 75 ? 2.181 10.088 0.505 1.00 0.00 75 GLU A O 13
ATOM 20784 N N . LEU A 1 76 ? 2.989 9.667 -1.565 1.00 0.00 76 LEU A N 13
ATOM 20785 C CA . LEU A 1 76 ? 3.836 8.570 -1.132 1.00 0.00 76 LEU A CA 13
ATOM 20786 C C . LEU A 1 76 ? 5.301 9.007 -1.195 1.00 0.00 76 LEU A C 13
ATOM 20787 O O . LEU A 1 76 ? 5.637 9.969 -1.884 1.00 0.00 76 LEU A O 13
ATOM 20803 N N . GLU A 1 77 ? 6.135 8.279 -0.466 1.00 0.00 77 GLU A N 13
ATOM 20804 C CA . GLU A 1 77 ? 7.556 8.580 -0.430 1.00 0.00 77 GLU A CA 13
ATOM 20805 C C . GLU A 1 77 ? 8.362 7.304 -0.177 1.00 0.00 77 GLU A C 13
ATOM 20806 O O . GLU A 1 77 ? 7.849 6.345 0.397 1.00 0.00 77 GLU A O 13
ATOM 20818 N N . ASN A 1 78 ? 9.611 7.335 -0.619 1.00 0.00 78 ASN A N 13
ATOM 20819 C CA . ASN A 1 78 ? 10.493 6.193 -0.448 1.00 0.00 78 ASN A CA 13
ATOM 20820 C C . ASN A 1 78 ? 10.471 5.752 1.017 1.00 0.00 78 ASN A C 13
ATOM 20821 O O . ASN A 1 78 ? 10.630 4.569 1.315 1.00 0.00 78 ASN A O 13
ATOM 20832 N N . GLU A 1 79 ? 10.273 6.727 1.892 1.00 0.00 79 GLU A N 13
ATOM 20833 C CA . GLU A 1 79 ? 10.229 6.454 3.319 1.00 0.00 79 GLU A CA 13
ATOM 20834 C C . GLU A 1 79 ? 9.014 5.587 3.656 1.00 0.00 79 GLU A C 13
ATOM 20835 O O . GLU A 1 79 ? 9.121 4.634 4.427 1.00 0.00 79 GLU A O 13
ATOM 20847 N N . ASP A 1 80 ? 7.886 5.947 3.061 1.00 0.00 80 ASP A N 13
ATOM 20848 C CA . ASP A 1 80 ? 6.652 5.214 3.288 1.00 0.00 80 ASP A CA 13
ATOM 20849 C C . ASP A 1 80 ? 6.884 3.731 2.991 1.00 0.00 80 ASP A C 13
ATOM 20850 O O . ASP A 1 80 ? 6.506 2.869 3.784 1.00 0.00 80 ASP A O 13
ATOM 20859 N N . VAL A 1 81 ? 7.502 3.479 1.847 1.00 0.00 81 VAL A N 13
ATOM 20860 C CA . VAL A 1 81 ? 7.788 2.115 1.435 1.00 0.00 81 VAL A CA 13
ATOM 20861 C C . VAL A 1 81 ? 8.681 1.447 2.483 1.00 0.00 81 VAL A C 13
ATOM 20862 O O . VAL A 1 81 ? 8.451 0.299 2.859 1.00 0.00 81 VAL A O 13
ATOM 20875 N N . TYR A 1 82 ? 9.681 2.195 2.926 1.00 0.00 82 TYR A N 13
ATOM 20876 C CA . TYR A 1 82 ? 10.609 1.690 3.923 1.00 0.00 82 TYR A CA 13
ATOM 20877 C C . TYR A 1 82 ? 9.888 1.383 5.237 1.00 0.00 82 TYR A C 13
ATOM 20878 O O . TYR A 1 82 ? 10.444 0.724 6.115 1.00 0.00 82 TYR A O 13
ATOM 20896 N N . MET A 1 83 ? 8.661 1.874 5.331 1.00 0.00 83 MET A N 13
ATOM 20897 C CA . MET A 1 83 ? 7.858 1.659 6.523 1.00 0.00 83 MET A CA 13
ATOM 20898 C C . MET A 1 83 ? 6.930 0.455 6.350 1.00 0.00 83 MET A C 13
ATOM 20899 O O . MET A 1 83 ? 6.821 -0.383 7.244 1.00 0.00 83 MET A O 13
ATOM 20913 N N . ALA A 1 84 ? 6.285 0.408 5.194 1.00 0.00 84 ALA A N 13
ATOM 20914 C CA . ALA A 1 84 ? 5.369 -0.680 4.892 1.00 0.00 84 ALA A CA 13
ATOM 20915 C C . ALA A 1 84 ? 5.910 -1.482 3.707 1.00 0.00 84 ALA A C 13
ATOM 20916 O O . ALA A 1 84 ? 5.528 -1.239 2.563 1.00 0.00 84 ALA A O 13
ATOM 20923 N N . SER A 1 85 ? 6.791 -2.421 4.021 1.00 0.00 85 SER A N 13
ATOM 20924 C CA . SER A 1 85 ? 7.388 -3.260 2.996 1.00 0.00 85 SER A CA 13
ATOM 20925 C C . SER A 1 85 ? 6.373 -4.298 2.513 1.00 0.00 85 SER A C 13
ATOM 20926 O O . SER A 1 85 ? 6.400 -4.705 1.352 1.00 0.00 85 SER A O 13
ATOM 20934 N N . THR A 1 86 ? 5.502 -4.698 3.428 1.00 0.00 86 THR A N 13
ATOM 20935 C CA . THR A 1 86 ? 4.480 -5.681 3.110 1.00 0.00 86 THR A CA 13
ATOM 20936 C C . THR A 1 86 ? 3.265 -5.001 2.476 1.00 0.00 86 THR A C 13
ATOM 20937 O O . THR A 1 86 ? 2.917 -3.879 2.839 1.00 0.00 86 THR A O 13
ATOM 20948 N N . PHE A 1 87 ? 2.653 -5.710 1.539 1.00 0.00 87 PHE A N 13
ATOM 20949 C CA . PHE A 1 87 ? 1.484 -5.189 0.850 1.00 0.00 87 PHE A CA 13
ATOM 20950 C C . PHE A 1 87 ? 0.391 -4.796 1.846 1.00 0.00 87 PHE A C 13
ATOM 20951 O O . PHE A 1 87 ? -0.038 -3.644 1.879 1.00 0.00 87 PHE A O 13
ATOM 20968 N N . GLY A 1 88 ? -0.027 -5.776 2.633 1.00 0.00 88 GLY A N 13
ATOM 20969 C CA . GLY A 1 88 ? -1.062 -5.547 3.627 1.00 0.00 88 GLY A CA 13
ATOM 20970 C C . GLY A 1 88 ? -0.812 -4.243 4.388 1.00 0.00 88 GLY A C 13
ATOM 20971 O O . GLY A 1 88 ? -1.687 -3.381 4.455 1.00 0.00 88 GLY A O 13
ATOM 20975 N N . ASP A 1 89 ? 0.386 -4.140 4.944 1.00 0.00 89 ASP A N 13
ATOM 20976 C CA . ASP A 1 89 ? 0.763 -2.956 5.697 1.00 0.00 89 ASP A CA 13
ATOM 20977 C C . ASP A 1 89 ? 0.721 -1.735 4.776 1.00 0.00 89 ASP A C 13
ATOM 20978 O O . ASP A 1 89 ? 0.115 -0.719 5.113 1.00 0.00 89 ASP A O 13
ATOM 20987 N N . PHE A 1 90 ? 1.372 -1.875 3.631 1.00 0.00 90 PHE A N 13
ATOM 20988 C CA . PHE A 1 90 ? 1.416 -0.797 2.658 1.00 0.00 90 PHE A CA 13
ATOM 20989 C C . PHE A 1 90 ? 0.006 -0.321 2.302 1.00 0.00 90 PHE A C 13
ATOM 20990 O O . PHE A 1 90 ? -0.305 0.862 2.435 1.00 0.00 90 PHE A O 13
ATOM 21007 N N . ILE A 1 91 ? -0.808 -1.266 1.858 1.00 0.00 91 ILE A N 13
ATOM 21008 C CA . ILE A 1 91 ? -2.178 -0.958 1.482 1.00 0.00 91 ILE A CA 13
ATOM 21009 C C . ILE A 1 91 ? -2.787 -0.015 2.521 1.00 0.00 91 ILE A C 13
ATOM 21010 O O . ILE A 1 91 ? -3.277 1.060 2.177 1.00 0.00 91 ILE A O 13
ATOM 21026 N N . GLN A 1 92 ? -2.737 -0.451 3.771 1.00 0.00 92 GLN A N 13
ATOM 21027 C CA . GLN A 1 92 ? -3.278 0.341 4.862 1.00 0.00 92 GLN A CA 13
ATOM 21028 C C . GLN A 1 92 ? -2.781 1.785 4.767 1.00 0.00 92 GLN A C 13
ATOM 21029 O O . GLN A 1 92 ? -3.575 2.723 4.816 1.00 0.00 92 GLN A O 13
ATOM 21043 N N . LEU A 1 93 ? -1.470 1.918 4.634 1.00 0.00 93 LEU A N 13
ATOM 21044 C CA . LEU A 1 93 ? -0.857 3.232 4.532 1.00 0.00 93 LEU A CA 13
ATOM 21045 C C . LEU A 1 93 ? -1.368 3.931 3.270 1.00 0.00 93 LEU A C 13
ATOM 21046 O O . LEU A 1 93 ? -1.769 5.093 3.320 1.00 0.00 93 LEU A O 13
ATOM 21062 N N . LEU A 1 94 ? -1.336 3.194 2.170 1.00 0.00 94 LEU A N 13
ATOM 21063 C CA . LEU A 1 94 ? -1.791 3.729 0.897 1.00 0.00 94 LEU A CA 13
ATOM 21064 C C . LEU A 1 94 ? -3.238 4.205 1.037 1.00 0.00 94 LEU A C 13
ATOM 21065 O O . LEU A 1 94 ? -3.523 5.392 0.879 1.00 0.00 94 LEU A O 13
ATOM 21081 N N . VAL A 1 95 ? -4.114 3.256 1.333 1.00 0.00 95 VAL A N 13
ATOM 21082 C CA . VAL A 1 95 ? -5.525 3.564 1.496 1.00 0.00 95 VAL A CA 13
ATOM 21083 C C . VAL A 1 95 ? -5.670 4.894 2.239 1.00 0.00 95 VAL A C 13
ATOM 21084 O O . VAL A 1 95 ? -6.398 5.780 1.796 1.00 0.00 95 VAL A O 13
ATOM 21097 N N . ARG A 1 96 ? -4.964 4.991 3.356 1.00 0.00 96 ARG A N 13
ATOM 21098 C CA . ARG A 1 96 ? -5.005 6.197 4.165 1.00 0.00 96 ARG A CA 13
ATOM 21099 C C . ARG A 1 96 ? -4.726 7.427 3.298 1.00 0.00 96 ARG A C 13
ATOM 21100 O O . ARG A 1 96 ? -5.489 8.391 3.319 1.00 0.00 96 ARG A O 13
ATOM 21121 N N . LYS A 1 97 ? -3.631 7.353 2.556 1.00 0.00 97 LYS A N 13
ATOM 21122 C CA . LYS A 1 97 ? -3.243 8.448 1.683 1.00 0.00 97 LYS A CA 13
ATOM 21123 C C . LYS A 1 97 ? -4.344 8.683 0.647 1.00 0.00 97 LYS A C 13
ATOM 21124 O O . LYS A 1 97 ? -4.488 9.791 0.131 1.00 0.00 97 LYS A O 13
ATOM 21143 N N . LEU A 1 98 ? -5.091 7.625 0.373 1.00 0.00 98 LEU A N 13
ATOM 21144 C CA . LEU A 1 98 ? -6.175 7.702 -0.592 1.00 0.00 98 LEU A CA 13
ATOM 21145 C C . LEU A 1 98 ? -7.365 8.426 0.041 1.00 0.00 98 LEU A C 13
ATOM 21146 O O . LEU A 1 98 ? -7.910 9.361 -0.544 1.00 0.00 98 LEU A O 13
ATOM 21162 N N . ARG A 1 99 ? -7.733 7.967 1.228 1.00 0.00 99 ARG A N 13
ATOM 21163 C CA . ARG A 1 99 ? -8.849 8.559 1.946 1.00 0.00 99 ARG A CA 13
ATOM 21164 C C . ARG A 1 99 ? -8.646 10.069 2.090 1.00 0.00 99 ARG A C 13
ATOM 21165 O O . ARG A 1 99 ? -9.548 10.850 1.791 1.00 0.00 99 ARG A O 13
ATOM 21186 N N . GLY A 1 100 ? -7.458 10.433 2.547 1.00 0.00 100 GLY A N 13
ATOM 21187 C CA . GLY A 1 100 ? -7.126 11.836 2.733 1.00 0.00 100 GLY A CA 13
ATOM 21188 C C . GLY A 1 100 ? -5.638 12.010 3.044 1.00 0.00 100 GLY A C 13
ATOM 21189 O O . GLY A 1 100 ? -4.793 11.838 2.167 1.00 0.00 100 GLY A O 13
ATOM 21193 N N . ASP A 1 101 ? -5.363 12.350 4.295 1.00 0.00 101 ASP A N 13
ATOM 21194 C CA . ASP A 1 101 ? -3.991 12.550 4.731 1.00 0.00 101 ASP A CA 13
ATOM 21195 C C . ASP A 1 101 ? -3.953 12.626 6.259 1.00 0.00 101 ASP A C 13
ATOM 21196 O O . ASP A 1 101 ? -4.650 13.442 6.861 1.00 0.00 101 ASP A O 13
ATOM 21205 N N . ASP A 1 102 ? -3.133 11.764 6.842 1.00 0.00 102 ASP A N 13
ATOM 21206 C CA . ASP A 1 102 ? -2.995 11.724 8.288 1.00 0.00 102 ASP A CA 13
ATOM 21207 C C . ASP A 1 102 ? -4.380 11.821 8.931 1.00 0.00 102 ASP A C 13
ATOM 21208 O O . ASP A 1 102 ? -4.875 12.918 9.184 1.00 0.00 102 ASP A O 13
ATOM 21217 N N . GLU A 1 103 ? -4.965 10.658 9.177 1.00 0.00 103 GLU A N 13
ATOM 21218 C CA . GLU A 1 103 ? -6.283 10.598 9.786 1.00 0.00 103 GLU A CA 13
ATOM 21219 C C . GLU A 1 103 ? -6.176 10.767 11.303 1.00 0.00 103 GLU A C 13
ATOM 21220 O O . GLU A 1 103 ? -5.250 10.248 11.925 1.00 0.00 103 GLU A O 13
ATOM 21232 N N . GLU A 1 104 ? -7.135 11.495 11.855 1.00 0.00 104 GLU A N 13
ATOM 21233 C CA . GLU A 1 104 ? -7.160 11.739 13.287 1.00 0.00 104 GLU A CA 13
ATOM 21234 C C . GLU A 1 104 ? -8.531 11.378 13.863 1.00 0.00 104 GLU A C 13
ATOM 21235 O O . GLU A 1 104 ? -8.619 10.742 14.912 1.00 0.00 104 GLU A O 13
ATOM 21247 N N . SER A 1 105 ? -9.566 11.800 13.152 1.00 0.00 105 SER A N 13
ATOM 21248 C CA . SER A 1 105 ? -10.928 11.529 13.579 1.00 0.00 105 SER A CA 13
ATOM 21249 C C . SER A 1 105 ? -11.276 12.392 14.794 1.00 0.00 105 SER A C 13
ATOM 21250 O O . SER A 1 105 ? -10.865 12.089 15.913 1.00 0.00 105 SER A O 13
ATOM 21258 N N . GLY A 1 106 ? -12.030 13.450 14.533 1.00 0.00 106 GLY A N 13
ATOM 21259 C CA . GLY A 1 106 ? -12.438 14.358 15.591 1.00 0.00 106 GLY A CA 13
ATOM 21260 C C . GLY A 1 106 ? -12.609 15.781 15.056 1.00 0.00 106 GLY A C 13
ATOM 21261 O O . GLY A 1 106 ? -12.961 15.973 13.893 1.00 0.00 106 GLY A O 13
ATOM 21265 N N . PRO A 1 107 ? -12.345 16.768 15.954 1.00 0.00 107 PRO A N 13
ATOM 21266 C CA . PRO A 1 107 ? -12.466 18.168 15.584 1.00 0.00 107 PRO A CA 13
ATOM 21267 C C . PRO A 1 107 ? -11.293 18.607 14.705 1.00 0.00 107 PRO A C 13
ATOM 21268 O O . PRO A 1 107 ? -10.218 18.923 15.211 1.00 0.00 107 PRO A O 13
ATOM 21279 N N . SER A 1 108 ? -11.540 18.611 13.403 1.00 0.00 108 SER A N 13
ATOM 21280 C CA . SER A 1 108 ? -10.517 19.005 12.449 1.00 0.00 108 SER A CA 13
ATOM 21281 C C . SER A 1 108 ? -10.770 20.437 11.972 1.00 0.00 108 SER A C 13
ATOM 21282 O O . SER A 1 108 ? -9.886 21.288 12.054 1.00 0.00 108 SER A O 13
ATOM 21290 N N . SER A 1 109 ? -11.982 20.659 11.485 1.00 0.00 109 SER A N 13
ATOM 21291 C CA . SER A 1 109 ? -12.363 21.972 10.995 1.00 0.00 109 SER A CA 13
ATOM 21292 C C . SER A 1 109 ? -11.208 22.591 10.205 1.00 0.00 109 SER A C 13
ATOM 21293 O O . SER A 1 109 ? -10.460 23.413 10.733 1.00 0.00 109 SER A O 13
ATOM 21301 N N . GLY A 1 110 ? -11.099 22.173 8.953 1.00 0.00 110 GLY A N 13
ATOM 21302 C CA . GLY A 1 110 ? -10.048 22.677 8.085 1.00 0.00 110 GLY A CA 13
ATOM 21303 C C . GLY A 1 110 ? -10.420 24.045 7.510 1.00 0.00 110 GLY A C 13
ATOM 21304 O O . GLY A 1 110 ? -10.398 24.238 6.295 1.00 0.00 110 GLY A O 13
ATOM 21308 N N . GLY A 1 1 ? -13.866 -8.605 32.685 1.00 0.00 1 GLY A N 14
ATOM 21309 C CA . GLY A 1 1 ? -12.935 -9.421 31.924 1.00 0.00 1 GLY A CA 14
ATOM 21310 C C . GLY A 1 1 ? -11.653 -8.646 31.615 1.00 0.00 1 GLY A C 14
ATOM 21311 O O . GLY A 1 1 ? -11.491 -8.120 30.514 1.00 0.00 1 GLY A O 14
ATOM 21315 N N . SER A 1 2 ? -10.773 -8.600 32.605 1.00 0.00 2 SER A N 14
ATOM 21316 C CA . SER A 1 2 ? -9.510 -7.898 32.452 1.00 0.00 2 SER A CA 14
ATOM 21317 C C . SER A 1 2 ? -8.357 -8.788 32.918 1.00 0.00 2 SER A C 14
ATOM 21318 O O . SER A 1 2 ? -8.049 -8.839 34.108 1.00 0.00 2 SER A O 14
ATOM 21326 N N . SER A 1 3 ? -7.750 -9.468 31.957 1.00 0.00 3 SER A N 14
ATOM 21327 C CA . SER A 1 3 ? -6.637 -10.354 32.254 1.00 0.00 3 SER A CA 14
ATOM 21328 C C . SER A 1 3 ? -5.411 -9.948 31.434 1.00 0.00 3 SER A C 14
ATOM 21329 O O . SER A 1 3 ? -5.544 -9.343 30.371 1.00 0.00 3 SER A O 14
ATOM 21337 N N . GLY A 1 4 ? -4.246 -10.295 31.959 1.00 0.00 4 GLY A N 14
ATOM 21338 C CA . GLY A 1 4 ? -2.997 -9.975 31.289 1.00 0.00 4 GLY A CA 14
ATOM 21339 C C . GLY A 1 4 ? -2.252 -8.859 32.024 1.00 0.00 4 GLY A C 14
ATOM 21340 O O . GLY A 1 4 ? -2.269 -8.800 33.253 1.00 0.00 4 GLY A O 14
ATOM 21344 N N . SER A 1 5 ? -1.614 -8.001 31.241 1.00 0.00 5 SER A N 14
ATOM 21345 C CA . SER A 1 5 ? -0.863 -6.891 31.802 1.00 0.00 5 SER A CA 14
ATOM 21346 C C . SER A 1 5 ? -0.765 -5.757 30.779 1.00 0.00 5 SER A C 14
ATOM 21347 O O . SER A 1 5 ? -0.140 -5.913 29.731 1.00 0.00 5 SER A O 14
ATOM 21355 N N . SER A 1 6 ? -1.390 -4.640 31.121 1.00 0.00 6 SER A N 14
ATOM 21356 C CA . SER A 1 6 ? -1.381 -3.480 30.246 1.00 0.00 6 SER A CA 14
ATOM 21357 C C . SER A 1 6 ? -1.935 -2.261 30.986 1.00 0.00 6 SER A C 14
ATOM 21358 O O . SER A 1 6 ? -3.148 -2.118 31.132 1.00 0.00 6 SER A O 14
ATOM 21366 N N . GLY A 1 7 ? -1.021 -1.414 31.435 1.00 0.00 7 GLY A N 14
ATOM 21367 C CA . GLY A 1 7 ? -1.403 -0.212 32.157 1.00 0.00 7 GLY A CA 14
ATOM 21368 C C . GLY A 1 7 ? -1.317 1.020 31.254 1.00 0.00 7 GLY A C 14
ATOM 21369 O O . GLY A 1 7 ? -0.224 1.468 30.912 1.00 0.00 7 GLY A O 14
ATOM 21373 N N . PHE A 1 8 ? -2.484 1.533 30.895 1.00 0.00 8 PHE A N 14
ATOM 21374 C CA . PHE A 1 8 ? -2.555 2.705 30.039 1.00 0.00 8 PHE A CA 14
ATOM 21375 C C . PHE A 1 8 ? -1.651 2.545 28.815 1.00 0.00 8 PHE A C 14
ATOM 21376 O O . PHE A 1 8 ? -0.462 2.852 28.872 1.00 0.00 8 PHE A O 14
ATOM 21393 N N . PHE A 1 9 ? -2.251 2.065 27.735 1.00 0.00 9 PHE A N 14
ATOM 21394 C CA . PHE A 1 9 ? -1.515 1.860 26.499 1.00 0.00 9 PHE A CA 14
ATOM 21395 C C . PHE A 1 9 ? -2.420 2.064 25.282 1.00 0.00 9 PHE A C 14
ATOM 21396 O O . PHE A 1 9 ? -3.384 1.325 25.091 1.00 0.00 9 PHE A O 14
ATOM 21413 N N . LYS A 1 10 ? -2.077 3.070 24.491 1.00 0.00 10 LYS A N 14
ATOM 21414 C CA . LYS A 1 10 ? -2.846 3.380 23.298 1.00 0.00 10 LYS A CA 14
ATOM 21415 C C . LYS A 1 10 ? -1.933 4.044 22.266 1.00 0.00 10 LYS A C 14
ATOM 21416 O O . LYS A 1 10 ? -1.705 3.496 21.189 1.00 0.00 10 LYS A O 14
ATOM 21435 N N . GLY A 1 11 ? -1.434 5.216 22.631 1.00 0.00 11 GLY A N 14
ATOM 21436 C CA . GLY A 1 11 ? -0.551 5.961 21.750 1.00 0.00 11 GLY A CA 14
ATOM 21437 C C . GLY A 1 11 ? -1.183 6.147 20.370 1.00 0.00 11 GLY A C 14
ATOM 21438 O O . GLY A 1 11 ? -2.406 6.181 20.242 1.00 0.00 11 GLY A O 14
ATOM 21442 N N . ALA A 1 12 ? -0.321 6.263 19.370 1.00 0.00 12 ALA A N 14
ATOM 21443 C CA . ALA A 1 12 ? -0.779 6.445 18.003 1.00 0.00 12 ALA A CA 14
ATOM 21444 C C . ALA A 1 12 ? -0.204 5.332 17.125 1.00 0.00 12 ALA A C 14
ATOM 21445 O O . ALA A 1 12 ? 0.716 5.567 16.343 1.00 0.00 12 ALA A O 14
ATOM 21452 N N . ALA A 1 13 ? -0.770 4.144 17.283 1.00 0.00 13 ALA A N 14
ATOM 21453 C CA . ALA A 1 13 ? -0.325 2.995 16.514 1.00 0.00 13 ALA A CA 14
ATOM 21454 C C . ALA A 1 13 ? -1.207 1.791 16.847 1.00 0.00 13 ALA A C 14
ATOM 21455 O O . ALA A 1 13 ? -0.749 0.833 17.469 1.00 0.00 13 ALA A O 14
ATOM 21462 N N . SER A 1 14 ? -2.458 1.878 16.419 1.00 0.00 14 SER A N 14
ATOM 21463 C CA . SER A 1 14 ? -3.410 0.807 16.665 1.00 0.00 14 SER A CA 14
ATOM 21464 C C . SER A 1 14 ? -4.725 1.100 15.941 1.00 0.00 14 SER A C 14
ATOM 21465 O O . SER A 1 14 ? -5.651 1.657 16.529 1.00 0.00 14 SER A O 14
ATOM 21473 N N . SER A 1 15 ? -4.766 0.712 14.674 1.00 0.00 15 SER A N 14
ATOM 21474 C CA . SER A 1 15 ? -5.953 0.926 13.864 1.00 0.00 15 SER A CA 14
ATOM 21475 C C . SER A 1 15 ? -5.759 0.307 12.478 1.00 0.00 15 SER A C 14
ATOM 21476 O O . SER A 1 15 ? -4.643 0.271 11.961 1.00 0.00 15 SER A O 14
ATOM 21484 N N . VAL A 1 16 ? -6.862 -0.165 11.916 1.00 0.00 16 VAL A N 14
ATOM 21485 C CA . VAL A 1 16 ? -6.827 -0.780 10.601 1.00 0.00 16 VAL A CA 14
ATOM 21486 C C . VAL A 1 16 ? -7.924 -0.168 9.727 1.00 0.00 16 VAL A C 14
ATOM 21487 O O . VAL A 1 16 ? -9.025 0.102 10.204 1.00 0.00 16 VAL A O 14
ATOM 215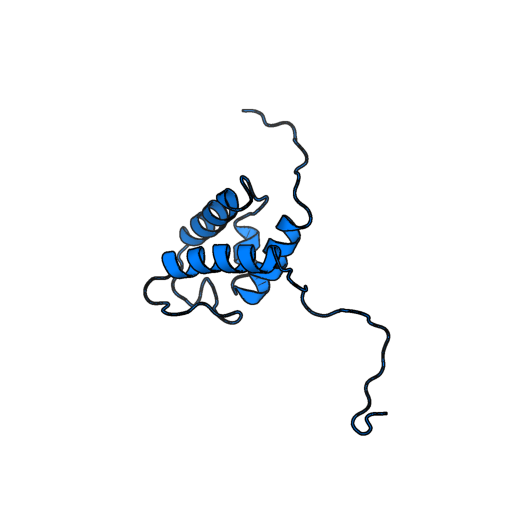00 N N . LEU A 1 17 ? -7.585 0.033 8.462 1.00 0.00 17 LEU A N 14
ATOM 21501 C CA . LEU A 1 17 ? -8.527 0.609 7.517 1.00 0.00 17 LEU A CA 14
ATOM 21502 C C . LEU A 1 17 ? -9.086 -0.499 6.622 1.00 0.00 17 LEU A C 14
ATOM 21503 O O . LEU A 1 17 ? -8.327 -1.258 6.021 1.00 0.00 17 LEU A O 14
ATOM 21519 N N . GLU A 1 18 ? -10.408 -0.556 6.561 1.00 0.00 18 GLU A N 14
ATOM 21520 C CA . GLU A 1 18 ? -11.077 -1.559 5.750 1.00 0.00 18 GLU A CA 14
ATOM 21521 C C . GLU A 1 18 ? -11.326 -1.020 4.340 1.00 0.00 18 GLU A C 14
ATOM 21522 O O . GLU A 1 18 ? -11.850 0.081 4.175 1.00 0.00 18 GLU A O 14
ATOM 21534 N N . LEU A 1 19 ? -10.939 -1.821 3.358 1.00 0.00 19 LEU A N 14
ATOM 21535 C CA . LEU A 1 19 ? -11.114 -1.438 1.967 1.00 0.00 19 LEU A CA 14
ATOM 21536 C C . LEU A 1 19 ? -12.603 -1.238 1.681 1.00 0.00 19 LEU A C 14
ATOM 21537 O O . LEU A 1 19 ? -13.439 -1.424 2.564 1.00 0.00 19 LEU A O 14
ATOM 21553 N N . THR A 1 20 ? -12.890 -0.862 0.443 1.00 0.00 20 THR A N 14
ATOM 21554 C CA . THR A 1 20 ? -14.264 -0.634 0.030 1.00 0.00 20 THR A CA 14
ATOM 21555 C C . THR A 1 20 ? -14.450 -1.020 -1.439 1.00 0.00 20 THR A C 14
ATOM 21556 O O . THR A 1 20 ? -13.482 -1.082 -2.196 1.00 0.00 20 THR A O 14
ATOM 21567 N N . GLU A 1 21 ? -15.701 -1.269 -1.799 1.00 0.00 21 GLU A N 14
ATOM 21568 C CA . GLU A 1 21 ? -16.026 -1.647 -3.164 1.00 0.00 21 GLU A CA 14
ATOM 21569 C C . GLU A 1 21 ? -15.175 -0.847 -4.153 1.00 0.00 21 GLU A C 14
ATOM 21570 O O . GLU A 1 21 ? -14.868 -1.328 -5.243 1.00 0.00 21 GLU A O 14
ATOM 21582 N N . ALA A 1 22 ? -14.819 0.359 -3.737 1.00 0.00 22 ALA A N 14
ATOM 21583 C CA . ALA A 1 22 ? -14.011 1.230 -4.573 1.00 0.00 22 ALA A CA 14
ATOM 21584 C C . ALA A 1 22 ? -12.530 0.986 -4.274 1.00 0.00 22 ALA A C 14
ATOM 21585 O O . ALA A 1 22 ? -11.777 0.564 -5.150 1.00 0.00 22 ALA A O 14
ATOM 21592 N N . GLU A 1 23 ? -12.157 1.263 -3.033 1.00 0.00 23 GLU A N 14
ATOM 21593 C CA . GLU A 1 23 ? -10.780 1.078 -2.607 1.00 0.00 23 GLU A CA 14
ATOM 21594 C C . GLU A 1 23 ? -10.269 -0.297 -3.042 1.00 0.00 23 GLU A C 14
ATOM 21595 O O . GLU A 1 23 ? -9.172 -0.412 -3.586 1.00 0.00 23 GLU A O 14
ATOM 21607 N N . LEU A 1 24 ? -11.089 -1.305 -2.785 1.00 0.00 24 LEU A N 14
ATOM 21608 C CA . LEU A 1 24 ? -10.735 -2.668 -3.143 1.00 0.00 24 LEU A CA 14
ATOM 21609 C C . LEU A 1 24 ? -10.208 -2.693 -4.579 1.00 0.00 24 LEU A C 14
ATOM 21610 O O . LEU A 1 24 ? -9.240 -3.392 -4.877 1.00 0.00 24 LEU A O 14
ATOM 21626 N N . VAL A 1 25 ? -10.867 -1.922 -5.431 1.00 0.00 25 VAL A N 14
ATOM 21627 C CA . VAL A 1 25 ? -10.477 -1.847 -6.828 1.00 0.00 25 VAL A CA 14
ATOM 21628 C C . VAL A 1 25 ? -9.154 -1.089 -6.944 1.00 0.00 25 VAL A C 14
ATOM 21629 O O . VAL A 1 25 ? -8.343 -1.378 -7.823 1.00 0.00 25 VAL A O 14
ATOM 21642 N N . THR A 1 26 ? -8.976 -0.132 -6.045 1.00 0.00 26 THR A N 14
ATOM 21643 C CA . THR A 1 26 ? -7.765 0.671 -6.035 1.00 0.00 26 THR A CA 14
ATOM 21644 C C . THR A 1 26 ? -6.591 -0.143 -5.488 1.00 0.00 26 THR A C 14
ATOM 21645 O O . THR A 1 26 ? -5.494 -0.109 -6.045 1.00 0.00 26 THR A O 14
ATOM 21656 N N . ALA A 1 27 ? -6.860 -0.856 -4.404 1.00 0.00 27 ALA A N 14
ATOM 21657 C CA . ALA A 1 27 ? -5.839 -1.677 -3.775 1.00 0.00 27 ALA A CA 14
ATOM 21658 C C . ALA A 1 27 ? -5.342 -2.721 -4.777 1.00 0.00 27 ALA A C 14
ATOM 21659 O O . ALA A 1 27 ? -4.137 -2.896 -4.951 1.00 0.00 27 ALA A O 14
ATOM 21666 N N . GLU A 1 28 ? -6.296 -3.387 -5.411 1.00 0.00 28 GLU A N 14
ATOM 21667 C CA . GLU A 1 28 ? -5.970 -4.409 -6.391 1.00 0.00 28 GLU A CA 14
ATOM 21668 C C . GLU A 1 28 ? -5.074 -3.828 -7.486 1.00 0.00 28 GLU A C 14
ATOM 21669 O O . GLU A 1 28 ? -4.193 -4.514 -8.002 1.00 0.00 28 GLU A O 14
ATOM 21681 N N . ALA A 1 29 ? -5.329 -2.569 -7.809 1.00 0.00 29 ALA A N 14
ATOM 21682 C CA . ALA A 1 29 ? -4.556 -1.887 -8.834 1.00 0.00 29 ALA A CA 14
ATOM 21683 C C . ALA A 1 29 ? -3.087 -1.837 -8.410 1.00 0.00 29 ALA A C 14
ATOM 21684 O O . ALA A 1 29 ? -2.192 -2.000 -9.238 1.00 0.00 29 ALA A O 14
ATOM 21691 N N . VAL A 1 30 ? -2.884 -1.612 -7.120 1.00 0.00 30 VAL A N 14
ATOM 21692 C CA . VAL A 1 30 ? -1.539 -1.538 -6.576 1.00 0.00 30 VAL A CA 14
ATOM 21693 C C . VAL A 1 30 ? -0.880 -2.916 -6.667 1.00 0.00 30 VAL A C 14
ATOM 21694 O O . VAL A 1 30 ? 0.282 -3.029 -7.055 1.00 0.00 30 VAL A O 14
ATOM 21707 N N . ARG A 1 31 ? -1.652 -3.931 -6.305 1.00 0.00 31 ARG A N 14
ATOM 21708 C CA . ARG A 1 31 ? -1.158 -5.297 -6.341 1.00 0.00 31 ARG A CA 14
ATOM 21709 C C . ARG A 1 31 ? -0.499 -5.587 -7.691 1.00 0.00 31 ARG A C 14
ATOM 21710 O O . ARG A 1 31 ? 0.553 -6.222 -7.748 1.00 0.00 31 ARG A O 14
ATOM 21731 N N . SER A 1 32 ? -1.145 -5.109 -8.744 1.00 0.00 32 SER A N 14
ATOM 21732 C CA . SER A 1 32 ? -0.635 -5.310 -10.090 1.00 0.00 32 SER A CA 14
ATOM 21733 C C . SER A 1 32 ? 0.765 -4.705 -10.214 1.00 0.00 32 SER A C 14
ATOM 21734 O O . SER A 1 32 ? 1.617 -5.243 -10.918 1.00 0.00 32 SER A O 14
ATOM 21742 N N . VAL A 1 33 ? 0.958 -3.593 -9.519 1.00 0.00 33 VAL A N 14
ATOM 21743 C CA . VAL A 1 33 ? 2.240 -2.909 -9.543 1.00 0.00 33 VAL A CA 14
ATOM 21744 C C . VAL A 1 33 ? 3.321 -3.841 -8.990 1.00 0.00 33 VAL A C 14
ATOM 21745 O O . VAL A 1 33 ? 4.392 -3.973 -9.579 1.00 0.00 33 VAL A O 14
ATOM 21758 N N . TRP A 1 34 ? 3.001 -4.463 -7.864 1.00 0.00 34 TRP A N 14
ATOM 21759 C CA . TRP A 1 34 ? 3.932 -5.378 -7.225 1.00 0.00 34 TRP A CA 14
ATOM 21760 C C . TRP A 1 34 ? 4.185 -6.541 -8.186 1.00 0.00 34 TRP A C 14
ATOM 21761 O O . TRP A 1 34 ? 5.333 -6.852 -8.500 1.00 0.00 34 TRP A O 14
ATOM 21782 N N . GLN A 1 35 ? 3.095 -7.152 -8.625 1.00 0.00 35 GLN A N 14
ATOM 21783 C CA . GLN A 1 35 ? 3.185 -8.275 -9.544 1.00 0.00 35 GLN A CA 14
ATOM 21784 C C . GLN A 1 35 ? 4.001 -7.886 -10.778 1.00 0.00 35 GLN A C 14
ATOM 21785 O O . GLN A 1 35 ? 5.018 -8.511 -11.077 1.00 0.00 35 GLN A O 14
ATOM 21799 N N . ARG A 1 36 ? 3.525 -6.856 -11.463 1.00 0.00 36 ARG A N 14
ATOM 21800 C CA . ARG A 1 36 ? 4.197 -6.377 -12.658 1.00 0.00 36 ARG A CA 14
ATOM 21801 C C . ARG A 1 36 ? 5.685 -6.156 -12.378 1.00 0.00 36 ARG A C 14
ATOM 21802 O O . ARG A 1 36 ? 6.537 -6.601 -13.145 1.00 0.00 36 ARG A O 14
ATOM 21823 N N . ILE A 1 37 ? 5.951 -5.470 -11.277 1.00 0.00 37 ILE A N 14
ATOM 21824 C CA . ILE A 1 37 ? 7.322 -5.185 -10.886 1.00 0.00 37 ILE A CA 14
ATOM 21825 C C . ILE A 1 37 ? 8.049 -6.499 -10.599 1.00 0.00 37 ILE A C 14
ATOM 21826 O O . ILE A 1 37 ? 8.879 -6.940 -11.393 1.00 0.00 37 ILE A O 14
ATOM 21842 N N . LEU A 1 38 ? 7.713 -7.089 -9.461 1.00 0.00 38 LEU A N 14
ATOM 21843 C CA . LEU A 1 38 ? 8.324 -8.344 -9.059 1.00 0.00 38 LEU A CA 14
ATOM 21844 C C . LEU A 1 38 ? 8.034 -9.410 -10.118 1.00 0.00 38 LEU A C 14
ATOM 21845 O O . LEU A 1 38 ? 6.895 -9.850 -10.265 1.00 0.00 38 LEU A O 14
ATOM 21861 N N . PRO A 1 39 ? 9.112 -9.804 -10.848 1.00 0.00 39 PRO A N 14
ATOM 21862 C CA . PRO A 1 39 ? 8.984 -10.809 -11.889 1.00 0.00 39 PRO A CA 14
ATOM 21863 C C . PRO A 1 39 ? 8.838 -12.208 -11.286 1.00 0.00 39 PRO A C 14
ATOM 21864 O O . PRO A 1 39 ? 7.761 -12.800 -11.337 1.00 0.00 39 PRO A O 14
ATOM 21875 N N . LYS A 1 40 ? 9.937 -12.694 -10.728 1.00 0.00 40 LYS A N 14
ATOM 21876 C CA . LYS A 1 40 ? 9.944 -14.012 -10.115 1.00 0.00 40 LYS A CA 14
ATOM 21877 C C . LYS A 1 40 ? 8.636 -14.222 -9.350 1.00 0.00 40 LYS A C 14
ATOM 21878 O O . LYS A 1 40 ? 8.059 -15.307 -9.387 1.00 0.00 40 LYS A O 14
ATOM 21897 N N . VAL A 1 41 ? 8.206 -13.166 -8.676 1.00 0.00 41 VAL A N 14
ATOM 21898 C CA . VAL A 1 41 ? 6.977 -13.221 -7.903 1.00 0.00 41 VAL A CA 14
ATOM 21899 C C . VAL A 1 41 ? 5.800 -13.484 -8.845 1.00 0.00 41 VAL A C 14
ATOM 21900 O O . VAL A 1 41 ? 5.548 -12.704 -9.762 1.00 0.00 41 VAL A O 14
ATOM 21913 N N . LEU A 1 42 ? 5.110 -14.585 -8.585 1.00 0.00 42 LEU A N 14
ATOM 21914 C CA . LEU A 1 42 ? 3.966 -14.960 -9.397 1.00 0.00 42 LEU A CA 14
ATOM 21915 C C . LEU A 1 42 ? 2.684 -14.459 -8.729 1.00 0.00 42 LEU A C 14
ATOM 21916 O O . LEU A 1 42 ? 1.725 -14.098 -9.409 1.00 0.00 42 LEU A O 14
ATOM 21932 N N . GLU A 1 43 ? 2.710 -14.452 -7.404 1.00 0.00 43 GLU A N 14
ATOM 21933 C CA . GLU A 1 43 ? 1.562 -14.001 -6.636 1.00 0.00 43 GLU A CA 14
ATOM 21934 C C . GLU A 1 43 ? 2.000 -12.999 -5.565 1.00 0.00 43 GLU A C 14
ATOM 21935 O O . GLU A 1 43 ? 3.052 -13.164 -4.950 1.00 0.00 43 GLU A O 14
ATOM 21947 N N . VAL A 1 44 ? 1.171 -11.983 -5.377 1.00 0.00 44 VAL A N 14
ATOM 21948 C CA . VAL A 1 44 ? 1.460 -10.954 -4.392 1.00 0.00 44 VAL A CA 14
ATOM 21949 C C . VAL A 1 44 ? 0.352 -10.940 -3.336 1.00 0.00 44 VAL A C 14
ATOM 21950 O O . VAL A 1 44 ? -0.799 -10.636 -3.644 1.00 0.00 44 VAL A O 14
ATOM 21963 N N . GLU A 1 45 ? 0.739 -11.272 -2.113 1.00 0.00 45 GLU A N 14
ATOM 21964 C CA . GLU A 1 45 ? -0.207 -11.301 -1.011 1.00 0.00 45 GLU A CA 14
ATOM 21965 C C . GLU A 1 45 ? 0.154 -10.235 0.026 1.00 0.00 45 GLU A C 14
ATOM 21966 O O . GLU A 1 45 ? 1.032 -9.406 -0.210 1.00 0.00 45 GLU A O 14
ATOM 21978 N N . ASP A 1 46 ? -0.542 -10.291 1.152 1.00 0.00 46 ASP A N 14
ATOM 21979 C CA . ASP A 1 46 ? -0.306 -9.341 2.226 1.00 0.00 46 ASP A CA 14
ATOM 21980 C C . ASP A 1 46 ? 0.990 -9.709 2.951 1.00 0.00 46 ASP A C 14
ATOM 21981 O O . ASP A 1 46 ? 1.585 -8.873 3.629 1.00 0.00 46 ASP A O 14
ATOM 21990 N N . SER A 1 47 ? 1.389 -10.961 2.783 1.00 0.00 47 SER A N 14
ATOM 21991 C CA . SER A 1 47 ? 2.603 -11.450 3.414 1.00 0.00 47 SER A CA 14
ATOM 21992 C C . SER A 1 47 ? 3.812 -11.147 2.526 1.00 0.00 47 SER A C 14
ATOM 21993 O O . SER A 1 47 ? 4.952 -11.199 2.986 1.00 0.00 47 SER A O 14
ATOM 22001 N N . THR A 1 48 ? 3.522 -10.838 1.271 1.00 0.00 48 THR A N 14
ATOM 22002 C CA . THR A 1 48 ? 4.571 -10.527 0.315 1.00 0.00 48 THR A CA 14
ATOM 22003 C C . THR A 1 48 ? 5.284 -9.231 0.709 1.00 0.00 48 THR A C 14
ATOM 22004 O O . THR A 1 48 ? 4.676 -8.161 0.713 1.00 0.00 48 THR A O 14
ATOM 22015 N N . ASP A 1 49 ? 6.562 -9.370 1.029 1.00 0.00 49 ASP A N 14
ATOM 22016 C CA . ASP A 1 49 ? 7.363 -8.224 1.423 1.00 0.00 49 ASP A CA 14
ATOM 22017 C C . ASP A 1 49 ? 8.071 -7.654 0.192 1.00 0.00 49 ASP A C 14
ATOM 22018 O O . ASP A 1 49 ? 8.929 -8.312 -0.395 1.00 0.00 49 ASP A O 14
ATOM 22027 N N . PHE A 1 50 ? 7.684 -6.438 -0.163 1.00 0.00 50 PHE A N 14
ATOM 22028 C CA . PHE A 1 50 ? 8.270 -5.773 -1.314 1.00 0.00 50 PHE A CA 14
ATOM 22029 C C . PHE A 1 50 ? 9.784 -5.994 -1.363 1.00 0.00 50 PHE A C 14
ATOM 22030 O O . PHE A 1 50 ? 10.381 -5.988 -2.439 1.00 0.00 50 PHE A O 14
ATOM 22047 N N . PHE A 1 51 ? 10.360 -6.184 -0.186 1.00 0.00 51 PHE A N 14
ATOM 22048 C CA . PHE A 1 51 ? 11.792 -6.407 -0.081 1.00 0.00 51 PHE A CA 14
ATOM 22049 C C . PHE A 1 51 ? 12.126 -7.895 -0.212 1.00 0.00 51 PHE A C 14
ATOM 22050 O O . PHE A 1 51 ? 12.751 -8.311 -1.187 1.00 0.00 51 PHE A O 14
ATOM 22067 N N . LYS A 1 52 ? 11.696 -8.655 0.784 1.00 0.00 52 LYS A N 14
ATOM 22068 C CA . LYS A 1 52 ? 11.942 -10.087 0.792 1.00 0.00 52 LYS A CA 14
ATOM 22069 C C . LYS A 1 52 ? 11.720 -10.647 -0.614 1.00 0.00 52 LYS A C 14
ATOM 22070 O O . LYS A 1 52 ? 12.345 -11.634 -0.999 1.00 0.00 52 LYS A O 14
ATOM 22089 N N . SER A 1 53 ? 10.830 -9.991 -1.344 1.00 0.00 53 SER A N 14
ATOM 22090 C CA . SER A 1 53 ? 10.518 -10.410 -2.700 1.00 0.00 53 SER A CA 14
ATOM 22091 C C . SER A 1 53 ? 11.764 -10.300 -3.581 1.00 0.00 53 SER A C 14
ATOM 22092 O O . SER A 1 53 ? 12.414 -11.302 -3.872 1.00 0.00 53 SER A O 14
ATOM 22100 N N . GLY A 1 54 ? 12.059 -9.071 -3.981 1.00 0.00 54 GLY A N 14
ATOM 22101 C CA . GLY A 1 54 ? 13.216 -8.816 -4.823 1.00 0.00 54 GLY A CA 14
ATOM 22102 C C . GLY A 1 54 ? 13.175 -7.398 -5.395 1.00 0.00 54 GLY A C 14
ATOM 22103 O O . GLY A 1 54 ? 13.503 -7.186 -6.562 1.00 0.00 54 GLY A O 14
ATOM 22107 N N . ALA A 1 55 ? 12.771 -6.464 -4.547 1.00 0.00 55 ALA A N 14
ATOM 22108 C CA . ALA A 1 55 ? 12.683 -5.071 -4.954 1.00 0.00 55 ALA A CA 14
ATOM 22109 C C . ALA A 1 55 ? 14.001 -4.366 -4.629 1.00 0.00 55 ALA A C 14
ATOM 22110 O O . ALA A 1 55 ? 14.503 -4.465 -3.511 1.00 0.00 55 ALA A O 14
ATOM 22117 N N . ALA A 1 56 ? 14.524 -3.669 -5.627 1.00 0.00 56 ALA A N 14
ATOM 22118 C CA . ALA A 1 56 ? 15.774 -2.947 -5.462 1.00 0.00 56 ALA A CA 14
ATOM 22119 C C . ALA A 1 56 ? 15.484 -1.562 -4.878 1.00 0.00 56 ALA A C 14
ATOM 22120 O O . ALA A 1 56 ? 14.391 -1.314 -4.371 1.00 0.00 56 ALA A O 14
ATOM 22127 N N . SER A 1 57 ? 16.483 -0.696 -4.969 1.00 0.00 57 SER A N 14
ATOM 22128 C CA . SER A 1 57 ? 16.350 0.657 -4.457 1.00 0.00 57 SER A CA 14
ATOM 22129 C C . SER A 1 57 ? 15.636 1.538 -5.485 1.00 0.00 57 SER A C 14
ATOM 22130 O O . SER A 1 57 ? 15.278 2.677 -5.190 1.00 0.00 57 SER A O 14
ATOM 22138 N N . VAL A 1 58 ? 15.450 0.976 -6.671 1.00 0.00 58 VAL A N 14
ATOM 22139 C CA . VAL A 1 58 ? 14.786 1.696 -7.744 1.00 0.00 58 VAL A CA 14
ATOM 22140 C C . VAL A 1 58 ? 13.287 1.390 -7.706 1.00 0.00 58 VAL A C 14
ATOM 22141 O O . VAL A 1 58 ? 12.462 2.289 -7.863 1.00 0.00 58 VAL A O 14
ATOM 22154 N N . ASP A 1 59 ? 12.981 0.119 -7.497 1.00 0.00 59 ASP A N 14
ATOM 22155 C CA . ASP A 1 59 ? 11.596 -0.317 -7.436 1.00 0.00 59 ASP A CA 14
ATOM 22156 C C . ASP A 1 59 ? 10.838 0.545 -6.425 1.00 0.00 59 ASP A C 14
ATOM 22157 O O . ASP A 1 59 ? 9.675 0.884 -6.641 1.00 0.00 59 ASP A O 14
ATOM 22166 N N . VAL A 1 60 ? 11.527 0.876 -5.343 1.00 0.00 60 VAL A N 14
ATOM 22167 C CA . VAL A 1 60 ? 10.934 1.693 -4.298 1.00 0.00 60 VAL A CA 14
ATOM 22168 C C . VAL A 1 60 ? 10.302 2.937 -4.926 1.00 0.00 60 VAL A C 14
ATOM 22169 O O . VAL A 1 60 ? 9.169 3.292 -4.603 1.00 0.00 60 VAL A O 14
ATOM 22182 N N . VAL A 1 61 ? 11.061 3.564 -5.812 1.00 0.00 61 VAL A N 14
ATOM 22183 C CA . VAL A 1 61 ? 10.589 4.761 -6.488 1.00 0.00 61 VAL A CA 14
ATOM 22184 C C . VAL A 1 61 ? 9.529 4.374 -7.520 1.00 0.00 61 VAL A C 14
ATOM 22185 O O . VAL A 1 61 ? 8.573 5.116 -7.743 1.00 0.00 61 VAL A O 14
ATOM 22198 N N . ARG A 1 62 ? 9.732 3.212 -8.124 1.00 0.00 62 ARG A N 14
ATOM 22199 C CA . ARG A 1 62 ? 8.805 2.717 -9.127 1.00 0.00 62 ARG A CA 14
ATOM 22200 C C . ARG A 1 62 ? 7.440 2.437 -8.496 1.00 0.00 62 ARG A C 14
ATOM 22201 O O . ARG A 1 62 ? 6.440 3.043 -8.878 1.00 0.00 62 ARG A O 14
ATOM 22222 N N . LEU A 1 63 ? 7.441 1.519 -7.541 1.00 0.00 63 LEU A N 14
ATOM 22223 C CA . LEU A 1 63 ? 6.215 1.152 -6.854 1.00 0.00 63 LEU A CA 14
ATOM 22224 C C . LEU A 1 63 ? 5.469 2.422 -6.438 1.00 0.00 63 LEU A C 14
ATOM 22225 O O . LEU A 1 63 ? 4.262 2.533 -6.645 1.00 0.00 63 LEU A O 14
ATOM 22241 N N . VAL A 1 64 ? 6.219 3.347 -5.858 1.00 0.00 64 VAL A N 14
ATOM 22242 C CA . VAL A 1 64 ? 5.644 4.605 -5.411 1.00 0.00 64 VAL A CA 14
ATOM 22243 C C . VAL A 1 64 ? 5.181 5.409 -6.627 1.00 0.00 64 VAL A C 14
ATOM 22244 O O . VAL A 1 64 ? 4.016 5.796 -6.713 1.00 0.00 64 VAL A O 14
ATOM 22257 N N . GLU A 1 65 ? 6.117 5.638 -7.537 1.00 0.00 65 GLU A N 14
ATOM 22258 C CA . GLU A 1 65 ? 5.819 6.390 -8.744 1.00 0.00 65 GLU A CA 14
ATOM 22259 C C . GLU A 1 65 ? 4.573 5.824 -9.428 1.00 0.00 65 GLU A C 14
ATOM 22260 O O . GLU A 1 65 ? 3.745 6.577 -9.939 1.00 0.00 65 GLU A O 14
ATOM 22272 N N . GLU A 1 66 ? 4.478 4.502 -9.415 1.00 0.00 66 GLU A N 14
ATOM 22273 C CA . GLU A 1 66 ? 3.347 3.827 -10.028 1.00 0.00 66 GLU A CA 14
ATOM 22274 C C . GLU A 1 66 ? 2.054 4.185 -9.293 1.00 0.00 66 GLU A C 14
ATOM 22275 O O . GLU A 1 66 ? 1.101 4.664 -9.905 1.00 0.00 66 GLU A O 14
ATOM 22287 N N . VAL A 1 67 ? 2.063 3.937 -7.991 1.00 0.00 67 VAL A N 14
ATOM 22288 C CA . VAL A 1 67 ? 0.902 4.227 -7.167 1.00 0.00 67 VAL A CA 14
ATOM 22289 C C . VAL A 1 67 ? 0.558 5.714 -7.283 1.00 0.00 67 VAL A C 14
ATOM 22290 O O . VAL A 1 67 ? -0.568 6.118 -6.996 1.00 0.00 67 VAL A O 14
ATOM 22303 N N . LYS A 1 68 ? 1.548 6.487 -7.704 1.00 0.00 68 LYS A N 14
ATOM 22304 C CA . LYS A 1 68 ? 1.364 7.919 -7.861 1.00 0.00 68 LYS A CA 14
ATOM 22305 C C . LYS A 1 68 ? 0.358 8.180 -8.984 1.00 0.00 68 LYS A C 14
ATOM 22306 O O . LYS A 1 68 ? -0.504 9.048 -8.860 1.00 0.00 68 LYS A O 14
ATOM 22325 N N . GLU A 1 69 ? 0.502 7.412 -10.054 1.00 0.00 69 GLU A N 14
ATOM 22326 C CA . GLU A 1 69 ? -0.384 7.549 -11.197 1.00 0.00 69 GLU A CA 14
ATOM 22327 C C . GLU A 1 69 ? -1.766 6.980 -10.869 1.00 0.00 69 GLU A C 14
ATOM 22328 O O . GLU A 1 69 ? -2.743 7.280 -11.554 1.00 0.00 69 GLU A O 14
ATOM 22340 N N . LEU A 1 70 ? -1.804 6.170 -9.822 1.00 0.00 70 LEU A N 14
ATOM 22341 C CA . LEU A 1 70 ? -3.050 5.557 -9.395 1.00 0.00 70 LEU A CA 14
ATOM 22342 C C . LEU A 1 70 ? -3.964 6.630 -8.799 1.00 0.00 70 LEU A C 14
ATOM 22343 O O . LEU A 1 70 ? -5.137 6.720 -9.156 1.00 0.00 70 LEU A O 14
ATOM 22359 N N . CYS A 1 71 ? -3.390 7.416 -7.900 1.00 0.00 71 CYS A N 14
ATOM 22360 C CA . CYS A 1 71 ? -4.138 8.480 -7.251 1.00 0.00 71 CYS A CA 14
ATOM 22361 C C . CYS A 1 71 ? -3.721 9.812 -7.878 1.00 0.00 71 CYS A C 14
ATOM 22362 O O . CYS A 1 71 ? -4.140 10.875 -7.422 1.00 0.00 71 CYS A O 14
ATOM 22370 N N . ASP A 1 72 ? -2.901 9.711 -8.913 1.00 0.00 72 ASP A N 14
ATOM 22371 C CA . ASP A 1 72 ? -2.423 10.895 -9.607 1.00 0.00 72 ASP A CA 14
ATOM 22372 C C . ASP A 1 72 ? -1.633 11.769 -8.631 1.00 0.00 72 ASP A C 14
ATOM 22373 O O . ASP A 1 72 ? -2.198 12.650 -7.985 1.00 0.00 72 ASP A O 14
ATOM 22382 N N . GLY A 1 73 ? -0.339 11.495 -8.555 1.00 0.00 73 GLY A N 14
ATOM 22383 C CA . GLY A 1 73 ? 0.534 12.245 -7.668 1.00 0.00 73 GLY A CA 14
ATOM 22384 C C . GLY A 1 73 ? 0.249 11.907 -6.203 1.00 0.00 73 GLY A C 14
ATOM 22385 O O . GLY A 1 73 ? 0.277 12.786 -5.343 1.00 0.00 73 GLY A O 14
ATOM 22389 N N . LEU A 1 74 ? -0.017 10.631 -5.965 1.00 0.00 74 LEU A N 14
ATOM 22390 C CA . LEU A 1 74 ? -0.306 10.166 -4.619 1.00 0.00 74 LEU A CA 14
ATOM 22391 C C . LEU A 1 74 ? 0.779 10.670 -3.666 1.00 0.00 74 LEU A C 14
ATOM 22392 O O . LEU A 1 74 ? 1.967 10.597 -3.977 1.00 0.00 74 LEU A O 14
ATOM 22408 N N . GLU A 1 75 ? 0.332 11.171 -2.523 1.00 0.00 75 GLU A N 14
ATOM 22409 C CA . GLU A 1 75 ? 1.250 11.687 -1.522 1.00 0.00 75 GLU A CA 14
ATOM 22410 C C . GLU A 1 75 ? 2.043 10.542 -0.888 1.00 0.00 75 GLU A C 14
ATOM 22411 O O . GLU A 1 75 ? 1.940 10.303 0.314 1.00 0.00 75 GLU A O 14
ATOM 22423 N N . LEU A 1 76 ? 2.814 9.864 -1.725 1.00 0.00 76 LEU A N 14
ATOM 22424 C CA . LEU A 1 76 ? 3.623 8.749 -1.261 1.00 0.00 76 LEU A CA 14
ATOM 22425 C C . LEU A 1 76 ? 5.104 9.117 -1.375 1.00 0.00 76 LEU A C 14
ATOM 22426 O O . LEU A 1 76 ? 5.485 9.915 -2.231 1.00 0.00 76 LEU A O 14
ATOM 22442 N N . GLU A 1 77 ? 5.899 8.519 -0.501 1.00 0.00 77 GLU A N 14
ATOM 22443 C CA . GLU A 1 77 ? 7.330 8.773 -0.493 1.00 0.00 77 GLU A CA 14
ATOM 22444 C C . GLU A 1 77 ? 8.099 7.470 -0.267 1.00 0.00 77 GLU A C 14
ATOM 22445 O O . GLU A 1 77 ? 7.556 6.510 0.277 1.00 0.00 77 GLU A O 14
ATOM 22457 N N . ASN A 1 78 ? 9.353 7.479 -0.697 1.00 0.00 78 ASN A N 14
ATOM 22458 C CA . ASN A 1 78 ? 10.203 6.310 -0.550 1.00 0.00 78 ASN A CA 14
ATOM 22459 C C . ASN A 1 78 ? 10.127 5.809 0.894 1.00 0.00 78 ASN A C 14
ATOM 22460 O O . ASN A 1 78 ? 10.213 4.607 1.143 1.00 0.00 78 ASN A O 14
ATOM 22471 N N . GLU A 1 79 ? 9.965 6.755 1.807 1.00 0.00 79 GLU A N 14
ATOM 22472 C CA . GLU A 1 79 ? 9.877 6.424 3.220 1.00 0.00 79 GLU A CA 14
ATOM 22473 C C . GLU A 1 79 ? 8.694 5.486 3.472 1.00 0.00 79 GLU A C 14
ATOM 22474 O O . GLU A 1 79 ? 8.828 4.491 4.182 1.00 0.00 79 GLU A O 14
ATOM 22486 N N . ASP A 1 80 ? 7.564 5.838 2.877 1.00 0.00 80 ASP A N 14
ATOM 22487 C CA . ASP A 1 80 ? 6.359 5.040 3.028 1.00 0.00 80 ASP A CA 14
ATOM 22488 C C . ASP A 1 80 ? 6.682 3.574 2.729 1.00 0.00 80 ASP A C 14
ATOM 22489 O O . ASP A 1 80 ? 6.224 2.677 3.435 1.00 0.00 80 ASP A O 14
ATOM 22498 N N . VAL A 1 81 ? 7.469 3.377 1.682 1.00 0.00 81 VAL A N 14
ATOM 22499 C CA . VAL A 1 81 ? 7.859 2.036 1.281 1.00 0.00 81 VAL A CA 14
ATOM 22500 C C . VAL A 1 81 ? 8.726 1.412 2.377 1.00 0.00 81 VAL A C 14
ATOM 22501 O O . VAL A 1 81 ? 8.522 0.260 2.755 1.00 0.00 81 VAL A O 14
ATOM 22514 N N . TYR A 1 82 ? 9.676 2.202 2.856 1.00 0.00 82 TYR A N 14
ATOM 22515 C CA . TYR A 1 82 ? 10.575 1.742 3.901 1.00 0.00 82 TYR A CA 14
ATOM 22516 C C . TYR A 1 82 ? 9.806 1.422 5.185 1.00 0.00 82 TYR A C 14
ATOM 22517 O O . TYR A 1 82 ? 10.302 0.697 6.046 1.00 0.00 82 TYR A O 14
ATOM 22535 N N . MET A 1 83 ? 8.607 1.979 5.272 1.00 0.00 83 MET A N 14
ATOM 22536 C CA . MET A 1 83 ? 7.764 1.763 6.436 1.00 0.00 83 MET A CA 14
ATOM 22537 C C . MET A 1 83 ? 6.879 0.529 6.250 1.00 0.00 83 MET A C 14
ATOM 22538 O O . MET A 1 83 ? 6.740 -0.283 7.163 1.00 0.00 83 MET A O 14
ATOM 22552 N N . ALA A 1 84 ? 6.302 0.428 5.062 1.00 0.00 84 ALA A N 14
ATOM 22553 C CA . ALA A 1 84 ? 5.434 -0.694 4.744 1.00 0.00 84 ALA A CA 14
ATOM 22554 C C . ALA A 1 84 ? 6.025 -1.474 3.568 1.00 0.00 84 ALA A C 14
ATOM 22555 O O . ALA A 1 84 ? 5.747 -1.164 2.411 1.00 0.00 84 ALA A O 14
ATOM 22562 N N . SER A 1 85 ? 6.830 -2.471 3.906 1.00 0.00 85 SER A N 14
ATOM 22563 C CA . SER A 1 85 ? 7.463 -3.298 2.892 1.00 0.00 85 SER A CA 14
ATOM 22564 C C . SER A 1 85 ? 6.460 -4.317 2.348 1.00 0.00 85 SER A C 14
ATOM 22565 O O . SER A 1 85 ? 6.531 -4.701 1.182 1.00 0.00 85 SER A O 14
ATOM 22573 N N . THR A 1 86 ? 5.550 -4.727 3.219 1.00 0.00 86 THR A N 14
ATOM 22574 C CA . THR A 1 86 ? 4.534 -5.695 2.841 1.00 0.00 86 THR A CA 14
ATOM 22575 C C . THR A 1 86 ? 3.315 -4.984 2.250 1.00 0.00 86 THR A C 14
ATOM 22576 O O . THR A 1 86 ? 2.942 -3.903 2.703 1.00 0.00 86 THR A O 14
ATOM 22587 N N . PHE A 1 87 ? 2.727 -5.621 1.247 1.00 0.00 87 PHE A N 14
ATOM 22588 C CA . PHE A 1 87 ? 1.557 -5.064 0.590 1.00 0.00 87 PHE A CA 14
ATOM 22589 C C . PHE A 1 87 ? 0.448 -4.769 1.602 1.00 0.00 87 PHE A C 14
ATOM 22590 O O . PHE A 1 87 ? -0.093 -3.665 1.631 1.00 0.00 87 PHE A O 14
ATOM 22607 N N . GLY A 1 88 ? 0.143 -5.776 2.407 1.00 0.00 88 GLY A N 14
ATOM 22608 C CA . GLY A 1 88 ? -0.892 -5.639 3.418 1.00 0.00 88 GLY A CA 14
ATOM 22609 C C . GLY A 1 88 ? -0.716 -4.342 4.210 1.00 0.00 88 GLY A C 14
ATOM 22610 O O . GLY A 1 88 ? -1.623 -3.512 4.259 1.00 0.00 88 GLY A O 14
ATOM 22614 N N . ASP A 1 89 ? 0.457 -4.208 4.812 1.00 0.00 89 ASP A N 14
ATOM 22615 C CA . ASP A 1 89 ? 0.763 -3.027 5.600 1.00 0.00 89 ASP A CA 14
ATOM 22616 C C . ASP A 1 89 ? 0.703 -1.790 4.701 1.00 0.00 89 ASP A C 14
ATOM 22617 O O . ASP A 1 89 ? 0.105 -0.780 5.070 1.00 0.00 89 ASP A O 14
ATOM 22626 N N . PHE A 1 90 ? 1.329 -1.910 3.540 1.00 0.00 90 PHE A N 14
ATOM 22627 C CA . PHE A 1 90 ? 1.354 -0.815 2.586 1.00 0.00 90 PHE A CA 14
ATOM 22628 C C . PHE A 1 90 ? -0.064 -0.350 2.248 1.00 0.00 90 PHE A C 14
ATOM 22629 O O . PHE A 1 90 ? -0.394 0.823 2.418 1.00 0.00 90 PHE A O 14
ATOM 22646 N N . ILE A 1 91 ? -0.865 -1.294 1.775 1.00 0.00 91 ILE A N 14
ATOM 22647 C CA . ILE A 1 91 ? -2.240 -0.996 1.411 1.00 0.00 91 ILE A CA 14
ATOM 22648 C C . ILE A 1 91 ? -2.846 -0.054 2.454 1.00 0.00 91 ILE A C 14
ATOM 22649 O O . ILE A 1 91 ? -3.362 1.008 2.111 1.00 0.00 91 ILE A O 14
ATOM 22665 N N . GLN A 1 92 ? -2.763 -0.478 3.707 1.00 0.00 92 GLN A N 14
ATOM 22666 C CA . GLN A 1 92 ? -3.297 0.314 4.802 1.00 0.00 92 GLN A CA 14
ATOM 22667 C C . GLN A 1 92 ? -2.790 1.755 4.711 1.00 0.00 92 GLN A C 14
ATOM 22668 O O . GLN A 1 92 ? -3.580 2.697 4.730 1.00 0.00 92 GLN A O 14
ATOM 22682 N N . LEU A 1 93 ? -1.474 1.880 4.615 1.00 0.00 93 LEU A N 14
ATOM 22683 C CA . LEU A 1 93 ? -0.853 3.190 4.521 1.00 0.00 93 LEU A CA 14
ATOM 22684 C C . LEU A 1 93 ? -1.361 3.903 3.267 1.00 0.00 93 LEU A C 14
ATOM 22685 O O . LEU A 1 93 ? -1.756 5.067 3.327 1.00 0.00 93 LEU A O 14
ATOM 22701 N N . LEU A 1 94 ? -1.336 3.175 2.160 1.00 0.00 94 LEU A N 14
ATOM 22702 C CA . LEU A 1 94 ? -1.789 3.724 0.893 1.00 0.00 94 LEU A CA 14
ATOM 22703 C C . LEU A 1 94 ? -3.227 4.224 1.045 1.00 0.00 94 LEU A C 14
ATOM 22704 O O . LEU A 1 94 ? -3.494 5.414 0.886 1.00 0.00 94 LEU A O 14
ATOM 22720 N N . VAL A 1 95 ? -4.116 3.290 1.351 1.00 0.00 95 VAL A N 14
ATOM 22721 C CA . VAL A 1 95 ? -5.520 3.622 1.526 1.00 0.00 95 VAL A CA 14
ATOM 22722 C C . VAL A 1 95 ? -5.637 4.924 2.320 1.00 0.00 95 VAL A C 14
ATOM 22723 O O . VAL A 1 95 ? -6.357 5.837 1.920 1.00 0.00 95 VAL A O 14
ATOM 22736 N N . ARG A 1 96 ? -4.917 4.968 3.432 1.00 0.00 96 ARG A N 14
ATOM 22737 C CA . ARG A 1 96 ? -4.931 6.143 4.286 1.00 0.00 96 ARG A CA 14
ATOM 22738 C C . ARG A 1 96 ? -4.645 7.401 3.464 1.00 0.00 96 ARG A C 14
ATOM 22739 O O . ARG A 1 96 ? -5.351 8.401 3.585 1.00 0.00 96 ARG A O 14
ATOM 22760 N N . LYS A 1 97 ? -3.607 7.311 2.644 1.00 0.00 97 LYS A N 14
ATOM 22761 C CA . LYS A 1 97 ? -3.219 8.429 1.802 1.00 0.00 97 LYS A CA 14
ATOM 22762 C C . LYS A 1 97 ? -4.329 8.705 0.785 1.00 0.00 97 LYS A C 14
ATOM 22763 O O . LYS A 1 97 ? -4.457 9.824 0.289 1.00 0.00 97 LYS A O 14
ATOM 22782 N N . LEU A 1 98 ? -5.103 7.668 0.506 1.00 0.00 98 LEU A N 14
ATOM 22783 C CA . LEU A 1 98 ? -6.198 7.785 -0.442 1.00 0.00 98 LEU A CA 14
ATOM 22784 C C . LEU A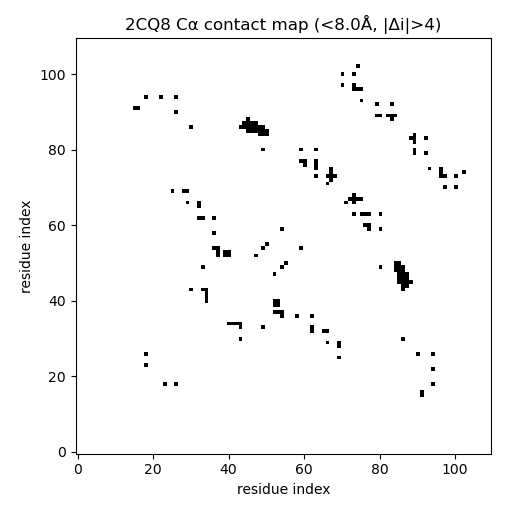 1 98 ? -7.389 8.461 0.241 1.00 0.00 98 LEU A C 14
ATOM 22785 O O . LEU A 1 98 ? -7.930 9.439 -0.273 1.00 0.00 98 LEU A O 14
ATOM 22801 N N . ARG A 1 99 ? -7.761 7.912 1.388 1.00 0.00 99 ARG A N 14
ATOM 22802 C CA . ARG A 1 99 ? -8.878 8.450 2.146 1.00 0.00 99 ARG A CA 14
ATOM 22803 C C . ARG A 1 99 ? -8.817 9.979 2.168 1.00 0.00 99 ARG A C 14
ATOM 22804 O O . ARG A 1 99 ? -9.788 10.647 1.815 1.00 0.00 99 ARG A O 14
ATOM 22825 N N . GLY A 1 100 ? -7.668 10.488 2.587 1.00 0.00 100 GLY A N 14
ATOM 22826 C CA . GLY A 1 100 ? -7.468 11.925 2.660 1.00 0.00 100 GLY A CA 14
ATOM 22827 C C . GLY A 1 100 ? -7.781 12.591 1.318 1.00 0.00 100 GLY A C 14
ATOM 22828 O O . GLY A 1 100 ? -8.838 13.197 1.154 1.00 0.00 100 GLY A O 14
ATOM 22832 N N . ASP A 1 101 ? -6.842 12.455 0.393 1.00 0.00 101 ASP A N 14
ATOM 22833 C CA . ASP A 1 101 ? -7.005 13.036 -0.929 1.00 0.00 101 ASP A CA 14
ATOM 22834 C C . ASP A 1 101 ? -8.446 12.830 -1.398 1.00 0.00 101 ASP A C 14
ATOM 22835 O O . ASP A 1 101 ? -8.871 11.699 -1.633 1.00 0.00 101 ASP A O 14
ATOM 22844 N N . ASP A 1 102 ? -9.159 13.940 -1.520 1.00 0.00 102 ASP A N 14
ATOM 22845 C CA . ASP A 1 102 ? -10.544 13.895 -1.957 1.00 0.00 102 ASP A CA 14
ATOM 22846 C C . ASP A 1 102 ? -10.621 14.279 -3.436 1.00 0.00 102 ASP A C 14
ATOM 22847 O O . ASP A 1 102 ? -9.966 15.225 -3.870 1.00 0.00 102 ASP A O 14
ATOM 22856 N N . GLU A 1 103 ? -11.426 13.524 -4.169 1.00 0.00 103 GLU A N 14
ATOM 22857 C CA . GLU A 1 103 ? -11.596 13.773 -5.591 1.00 0.00 103 GLU A CA 14
ATOM 22858 C C . GLU A 1 103 ? -13.058 14.103 -5.900 1.00 0.00 103 GLU A C 14
ATOM 22859 O O . GLU A 1 103 ? -13.767 13.295 -6.498 1.00 0.00 103 GLU A O 14
ATOM 22871 N N . GLU A 1 104 ? -13.465 15.292 -5.479 1.00 0.00 104 GLU A N 14
ATOM 22872 C CA . GLU A 1 104 ? -14.829 15.738 -5.704 1.00 0.00 104 GLU A CA 14
ATOM 22873 C C . GLU A 1 104 ? -14.834 17.096 -6.410 1.00 0.00 104 GLU A C 14
ATOM 22874 O O . GLU A 1 104 ? -13.781 17.700 -6.609 1.00 0.00 104 GLU A O 14
ATOM 22886 N N . SER A 1 105 ? -16.031 17.536 -6.770 1.00 0.00 105 SER A N 14
ATOM 22887 C CA . SER A 1 105 ? -16.186 18.811 -7.450 1.00 0.00 105 SER A CA 14
ATOM 22888 C C . SER A 1 105 ? -15.384 18.810 -8.753 1.00 0.00 105 SER A C 14
ATOM 22889 O O . SER A 1 105 ? -14.175 19.037 -8.742 1.00 0.00 105 SER A O 14
ATOM 22897 N N . GLY A 1 106 ? -16.089 18.553 -9.844 1.00 0.00 106 GLY A N 14
ATOM 22898 C CA . GLY A 1 106 ? -15.458 18.520 -11.153 1.00 0.00 106 GLY A CA 14
ATOM 22899 C C . GLY A 1 106 ? -16.311 17.738 -12.153 1.00 0.00 106 GLY A C 14
ATOM 22900 O O . GLY A 1 106 ? -17.534 17.869 -12.169 1.00 0.00 106 GLY A O 14
ATOM 22904 N N . PRO A 1 107 ? -15.614 16.920 -12.987 1.00 0.00 107 PRO A N 14
ATOM 22905 C CA . PRO A 1 107 ? -16.294 16.116 -13.988 1.00 0.00 107 PRO A CA 14
ATOM 22906 C C . PRO A 1 107 ? -16.998 14.919 -13.346 1.00 0.00 107 PRO A C 14
ATOM 22907 O O . PRO A 1 107 ? -16.659 13.771 -13.627 1.00 0.00 107 PRO A O 14
ATOM 22918 N N . SER A 1 108 ? -17.965 15.229 -12.495 1.00 0.00 108 SER A N 14
ATOM 22919 C CA . SER A 1 108 ? -18.720 14.193 -11.810 1.00 0.00 108 SER A CA 14
ATOM 22920 C C . SER A 1 108 ? -19.923 14.809 -11.094 1.00 0.00 108 SER A C 14
ATOM 22921 O O . SER A 1 108 ? -20.008 16.028 -10.952 1.00 0.00 108 SER A O 14
ATOM 22929 N N . SER A 1 109 ? -20.823 13.939 -10.661 1.00 0.00 109 SER A N 14
ATOM 22930 C CA . SER A 1 109 ? -22.018 14.382 -9.963 1.00 0.00 109 SER A CA 14
ATOM 22931 C C . SER A 1 109 ? -21.786 14.341 -8.451 1.00 0.00 109 SER A C 14
ATOM 22932 O O . SER A 1 109 ? -21.146 13.422 -7.942 1.00 0.00 109 SER A O 14
ATOM 22940 N N . GLY A 1 110 ? -22.318 15.349 -7.776 1.00 0.00 110 GLY A N 14
ATOM 22941 C CA . GLY A 1 110 ? -22.177 15.440 -6.332 1.00 0.00 110 GLY A CA 14
ATOM 22942 C C . GLY A 1 110 ? -22.089 16.899 -5.881 1.00 0.00 110 GLY A C 14
ATOM 22943 O O . GLY A 1 110 ? -21.214 17.639 -6.328 1.00 0.00 110 GLY A O 14
ATOM 22947 N N . GLY A 1 1 ? -18.550 1.147 3.727 1.00 0.00 1 GLY A N 15
ATOM 22948 C CA . GLY A 1 1 ? -19.904 1.563 4.053 1.00 0.00 1 GLY A CA 15
ATOM 22949 C C . GLY A 1 1 ? -20.149 1.498 5.562 1.00 0.00 1 GLY A C 15
ATOM 22950 O O . GLY A 1 1 ? -20.870 0.625 6.041 1.00 0.00 1 GLY A O 15
ATOM 22954 N N . SER A 1 2 ? -19.534 2.435 6.270 1.00 0.00 2 SER A N 15
ATOM 22955 C CA . SER A 1 2 ? -19.676 2.495 7.715 1.00 0.00 2 SER A CA 15
ATOM 22956 C C . SER A 1 2 ? -20.225 3.861 8.130 1.00 0.00 2 SER A C 15
ATOM 22957 O O . SER A 1 2 ? -19.876 4.881 7.537 1.00 0.00 2 SER A O 15
ATOM 22965 N N . SER A 1 3 ? -21.075 3.838 9.146 1.00 0.00 3 SER A N 15
ATOM 22966 C CA . SER A 1 3 ? -21.675 5.062 9.648 1.00 0.00 3 SER A CA 15
ATOM 22967 C C . SER A 1 3 ? -20.586 6.012 10.150 1.00 0.00 3 SER A C 15
ATOM 22968 O O . SER A 1 3 ? -19.585 5.572 10.713 1.00 0.00 3 SER A O 15
ATOM 22976 N N . GLY A 1 4 ? -20.817 7.297 9.927 1.00 0.00 4 GLY A N 15
ATOM 22977 C CA . GLY A 1 4 ? -19.868 8.313 10.349 1.00 0.00 4 GLY A CA 15
ATOM 22978 C C . GLY A 1 4 ? -20.574 9.642 10.626 1.00 0.00 4 GLY A C 15
ATOM 22979 O O . GLY A 1 4 ? -21.776 9.668 10.888 1.00 0.00 4 GLY A O 15
ATOM 22983 N N . SER A 1 5 ? -19.797 10.713 10.559 1.00 0.00 5 SER A N 15
ATOM 22984 C CA . SER A 1 5 ? -20.333 12.043 10.799 1.00 0.00 5 SER A CA 15
ATOM 22985 C C . SER A 1 5 ? -19.982 12.967 9.632 1.00 0.00 5 SER A C 15
ATOM 22986 O O . SER A 1 5 ? -18.849 12.964 9.152 1.00 0.00 5 SER A O 15
ATOM 22994 N N . SER A 1 6 ? -20.974 13.736 9.208 1.00 0.00 6 SER A N 15
ATOM 22995 C CA . SER A 1 6 ? -20.784 14.664 8.106 1.00 0.00 6 SER A CA 15
ATOM 22996 C C . SER A 1 6 ? -19.583 15.570 8.386 1.00 0.00 6 SER A C 15
ATOM 22997 O O . SER A 1 6 ? -19.691 16.534 9.142 1.00 0.00 6 SER A O 15
ATOM 23005 N N . GLY A 1 7 ? -18.466 15.228 7.761 1.00 0.00 7 GLY A N 15
ATOM 23006 C CA . GLY A 1 7 ? -17.246 15.999 7.933 1.00 0.00 7 GLY A CA 15
ATOM 23007 C C . GLY A 1 7 ? -16.021 15.189 7.504 1.00 0.00 7 GLY A C 15
ATOM 23008 O O . GLY A 1 7 ? -16.016 13.963 7.604 1.00 0.00 7 GLY A O 15
ATOM 23012 N N . PHE A 1 8 ? -15.012 15.907 7.034 1.00 0.00 8 PHE A N 15
ATOM 23013 C CA . PHE A 1 8 ? -13.784 15.271 6.589 1.00 0.00 8 PHE A CA 15
ATOM 23014 C C . PHE A 1 8 ? -12.689 15.388 7.652 1.00 0.00 8 PHE A C 15
ATOM 23015 O O . PHE A 1 8 ? -11.717 16.120 7.470 1.00 0.00 8 PHE A O 15
ATOM 23032 N N . PHE A 1 9 ? -12.884 14.655 8.739 1.00 0.00 9 PHE A N 15
ATOM 23033 C CA . PHE A 1 9 ? -11.926 14.667 9.831 1.00 0.00 9 PHE A CA 15
ATOM 23034 C C . PHE A 1 9 ? -11.926 13.331 10.575 1.00 0.00 9 PHE A C 15
ATOM 23035 O O . PHE A 1 9 ? -12.984 12.817 10.936 1.00 0.00 9 PHE A O 15
ATOM 23052 N N . LYS A 1 10 ? -10.728 12.805 10.783 1.00 0.00 10 LYS A N 15
ATOM 23053 C CA . LYS A 1 10 ? -10.577 11.538 11.478 1.00 0.00 10 LYS A CA 15
ATOM 23054 C C . LYS A 1 10 ? -9.236 11.523 12.216 1.00 0.00 10 LYS A C 15
ATOM 23055 O O . LYS A 1 10 ? -8.274 12.148 11.775 1.00 0.00 10 LYS A O 15
ATOM 23074 N N . GLY A 1 11 ? -9.217 10.801 13.327 1.00 0.00 11 GLY A N 15
ATOM 23075 C CA . GLY A 1 11 ? -8.011 10.696 14.131 1.00 0.00 11 GLY A CA 15
ATOM 23076 C C . GLY A 1 11 ? -7.456 9.271 14.103 1.00 0.00 11 GLY A C 15
ATOM 23077 O O . GLY A 1 11 ? -8.190 8.310 14.328 1.00 0.00 11 GLY A O 15
ATOM 23081 N N . ALA A 1 12 ? -6.164 9.178 13.823 1.00 0.00 12 ALA A N 15
ATOM 23082 C CA . ALA A 1 12 ? -5.502 7.886 13.763 1.00 0.00 12 ALA A CA 15
ATOM 23083 C C . ALA A 1 12 ? -4.928 7.547 15.140 1.00 0.00 12 ALA A C 15
ATOM 23084 O O . ALA A 1 12 ? -4.288 8.385 15.773 1.00 0.00 12 ALA A O 15
ATOM 23091 N N . ALA A 1 13 ? -5.178 6.317 15.563 1.00 0.00 13 ALA A N 15
ATOM 23092 C CA . ALA A 1 13 ? -4.694 5.857 16.854 1.00 0.00 13 ALA A CA 15
ATOM 23093 C C . ALA A 1 13 ? -5.017 4.370 17.014 1.00 0.00 13 ALA A C 15
ATOM 23094 O O . ALA A 1 13 ? -6.167 4.003 17.255 1.00 0.00 13 ALA A O 15
ATOM 23101 N N . SER A 1 14 ? -3.983 3.554 16.874 1.00 0.00 14 SER A N 15
ATOM 23102 C CA . SER A 1 14 ? -4.142 2.115 17.000 1.00 0.00 14 SER A CA 15
ATOM 23103 C C . SER A 1 14 ? -5.443 1.672 16.328 1.00 0.00 14 SER A C 15
ATOM 23104 O O . SER A 1 14 ? -6.488 1.604 16.974 1.00 0.00 14 SER A O 15
ATOM 23112 N N . SER A 1 15 ? -5.337 1.381 15.040 1.00 0.00 15 SER A N 15
ATOM 23113 C CA . SER A 1 15 ? -6.492 0.946 14.273 1.00 0.00 15 SER A CA 15
ATOM 23114 C C . SER A 1 15 ? -6.083 0.659 12.827 1.00 0.00 15 SER A C 15
ATOM 23115 O O . SER A 1 15 ? -5.087 1.193 12.343 1.00 0.00 15 SER A O 15
ATOM 23123 N N . VAL A 1 16 ? -6.873 -0.183 12.178 1.00 0.00 16 VAL A N 15
ATOM 23124 C CA . VAL A 1 16 ? -6.606 -0.547 10.797 1.00 0.00 16 VAL A CA 15
ATOM 23125 C C . VAL A 1 16 ? -7.844 -0.253 9.947 1.00 0.00 16 VAL A C 15
ATOM 23126 O O . VAL A 1 16 ? -8.967 -0.532 10.364 1.00 0.00 16 VAL A O 15
ATOM 23139 N N . LEU A 1 17 ? -7.597 0.306 8.772 1.00 0.00 17 LEU A N 15
ATOM 23140 C CA . LEU A 1 17 ? -8.678 0.641 7.860 1.00 0.00 17 LEU A CA 15
ATOM 23141 C C . LEU A 1 17 ? -9.184 -0.636 7.186 1.00 0.00 17 LEU A C 15
ATOM 23142 O O . LEU A 1 17 ? -8.603 -1.706 7.359 1.00 0.00 17 LEU A O 15
ATOM 23158 N N . GLU A 1 18 ? -10.263 -0.481 6.433 1.00 0.00 18 GLU A N 15
ATOM 23159 C CA . GLU A 1 18 ? -10.855 -1.608 5.732 1.00 0.00 18 GLU A CA 15
ATOM 23160 C C . GLU A 1 18 ? -11.168 -1.228 4.284 1.00 0.00 18 GLU A C 15
ATOM 23161 O O . GLU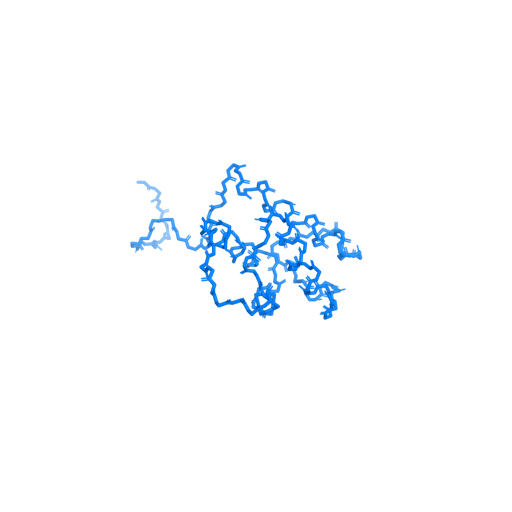 A 1 18 ? -11.869 -0.249 4.033 1.00 0.00 18 GLU A O 15
ATOM 23173 N N . LEU A 1 19 ? -10.632 -2.022 3.368 1.00 0.00 19 LEU A N 15
ATOM 23174 C CA . LEU A 1 19 ? -10.846 -1.780 1.951 1.00 0.00 19 LEU A CA 15
ATOM 23175 C C . LEU A 1 19 ? -12.343 -1.859 1.645 1.00 0.00 19 LEU A C 15
ATOM 23176 O O . LEU A 1 19 ? -13.126 -2.324 2.472 1.00 0.00 19 LEU A O 15
ATOM 23192 N N . THR A 1 20 ? -12.695 -1.398 0.454 1.00 0.00 20 THR A N 15
ATOM 23193 C CA . THR A 1 20 ? -14.085 -1.411 0.028 1.00 0.00 20 THR A CA 15
ATOM 23194 C C . THR A 1 20 ? -14.175 -1.529 -1.495 1.00 0.00 20 THR A C 15
ATOM 23195 O O . THR A 1 20 ? -13.195 -1.288 -2.199 1.00 0.00 20 THR A O 15
ATOM 23206 N N . GLU A 1 21 ? -15.359 -1.900 -1.959 1.00 0.00 21 GLU A N 15
ATOM 23207 C CA . GLU A 1 21 ? -15.590 -2.053 -3.385 1.00 0.00 21 GLU A CA 15
ATOM 23208 C C . GLU A 1 21 ? -14.786 -1.013 -4.167 1.00 0.00 21 GLU A C 15
ATOM 23209 O O . GLU A 1 21 ? -14.230 -1.317 -5.221 1.00 0.00 21 GLU A O 15
ATOM 23221 N N . ALA A 1 22 ? -14.752 0.194 -3.621 1.00 0.00 22 ALA A N 15
ATOM 23222 C CA . ALA A 1 22 ? -14.026 1.282 -4.255 1.00 0.00 22 ALA A CA 15
ATOM 23223 C C . ALA A 1 22 ? -12.522 1.049 -4.093 1.00 0.00 22 ALA A C 15
ATOM 23224 O O . ALA A 1 22 ? -11.821 0.793 -5.070 1.00 0.00 22 ALA A O 15
ATOM 23231 N N . GLU A 1 23 ? -12.072 1.145 -2.850 1.00 0.00 23 GLU A N 15
ATOM 23232 C CA . GLU A 1 23 ? -10.664 0.948 -2.547 1.00 0.00 23 GLU A CA 15
ATOM 23233 C C . GLU A 1 23 ? -10.155 -0.336 -3.205 1.00 0.00 23 GLU A C 15
ATOM 23234 O O . GLU A 1 23 ? -9.116 -0.330 -3.864 1.00 0.00 23 GLU A O 15
ATOM 23246 N N . LEU A 1 24 ? -10.909 -1.406 -3.003 1.00 0.00 24 LEU A N 15
ATOM 23247 C CA . LEU A 1 24 ? -10.547 -2.695 -3.568 1.00 0.00 24 LEU A CA 15
ATOM 23248 C C . LEU A 1 24 ? -10.007 -2.492 -4.986 1.00 0.00 24 LEU A C 15
ATOM 23249 O O . LEU A 1 24 ? -8.912 -2.950 -5.308 1.00 0.00 24 LEU A O 15
ATOM 23265 N N . VAL A 1 25 ? -10.801 -1.805 -5.794 1.00 0.00 25 VAL A N 15
ATOM 23266 C CA . VAL A 1 25 ? -10.417 -1.535 -7.169 1.00 0.00 25 VAL A CA 15
ATOM 23267 C C . VAL A 1 25 ? -8.997 -0.965 -7.195 1.00 0.00 25 VAL A C 15
ATOM 23268 O O . VAL A 1 25 ? -8.180 -1.362 -8.024 1.00 0.00 25 VAL A O 15
ATOM 23281 N N . THR A 1 26 ? -8.747 -0.043 -6.277 1.00 0.00 26 THR A N 15
ATOM 23282 C CA . THR A 1 26 ? -7.440 0.585 -6.184 1.00 0.00 26 THR A CA 15
ATOM 23283 C C . THR A 1 26 ? -6.429 -0.376 -5.556 1.00 0.00 26 THR A C 15
ATOM 23284 O O . THR A 1 26 ? -5.293 -0.476 -6.017 1.00 0.00 26 THR A O 15
ATOM 23295 N N . ALA A 1 27 ? -6.879 -1.060 -4.514 1.00 0.00 27 ALA A N 15
ATOM 23296 C CA . ALA A 1 27 ? -6.028 -2.010 -3.818 1.00 0.00 27 ALA A CA 15
ATOM 23297 C C . ALA A 1 27 ? -5.609 -3.118 -4.787 1.00 0.00 27 ALA A C 15
ATOM 23298 O O . ALA A 1 27 ? -4.585 -3.769 -4.586 1.00 0.00 27 ALA A O 15
ATOM 23305 N N . GLU A 1 28 ? -6.423 -3.298 -5.817 1.00 0.00 28 GLU A N 15
ATOM 23306 C CA . GLU A 1 28 ? -6.150 -4.315 -6.818 1.00 0.00 28 GLU A CA 15
ATOM 23307 C C . GLU A 1 28 ? -5.175 -3.779 -7.868 1.00 0.00 28 GLU A C 15
ATOM 23308 O O . GLU A 1 28 ? -4.301 -4.506 -8.337 1.00 0.00 28 GLU A O 15
ATOM 23320 N N . ALA A 1 29 ? -5.358 -2.511 -8.206 1.00 0.00 29 ALA A N 15
ATOM 23321 C CA . ALA A 1 29 ? -4.506 -1.869 -9.193 1.00 0.00 29 ALA A CA 15
ATOM 23322 C C . ALA A 1 29 ? -3.071 -1.818 -8.664 1.00 0.00 29 ALA A C 15
ATOM 23323 O O . ALA A 1 29 ? -2.122 -2.046 -9.412 1.00 0.00 29 ALA A O 15
ATOM 23330 N N . VAL A 1 30 ? -2.958 -1.517 -7.379 1.00 0.00 30 VAL A N 15
ATOM 23331 C CA . VAL A 1 30 ? -1.655 -1.433 -6.741 1.00 0.00 30 VAL A CA 15
ATOM 23332 C C . VAL A 1 30 ? -1.003 -2.817 -6.740 1.00 0.00 30 VAL A C 15
ATOM 23333 O O . VAL A 1 30 ? 0.195 -2.943 -6.990 1.00 0.00 30 VAL A O 15
ATOM 23346 N N . ARG A 1 31 ? -1.819 -3.821 -6.454 1.00 0.00 31 ARG A N 15
ATOM 23347 C CA . ARG A 1 31 ? -1.337 -5.191 -6.416 1.00 0.00 31 ARG A CA 15
ATOM 23348 C C . ARG A 1 31 ? -0.678 -5.558 -7.748 1.00 0.00 31 ARG A C 15
ATOM 23349 O O . ARG A 1 31 ? 0.371 -6.200 -7.769 1.00 0.00 31 ARG A O 15
ATOM 23370 N N . SER A 1 32 ? -1.322 -5.136 -8.826 1.00 0.00 32 SER A N 15
ATOM 23371 C CA . SER A 1 32 ? -0.812 -5.413 -10.158 1.00 0.00 32 SER A CA 15
ATOM 23372 C C . SER A 1 32 ? 0.589 -4.819 -10.316 1.00 0.00 32 SER A C 15
ATOM 23373 O O . SER A 1 32 ? 1.435 -5.390 -11.003 1.00 0.00 32 SER A O 15
ATOM 23381 N N . VAL A 1 33 ? 0.790 -3.680 -9.670 1.00 0.00 33 VAL A N 15
ATOM 23382 C CA . VAL A 1 33 ? 2.074 -3.003 -9.730 1.00 0.00 33 VAL A CA 15
ATOM 23383 C C . VAL A 1 33 ? 3.158 -3.922 -9.164 1.00 0.00 33 VAL A C 15
ATOM 23384 O O . VAL A 1 33 ? 4.166 -4.177 -9.822 1.00 0.00 33 VAL A O 15
ATOM 23397 N N . TRP A 1 34 ? 2.915 -4.394 -7.951 1.00 0.00 34 TRP A N 15
ATOM 23398 C CA . TRP A 1 34 ? 3.858 -5.280 -7.289 1.00 0.00 34 TRP A CA 15
ATOM 23399 C C . TRP A 1 34 ? 4.173 -6.433 -8.244 1.00 0.00 34 TRP A C 15
ATOM 23400 O O . TRP A 1 34 ? 5.324 -6.627 -8.630 1.00 0.00 34 TRP A O 15
ATOM 23421 N N . GLN A 1 35 ? 3.129 -7.169 -8.597 1.00 0.00 35 GLN A N 15
ATOM 23422 C CA . GLN A 1 35 ? 3.280 -8.298 -9.499 1.00 0.00 35 GLN A CA 15
ATOM 23423 C C . GLN A 1 35 ? 4.019 -7.869 -10.768 1.00 0.00 35 GLN A C 15
ATOM 23424 O O . GLN A 1 35 ? 4.996 -8.501 -11.166 1.00 0.00 35 GLN A O 15
ATOM 23438 N N . ARG A 1 36 ? 3.525 -6.796 -11.367 1.00 0.00 36 ARG A N 15
ATOM 23439 C CA . ARG A 1 36 ? 4.126 -6.274 -12.583 1.00 0.00 36 ARG A CA 15
ATOM 23440 C C . ARG A 1 36 ? 5.617 -6.009 -12.366 1.00 0.00 36 ARG A C 15
ATOM 23441 O O . ARG A 1 36 ? 6.438 -6.322 -13.227 1.00 0.00 36 ARG A O 15
ATOM 23462 N N . ILE A 1 37 ? 5.923 -5.436 -11.212 1.00 0.00 37 ILE A N 15
ATOM 23463 C CA . ILE A 1 37 ? 7.301 -5.126 -10.871 1.00 0.00 37 ILE A CA 15
ATOM 23464 C C . ILE A 1 37 ? 8.049 -6.424 -10.562 1.00 0.00 37 ILE A C 15
ATOM 23465 O O . ILE A 1 37 ? 8.926 -6.835 -11.320 1.00 0.00 37 ILE A O 15
ATOM 23481 N N . LEU A 1 38 ? 7.676 -7.033 -9.446 1.00 0.00 38 LEU A N 15
ATOM 23482 C CA . LEU A 1 38 ? 8.301 -8.276 -9.027 1.00 0.00 38 LEU A CA 15
ATOM 23483 C C . LEU A 1 38 ? 7.935 -9.385 -10.015 1.00 0.00 38 LEU A C 15
ATOM 23484 O O . LEU A 1 38 ? 6.777 -9.791 -10.097 1.00 0.00 38 LEU A O 15
ATOM 23500 N N . PRO A 1 39 ? 8.971 -9.855 -10.761 1.00 0.00 39 PRO A N 15
ATOM 23501 C CA . PRO A 1 39 ? 8.769 -10.909 -11.740 1.00 0.00 39 PRO A CA 15
ATOM 23502 C C . PRO A 1 39 ? 8.598 -12.268 -11.057 1.00 0.00 39 PRO A C 15
ATOM 23503 O O . PRO A 1 39 ? 7.507 -12.836 -11.061 1.00 0.00 39 PRO A O 15
ATOM 23514 N N . LYS A 1 40 ? 9.693 -12.749 -10.487 1.00 0.00 40 LYS A N 15
ATOM 23515 C CA . LYS A 1 40 ? 9.678 -14.030 -9.801 1.00 0.00 40 LYS A CA 15
ATOM 23516 C C . LYS A 1 40 ? 8.362 -14.178 -9.035 1.00 0.00 40 LYS A C 15
ATOM 23517 O O . LYS A 1 40 ? 7.743 -15.241 -9.057 1.00 0.00 40 LYS A O 15
ATOM 23536 N N . VAL A 1 41 ? 7.973 -13.097 -8.375 1.00 0.00 41 VAL A N 15
ATOM 23537 C CA . VAL A 1 41 ? 6.742 -13.093 -7.604 1.00 0.00 41 VAL A CA 15
ATOM 23538 C C . VAL A 1 41 ? 5.585 -13.546 -8.496 1.00 0.00 41 VAL A C 15
ATOM 23539 O O . VAL A 1 41 ? 5.207 -12.844 -9.433 1.00 0.00 41 VAL A O 15
ATOM 23552 N N . LEU A 1 42 ? 5.054 -14.717 -8.175 1.00 0.00 42 LEU A N 15
ATOM 23553 C CA . LEU A 1 42 ? 3.947 -15.271 -8.935 1.00 0.00 42 LEU A CA 15
ATOM 23554 C C . LEU A 1 42 ? 2.634 -14.674 -8.427 1.00 0.00 42 LEU A C 15
ATOM 23555 O O . LEU A 1 42 ? 1.696 -14.479 -9.199 1.00 0.00 42 LEU A O 15
ATOM 23571 N N . GLU A 1 43 ? 2.609 -14.399 -7.131 1.00 0.00 43 GLU A N 15
ATOM 23572 C CA . GLU A 1 43 ? 1.426 -13.828 -6.510 1.00 0.00 43 GLU A CA 15
ATOM 23573 C C . GLU A 1 43 ? 1.827 -12.842 -5.410 1.00 0.00 43 GLU A C 15
ATOM 23574 O O . GLU A 1 43 ? 2.901 -12.965 -4.824 1.00 0.00 43 GLU A O 15
ATOM 23586 N N . VAL A 1 44 ? 0.942 -11.888 -5.164 1.00 0.00 44 VAL A N 15
ATOM 23587 C CA . VAL A 1 44 ? 1.190 -10.882 -4.145 1.00 0.00 44 VAL A CA 15
ATOM 23588 C C . VAL A 1 44 ? 0.161 -11.035 -3.022 1.00 0.00 44 VAL A C 15
ATOM 23589 O O . VAL A 1 44 ? -1.042 -11.060 -3.277 1.00 0.00 44 VAL A O 15
ATOM 23602 N N . GLU A 1 45 ? 0.673 -11.133 -1.804 1.00 0.00 45 GLU A N 15
ATOM 23603 C CA . GLU A 1 45 ? -0.186 -11.283 -0.642 1.00 0.00 45 GLU A CA 15
ATOM 23604 C C . GLU A 1 45 ? 0.207 -10.277 0.442 1.00 0.00 45 GLU A C 15
ATOM 23605 O O . GLU A 1 45 ? 1.112 -9.467 0.244 1.00 0.00 45 GLU A O 15
ATOM 23617 N N . ASP A 1 46 ? -0.493 -10.360 1.564 1.00 0.00 46 ASP A N 15
ATOM 23618 C CA . ASP A 1 46 ? -0.228 -9.467 2.679 1.00 0.00 46 ASP A CA 15
ATOM 23619 C C . ASP A 1 46 ? 1.129 -9.814 3.294 1.00 0.00 46 ASP A C 15
ATOM 23620 O O . ASP A 1 46 ? 1.757 -8.974 3.937 1.00 0.00 46 ASP A O 15
ATOM 23629 N N . SER A 1 47 ? 1.543 -11.054 3.075 1.00 0.00 47 SER A N 15
ATOM 23630 C CA . SER A 1 47 ? 2.814 -11.522 3.599 1.00 0.00 47 SER A CA 15
ATOM 23631 C C . SER A 1 47 ? 3.954 -11.086 2.677 1.00 0.00 47 SER A C 15
ATOM 23632 O O . SER A 1 47 ? 5.080 -10.885 3.128 1.00 0.00 47 SER A O 15
ATOM 23640 N N . THR A 1 48 ? 3.622 -10.952 1.401 1.00 0.00 48 THR A N 15
ATOM 23641 C CA . THR A 1 48 ? 4.603 -10.543 0.411 1.00 0.00 48 THR A CA 15
ATOM 23642 C C . THR A 1 48 ? 5.275 -9.235 0.834 1.00 0.00 48 THR A C 15
ATOM 23643 O O . THR A 1 48 ? 4.607 -8.216 1.001 1.00 0.00 48 THR A O 15
ATOM 23654 N N . ASP A 1 49 ? 6.588 -9.307 0.996 1.00 0.00 49 ASP A N 15
ATOM 23655 C CA . ASP A 1 49 ? 7.357 -8.142 1.397 1.00 0.00 49 ASP A CA 15
ATOM 23656 C C . ASP A 1 49 ? 8.077 -7.566 0.176 1.00 0.00 49 ASP A C 15
ATOM 23657 O O . ASP A 1 49 ? 8.990 -8.190 -0.362 1.00 0.00 49 ASP A O 15
ATOM 23666 N N . PHE A 1 50 ? 7.638 -6.382 -0.226 1.00 0.00 50 PHE A N 15
ATOM 23667 C CA . PHE A 1 50 ? 8.228 -5.715 -1.374 1.00 0.00 50 PHE A CA 15
ATOM 23668 C C . PHE A 1 50 ? 9.723 -6.024 -1.478 1.00 0.00 50 PHE A C 15
ATOM 23669 O O . PHE A 1 50 ? 10.244 -6.228 -2.574 1.00 0.00 50 PHE A O 15
ATOM 23686 N N . PHE A 1 51 ? 10.372 -6.048 -0.323 1.00 0.00 51 PHE A N 15
ATOM 23687 C CA . PHE A 1 51 ? 11.796 -6.328 -0.270 1.00 0.00 51 PHE A CA 15
ATOM 23688 C C . PHE A 1 51 ? 12.068 -7.823 -0.449 1.00 0.00 51 PHE A C 15
ATOM 23689 O O . PHE A 1 51 ? 12.686 -8.232 -1.430 1.00 0.00 51 PHE A O 15
ATOM 23706 N N . LYS A 1 52 ? 11.594 -8.597 0.516 1.00 0.00 52 LYS A N 15
ATOM 23707 C CA . LYS A 1 52 ? 11.778 -10.038 0.478 1.00 0.00 52 LYS A CA 15
ATOM 23708 C C . LYS A 1 52 ? 11.618 -10.530 -0.962 1.00 0.00 52 LYS A C 15
ATOM 23709 O O . LYS A 1 52 ? 12.359 -11.404 -1.409 1.00 0.00 52 LYS A O 15
ATOM 23728 N N . SER A 1 53 ? 10.645 -9.948 -1.647 1.00 0.00 53 SER A N 15
ATOM 23729 C CA . SER A 1 53 ? 10.378 -10.317 -3.027 1.00 0.00 53 SER A CA 15
ATOM 23730 C C . SER A 1 53 ? 11.647 -10.156 -3.867 1.00 0.00 53 SER A C 15
ATOM 23731 O O . SER A 1 53 ? 12.254 -11.145 -4.276 1.00 0.00 53 SER A O 15
ATOM 23739 N N . GLY A 1 54 ? 12.010 -8.903 -4.098 1.00 0.00 54 GLY A N 15
ATOM 23740 C CA . GLY A 1 54 ? 13.196 -8.600 -4.882 1.00 0.00 54 GLY A CA 15
ATOM 23741 C C . GLY A 1 54 ? 13.127 -7.183 -5.454 1.00 0.00 54 GLY A C 15
ATOM 23742 O O . GLY A 1 54 ? 13.479 -6.959 -6.611 1.00 0.00 54 GLY A O 15
ATOM 23746 N N . ALA A 1 55 ? 12.673 -6.262 -4.616 1.00 0.00 55 ALA A N 15
ATOM 23747 C CA . ALA A 1 55 ? 12.554 -4.873 -5.024 1.00 0.00 55 ALA A CA 15
ATOM 23748 C C . ALA A 1 55 ? 13.863 -4.142 -4.717 1.00 0.00 55 ALA A C 15
ATOM 23749 O O . ALA A 1 55 ? 14.297 -4.094 -3.567 1.00 0.00 55 ALA A O 15
ATOM 23756 N N . ALA A 1 56 ? 14.456 -3.591 -5.766 1.00 0.00 56 ALA A N 15
ATOM 23757 C CA . ALA A 1 56 ? 15.706 -2.865 -5.623 1.00 0.00 56 ALA A CA 15
ATOM 23758 C C . ALA A 1 56 ? 15.423 -1.481 -5.037 1.00 0.00 56 ALA A C 15
ATOM 23759 O O . ALA A 1 56 ? 14.334 -1.232 -4.522 1.00 0.00 56 ALA A O 15
ATOM 23766 N N . SER A 1 57 ? 16.422 -0.616 -5.134 1.00 0.00 57 SER A N 15
ATOM 23767 C CA . SER A 1 57 ? 16.294 0.737 -4.620 1.00 0.00 57 SER A CA 15
ATOM 23768 C C . SER A 1 57 ? 15.539 1.609 -5.624 1.00 0.00 57 SER A C 15
ATOM 23769 O O . SER A 1 57 ? 15.116 2.716 -5.295 1.00 0.00 57 SER A O 15
ATOM 23777 N N . VAL A 1 58 ? 15.393 1.078 -6.829 1.00 0.00 58 VAL A N 15
ATOM 23778 C CA . VAL A 1 58 ? 14.696 1.795 -7.884 1.00 0.00 58 VAL A CA 15
ATOM 23779 C C . VAL A 1 58 ? 13.203 1.470 -7.814 1.00 0.00 58 VAL A C 15
ATOM 23780 O O . VAL A 1 58 ? 12.363 2.349 -8.005 1.00 0.00 58 VAL A O 15
ATOM 23793 N N . ASP A 1 59 ? 12.916 0.206 -7.539 1.00 0.00 59 ASP A N 15
ATOM 23794 C CA . ASP A 1 59 ? 11.538 -0.244 -7.441 1.00 0.00 59 ASP A CA 15
ATOM 23795 C C . ASP A 1 59 ? 10.794 0.622 -6.423 1.00 0.00 59 ASP A C 15
ATOM 23796 O O . ASP A 1 59 ? 9.616 0.925 -6.605 1.00 0.00 59 ASP A O 15
ATOM 23805 N N . VAL A 1 60 ? 11.512 0.995 -5.374 1.00 0.00 60 VAL A N 15
ATOM 23806 C CA . VAL A 1 60 ? 10.934 1.821 -4.327 1.00 0.00 60 VAL A CA 15
ATOM 23807 C C . VAL A 1 60 ? 10.282 3.054 -4.957 1.00 0.00 60 VAL A C 15
ATOM 23808 O O . VAL A 1 60 ? 9.133 3.373 -4.659 1.00 0.00 60 VAL A O 15
ATOM 23821 N N . VAL A 1 61 ? 11.046 3.713 -5.816 1.00 0.00 61 VAL A N 15
ATOM 23822 C CA . VAL A 1 61 ? 10.557 4.904 -6.490 1.00 0.00 61 VAL A CA 15
ATOM 23823 C C . VAL A 1 61 ? 9.528 4.500 -7.548 1.00 0.00 61 VAL A C 15
ATOM 23824 O O . VAL A 1 61 ? 8.555 5.217 -7.778 1.00 0.00 61 VAL A O 15
ATOM 23837 N N . ARG A 1 62 ? 9.777 3.352 -8.162 1.00 0.00 62 ARG A N 15
ATOM 23838 C CA . ARG A 1 62 ? 8.884 2.845 -9.190 1.00 0.00 62 ARG A CA 15
ATOM 23839 C C . ARG A 1 62 ? 7.496 2.579 -8.603 1.00 0.00 62 ARG A C 15
ATOM 23840 O O . ARG A 1 62 ? 6.499 3.109 -9.092 1.00 0.00 62 ARG A O 15
ATOM 23861 N N . LEU A 1 63 ? 7.475 1.760 -7.562 1.00 0.00 63 LEU A N 15
ATOM 23862 C CA . LEU A 1 63 ? 6.226 1.418 -6.903 1.00 0.00 63 LEU A CA 15
ATOM 23863 C C . LEU A 1 63 ? 5.517 2.701 -6.466 1.00 0.00 63 LEU A C 15
ATOM 23864 O O . LEU A 1 63 ? 4.332 2.885 -6.742 1.00 0.00 63 LEU A O 15
ATOM 23880 N N . VAL A 1 64 ? 6.272 3.557 -5.792 1.00 0.00 64 VAL A N 15
ATOM 23881 C CA . VAL A 1 64 ? 5.730 4.818 -5.315 1.00 0.00 64 VAL A CA 15
ATOM 23882 C C . VAL A 1 64 ? 5.276 5.658 -6.510 1.00 0.00 64 VAL A C 15
ATOM 23883 O O . VAL A 1 64 ? 4.201 6.255 -6.482 1.00 0.00 64 VAL A O 15
ATOM 23896 N N . GLU A 1 65 ? 6.119 5.678 -7.533 1.00 0.00 65 GLU A N 15
ATOM 23897 C CA . GLU A 1 65 ? 5.817 6.435 -8.736 1.00 0.00 65 GLU A CA 15
ATOM 23898 C C . GLU A 1 65 ? 4.576 5.865 -9.425 1.00 0.00 65 GLU A C 15
ATOM 23899 O O . GLU A 1 65 ? 3.733 6.616 -9.913 1.00 0.00 65 GLU A O 15
ATOM 23911 N N . GLU A 1 66 ? 4.503 4.543 -9.443 1.00 0.00 66 GLU A N 15
ATOM 23912 C CA . GLU A 1 66 ? 3.379 3.864 -10.064 1.00 0.00 66 GLU A CA 15
ATOM 23913 C C . GLU A 1 66 ? 2.079 4.215 -9.338 1.00 0.00 66 GLU A C 15
ATOM 23914 O O . GLU A 1 66 ? 1.133 4.705 -9.952 1.00 0.00 66 GLU A O 15
ATOM 23926 N N . VAL A 1 67 ? 2.074 3.951 -8.039 1.00 0.00 67 VAL A N 15
ATOM 23927 C CA . VAL A 1 67 ? 0.906 4.233 -7.222 1.00 0.00 67 VAL A CA 15
ATOM 23928 C C . VAL A 1 67 ? 0.591 5.729 -7.291 1.00 0.00 67 VAL A C 15
ATOM 23929 O O . VAL A 1 67 ? -0.519 6.148 -6.964 1.00 0.00 67 VAL A O 15
ATOM 23942 N N . LYS A 1 68 ? 1.586 6.492 -7.718 1.00 0.00 68 LYS A N 15
ATOM 23943 C CA . LYS A 1 68 ? 1.428 7.932 -7.833 1.00 0.00 68 LYS A CA 15
ATOM 23944 C C . LYS A 1 68 ? 0.425 8.243 -8.946 1.00 0.00 68 LYS A C 15
ATOM 23945 O O . LYS A 1 68 ? -0.476 9.060 -8.763 1.00 0.00 68 LYS A O 15
ATOM 23964 N N . GLU A 1 69 ? 0.615 7.575 -10.074 1.00 0.00 69 GLU A N 15
ATOM 23965 C CA . GLU A 1 69 ? -0.262 7.770 -11.216 1.00 0.00 69 GLU A CA 15
ATOM 23966 C C . GLU A 1 69 ? -1.657 7.219 -10.914 1.00 0.00 69 GLU A C 15
ATOM 23967 O O . GLU A 1 69 ? -2.628 7.577 -11.580 1.00 0.00 69 GLU A O 15
ATOM 23979 N N . LEU A 1 70 ? -1.713 6.357 -9.909 1.00 0.00 70 LEU A N 15
ATOM 23980 C CA . LEU A 1 70 ? -2.973 5.753 -9.511 1.00 0.00 70 LEU A CA 15
ATOM 23981 C C . LEU A 1 70 ? -3.882 6.827 -8.910 1.00 0.00 70 LEU A C 15
ATOM 23982 O O . LEU A 1 70 ? -5.053 6.928 -9.272 1.00 0.00 70 LEU A O 15
ATOM 23998 N N . CYS A 1 71 ? -3.307 7.603 -8.002 1.00 0.00 71 CYS A N 15
ATOM 23999 C CA . CYS A 1 71 ? -4.050 8.666 -7.348 1.00 0.00 71 CYS A CA 15
ATOM 24000 C C . CYS A 1 71 ? -3.586 10.003 -7.927 1.00 0.00 71 CYS A C 15
ATOM 24001 O O . CYS A 1 71 ? -3.937 11.063 -7.410 1.00 0.00 71 CYS A O 15
ATOM 24009 N N . ASP A 1 72 ? -2.803 9.911 -8.992 1.00 0.00 72 ASP A N 15
ATOM 24010 C CA . ASP A 1 72 ? -2.286 11.101 -9.646 1.00 0.00 72 ASP A CA 15
ATOM 24011 C C . ASP A 1 72 ? -1.416 11.883 -8.661 1.00 0.00 72 ASP A C 15
ATOM 24012 O O . ASP A 1 72 ? -1.900 12.786 -7.980 1.00 0.00 72 ASP A O 15
ATOM 24021 N N . GLY A 1 73 ? -0.146 11.508 -8.616 1.00 0.00 73 GLY A N 15
ATOM 24022 C CA . GLY A 1 73 ? 0.797 12.163 -7.726 1.00 0.00 73 GLY A CA 15
ATOM 24023 C C . GLY A 1 73 ? 0.457 11.877 -6.261 1.00 0.00 73 GLY A C 15
ATOM 24024 O O . GLY A 1 73 ? 0.499 12.777 -5.424 1.00 0.00 73 GLY A O 15
ATOM 24028 N N . LEU A 1 74 ? 0.128 10.621 -5.998 1.00 0.00 74 LEU A N 15
ATOM 24029 C CA . LEU A 1 74 ? -0.219 10.206 -4.649 1.00 0.00 74 LEU A CA 15
ATOM 24030 C C . LEU A 1 74 ? 0.846 10.711 -3.675 1.00 0.00 74 LEU A C 15
ATOM 24031 O O . LEU A 1 74 ? 2.032 10.729 -4.000 1.00 0.00 74 LEU A O 15
ATOM 24047 N N . GLU A 1 75 ? 0.385 11.109 -2.498 1.00 0.00 75 GLU A N 15
ATOM 24048 C CA . GLU A 1 75 ? 1.284 11.613 -1.474 1.00 0.00 75 GLU A CA 15
ATOM 24049 C C . GLU A 1 75 ? 2.073 10.461 -0.846 1.00 0.00 75 GLU A C 15
ATOM 24050 O O . GLU A 1 75 ? 1.964 10.211 0.353 1.00 0.00 75 GLU A O 15
ATOM 24062 N N . LEU A 1 76 ? 2.849 9.791 -1.685 1.00 0.00 76 LEU A N 15
ATOM 24063 C CA . LEU A 1 76 ? 3.655 8.672 -1.228 1.00 0.00 76 LEU A CA 15
ATOM 24064 C C . LEU A 1 76 ? 5.133 9.067 -1.262 1.00 0.00 76 LEU A C 15
ATOM 24065 O O . LEU A 1 76 ? 5.541 9.890 -2.079 1.00 0.00 76 LEU A O 15
ATOM 24081 N N . GLU A 1 77 ? 5.895 8.460 -0.363 1.00 0.00 77 GLU A N 15
ATOM 24082 C CA . GLU A 1 77 ? 7.319 8.738 -0.280 1.00 0.00 77 GLU A CA 15
ATOM 24083 C C . GLU A 1 77 ? 8.100 7.441 -0.063 1.00 0.00 77 GLU A C 15
ATOM 24084 O O . GLU A 1 77 ? 7.585 6.492 0.527 1.00 0.00 77 GLU A O 15
ATOM 24096 N N . ASN A 1 78 ? 9.332 7.441 -0.553 1.00 0.00 78 ASN A N 15
ATOM 24097 C CA . ASN A 1 78 ? 10.190 6.275 -0.420 1.00 0.00 78 ASN A CA 15
ATOM 24098 C C . ASN A 1 78 ? 10.079 5.725 1.003 1.00 0.00 78 ASN A C 15
ATOM 24099 O O . ASN A 1 78 ? 10.199 4.520 1.218 1.00 0.00 78 ASN A O 15
ATOM 24110 N N . GLU A 1 79 ? 9.851 6.635 1.939 1.00 0.00 79 GLU A N 15
ATOM 24111 C CA . GLU A 1 79 ? 9.722 6.256 3.336 1.00 0.00 79 GLU A CA 15
ATOM 24112 C C . GLU A 1 79 ? 8.542 5.300 3.520 1.00 0.00 79 GLU A C 15
ATOM 24113 O O . GLU A 1 79 ? 8.651 4.303 4.232 1.00 0.00 79 GLU A O 15
ATOM 24125 N N . ASP A 1 80 ? 7.440 5.638 2.866 1.00 0.00 80 ASP A N 15
ATOM 24126 C CA . ASP A 1 80 ? 6.241 4.823 2.949 1.00 0.00 80 ASP A CA 15
ATOM 24127 C C . ASP A 1 80 ? 6.607 3.358 2.699 1.00 0.00 80 ASP A C 15
ATOM 24128 O O . ASP A 1 80 ? 6.180 2.473 3.439 1.00 0.00 80 ASP A O 15
ATOM 24137 N N . VAL A 1 81 ? 7.393 3.148 1.653 1.00 0.00 81 VAL A N 15
ATOM 24138 C CA . VAL A 1 81 ? 7.821 1.806 1.297 1.00 0.00 81 VAL A CA 15
ATOM 24139 C C . VAL A 1 81 ? 8.676 1.231 2.428 1.00 0.00 81 VAL A C 15
ATOM 24140 O O . VAL A 1 81 ? 8.434 0.116 2.888 1.00 0.00 81 VAL A O 15
ATOM 24153 N N . TYR A 1 82 ? 9.658 2.017 2.843 1.00 0.00 82 TYR A N 15
ATOM 24154 C CA . TYR A 1 82 ? 10.550 1.600 3.911 1.00 0.00 82 TYR A CA 15
ATOM 24155 C C . TYR A 1 82 ? 9.770 1.306 5.194 1.00 0.00 82 TYR A C 15
ATOM 24156 O O . TYR A 1 82 ? 10.208 0.509 6.022 1.00 0.00 82 TYR A O 15
ATOM 24174 N N . MET A 1 83 ? 8.628 1.966 5.318 1.00 0.00 83 MET A N 15
ATOM 24175 C CA . MET A 1 83 ? 7.782 1.785 6.485 1.00 0.00 83 MET A CA 15
ATOM 24176 C C . MET A 1 83 ? 6.895 0.548 6.334 1.00 0.00 83 MET A C 15
ATOM 24177 O O . MET A 1 83 ? 6.736 -0.225 7.278 1.00 0.00 83 MET A O 15
ATOM 24191 N N . ALA A 1 84 ? 6.341 0.399 5.140 1.00 0.00 84 ALA A N 15
ATOM 24192 C CA . ALA A 1 84 ? 5.474 -0.732 4.853 1.00 0.00 84 ALA A CA 15
ATOM 24193 C C . ALA A 1 84 ? 6.032 -1.506 3.657 1.00 0.00 84 ALA A C 15
ATOM 24194 O O . ALA A 1 84 ? 5.780 -1.146 2.508 1.00 0.00 84 ALA A O 15
ATOM 24201 N N . SER A 1 85 ? 6.779 -2.555 3.969 1.00 0.00 85 SER A N 15
ATOM 24202 C CA . SER A 1 85 ? 7.375 -3.383 2.934 1.00 0.00 85 SER A CA 15
ATOM 24203 C C . SER A 1 85 ? 6.359 -4.415 2.440 1.00 0.00 85 SER A C 15
ATOM 24204 O O . SER A 1 85 ? 6.409 -4.839 1.287 1.00 0.00 85 SER A O 15
ATOM 24212 N N . THR A 1 86 ? 5.460 -4.790 3.339 1.00 0.00 86 THR A N 15
ATOM 24213 C CA . THR A 1 86 ? 4.433 -5.764 3.009 1.00 0.00 86 THR A CA 15
ATOM 24214 C C . THR A 1 86 ? 3.210 -5.068 2.409 1.00 0.00 86 THR A C 15
ATOM 24215 O O . THR A 1 86 ? 2.817 -3.995 2.863 1.00 0.00 86 THR A O 15
ATOM 24226 N N . PHE A 1 87 ? 2.642 -5.708 1.397 1.00 0.00 87 PHE A N 15
ATOM 24227 C CA . PHE A 1 87 ? 1.472 -5.164 0.730 1.00 0.00 87 PHE A CA 15
ATOM 24228 C C . PHE A 1 87 ? 0.389 -4.786 1.743 1.00 0.00 87 PHE A C 15
ATOM 24229 O O . PHE A 1 87 ? -0.113 -3.664 1.731 1.00 0.00 87 PHE A O 15
ATOM 24246 N N . GLY A 1 88 ? 0.062 -5.746 2.597 1.00 0.00 88 GLY A N 15
ATOM 24247 C CA . GLY A 1 88 ? -0.952 -5.528 3.615 1.00 0.00 88 GLY A CA 15
ATOM 24248 C C . GLY A 1 88 ? -0.721 -4.203 4.344 1.00 0.00 88 GLY A C 15
ATOM 24249 O O . GLY A 1 88 ? -1.593 -3.335 4.353 1.00 0.00 88 GLY A O 15
ATOM 24253 N N . ASP A 1 89 ? 0.458 -4.087 4.936 1.00 0.00 89 ASP A N 15
ATOM 24254 C CA . ASP A 1 89 ? 0.815 -2.882 5.666 1.00 0.00 89 ASP A CA 15
ATOM 24255 C C . ASP A 1 89 ? 0.757 -1.682 4.718 1.00 0.00 89 ASP A C 15
ATOM 24256 O O . ASP A 1 89 ? 0.196 -0.642 5.061 1.00 0.00 89 ASP A O 15
ATOM 24265 N N . PHE A 1 90 ? 1.345 -1.866 3.545 1.00 0.00 90 PHE A N 15
ATOM 24266 C CA . PHE A 1 90 ? 1.368 -0.811 2.546 1.00 0.00 90 PHE A CA 15
ATOM 24267 C C . PHE A 1 90 ? -0.049 -0.340 2.214 1.00 0.00 90 PHE A C 15
ATOM 24268 O O . PHE A 1 90 ? -0.384 0.826 2.421 1.00 0.00 90 PHE A O 15
ATOM 24285 N N . ILE A 1 91 ? -0.843 -1.269 1.704 1.00 0.00 91 ILE A N 15
ATOM 24286 C CA . ILE A 1 91 ? -2.216 -0.963 1.341 1.00 0.00 91 ILE A CA 15
ATOM 24287 C C . ILE A 1 91 ? -2.832 -0.058 2.409 1.00 0.00 91 ILE A C 15
ATOM 24288 O O . ILE A 1 91 ? -3.386 0.994 2.093 1.00 0.00 91 ILE A O 15
ATOM 24304 N N . GLN A 1 92 ? -2.714 -0.499 3.653 1.00 0.00 92 GLN A N 15
ATOM 24305 C CA . GLN A 1 92 ? -3.252 0.259 4.770 1.00 0.00 92 GLN A CA 15
ATOM 24306 C C . GLN A 1 92 ? -2.798 1.718 4.689 1.00 0.00 92 GLN A C 15
ATOM 24307 O O . GLN A 1 92 ? -3.610 2.632 4.823 1.00 0.00 92 GLN A O 15
ATOM 24321 N N . LEU A 1 93 ? -1.503 1.890 4.472 1.00 0.00 93 LEU A N 15
ATOM 24322 C CA . LEU A 1 93 ? -0.931 3.222 4.372 1.00 0.00 93 LEU A CA 15
ATOM 24323 C C . LEU A 1 93 ? -1.517 3.933 3.151 1.00 0.00 93 LEU A C 15
ATOM 24324 O O . LEU A 1 93 ? -1.939 5.085 3.243 1.00 0.00 93 LEU A O 15
ATOM 24340 N N . LEU A 1 94 ? -1.524 3.218 2.036 1.00 0.00 94 LEU A N 15
ATOM 24341 C CA . LEU A 1 94 ? -2.052 3.767 0.798 1.00 0.00 94 LEU A CA 15
ATOM 24342 C C . LEU A 1 94 ? -3.501 4.204 1.016 1.00 0.00 94 LEU A C 15
ATOM 24343 O O . LEU A 1 94 ? -3.847 5.360 0.777 1.00 0.00 94 LEU A O 15
ATOM 24359 N N . VAL A 1 95 ? -4.311 3.257 1.467 1.00 0.00 95 VAL A N 15
ATOM 24360 C CA . VAL A 1 95 ? -5.715 3.530 1.720 1.00 0.00 95 VAL A CA 15
ATOM 24361 C C . VAL A 1 95 ? -5.841 4.824 2.527 1.00 0.00 95 VAL A C 15
ATOM 24362 O O . VAL A 1 95 ? -6.694 5.661 2.236 1.00 0.00 95 VAL A O 15
ATOM 24375 N N . ARG A 1 96 ? -4.979 4.947 3.526 1.00 0.00 96 ARG A N 15
ATOM 24376 C CA . ARG A 1 96 ? -4.983 6.124 4.377 1.00 0.00 96 ARG A CA 15
ATOM 24377 C C . ARG A 1 96 ? -4.734 7.383 3.544 1.00 0.00 96 ARG A C 15
ATOM 24378 O O . ARG A 1 96 ? -5.494 8.347 3.626 1.00 0.00 96 ARG A O 15
ATOM 24399 N N . LYS A 1 97 ? -3.666 7.333 2.761 1.00 0.00 97 LYS A N 15
ATOM 24400 C CA . LYS A 1 97 ? -3.307 8.457 1.913 1.00 0.00 97 LYS A CA 15
ATOM 24401 C C . LYS A 1 97 ? -4.429 8.708 0.903 1.00 0.00 97 LYS A C 15
ATOM 24402 O O . LYS A 1 97 ? -4.845 9.848 0.702 1.00 0.00 97 LYS A O 15
ATOM 24421 N N . LEU A 1 98 ? -4.886 7.624 0.294 1.00 0.00 98 LEU A N 15
ATOM 24422 C CA . LEU A 1 98 ? -5.952 7.711 -0.690 1.00 0.00 98 LEU A CA 15
ATOM 24423 C C . LEU A 1 98 ? -7.140 8.460 -0.084 1.00 0.00 98 LEU A C 15
ATOM 24424 O O . LEU A 1 98 ? -7.554 9.497 -0.601 1.00 0.00 98 LEU A O 15
ATOM 24440 N N . ARG A 1 99 ? -7.655 7.907 1.004 1.00 0.00 99 ARG A N 15
ATOM 24441 C CA . ARG A 1 99 ? -8.787 8.509 1.686 1.00 0.00 99 ARG A CA 15
ATOM 24442 C C . ARG A 1 99 ? -8.488 9.972 2.021 1.00 0.00 99 ARG A C 15
ATOM 24443 O O . ARG A 1 99 ? -9.320 10.848 1.789 1.00 0.00 99 ARG A O 15
ATOM 24464 N N . GLY A 1 100 ? -7.299 10.191 2.562 1.00 0.00 100 GLY A N 15
ATOM 24465 C CA . GLY A 1 100 ? -6.880 11.532 2.931 1.00 0.00 100 GLY A CA 15
ATOM 24466 C C . GLY A 1 100 ? -6.765 12.430 1.697 1.00 0.00 100 GLY A C 15
ATOM 24467 O O . GLY A 1 100 ? -7.707 13.141 1.352 1.00 0.00 100 GLY A O 15
ATOM 24471 N N . ASP A 1 101 ? -5.601 12.367 1.066 1.00 0.00 101 ASP A N 15
ATOM 24472 C CA . ASP A 1 101 ? -5.351 13.165 -0.122 1.00 0.00 101 ASP A CA 15
ATOM 24473 C C . ASP A 1 101 ? -6.587 13.133 -1.023 1.00 0.00 101 ASP A C 15
ATOM 24474 O O . ASP A 1 101 ? -7.034 12.063 -1.433 1.00 0.00 101 ASP A O 15
ATOM 24483 N N . ASP A 1 102 ? -7.105 14.320 -1.304 1.00 0.00 102 ASP A N 15
ATOM 24484 C CA . ASP A 1 102 ? -8.282 14.442 -2.149 1.00 0.00 102 ASP A CA 15
ATOM 24485 C C . ASP A 1 102 ? -8.733 15.903 -2.179 1.00 0.00 102 ASP A C 15
ATOM 24486 O O . ASP A 1 102 ? -8.647 16.604 -1.172 1.00 0.00 102 ASP A O 15
ATOM 24495 N N . GLU A 1 103 ? -9.205 16.320 -3.345 1.00 0.00 103 GLU A N 15
ATOM 24496 C CA . GLU A 1 103 ? -9.670 17.685 -3.519 1.00 0.00 103 GLU A CA 15
ATOM 24497 C C . GLU A 1 103 ? -11.078 17.844 -2.941 1.00 0.00 103 GLU A C 15
ATOM 24498 O O . GLU A 1 103 ? -11.745 16.855 -2.641 1.00 0.00 103 GLU A O 15
ATOM 24510 N N . GLU A 1 104 ? -11.488 19.096 -2.803 1.00 0.00 104 GLU A N 15
ATOM 24511 C CA . GLU A 1 104 ? -12.804 19.397 -2.266 1.00 0.00 104 GLU A CA 15
ATOM 24512 C C . GLU A 1 104 ? -13.841 18.419 -2.822 1.00 0.00 104 GLU A C 15
ATOM 24513 O O . GLU A 1 104 ? -14.491 17.700 -2.064 1.00 0.00 104 GLU A O 15
ATOM 24525 N N . SER A 1 105 ? -13.964 18.423 -4.141 1.00 0.00 105 SER A N 15
ATOM 24526 C CA . SER A 1 105 ? -14.910 17.545 -4.807 1.00 0.00 105 SER A CA 15
ATOM 24527 C C . SER A 1 105 ? -16.336 17.883 -4.368 1.00 0.00 105 SER A C 15
ATOM 24528 O O . SER A 1 105 ? -16.885 17.236 -3.477 1.00 0.00 105 SER A O 15
ATOM 24536 N N . GLY A 1 106 ? -16.896 18.895 -5.014 1.00 0.00 106 GLY A N 15
ATOM 24537 C CA . GLY A 1 106 ? -18.248 19.327 -4.701 1.00 0.00 106 GLY A CA 15
ATOM 24538 C C . GLY A 1 106 ? -18.258 20.265 -3.492 1.00 0.00 106 GLY A C 15
ATOM 24539 O O . GLY A 1 106 ? -17.281 20.968 -3.239 1.00 0.00 106 GLY A O 15
ATOM 24543 N N . PRO A 1 107 ? -19.403 20.246 -2.759 1.00 0.00 107 PRO A N 15
ATOM 24544 C CA . PRO A 1 107 ? -19.553 21.086 -1.583 1.00 0.00 107 PRO A CA 15
ATOM 24545 C C . PRO A 1 107 ? -18.749 20.530 -0.406 1.00 0.00 107 PRO A C 15
ATOM 24546 O O . PRO A 1 107 ? -18.129 21.287 0.339 1.00 0.00 107 PRO A O 15
ATOM 24557 N N . SER A 1 108 ? -18.786 19.212 -0.275 1.00 0.00 108 SER A N 15
ATOM 24558 C CA . SER A 1 108 ? -18.068 18.547 0.799 1.00 0.00 108 SER A CA 15
ATOM 24559 C C . SER A 1 108 ? -17.788 17.092 0.417 1.00 0.00 108 SER A C 15
ATOM 24560 O O . SER A 1 108 ? -18.441 16.542 -0.468 1.00 0.00 108 SER A O 15
ATOM 24568 N N . SER A 1 109 ? -16.816 16.510 1.105 1.00 0.00 109 SER A N 15
ATOM 24569 C CA . SER A 1 109 ? -16.442 15.130 0.850 1.00 0.00 109 SER A CA 15
ATOM 24570 C C . SER A 1 109 ? -16.598 14.300 2.126 1.00 0.00 109 SER A C 15
ATOM 24571 O O . SER A 1 109 ? -16.289 14.772 3.219 1.00 0.00 109 SER A O 15
ATOM 24579 N N . GLY A 1 110 ? -17.077 13.079 1.944 1.00 0.00 110 GLY A N 15
ATOM 24580 C CA . GLY A 1 110 ? -17.279 12.179 3.068 1.00 0.00 110 GLY A CA 15
ATOM 24581 C C . GLY A 1 110 ? -15.959 11.535 3.497 1.00 0.00 110 GLY A C 15
ATOM 24582 O O . GLY A 1 110 ? -15.690 11.399 4.690 1.00 0.00 110 GLY A O 15
ATOM 24586 N N . GLY A 1 1 ? -3.427 21.134 13.149 1.00 0.00 1 GLY A N 16
ATOM 24587 C CA . GLY A 1 1 ? -2.414 21.767 13.977 1.00 0.00 1 GLY A CA 16
ATOM 24588 C C . GLY A 1 1 ? -2.364 21.128 15.366 1.00 0.00 1 GLY A C 16
ATOM 24589 O O . GLY A 1 1 ? -2.387 19.904 15.492 1.00 0.00 1 GLY A O 16
ATOM 24593 N N . SER A 1 2 ? -2.297 21.985 16.374 1.00 0.00 2 SER A N 16
ATOM 24594 C CA . SER A 1 2 ? -2.243 21.519 17.750 1.00 0.00 2 SER A CA 16
ATOM 24595 C C . SER A 1 2 ? -3.473 20.664 18.061 1.00 0.00 2 SER A C 16
ATOM 24596 O O . SER A 1 2 ? -3.345 19.500 18.437 1.00 0.00 2 SER A O 16
ATOM 24604 N N . SER A 1 3 ? -4.637 21.275 17.893 1.00 0.00 3 SER A N 16
ATOM 24605 C CA . SER A 1 3 ? -5.889 20.584 18.151 1.00 0.00 3 SER A CA 16
ATOM 24606 C C . SER A 1 3 ? -6.237 19.673 16.972 1.00 0.00 3 SER A C 16
ATOM 24607 O O . SER A 1 3 ? -6.662 20.148 15.920 1.00 0.00 3 SER A O 16
ATOM 24615 N N . GLY A 1 4 ? -6.043 18.380 17.187 1.00 0.00 4 GLY A N 16
ATOM 24616 C CA . GLY A 1 4 ? -6.331 17.398 16.155 1.00 0.00 4 GLY A CA 16
ATOM 24617 C C . GLY A 1 4 ? -6.667 16.038 16.770 1.00 0.00 4 GLY A C 16
ATOM 24618 O O . GLY A 1 4 ? -5.888 15.092 16.656 1.00 0.00 4 GLY A O 16
ATOM 24622 N N . SER A 1 5 ? -7.826 15.983 17.410 1.00 0.00 5 SER A N 16
ATOM 24623 C CA . SER A 1 5 ? -8.273 14.754 18.043 1.00 0.00 5 SER A CA 16
ATOM 24624 C C . SER A 1 5 ? -9.801 14.734 18.125 1.00 0.00 5 SER A C 16
ATOM 24625 O O . SER A 1 5 ? -10.444 15.781 18.055 1.00 0.00 5 SER A O 16
ATOM 24633 N N . SER A 1 6 ? -10.338 13.532 18.273 1.00 0.00 6 SER A N 16
ATOM 24634 C CA . SER A 1 6 ? -11.778 13.362 18.365 1.00 0.00 6 SE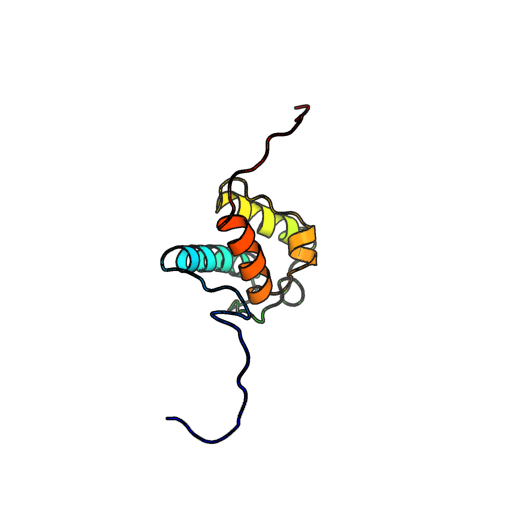R A CA 16
ATOM 24635 C C . SER A 1 6 ? -12.108 11.939 18.821 1.00 0.00 6 SER A C 16
ATOM 24636 O O . SER A 1 6 ? -11.734 10.970 18.162 1.00 0.00 6 SER A O 16
ATOM 24644 N N . GLY A 1 7 ? -12.806 11.859 19.944 1.00 0.00 7 GLY A N 16
ATOM 24645 C CA . GLY A 1 7 ? -13.191 10.571 20.495 1.00 0.00 7 GLY A CA 16
ATOM 24646 C C . GLY A 1 7 ? -12.170 10.089 21.528 1.00 0.00 7 GLY A C 16
ATOM 24647 O O . GLY A 1 7 ? -11.203 10.789 21.823 1.00 0.00 7 GLY A O 16
ATOM 24651 N N . PHE A 1 8 ? -12.420 8.896 22.048 1.00 0.00 8 PHE A N 16
ATOM 24652 C CA . PHE A 1 8 ? -11.535 8.312 23.041 1.00 0.00 8 PHE A CA 16
ATOM 24653 C C . PHE A 1 8 ? -10.077 8.372 22.579 1.00 0.00 8 PHE A C 16
ATOM 24654 O O . PHE A 1 8 ? -9.794 8.241 21.389 1.00 0.00 8 PHE A O 16
ATOM 24671 N N . PHE A 1 9 ? -9.192 8.571 23.544 1.00 0.00 9 PHE A N 16
ATOM 24672 C CA . PHE A 1 9 ? -7.771 8.650 23.251 1.00 0.00 9 PHE A CA 16
ATOM 24673 C C . PHE A 1 9 ? -7.280 7.371 22.569 1.00 0.00 9 PHE A C 16
ATOM 24674 O O . PHE A 1 9 ? -6.928 6.402 23.238 1.00 0.00 9 PHE A O 16
ATOM 24691 N N . LYS A 1 10 ? -7.272 7.412 21.244 1.00 0.00 10 LYS A N 16
ATOM 24692 C CA . LYS A 1 10 ? -6.829 6.269 20.464 1.00 0.00 10 LYS A CA 16
ATOM 24693 C C . LYS A 1 10 ? -5.901 6.748 19.346 1.00 0.00 10 LYS A C 16
ATOM 24694 O O . LYS A 1 10 ? -6.181 7.749 18.689 1.00 0.00 10 LYS A O 16
ATOM 24713 N N . GLY A 1 11 ? -4.815 6.011 19.166 1.00 0.00 11 GLY A N 16
ATOM 24714 C CA . GLY A 1 11 ? -3.843 6.348 18.139 1.00 0.00 11 GLY A CA 16
ATOM 24715 C C . GLY A 1 11 ? -2.823 5.223 17.959 1.00 0.00 11 GLY A C 16
ATOM 24716 O O . GLY A 1 11 ? -2.170 4.813 18.917 1.00 0.00 11 GLY A O 16
ATOM 24720 N N . ALA A 1 12 ? -2.717 4.755 16.724 1.00 0.00 12 ALA A N 16
ATOM 24721 C CA . ALA A 1 12 ? -1.787 3.686 16.406 1.00 0.00 12 ALA A CA 16
ATOM 24722 C C . ALA A 1 12 ? -2.115 2.459 17.260 1.00 0.00 12 ALA A C 16
ATOM 24723 O O . ALA A 1 12 ? -2.950 2.531 18.160 1.00 0.00 12 ALA A O 16
ATOM 24730 N N . ALA A 1 13 ? -1.442 1.362 16.946 1.00 0.00 13 ALA A N 16
ATOM 24731 C CA . ALA A 1 13 ? -1.652 0.122 17.673 1.00 0.00 13 ALA A CA 16
ATOM 24732 C C . ALA A 1 13 ? -2.927 -0.553 17.164 1.00 0.00 13 ALA A C 16
ATOM 24733 O O . ALA A 1 13 ? -2.864 -1.586 16.499 1.00 0.00 13 ALA A O 16
ATOM 24740 N N . SER A 1 14 ? -4.055 0.057 17.496 1.00 0.00 14 SER A N 16
ATOM 24741 C CA . SER A 1 14 ? -5.343 -0.472 17.080 1.00 0.00 14 SER A CA 16
ATOM 24742 C C . SER A 1 14 ? -6.042 0.522 16.150 1.00 0.00 14 SER A C 16
ATOM 24743 O O . SER A 1 14 ? -6.696 1.456 16.612 1.00 0.00 14 SER A O 16
ATOM 24751 N N . SER A 1 15 ? -5.879 0.287 14.856 1.00 0.00 15 SER A N 16
ATOM 24752 C CA . SER A 1 15 ? -6.486 1.150 13.857 1.00 0.00 15 SER A CA 16
ATOM 24753 C C . SER A 1 15 ? -6.037 0.725 12.457 1.00 0.00 15 SER A C 16
ATOM 24754 O O . SER A 1 15 ? -4.915 1.015 12.047 1.00 0.00 15 SER A O 16
ATOM 24762 N N . VAL A 1 16 ? -6.938 0.045 11.763 1.00 0.00 16 VAL A N 16
ATOM 24763 C CA . VAL A 1 16 ? -6.649 -0.422 10.418 1.00 0.00 16 VAL A CA 16
ATOM 24764 C C . VAL A 1 16 ? -7.791 -0.015 9.485 1.00 0.00 16 VAL A C 16
ATOM 24765 O O . VAL A 1 16 ? -8.957 -0.046 9.875 1.00 0.00 16 VAL A O 16
ATOM 24778 N N . LEU A 1 17 ? -7.417 0.356 8.269 1.00 0.00 17 LEU A N 16
ATOM 24779 C CA . LEU A 1 17 ? -8.396 0.768 7.278 1.00 0.00 17 LEU A CA 16
ATOM 24780 C C . LEU A 1 17 ? -8.901 -0.464 6.524 1.00 0.00 17 LEU A C 16
ATOM 24781 O O . LEU A 1 17 ? -8.112 -1.212 5.949 1.00 0.00 17 LEU A O 16
ATOM 24797 N N . GLU A 1 18 ? -10.215 -0.637 6.552 1.00 0.00 18 GLU A N 16
ATOM 24798 C CA . GLU A 1 18 ? -10.835 -1.766 5.878 1.00 0.00 18 GLU A CA 16
ATOM 24799 C C . GLU A 1 18 ? -11.203 -1.389 4.442 1.00 0.00 18 GLU A C 16
ATOM 24800 O O . GLU A 1 18 ? -11.994 -0.473 4.220 1.00 0.00 18 GLU A O 16
ATOM 24812 N N . LEU A 1 19 ? -10.613 -2.116 3.504 1.00 0.00 19 LEU A N 16
ATOM 24813 C CA . LEU A 1 19 ? -10.869 -1.870 2.095 1.00 0.00 19 LEU A CA 16
ATOM 24814 C C . LEU A 1 19 ? -12.371 -1.987 1.826 1.00 0.00 19 LEU A C 16
ATOM 24815 O O . LEU A 1 19 ? -13.129 -2.416 2.695 1.00 0.00 19 LEU A O 16
ATOM 24831 N N . THR A 1 20 ? -12.756 -1.598 0.619 1.00 0.00 20 THR A N 16
ATOM 24832 C CA . THR A 1 20 ? -14.153 -1.654 0.225 1.00 0.00 20 THR A CA 16
ATOM 24833 C C . THR A 1 20 ? -14.274 -1.801 -1.293 1.00 0.00 20 THR A C 16
ATOM 24834 O O . THR A 1 20 ? -13.312 -1.563 -2.021 1.00 0.00 20 THR A O 16
ATOM 24845 N N . GLU A 1 21 ? -15.464 -2.192 -1.725 1.00 0.00 21 GLU A N 16
ATOM 24846 C CA . GLU A 1 21 ? -15.722 -2.373 -3.143 1.00 0.00 21 GLU A CA 16
ATOM 24847 C C . GLU A 1 21 ? -14.927 -1.355 -3.962 1.00 0.00 21 GLU A C 16
ATOM 24848 O O . GLU A 1 21 ? -14.293 -1.710 -4.954 1.00 0.00 21 GLU A O 16
ATOM 24860 N N . ALA A 1 22 ? -14.986 -0.108 -3.517 1.00 0.00 22 ALA A N 16
ATOM 24861 C CA . ALA A 1 22 ? -14.279 0.964 -4.196 1.00 0.00 22 ALA A CA 16
ATOM 24862 C C . ALA A 1 22 ? -12.774 0.795 -3.978 1.00 0.00 22 ALA A C 16
ATOM 24863 O O . ALA A 1 22 ? -12.038 0.490 -4.915 1.00 0.00 22 ALA A O 16
ATOM 24870 N N . GLU A 1 23 ? -12.362 0.999 -2.736 1.00 0.00 23 GLU A N 16
ATOM 24871 C CA . GLU A 1 23 ? -10.958 0.874 -2.383 1.00 0.00 23 GLU A CA 16
ATOM 24872 C C . GLU A 1 23 ? -10.354 -0.368 -3.043 1.00 0.00 23 GLU A C 16
ATOM 24873 O O . GLU A 1 23 ? -9.315 -0.285 -3.696 1.00 0.00 23 GLU A O 16
ATOM 24885 N N . LEU A 1 24 ? -11.032 -1.490 -2.849 1.00 0.00 24 LEU A N 16
ATOM 24886 C CA . LEU A 1 24 ? -10.575 -2.747 -3.417 1.00 0.00 24 LEU A CA 16
ATOM 24887 C C . LEU A 1 24 ? -10.023 -2.496 -4.822 1.00 0.00 24 LEU A C 16
ATOM 24888 O O . LEU A 1 24 ? -8.876 -2.832 -5.111 1.00 0.00 24 LEU A O 16
ATOM 24904 N N . VAL A 1 25 ? -10.867 -1.909 -5.658 1.00 0.00 25 VAL A N 16
ATOM 24905 C CA . VAL A 1 25 ? -10.478 -1.609 -7.026 1.00 0.00 25 VAL A CA 16
ATOM 24906 C C . VAL A 1 25 ? -9.086 -0.973 -7.028 1.00 0.00 25 VAL A C 16
ATOM 24907 O O . VAL A 1 25 ? -8.235 -1.337 -7.839 1.00 0.00 25 VAL A O 16
ATOM 24920 N N . THR A 1 26 ? -8.898 -0.035 -6.112 1.00 0.00 26 THR A N 16
ATOM 24921 C CA . THR A 1 26 ? -7.624 0.655 -5.998 1.00 0.00 26 THR A CA 16
ATOM 24922 C C . THR A 1 26 ? -6.583 -0.253 -5.341 1.00 0.00 26 THR A C 16
ATOM 24923 O O . THR A 1 26 ? -5.422 -0.267 -5.746 1.00 0.00 26 THR A O 16
ATOM 24934 N N . ALA A 1 27 ? -7.036 -0.989 -4.336 1.00 0.00 27 ALA A N 16
ATOM 24935 C CA . ALA A 1 27 ? -6.158 -1.897 -3.619 1.00 0.00 27 ALA A CA 16
ATOM 24936 C C . ALA A 1 27 ? -5.690 -3.003 -4.567 1.00 0.00 27 ALA A C 16
ATOM 24937 O O . ALA A 1 27 ? -4.665 -3.639 -4.327 1.00 0.00 27 ALA A O 16
ATOM 24944 N N . GLU A 1 28 ? -6.465 -3.199 -5.624 1.00 0.00 28 GLU A N 16
ATOM 24945 C CA . GLU A 1 28 ? -6.143 -4.218 -6.609 1.00 0.00 28 GLU A CA 16
ATOM 24946 C C . GLU A 1 28 ? -5.205 -3.647 -7.675 1.00 0.00 28 GLU A C 16
ATOM 24947 O O . GLU A 1 28 ? -4.326 -4.349 -8.174 1.00 0.00 28 GLU A O 16
ATOM 24959 N N . ALA A 1 29 ? -5.424 -2.380 -7.993 1.00 0.00 29 ALA A N 16
ATOM 24960 C CA . ALA A 1 29 ? -4.609 -1.707 -8.990 1.00 0.00 29 ALA A CA 16
ATOM 24961 C C . ALA A 1 29 ? -3.169 -1.606 -8.483 1.00 0.00 29 ALA A C 16
ATOM 24962 O O . ALA A 1 29 ? -2.228 -1.597 -9.274 1.00 0.00 29 ALA A O 16
ATOM 24969 N N . VAL A 1 30 ? -3.044 -1.532 -7.166 1.00 0.00 30 VAL A N 16
ATOM 24970 C CA . VAL A 1 30 ? -1.734 -1.432 -6.544 1.00 0.00 30 VAL A CA 16
ATOM 24971 C C . VAL A 1 30 ? -1.051 -2.800 -6.580 1.00 0.00 30 VAL A C 16
ATOM 24972 O O . VAL A 1 30 ? 0.155 -2.890 -6.805 1.00 0.00 30 VAL A O 16
ATOM 24985 N N . ARG A 1 31 ? -1.852 -3.832 -6.356 1.00 0.00 31 ARG A N 16
ATOM 24986 C CA . ARG A 1 31 ? -1.339 -5.192 -6.360 1.00 0.00 31 ARG A CA 16
ATOM 24987 C C . ARG A 1 31 ? -0.696 -5.512 -7.711 1.00 0.00 31 ARG A C 16
ATOM 24988 O O . ARG A 1 31 ? 0.326 -6.194 -7.770 1.00 0.00 31 ARG A O 16
ATOM 25009 N N . SER A 1 32 ? -1.322 -5.006 -8.763 1.00 0.00 32 SER A N 16
ATOM 25010 C CA . SER A 1 32 ? -0.824 -5.230 -10.110 1.00 0.00 32 SER A CA 16
ATOM 25011 C C . SER A 1 32 ? 0.553 -4.583 -10.272 1.00 0.00 32 SER A C 16
ATOM 25012 O O . SER A 1 32 ? 1.378 -5.058 -11.052 1.00 0.00 32 SER A O 16
ATOM 25020 N N . VAL A 1 33 ? 0.759 -3.509 -9.524 1.00 0.00 33 VAL A N 16
ATOM 25021 C CA . VAL A 1 33 ? 2.022 -2.792 -9.576 1.00 0.00 33 VAL A CA 16
ATOM 25022 C C . VAL A 1 33 ? 3.136 -3.690 -9.034 1.00 0.00 33 VAL A C 16
ATOM 25023 O O . VAL A 1 33 ? 4.162 -3.876 -9.687 1.00 0.00 33 VAL A O 16
ATOM 25036 N N . TRP A 1 34 ? 2.896 -4.224 -7.845 1.00 0.00 34 TRP A N 16
ATOM 25037 C CA . TRP A 1 34 ? 3.866 -5.099 -7.208 1.00 0.00 34 TRP A CA 16
ATOM 25038 C C . TRP A 1 34 ? 4.218 -6.213 -8.195 1.00 0.00 34 TRP A C 16
ATOM 25039 O O . TRP A 1 34 ? 5.376 -6.359 -8.585 1.00 0.00 34 TRP A O 16
ATOM 25060 N N . GLN A 1 35 ? 3.199 -6.971 -8.571 1.00 0.00 35 GLN A N 16
ATOM 25061 C CA . GLN A 1 35 ? 3.386 -8.068 -9.505 1.00 0.00 35 GLN A CA 16
ATOM 25062 C C . GLN A 1 35 ? 4.196 -7.601 -10.716 1.00 0.00 35 GLN A C 16
ATOM 25063 O O . GLN A 1 35 ? 5.260 -8.148 -11.004 1.00 0.00 35 GLN A O 16
ATOM 25077 N N . ARG A 1 36 ? 3.662 -6.595 -11.393 1.00 0.00 36 ARG A N 16
ATOM 25078 C CA . ARG A 1 36 ? 4.323 -6.049 -12.566 1.00 0.00 36 ARG A CA 16
ATOM 25079 C C . ARG A 1 36 ? 5.807 -5.813 -12.279 1.00 0.00 36 ARG A C 16
ATOM 25080 O O . ARG A 1 36 ? 6.658 -6.090 -13.123 1.00 0.00 36 ARG A O 16
ATOM 25101 N N . ILE A 1 37 ? 6.072 -5.304 -11.084 1.00 0.00 37 ILE A N 16
ATOM 25102 C CA . ILE A 1 37 ? 7.439 -5.029 -10.675 1.00 0.00 37 ILE A CA 16
ATOM 25103 C C . ILE A 1 37 ? 8.164 -6.350 -10.412 1.00 0.00 37 ILE A C 16
ATOM 25104 O O . ILE A 1 37 ? 9.036 -6.747 -11.183 1.00 0.00 37 ILE A O 16
ATOM 25120 N N . LEU A 1 38 ? 7.777 -6.993 -9.321 1.00 0.00 38 LEU A N 16
ATOM 25121 C CA . LEU A 1 38 ? 8.380 -8.261 -8.946 1.00 0.00 38 LEU A CA 16
ATOM 25122 C C . LEU A 1 38 ? 8.056 -9.310 -10.013 1.00 0.00 38 LEU A C 16
ATOM 25123 O O . LEU A 1 38 ? 6.903 -9.710 -10.164 1.00 0.00 38 LEU A O 16
ATOM 25139 N N . PRO A 1 39 ? 9.121 -9.735 -10.743 1.00 0.00 39 PRO A N 16
ATOM 25140 C CA . PRO A 1 39 ? 8.961 -10.729 -11.791 1.00 0.00 39 PRO A CA 16
ATOM 25141 C C . PRO A 1 39 ? 8.767 -12.126 -11.196 1.00 0.00 39 PRO A C 16
ATOM 25142 O O . PRO A 1 39 ? 7.674 -12.686 -11.263 1.00 0.00 39 PRO A O 16
ATOM 25153 N N . LYS A 1 40 ? 9.844 -12.648 -10.629 1.00 0.00 40 LYS A N 16
ATOM 25154 C CA . LYS A 1 40 ? 9.806 -13.968 -10.024 1.00 0.00 40 LYS A CA 16
ATOM 25155 C C . LYS A 1 40 ? 8.483 -14.144 -9.276 1.00 0.00 40 LYS A C 16
ATOM 25156 O O . LYS A 1 40 ? 7.856 -15.199 -9.355 1.00 0.00 40 LYS A O 16
ATOM 25175 N N . VAL A 1 41 ? 8.096 -13.093 -8.567 1.00 0.00 41 VAL A N 16
ATOM 25176 C CA . VAL A 1 41 ? 6.859 -13.118 -7.806 1.00 0.00 41 VAL A CA 16
ATOM 25177 C C . VAL A 1 41 ? 5.691 -13.414 -8.749 1.00 0.00 41 VAL A C 16
ATOM 25178 O O . VAL A 1 41 ? 5.358 -12.597 -9.607 1.00 0.00 41 VAL A O 16
ATOM 25191 N N . LEU A 1 42 ? 5.101 -14.585 -8.559 1.00 0.00 42 LEU A N 16
ATOM 25192 C CA . LEU A 1 42 ? 3.978 -15.000 -9.382 1.00 0.00 42 LEU A CA 16
ATOM 25193 C C . LEU A 1 42 ? 2.683 -14.444 -8.787 1.00 0.00 42 LEU A C 16
ATOM 25194 O O . LEU A 1 42 ? 1.729 -14.169 -9.514 1.00 0.00 42 LEU A O 16
ATOM 25210 N N . GLU A 1 43 ? 2.690 -14.295 -7.471 1.00 0.00 43 GLU A N 16
ATOM 25211 C CA . GLU A 1 43 ? 1.528 -13.776 -6.770 1.00 0.00 43 GLU A CA 16
ATOM 25212 C C . GLU A 1 43 ? 1.961 -12.811 -5.664 1.00 0.00 43 GLU A C 16
ATOM 25213 O O . GLU A 1 43 ? 3.029 -12.974 -5.077 1.00 0.00 43 GLU A O 16
ATOM 25225 N N . VAL A 1 44 ? 1.109 -11.827 -5.414 1.00 0.00 44 VAL A N 16
ATOM 25226 C CA . VAL A 1 44 ? 1.391 -10.836 -4.390 1.00 0.00 44 VAL A CA 16
ATOM 25227 C C . VAL A 1 44 ? 0.281 -10.867 -3.337 1.00 0.00 44 VAL A C 16
ATOM 25228 O O . VAL A 1 44 ? -0.898 -10.751 -3.670 1.00 0.00 44 VAL A O 16
ATOM 25241 N N . GLU A 1 45 ? 0.696 -11.025 -2.089 1.00 0.00 45 GLU A N 16
ATOM 25242 C CA . GLU A 1 45 ? -0.248 -11.073 -0.986 1.00 0.00 45 GLU A CA 16
ATOM 25243 C C . GLU A 1 45 ? 0.091 -9.999 0.050 1.00 0.00 45 GLU A C 16
ATOM 25244 O O . GLU A 1 45 ? 0.985 -9.183 -0.167 1.00 0.00 45 GLU A O 16
ATOM 25256 N N . ASP A 1 46 ? -0.642 -10.034 1.153 1.00 0.00 46 ASP A N 16
ATOM 25257 C CA . ASP A 1 46 ? -0.430 -9.074 2.223 1.00 0.00 46 ASP A CA 16
ATOM 25258 C C . ASP A 1 46 ? 0.834 -9.451 2.998 1.00 0.00 46 ASP A C 16
ATOM 25259 O O . ASP A 1 46 ? 1.403 -8.622 3.706 1.00 0.00 46 ASP A O 16
ATOM 25268 N N . SER A 1 47 ? 1.236 -10.704 2.838 1.00 0.00 47 SER A N 16
ATOM 25269 C CA . SER A 1 47 ? 2.423 -11.201 3.513 1.00 0.00 47 SER A CA 16
ATOM 25270 C C . SER A 1 47 ? 3.660 -10.954 2.648 1.00 0.00 47 SER A C 16
ATOM 25271 O O . SER A 1 47 ? 4.788 -11.041 3.132 1.00 0.00 47 SER A O 16
ATOM 25279 N N . THR A 1 48 ? 3.407 -10.651 1.383 1.00 0.00 48 THR A N 16
ATOM 25280 C CA . THR A 1 48 ? 4.487 -10.390 0.446 1.00 0.00 48 THR A CA 16
ATOM 25281 C C . THR A 1 48 ? 5.226 -9.106 0.827 1.00 0.00 48 THR A C 16
ATOM 25282 O O . THR A 1 48 ? 4.644 -8.023 0.811 1.00 0.00 48 THR A O 16
ATOM 25293 N N . ASP A 1 49 ? 6.498 -9.270 1.160 1.00 0.00 49 ASP A N 16
ATOM 25294 C CA . ASP A 1 49 ? 7.323 -8.137 1.544 1.00 0.00 49 ASP A CA 16
ATOM 25295 C C . ASP A 1 49 ? 8.001 -7.561 0.300 1.00 0.00 49 ASP A C 16
ATOM 25296 O O . ASP A 1 49 ? 8.846 -8.214 -0.309 1.00 0.00 49 ASP A O 16
ATOM 25305 N N . PHE A 1 50 ? 7.606 -6.343 -0.040 1.00 0.00 50 PHE A N 16
ATOM 25306 C CA . PHE A 1 50 ? 8.165 -5.671 -1.200 1.00 0.00 50 PHE A CA 16
ATOM 25307 C C . PHE A 1 50 ? 9.663 -5.954 -1.329 1.00 0.00 50 PHE A C 16
ATOM 25308 O O . PHE A 1 50 ? 10.189 -6.041 -2.437 1.00 0.00 50 PHE A O 16
ATOM 25325 N N . PHE A 1 51 ? 10.308 -6.090 -0.179 1.00 0.00 51 PHE A N 16
ATOM 25326 C CA . PHE A 1 51 ? 11.735 -6.361 -0.149 1.00 0.00 51 PHE A CA 16
ATOM 25327 C C . PHE A 1 51 ? 12.011 -7.860 -0.287 1.00 0.00 51 PHE A C 16
ATOM 25328 O O . PHE A 1 51 ? 12.559 -8.303 -1.295 1.00 0.00 51 PHE A O 16
ATOM 25345 N N . LYS A 1 52 ? 11.618 -8.599 0.740 1.00 0.00 52 LYS A N 16
ATOM 25346 C CA . LYS A 1 52 ? 11.816 -10.038 0.746 1.00 0.00 52 LYS A CA 16
ATOM 25347 C C . LYS A 1 52 ? 11.538 -10.592 -0.653 1.00 0.00 52 LYS A C 16
ATOM 25348 O O . LYS A 1 52 ? 12.140 -11.584 -1.063 1.00 0.00 52 LYS A O 16
ATOM 25367 N N . SER A 1 53 ? 10.626 -9.928 -1.348 1.00 0.00 53 SER A N 16
ATOM 25368 C CA . SER A 1 53 ? 10.261 -10.342 -2.692 1.00 0.00 53 SER A CA 16
ATOM 25369 C C . SER A 1 53 ? 11.483 -10.276 -3.610 1.00 0.00 53 SER A C 16
ATOM 25370 O O . SER A 1 53 ? 12.036 -11.307 -3.989 1.00 0.00 53 SER A O 16
ATOM 25378 N N . GLY A 1 54 ? 11.870 -9.053 -3.941 1.00 0.00 54 GLY A N 16
ATOM 25379 C CA . GLY A 1 54 ? 13.016 -8.839 -4.807 1.00 0.00 54 GLY A CA 16
ATOM 25380 C C . GLY A 1 54 ? 13.021 -7.416 -5.369 1.00 0.00 54 GLY A C 16
ATOM 25381 O O . GLY A 1 54 ? 13.320 -7.210 -6.545 1.00 0.00 54 GLY A O 16
ATOM 25385 N N . ALA A 1 55 ? 12.686 -6.470 -4.503 1.00 0.00 55 ALA A N 16
ATOM 25386 C CA . ALA A 1 55 ? 12.648 -5.073 -4.899 1.00 0.00 55 ALA A CA 16
ATOM 25387 C C . ALA A 1 55 ? 13.963 -4.399 -4.501 1.00 0.00 55 ALA A C 16
ATOM 25388 O O . ALA A 1 55 ? 14.446 -4.584 -3.385 1.00 0.00 55 ALA A O 16
ATOM 25395 N N . ALA A 1 56 ? 14.504 -3.631 -5.435 1.00 0.00 56 ALA A N 16
ATOM 25396 C CA . ALA A 1 56 ? 15.753 -2.928 -5.196 1.00 0.00 56 ALA A CA 16
ATOM 25397 C C . ALA A 1 56 ? 15.452 -1.547 -4.610 1.00 0.00 56 ALA A C 16
ATOM 25398 O O . ALA A 1 56 ? 14.366 -1.317 -4.081 1.00 0.00 56 ALA A O 16
ATOM 25405 N N . SER A 1 57 ? 16.433 -0.665 -4.725 1.00 0.00 57 SER A N 16
ATOM 25406 C CA . SER A 1 57 ? 16.287 0.688 -4.213 1.00 0.00 57 SER A CA 16
ATOM 25407 C C . SER A 1 57 ? 15.609 1.573 -5.260 1.00 0.00 57 SER A C 16
ATOM 25408 O O . SER A 1 57 ? 15.234 2.708 -4.970 1.00 0.00 57 SER A O 16
ATOM 25416 N N . VAL A 1 58 ? 15.471 1.020 -6.456 1.00 0.00 58 VAL A N 16
ATOM 25417 C CA . VAL A 1 58 ? 14.844 1.746 -7.548 1.00 0.00 58 VAL A CA 16
ATOM 25418 C C . VAL A 1 58 ? 13.350 1.414 -7.583 1.00 0.00 58 VAL A C 16
ATOM 25419 O O . VAL A 1 58 ? 12.534 2.252 -7.964 1.00 0.00 58 VAL A O 16
ATOM 25432 N N . ASP A 1 59 ? 13.038 0.191 -7.182 1.00 0.00 59 ASP A N 16
ATOM 25433 C CA . ASP A 1 59 ? 11.658 -0.261 -7.162 1.00 0.00 59 ASP A CA 16
ATOM 25434 C C . ASP A 1 59 ? 10.850 0.619 -6.206 1.00 0.00 59 ASP A C 16
ATOM 25435 O O . ASP A 1 59 ? 9.707 0.970 -6.495 1.00 0.00 59 ASP A O 16
ATOM 25444 N N . VAL A 1 60 ? 11.477 0.952 -5.087 1.00 0.00 60 VAL A N 16
ATOM 25445 C CA . VAL A 1 60 ? 10.831 1.785 -4.087 1.00 0.00 60 VAL A CA 16
ATOM 25446 C C . VAL A 1 60 ? 10.183 2.989 -4.774 1.00 0.00 60 VAL A C 16
ATOM 25447 O O . VAL A 1 60 ? 8.997 3.252 -4.582 1.00 0.00 60 VAL A O 16
ATOM 25460 N N . VAL A 1 61 ? 10.989 3.687 -5.559 1.00 0.00 61 VAL A N 16
ATOM 25461 C CA . VAL A 1 61 ? 10.509 4.856 -6.275 1.00 0.00 61 VAL A CA 16
ATOM 25462 C C . VAL A 1 61 ? 9.510 4.417 -7.348 1.00 0.00 61 VAL A C 16
ATOM 25463 O O . VAL A 1 61 ? 8.516 5.100 -7.592 1.00 0.00 61 VAL A O 16
ATOM 25476 N N . ARG A 1 62 ? 9.808 3.280 -7.960 1.00 0.00 62 ARG A N 16
ATOM 25477 C CA . ARG A 1 62 ? 8.948 2.742 -9.000 1.00 0.00 62 ARG A CA 16
ATOM 25478 C C . ARG A 1 62 ? 7.540 2.501 -8.453 1.00 0.00 62 ARG A C 16
ATOM 25479 O O . ARG A 1 62 ? 6.565 3.029 -8.984 1.00 0.00 62 ARG A O 16
ATOM 25500 N N . LEU A 1 63 ? 7.479 1.701 -7.398 1.00 0.00 63 LEU A N 16
ATOM 25501 C CA . LEU A 1 63 ? 6.206 1.383 -6.773 1.00 0.00 63 LEU A CA 16
ATOM 25502 C C . LEU A 1 63 ? 5.479 2.681 -6.417 1.00 0.00 63 LEU A C 16
ATOM 25503 O O . LEU A 1 63 ? 4.312 2.858 -6.763 1.00 0.00 63 LEU A O 16
ATOM 25519 N N . VAL A 1 64 ? 6.199 3.555 -5.729 1.00 0.00 64 VAL A N 16
ATOM 25520 C CA . VAL A 1 64 ? 5.637 4.832 -5.322 1.00 0.00 64 VAL A CA 16
ATOM 25521 C C . VAL A 1 64 ? 5.210 5.616 -6.565 1.00 0.00 64 VAL A C 16
ATOM 25522 O O . VAL A 1 64 ? 4.136 6.215 -6.587 1.00 0.00 64 VAL A O 16
ATOM 25535 N N . GLU A 1 65 ? 6.075 5.587 -7.569 1.00 0.00 65 GLU A N 16
ATOM 25536 C CA . GLU A 1 65 ? 5.801 6.288 -8.812 1.00 0.00 65 GLU A CA 16
ATOM 25537 C C . GLU A 1 65 ? 4.556 5.707 -9.485 1.00 0.00 65 GLU A C 16
ATOM 25538 O O . GLU A 1 65 ? 3.715 6.450 -9.990 1.00 0.00 65 GLU A O 16
ATOM 25550 N N . GLU A 1 66 ? 4.477 4.385 -9.472 1.00 0.00 66 GLU A N 16
ATOM 25551 C CA . GLU A 1 66 ? 3.349 3.696 -10.075 1.00 0.00 66 GLU A CA 16
ATOM 25552 C C . GLU A 1 66 ? 2.050 4.084 -9.366 1.00 0.00 66 GLU A C 16
ATOM 25553 O O . GLU A 1 66 ? 1.095 4.520 -10.008 1.00 0.00 66 GLU A O 16
ATOM 25565 N N . VAL A 1 67 ? 2.055 3.911 -8.053 1.00 0.00 67 VAL A N 16
ATOM 25566 C CA . VAL A 1 67 ? 0.889 4.237 -7.250 1.00 0.00 67 VAL A CA 16
ATOM 25567 C C . VAL A 1 67 ? 0.568 5.725 -7.406 1.00 0.00 67 VAL A C 16
ATOM 25568 O O . VAL A 1 67 ? -0.564 6.147 -7.176 1.00 0.00 67 VAL A O 16
ATOM 25581 N N . LYS A 1 68 ? 1.585 6.480 -7.796 1.00 0.00 68 LYS A N 16
ATOM 25582 C CA . LYS A 1 68 ? 1.425 7.911 -7.985 1.00 0.00 68 LYS A CA 16
ATOM 25583 C C . LYS A 1 68 ? 0.446 8.163 -9.133 1.00 0.00 68 LYS A C 16
ATOM 25584 O O . LYS A 1 68 ? -0.384 9.068 -9.058 1.00 0.00 68 LYS A O 16
ATOM 25603 N N . GLU A 1 69 ? 0.575 7.347 -10.169 1.00 0.00 69 GLU A N 16
ATOM 25604 C CA . GLU A 1 69 ? -0.288 7.471 -11.331 1.00 0.00 69 GLU A CA 16
ATOM 25605 C C . GLU A 1 69 ? -1.691 6.951 -11.007 1.00 0.00 69 GLU A C 16
ATOM 25606 O O . GLU A 1 69 ? -2.653 7.278 -11.701 1.00 0.00 69 GLU A O 16
ATOM 25618 N N . LEU A 1 70 ? -1.763 6.151 -9.954 1.00 0.00 70 LEU A N 16
ATOM 25619 C CA . LEU A 1 70 ? -3.031 5.584 -9.530 1.00 0.00 70 LEU A CA 16
ATOM 25620 C C . LEU A 1 70 ? -3.914 6.692 -8.953 1.00 0.00 70 LEU A C 16
ATOM 25621 O O . LEU A 1 70 ? -5.080 6.818 -9.323 1.00 0.00 70 LEU A O 16
ATOM 25637 N N . CYS A 1 71 ? -3.323 7.468 -8.056 1.00 0.00 71 CYS A N 16
ATOM 25638 C CA . CYS A 1 71 ? -4.041 8.562 -7.425 1.00 0.00 71 CYS A CA 16
ATOM 25639 C C . CYS A 1 71 ? -3.658 9.862 -8.135 1.00 0.00 71 CYS A C 16
ATOM 25640 O O . CYS A 1 71 ? -4.145 10.934 -7.780 1.00 0.00 71 CYS A O 16
ATOM 25648 N N . ASP A 1 72 ? -2.789 9.723 -9.126 1.00 0.00 72 ASP A N 16
ATOM 25649 C CA . ASP A 1 72 ? -2.335 10.873 -9.889 1.00 0.00 72 ASP A CA 16
ATOM 25650 C C . ASP A 1 72 ? -1.598 11.839 -8.959 1.00 0.00 72 ASP A C 16
ATOM 25651 O O . ASP A 1 72 ? -2.170 12.831 -8.509 1.00 0.00 72 ASP A O 16
ATOM 25660 N N . GLY A 1 73 ? -0.340 11.515 -8.699 1.00 0.00 73 GLY A N 16
ATOM 25661 C CA . GLY A 1 73 ? 0.481 12.342 -7.830 1.00 0.00 73 GLY A CA 16
ATOM 25662 C C . GLY A 1 73 ? 0.230 12.008 -6.358 1.00 0.00 73 GLY A C 16
ATOM 25663 O O . GLY A 1 73 ? 0.198 12.900 -5.512 1.00 0.00 73 GLY A O 16
ATOM 25667 N N . LEU A 1 74 ? 0.060 10.720 -6.098 1.00 0.00 74 LEU A N 16
ATOM 25668 C CA . LEU A 1 74 ? -0.186 10.257 -4.742 1.00 0.00 74 LEU A CA 16
ATOM 25669 C C . LEU A 1 74 ? 0.939 10.746 -3.828 1.00 0.00 74 LEU A C 16
ATOM 25670 O O . LEU A 1 74 ? 2.116 10.566 -4.137 1.00 0.00 74 LEU A O 16
ATOM 25686 N N . GLU A 1 75 ? 0.537 11.354 -2.722 1.00 0.00 75 GLU A N 16
ATOM 25687 C CA . GLU A 1 75 ? 1.497 11.870 -1.761 1.00 0.00 75 GLU A CA 16
ATOM 25688 C C . GLU A 1 75 ? 2.214 10.717 -1.056 1.00 0.00 75 GLU A C 16
ATOM 25689 O O . GLU A 1 75 ? 2.085 10.550 0.156 1.00 0.00 75 GLU A O 16
ATOM 25701 N N . LEU A 1 76 ? 2.955 9.952 -1.844 1.00 0.00 76 LEU A N 16
ATOM 25702 C CA . LEU A 1 76 ? 3.692 8.820 -1.310 1.00 0.00 76 LEU A CA 16
ATOM 25703 C C . LEU A 1 76 ? 5.191 9.050 -1.517 1.00 0.00 76 LEU A C 16
ATOM 25704 O O . LEU A 1 76 ? 5.602 9.610 -2.532 1.00 0.00 76 LEU A O 16
ATOM 25720 N N . GLU A 1 77 ? 5.966 8.606 -0.538 1.00 0.00 77 GLU A N 16
ATOM 25721 C CA . GLU A 1 77 ? 7.409 8.756 -0.600 1.00 0.00 77 GLU A CA 16
ATOM 25722 C C . GLU A 1 77 ? 8.085 7.384 -0.639 1.00 0.00 77 GLU A C 16
ATOM 25723 O O . GLU A 1 77 ? 7.437 6.363 -0.413 1.00 0.00 77 GLU A O 16
ATOM 25735 N N . ASN A 1 78 ? 9.378 7.404 -0.927 1.00 0.00 78 ASN A N 16
ATOM 25736 C CA . ASN A 1 78 ? 10.148 6.174 -0.999 1.00 0.00 78 ASN A CA 16
ATOM 25737 C C . ASN A 1 78 ? 10.152 5.499 0.374 1.00 0.00 78 ASN A C 16
ATOM 25738 O O . ASN A 1 78 ? 10.113 4.273 0.467 1.00 0.00 78 ASN A O 16
ATOM 25749 N N . GLU A 1 79 ? 10.198 6.329 1.406 1.00 0.00 79 GLU A N 16
ATOM 25750 C CA . GLU A 1 79 ? 10.207 5.828 2.770 1.00 0.00 79 GLU A CA 16
ATOM 25751 C C . GLU A 1 79 ? 8.947 5.002 3.040 1.00 0.00 79 GLU A C 16
ATOM 25752 O O . GLU A 1 79 ? 9.029 3.892 3.563 1.00 0.00 79 GLU A O 16
ATOM 25764 N N . ASP A 1 80 ? 7.812 5.577 2.672 1.00 0.00 80 ASP A N 16
ATOM 25765 C CA . ASP A 1 80 ? 6.537 4.908 2.868 1.00 0.00 80 ASP A CA 16
ATOM 25766 C C . ASP A 1 80 ? 6.697 3.416 2.570 1.00 0.00 80 ASP A C 16
ATOM 25767 O O . ASP A 1 80 ? 6.049 2.581 3.199 1.00 0.00 80 ASP A O 16
ATOM 25776 N N . VAL A 1 81 ? 7.564 3.127 1.612 1.00 0.00 81 VAL A N 16
ATOM 25777 C CA . VAL A 1 81 ? 7.818 1.750 1.223 1.00 0.00 81 VAL A CA 16
ATOM 25778 C C . VAL A 1 81 ? 8.639 1.059 2.314 1.00 0.00 81 VAL A C 16
ATOM 25779 O O . VAL A 1 81 ? 8.251 0.004 2.813 1.00 0.00 81 VAL A O 16
ATOM 25792 N N . TYR A 1 82 ? 9.757 1.683 2.653 1.00 0.00 82 TYR A N 16
ATOM 25793 C CA . TYR A 1 82 ? 10.636 1.142 3.676 1.00 0.00 82 TYR A CA 16
ATOM 25794 C C . TYR A 1 82 ? 9.881 0.929 4.990 1.00 0.00 82 TYR A C 16
ATOM 25795 O O . TYR A 1 82 ? 10.348 0.204 5.867 1.00 0.00 82 TYR A O 16
ATOM 25813 N N . MET A 1 83 ? 8.728 1.574 5.084 1.00 0.00 83 MET A N 16
ATOM 25814 C CA . MET A 1 83 ? 7.904 1.465 6.276 1.00 0.00 83 MET A CA 16
ATOM 25815 C C . MET A 1 83 ? 6.907 0.311 6.150 1.00 0.00 83 MET A C 16
ATOM 25816 O O . MET A 1 83 ? 6.763 -0.493 7.069 1.00 0.00 83 MET A O 16
ATOM 25830 N N . ALA A 1 84 ? 6.244 0.267 5.003 1.00 0.00 84 ALA A N 16
ATOM 25831 C CA . ALA A 1 84 ? 5.265 -0.775 4.745 1.00 0.00 84 ALA A CA 16
ATOM 25832 C C . ALA A 1 84 ? 5.790 -1.701 3.646 1.00 0.00 84 ALA A C 16
ATOM 25833 O O . ALA A 1 84 ? 5.222 -1.761 2.556 1.00 0.00 84 ALA A O 16
ATOM 25840 N N . SER A 1 85 ? 6.867 -2.400 3.970 1.00 0.00 85 SER A N 16
ATOM 25841 C CA . SER A 1 85 ? 7.475 -3.321 3.024 1.00 0.00 85 SER A CA 16
ATOM 25842 C C . SER A 1 85 ? 6.427 -4.310 2.511 1.00 0.00 85 SER A C 16
ATOM 25843 O O . SER A 1 85 ? 6.403 -4.634 1.324 1.00 0.00 85 SER A O 16
ATOM 25851 N N . THR A 1 86 ? 5.587 -4.763 3.429 1.00 0.00 86 THR A N 16
ATOM 25852 C CA . THR A 1 86 ? 4.539 -5.709 3.084 1.00 0.00 86 THR A CA 16
ATOM 25853 C C . THR A 1 86 ? 3.362 -4.986 2.428 1.00 0.00 86 THR A C 16
ATOM 25854 O O . THR A 1 86 ? 2.946 -3.924 2.889 1.00 0.00 86 THR A O 16
ATOM 25865 N N . PHE A 1 87 ? 2.858 -5.589 1.361 1.00 0.00 87 PHE A N 16
ATOM 25866 C CA . PHE A 1 87 ? 1.737 -5.016 0.637 1.00 0.00 87 PHE A CA 16
ATOM 25867 C C . PHE A 1 87 ? 0.563 -4.734 1.577 1.00 0.00 87 PHE A C 16
ATOM 25868 O O . PHE A 1 87 ? -0.026 -3.655 1.535 1.00 0.00 87 PHE A O 16
ATOM 25885 N N . GLY A 1 88 ? 0.257 -5.724 2.402 1.00 0.00 88 GLY A N 16
ATOM 25886 C CA . GLY A 1 88 ? -0.836 -5.597 3.351 1.00 0.00 88 GLY A CA 16
ATOM 25887 C C . GLY A 1 88 ? -0.723 -4.294 4.146 1.00 0.00 88 GLY A C 16
ATOM 25888 O O . GLY A 1 88 ? -1.644 -3.479 4.143 1.00 0.00 88 GLY A O 16
ATOM 25892 N N . ASP A 1 89 ? 0.414 -4.139 4.808 1.00 0.00 89 ASP A N 16
ATOM 25893 C CA . ASP A 1 89 ? 0.659 -2.950 5.606 1.00 0.00 89 ASP A CA 16
ATOM 25894 C C . ASP A 1 89 ? 0.624 -1.717 4.700 1.00 0.00 89 ASP A C 16
ATOM 25895 O O . ASP A 1 89 ? 0.007 -0.709 5.041 1.00 0.00 89 ASP A O 16
ATOM 25904 N N . PHE A 1 90 ? 1.293 -1.839 3.563 1.00 0.00 90 PHE A N 16
ATOM 25905 C CA . PHE A 1 90 ? 1.346 -0.747 2.605 1.00 0.00 90 PHE A CA 16
ATOM 25906 C C . PHE A 1 90 ? -0.061 -0.269 2.241 1.00 0.00 90 PHE A C 16
ATOM 25907 O O . PHE A 1 90 ? -0.366 0.917 2.356 1.00 0.00 90 PHE A O 16
ATOM 25924 N N . ILE A 1 91 ? -0.880 -1.216 1.808 1.00 0.00 91 ILE A N 16
ATOM 25925 C CA . ILE A 1 91 ? -2.247 -0.906 1.425 1.00 0.00 91 ILE A CA 16
ATOM 25926 C C . ILE A 1 91 ? -2.855 0.049 2.454 1.00 0.00 91 ILE A C 16
ATOM 25927 O O . ILE A 1 91 ? -3.266 1.157 2.110 1.00 0.00 91 ILE A O 16
ATOM 25943 N N . GLN A 1 92 ? -2.893 -0.414 3.694 1.00 0.00 92 GLN A N 16
ATOM 25944 C CA . GLN A 1 92 ? -3.445 0.386 4.775 1.00 0.00 92 GLN A CA 16
ATOM 25945 C C . GLN A 1 92 ? -2.926 1.823 4.690 1.00 0.00 92 GLN A C 16
ATOM 25946 O O . GLN A 1 92 ? -3.705 2.773 4.747 1.00 0.00 92 GLN A O 16
ATOM 25960 N N . LEU A 1 93 ? -1.612 1.937 4.555 1.00 0.00 93 LEU A N 16
ATOM 25961 C CA . LEU A 1 93 ? -0.980 3.242 4.462 1.00 0.00 93 LEU A CA 16
ATOM 25962 C C . LEU A 1 93 ? -1.498 3.967 3.218 1.00 0.00 93 LEU A C 16
ATOM 25963 O O . LEU A 1 93 ? -1.851 5.143 3.283 1.00 0.00 93 LEU A O 16
ATOM 25979 N N . LEU A 1 94 ? -1.526 3.234 2.114 1.00 0.00 94 LEU A N 16
ATOM 25980 C CA . LEU A 1 94 ? -1.995 3.793 0.857 1.00 0.00 94 LEU A CA 16
ATOM 25981 C C . LEU A 1 94 ? -3.442 4.260 1.020 1.00 0.00 94 LEU A C 16
ATOM 25982 O O . LEU A 1 94 ? -3.741 5.440 0.845 1.00 0.00 94 LEU A O 16
ATOM 25998 N N . VAL A 1 95 ? -4.303 3.310 1.353 1.00 0.00 95 VAL A N 16
ATOM 25999 C CA . VAL A 1 95 ? -5.713 3.609 1.542 1.00 0.00 95 VAL A CA 16
ATOM 26000 C C . VAL A 1 95 ? -5.852 4.891 2.365 1.00 0.00 95 VAL A C 16
ATOM 26001 O O . VAL A 1 95 ? -6.748 5.697 2.119 1.00 0.00 95 VAL A O 16
ATOM 26014 N N . ARG A 1 96 ? -4.951 5.041 3.325 1.00 0.00 96 ARG A N 16
ATOM 26015 C CA . ARG A 1 96 ? -4.962 6.211 4.186 1.00 0.00 96 ARG A CA 16
ATOM 26016 C C . ARG A 1 96 ? -4.692 7.475 3.367 1.00 0.00 96 ARG A C 16
ATOM 26017 O O . ARG A 1 96 ? -5.424 8.458 3.476 1.00 0.00 96 ARG A O 16
ATOM 26038 N N . LYS A 1 97 ? -3.640 7.408 2.564 1.00 0.00 97 LYS A N 16
ATOM 26039 C CA . LYS A 1 97 ? -3.265 8.535 1.727 1.00 0.00 97 LYS A CA 16
ATOM 26040 C C . LYS A 1 97 ? -4.370 8.792 0.700 1.00 0.00 97 LYS A C 16
ATOM 26041 O O . LYS A 1 97 ? -4.575 9.928 0.275 1.00 0.00 97 LYS A O 16
ATOM 26060 N N . LEU A 1 98 ? -5.053 7.719 0.332 1.00 0.00 98 LEU A N 16
ATOM 26061 C CA . LEU A 1 98 ? -6.132 7.814 -0.637 1.00 0.00 98 LEU A CA 16
ATOM 26062 C C . LEU A 1 98 ? -7.336 8.498 0.014 1.00 0.00 98 LEU A C 16
ATOM 26063 O O . LEU A 1 98 ? -7.856 9.480 -0.513 1.00 0.00 98 LEU A O 16
ATOM 26079 N N . ARG A 1 99 ? -7.745 7.950 1.149 1.00 0.00 99 ARG A N 16
ATOM 26080 C CA . ARG A 1 99 ? -8.879 8.495 1.877 1.00 0.00 99 ARG A CA 16
ATOM 26081 C C . ARG A 1 99 ? -8.627 9.962 2.231 1.00 0.00 99 ARG A C 16
ATOM 26082 O O . ARG A 1 99 ? -9.517 10.800 2.094 1.00 0.00 99 ARG A O 16
ATOM 26103 N N . GLY A 1 100 ? -7.409 10.228 2.679 1.00 0.00 100 GLY A N 16
ATOM 26104 C CA . GLY A 1 100 ? -7.028 11.580 3.054 1.00 0.00 100 GLY A CA 16
ATOM 26105 C C . GLY A 1 100 ? -5.596 11.888 2.614 1.00 0.00 100 GLY A C 16
ATOM 26106 O O . GLY A 1 100 ? -4.640 11.522 3.296 1.00 0.00 100 GLY A O 16
ATOM 26110 N N . ASP A 1 101 ? -5.492 12.559 1.476 1.00 0.00 101 ASP A N 16
ATOM 26111 C CA . ASP A 1 101 ? -4.192 12.921 0.937 1.00 0.00 101 ASP A CA 16
ATOM 26112 C C . ASP A 1 101 ? -3.665 14.154 1.672 1.00 0.00 101 ASP A C 16
ATOM 26113 O O . ASP A 1 101 ? -3.329 15.158 1.046 1.00 0.00 101 ASP A O 16
ATOM 26122 N N . ASP A 1 102 ? -3.608 14.038 2.991 1.00 0.00 102 ASP A N 16
ATOM 26123 C CA . ASP A 1 102 ? -3.127 15.131 3.819 1.00 0.00 102 ASP A CA 16
ATOM 26124 C C . ASP A 1 102 ? -1.770 14.754 4.416 1.00 0.00 102 ASP A C 16
ATOM 26125 O O . ASP A 1 102 ? -1.706 14.088 5.448 1.00 0.00 102 ASP A O 16
ATOM 26134 N N . GLU A 1 103 ? -0.719 15.196 3.742 1.00 0.00 103 GLU A N 16
ATOM 26135 C CA . GLU A 1 103 ? 0.633 14.914 4.193 1.00 0.00 103 GLU A CA 16
ATOM 26136 C C . GLU A 1 103 ? 1.512 16.158 4.049 1.00 0.00 103 GLU A C 16
ATOM 26137 O O . GLU A 1 103 ? 1.211 17.046 3.253 1.00 0.00 103 GLU A O 16
ATOM 26149 N N . GLU A 1 104 ? 2.581 16.182 4.831 1.00 0.00 104 GLU A N 16
ATOM 26150 C CA . GLU A 1 104 ? 3.505 17.302 4.801 1.00 0.00 104 GLU A CA 16
ATOM 26151 C C . GLU A 1 104 ? 4.487 17.149 3.637 1.00 0.00 104 GLU A C 16
ATOM 26152 O O . GLU A 1 104 ? 5.242 16.180 3.581 1.00 0.00 104 GLU A O 16
ATOM 26164 N N . SER A 1 105 ? 4.445 18.121 2.738 1.00 0.00 105 SER A N 16
ATOM 26165 C CA . SER A 1 105 ? 5.321 18.106 1.579 1.00 0.00 105 SER A CA 16
ATOM 26166 C C . SER A 1 105 ? 6.777 18.257 2.022 1.00 0.00 105 SER A C 16
ATOM 26167 O O . SER A 1 105 ? 7.205 19.346 2.402 1.00 0.00 105 SER A O 16
ATOM 26175 N N . GLY A 1 106 ? 7.500 17.148 1.959 1.00 0.00 106 GLY A N 16
ATOM 26176 C CA . GLY A 1 106 ? 8.899 17.143 2.350 1.00 0.00 106 GLY A CA 16
ATOM 26177 C C . GLY A 1 106 ? 9.518 15.757 2.155 1.00 0.00 106 GLY A C 16
ATOM 26178 O O . GLY A 1 106 ? 9.505 14.934 3.068 1.00 0.00 106 GLY A O 16
ATOM 26182 N N . PRO A 1 107 ? 10.060 15.537 0.927 1.00 0.00 107 PRO A N 16
ATOM 26183 C CA . PRO A 1 107 ? 10.682 14.266 0.600 1.00 0.00 107 PRO A CA 16
ATOM 26184 C C . PRO A 1 107 ? 12.054 14.140 1.266 1.00 0.00 107 PRO A C 16
ATOM 26185 O O . PRO A 1 107 ? 12.392 13.087 1.806 1.00 0.00 107 PRO A O 16
ATOM 26196 N N . SER A 1 108 ? 12.807 15.228 1.206 1.00 0.00 108 SER A N 16
ATOM 26197 C CA . SER A 1 108 ? 14.135 15.253 1.797 1.00 0.00 108 SER A CA 16
ATOM 26198 C C . SER A 1 108 ? 14.770 16.630 1.598 1.00 0.00 108 SER A C 16
ATOM 26199 O O . SER A 1 108 ? 14.629 17.236 0.536 1.00 0.00 108 SER A O 16
ATOM 26207 N N . SER A 1 109 ? 15.457 17.085 2.635 1.00 0.00 109 SER A N 16
ATOM 26208 C CA . SER A 1 109 ? 16.115 18.380 2.588 1.00 0.00 109 SER A CA 16
ATOM 26209 C C . SER A 1 109 ? 17.573 18.211 2.154 1.00 0.00 109 SER A C 16
ATOM 26210 O O . SER A 1 109 ? 18.438 17.915 2.976 1.00 0.00 109 SER A O 16
ATOM 26218 N N . GLY A 1 110 ? 17.799 18.406 0.863 1.00 0.00 110 GLY A N 16
ATOM 26219 C CA . GLY A 1 110 ? 19.136 18.279 0.310 1.00 0.00 110 GLY A CA 16
ATOM 26220 C C . GLY A 1 110 ? 19.255 17.021 -0.554 1.00 0.00 110 GLY A C 16
ATOM 26221 O O . GLY A 1 110 ? 18.443 16.800 -1.450 1.00 0.00 110 GLY A O 16
ATOM 26225 N N . GLY A 1 1 ? -6.936 10.051 16.989 1.00 0.00 1 GLY A N 17
ATOM 26226 C CA . GLY A 1 1 ? -6.255 10.916 17.938 1.00 0.00 1 GLY A CA 17
ATOM 26227 C C . GLY A 1 1 ? -6.810 10.722 19.351 1.00 0.00 1 GLY A C 17
ATOM 26228 O O . GLY A 1 1 ? -7.688 11.467 19.784 1.00 0.00 1 GLY A O 17
ATOM 26232 N N . SER A 1 2 ? -6.274 9.719 20.030 1.00 0.00 2 SER A N 17
ATOM 26233 C CA . SER A 1 2 ? -6.705 9.419 21.385 1.00 0.00 2 SER A CA 17
ATOM 26234 C C . SER A 1 2 ? -5.616 8.633 22.118 1.00 0.00 2 SER A C 17
ATOM 26235 O O . SER A 1 2 ? -5.150 7.605 21.627 1.00 0.00 2 SER A O 17
ATOM 26243 N N . SER A 1 3 ? -5.241 9.146 23.281 1.00 0.00 3 SER A N 17
ATOM 26244 C CA . SER A 1 3 ? -4.216 8.505 24.086 1.00 0.00 3 SER A CA 17
ATOM 26245 C C . SER A 1 3 ? -4.861 7.549 25.092 1.00 0.00 3 SER A C 17
ATOM 26246 O O . SER A 1 3 ? -5.593 7.981 25.982 1.00 0.00 3 SER A O 17
ATOM 26254 N N . GLY A 1 4 ? -4.567 6.269 24.916 1.00 0.00 4 GLY A N 17
ATOM 26255 C CA . GLY A 1 4 ? -5.110 5.249 25.798 1.00 0.00 4 GLY A CA 17
ATOM 26256 C C . GLY A 1 4 ? -4.007 4.314 26.298 1.00 0.00 4 GLY A C 17
ATOM 26257 O O . GLY A 1 4 ? -2.855 4.430 25.884 1.00 0.00 4 GLY A O 17
ATOM 26261 N N . SER A 1 5 ? -4.400 3.407 27.180 1.00 0.00 5 SER A N 17
ATOM 26262 C CA . SER A 1 5 ? -3.460 2.451 27.741 1.00 0.00 5 SER A CA 17
ATOM 26263 C C . SER A 1 5 ? -2.183 3.171 28.180 1.00 0.00 5 SER A C 17
ATOM 26264 O O . SER A 1 5 ? -1.208 3.224 27.433 1.00 0.00 5 SER A O 17
ATOM 26272 N N . SER A 1 6 ? -2.230 3.706 29.392 1.00 0.00 6 SER A N 17
ATOM 26273 C CA . SER A 1 6 ? -1.090 4.419 29.940 1.00 0.00 6 SER A CA 17
ATOM 26274 C C . SER A 1 6 ? -0.525 3.659 31.141 1.00 0.00 6 SER A C 17
ATOM 26275 O O . SER A 1 6 ? -1.131 3.644 32.211 1.00 0.00 6 SER A O 17
ATOM 26283 N N . GLY A 1 7 ? 0.630 3.047 30.924 1.00 0.00 7 GLY A N 17
ATOM 26284 C CA . GLY A 1 7 ? 1.283 2.287 31.976 1.00 0.00 7 GLY A CA 17
ATOM 26285 C C . GLY A 1 7 ? 2.805 2.356 31.838 1.00 0.00 7 GLY A C 17
ATOM 26286 O O . GLY A 1 7 ? 3.344 3.349 31.351 1.00 0.00 7 GLY A O 17
ATOM 26290 N N . PHE A 1 8 ? 3.456 1.288 32.275 1.00 0.00 8 PHE A N 17
ATOM 26291 C CA . PHE A 1 8 ? 4.906 1.215 32.207 1.00 0.00 8 PHE A CA 17
ATOM 26292 C C . PHE A 1 8 ? 5.370 0.839 30.798 1.00 0.00 8 PHE A C 17
ATOM 26293 O O . PHE A 1 8 ? 5.479 -0.342 30.472 1.00 0.00 8 PHE A O 17
ATOM 26310 N N . PHE A 1 9 ? 5.631 1.865 30.002 1.00 0.00 9 PHE A N 17
ATOM 26311 C CA . PHE A 1 9 ? 6.081 1.657 28.636 1.00 0.00 9 PHE A CA 17
ATOM 26312 C C . PHE A 1 9 ? 5.270 0.553 27.954 1.00 0.00 9 PHE A C 17
ATOM 26313 O O . PHE A 1 9 ? 5.634 -0.620 28.019 1.00 0.00 9 PHE A O 17
ATOM 26330 N N . LYS A 1 10 ? 4.186 0.968 27.316 1.00 0.00 10 LYS A N 17
ATOM 26331 C CA . LYS A 1 10 ? 3.320 0.029 26.622 1.00 0.00 10 LYS A CA 17
ATOM 26332 C C . LYS A 1 10 ? 2.238 0.802 25.866 1.00 0.00 10 LYS A C 17
ATOM 26333 O O . LYS A 1 10 ? 1.897 1.923 26.238 1.00 0.00 10 LYS A O 17
ATOM 26352 N N . GLY A 1 11 ? 1.729 0.171 24.817 1.00 0.00 11 GLY A N 17
ATOM 26353 C CA . GLY A 1 11 ? 0.693 0.786 24.005 1.00 0.00 11 GLY A CA 17
ATOM 26354 C C . GLY A 1 11 ? 0.663 0.177 22.602 1.00 0.00 11 GLY A C 17
ATOM 26355 O O . GLY A 1 11 ? 0.647 -1.043 22.451 1.00 0.00 11 GLY A O 17
ATOM 26359 N N . ALA A 1 12 ? 0.657 1.056 21.610 1.00 0.00 12 ALA A N 17
ATOM 26360 C CA . ALA A 1 12 ? 0.629 0.621 20.224 1.00 0.00 12 ALA A CA 17
ATOM 26361 C C . ALA A 1 12 ? -0.654 -0.172 19.969 1.00 0.00 12 ALA A C 17
ATOM 26362 O O . ALA A 1 12 ? -0.645 -1.402 19.997 1.00 0.00 12 ALA A O 17
ATOM 26369 N N . ALA A 1 13 ? -1.728 0.565 19.726 1.00 0.00 13 ALA A N 17
ATOM 26370 C CA . ALA A 1 13 ? -3.017 -0.054 19.466 1.00 0.00 13 ALA A CA 17
ATOM 26371 C C . ALA A 1 13 ? -2.866 -1.083 18.344 1.00 0.00 13 ALA A C 17
ATOM 26372 O O . ALA A 1 13 ? -1.797 -1.206 17.748 1.00 0.00 13 ALA A O 17
ATOM 26379 N N . SER A 1 14 ? -3.953 -1.797 18.089 1.00 0.00 14 SER A N 17
ATOM 26380 C CA . SER A 1 14 ? -3.956 -2.812 17.049 1.00 0.00 14 SER A CA 17
ATOM 26381 C C . SER A 1 14 ? -5.265 -2.749 16.260 1.00 0.00 14 SER A C 17
ATOM 26382 O O . SER A 1 14 ? -6.347 -2.844 16.837 1.00 0.00 14 SER A O 17
ATOM 26390 N N . SER A 1 15 ? -5.123 -2.590 14.952 1.00 0.00 15 SER A N 17
ATOM 26391 C CA . SER A 1 15 ? -6.282 -2.514 14.078 1.00 0.00 15 SER A CA 17
ATOM 26392 C C . SER A 1 15 ? -5.830 -2.389 12.621 1.00 0.00 15 SER A C 17
ATOM 26393 O O . SER A 1 15 ? -4.702 -1.981 12.350 1.00 0.00 15 SER A O 17
ATOM 26401 N N . VAL A 1 16 ? -6.735 -2.746 11.722 1.00 0.00 16 VAL A N 17
ATOM 26402 C CA . VAL A 1 16 ? -6.444 -2.679 10.300 1.00 0.00 16 VAL A CA 17
ATOM 26403 C C . VAL A 1 16 ? -7.610 -2.002 9.577 1.00 0.00 16 VAL A C 17
ATOM 26404 O O . VAL A 1 16 ? -8.770 -2.209 9.932 1.00 0.00 16 VAL A O 17
ATOM 26417 N N . LEU A 1 17 ? -7.263 -1.206 8.576 1.00 0.00 17 LEU A N 17
ATOM 26418 C CA . LEU A 1 17 ? -8.266 -0.498 7.800 1.00 0.00 17 LEU A CA 17
ATOM 26419 C C . LEU A 1 17 ? -8.956 -1.478 6.850 1.00 0.00 17 LEU A C 17
ATOM 26420 O O . LEU A 1 17 ? -8.306 -2.342 6.263 1.00 0.00 17 LEU A O 17
ATOM 26436 N N . GLU A 1 18 ? -10.265 -1.313 6.728 1.00 0.00 18 GLU A N 17
ATOM 26437 C CA . GLU A 1 18 ? -11.051 -2.173 5.859 1.00 0.00 18 GLU A CA 17
ATOM 26438 C C . GLU A 1 18 ? -11.290 -1.489 4.511 1.00 0.00 18 GLU A C 17
ATOM 26439 O O . GLU A 1 18 ? -11.773 -0.359 4.462 1.00 0.00 18 GLU A O 17
ATOM 26451 N N . LEU A 1 19 ? -10.941 -2.204 3.451 1.00 0.00 19 LEU A N 17
ATOM 26452 C CA . LEU A 1 19 ? -11.112 -1.680 2.107 1.00 0.00 19 LEU A CA 17
ATOM 26453 C C . LEU A 1 19 ? -12.604 -1.491 1.824 1.00 0.00 19 LEU A C 17
ATOM 26454 O O . LEU A 1 19 ? -13.436 -1.679 2.710 1.00 0.00 19 LEU A O 17
ATOM 26470 N N . THR A 1 20 ? -12.896 -1.121 0.586 1.00 0.00 20 THR A N 17
ATOM 26471 C CA . THR A 1 20 ? -14.273 -0.904 0.175 1.00 0.00 20 THR A CA 17
ATOM 26472 C C . THR A 1 20 ? -14.464 -1.314 -1.287 1.00 0.00 20 THR A C 17
ATOM 26473 O O . THR A 1 20 ? -13.491 -1.495 -2.017 1.00 0.00 20 THR A O 17
ATOM 26484 N N . GLU A 1 21 ? -15.726 -1.450 -1.670 1.00 0.00 21 GLU A N 17
ATOM 26485 C CA . GLU A 1 21 ? -16.057 -1.835 -3.031 1.00 0.00 21 GLU A CA 17
ATOM 26486 C C . GLU A 1 21 ? -15.197 -1.056 -4.028 1.00 0.00 21 GLU A C 17
ATOM 26487 O O . GLU A 1 21 ? -14.824 -1.582 -5.076 1.00 0.00 21 GLU A O 17
ATOM 26499 N N . ALA A 1 22 ? -14.905 0.185 -3.666 1.00 0.00 22 ALA A N 17
ATOM 26500 C CA . ALA A 1 22 ? -14.095 1.041 -4.516 1.00 0.00 22 ALA A CA 17
ATOM 26501 C C . ALA A 1 22 ? -12.616 0.818 -4.196 1.00 0.00 22 ALA A C 17
ATOM 26502 O O . ALA A 1 22 ? -11.850 0.387 -5.056 1.00 0.00 22 ALA A O 17
ATOM 26509 N N . GLU A 1 23 ? -12.259 1.121 -2.957 1.00 0.00 23 GLU A N 17
ATOM 26510 C CA . GLU A 1 23 ? -10.885 0.959 -2.512 1.00 0.00 23 GLU A CA 17
ATOM 26511 C C . GLU A 1 23 ? -10.333 -0.390 -2.977 1.00 0.00 23 GLU A C 17
ATOM 26512 O O . GLU A 1 23 ? -9.245 -0.457 -3.546 1.00 0.00 23 GLU A O 17
ATOM 26524 N N . LEU A 1 24 ? -11.109 -1.432 -2.717 1.00 0.00 24 LEU A N 17
ATOM 26525 C CA . LEU A 1 24 ? -10.711 -2.776 -3.101 1.00 0.00 24 LEU A CA 17
ATOM 26526 C C . LEU A 1 24 ? -10.108 -2.742 -4.507 1.00 0.00 24 LEU A C 17
ATOM 26527 O O . LEU A 1 24 ? -9.020 -3.270 -4.732 1.00 0.00 24 LEU A O 17
ATOM 26543 N N . VAL A 1 25 ? -10.841 -2.116 -5.416 1.00 0.00 25 VAL A N 17
ATOM 26544 C CA . VAL A 1 25 ? -10.392 -2.007 -6.793 1.00 0.00 25 VAL A CA 17
ATOM 26545 C C . VAL A 1 25 ? -9.019 -1.331 -6.826 1.00 0.00 25 VAL A C 17
ATOM 26546 O O . VAL A 1 25 ? -8.089 -1.836 -7.453 1.00 0.00 25 VAL A O 17
ATOM 26559 N N . THR A 1 26 ? -8.937 -0.199 -6.142 1.00 0.00 26 THR A N 17
ATOM 26560 C CA . THR A 1 26 ? -7.694 0.551 -6.084 1.00 0.00 26 THR A CA 17
ATOM 26561 C C . THR A 1 26 ? -6.574 -0.316 -5.506 1.00 0.00 26 THR A C 17
ATOM 26562 O O . THR A 1 26 ? -5.463 -0.337 -6.035 1.00 0.00 26 THR A O 17
ATOM 26573 N N . ALA A 1 27 ? -6.904 -1.011 -4.427 1.00 0.00 27 ALA A N 17
ATOM 26574 C CA . ALA A 1 27 ? -5.940 -1.878 -3.771 1.00 0.00 27 ALA A CA 17
ATOM 26575 C C . ALA A 1 27 ? -5.420 -2.908 -4.776 1.00 0.00 27 ALA A C 17
ATOM 26576 O O . ALA A 1 27 ? -4.261 -3.314 -4.711 1.00 0.00 27 ALA A O 17
ATOM 26583 N N . GLU A 1 28 ? -6.303 -3.302 -5.682 1.00 0.00 28 GLU A N 17
ATOM 26584 C CA . GLU A 1 28 ? -5.948 -4.277 -6.699 1.00 0.00 28 GLU A CA 17
ATOM 26585 C C . GLU A 1 28 ? -5.045 -3.637 -7.755 1.00 0.00 28 GLU A C 17
ATOM 26586 O O . GLU A 1 28 ? -4.120 -4.276 -8.255 1.00 0.00 28 GLU A O 17
ATOM 26598 N N . ALA A 1 29 ? -5.344 -2.384 -8.063 1.00 0.00 29 ALA A N 17
ATOM 26599 C CA . ALA A 1 29 ? -4.570 -1.651 -9.051 1.00 0.00 29 ALA A CA 17
ATOM 26600 C C . ALA A 1 29 ? -3.108 -1.588 -8.603 1.00 0.00 29 ALA A C 17
ATOM 26601 O O . ALA A 1 29 ? -2.199 -1.684 -9.425 1.00 0.00 29 ALA A O 17
ATOM 26608 N N . VAL A 1 30 ? -2.928 -1.427 -7.300 1.00 0.00 30 VAL A N 17
ATOM 26609 C CA . VAL A 1 30 ? -1.593 -1.351 -6.733 1.00 0.00 30 VAL A CA 17
ATOM 26610 C C . VAL A 1 30 ? -0.947 -2.737 -6.772 1.00 0.00 30 VAL A C 17
ATOM 26611 O O . VAL A 1 30 ? 0.214 -2.875 -7.155 1.00 0.00 30 VAL A O 17
ATOM 26624 N N . ARG A 1 31 ? -1.726 -3.730 -6.369 1.00 0.00 31 ARG A N 17
ATOM 26625 C CA . ARG A 1 31 ? -1.245 -5.100 -6.353 1.00 0.00 31 ARG A CA 17
ATOM 26626 C C . ARG A 1 31 ? -0.654 -5.472 -7.715 1.00 0.00 31 ARG A C 17
ATOM 26627 O O . ARG A 1 31 ? 0.376 -6.140 -7.787 1.00 0.00 31 ARG A O 17
ATOM 26648 N N . SER A 1 32 ? -1.332 -5.022 -8.760 1.00 0.00 32 SER A N 17
ATOM 26649 C CA . SER A 1 32 ? -0.888 -5.299 -10.116 1.00 0.00 32 SER A CA 17
ATOM 26650 C C . SER A 1 32 ? 0.509 -4.715 -10.338 1.00 0.00 32 SER A C 17
ATOM 26651 O O . SER A 1 32 ? 1.322 -5.297 -11.054 1.00 0.00 32 SER A O 17
ATOM 26659 N N . VAL A 1 33 ? 0.745 -3.573 -9.710 1.00 0.00 33 VAL A N 17
ATOM 26660 C CA . VAL A 1 33 ? 2.029 -2.904 -9.830 1.00 0.00 33 VAL A CA 17
ATOM 26661 C C . VAL A 1 33 ? 3.124 -3.806 -9.258 1.00 0.00 33 VAL A C 17
ATOM 26662 O O . VAL A 1 33 ? 4.187 -3.956 -9.860 1.00 0.00 33 VAL A O 17
ATOM 26675 N N . TRP A 1 34 ? 2.828 -4.383 -8.103 1.00 0.00 34 TRP A N 17
ATOM 26676 C CA . TRP A 1 34 ? 3.774 -5.266 -7.443 1.00 0.00 34 TRP A CA 17
ATOM 26677 C C . TRP A 1 34 ? 4.084 -6.424 -8.395 1.00 0.00 34 TRP A C 17
ATOM 26678 O O . TRP A 1 34 ? 5.231 -6.609 -8.799 1.00 0.00 34 TRP A O 17
ATOM 26699 N N . GLN A 1 35 ? 3.041 -7.171 -8.725 1.00 0.00 35 GLN A N 17
ATOM 26700 C CA . GLN A 1 35 ? 3.187 -8.305 -9.622 1.00 0.00 35 GLN A CA 17
ATOM 26701 C C . GLN A 1 35 ? 3.972 -7.897 -10.871 1.00 0.00 35 GLN A C 17
ATOM 26702 O O . GLN A 1 35 ? 4.931 -8.566 -11.252 1.00 0.00 35 GLN A O 17
ATOM 26716 N N . ARG A 1 36 ? 3.535 -6.800 -11.472 1.00 0.00 36 ARG A N 17
ATOM 26717 C CA . ARG A 1 36 ? 4.184 -6.294 -12.670 1.00 0.00 36 ARG A CA 17
ATOM 26718 C C . ARG A 1 36 ? 5.670 -6.045 -12.403 1.00 0.00 36 ARG A C 17
ATOM 26719 O O . ARG A 1 36 ? 6.512 -6.321 -13.256 1.00 0.00 36 ARG A O 17
ATOM 26740 N N . ILE A 1 37 ? 5.947 -5.526 -11.216 1.00 0.00 37 ILE A N 17
ATOM 26741 C CA . ILE A 1 37 ? 7.316 -5.237 -10.826 1.00 0.00 37 ILE A CA 17
ATOM 26742 C C . ILE A 1 37 ? 8.047 -6.549 -10.535 1.00 0.00 37 ILE A C 17
ATOM 26743 O O . ILE A 1 37 ? 8.916 -6.963 -11.301 1.00 0.00 37 ILE A O 17
ATOM 26759 N N . LEU A 1 38 ? 7.667 -7.167 -9.426 1.00 0.00 38 LEU A N 17
ATOM 26760 C CA . LEU A 1 38 ? 8.276 -8.424 -9.024 1.00 0.00 38 LEU A CA 17
ATOM 26761 C C . LEU A 1 38 ? 7.945 -9.500 -10.060 1.00 0.00 38 LEU A C 17
ATOM 26762 O O . LEU A 1 38 ? 6.793 -9.913 -10.186 1.00 0.00 38 LEU A O 17
ATOM 26778 N N . PRO A 1 39 ? 9.003 -9.935 -10.795 1.00 0.00 39 PRO A N 17
ATOM 26779 C CA . PRO A 1 39 ? 8.837 -10.955 -11.817 1.00 0.00 39 PRO A CA 17
ATOM 26780 C C . PRO A 1 39 ? 8.663 -12.338 -11.187 1.00 0.00 39 PRO A C 17
ATOM 26781 O O . PRO A 1 39 ? 7.568 -12.899 -11.205 1.00 0.00 39 PRO A O 17
ATOM 26792 N N . LYS A 1 40 ? 9.758 -12.848 -10.644 1.00 0.00 40 LYS A N 17
ATOM 26793 C CA . LYS A 1 40 ? 9.740 -14.155 -10.010 1.00 0.00 40 LYS A CA 17
ATOM 26794 C C . LYS A 1 40 ? 8.435 -14.321 -9.229 1.00 0.00 40 LYS A C 17
ATOM 26795 O O . LYS A 1 40 ? 7.804 -15.376 -9.283 1.00 0.00 40 LYS A O 17
ATOM 26814 N N . VAL A 1 41 ? 8.067 -13.263 -8.522 1.00 0.00 41 VAL A N 17
ATOM 26815 C CA . VAL A 1 41 ? 6.848 -13.277 -7.731 1.00 0.00 41 VAL A CA 17
ATOM 26816 C C . VAL A 1 41 ? 5.665 -13.636 -8.633 1.00 0.00 41 VAL A C 17
ATOM 26817 O O . VAL A 1 41 ? 5.266 -12.843 -9.484 1.00 0.00 41 VAL A O 17
ATOM 26830 N N . LEU A 1 42 ? 5.138 -14.832 -8.415 1.00 0.00 42 LEU A N 17
ATOM 26831 C CA . LEU A 1 42 ? 4.009 -15.306 -9.197 1.00 0.00 42 LEU A CA 17
ATOM 26832 C C . LEU A 1 42 ? 2.722 -14.680 -8.657 1.00 0.00 42 LEU A C 17
ATOM 26833 O O . LEU A 1 42 ? 1.811 -14.367 -9.423 1.00 0.00 42 LEU A O 17
ATOM 26849 N N . GLU A 1 43 ? 2.687 -14.517 -7.343 1.00 0.00 43 GLU A N 17
ATOM 26850 C CA . GLU A 1 43 ? 1.526 -13.934 -6.692 1.00 0.00 43 GLU A CA 17
ATOM 26851 C C . GLU A 1 43 ? 1.965 -12.941 -5.614 1.00 0.00 43 GLU A C 17
ATOM 26852 O O . GLU A 1 43 ? 3.027 -13.101 -5.013 1.00 0.00 43 GLU A O 17
ATOM 26864 N N . VAL A 1 44 ? 1.126 -11.938 -5.401 1.00 0.00 44 VAL A N 17
ATOM 26865 C CA . VAL A 1 44 ? 1.414 -10.920 -4.405 1.00 0.00 44 VAL A CA 17
ATOM 26866 C C . VAL A 1 44 ? 0.280 -10.881 -3.379 1.00 0.00 44 VAL A C 17
ATOM 26867 O O . VAL A 1 44 ? -0.878 -10.668 -3.735 1.00 0.00 44 VAL A O 17
ATOM 26880 N N . GLU A 1 45 ? 0.653 -11.091 -2.125 1.00 0.00 45 GLU A N 17
ATOM 26881 C CA . GLU A 1 45 ? -0.318 -11.082 -1.044 1.00 0.00 45 GLU A CA 17
ATOM 26882 C C . GLU A 1 45 ? 0.023 -9.986 -0.033 1.00 0.00 45 GLU A C 17
ATOM 26883 O O . GLU A 1 45 ? 0.959 -9.215 -0.239 1.00 0.00 45 GLU A O 17
ATOM 26895 N N . ASP A 1 46 ? -0.756 -9.951 1.039 1.00 0.00 46 ASP A N 17
ATOM 26896 C CA . ASP A 1 46 ? -0.548 -8.961 2.083 1.00 0.00 46 ASP A CA 17
ATOM 26897 C C . ASP A 1 46 ? 0.741 -9.287 2.839 1.00 0.00 46 ASP A C 17
ATOM 26898 O O . ASP A 1 46 ? 1.414 -8.388 3.342 1.00 0.00 46 ASP A O 17
ATOM 26907 N N . SER A 1 47 ? 1.047 -10.575 2.896 1.00 0.00 47 SER A N 17
ATOM 26908 C CA . SER A 1 47 ? 2.244 -11.030 3.583 1.00 0.00 47 SER A CA 17
ATOM 26909 C C . SER A 1 47 ? 3.482 -10.714 2.742 1.00 0.00 47 SER A C 17
ATOM 26910 O O . SER A 1 47 ? 4.526 -10.351 3.281 1.00 0.00 47 SER A O 17
ATOM 26918 N N . THR A 1 48 ? 3.324 -10.863 1.435 1.00 0.00 48 THR A N 17
ATOM 26919 C CA . THR A 1 48 ? 4.416 -10.597 0.514 1.00 0.00 48 THR A CA 17
ATOM 26920 C C . THR A 1 48 ? 5.144 -9.309 0.907 1.00 0.00 48 THR A C 17
ATOM 26921 O O . THR A 1 48 ? 4.514 -8.270 1.097 1.00 0.00 48 THR A O 17
ATOM 26932 N N . ASP A 1 49 ? 6.459 -9.421 1.017 1.00 0.00 49 ASP A N 17
ATOM 26933 C CA . ASP A 1 49 ? 7.279 -8.278 1.383 1.00 0.00 49 ASP A CA 17
ATOM 26934 C C . ASP A 1 49 ? 7.918 -7.690 0.124 1.00 0.00 49 ASP A C 17
ATOM 26935 O O . ASP A 1 49 ? 8.688 -8.364 -0.559 1.00 0.00 49 ASP A O 17
ATOM 26944 N N . PHE A 1 50 ? 7.575 -6.439 -0.146 1.00 0.00 50 PHE A N 17
ATOM 26945 C CA . PHE A 1 50 ? 8.106 -5.752 -1.311 1.00 0.00 50 PHE A CA 17
ATOM 26946 C C . PHE A 1 50 ? 9.624 -5.921 -1.404 1.00 0.00 50 PHE A C 17
ATOM 26947 O O . PHE A 1 50 ? 10.201 -5.798 -2.483 1.00 0.00 50 PHE A O 17
ATOM 26964 N N . PHE A 1 51 ? 10.226 -6.202 -0.258 1.00 0.00 51 PHE A N 17
ATOM 26965 C CA . PHE A 1 51 ? 11.666 -6.389 -0.196 1.00 0.00 51 PHE A CA 17
ATOM 26966 C C . PHE A 1 51 ? 12.036 -7.860 -0.400 1.00 0.00 51 PHE A C 17
ATOM 26967 O O . PHE A 1 51 ? 12.622 -8.220 -1.420 1.00 0.00 51 PHE A O 17
ATOM 26984 N N . LYS A 1 52 ? 11.679 -8.669 0.586 1.00 0.00 52 LYS A N 17
ATOM 26985 C CA . LYS A 1 52 ? 11.967 -10.093 0.527 1.00 0.00 52 LYS A CA 17
ATOM 26986 C C . LYS A 1 52 ? 11.787 -10.586 -0.910 1.00 0.00 52 LYS A C 17
ATOM 26987 O O . LYS A 1 52 ? 12.593 -11.371 -1.406 1.00 0.00 52 LYS A O 17
ATOM 27006 N N . SER A 1 53 ? 10.724 -10.105 -1.538 1.00 0.00 53 SER A N 17
ATOM 27007 C CA . SER A 1 53 ? 10.427 -10.487 -2.908 1.00 0.00 53 SER A CA 17
ATOM 27008 C C . SER A 1 53 ? 11.689 -10.379 -3.766 1.00 0.00 53 SER A C 17
ATOM 27009 O O . SER A 1 53 ? 12.060 -11.329 -4.454 1.00 0.00 53 SER A O 17
ATOM 27017 N N . GLY A 1 54 ? 12.314 -9.212 -3.698 1.00 0.00 54 GLY A N 17
ATOM 27018 C CA . GLY A 1 54 ? 13.526 -8.967 -4.461 1.00 0.00 54 GLY A CA 17
ATOM 27019 C C . GLY A 1 54 ? 13.470 -7.606 -5.157 1.00 0.00 54 GLY A C 17
ATOM 27020 O O . GLY A 1 54 ? 13.861 -7.481 -6.317 1.00 0.00 54 GLY A O 17
ATOM 27024 N N . ALA A 1 55 ? 12.981 -6.620 -4.420 1.00 0.00 55 ALA A N 17
ATOM 27025 C CA . ALA A 1 55 ? 12.869 -5.272 -4.952 1.00 0.00 55 ALA A CA 17
ATOM 27026 C C . ALA A 1 55 ? 14.064 -4.441 -4.480 1.00 0.00 55 ALA A C 17
ATOM 27027 O O . ALA A 1 55 ? 14.449 -4.508 -3.314 1.00 0.00 55 ALA A O 17
ATOM 27034 N N . ALA A 1 56 ? 14.618 -3.678 -5.411 1.00 0.00 56 ALA A N 17
ATOM 27035 C CA . ALA A 1 56 ? 15.761 -2.835 -5.106 1.00 0.00 56 ALA A CA 17
ATOM 27036 C C . ALA A 1 56 ? 15.271 -1.437 -4.725 1.00 0.00 56 ALA A C 17
ATOM 27037 O O . ALA A 1 56 ? 14.104 -1.107 -4.930 1.00 0.00 56 ALA A O 17
ATOM 27044 N N . SER A 1 57 ? 16.188 -0.652 -4.178 1.00 0.00 57 SER A N 17
ATOM 27045 C CA . SER A 1 57 ? 15.864 0.704 -3.768 1.00 0.00 57 SER A CA 17
ATOM 27046 C C . SER A 1 57 ? 15.267 1.478 -4.944 1.00 0.00 57 SER A C 17
ATOM 27047 O O . SER A 1 57 ? 14.670 2.537 -4.756 1.00 0.00 57 SER A O 17
ATOM 27055 N N . VAL A 1 58 ? 15.448 0.920 -6.132 1.00 0.00 58 VAL A N 17
ATOM 27056 C CA . VAL A 1 58 ? 14.935 1.545 -7.339 1.00 0.00 58 VAL A CA 17
ATOM 27057 C C . VAL A 1 58 ? 13.422 1.330 -7.416 1.00 0.00 58 VAL A C 17
ATOM 27058 O O . VAL A 1 58 ? 12.657 2.292 -7.466 1.00 0.00 58 VAL A O 17
ATOM 27071 N N . ASP A 1 59 ? 13.036 0.063 -7.422 1.00 0.00 59 ASP A N 17
ATOM 27072 C CA . ASP A 1 59 ? 11.628 -0.290 -7.491 1.00 0.00 59 ASP A CA 17
ATOM 27073 C C . ASP A 1 59 ? 10.846 0.546 -6.477 1.00 0.00 59 ASP A C 17
ATOM 27074 O O . ASP A 1 59 ? 9.689 0.891 -6.712 1.00 0.00 59 ASP A O 17
ATOM 27083 N N . VAL A 1 60 ? 11.509 0.848 -5.370 1.00 0.00 60 VAL A N 17
ATOM 27084 C CA . VAL A 1 60 ? 10.890 1.638 -4.319 1.00 0.00 60 VAL A CA 17
ATOM 27085 C C . VAL A 1 60 ? 10.277 2.900 -4.929 1.00 0.00 60 VAL A C 17
ATOM 27086 O O . VAL A 1 60 ? 9.145 3.260 -4.611 1.00 0.00 60 VAL A O 17
ATOM 27099 N N . VAL A 1 61 ? 11.051 3.537 -5.795 1.00 0.00 61 VAL A N 17
ATOM 27100 C CA . VAL A 1 61 ? 10.598 4.751 -6.453 1.00 0.00 61 VAL A CA 17
ATOM 27101 C C . VAL A 1 61 ? 9.560 4.392 -7.518 1.00 0.00 61 VAL A C 17
ATOM 27102 O O . VAL A 1 61 ? 8.597 5.128 -7.723 1.00 0.00 61 VAL A O 17
ATOM 27115 N N . ARG A 1 62 ? 9.792 3.260 -8.167 1.00 0.00 62 ARG A N 17
ATOM 27116 C CA . ARG A 1 62 ? 8.889 2.795 -9.205 1.00 0.00 62 ARG A CA 17
ATOM 27117 C C . ARG A 1 62 ? 7.488 2.576 -8.631 1.00 0.00 62 ARG A C 17
ATOM 27118 O O . ARG A 1 62 ? 6.517 3.158 -9.114 1.00 0.00 62 ARG A O 17
ATOM 27139 N N . LEU A 1 63 ? 7.426 1.736 -7.609 1.00 0.00 63 LEU A N 17
ATOM 27140 C CA . LEU A 1 63 ? 6.160 1.434 -6.964 1.00 0.00 63 LEU A CA 17
ATOM 27141 C C . LEU A 1 63 ? 5.462 2.740 -6.582 1.00 0.00 63 LEU A C 17
ATOM 27142 O O . LEU A 1 63 ? 4.322 2.978 -6.978 1.00 0.00 63 LEU A O 17
ATOM 27158 N N . VAL A 1 64 ? 6.175 3.554 -5.817 1.00 0.00 64 VAL A N 17
ATOM 27159 C CA . VAL A 1 64 ? 5.638 4.830 -5.378 1.00 0.00 64 VAL A CA 17
ATOM 27160 C C . VAL A 1 64 ? 5.214 5.648 -6.599 1.00 0.00 64 VAL A C 17
ATOM 27161 O O . VAL A 1 64 ? 4.120 6.209 -6.625 1.00 0.00 64 VAL A O 17
ATOM 27174 N N . GLU A 1 65 ? 6.102 5.689 -7.581 1.00 0.00 65 GLU A N 17
ATOM 27175 C CA . GLU A 1 65 ? 5.833 6.429 -8.803 1.00 0.00 65 GLU A CA 17
ATOM 27176 C C . GLU A 1 65 ? 4.589 5.872 -9.497 1.00 0.00 65 GLU A C 17
ATOM 27177 O O . GLU A 1 65 ? 3.776 6.631 -10.024 1.00 0.00 65 GLU A O 17
ATOM 27189 N N . GLU A 1 66 ? 4.478 4.552 -9.476 1.00 0.00 66 GLU A N 17
ATOM 27190 C CA . GLU A 1 66 ? 3.347 3.885 -10.097 1.00 0.00 66 GLU A CA 17
ATOM 27191 C C . GLU A 1 66 ? 2.049 4.261 -9.378 1.00 0.00 66 GLU A C 17
ATOM 27192 O O . GLU A 1 66 ? 1.109 4.750 -10.002 1.00 0.00 66 GLU A O 17
ATOM 27204 N N . VAL A 1 67 ? 2.040 4.018 -8.076 1.00 0.00 67 VAL A N 17
ATOM 27205 C CA . VAL A 1 67 ? 0.874 4.325 -7.265 1.00 0.00 67 VAL A CA 17
ATOM 27206 C C . VAL A 1 67 ? 0.557 5.817 -7.380 1.00 0.00 67 VAL A C 17
ATOM 27207 O O . VAL A 1 67 ? -0.563 6.241 -7.099 1.00 0.00 67 VAL A O 17
ATOM 27220 N N . LYS A 1 68 ? 1.563 6.573 -7.795 1.00 0.00 68 LYS A N 17
ATOM 27221 C CA . LYS A 1 68 ? 1.405 8.009 -7.951 1.00 0.00 68 LYS A CA 17
ATOM 27222 C C . LYS A 1 68 ? 0.398 8.289 -9.068 1.00 0.00 68 LYS A C 17
ATOM 27223 O O . LYS A 1 68 ? -0.473 9.146 -8.924 1.00 0.00 68 LYS A O 17
ATOM 27242 N N . GLU A 1 69 ? 0.551 7.551 -10.157 1.00 0.00 69 GLU A N 17
ATOM 27243 C CA . GLU A 1 69 ? -0.334 7.709 -11.299 1.00 0.00 69 GLU A CA 17
ATOM 27244 C C . GLU A 1 69 ? -1.738 7.206 -10.956 1.00 0.00 69 GLU A C 17
ATOM 27245 O O . GLU A 1 69 ? -2.716 7.610 -11.583 1.00 0.00 69 GLU A O 17
ATOM 27257 N N . LEU A 1 70 ? -1.792 6.332 -9.961 1.00 0.00 70 LEU A N 17
ATOM 27258 C CA . LEU A 1 70 ? -3.060 5.771 -9.527 1.00 0.00 70 LEU A CA 17
ATOM 27259 C C . LEU A 1 70 ? -3.922 6.878 -8.919 1.00 0.00 70 LEU A C 17
ATOM 27260 O O . LEU A 1 70 ? -5.088 7.032 -9.280 1.00 0.00 70 LEU A O 17
ATOM 27276 N N . CYS A 1 71 ? -3.316 7.622 -8.005 1.00 0.00 71 CYS A N 17
ATOM 27277 C CA . CYS A 1 71 ? -4.013 8.711 -7.343 1.00 0.00 71 CYS A CA 17
ATOM 27278 C C . CYS A 1 71 ? -3.680 10.012 -8.076 1.00 0.00 71 CYS A C 17
ATOM 27279 O O . CYS A 1 71 ? -4.167 11.079 -7.707 1.00 0.00 71 CYS A O 17
ATOM 27287 N N . ASP A 1 72 ? -2.851 9.880 -9.102 1.00 0.00 72 ASP A N 17
ATOM 27288 C CA . ASP A 1 72 ? -2.446 11.031 -9.890 1.00 0.00 72 ASP A CA 17
ATOM 27289 C C . ASP A 1 72 ? -1.683 12.012 -8.997 1.00 0.00 72 ASP A C 17
ATOM 27290 O O . ASP A 1 72 ? -2.188 13.086 -8.675 1.00 0.00 72 ASP A O 17
ATOM 27299 N N . GLY A 1 73 ? -0.478 11.607 -8.623 1.00 0.00 73 GLY A N 17
ATOM 27300 C CA . GLY A 1 73 ? 0.360 12.437 -7.774 1.00 0.00 73 GLY A CA 17
ATOM 27301 C C . GLY A 1 73 ? 0.152 12.095 -6.297 1.00 0.00 73 GLY A C 17
ATOM 27302 O O . GLY A 1 73 ? 0.092 12.987 -5.452 1.00 0.00 73 GLY A O 17
ATOM 27306 N N . LEU A 1 74 ? 0.049 10.802 -6.031 1.00 0.00 74 LEU A N 17
ATOM 27307 C CA . LEU A 1 74 ? -0.150 10.331 -4.671 1.00 0.00 74 LEU A CA 17
ATOM 27308 C C . LEU A 1 74 ? 0.976 10.861 -3.782 1.00 0.00 74 LEU A C 17
ATOM 27309 O O . LEU A 1 74 ? 2.151 10.756 -4.133 1.00 0.00 74 LEU A O 17
ATOM 27325 N N . GLU A 1 75 ? 0.580 11.419 -2.648 1.00 0.00 75 GLU A N 17
ATOM 27326 C CA . GLU A 1 75 ? 1.542 11.966 -1.706 1.00 0.00 75 GLU A CA 17
ATOM 27327 C C . GLU A 1 75 ? 2.321 10.837 -1.028 1.00 0.00 75 GLU A C 17
ATOM 27328 O O . GLU A 1 75 ? 2.295 10.707 0.194 1.00 0.00 75 GLU A O 17
ATOM 27340 N N . LEU A 1 76 ? 2.997 10.050 -1.853 1.00 0.00 76 LEU A N 17
ATOM 27341 C CA . LEU A 1 76 ? 3.783 8.937 -1.348 1.00 0.00 76 LEU A CA 17
ATOM 27342 C C . LEU A 1 76 ? 5.265 9.314 -1.367 1.00 0.00 76 LEU A C 17
ATOM 27343 O O . LEU A 1 76 ? 5.671 10.215 -2.100 1.00 0.00 76 LEU A O 17
ATOM 27359 N N . GLU A 1 77 ? 6.034 8.607 -0.553 1.00 0.00 77 GLU A N 17
ATOM 27360 C CA . GLU A 1 77 ? 7.463 8.857 -0.467 1.00 0.00 77 GLU A CA 17
ATOM 27361 C C . GLU A 1 77 ? 8.218 7.545 -0.240 1.00 0.00 77 GLU A C 17
ATOM 27362 O O . GLU A 1 77 ? 7.695 6.623 0.383 1.00 0.00 77 GLU A O 17
ATOM 27374 N N . ASN A 1 78 ? 9.437 7.504 -0.759 1.00 0.00 78 ASN A N 17
ATOM 27375 C CA . ASN A 1 78 ? 10.269 6.321 -0.621 1.00 0.00 78 ASN A CA 17
ATOM 27376 C C . ASN A 1 78 ? 10.194 5.815 0.821 1.00 0.00 78 ASN A C 17
ATOM 27377 O O . ASN A 1 78 ? 10.306 4.615 1.068 1.00 0.00 78 ASN A O 17
ATOM 27388 N N . GLU A 1 79 ? 10.004 6.755 1.735 1.00 0.00 79 GLU A N 17
ATOM 27389 C CA . GLU A 1 79 ? 9.911 6.419 3.146 1.00 0.00 79 GLU A CA 17
ATOM 27390 C C . GLU A 1 79 ? 8.719 5.492 3.394 1.00 0.00 79 GLU A C 17
ATOM 27391 O O . GLU A 1 79 ? 8.831 4.516 4.134 1.00 0.00 79 GLU A O 17
ATOM 27403 N N . ASP A 1 80 ? 7.605 5.831 2.762 1.00 0.00 80 ASP A N 17
ATOM 27404 C CA . ASP A 1 80 ? 6.394 5.042 2.905 1.00 0.00 80 ASP A CA 17
ATOM 27405 C C . ASP A 1 80 ? 6.728 3.562 2.705 1.00 0.00 80 ASP A C 17
ATOM 27406 O O . ASP A 1 80 ? 6.311 2.716 3.494 1.00 0.00 80 ASP A O 17
ATOM 27415 N N . VAL A 1 81 ? 7.476 3.296 1.644 1.00 0.00 81 VAL A N 17
ATOM 27416 C CA . VAL A 1 81 ? 7.870 1.933 1.330 1.00 0.00 81 VAL A CA 17
ATOM 27417 C C . VAL A 1 81 ? 8.713 1.373 2.478 1.00 0.00 81 VAL A C 17
ATOM 27418 O O . VAL A 1 81 ? 8.427 0.293 2.992 1.00 0.00 81 VAL A O 17
ATOM 27431 N N . TYR A 1 82 ? 9.733 2.133 2.846 1.00 0.00 82 TYR A N 17
ATOM 27432 C CA . TYR A 1 82 ? 10.619 1.727 3.924 1.00 0.00 82 TYR A CA 17
ATOM 27433 C C . TYR A 1 82 ? 9.831 1.448 5.205 1.00 0.00 82 TYR A C 17
ATOM 27434 O O . TYR A 1 82 ? 10.255 0.647 6.037 1.00 0.00 82 TYR A O 17
ATOM 27452 N N . MET A 1 83 ? 8.699 2.126 5.325 1.00 0.00 83 MET A N 17
ATOM 27453 C CA . MET A 1 83 ? 7.848 1.962 6.491 1.00 0.00 83 MET A CA 17
ATOM 27454 C C . MET A 1 83 ? 6.908 0.766 6.320 1.00 0.00 83 MET A C 17
ATOM 27455 O O . MET A 1 83 ? 6.685 0.008 7.263 1.00 0.00 83 MET A O 17
ATOM 27469 N N . ALA A 1 84 ? 6.383 0.636 5.111 1.00 0.00 84 ALA A N 17
ATOM 27470 C CA . ALA A 1 84 ? 5.472 -0.454 4.805 1.00 0.00 84 ALA A CA 17
ATOM 27471 C C . ALA A 1 84 ? 6.041 -1.279 3.648 1.00 0.00 84 ALA A C 17
ATOM 27472 O O . ALA A 1 84 ? 5.816 -0.957 2.482 1.00 0.00 84 ALA A O 17
ATOM 27479 N N . SER A 1 85 ? 6.768 -2.326 4.011 1.00 0.00 85 SER A N 17
ATOM 27480 C CA . SER A 1 85 ? 7.371 -3.198 3.018 1.00 0.00 85 SER A CA 17
ATOM 27481 C C . SER A 1 85 ? 6.315 -4.146 2.444 1.00 0.00 85 SER A C 17
ATOM 27482 O O . SER A 1 85 ? 6.112 -4.194 1.232 1.00 0.00 85 SER A O 17
ATOM 27490 N N . THR A 1 86 ? 5.672 -4.877 3.343 1.00 0.00 86 THR A N 17
ATOM 27491 C CA . THR A 1 86 ? 4.643 -5.821 2.941 1.00 0.00 86 THR A CA 17
ATOM 27492 C C . THR A 1 86 ? 3.443 -5.081 2.347 1.00 0.00 86 THR A C 17
ATOM 27493 O O . THR A 1 86 ? 3.121 -3.971 2.770 1.00 0.00 86 THR A O 17
ATOM 27504 N N . PHE A 1 87 ? 2.813 -5.725 1.375 1.00 0.00 87 PHE A N 17
ATOM 27505 C CA . PHE A 1 87 ? 1.656 -5.141 0.718 1.00 0.00 87 PHE A CA 17
ATOM 27506 C C . PHE A 1 87 ? 0.570 -4.785 1.735 1.00 0.00 87 PHE A C 17
ATOM 27507 O O . PHE A 1 87 ? 0.096 -3.650 1.771 1.00 0.00 87 PHE A O 17
ATOM 27524 N N . GLY A 1 88 ? 0.207 -5.775 2.537 1.00 0.00 88 GLY A N 17
ATOM 27525 C CA . GLY A 1 88 ? -0.815 -5.580 3.552 1.00 0.00 88 GLY A CA 17
ATOM 27526 C C . GLY A 1 88 ? -0.632 -4.238 4.263 1.00 0.00 88 GLY A C 17
ATOM 27527 O O . GLY A 1 88 ? -1.541 -3.411 4.279 1.00 0.00 88 GLY A O 17
ATOM 27531 N N . ASP A 1 89 ? 0.551 -4.064 4.835 1.00 0.00 89 ASP A N 17
ATOM 27532 C CA . ASP A 1 89 ? 0.865 -2.837 5.547 1.00 0.00 89 ASP A CA 17
ATOM 27533 C C . ASP A 1 89 ? 0.732 -1.650 4.590 1.00 0.00 89 ASP A C 17
ATOM 27534 O O . ASP A 1 89 ? -0.015 -0.711 4.861 1.00 0.00 89 ASP A O 17
ATOM 27543 N N . PHE A 1 90 ? 1.468 -1.731 3.492 1.00 0.00 90 PHE A N 17
ATOM 27544 C CA . PHE A 1 90 ? 1.443 -0.675 2.494 1.00 0.00 90 PHE A CA 17
ATOM 27545 C C . PHE A 1 90 ? 0.007 -0.232 2.202 1.00 0.00 90 PHE A C 17
ATOM 27546 O O . PHE A 1 90 ? -0.336 0.934 2.390 1.00 0.00 90 PHE A O 17
ATOM 27563 N N . ILE A 1 91 ? -0.791 -1.186 1.746 1.00 0.00 91 ILE A N 17
ATOM 27564 C CA . ILE A 1 91 ? -2.181 -0.909 1.426 1.00 0.00 91 ILE A CA 17
ATOM 27565 C C . ILE A 1 91 ? -2.765 0.032 2.482 1.00 0.00 91 ILE A C 17
ATOM 27566 O O . ILE A 1 91 ? -3.216 1.130 2.160 1.00 0.00 91 ILE A O 17
ATOM 27582 N N . GLN A 1 92 ? -2.739 -0.433 3.723 1.00 0.00 92 GLN A N 17
ATOM 27583 C CA . GLN A 1 92 ? -3.260 0.353 4.828 1.00 0.00 92 GLN A CA 17
ATOM 27584 C C . GLN A 1 92 ? -2.744 1.791 4.746 1.00 0.00 92 GLN A C 17
ATOM 27585 O O . GLN A 1 92 ? -3.505 2.739 4.937 1.00 0.00 92 GLN A O 17
ATOM 27599 N N . LEU A 1 93 ? -1.456 1.909 4.462 1.00 0.00 93 LEU A N 17
ATOM 27600 C CA . LEU A 1 93 ? -0.830 3.216 4.352 1.00 0.00 93 LEU A CA 17
ATOM 27601 C C . LEU A 1 93 ? -1.376 3.936 3.118 1.00 0.00 93 LEU A C 17
ATOM 27602 O O . LEU A 1 93 ? -1.729 5.112 3.187 1.00 0.00 93 LEU A O 17
ATOM 27618 N N . LEU A 1 94 ? -1.430 3.200 2.017 1.00 0.00 94 LEU A N 17
ATOM 27619 C CA . LEU A 1 94 ? -1.927 3.754 0.770 1.00 0.00 94 LEU A CA 17
ATOM 27620 C C . LEU A 1 94 ? -3.371 4.220 0.964 1.00 0.00 94 LEU A C 17
ATOM 27621 O O . LEU A 1 94 ? -3.680 5.395 0.768 1.00 0.00 94 LEU A O 17
ATOM 27637 N N . VAL A 1 95 ? -4.218 3.276 1.346 1.00 0.00 95 VAL A N 17
ATOM 27638 C CA . VAL A 1 95 ? -5.622 3.575 1.569 1.00 0.00 95 VAL A CA 17
ATOM 27639 C C . VAL A 1 95 ? -5.741 4.852 2.404 1.00 0.00 95 VAL A C 17
ATOM 27640 O O . VAL A 1 95 ? -6.590 5.699 2.132 1.00 0.00 95 VAL A O 17
ATOM 27653 N N . ARG A 1 96 ? -4.877 4.949 3.404 1.00 0.00 96 ARG A N 17
ATOM 27654 C CA . ARG A 1 96 ? -4.875 6.107 4.281 1.00 0.00 96 ARG A CA 17
ATOM 27655 C C . ARG A 1 96 ? -4.620 7.382 3.474 1.00 0.00 96 ARG A C 17
ATOM 27656 O O . ARG A 1 96 ? -5.321 8.379 3.643 1.00 0.00 96 ARG A O 17
ATOM 27677 N N . LYS A 1 97 ? -3.614 7.310 2.615 1.00 0.00 97 LYS A N 17
ATOM 27678 C CA . LYS A 1 97 ? -3.257 8.446 1.782 1.00 0.00 97 LYS A CA 17
ATOM 27679 C C . LYS A 1 97 ? -4.376 8.702 0.770 1.00 0.00 97 LYS A C 17
ATOM 27680 O O . LYS A 1 97 ? -4.672 9.850 0.443 1.00 0.00 97 LYS A O 17
ATOM 27699 N N . LEU A 1 98 ? -4.968 7.612 0.303 1.00 0.00 98 LEU A N 17
ATOM 27700 C CA . LEU A 1 98 ? -6.048 7.704 -0.666 1.00 0.00 98 LEU A CA 17
ATOM 27701 C C . LEU A 1 98 ? -7.270 8.340 -0.001 1.00 0.00 98 LEU A C 17
ATOM 27702 O O . LEU A 1 98 ? -7.849 9.286 -0.533 1.00 0.00 98 LEU A O 17
ATOM 27718 N N . ARG A 1 99 ? -7.627 7.794 1.153 1.00 0.00 99 ARG A N 17
ATOM 27719 C CA . ARG A 1 99 ? -8.771 8.297 1.896 1.00 0.00 99 ARG A CA 17
ATOM 27720 C C . ARG A 1 99 ? -8.605 9.791 2.180 1.00 0.00 99 ARG A C 17
ATOM 27721 O O . ARG A 1 99 ? -9.532 10.572 1.974 1.00 0.00 99 ARG A O 17
ATOM 27742 N N . GLY A 1 100 ? -7.416 10.143 2.647 1.00 0.00 100 GLY A N 17
ATOM 27743 C CA . GLY A 1 100 ? -7.117 11.530 2.961 1.00 0.00 100 GLY A CA 17
ATOM 27744 C C . GLY A 1 100 ? -6.130 12.120 1.952 1.00 0.00 100 GLY A C 17
ATOM 27745 O O . GLY A 1 100 ? -6.216 11.840 0.757 1.00 0.00 100 GLY A O 17
ATOM 27749 N N . ASP A 1 101 ? -5.214 12.926 2.470 1.00 0.00 101 ASP A N 17
ATOM 27750 C CA . ASP A 1 101 ? -4.212 13.558 1.629 1.00 0.00 101 ASP A CA 17
ATOM 27751 C C . ASP A 1 101 ? -3.382 14.527 2.473 1.00 0.00 101 ASP A C 17
ATOM 27752 O O . ASP A 1 101 ? -3.061 15.627 2.026 1.00 0.00 101 ASP A O 17
ATOM 27761 N N . ASP A 1 102 ? -3.057 14.083 3.679 1.00 0.00 102 ASP A N 17
ATOM 27762 C CA . ASP A 1 102 ? -2.271 14.898 4.589 1.00 0.00 102 ASP A CA 17
ATOM 27763 C C . ASP A 1 102 ? -0.909 14.237 4.811 1.00 0.00 102 ASP A C 17
ATOM 27764 O O . ASP A 1 102 ? -0.828 13.150 5.381 1.00 0.00 102 ASP A O 17
ATOM 27773 N N . GLU A 1 103 ? 0.127 14.921 4.348 1.00 0.00 103 GLU A N 17
ATOM 27774 C CA . GLU A 1 103 ? 1.482 14.413 4.489 1.00 0.00 103 GLU A CA 17
ATOM 27775 C C . GLU A 1 103 ? 1.955 14.558 5.936 1.00 0.00 103 GLU A C 17
ATOM 27776 O O . GLU A 1 103 ? 1.989 15.664 6.474 1.00 0.00 103 GLU A O 17
ATOM 27788 N N . GLU A 1 104 ? 2.309 13.426 6.526 1.00 0.00 104 GLU A N 17
ATOM 27789 C CA . GLU A 1 104 ? 2.779 13.413 7.901 1.00 0.00 104 GLU A CA 17
ATOM 27790 C C . GLU A 1 104 ? 1.659 13.845 8.849 1.00 0.00 104 GLU A C 17
ATOM 27791 O O . GLU A 1 104 ? 0.638 14.372 8.410 1.00 0.00 104 GLU A O 17
ATOM 27803 N N . SER A 1 105 ? 1.888 13.606 10.132 1.00 0.00 105 SER A N 17
ATOM 27804 C CA . SER A 1 105 ? 0.910 13.965 11.146 1.00 0.00 105 SER A CA 17
ATOM 27805 C C . SER A 1 105 ? 1.616 14.270 12.468 1.00 0.00 105 SER A C 17
ATOM 27806 O O . SER A 1 105 ? 1.659 13.427 13.363 1.00 0.00 105 SER A O 17
ATOM 27814 N N . GLY A 1 106 ? 2.153 15.479 12.550 1.00 0.00 106 GLY A N 17
ATOM 27815 C CA . GLY A 1 106 ? 2.855 15.906 13.749 1.00 0.00 106 GLY A CA 17
ATOM 27816 C C . GLY A 1 106 ? 3.198 17.396 13.682 1.00 0.00 106 GLY A C 17
ATOM 27817 O O . GLY A 1 106 ? 4.362 17.762 13.531 1.00 0.00 106 GLY A O 17
ATOM 27821 N N . PRO A 1 107 ? 2.135 18.236 13.800 1.00 0.00 107 PRO A N 17
ATOM 27822 C CA . PRO A 1 107 ? 2.312 19.677 13.754 1.00 0.00 107 PRO A CA 17
ATOM 27823 C C . PRO A 1 107 ? 2.912 20.198 15.061 1.00 0.00 107 PRO A C 17
ATOM 27824 O O . PRO A 1 107 ? 2.325 21.054 15.721 1.00 0.00 107 PRO A O 17
ATOM 27835 N N . SER A 1 108 ? 4.075 19.659 15.397 1.00 0.00 108 SER A N 17
ATOM 27836 C CA . SER A 1 108 ? 4.762 20.058 16.613 1.00 0.00 108 SER A CA 17
ATOM 27837 C C . SER A 1 108 ? 5.591 21.318 16.357 1.00 0.00 108 SER A C 17
ATOM 27838 O O . SER A 1 108 ? 6.246 21.435 15.322 1.00 0.00 108 SER A O 17
ATOM 27846 N N . SER A 1 109 ? 5.537 22.230 17.317 1.00 0.00 109 SER A N 17
ATOM 27847 C CA . SER A 1 109 ? 6.275 23.476 17.208 1.00 0.00 109 SER A CA 17
ATOM 27848 C C . SER A 1 109 ? 7.687 23.205 16.685 1.00 0.00 109 SER A C 17
ATOM 27849 O O . SER A 1 109 ? 8.510 22.618 17.385 1.00 0.00 109 SER A O 17
ATOM 27857 N N . GLY A 1 110 ? 7.923 23.646 15.458 1.00 0.00 110 GLY A N 17
ATOM 27858 C CA . GLY A 1 110 ? 9.222 23.457 14.833 1.00 0.00 110 GLY A CA 17
ATOM 27859 C C . GLY A 1 110 ? 9.957 24.791 14.684 1.00 0.00 110 GLY A C 17
ATOM 27860 O O . GLY A 1 110 ? 9.923 25.627 15.586 1.00 0.00 110 GLY A O 17
ATOM 27864 N N . GLY A 1 1 ? -4.332 6.912 37.002 1.00 0.00 1 GLY A N 18
ATOM 27865 C CA . GLY A 1 1 ? -3.375 6.021 37.637 1.00 0.00 1 GLY A CA 18
ATOM 27866 C C . GLY A 1 1 ? -2.263 5.626 36.663 1.00 0.00 1 GLY A C 18
ATOM 27867 O O . GLY A 1 1 ? -2.485 4.830 35.752 1.00 0.00 1 GLY A O 18
ATOM 27871 N N . SER A 1 2 ? -1.091 6.201 36.888 1.00 0.00 2 SER A N 18
ATOM 27872 C CA . SER A 1 2 ? 0.056 5.919 36.042 1.00 0.00 2 SER A CA 18
ATOM 27873 C C . SER A 1 2 ? -0.207 6.420 34.621 1.00 0.00 2 SER A C 18
ATOM 27874 O O . SER A 1 2 ? -1.334 6.349 34.132 1.00 0.00 2 SER A O 18
ATOM 27882 N N . SER A 1 3 ? 0.852 6.915 33.997 1.00 0.00 3 SER A N 18
ATOM 27883 C CA . SER A 1 3 ? 0.750 7.427 32.641 1.00 0.00 3 SER A CA 18
ATOM 27884 C C . SER A 1 3 ? 2.031 7.114 31.865 1.00 0.00 3 SER A C 18
ATOM 27885 O O . SER A 1 3 ? 1.989 6.450 30.831 1.00 0.00 3 SER A O 18
ATOM 27893 N N . GLY A 1 4 ? 3.141 7.608 32.395 1.00 0.00 4 GLY A N 18
ATOM 27894 C CA . GLY A 1 4 ? 4.432 7.390 31.765 1.00 0.00 4 GLY A CA 18
ATOM 27895 C C . GLY A 1 4 ? 4.766 8.523 30.793 1.00 0.00 4 GLY A C 18
ATOM 27896 O O . GLY A 1 4 ? 4.488 9.688 31.072 1.00 0.00 4 GLY A O 18
ATOM 27900 N N . SER A 1 5 ? 5.358 8.140 29.670 1.00 0.00 5 SER A N 18
ATOM 27901 C CA . SER A 1 5 ? 5.733 9.109 28.654 1.00 0.00 5 SER A CA 18
ATOM 27902 C C . SER A 1 5 ? 4.564 9.340 27.694 1.00 0.00 5 SER A C 18
ATOM 27903 O O . SER A 1 5 ? 4.338 8.544 26.784 1.00 0.00 5 SER A O 18
ATOM 27911 N N . SER A 1 6 ? 3.853 10.432 27.930 1.00 0.00 6 SER A N 18
ATOM 27912 C CA . SER A 1 6 ? 2.713 10.777 27.097 1.00 0.00 6 SER A CA 18
ATOM 27913 C C . SER A 1 6 ? 2.910 12.167 26.490 1.00 0.00 6 SER A C 18
ATOM 27914 O O . SER A 1 6 ? 3.177 13.130 27.208 1.00 0.00 6 SER A O 18
ATOM 27922 N N . GLY A 1 7 ? 2.771 12.228 25.174 1.00 0.00 7 GLY A N 18
ATOM 27923 C CA . GLY A 1 7 ? 2.931 13.485 24.462 1.00 0.00 7 GLY A CA 18
ATOM 27924 C C . GLY A 1 7 ? 2.069 13.512 23.198 1.00 0.00 7 GLY A C 18
ATOM 27925 O O . GLY A 1 7 ? 1.294 12.590 22.951 1.00 0.00 7 GLY A O 18
ATOM 27929 N N . PHE A 1 8 ? 2.234 14.581 22.431 1.00 0.00 8 PHE A N 18
ATOM 27930 C CA . PHE A 1 8 ? 1.481 14.740 21.199 1.00 0.00 8 PHE A CA 18
ATOM 27931 C C . PHE A 1 8 ? 2.378 14.532 19.977 1.00 0.00 8 PHE A C 18
ATOM 27932 O O . PHE A 1 8 ? 3.525 14.976 19.962 1.00 0.00 8 PHE A O 18
ATOM 27949 N N . PHE A 1 9 ? 1.822 13.856 18.983 1.00 0.00 9 PHE A N 18
ATOM 27950 C CA . PHE A 1 9 ? 2.557 13.583 17.760 1.00 0.00 9 PHE A CA 18
ATOM 27951 C C . PHE A 1 9 ? 3.937 12.998 18.068 1.00 0.00 9 PHE A C 18
ATOM 27952 O O . PHE A 1 9 ? 4.867 13.731 18.400 1.00 0.00 9 PHE A O 18
ATOM 27969 N N . LYS A 1 10 ? 4.026 11.681 17.948 1.00 0.00 10 LYS A N 18
ATOM 27970 C CA . LYS A 1 10 ? 5.276 10.989 18.210 1.00 0.00 10 LYS A CA 18
ATOM 27971 C C . LYS A 1 10 ? 5.264 9.636 17.496 1.00 0.00 10 LYS A C 18
ATOM 27972 O O . LYS A 1 10 ? 6.083 9.389 16.612 1.00 0.00 10 LYS A O 18
ATOM 27991 N N . GLY A 1 11 ? 4.327 8.794 17.906 1.00 0.00 11 GLY A N 18
ATOM 27992 C CA . GLY A 1 11 ? 4.197 7.473 17.317 1.00 0.00 11 GLY A CA 18
ATOM 27993 C C . GLY A 1 11 ? 3.227 6.606 18.121 1.00 0.00 11 GLY A C 18
ATOM 27994 O O . GLY A 1 11 ? 2.109 7.027 18.414 1.00 0.00 11 GLY A O 18
ATOM 27998 N N . ALA A 1 12 ? 3.689 5.410 18.455 1.00 0.00 12 ALA A N 18
ATOM 27999 C CA . ALA A 1 12 ? 2.876 4.480 19.220 1.00 0.00 12 ALA A CA 18
ATOM 28000 C C . ALA A 1 12 ? 1.463 4.444 18.634 1.00 0.00 12 ALA A C 18
ATOM 28001 O O . ALA A 1 12 ? 0.536 5.017 19.204 1.00 0.00 12 ALA A O 18
ATOM 28008 N N . ALA A 1 13 ? 1.343 3.763 17.504 1.00 0.00 13 ALA A N 18
ATOM 28009 C CA . ALA A 1 13 ? 0.059 3.644 16.835 1.00 0.00 13 ALA A CA 18
ATOM 28010 C C . ALA A 1 13 ? 0.126 2.510 15.810 1.00 0.00 13 ALA A C 18
ATOM 28011 O O . ALA A 1 13 ? 1.203 2.174 15.320 1.00 0.00 13 ALA A O 18
ATOM 28018 N N . SER A 1 14 ? -1.039 1.952 15.515 1.00 0.00 14 SER A N 18
ATOM 28019 C CA . SER A 1 14 ? -1.126 0.863 14.557 1.00 0.00 14 SER A CA 18
ATOM 28020 C C . SER A 1 14 ? -2.590 0.481 14.331 1.00 0.00 14 SER A C 18
ATOM 28021 O O . SER A 1 14 ? -3.179 -0.241 15.134 1.00 0.00 14 SER A O 18
ATOM 28029 N N . SER A 1 15 ? -3.137 0.983 13.233 1.00 0.00 15 SER A N 18
ATOM 28030 C CA . SER A 1 15 ? -4.521 0.704 12.891 1.00 0.00 15 SER A CA 18
ATOM 28031 C C . SER A 1 15 ? -4.613 0.208 11.447 1.00 0.00 15 SER A C 18
ATOM 28032 O O . SER A 1 15 ? -3.654 0.322 10.685 1.00 0.00 15 SER A O 18
ATOM 28040 N N . VAL A 1 16 ? -5.776 -0.333 11.114 1.00 0.00 16 VAL A N 18
ATOM 28041 C CA . VAL A 1 16 ? -6.006 -0.847 9.774 1.00 0.00 16 VAL A CA 18
ATOM 28042 C C . VAL A 1 16 ? -7.357 -0.342 9.264 1.00 0.00 16 VAL A C 18
ATOM 28043 O O . VAL A 1 16 ? -8.325 -0.278 10.020 1.00 0.00 16 VAL A O 18
ATOM 28056 N N . LEU A 1 17 ? -7.380 0.002 7.985 1.00 0.00 17 LEU A N 18
ATOM 28057 C CA . LEU A 1 17 ? -8.597 0.498 7.365 1.00 0.00 17 LEU A CA 18
ATOM 28058 C C . LEU A 1 17 ? -9.248 -0.626 6.557 1.00 0.00 17 LEU A C 18
ATOM 28059 O O . LEU A 1 17 ? -8.559 -1.513 6.054 1.00 0.00 17 LEU A O 18
ATOM 28075 N N . GLU A 1 18 ? -10.567 -0.553 6.457 1.00 0.00 18 GLU A N 18
ATOM 28076 C CA . GLU A 1 18 ? -11.318 -1.554 5.719 1.00 0.00 18 GLU A CA 18
ATOM 28077 C C . GLU A 1 18 ? -11.461 -1.136 4.254 1.00 0.00 18 GLU A C 18
ATOM 28078 O O . GLU A 1 18 ? -12.025 -0.084 3.957 1.00 0.00 18 GLU A O 18
ATOM 28090 N N . LEU A 1 19 ? -10.941 -1.982 3.377 1.00 0.00 19 LEU A N 18
ATOM 28091 C CA . LEU A 1 19 ? -11.004 -1.714 1.950 1.00 0.00 19 LEU A CA 18
ATOM 28092 C C . LEU A 1 19 ? -12.465 -1.727 1.497 1.00 0.00 19 LEU A C 18
ATOM 28093 O O . LEU A 1 19 ? -13.332 -2.249 2.197 1.00 0.00 19 LEU A O 18
ATOM 28109 N N . THR A 1 20 ? -12.694 -1.146 0.329 1.00 0.00 20 THR A N 18
ATOM 28110 C CA . THR A 1 20 ? -14.035 -1.083 -0.226 1.00 0.00 20 THR A CA 18
ATOM 28111 C C . THR A 1 20 ? -13.978 -1.018 -1.754 1.00 0.00 20 THR A C 18
ATOM 28112 O O . THR A 1 20 ? -12.934 -0.713 -2.327 1.00 0.00 20 THR A O 18
ATOM 28123 N N . GLU A 1 21 ? -15.114 -1.311 -2.369 1.00 0.00 21 GLU A N 18
ATOM 28124 C CA . GLU A 1 21 ? -15.207 -1.289 -3.819 1.00 0.00 21 GLU A CA 18
ATOM 28125 C C . GLU A 1 21 ? -14.319 -0.182 -4.392 1.00 0.00 21 GLU A C 18
ATOM 28126 O O . GLU A 1 21 ? -13.718 -0.350 -5.452 1.00 0.00 21 GLU A O 18
ATOM 28138 N N . ALA A 1 22 ? -14.264 0.924 -3.664 1.00 0.00 22 ALA A N 18
ATOM 28139 C CA . ALA A 1 22 ? -13.460 2.058 -4.086 1.00 0.00 22 ALA A CA 18
ATOM 28140 C C . ALA A 1 22 ? -11.978 1.696 -3.976 1.00 0.00 22 ALA A C 18
ATOM 28141 O O . ALA A 1 22 ? -11.301 1.521 -4.988 1.00 0.00 22 ALA A O 18
ATOM 28148 N N . GLU A 1 23 ? -11.517 1.593 -2.738 1.00 0.00 23 GLU A N 18
ATOM 28149 C CA . GLU A 1 23 ? -10.127 1.255 -2.482 1.00 0.00 23 GLU A CA 18
ATOM 28150 C C . GLU A 1 23 ? -9.747 -0.025 -3.227 1.00 0.00 23 GLU A C 18
ATOM 28151 O O . GLU A 1 23 ? -8.704 -0.083 -3.877 1.00 0.00 23 GLU A O 18
ATOM 28163 N N . LEU A 1 24 ? -10.613 -1.021 -3.108 1.00 0.00 24 LEU A N 18
ATOM 28164 C CA . LEU A 1 24 ? -10.381 -2.297 -3.763 1.00 0.00 24 LEU A CA 18
ATOM 28165 C C . LEU A 1 24 ? -9.816 -2.052 -5.164 1.00 0.00 24 LEU A C 18
ATOM 28166 O O . LEU A 1 24 ? -8.795 -2.628 -5.536 1.00 0.00 24 LEU A O 18
ATOM 28182 N N . VAL A 1 25 ? -10.506 -1.195 -5.903 1.00 0.00 25 VAL A N 18
ATOM 28183 C CA . VAL A 1 25 ? -10.086 -0.866 -7.255 1.00 0.00 25 VAL A CA 18
ATOM 28184 C C . VAL A 1 25 ? -8.609 -0.465 -7.242 1.00 0.00 25 VAL A C 18
ATOM 28185 O O . VAL A 1 25 ? -7.844 -0.875 -8.113 1.00 0.00 25 VAL A O 18
ATOM 28198 N N . THR A 1 26 ? -8.254 0.332 -6.245 1.00 0.00 26 THR A N 18
ATOM 28199 C CA . THR A 1 26 ? -6.883 0.792 -6.108 1.00 0.00 26 THR A CA 18
ATOM 28200 C C . THR A 1 26 ? -6.005 -0.314 -5.519 1.00 0.00 26 THR A C 18
ATOM 28201 O O . THR A 1 26 ? -4.878 -0.522 -5.967 1.00 0.00 26 THR A O 18
ATOM 28212 N N . ALA A 1 27 ? -6.554 -0.994 -4.523 1.00 0.00 27 ALA A N 18
ATOM 28213 C CA . ALA A 1 27 ? -5.835 -2.073 -3.868 1.00 0.00 27 ALA A CA 18
ATOM 28214 C C . ALA A 1 27 ? -5.559 -3.185 -4.882 1.00 0.00 27 ALA A C 18
ATOM 28215 O O . ALA A 1 27 ? -4.622 -3.965 -4.714 1.00 0.00 27 ALA A O 18
ATOM 28222 N N . GLU A 1 28 ? -6.390 -3.222 -5.913 1.00 0.00 28 GLU A N 18
ATOM 28223 C CA . GLU A 1 28 ? -6.247 -4.226 -6.954 1.00 0.00 28 GLU A CA 18
ATOM 28224 C C . GLU A 1 28 ? -5.267 -3.743 -8.025 1.00 0.00 28 GLU A C 18
ATOM 28225 O O . GLU A 1 28 ? -4.489 -4.532 -8.559 1.00 0.00 28 GLU A O 18
ATOM 28237 N N . ALA A 1 29 ? -5.337 -2.451 -8.306 1.00 0.00 29 ALA A N 18
ATOM 28238 C CA . ALA A 1 29 ? -4.465 -1.854 -9.304 1.00 0.00 29 ALA A CA 18
ATOM 28239 C C . ALA A 1 29 ? -3.026 -1.854 -8.783 1.00 0.00 29 ALA A C 18
ATOM 28240 O O . ALA A 1 29 ? -2.082 -2.001 -9.558 1.00 0.00 29 ALA A O 18
ATOM 28247 N N . VAL A 1 30 ? -2.904 -1.688 -7.475 1.00 0.00 30 VAL A N 18
ATOM 28248 C CA . VAL A 1 30 ? -1.597 -1.667 -6.842 1.00 0.00 30 VAL A CA 18
ATOM 28249 C C . VAL A 1 30 ? -1.012 -3.081 -6.841 1.00 0.00 30 VAL A C 18
ATOM 28250 O O . VAL A 1 30 ? 0.174 -3.267 -7.110 1.00 0.00 30 VAL A O 18
ATOM 28263 N N . ARG A 1 31 ? -1.872 -4.042 -6.536 1.00 0.00 31 ARG A N 18
ATOM 28264 C CA . ARG A 1 31 ? -1.456 -5.433 -6.497 1.00 0.00 31 ARG A CA 18
ATOM 28265 C C . ARG A 1 31 ? -0.796 -5.827 -7.820 1.00 0.00 31 ARG A C 18
ATOM 28266 O O . ARG A 1 31 ? 0.128 -6.640 -7.839 1.00 0.00 31 ARG A O 18
ATOM 28287 N N . SER A 1 32 ? -1.295 -5.233 -8.894 1.00 0.00 32 SER A N 18
ATOM 28288 C CA . SER A 1 32 ? -0.764 -5.512 -10.218 1.00 0.00 32 SER A CA 18
ATOM 28289 C C . SER A 1 32 ? 0.602 -4.844 -10.385 1.00 0.00 32 SER A C 18
ATOM 28290 O O . SER A 1 32 ? 1.449 -5.334 -11.131 1.00 0.00 32 SER A O 18
ATOM 28298 N N . VAL A 1 33 ? 0.774 -3.736 -9.679 1.00 0.00 33 VAL A N 18
ATOM 28299 C CA . VAL A 1 33 ? 2.024 -2.997 -9.740 1.00 0.00 33 VAL A CA 18
ATOM 28300 C C . VAL A 1 33 ? 3.146 -3.849 -9.146 1.00 0.00 33 VAL A C 18
ATOM 28301 O O . VAL A 1 33 ? 4.219 -3.968 -9.735 1.00 0.00 33 VAL A O 18
ATOM 28314 N N . TRP A 1 34 ? 2.860 -4.421 -7.985 1.00 0.00 34 TRP A N 18
ATOM 28315 C CA . TRP A 1 34 ? 3.832 -5.259 -7.304 1.00 0.00 34 TRP A CA 18
ATOM 28316 C C . TRP A 1 34 ? 4.194 -6.416 -8.237 1.00 0.00 34 TRP A C 18
ATOM 28317 O O . TRP A 1 34 ? 5.356 -6.580 -8.607 1.00 0.00 34 TRP A O 18
ATOM 28338 N N . GLN A 1 35 ? 3.179 -7.190 -8.591 1.00 0.00 35 GLN A N 18
ATOM 28339 C CA . GLN A 1 35 ? 3.376 -8.327 -9.474 1.00 0.00 35 GLN A CA 18
ATOM 28340 C C . GLN A 1 35 ? 4.167 -7.905 -10.714 1.00 0.00 35 GLN A C 18
ATOM 28341 O O . GLN A 1 35 ? 5.237 -8.447 -10.986 1.00 0.00 35 GLN A O 18
ATOM 28355 N N . ARG A 1 36 ? 3.609 -6.943 -11.433 1.00 0.00 36 ARG A N 18
ATOM 28356 C CA . ARG A 1 36 ? 4.249 -6.442 -12.638 1.00 0.00 36 ARG A CA 18
ATOM 28357 C C . ARG A 1 36 ? 5.735 -6.184 -12.382 1.00 0.00 36 ARG A C 18
ATOM 28358 O O . ARG A 1 36 ? 6.586 -6.610 -13.160 1.00 0.00 36 ARG A O 18
ATOM 28379 N N . ILE A 1 37 ? 6.001 -5.486 -11.287 1.00 0.00 37 ILE A N 18
ATOM 28380 C CA . ILE A 1 37 ? 7.370 -5.166 -10.919 1.00 0.00 37 ILE A CA 18
ATOM 28381 C C . ILE A 1 37 ? 8.109 -6.454 -10.550 1.00 0.00 37 ILE A C 18
ATOM 28382 O O . ILE A 1 37 ? 8.958 -6.924 -11.306 1.00 0.00 37 ILE A O 18
ATOM 28398 N N . LEU A 1 38 ? 7.759 -6.987 -9.389 1.00 0.00 38 LEU A N 18
ATOM 28399 C CA . LEU A 1 38 ? 8.378 -8.212 -8.911 1.00 0.00 38 LEU A CA 18
ATOM 28400 C C . LEU A 1 38 ? 8.078 -9.347 -9.892 1.00 0.00 38 LEU A C 18
ATOM 28401 O O . LEU A 1 38 ? 6.936 -9.791 -10.003 1.00 0.00 38 LEU A O 18
ATOM 28417 N N . PRO A 1 39 ? 9.151 -9.795 -10.598 1.00 0.00 39 PRO A N 18
ATOM 28418 C CA . PRO A 1 39 ? 9.013 -10.870 -11.566 1.00 0.00 39 PRO A CA 18
ATOM 28419 C C . PRO A 1 39 ? 8.864 -12.223 -10.866 1.00 0.00 39 PRO A C 18
ATOM 28420 O O . PRO A 1 39 ? 7.787 -12.816 -10.877 1.00 0.00 39 PRO A O 18
ATOM 28431 N N . LYS A 1 40 ? 9.962 -12.671 -10.275 1.00 0.00 40 LYS A N 18
ATOM 28432 C CA . LYS A 1 40 ? 9.967 -13.943 -9.572 1.00 0.00 40 LYS A CA 18
ATOM 28433 C C . LYS A 1 40 ? 8.642 -14.113 -8.826 1.00 0.00 40 LYS A C 18
ATOM 28434 O O . LYS A 1 40 ? 8.049 -15.191 -8.845 1.00 0.00 40 LYS A O 18
ATOM 28453 N N . VAL A 1 41 ? 8.216 -13.034 -8.186 1.00 0.00 41 VAL A N 18
ATOM 28454 C CA . VAL A 1 41 ? 6.972 -13.050 -7.436 1.00 0.00 41 VAL A CA 18
ATOM 28455 C C . VAL A 1 41 ? 5.847 -13.570 -8.333 1.00 0.00 41 VAL A C 18
ATOM 28456 O O . VAL A 1 41 ? 5.448 -12.900 -9.285 1.00 0.00 41 VAL A O 18
ATOM 28469 N N . LEU A 1 42 ? 5.367 -14.758 -7.998 1.00 0.00 42 LEU A N 18
ATOM 28470 C CA . LEU A 1 42 ? 4.296 -15.375 -8.762 1.00 0.00 42 LEU A CA 18
ATOM 28471 C C . LEU A 1 42 ? 2.949 -14.851 -8.258 1.00 0.00 42 LEU A C 18
ATOM 28472 O O . LEU A 1 42 ? 1.970 -14.828 -9.003 1.00 0.00 42 LEU A O 18
ATOM 28488 N N . GLU A 1 43 ? 2.943 -14.443 -6.997 1.00 0.00 43 GLU A N 18
ATOM 28489 C CA . GLU A 1 43 ? 1.733 -13.921 -6.386 1.00 0.00 43 GLU A CA 18
ATOM 28490 C C . GLU A 1 43 ? 2.085 -12.916 -5.287 1.00 0.00 43 GLU A C 18
ATOM 28491 O O . GLU A 1 43 ? 3.148 -13.007 -4.675 1.00 0.00 43 GLU A O 18
ATOM 28503 N N . VAL A 1 44 ? 1.172 -11.980 -5.071 1.00 0.00 44 VAL A N 18
ATOM 28504 C CA . VAL A 1 44 ? 1.372 -10.959 -4.058 1.00 0.00 44 VAL A CA 18
ATOM 28505 C C . VAL A 1 44 ? 0.332 -11.135 -2.950 1.00 0.00 44 VAL A C 18
ATOM 28506 O O . VAL A 1 44 ? -0.855 -10.893 -3.164 1.00 0.00 44 VAL A O 18
ATOM 28519 N N . GLU A 1 45 ? 0.815 -11.554 -1.790 1.00 0.00 45 GLU A N 18
ATOM 28520 C CA . GLU A 1 45 ? -0.059 -11.765 -0.648 1.00 0.00 45 GLU A CA 18
ATOM 28521 C C . GLU A 1 45 ? -0.050 -10.535 0.262 1.00 0.00 45 GLU A C 18
ATOM 28522 O O . GLU A 1 45 ? 0.557 -9.518 -0.069 1.00 0.00 45 GLU A O 18
ATOM 28534 N N . ASP A 1 46 ? -0.730 -10.669 1.391 1.00 0.00 46 ASP A N 18
ATOM 28535 C CA . ASP A 1 46 ? -0.807 -9.581 2.352 1.00 0.00 46 ASP A CA 18
ATOM 28536 C C . ASP A 1 46 ? 0.482 -9.540 3.174 1.00 0.00 46 ASP A C 18
ATOM 28537 O O . ASP A 1 46 ? 0.805 -8.518 3.778 1.00 0.00 46 ASP A O 18
ATOM 28546 N N . SER A 1 47 ? 1.184 -10.664 3.172 1.00 0.00 47 SER A N 18
ATOM 28547 C CA . SER A 1 47 ? 2.430 -10.769 3.911 1.00 0.00 47 SER A CA 18
ATOM 28548 C C . SER A 1 47 ? 3.611 -10.828 2.940 1.00 0.00 47 SER A C 18
ATOM 28549 O O . SER A 1 47 ? 4.668 -11.362 3.273 1.00 0.00 47 SER A O 18
ATOM 28557 N N . THR A 1 48 ? 3.391 -10.273 1.757 1.00 0.00 48 THR A N 18
ATOM 28558 C CA . THR A 1 48 ? 4.424 -10.257 0.735 1.00 0.00 48 THR A CA 18
ATOM 28559 C C . THR A 1 48 ? 5.265 -8.983 0.846 1.00 0.00 48 THR A C 18
ATOM 28560 O O . THR A 1 48 ? 4.832 -7.911 0.427 1.00 0.00 48 THR A O 18
ATOM 28571 N N . ASP A 1 49 ? 6.451 -9.143 1.414 1.00 0.00 49 ASP A N 18
ATOM 28572 C CA . ASP A 1 49 ? 7.356 -8.020 1.586 1.00 0.00 49 ASP A CA 18
ATOM 28573 C C . ASP A 1 49 ? 7.813 -7.523 0.212 1.00 0.00 49 ASP A C 18
ATOM 28574 O O . ASP A 1 49 ? 8.412 -8.275 -0.556 1.00 0.00 49 ASP A O 18
ATOM 28583 N N . PHE A 1 50 ? 7.513 -6.261 -0.055 1.00 0.00 50 PHE A N 18
ATOM 28584 C CA . PHE A 1 50 ? 7.885 -5.655 -1.322 1.00 0.00 50 PHE A CA 18
ATOM 28585 C C . PHE A 1 50 ? 9.398 -5.727 -1.541 1.00 0.00 50 PHE A C 18
ATOM 28586 O O . PHE A 1 50 ? 9.874 -5.572 -2.664 1.00 0.00 50 PHE A O 18
ATOM 28603 N N . PHE A 1 51 ? 10.111 -5.963 -0.449 1.00 0.00 51 PHE A N 18
ATOM 28604 C CA . PHE A 1 51 ? 11.559 -6.057 -0.508 1.00 0.00 51 PHE A CA 18
ATOM 28605 C C . PHE A 1 51 ? 12.008 -7.510 -0.683 1.00 0.00 51 PHE A C 18
ATOM 28606 O O . PHE A 1 51 ? 12.554 -7.874 -1.723 1.00 0.00 51 PHE A O 18
ATOM 28623 N N . LYS A 1 52 ? 11.760 -8.301 0.351 1.00 0.00 52 LYS A N 18
ATOM 28624 C CA . LYS A 1 52 ? 12.131 -9.705 0.325 1.00 0.00 52 LYS A CA 18
ATOM 28625 C C . LYS A 1 52 ? 11.847 -10.277 -1.066 1.00 0.00 52 LYS A C 18
ATOM 28626 O O . LYS A 1 52 ? 12.644 -11.049 -1.598 1.00 0.00 52 LYS A O 18
ATOM 28645 N N . SER A 1 53 ? 10.710 -9.877 -1.615 1.00 0.00 53 SER A N 18
ATOM 28646 C CA . SER A 1 53 ? 10.311 -10.340 -2.933 1.00 0.00 53 SER A CA 18
ATOM 28647 C C . SER A 1 53 ? 11.499 -10.268 -3.894 1.00 0.00 53 SER A C 18
ATOM 28648 O O . SER A 1 53 ? 12.062 -11.296 -4.268 1.00 0.00 53 SER A O 18
ATOM 28656 N N . GLY A 1 54 ? 11.845 -9.045 -4.267 1.00 0.00 54 GLY A N 18
ATOM 28657 C CA . GLY A 1 54 ? 12.956 -8.826 -5.177 1.00 0.00 54 GLY A CA 18
ATOM 28658 C C . GLY A 1 54 ? 12.934 -7.402 -5.736 1.00 0.00 54 GLY A C 18
ATOM 28659 O O . GLY A 1 54 ? 13.189 -7.192 -6.921 1.00 0.00 54 GLY A O 18
ATOM 28663 N N . ALA A 1 55 ? 12.628 -6.460 -4.856 1.00 0.00 55 ALA A N 18
ATOM 28664 C CA . ALA A 1 55 ? 12.570 -5.061 -5.246 1.00 0.00 55 ALA A CA 18
ATOM 28665 C C . ALA A 1 55 ? 13.912 -4.394 -4.939 1.00 0.00 55 ALA A C 18
ATOM 28666 O O . ALA A 1 55 ? 14.501 -4.633 -3.886 1.00 0.00 55 ALA A O 18
ATOM 28673 N N . ALA A 1 56 ? 14.356 -3.571 -5.877 1.00 0.00 56 ALA A N 18
ATOM 28674 C CA . ALA A 1 56 ? 15.618 -2.868 -5.720 1.00 0.00 56 ALA A CA 18
ATOM 28675 C C . ALA A 1 56 ? 15.355 -1.485 -5.121 1.00 0.00 56 ALA A C 18
ATOM 28676 O O . ALA A 1 56 ? 14.289 -1.241 -4.558 1.00 0.00 56 ALA A O 18
ATOM 28683 N N . SER A 1 57 ? 16.344 -0.615 -5.264 1.00 0.00 57 SER A N 18
ATOM 28684 C CA . SER A 1 57 ? 16.233 0.737 -4.744 1.00 0.00 57 SER A CA 18
ATOM 28685 C C . SER A 1 57 ? 15.459 1.614 -5.729 1.00 0.00 57 SER A C 18
ATOM 28686 O O . SER A 1 57 ? 15.013 2.705 -5.377 1.00 0.00 57 SER A O 18
ATOM 28694 N N . VAL A 1 58 ? 15.323 1.105 -6.945 1.00 0.00 58 VAL A N 18
ATOM 28695 C CA . VAL A 1 58 ? 14.611 1.829 -7.984 1.00 0.00 58 VAL A CA 18
ATOM 28696 C C . VAL A 1 58 ? 13.123 1.482 -7.913 1.00 0.00 58 VAL A C 18
ATOM 28697 O O . VAL A 1 58 ? 12.270 2.341 -8.130 1.00 0.00 58 VAL A O 18
ATOM 28710 N N . ASP A 1 59 ? 12.856 0.220 -7.609 1.00 0.00 59 ASP A N 18
ATOM 28711 C CA . ASP A 1 59 ? 11.486 -0.252 -7.507 1.00 0.00 59 ASP A CA 18
ATOM 28712 C C . ASP A 1 59 ? 10.732 0.602 -6.486 1.00 0.00 59 ASP A C 18
ATOM 28713 O O . ASP A 1 59 ? 9.556 0.911 -6.676 1.00 0.00 59 ASP A O 18
ATOM 28722 N N . VAL A 1 60 ? 11.439 0.961 -5.424 1.00 0.00 60 VAL A N 18
ATOM 28723 C CA . VAL A 1 60 ? 10.851 1.773 -4.373 1.00 0.00 60 VAL A CA 18
ATOM 28724 C C . VAL A 1 60 ? 10.193 3.006 -4.995 1.00 0.00 60 VAL A C 18
ATOM 28725 O O . VAL A 1 60 ? 9.024 3.289 -4.735 1.00 0.00 60 VAL A O 18
ATOM 28738 N N . VAL A 1 61 ? 10.972 3.708 -5.805 1.00 0.00 61 VAL A N 18
ATOM 28739 C CA . VAL A 1 61 ? 10.479 4.905 -6.466 1.00 0.00 61 VAL A CA 18
ATOM 28740 C C . VAL A 1 61 ? 9.428 4.511 -7.506 1.00 0.00 61 VAL A C 18
ATOM 28741 O O . VAL A 1 61 ? 8.447 5.227 -7.703 1.00 0.00 61 VAL A O 18
ATOM 28754 N N . ARG A 1 62 ? 9.668 3.374 -8.142 1.00 0.00 62 ARG A N 18
ATOM 28755 C CA . ARG A 1 62 ? 8.753 2.877 -9.156 1.00 0.00 62 ARG A CA 18
ATOM 28756 C C . ARG A 1 62 ? 7.372 2.627 -8.548 1.00 0.00 62 ARG A C 18
ATOM 28757 O O . ARG A 1 62 ? 6.384 3.223 -8.975 1.00 0.00 62 ARG A O 18
ATOM 28778 N N . LEU A 1 63 ? 7.346 1.743 -7.561 1.00 0.00 63 LEU A N 18
ATOM 28779 C CA . LEU A 1 63 ? 6.102 1.406 -6.891 1.00 0.00 63 LEU A CA 18
ATOM 28780 C C . LEU A 1 63 ? 5.401 2.693 -6.449 1.00 0.00 63 LEU A C 18
ATOM 28781 O O . LEU A 1 63 ? 4.202 2.857 -6.668 1.00 0.00 63 LEU A O 18
ATOM 28797 N N . VAL A 1 64 ? 6.180 3.572 -5.835 1.00 0.00 64 VAL A N 18
ATOM 28798 C CA . VAL A 1 64 ? 5.648 4.839 -5.361 1.00 0.00 64 VAL A CA 18
ATOM 28799 C C . VAL A 1 64 ? 5.152 5.658 -6.554 1.00 0.00 64 VAL A C 18
ATOM 28800 O O . VAL A 1 64 ? 4.052 6.207 -6.521 1.00 0.00 64 VAL A O 18
ATOM 28813 N N . GLU A 1 65 ? 5.988 5.714 -7.581 1.00 0.00 65 GLU A N 18
ATOM 28814 C CA . GLU A 1 65 ? 5.647 6.456 -8.783 1.00 0.00 65 GLU A CA 18
ATOM 28815 C C . GLU A 1 65 ? 4.395 5.866 -9.435 1.00 0.00 65 GLU A C 18
ATOM 28816 O O . GLU A 1 65 ? 3.501 6.603 -9.850 1.00 0.00 65 GLU A O 18
ATOM 28828 N N . GLU A 1 66 ? 4.370 4.544 -9.505 1.00 0.00 66 GLU A N 18
ATOM 28829 C CA . GLU A 1 66 ? 3.242 3.846 -10.099 1.00 0.00 66 GLU A CA 18
ATOM 28830 C C . GLU A 1 66 ? 1.964 4.134 -9.308 1.00 0.00 66 GLU A C 18
ATOM 28831 O O . GLU A 1 66 ? 0.971 4.592 -9.872 1.00 0.00 66 GLU A O 18
ATOM 28843 N N . VAL A 1 67 ? 2.031 3.854 -8.015 1.00 0.00 67 VAL A N 18
ATOM 28844 C CA . VAL A 1 67 ? 0.891 4.077 -7.142 1.00 0.00 67 VAL A CA 18
ATOM 28845 C C . VAL A 1 67 ? 0.477 5.548 -7.217 1.00 0.00 67 VAL A C 18
ATOM 28846 O O . VAL A 1 67 ? -0.662 5.893 -6.903 1.00 0.00 67 VAL A O 18
ATOM 28859 N N . LYS A 1 68 ? 1.423 6.376 -7.635 1.00 0.00 68 LYS A N 18
ATOM 28860 C CA . LYS A 1 68 ? 1.171 7.802 -7.755 1.00 0.00 68 LYS A CA 18
ATOM 28861 C C . LYS A 1 68 ? 0.161 8.043 -8.878 1.00 0.00 68 LYS A C 18
ATOM 28862 O O . LYS A 1 68 ? -0.773 8.828 -8.720 1.00 0.00 68 LYS A O 18
ATOM 28881 N N . GLU A 1 69 ? 0.382 7.354 -9.988 1.00 0.00 69 GLU A N 18
ATOM 28882 C CA . GLU A 1 69 ? -0.497 7.484 -11.137 1.00 0.00 69 GLU A CA 18
ATOM 28883 C C . GLU A 1 69 ? -1.847 6.821 -10.851 1.00 0.00 69 GLU A C 18
ATOM 28884 O O . GLU A 1 69 ? -2.807 7.016 -11.594 1.00 0.00 69 GLU A O 18
ATOM 28896 N N . LEU A 1 70 ? -1.875 6.053 -9.772 1.00 0.00 70 LEU A N 18
ATOM 28897 C CA . LEU A 1 70 ? -3.091 5.361 -9.379 1.00 0.00 70 LEU A CA 18
ATOM 28898 C C . LEU A 1 70 ? -4.046 6.354 -8.713 1.00 0.00 70 LEU A C 18
ATOM 28899 O O . LEU A 1 70 ? -5.236 6.378 -9.022 1.00 0.00 70 LEU A O 18
ATOM 28915 N N . CYS A 1 71 ? -3.487 7.149 -7.813 1.00 0.00 71 CYS A N 18
ATOM 28916 C CA . CYS A 1 71 ? -4.274 8.142 -7.101 1.00 0.00 71 CYS A CA 18
ATOM 28917 C C . CYS A 1 71 ? -3.902 9.525 -7.638 1.00 0.00 71 CYS A C 18
ATOM 28918 O O . CYS A 1 71 ? -4.230 10.541 -7.027 1.00 0.00 71 CYS A O 18
ATOM 28926 N N . ASP A 1 72 ? -3.221 9.520 -8.774 1.00 0.00 72 ASP A N 18
ATOM 28927 C CA . ASP A 1 72 ? -2.800 10.762 -9.400 1.00 0.00 72 ASP A CA 18
ATOM 28928 C C . ASP A 1 72 ? -1.852 11.507 -8.459 1.00 0.00 72 ASP A C 18
ATOM 28929 O O . ASP A 1 72 ? -2.296 12.240 -7.577 1.00 0.00 72 ASP A O 18
ATOM 28938 N N . GLY A 1 73 ? -0.563 11.293 -8.678 1.00 0.00 73 GLY A N 18
ATOM 28939 C CA . GLY A 1 73 ? 0.453 11.934 -7.860 1.00 0.00 73 GLY A CA 18
ATOM 28940 C C . GLY A 1 73 ? 0.168 11.727 -6.371 1.00 0.00 73 GLY A C 18
ATOM 28941 O O . GLY A 1 73 ? 0.258 12.666 -5.581 1.00 0.00 73 GLY A O 18
ATOM 28945 N N . LEU A 1 74 ? -0.169 10.491 -6.032 1.00 0.00 74 LEU A N 18
ATOM 28946 C CA . LEU A 1 74 ? -0.467 10.149 -4.651 1.00 0.00 74 LEU A CA 18
ATOM 28947 C C . LEU A 1 74 ? 0.618 10.729 -3.741 1.00 0.00 74 LEU A C 18
ATOM 28948 O O . LEU A 1 74 ? 1.742 10.963 -4.181 1.00 0.00 74 LEU A O 18
ATOM 28964 N N . GLU A 1 75 ? 0.242 10.944 -2.489 1.00 0.00 75 GLU A N 18
ATOM 28965 C CA . GLU A 1 75 ? 1.168 11.492 -1.513 1.00 0.00 75 GLU A CA 18
ATOM 28966 C C . GLU A 1 75 ? 1.986 10.370 -0.869 1.00 0.00 75 GLU A C 18
ATOM 28967 O O . GLU A 1 75 ? 1.922 10.168 0.343 1.00 0.00 75 GLU A O 18
ATOM 28979 N N . LEU A 1 76 ? 2.734 9.670 -1.708 1.00 0.00 76 LEU A N 18
ATOM 28980 C CA . LEU A 1 76 ? 3.563 8.574 -1.236 1.00 0.00 76 LEU A CA 18
ATOM 28981 C C . LEU A 1 76 ? 5.033 8.998 -1.276 1.00 0.00 76 LEU A C 18
ATOM 28982 O O . LEU A 1 76 ? 5.403 9.897 -2.030 1.00 0.00 76 LEU A O 18
ATOM 28998 N N . GLU A 1 77 ? 5.831 8.331 -0.455 1.00 0.00 77 GLU A N 18
ATOM 28999 C CA . GLU A 1 77 ? 7.251 8.627 -0.387 1.00 0.00 77 GLU A CA 18
ATOM 29000 C C . GLU A 1 77 ? 8.048 7.348 -0.124 1.00 0.00 77 GLU A C 18
ATOM 29001 O O . GLU A 1 77 ? 7.532 6.400 0.466 1.00 0.00 77 GLU A O 18
ATOM 29013 N N . ASN A 1 78 ? 9.294 7.361 -0.575 1.00 0.00 78 ASN A N 18
ATOM 29014 C CA . ASN A 1 78 ? 10.168 6.214 -0.396 1.00 0.00 78 ASN A CA 18
ATOM 29015 C C . ASN A 1 78 ? 10.039 5.700 1.039 1.00 0.00 78 ASN A C 18
ATOM 29016 O O . ASN A 1 78 ? 10.127 4.497 1.282 1.00 0.00 78 ASN A O 18
ATOM 29027 N N . GLU A 1 79 ? 9.834 6.637 1.953 1.00 0.00 79 GLU A N 18
ATOM 29028 C CA . GLU A 1 79 ? 9.692 6.294 3.358 1.00 0.00 79 GLU A CA 18
ATOM 29029 C C . GLU A 1 79 ? 8.540 5.305 3.550 1.00 0.00 79 GLU A C 18
ATOM 29030 O O . GLU A 1 79 ? 8.692 4.294 4.234 1.00 0.00 79 GLU A O 18
ATOM 29042 N N . ASP A 1 80 ? 7.414 5.632 2.934 1.00 0.00 80 ASP A N 18
ATOM 29043 C CA . ASP A 1 80 ? 6.236 4.786 3.028 1.00 0.00 80 ASP A CA 18
ATOM 29044 C C . ASP A 1 80 ? 6.631 3.336 2.735 1.00 0.00 80 ASP A C 18
ATOM 29045 O O . ASP A 1 80 ? 6.263 2.427 3.478 1.00 0.00 80 ASP A O 18
ATOM 29054 N N . VAL A 1 81 ? 7.373 3.166 1.651 1.00 0.00 81 VAL A N 18
ATOM 29055 C CA . VAL A 1 81 ? 7.821 1.843 1.251 1.00 0.00 81 VAL A CA 18
ATOM 29056 C C . VAL A 1 81 ? 8.716 1.260 2.347 1.00 0.00 81 VAL A C 18
ATOM 29057 O O . VAL A 1 81 ? 8.508 0.129 2.786 1.00 0.00 81 VAL A O 18
ATOM 29070 N N . TYR A 1 82 ? 9.691 2.057 2.757 1.00 0.00 82 TYR A N 18
ATOM 29071 C CA . TYR A 1 82 ? 10.618 1.633 3.793 1.00 0.00 82 TYR A CA 18
ATOM 29072 C C . TYR A 1 82 ? 9.886 1.377 5.112 1.00 0.00 82 TYR A C 18
ATOM 29073 O O . TYR A 1 82 ? 10.440 0.767 6.025 1.00 0.00 82 TYR A O 18
ATOM 29091 N N . MET A 1 83 ? 8.652 1.857 5.170 1.00 0.00 83 MET A N 18
ATOM 29092 C CA . MET A 1 83 ? 7.839 1.687 6.362 1.00 0.00 83 MET A CA 18
ATOM 29093 C C . MET A 1 83 ? 6.890 0.497 6.214 1.00 0.00 83 MET A C 18
ATOM 29094 O O . MET A 1 83 ? 6.744 -0.304 7.136 1.00 0.00 83 MET A O 18
ATOM 29108 N N . ALA A 1 84 ? 6.268 0.419 5.046 1.00 0.00 84 ALA A N 18
ATOM 29109 C CA . ALA A 1 84 ? 5.337 -0.661 4.765 1.00 0.00 84 ALA A CA 18
ATOM 29110 C C . ALA A 1 84 ? 5.868 -1.497 3.599 1.00 0.00 84 ALA A C 18
ATOM 29111 O O . ALA A 1 84 ? 5.448 -1.315 2.458 1.00 0.00 84 ALA A O 18
ATOM 29118 N N . SER A 1 85 ? 6.786 -2.395 3.927 1.00 0.00 85 SER A N 18
ATOM 29119 C CA . SER A 1 85 ? 7.379 -3.259 2.921 1.00 0.00 85 SER A CA 18
ATOM 29120 C C . SER A 1 85 ? 6.320 -4.207 2.355 1.00 0.00 85 SER A C 18
ATOM 29121 O O . SER A 1 85 ? 6.131 -4.280 1.141 1.00 0.00 85 SER A O 18
ATOM 29129 N N . THR A 1 86 ? 5.656 -4.911 3.260 1.00 0.00 86 THR A N 18
ATOM 29130 C CA . THR A 1 86 ? 4.621 -5.851 2.866 1.00 0.00 86 THR A CA 18
ATOM 29131 C C . THR A 1 86 ? 3.410 -5.105 2.302 1.00 0.00 86 THR A C 18
ATOM 29132 O O . THR A 1 86 ? 3.123 -3.981 2.711 1.00 0.00 86 THR A O 18
ATOM 29143 N N . PHE A 1 87 ? 2.732 -5.762 1.372 1.00 0.00 87 PHE A N 18
ATOM 29144 C CA . PHE A 1 87 ? 1.558 -5.175 0.748 1.00 0.00 87 PHE A CA 18
ATOM 29145 C C . PHE A 1 87 ? 0.492 -4.838 1.793 1.00 0.00 87 PHE A C 18
ATOM 29146 O O . PHE A 1 87 ? 0.073 -3.688 1.909 1.00 0.00 87 PHE A O 18
ATOM 29163 N N . GLY A 1 88 ? 0.083 -5.864 2.526 1.00 0.00 88 GLY A N 18
ATOM 29164 C CA . GLY A 1 88 ? -0.926 -5.691 3.557 1.00 0.00 88 GLY A CA 18
ATOM 29165 C C . GLY A 1 88 ? -0.708 -4.386 4.325 1.00 0.00 88 GLY A C 18
ATOM 29166 O O . GLY A 1 88 ? -1.611 -3.556 4.416 1.00 0.00 88 GLY A O 18
ATOM 29170 N N . ASP A 1 89 ? 0.497 -4.245 4.858 1.00 0.00 89 ASP A N 18
ATOM 29171 C CA . ASP A 1 89 ? 0.846 -3.055 5.616 1.00 0.00 89 ASP A CA 18
ATOM 29172 C C . ASP A 1 89 ? 0.771 -1.832 4.699 1.00 0.00 89 ASP A C 18
ATOM 29173 O O . ASP A 1 89 ? 0.178 -0.817 5.061 1.00 0.00 89 ASP A O 18
ATOM 29182 N N . PHE A 1 90 ? 1.380 -1.970 3.531 1.00 0.00 90 PHE A N 18
ATOM 29183 C CA . PHE A 1 90 ? 1.390 -0.889 2.560 1.00 0.00 90 PHE A CA 18
ATOM 29184 C C . PHE A 1 90 ? -0.033 -0.418 2.250 1.00 0.00 90 PHE A C 18
ATOM 29185 O O . PHE A 1 90 ? -0.355 0.755 2.429 1.00 0.00 90 PHE A O 18
ATOM 29202 N N . ILE A 1 91 ? -0.846 -1.358 1.789 1.00 0.00 91 ILE A N 18
ATOM 29203 C CA . ILE A 1 91 ? -2.226 -1.054 1.452 1.00 0.00 91 ILE A CA 18
ATOM 29204 C C . ILE A 1 91 ? -2.814 -0.125 2.517 1.00 0.00 91 ILE A C 18
ATOM 29205 O O . ILE A 1 91 ? -3.324 0.947 2.197 1.00 0.00 91 ILE A O 18
ATOM 29221 N N . GLN A 1 92 ? -2.722 -0.571 3.761 1.00 0.00 92 GLN A N 18
ATOM 29222 C CA . GLN A 1 92 ? -3.239 0.206 4.875 1.00 0.00 92 GLN A CA 18
ATOM 29223 C C . GLN A 1 92 ? -2.758 1.655 4.779 1.00 0.00 92 GLN A C 18
ATOM 29224 O O . GLN A 1 92 ? -3.558 2.586 4.863 1.00 0.00 92 GLN A O 18
ATOM 29238 N N . LEU A 1 93 ? -1.453 1.802 4.604 1.00 0.00 93 LEU A N 18
ATOM 29239 C CA . LEU A 1 93 ? -0.856 3.122 4.495 1.00 0.00 93 LEU A CA 18
ATOM 29240 C C . LEU A 1 93 ? -1.406 3.825 3.252 1.00 0.00 93 LEU A C 18
ATOM 29241 O O . LEU A 1 93 ? -1.855 4.968 3.329 1.00 0.00 93 LEU A O 18
ATOM 29257 N N . LEU A 1 94 ? -1.353 3.113 2.137 1.00 0.00 94 LEU A N 18
ATOM 29258 C CA . LEU A 1 94 ? -1.841 3.654 0.879 1.00 0.00 94 LEU A CA 18
ATOM 29259 C C . LEU A 1 94 ? -3.272 4.160 1.068 1.00 0.00 94 LEU A C 18
ATOM 29260 O O . LEU A 1 94 ? -3.535 5.355 0.938 1.00 0.00 94 LEU A O 18
ATOM 29276 N N . VAL A 1 95 ? -4.161 3.225 1.371 1.00 0.00 95 VAL A N 18
ATOM 29277 C CA . VAL A 1 95 ? -5.559 3.561 1.579 1.00 0.00 95 VAL A CA 18
ATOM 29278 C C . VAL A 1 95 ? -5.653 4.846 2.404 1.00 0.00 95 VAL A C 18
ATOM 29279 O O . VAL A 1 95 ? -6.323 5.797 2.004 1.00 0.00 95 VAL A O 18
ATOM 29292 N N . ARG A 1 96 ? -4.973 4.833 3.540 1.00 0.00 96 ARG A N 18
ATOM 29293 C CA . ARG A 1 96 ? -4.971 5.986 4.425 1.00 0.00 96 ARG A CA 18
ATOM 29294 C C . ARG A 1 96 ? -4.684 7.263 3.632 1.00 0.00 96 ARG A C 18
ATOM 29295 O O . ARG A 1 96 ? -5.328 8.289 3.846 1.00 0.00 96 ARG A O 18
ATOM 29316 N N . LYS A 1 97 ? -3.716 7.158 2.734 1.00 0.00 97 LYS A N 18
ATOM 29317 C CA . LYS A 1 97 ? -3.336 8.292 1.908 1.00 0.00 97 LYS A CA 18
ATOM 29318 C C . LYS A 1 97 ? -4.469 8.609 0.931 1.00 0.00 97 LYS A C 18
ATOM 29319 O O . LYS A 1 97 ? -4.788 9.775 0.701 1.00 0.00 97 LYS A O 18
ATOM 29338 N N . LEU A 1 98 ? -5.047 7.551 0.382 1.00 0.00 98 LEU A N 18
ATOM 29339 C CA . LEU A 1 98 ? -6.138 7.701 -0.566 1.00 0.00 98 LEU A CA 18
ATOM 29340 C C . LEU A 1 98 ? -7.247 8.543 0.069 1.00 0.00 98 LEU A C 18
ATOM 29341 O O . LEU A 1 98 ? -7.594 9.606 -0.443 1.00 0.00 98 LEU A O 18
ATOM 29357 N N . ARG A 1 99 ? -7.771 8.036 1.175 1.00 0.00 99 ARG A N 18
ATOM 29358 C CA . ARG A 1 99 ? -8.833 8.728 1.886 1.00 0.00 99 ARG A CA 18
ATOM 29359 C C . ARG A 1 99 ? -8.426 10.176 2.169 1.00 0.00 99 ARG A C 18
ATOM 29360 O O . ARG A 1 99 ? -9.214 11.098 1.961 1.00 0.00 99 ARG A O 18
ATOM 29381 N N . GLY A 1 100 ? -7.197 10.330 2.639 1.00 0.00 100 GLY A N 18
ATOM 29382 C CA . GLY A 1 100 ? -6.677 11.650 2.953 1.00 0.00 100 GLY A CA 18
ATOM 29383 C C . GLY A 1 100 ? -6.322 11.761 4.438 1.00 0.00 100 GLY A C 18
ATOM 29384 O O . GLY A 1 100 ? -7.052 11.260 5.293 1.00 0.00 100 GLY A O 18
ATOM 29388 N N . ASP A 1 101 ? -5.203 12.420 4.698 1.00 0.00 101 ASP A N 18
ATOM 29389 C CA . ASP A 1 101 ? -4.743 12.602 6.065 1.00 0.00 101 ASP A CA 18
ATOM 29390 C C . ASP A 1 101 ? -3.433 13.392 6.056 1.00 0.00 101 ASP A C 18
ATOM 29391 O O . ASP A 1 101 ? -2.503 13.067 6.792 1.00 0.00 101 ASP A O 18
ATOM 29400 N N . ASP A 1 102 ? -3.401 14.415 5.214 1.00 0.00 102 ASP A N 18
ATOM 29401 C CA . ASP A 1 102 ? -2.220 15.254 5.100 1.00 0.00 102 ASP A CA 18
ATOM 29402 C C . ASP A 1 102 ? -2.609 16.712 5.351 1.00 0.00 102 ASP A C 18
ATOM 29403 O O . ASP A 1 102 ? -3.792 17.048 5.369 1.00 0.00 102 ASP A O 18
ATOM 29412 N N . GLU A 1 103 ? -1.591 17.539 5.539 1.00 0.00 103 GLU A N 18
ATOM 29413 C CA . GLU A 1 103 ? -1.812 18.953 5.788 1.00 0.00 103 GLU A CA 18
ATOM 29414 C C . GLU A 1 103 ? -1.867 19.723 4.467 1.00 0.00 103 GLU A C 18
ATOM 29415 O O . GLU A 1 103 ? -1.186 19.365 3.507 1.00 0.00 103 GLU A O 18
ATOM 29427 N N . GLU A 1 104 ? -2.685 20.765 4.459 1.00 0.00 104 GLU A N 18
ATOM 29428 C CA . GLU A 1 104 ? -2.838 21.588 3.272 1.00 0.00 104 GLU A CA 18
ATOM 29429 C C . GLU A 1 104 ? -3.907 22.658 3.502 1.00 0.00 104 GLU A C 18
ATOM 29430 O O . GLU A 1 104 ? -3.778 23.783 3.021 1.00 0.00 104 GLU A O 18
ATOM 29442 N N . SER A 1 105 ? -4.939 22.270 4.237 1.00 0.00 105 SER A N 18
ATOM 29443 C CA . SER A 1 105 ? -6.030 23.182 4.536 1.00 0.00 105 SER A CA 18
ATOM 29444 C C . SER A 1 105 ? -6.614 23.744 3.238 1.00 0.00 105 SER A C 18
ATOM 29445 O O . SER A 1 105 ? -6.280 24.856 2.834 1.00 0.00 105 SER A O 18
ATOM 29453 N N . GLY A 1 106 ? -7.475 22.948 2.621 1.00 0.00 106 GLY A N 18
ATOM 29454 C CA . GLY A 1 106 ? -8.108 23.352 1.378 1.00 0.00 106 GLY A CA 18
ATOM 29455 C C . GLY A 1 106 ? -8.556 22.133 0.569 1.00 0.00 106 GLY A C 18
ATOM 29456 O O . GLY A 1 106 ? -8.489 21.004 1.053 1.00 0.00 106 GLY A O 18
ATOM 29460 N N . PRO A 1 107 ? -9.014 22.410 -0.681 1.00 0.00 107 PRO A N 18
ATOM 29461 C CA . PRO A 1 107 ? -9.473 21.349 -1.562 1.00 0.00 107 PRO A CA 18
ATOM 29462 C C . PRO A 1 107 ? -8.292 20.560 -2.132 1.00 0.00 107 PRO A C 18
ATOM 29463 O O . PRO A 1 107 ? -7.288 21.144 -2.535 1.00 0.00 107 PRO A O 18
ATOM 29474 N N . SER A 1 108 ? -8.452 19.245 -2.146 1.00 0.00 108 SER A N 18
ATOM 29475 C CA . SER A 1 108 ? -7.412 18.370 -2.660 1.00 0.00 108 SER A CA 18
ATOM 29476 C C . SER A 1 108 ? -8.041 17.188 -3.399 1.00 0.00 108 SER A C 18
ATOM 29477 O O . SER A 1 108 ? -7.830 17.017 -4.599 1.00 0.00 108 SER A O 18
ATOM 29485 N N . SER A 1 109 ? -8.801 16.400 -2.653 1.00 0.00 109 SER A N 18
ATOM 29486 C CA . SER A 1 109 ? -9.462 15.238 -3.222 1.00 0.00 109 SER A CA 18
ATOM 29487 C C . SER A 1 109 ? -10.214 15.635 -4.494 1.00 0.00 109 SER A C 18
ATOM 29488 O O . SER A 1 109 ? -10.811 16.709 -4.557 1.00 0.00 109 SER A O 18
ATOM 29496 N N . GLY A 1 110 ? -10.160 14.747 -5.476 1.00 0.00 110 GLY A N 18
ATOM 29497 C CA . GLY A 1 110 ? -10.829 14.992 -6.743 1.00 0.00 110 GLY A CA 18
ATOM 29498 C C . GLY A 1 110 ? -10.847 13.728 -7.606 1.00 0.00 110 GLY A C 18
ATOM 29499 O O . GLY A 1 110 ? -11.913 13.198 -7.914 1.00 0.00 110 GLY A O 18
ATOM 29503 N N . GLY A 1 1 ? -29.306 3.304 7.257 1.00 0.00 1 GLY A N 19
ATOM 29504 C CA . GLY A 1 1 ? -28.255 2.447 7.778 1.00 0.00 1 GLY A CA 19
ATOM 29505 C C . GLY A 1 1 ? -27.936 2.795 9.234 1.00 0.00 1 GLY A C 19
ATOM 29506 O O . GLY A 1 1 ? -28.164 3.922 9.671 1.00 0.00 1 GLY A O 19
ATOM 29510 N N . SER A 1 2 ? -27.412 1.806 9.944 1.00 0.00 2 SER A N 19
ATOM 29511 C CA . SER A 1 2 ? -27.059 1.994 11.340 1.00 0.00 2 SER A CA 19
ATOM 29512 C C . SER A 1 2 ? -25.864 1.109 11.701 1.00 0.00 2 SER A C 19
ATOM 29513 O O . SER A 1 2 ? -26.038 -0.002 12.201 1.00 0.00 2 SER A O 19
ATOM 29521 N N . SER A 1 3 ? -24.677 1.634 11.434 1.00 0.00 3 SER A N 19
ATOM 29522 C CA . SER A 1 3 ? -23.454 0.905 11.724 1.00 0.00 3 SER A CA 19
ATOM 29523 C C . SER A 1 3 ? -22.276 1.877 11.817 1.00 0.00 3 SER A C 19
ATOM 29524 O O . SER A 1 3 ? -21.605 1.948 12.846 1.00 0.00 3 SER A O 19
ATOM 29532 N N . GLY A 1 4 ? -22.059 2.601 10.729 1.00 0.00 4 GLY A N 19
ATOM 29533 C CA . GLY A 1 4 ? -20.974 3.565 10.675 1.00 0.00 4 GLY A CA 19
ATOM 29534 C C . GLY A 1 4 ? -19.637 2.906 11.022 1.00 0.00 4 GLY A C 19
ATOM 29535 O O . GLY A 1 4 ? -19.483 1.694 10.879 1.00 0.00 4 GLY A O 19
ATOM 29539 N N . SER A 1 5 ? -18.706 3.733 11.473 1.00 0.00 5 SER A N 19
ATOM 29540 C CA . SER A 1 5 ? -17.387 3.246 11.842 1.00 0.00 5 SER A CA 19
ATOM 29541 C C . SER A 1 5 ? -16.672 4.281 12.713 1.00 0.00 5 SER A C 19
ATOM 29542 O O . SER A 1 5 ? -16.267 5.335 12.224 1.00 0.00 5 SER A O 19
ATOM 29550 N N . SER A 1 6 ? -16.537 3.944 13.987 1.00 0.00 6 SER A N 19
ATOM 29551 C CA . SER A 1 6 ? -15.878 4.830 14.930 1.00 0.00 6 SER A CA 19
ATOM 29552 C C . SER A 1 6 ? -15.541 4.071 16.215 1.00 0.00 6 SER A C 19
ATOM 29553 O O . SER A 1 6 ? -16.393 3.383 16.775 1.00 0.00 6 SER A O 19
ATOM 29561 N N . GLY A 1 7 ? -14.297 4.222 16.645 1.00 0.00 7 GLY A N 19
ATOM 29562 C CA . GLY A 1 7 ? -13.837 3.559 17.853 1.00 0.00 7 GLY A CA 19
ATOM 29563 C C . GLY A 1 7 ? -12.423 3.005 17.671 1.00 0.00 7 GLY A C 19
ATOM 29564 O O . GLY A 1 7 ? -11.474 3.503 18.274 1.00 0.00 7 GLY A O 19
ATOM 29568 N N . PHE A 1 8 ? -12.326 1.981 16.835 1.00 0.00 8 PHE A N 19
ATOM 29569 C CA . PHE A 1 8 ? -11.044 1.354 16.566 1.00 0.00 8 PHE A CA 19
ATOM 29570 C C . PHE A 1 8 ? -10.356 0.931 17.866 1.00 0.00 8 PHE A C 19
ATOM 29571 O O . PHE A 1 8 ? -9.237 1.357 18.147 1.00 0.00 8 PHE A O 19
ATOM 29588 N N . PHE A 1 9 ? -11.054 0.098 18.623 1.00 0.00 9 PHE A N 19
ATOM 29589 C CA . PHE A 1 9 ? -10.524 -0.387 19.886 1.00 0.00 9 PHE A CA 19
ATOM 29590 C C . PHE A 1 9 ? -9.755 0.715 20.618 1.00 0.00 9 PHE A C 19
ATOM 29591 O O . PHE A 1 9 ? -8.577 0.551 20.930 1.00 0.00 9 PHE A O 19
ATOM 29608 N N . LYS A 1 10 ? -10.453 1.812 20.869 1.00 0.00 10 LYS A N 19
ATOM 29609 C CA . LYS A 1 10 ? -9.850 2.941 21.558 1.00 0.00 10 LYS A CA 19
ATOM 29610 C C . LYS A 1 10 ? -8.701 3.494 20.713 1.00 0.00 10 LYS A C 19
ATOM 29611 O O . LYS A 1 10 ? -7.867 2.735 20.219 1.00 0.00 10 LYS A O 19
ATOM 29630 N N . GLY A 1 11 ? -8.693 4.811 20.571 1.00 0.00 11 GLY A N 19
ATOM 29631 C CA . GLY A 1 11 ? -7.659 5.474 19.794 1.00 0.00 11 GLY A CA 19
ATOM 29632 C C . GLY A 1 11 ? -7.305 4.662 18.547 1.00 0.00 11 GLY A C 19
ATOM 29633 O O . GLY A 1 11 ? -8.186 4.287 17.775 1.00 0.00 11 GLY A O 19
ATOM 29637 N N . ALA A 1 12 ? -6.013 4.414 18.389 1.00 0.00 12 ALA A N 19
ATOM 29638 C CA . ALA A 1 12 ? -5.531 3.653 17.249 1.00 0.00 12 ALA A CA 19
ATOM 29639 C C . ALA A 1 12 ? -4.036 3.376 17.421 1.00 0.00 12 ALA A C 19
ATOM 29640 O O . ALA A 1 12 ? -3.286 4.247 17.860 1.00 0.00 12 ALA A O 19
ATOM 29647 N N . ALA A 1 13 ? -3.646 2.161 17.066 1.00 0.00 13 ALA A N 19
ATOM 29648 C CA . ALA A 1 13 ? -2.254 1.759 17.175 1.00 0.00 13 ALA A CA 19
ATOM 29649 C C . ALA A 1 13 ? -2.021 0.508 16.327 1.00 0.00 13 ALA A C 19
ATOM 29650 O O . ALA A 1 13 ? -1.235 0.532 15.381 1.00 0.00 13 ALA A O 19
ATOM 29657 N N . SER A 1 14 ? -2.718 -0.557 16.696 1.00 0.00 14 SER A N 19
ATOM 29658 C CA . SER A 1 14 ? -2.597 -1.816 15.980 1.00 0.00 14 SER A CA 19
ATOM 29659 C C . SER A 1 14 ? -3.954 -2.223 15.404 1.00 0.00 14 SER A C 19
ATOM 29660 O O . SER A 1 14 ? -4.643 -3.072 15.968 1.00 0.00 14 SER A O 19
ATOM 29668 N N . SER A 1 15 ? -4.299 -1.599 14.287 1.00 0.00 15 SER A N 19
ATOM 29669 C CA . SER A 1 15 ? -5.562 -1.886 13.629 1.00 0.00 15 SER A CA 19
ATOM 29670 C C . SER A 1 15 ? -5.373 -1.881 12.110 1.00 0.00 15 SER A C 19
ATOM 29671 O O . SER A 1 15 ? -4.322 -1.480 11.613 1.00 0.00 15 SER A O 19
ATOM 29679 N N . VAL A 1 16 ? -6.408 -2.333 11.416 1.00 0.00 16 VAL A N 19
ATOM 29680 C CA . VAL A 1 16 ? -6.369 -2.386 9.965 1.00 0.00 16 VAL A CA 19
ATOM 29681 C C . VAL A 1 16 ? -7.635 -1.737 9.401 1.00 0.00 16 VAL A C 19
ATOM 29682 O O . VAL A 1 16 ? -8.732 -1.964 9.909 1.00 0.00 16 VAL A O 19
ATOM 29695 N N . LEU A 1 17 ? -7.440 -0.944 8.358 1.00 0.00 17 LEU A N 19
ATOM 29696 C CA . LEU A 1 17 ? -8.553 -0.261 7.719 1.00 0.00 17 LEU A CA 19
ATOM 29697 C C . LEU A 1 17 ? -9.288 -1.240 6.802 1.00 0.00 17 LEU A C 19
ATOM 29698 O O . LEU A 1 17 ? -8.711 -2.230 6.355 1.00 0.00 17 LEU A O 19
ATOM 29714 N N . GLU A 1 18 ? -10.551 -0.930 6.549 1.00 0.00 18 GLU A N 19
ATOM 29715 C CA . GLU A 1 18 ? -11.371 -1.771 5.694 1.00 0.00 18 GLU A CA 19
ATOM 29716 C C . GLU A 1 18 ? -11.529 -1.129 4.314 1.00 0.00 18 GLU A C 19
ATOM 29717 O O . GLU A 1 18 ? -11.964 0.016 4.204 1.00 0.00 18 GLU A O 19
ATOM 29729 N N . LEU A 1 19 ? -11.168 -1.895 3.295 1.00 0.00 19 LEU A N 19
ATOM 29730 C CA . LEU A 1 19 ? -11.264 -1.416 1.927 1.00 0.00 19 LEU A CA 19
ATOM 29731 C C . LEU A 1 19 ? -12.733 -1.166 1.581 1.00 0.00 19 LEU A C 19
ATOM 29732 O O . LEU A 1 19 ? -13.616 -1.393 2.406 1.00 0.00 19 LEU A O 19
ATOM 29748 N N . THR A 1 20 ? -12.949 -0.703 0.358 1.00 0.00 20 THR A N 19
ATOM 29749 C CA . THR A 1 20 ? -14.296 -0.420 -0.107 1.00 0.00 20 THR A CA 19
ATOM 29750 C C . THR A 1 20 ? -14.446 -0.815 -1.578 1.00 0.00 20 THR A C 19
ATOM 29751 O O . THR A 1 20 ? -13.456 -0.925 -2.299 1.00 0.00 20 THR A O 19
ATOM 29762 N N . GLU A 1 21 ? -15.693 -1.017 -1.979 1.00 0.00 21 GLU A N 19
ATOM 29763 C CA . GLU A 1 21 ? -15.985 -1.398 -3.351 1.00 0.00 21 GLU A CA 19
ATOM 29764 C C . GLU A 1 21 ? -15.095 -0.616 -4.319 1.00 0.00 21 GLU A C 19
ATOM 29765 O O . GLU A 1 21 ? -14.779 -1.099 -5.405 1.00 0.00 21 GLU A O 19
ATOM 29777 N N . ALA A 1 22 ? -14.716 0.579 -3.891 1.00 0.00 22 ALA A N 19
ATOM 29778 C CA . ALA A 1 22 ? -13.869 1.433 -4.707 1.00 0.00 22 ALA A CA 19
ATOM 29779 C C . ALA A 1 22 ? -12.401 1.146 -4.383 1.00 0.00 22 ALA A C 19
ATOM 29780 O O . ALA A 1 22 ? -11.642 0.719 -5.252 1.00 0.00 22 ALA A O 19
ATOM 29787 N N . GLU A 1 23 ? -12.045 1.393 -3.131 1.00 0.00 23 GLU A N 19
ATOM 29788 C CA . GLU A 1 23 ? -10.682 1.167 -2.682 1.00 0.00 23 GLU A CA 19
ATOM 29789 C C . GLU A 1 23 ? -10.205 -0.222 -3.112 1.00 0.00 23 GLU A C 19
ATOM 29790 O O . GLU A 1 23 ? -9.093 -0.372 -3.615 1.00 0.00 23 GLU A O 19
ATOM 29802 N N . LEU A 1 24 ? -11.071 -1.202 -2.898 1.00 0.00 24 LEU A N 19
ATOM 29803 C CA . LEU A 1 24 ? -10.752 -2.574 -3.258 1.00 0.00 24 LEU A CA 19
ATOM 29804 C C . LEU A 1 24 ? -10.197 -2.607 -4.683 1.00 0.00 24 LEU A C 19
ATOM 29805 O O . LEU A 1 24 ? -9.259 -3.349 -4.971 1.00 0.00 24 LEU A O 19
ATOM 29821 N N . VAL A 1 25 ? -10.800 -1.794 -5.538 1.00 0.00 25 VAL A N 19
ATOM 29822 C CA . VAL A 1 25 ? -10.378 -1.721 -6.926 1.00 0.00 25 VAL A CA 19
ATOM 29823 C C . VAL A 1 25 ? -9.028 -1.005 -7.008 1.00 0.00 25 VAL A C 19
ATOM 29824 O O . VAL A 1 25 ? -8.205 -1.319 -7.866 1.00 0.00 25 VAL A O 19
ATOM 29837 N N . THR A 1 26 ? -8.842 -0.055 -6.102 1.00 0.00 26 THR A N 19
ATOM 29838 C CA . THR A 1 26 ? -7.607 0.708 -6.061 1.00 0.00 26 THR A CA 19
ATOM 29839 C C . THR A 1 26 ? -6.465 -0.154 -5.518 1.00 0.00 26 THR A C 19
ATOM 29840 O O . THR A 1 26 ? -5.362 -0.145 -6.064 1.00 0.00 26 THR A O 19
ATOM 29851 N N . ALA A 1 27 ? -6.769 -0.879 -4.452 1.00 0.00 27 ALA A N 19
ATOM 29852 C CA . ALA A 1 27 ? -5.782 -1.745 -3.829 1.00 0.00 27 ALA A CA 19
ATOM 29853 C C . ALA A 1 27 ? -5.307 -2.783 -4.848 1.00 0.00 27 ALA A C 19
ATOM 29854 O O . ALA A 1 27 ? -4.105 -2.978 -5.026 1.00 0.00 27 ALA A O 19
ATOM 29861 N N . GLU A 1 28 ? -6.274 -3.422 -5.489 1.00 0.00 28 GLU A N 19
ATOM 29862 C CA . GLU A 1 28 ? -5.969 -4.435 -6.485 1.00 0.00 28 GLU A CA 19
ATOM 29863 C C . GLU A 1 28 ? -5.057 -3.857 -7.569 1.00 0.00 28 GLU A C 19
ATOM 29864 O O . GLU A 1 28 ? -4.195 -4.557 -8.097 1.00 0.00 28 GLU A O 19
ATOM 29876 N N . ALA A 1 29 ? -5.278 -2.585 -7.867 1.00 0.00 29 ALA A N 19
ATOM 29877 C CA . ALA A 1 29 ? -4.487 -1.905 -8.878 1.00 0.00 29 ALA A CA 19
ATOM 29878 C C . ALA A 1 29 ? -3.034 -1.814 -8.407 1.00 0.00 29 ALA A C 19
ATOM 29879 O O . ALA A 1 29 ? -2.110 -1.880 -9.216 1.00 0.00 29 ALA A O 19
ATOM 29886 N N . VAL A 1 30 ? -2.878 -1.665 -7.100 1.00 0.00 30 VAL A N 19
ATOM 29887 C CA . VAL A 1 30 ? -1.554 -1.564 -6.511 1.00 0.00 30 VAL A CA 19
ATOM 29888 C C . VAL A 1 30 ? -0.877 -2.936 -6.551 1.00 0.00 30 VAL A C 19
ATOM 29889 O O . VAL A 1 30 ? 0.309 -3.039 -6.862 1.00 0.00 30 VAL A O 19
ATOM 29902 N N . ARG A 1 31 ? -1.660 -3.956 -6.231 1.00 0.00 31 ARG A N 19
ATOM 29903 C CA . ARG A 1 31 ? -1.151 -5.317 -6.227 1.00 0.00 31 ARG A CA 19
ATOM 29904 C C . ARG A 1 31 ? -0.532 -5.657 -7.584 1.00 0.00 31 ARG A C 19
ATOM 29905 O O . ARG A 1 31 ? 0.501 -6.322 -7.650 1.00 0.00 31 ARG A O 19
ATOM 29926 N N . SER A 1 32 ? -1.188 -5.184 -8.633 1.00 0.00 32 SER A N 19
ATOM 29927 C CA . SER A 1 32 ? -0.715 -5.430 -9.985 1.00 0.00 32 SER A CA 19
ATOM 29928 C C . SER A 1 32 ? 0.664 -4.795 -10.180 1.00 0.00 32 SER A C 19
ATOM 29929 O O . SER A 1 32 ? 1.486 -5.309 -10.937 1.00 0.00 32 SER A O 19
ATOM 29937 N N . VAL A 1 33 ? 0.874 -3.688 -9.483 1.00 0.00 33 VAL A N 19
ATOM 29938 C CA . VAL A 1 33 ? 2.139 -2.978 -9.570 1.00 0.00 33 VAL A CA 19
ATOM 29939 C C . VAL A 1 33 ? 3.261 -3.878 -9.049 1.00 0.00 33 VAL A C 19
ATOM 29940 O O . VAL A 1 33 ? 4.310 -3.996 -9.679 1.00 0.00 33 VAL A O 19
ATOM 29953 N N . TRP A 1 34 ? 3.001 -4.490 -7.903 1.00 0.00 34 TRP A N 19
ATOM 29954 C CA . TRP A 1 34 ? 3.976 -5.377 -7.290 1.00 0.00 34 TRP A CA 19
ATOM 29955 C C . TRP A 1 34 ? 4.235 -6.535 -8.255 1.00 0.00 34 TRP A C 19
ATOM 29956 O O . TRP A 1 34 ? 5.371 -6.759 -8.670 1.00 0.00 34 TRP A O 19
ATOM 29977 N N . GLN A 1 35 ? 3.163 -7.240 -8.585 1.00 0.00 35 GLN A N 19
ATOM 29978 C CA . GLN A 1 35 ? 3.260 -8.369 -9.493 1.00 0.00 35 GLN A CA 19
ATOM 29979 C C . GLN A 1 35 ? 4.034 -7.973 -10.752 1.00 0.00 35 GLN A C 19
ATOM 29980 O O . GLN A 1 35 ? 5.034 -8.601 -11.094 1.00 0.00 35 GLN A O 19
ATOM 29994 N N . ARG A 1 36 ? 3.541 -6.932 -11.408 1.00 0.00 36 ARG A N 19
ATOM 29995 C CA . ARG A 1 36 ? 4.173 -6.444 -12.622 1.00 0.00 36 ARG A CA 19
ATOM 29996 C C . ARG A 1 36 ? 5.668 -6.214 -12.386 1.00 0.00 36 ARG A C 19
ATOM 29997 O O . ARG A 1 36 ? 6.496 -6.605 -13.207 1.00 0.00 36 ARG A O 19
ATOM 30018 N N . ILE A 1 37 ? 5.966 -5.582 -11.260 1.00 0.00 37 ILE A N 19
ATOM 30019 C CA . ILE A 1 37 ? 7.346 -5.296 -10.906 1.00 0.00 37 ILE A CA 19
ATOM 30020 C C . ILE A 1 37 ? 8.065 -6.605 -10.573 1.00 0.00 37 ILE A C 19
ATOM 30021 O O . ILE A 1 37 ? 8.904 -7.069 -11.343 1.00 0.00 37 ILE A O 19
ATOM 30037 N N . LEU A 1 38 ? 7.709 -7.163 -9.426 1.00 0.00 38 LEU A N 19
ATOM 30038 C CA . LEU A 1 38 ? 8.309 -8.409 -8.982 1.00 0.00 38 LEU A CA 19
ATOM 30039 C C . LEU A 1 38 ? 8.059 -9.493 -10.032 1.00 0.00 38 LEU A C 19
ATOM 30040 O O . LEU A 1 38 ? 6.927 -9.942 -10.208 1.00 0.00 38 LEU A O 19
ATOM 30056 N N . PRO A 1 39 ? 9.162 -9.893 -10.719 1.00 0.00 39 PRO A N 19
ATOM 30057 C CA . PRO A 1 39 ? 9.073 -10.916 -11.747 1.00 0.00 39 PRO A CA 19
ATOM 30058 C C . PRO A 1 39 ? 8.914 -12.306 -11.125 1.00 0.00 39 PRO A C 19
ATOM 30059 O O . PRO A 1 39 ? 7.846 -12.909 -11.209 1.00 0.00 39 PRO A O 19
ATOM 30070 N N . LYS A 1 40 ? 9.994 -12.773 -10.516 1.00 0.00 40 LYS A N 19
ATOM 30071 C CA . LYS A 1 40 ? 9.988 -14.080 -9.880 1.00 0.00 40 LYS A CA 19
ATOM 30072 C C . LYS A 1 40 ? 8.653 -14.287 -9.163 1.00 0.00 40 LYS A C 19
ATOM 30073 O O . LYS A 1 40 ? 8.069 -15.368 -9.230 1.00 0.00 40 LYS A O 19
ATOM 30092 N N . VAL A 1 41 ? 8.208 -13.234 -8.493 1.00 0.00 41 VAL A N 19
ATOM 30093 C CA . VAL A 1 41 ? 6.952 -13.287 -7.763 1.00 0.00 41 VAL A CA 19
ATOM 30094 C C . VAL A 1 41 ? 5.818 -13.625 -8.733 1.00 0.00 41 VAL A C 19
ATOM 30095 O O . VAL A 1 41 ? 5.514 -12.844 -9.634 1.00 0.00 41 VAL A O 19
ATOM 30108 N N . LEU A 1 42 ? 5.223 -14.789 -8.516 1.00 0.00 42 LEU A N 19
ATOM 30109 C CA . LEU A 1 42 ? 4.129 -15.239 -9.360 1.00 0.00 42 LEU A CA 19
ATOM 30110 C C . LEU A 1 42 ? 2.807 -14.722 -8.791 1.00 0.00 42 LEU A C 19
ATOM 30111 O O . LEU A 1 42 ? 1.841 -14.532 -9.530 1.00 0.00 42 LEU A O 19
ATOM 30127 N N . GLU A 1 43 ? 2.804 -14.507 -7.484 1.00 0.00 43 GLU A N 19
ATOM 30128 C CA . GLU A 1 43 ? 1.616 -14.015 -6.808 1.00 0.00 43 GLU A CA 19
ATOM 30129 C C . GLU A 1 43 ? 2.006 -13.103 -5.644 1.00 0.00 43 GLU A C 19
ATOM 30130 O O . GLU A 1 43 ? 2.982 -13.368 -4.943 1.00 0.00 43 GLU A O 19
ATOM 30142 N N . VAL A 1 44 ? 1.225 -12.047 -5.473 1.00 0.00 44 VAL A N 19
ATOM 30143 C CA . VAL A 1 44 ? 1.477 -11.094 -4.406 1.00 0.00 44 VAL A CA 19
ATOM 30144 C C . VAL A 1 44 ? 0.321 -11.139 -3.404 1.00 0.00 44 VAL A C 19
ATOM 30145 O O . VAL A 1 44 ? -0.845 -11.148 -3.796 1.00 0.00 44 VAL A O 19
ATOM 30158 N N . GLU A 1 45 ? 0.684 -11.166 -2.130 1.00 0.00 45 GLU A N 19
ATOM 30159 C CA . GLU A 1 45 ? -0.308 -11.210 -1.070 1.00 0.00 45 GLU A CA 19
ATOM 30160 C C . GLU A 1 45 ? -0.078 -10.065 -0.081 1.00 0.00 45 GLU A C 19
ATOM 30161 O O . GLU A 1 45 ? 0.834 -9.259 -0.259 1.00 0.00 45 GLU A O 19
ATOM 30173 N N . ASP A 1 46 ? -0.922 -10.030 0.940 1.00 0.00 46 ASP A N 19
ATOM 30174 C CA . ASP A 1 46 ? -0.823 -8.998 1.958 1.00 0.00 46 ASP A CA 19
ATOM 30175 C C . ASP A 1 46 ? 0.224 -9.409 2.995 1.00 0.00 46 ASP A C 19
ATOM 30176 O O . ASP A 1 46 ? 0.413 -8.722 3.998 1.00 0.00 46 ASP A O 19
ATOM 30185 N N . SER A 1 47 ? 0.877 -10.528 2.718 1.00 0.00 47 SER A N 19
ATOM 30186 C CA . SER A 1 47 ? 1.900 -11.039 3.615 1.00 0.00 47 SER A CA 19
ATOM 30187 C C . SER A 1 47 ? 3.276 -10.928 2.957 1.00 0.00 47 SER A C 19
ATOM 30188 O O . SER A 1 47 ? 4.300 -11.007 3.634 1.00 0.00 47 SER A O 19
ATOM 30196 N N . THR A 1 48 ? 3.256 -10.746 1.645 1.00 0.00 48 THR A N 19
ATOM 30197 C CA . THR A 1 48 ? 4.490 -10.623 0.887 1.00 0.00 48 THR A CA 19
ATOM 30198 C C . THR A 1 48 ? 5.214 -9.326 1.254 1.00 0.00 48 THR A C 19
ATOM 30199 O O . THR A 1 48 ? 4.594 -8.380 1.737 1.00 0.00 48 THR A O 19
ATOM 30210 N N . ASP A 1 49 ? 6.517 -9.324 1.012 1.00 0.00 49 ASP A N 19
ATOM 30211 C CA . ASP A 1 49 ? 7.332 -8.159 1.311 1.00 0.00 49 ASP A CA 19
ATOM 30212 C C . ASP A 1 49 ? 7.910 -7.599 0.009 1.00 0.00 49 ASP A C 19
ATOM 30213 O O . ASP A 1 49 ? 8.577 -8.314 -0.736 1.00 0.00 49 ASP A O 19
ATOM 30222 N N . PHE A 1 50 ? 7.633 -6.324 -0.224 1.00 0.00 50 PHE A N 19
ATOM 30223 C CA . PHE A 1 50 ? 8.117 -5.660 -1.422 1.00 0.00 50 PHE A CA 19
ATOM 30224 C C . PHE A 1 50 ? 9.638 -5.784 -1.541 1.00 0.00 50 PHE A C 19
ATOM 30225 O O . PHE A 1 50 ? 10.193 -5.640 -2.629 1.00 0.00 50 PHE A O 19
ATOM 30242 N N . PHE A 1 51 ? 10.268 -6.049 -0.406 1.00 0.00 51 PHE A N 19
ATOM 30243 C CA . PHE A 1 51 ? 11.714 -6.194 -0.369 1.00 0.00 51 PHE A CA 19
ATOM 30244 C C . PHE A 1 51 ? 12.122 -7.659 -0.536 1.00 0.00 51 PHE A C 19
ATOM 30245 O O . PHE A 1 51 ? 12.719 -8.030 -1.546 1.00 0.00 51 PHE A O 19
ATOM 30262 N N . LYS A 1 52 ? 11.785 -8.452 0.470 1.00 0.00 52 LYS A N 19
ATOM 30263 C CA . LYS A 1 52 ? 12.109 -9.868 0.448 1.00 0.00 52 LYS A CA 19
ATOM 30264 C C . LYS A 1 52 ? 11.853 -10.424 -0.954 1.00 0.00 52 LYS A C 19
ATOM 30265 O O . LYS A 1 52 ? 12.621 -11.247 -1.450 1.00 0.00 52 LYS A O 19
ATOM 30284 N N . SER A 1 53 ? 10.770 -9.951 -1.555 1.00 0.00 53 SER A N 19
ATOM 30285 C CA . SER A 1 53 ? 10.403 -10.391 -2.890 1.00 0.00 53 SER A CA 19
ATOM 30286 C C . SER A 1 53 ? 11.618 -10.319 -3.817 1.00 0.00 53 SER A C 19
ATOM 30287 O O . SER A 1 53 ? 11.945 -11.292 -4.495 1.00 0.00 53 SER A O 19
ATOM 30295 N N . GLY A 1 54 ? 12.254 -9.156 -3.818 1.00 0.00 54 GLY A N 19
ATOM 30296 C CA . GLY A 1 54 ? 13.426 -8.945 -4.650 1.00 0.00 54 GLY A CA 19
ATOM 30297 C C . GLY A 1 54 ? 13.369 -7.581 -5.341 1.00 0.00 54 GLY A C 19
ATOM 30298 O O . GLY A 1 54 ? 13.697 -7.464 -6.520 1.00 0.00 54 GLY A O 19
ATOM 30302 N N . ALA A 1 55 ? 12.950 -6.583 -4.576 1.00 0.00 55 ALA A N 19
ATOM 30303 C CA . ALA A 1 55 ? 12.846 -5.232 -5.099 1.00 0.00 55 ALA A CA 19
ATOM 30304 C C . ALA A 1 55 ? 14.038 -4.407 -4.610 1.00 0.00 55 ALA A C 19
ATOM 30305 O O . ALA A 1 55 ? 14.402 -4.471 -3.437 1.00 0.00 55 ALA A O 19
ATOM 30312 N N . ALA A 1 56 ? 14.613 -3.651 -5.534 1.00 0.00 56 ALA A N 19
ATOM 30313 C CA . ALA A 1 56 ? 15.756 -2.814 -5.212 1.00 0.00 56 ALA A CA 19
ATOM 30314 C C . ALA A 1 56 ? 15.267 -1.420 -4.815 1.00 0.00 56 ALA A C 19
ATOM 30315 O O . ALA A 1 56 ? 14.105 -1.081 -5.033 1.00 0.00 56 ALA A O 19
ATOM 30322 N N . SER A 1 57 ? 16.178 -0.650 -4.239 1.00 0.00 57 SER A N 19
ATOM 30323 C CA . SER A 1 57 ? 15.854 0.700 -3.810 1.00 0.00 57 SER A CA 19
ATOM 30324 C C . SER A 1 57 ? 15.258 1.491 -4.976 1.00 0.00 57 SER A C 19
ATOM 30325 O O . SER A 1 57 ? 14.649 2.541 -4.772 1.00 0.00 57 SER A O 19
ATOM 30333 N N . VAL A 1 58 ? 15.454 0.958 -6.173 1.00 0.00 58 VAL A N 19
ATOM 30334 C CA . VAL A 1 58 ? 14.943 1.601 -7.372 1.00 0.00 58 VAL A CA 19
ATOM 30335 C C . VAL A 1 58 ? 13.431 1.386 -7.455 1.00 0.00 58 VAL A C 19
ATOM 30336 O O . VAL A 1 58 ? 12.664 2.348 -7.487 1.00 0.00 58 VAL A O 19
ATOM 30349 N N . ASP A 1 59 ? 13.046 0.119 -7.489 1.00 0.00 59 ASP A N 19
ATOM 30350 C CA . ASP A 1 59 ? 11.639 -0.235 -7.569 1.00 0.00 59 ASP A CA 19
ATOM 30351 C C . ASP A 1 59 ? 10.854 0.579 -6.538 1.00 0.00 59 ASP A C 19
ATOM 30352 O O . ASP A 1 59 ? 9.704 0.943 -6.775 1.00 0.00 59 ASP A O 19
ATOM 30361 N N . VAL A 1 60 ? 11.508 0.839 -5.415 1.00 0.00 60 VAL A N 19
ATOM 30362 C CA . VAL A 1 60 ? 10.886 1.603 -4.347 1.00 0.00 60 VAL A CA 19
ATOM 30363 C C . VAL A 1 60 ? 10.263 2.873 -4.930 1.00 0.00 60 VAL A C 19
ATOM 30364 O O . VAL A 1 60 ? 9.129 3.219 -4.603 1.00 0.00 60 VAL A O 19
ATOM 30377 N N . VAL A 1 61 ? 11.032 3.533 -5.783 1.00 0.00 61 VAL A N 19
ATOM 30378 C CA . VAL A 1 61 ? 10.569 4.757 -6.415 1.00 0.00 61 VAL A CA 19
ATOM 30379 C C . VAL A 1 61 ? 9.532 4.413 -7.485 1.00 0.00 61 VAL A C 19
ATOM 30380 O O . VAL A 1 61 ? 8.563 5.147 -7.675 1.00 0.00 61 VAL A O 19
ATOM 30393 N N . ARG A 1 62 ? 9.770 3.297 -8.158 1.00 0.00 62 ARG A N 19
ATOM 30394 C CA . ARG A 1 62 ? 8.868 2.846 -9.204 1.00 0.00 62 ARG A CA 19
ATOM 30395 C C . ARG A 1 62 ? 7.471 2.602 -8.632 1.00 0.00 62 ARG A C 19
ATOM 30396 O O . ARG A 1 62 ? 6.482 3.110 -9.159 1.00 0.00 62 ARG A O 19
ATOM 30417 N N . LEU A 1 63 ? 7.433 1.824 -7.560 1.00 0.00 63 LEU A N 19
ATOM 30418 C CA . LEU A 1 63 ? 6.173 1.505 -6.911 1.00 0.00 63 LEU A CA 19
ATOM 30419 C C . LEU A 1 63 ? 5.469 2.803 -6.510 1.00 0.00 63 LEU A C 19
ATOM 30420 O O . LEU A 1 63 ? 4.295 2.998 -6.821 1.00 0.00 63 LEU A O 19
ATOM 30436 N N . VAL A 1 64 ? 6.215 3.656 -5.824 1.00 0.00 64 VAL A N 19
ATOM 30437 C CA . VAL A 1 64 ? 5.677 4.930 -5.377 1.00 0.00 64 VAL A CA 19
ATOM 30438 C C . VAL A 1 64 ? 5.225 5.742 -6.592 1.00 0.00 64 VAL A C 19
ATOM 30439 O O . VAL A 1 64 ? 4.178 6.388 -6.557 1.00 0.00 64 VAL A O 19
ATOM 30452 N N . GLU A 1 65 ? 6.035 5.683 -7.639 1.00 0.00 65 GLU A N 19
ATOM 30453 C CA . GLU A 1 65 ? 5.731 6.405 -8.863 1.00 0.00 65 GLU A CA 19
ATOM 30454 C C . GLU A 1 65 ? 4.500 5.802 -9.543 1.00 0.00 65 GLU A C 19
ATOM 30455 O O . GLU A 1 65 ? 3.673 6.526 -10.093 1.00 0.00 65 GLU A O 19
ATOM 30467 N N . GLU A 1 66 ? 4.419 4.480 -9.483 1.00 0.00 66 GLU A N 19
ATOM 30468 C CA . GLU A 1 66 ? 3.304 3.771 -10.087 1.00 0.00 66 GLU A CA 19
ATOM 30469 C C . GLU A 1 66 ? 1.998 4.131 -9.375 1.00 0.00 66 GLU A C 19
ATOM 30470 O O . GLU A 1 66 ? 1.038 4.562 -10.011 1.00 0.00 66 GLU A O 19
ATOM 30482 N N . VAL A 1 67 ? 2.005 3.940 -8.064 1.00 0.00 67 VAL A N 19
ATOM 30483 C CA . VAL A 1 67 ? 0.833 4.238 -7.258 1.00 0.00 67 VAL A CA 19
ATOM 30484 C C . VAL A 1 67 ? 0.482 5.720 -7.405 1.00 0.00 67 VAL A C 19
ATOM 30485 O O . VAL A 1 67 ? -0.654 6.121 -7.156 1.00 0.00 67 VAL A O 19
ATOM 30498 N N . LYS A 1 68 ? 1.479 6.494 -7.810 1.00 0.00 68 LYS A N 19
ATOM 30499 C CA . LYS A 1 68 ? 1.290 7.923 -7.994 1.00 0.00 68 LYS A CA 19
ATOM 30500 C C . LYS A 1 68 ? 0.268 8.159 -9.109 1.00 0.00 68 LYS A C 19
ATOM 30501 O O . LYS A 1 68 ? -0.597 9.025 -8.990 1.00 0.00 68 LYS A O 19
ATOM 30520 N N . GLU A 1 69 ? 0.403 7.373 -10.167 1.00 0.00 69 GLU A N 19
ATOM 30521 C CA . GLU A 1 69 ? -0.497 7.485 -11.302 1.00 0.00 69 GLU A CA 19
ATOM 30522 C C . GLU A 1 69 ? -1.888 6.968 -10.930 1.00 0.00 69 GLU A C 19
ATOM 30523 O O . GLU A 1 69 ? -2.884 7.366 -11.532 1.00 0.00 69 GLU A O 19
ATOM 30535 N N . LEU A 1 70 ? -1.912 6.089 -9.939 1.00 0.00 70 LEU A N 19
ATOM 30536 C CA . LEU A 1 70 ? -3.164 5.513 -9.479 1.00 0.00 70 LEU A CA 19
ATOM 30537 C C . LEU A 1 70 ? -4.051 6.621 -8.909 1.00 0.00 70 LEU A C 19
ATOM 30538 O O . LEU A 1 70 ? -5.217 6.742 -9.282 1.00 0.00 70 LEU A O 19
ATOM 30554 N N . CYS A 1 71 ? -3.465 7.402 -8.014 1.00 0.00 71 CYS A N 19
ATOM 30555 C CA . CYS A 1 71 ? -4.188 8.497 -7.388 1.00 0.00 71 CYS A CA 19
ATOM 30556 C C . CYS A 1 71 ? -3.875 9.781 -8.158 1.00 0.00 71 CYS A C 19
ATOM 30557 O O . CYS A 1 71 ? -4.410 10.844 -7.844 1.00 0.00 71 CYS A O 19
ATOM 30565 N N . ASP A 1 72 ? -3.009 9.642 -9.152 1.00 0.00 72 ASP A N 19
ATOM 30566 C CA . ASP A 1 72 ? -2.619 10.778 -9.969 1.00 0.00 72 ASP A CA 19
ATOM 30567 C C . ASP A 1 72 ? -1.938 11.826 -9.086 1.00 0.00 72 ASP A C 19
ATOM 30568 O O . ASP A 1 72 ? -2.486 12.904 -8.861 1.00 0.00 72 ASP A O 19
ATOM 30577 N N . GLY A 1 73 ? -0.753 11.473 -8.611 1.00 0.00 73 GLY A N 19
ATOM 30578 C CA . GLY A 1 73 ? 0.009 12.369 -7.758 1.00 0.00 73 GLY A CA 19
ATOM 30579 C C . GLY A 1 73 ? -0.179 12.013 -6.282 1.00 0.00 73 GLY A C 19
ATOM 30580 O O . GLY A 1 73 ? -0.309 12.898 -5.437 1.00 0.00 73 GLY A O 19
ATOM 30584 N N . LEU A 1 74 ? -0.188 10.715 -6.016 1.00 0.00 74 LEU A N 19
ATOM 30585 C CA . LEU A 1 74 ? -0.358 10.231 -4.656 1.00 0.00 74 LEU A CA 19
ATOM 30586 C C . LEU A 1 74 ? 0.754 10.801 -3.774 1.00 0.00 74 LEU A C 19
ATOM 30587 O O . LEU A 1 74 ? 1.911 10.861 -4.187 1.00 0.00 74 LEU A O 19
ATOM 30603 N N . GLU A 1 75 ? 0.364 11.206 -2.574 1.00 0.00 75 GLU A N 19
ATOM 30604 C CA . GLU A 1 75 ? 1.314 11.770 -1.629 1.00 0.00 75 GLU A CA 19
ATOM 30605 C C . GLU A 1 75 ? 2.139 10.657 -0.979 1.00 0.00 75 GLU A C 19
ATOM 30606 O O . GLU A 1 75 ? 2.162 10.531 0.245 1.00 0.00 75 GLU A O 19
ATOM 30618 N N . LEU A 1 76 ? 2.797 9.880 -1.826 1.00 0.00 76 LEU A N 19
ATOM 30619 C CA . LEU A 1 76 ? 3.621 8.782 -1.349 1.00 0.00 76 LEU A CA 19
ATOM 30620 C C . LEU A 1 76 ? 5.095 9.186 -1.427 1.00 0.00 76 LEU A C 19
ATOM 30621 O O . LEU A 1 76 ? 5.467 10.037 -2.233 1.00 0.00 76 LEU A O 19
ATOM 30637 N N . GLU A 1 77 ? 5.893 8.556 -0.578 1.00 0.00 77 GLU A N 19
ATOM 30638 C CA . GLU A 1 77 ? 7.318 8.839 -0.540 1.00 0.00 77 GLU A CA 19
ATOM 30639 C C . GLU A 1 77 ? 8.110 7.549 -0.318 1.00 0.00 77 GLU A C 19
ATOM 30640 O O . GLU A 1 77 ? 7.638 6.636 0.357 1.00 0.00 77 GLU A O 19
ATOM 30652 N N . ASN A 1 78 ? 9.300 7.516 -0.900 1.00 0.00 78 ASN A N 19
ATOM 30653 C CA . ASN A 1 78 ? 10.162 6.353 -0.774 1.00 0.00 78 ASN A CA 19
ATOM 30654 C C . ASN A 1 78 ? 10.108 5.836 0.665 1.00 0.00 78 ASN A C 19
ATOM 30655 O O . ASN A 1 78 ? 10.223 4.635 0.902 1.00 0.00 78 ASN A O 19
ATOM 30666 N N . GLU A 1 79 ? 9.934 6.770 1.589 1.00 0.00 79 GLU A N 19
ATOM 30667 C CA . GLU A 1 79 ? 9.863 6.424 2.998 1.00 0.00 79 GLU A CA 19
ATOM 30668 C C . GLU A 1 79 ? 8.705 5.457 3.251 1.00 0.00 79 GLU A C 19
ATOM 30669 O O . GLU A 1 79 ? 8.879 4.433 3.909 1.00 0.00 79 GLU A O 19
ATOM 30681 N N . ASP A 1 80 ? 7.548 5.817 2.713 1.00 0.00 80 ASP A N 19
ATOM 30682 C CA . ASP A 1 80 ? 6.361 4.994 2.872 1.00 0.00 80 ASP A CA 19
ATOM 30683 C C . ASP A 1 80 ? 6.730 3.526 2.647 1.00 0.00 80 ASP A C 19
ATOM 30684 O O . ASP A 1 80 ? 6.366 2.662 3.443 1.00 0.00 80 ASP A O 19
ATOM 30693 N N . VAL A 1 81 ? 7.448 3.289 1.559 1.00 0.00 81 VAL A N 19
ATOM 30694 C CA . VAL A 1 81 ? 7.870 1.941 1.219 1.00 0.00 81 VAL A CA 19
ATOM 30695 C C . VAL A 1 81 ? 8.748 1.388 2.343 1.00 0.00 81 VAL A C 19
ATOM 30696 O O . VAL A 1 81 ? 8.532 0.272 2.813 1.00 0.00 81 VAL A O 19
ATOM 30709 N N . TYR A 1 82 ? 9.721 2.194 2.742 1.00 0.00 82 TYR A N 19
ATOM 30710 C CA . TYR A 1 82 ? 10.633 1.799 3.802 1.00 0.00 82 TYR A CA 19
ATOM 30711 C C . TYR A 1 82 ? 9.877 1.539 5.107 1.00 0.00 82 TYR A C 19
ATOM 30712 O O . TYR A 1 82 ? 10.404 0.901 6.017 1.00 0.00 82 TYR A O 19
ATOM 30730 N N . MET A 1 83 ? 8.655 2.047 5.157 1.00 0.00 83 MET A N 19
ATOM 30731 C CA . MET A 1 83 ? 7.821 1.878 6.335 1.00 0.00 83 MET A CA 19
ATOM 30732 C C . MET A 1 83 ? 6.926 0.645 6.201 1.00 0.00 83 MET A C 19
ATOM 30733 O O . MET A 1 83 ? 6.818 -0.153 7.131 1.00 0.00 83 MET A O 19
ATOM 30747 N N . ALA A 1 84 ? 6.307 0.526 5.035 1.00 0.00 84 ALA A N 19
ATOM 30748 C CA . ALA A 1 84 ? 5.425 -0.597 4.767 1.00 0.00 84 ALA A CA 19
ATOM 30749 C C . ALA A 1 84 ? 5.990 -1.418 3.606 1.00 0.00 84 ALA A C 19
ATOM 30750 O O . ALA A 1 84 ? 5.587 -1.235 2.458 1.00 0.00 84 ALA A O 19
ATOM 30757 N N . SER A 1 85 ? 6.914 -2.305 3.945 1.00 0.00 85 SER A N 19
ATOM 30758 C CA . SER A 1 85 ? 7.538 -3.154 2.945 1.00 0.00 85 SER A CA 19
ATOM 30759 C C . SER A 1 85 ? 6.525 -4.171 2.416 1.00 0.00 85 SER A C 19
ATOM 30760 O O . SER A 1 85 ? 6.509 -4.474 1.224 1.00 0.00 85 SER A O 19
ATOM 30768 N N . THR A 1 86 ? 5.704 -4.670 3.328 1.00 0.00 86 THR A N 19
ATOM 30769 C CA . THR A 1 86 ? 4.690 -5.647 2.969 1.00 0.00 86 THR A CA 19
ATOM 30770 C C . THR A 1 86 ? 3.471 -4.950 2.361 1.00 0.00 86 THR A C 19
ATOM 30771 O O . THR A 1 86 ? 3.081 -3.872 2.807 1.00 0.00 86 THR A O 19
ATOM 30782 N N . PHE A 1 87 ? 2.903 -5.595 1.352 1.00 0.00 87 PHE A N 19
ATOM 30783 C CA . PHE A 1 87 ? 1.736 -5.051 0.679 1.00 0.00 87 PHE A CA 19
ATOM 30784 C C . PHE A 1 87 ? 0.604 -4.784 1.673 1.00 0.00 87 PHE A C 19
ATOM 30785 O O . PHE A 1 87 ? 0.042 -3.690 1.700 1.00 0.00 87 PHE A O 19
ATOM 30802 N N . GLY A 1 88 ? 0.303 -5.802 2.465 1.00 0.00 88 GLY A N 19
ATOM 30803 C CA . GLY A 1 88 ? -0.752 -5.691 3.459 1.00 0.00 88 GLY A CA 19
ATOM 30804 C C . GLY A 1 88 ? -0.607 -4.403 4.270 1.00 0.00 88 GLY A C 19
ATOM 30805 O O . GLY A 1 88 ? -1.553 -3.624 4.379 1.00 0.00 88 GLY A O 19
ATOM 30809 N N . ASP A 1 89 ? 0.584 -4.218 4.820 1.00 0.00 89 ASP A N 19
ATOM 30810 C CA . ASP A 1 89 ? 0.865 -3.037 5.618 1.00 0.00 89 ASP A CA 19
ATOM 30811 C C . ASP A 1 89 ? 0.832 -1.799 4.719 1.00 0.00 89 ASP A C 19
ATOM 30812 O O . ASP A 1 89 ? 0.325 -0.751 5.118 1.00 0.00 89 ASP A O 19
ATOM 30821 N N . PHE A 1 90 ? 1.379 -1.960 3.524 1.00 0.00 90 PHE A N 19
ATOM 30822 C CA . PHE A 1 90 ? 1.418 -0.869 2.565 1.00 0.00 90 PHE A CA 19
ATOM 30823 C C . PHE A 1 90 ? 0.007 -0.385 2.227 1.00 0.00 90 PHE A C 19
ATOM 30824 O O . PHE A 1 90 ? -0.289 0.804 2.336 1.00 0.00 90 PHE A O 19
ATOM 30841 N N . ILE A 1 91 ? -0.828 -1.331 1.823 1.00 0.00 91 ILE A N 19
ATOM 30842 C CA . ILE A 1 91 ? -2.201 -1.016 1.468 1.00 0.00 91 ILE A CA 19
ATOM 30843 C C . ILE A 1 91 ? -2.790 -0.069 2.516 1.00 0.00 91 ILE A C 19
ATOM 30844 O O . ILE A 1 91 ? -3.256 1.019 2.181 1.00 0.00 91 ILE A O 19
ATOM 30860 N N . GLN A 1 92 ? -2.750 -0.517 3.762 1.00 0.00 92 GLN A N 19
ATOM 30861 C CA . GLN A 1 92 ? -3.273 0.277 4.860 1.00 0.00 92 GLN A CA 19
ATOM 30862 C C . GLN A 1 92 ? -2.751 1.713 4.773 1.00 0.00 92 GLN A C 19
ATOM 30863 O O . GLN A 1 92 ? -3.524 2.665 4.871 1.00 0.00 92 GLN A O 19
ATOM 30877 N N . LEU A 1 93 ? -1.444 1.823 4.588 1.00 0.00 93 LEU A N 19
ATOM 30878 C CA . LEU A 1 93 ? -0.810 3.127 4.487 1.00 0.00 93 LEU A CA 19
ATOM 30879 C C . LEU A 1 93 ? -1.345 3.854 3.251 1.00 0.00 93 LEU A C 19
ATOM 30880 O O . LEU A 1 93 ? -1.675 5.037 3.318 1.00 0.00 93 LEU A O 19
ATOM 30896 N N . LEU A 1 94 ? -1.414 3.116 2.153 1.00 0.00 94 LEU A N 19
ATOM 30897 C CA . LEU A 1 94 ? -1.903 3.676 0.905 1.00 0.00 94 LEU A CA 19
ATOM 30898 C C . LEU A 1 94 ? -3.341 4.161 1.097 1.00 0.00 94 LEU A C 19
ATOM 30899 O O . LEU A 1 94 ? -3.634 5.339 0.902 1.00 0.00 94 LEU A O 19
ATOM 30915 N N . VAL A 1 95 ? -4.201 3.227 1.478 1.00 0.00 95 VAL A N 19
ATOM 30916 C CA . VAL A 1 95 ? -5.601 3.544 1.699 1.00 0.00 95 VAL A CA 19
ATOM 30917 C C . VAL A 1 95 ? -5.704 4.810 2.553 1.00 0.00 95 VAL A C 19
ATOM 30918 O O . VAL A 1 95 ? -6.600 5.628 2.350 1.00 0.00 95 VAL A O 19
ATOM 30931 N N . ARG A 1 96 ? -4.776 4.930 3.490 1.00 0.00 96 ARG A N 19
ATOM 30932 C CA . ARG A 1 96 ? -4.751 6.081 4.376 1.00 0.00 96 ARG A CA 19
ATOM 30933 C C . ARG A 1 96 ? -4.468 7.357 3.580 1.00 0.00 96 ARG A C 19
ATOM 30934 O O . ARG A 1 96 ? -5.159 8.361 3.745 1.00 0.00 96 ARG A O 19
ATOM 30955 N N . LYS A 1 97 ? -3.452 7.276 2.734 1.00 0.00 97 LYS A N 19
ATOM 30956 C CA . LYS A 1 97 ? -3.070 8.412 1.912 1.00 0.00 97 LYS A CA 19
ATOM 30957 C C . LYS A 1 97 ? -4.184 8.705 0.906 1.00 0.00 97 LYS A C 19
ATOM 30958 O O . LYS A 1 97 ? -4.399 9.857 0.530 1.00 0.00 97 LYS A O 19
ATOM 30977 N N . LEU A 1 98 ? -4.863 7.643 0.497 1.00 0.00 98 LEU A N 19
ATOM 30978 C CA . LEU A 1 98 ? -5.950 7.773 -0.459 1.00 0.00 98 LEU A CA 19
ATOM 30979 C C . LEU A 1 98 ? -7.144 8.446 0.221 1.00 0.00 98 LEU A C 19
ATOM 30980 O O . LEU A 1 98 ? -7.661 9.447 -0.274 1.00 0.00 98 LEU A O 19
ATOM 30996 N N . ARG A 1 99 ? -7.547 7.870 1.344 1.00 0.00 99 ARG A N 19
ATOM 30997 C CA . ARG A 1 99 ? -8.670 8.403 2.096 1.00 0.00 99 ARG A CA 19
ATOM 30998 C C . ARG A 1 99 ? -8.458 9.890 2.387 1.00 0.00 99 ARG A C 19
ATOM 30999 O O . ARG A 1 99 ? -9.355 10.703 2.171 1.00 0.00 99 ARG A O 19
ATOM 31020 N N . GLY A 1 100 ? -7.265 10.200 2.872 1.00 0.00 100 GLY A N 19
ATOM 31021 C CA . GLY A 1 100 ? -6.923 11.575 3.195 1.00 0.00 100 GLY A CA 19
ATOM 31022 C C . GLY A 1 100 ? -5.919 11.634 4.349 1.00 0.00 100 GLY A C 19
ATOM 31023 O O . GLY A 1 100 ? -6.264 11.337 5.491 1.00 0.00 100 GLY A O 19
ATOM 31027 N N . ASP A 1 101 ? -4.698 12.020 4.009 1.00 0.00 101 ASP A N 19
ATOM 31028 C CA . ASP A 1 101 ? -3.642 12.122 5.003 1.00 0.00 101 ASP A CA 19
ATOM 31029 C C . ASP A 1 101 ? -2.523 13.014 4.461 1.00 0.00 101 ASP A 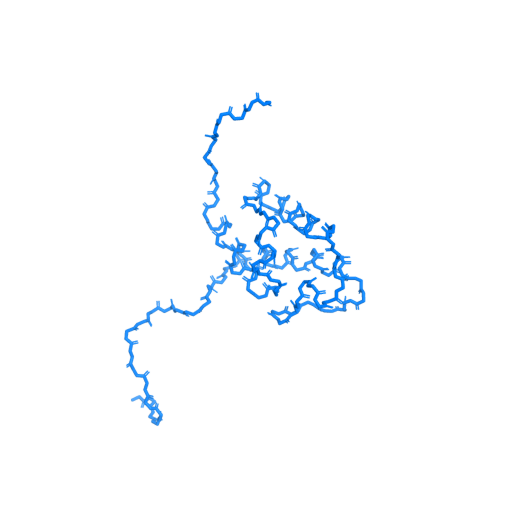C 19
ATOM 31030 O O . ASP A 1 101 ? -2.193 12.952 3.278 1.00 0.00 101 ASP A O 19
ATOM 31039 N N . ASP A 1 102 ? -1.971 13.823 5.353 1.00 0.00 102 ASP A N 19
ATOM 31040 C CA . ASP A 1 102 ? -0.896 14.726 4.980 1.00 0.00 102 ASP A CA 19
ATOM 31041 C C . ASP A 1 102 ? 0.283 14.532 5.936 1.00 0.00 102 ASP A C 19
ATOM 31042 O O . ASP A 1 102 ? 0.089 14.338 7.135 1.00 0.00 102 ASP A O 19
ATOM 31051 N N . GLU A 1 103 ? 1.479 14.591 5.370 1.00 0.00 103 GLU A N 19
ATOM 31052 C CA . GLU A 1 103 ? 2.689 14.424 6.157 1.00 0.00 103 GLU A CA 19
ATOM 31053 C C . GLU A 1 103 ? 3.900 14.954 5.387 1.00 0.00 103 GLU A C 19
ATOM 31054 O O . GLU A 1 103 ? 3.928 14.908 4.158 1.00 0.00 103 GLU A O 19
ATOM 31066 N N . GLU A 1 104 ? 4.873 15.444 6.141 1.00 0.00 104 GLU A N 19
ATOM 31067 C CA . GLU A 1 104 ? 6.084 15.981 5.545 1.00 0.00 104 GLU A CA 19
ATOM 31068 C C . GLU A 1 104 ? 7.293 15.674 6.431 1.00 0.00 104 GLU A C 19
ATOM 31069 O O . GLU A 1 104 ? 7.170 15.601 7.652 1.00 0.00 104 GLU A O 19
ATOM 31081 N N . SER A 1 105 ? 8.435 15.503 5.780 1.00 0.00 105 SER A N 19
ATOM 31082 C CA . SER A 1 105 ? 9.665 15.206 6.494 1.00 0.00 105 SER A CA 19
ATOM 31083 C C . SER A 1 105 ? 10.732 16.248 6.153 1.00 0.00 105 SER A C 19
ATOM 31084 O O . SER A 1 105 ? 11.206 16.967 7.032 1.00 0.00 105 SER A O 19
ATOM 31092 N N . GLY A 1 106 ? 11.080 16.297 4.876 1.00 0.00 106 GLY A N 19
ATOM 31093 C CA . GLY A 1 106 ? 12.083 17.239 4.408 1.00 0.00 106 GLY A CA 19
ATOM 31094 C C . GLY A 1 106 ? 13.235 16.513 3.711 1.00 0.00 106 GLY A C 19
ATOM 31095 O O . GLY A 1 106 ? 14.136 15.996 4.368 1.00 0.00 106 GLY A O 19
ATOM 31099 N N . PRO A 1 107 ? 13.165 16.497 2.353 1.00 0.00 107 PRO A N 19
ATOM 31100 C CA . PRO A 1 107 ? 14.191 15.843 1.559 1.00 0.00 107 PRO A CA 19
ATOM 31101 C C . PRO A 1 107 ? 15.471 16.681 1.518 1.00 0.00 107 PRO A C 19
ATOM 31102 O O . PRO A 1 107 ? 15.484 17.822 1.977 1.00 0.00 107 PRO A O 19
ATOM 31113 N N . SER A 1 108 ? 16.515 16.082 0.964 1.00 0.00 108 SER A N 19
ATOM 31114 C CA . SER A 1 108 ? 17.796 16.759 0.857 1.00 0.00 108 SER A CA 19
ATOM 31115 C C . SER A 1 108 ? 18.760 15.925 0.012 1.00 0.00 108 SER A C 19
ATOM 31116 O O . SER A 1 108 ? 18.784 14.700 0.119 1.00 0.00 108 SER A O 19
ATOM 31124 N N . SER A 1 109 ? 19.532 16.622 -0.809 1.00 0.00 109 SER A N 19
ATOM 31125 C CA . SER A 1 109 ? 20.495 15.960 -1.672 1.00 0.00 109 SER A CA 19
ATOM 31126 C C . SER A 1 109 ? 21.220 16.994 -2.537 1.00 0.00 109 SER A C 19
ATOM 31127 O O . SER A 1 109 ? 22.445 17.096 -2.493 1.00 0.00 109 SER A O 19
ATOM 31135 N N . GLY A 1 110 ? 20.433 17.735 -3.302 1.00 0.00 110 GLY A N 19
ATOM 31136 C CA . GLY A 1 110 ? 20.984 18.757 -4.175 1.00 0.00 110 GLY A CA 19
ATOM 31137 C C . GLY A 1 110 ? 21.796 19.780 -3.377 1.00 0.00 110 GLY A C 19
ATOM 31138 O O . GLY A 1 110 ? 22.134 19.542 -2.219 1.00 0.00 110 GLY A O 19
ATOM 31142 N N . GLY A 1 1 ? -25.880 2.907 34.698 1.00 0.00 1 GLY A N 20
ATOM 31143 C CA . GLY A 1 1 ? -27.063 3.199 33.907 1.00 0.00 1 GLY A CA 20
ATOM 31144 C C . GLY A 1 1 ? -27.423 2.019 33.003 1.00 0.00 1 GLY A C 20
ATOM 31145 O O . GLY A 1 1 ? -27.069 2.004 31.825 1.00 0.00 1 GLY A O 20
ATOM 31149 N N . SER A 1 2 ? -28.123 1.058 33.588 1.00 0.00 2 SER A N 20
ATOM 31150 C CA . SER A 1 2 ? -28.535 -0.124 32.849 1.00 0.00 2 SER A CA 20
ATOM 31151 C C . SER A 1 2 ? -29.334 0.285 31.610 1.00 0.00 2 SER A C 20
ATOM 31152 O O . SER A 1 2 ? -29.866 1.393 31.548 1.00 0.00 2 SER A O 20
ATOM 31160 N N . SER A 1 3 ? -29.394 -0.630 30.655 1.00 0.00 3 SER A N 20
ATOM 31161 C CA . SER A 1 3 ? -30.120 -0.379 29.422 1.00 0.00 3 SER A CA 20
ATOM 31162 C C . SER A 1 3 ? -29.440 0.744 28.634 1.00 0.00 3 SER A C 20
ATOM 31163 O O . SER A 1 3 ? -29.553 1.915 28.993 1.00 0.00 3 SER A O 20
ATOM 31171 N N . GLY A 1 4 ? -28.749 0.346 27.576 1.00 0.00 4 GLY A N 20
ATOM 31172 C CA . GLY A 1 4 ? -28.051 1.304 26.735 1.00 0.00 4 GLY A CA 20
ATOM 31173 C C . GLY A 1 4 ? -26.744 1.757 27.389 1.00 0.00 4 GLY A C 20
ATOM 31174 O O . GLY A 1 4 ? -26.727 2.122 28.564 1.00 0.00 4 GLY A O 20
ATOM 31178 N N . SER A 1 5 ? -25.680 1.719 26.600 1.00 0.00 5 SER A N 20
ATOM 31179 C CA . SER A 1 5 ? -24.372 2.122 27.087 1.00 0.00 5 SER A CA 20
ATOM 31180 C C . SER A 1 5 ? -23.708 3.066 26.083 1.00 0.00 5 SER A C 20
ATOM 31181 O O . SER A 1 5 ? -23.950 2.970 24.881 1.00 0.00 5 SER A O 20
ATOM 31189 N N . SER A 1 6 ? -22.883 3.957 26.614 1.00 0.00 6 SER A N 20
ATOM 31190 C CA . SER A 1 6 ? -22.182 4.918 25.780 1.00 0.00 6 SER A CA 20
ATOM 31191 C C . SER A 1 6 ? -21.165 4.197 24.892 1.00 0.00 6 SER A C 20
ATOM 31192 O O . SER A 1 6 ? -21.227 4.294 23.668 1.00 0.00 6 SER A O 20
ATOM 31200 N N . GLY A 1 7 ? -20.254 3.491 25.545 1.00 0.00 7 GLY A N 20
ATOM 31201 C CA . GLY A 1 7 ? -19.225 2.754 24.831 1.00 0.00 7 GLY A CA 20
ATOM 31202 C C . GLY A 1 7 ? -18.605 1.675 25.720 1.00 0.00 7 GLY A C 20
ATOM 31203 O O . GLY A 1 7 ? -18.563 1.821 26.941 1.00 0.00 7 GLY A O 20
ATOM 31207 N N . PHE A 1 8 ? -18.140 0.616 25.075 1.00 0.00 8 PHE A N 20
ATOM 31208 C CA . PHE A 1 8 ? -17.524 -0.487 25.792 1.00 0.00 8 PHE A CA 20
ATOM 31209 C C . PHE A 1 8 ? -16.346 -1.063 25.005 1.00 0.00 8 PHE A C 20
ATOM 31210 O O . PHE A 1 8 ? -15.242 -1.187 25.535 1.00 0.00 8 PHE A O 20
ATOM 31227 N N . PHE A 1 9 ? -16.620 -1.401 23.754 1.00 0.00 9 PHE A N 20
ATOM 31228 C CA . PHE A 1 9 ? -15.596 -1.961 22.889 1.00 0.00 9 PHE A CA 20
ATOM 31229 C C . PHE A 1 9 ? -14.768 -0.855 22.231 1.00 0.00 9 PHE A C 20
ATOM 31230 O O . PHE A 1 9 ? -15.040 0.328 22.427 1.00 0.00 9 PHE A O 20
ATOM 31247 N N . LYS A 1 10 ? -13.775 -1.280 21.463 1.00 0.00 10 LYS A N 20
ATOM 31248 C CA . LYS A 1 10 ? -12.906 -0.340 20.775 1.00 0.00 10 LYS A CA 20
ATOM 31249 C C . LYS A 1 10 ? -12.280 0.611 21.797 1.00 0.00 10 LYS A C 20
ATOM 31250 O O . LYS A 1 10 ? -12.897 1.599 22.191 1.00 0.00 10 LYS A O 20
ATOM 31269 N N . GLY A 1 11 ? -11.061 0.278 22.198 1.00 0.00 11 GLY A N 20
ATOM 31270 C CA . GLY A 1 11 ? -10.344 1.090 23.166 1.00 0.00 11 GLY A CA 20
ATOM 31271 C C . GLY A 1 11 ? -8.836 1.033 22.920 1.00 0.00 11 GLY A C 20
ATOM 31272 O O . GLY A 1 11 ? -8.090 0.492 23.736 1.00 0.00 11 GLY A O 20
ATOM 31276 N N . ALA A 1 12 ? -8.430 1.598 21.792 1.00 0.00 12 ALA A N 20
ATOM 31277 C CA . ALA A 1 12 ? -7.024 1.618 21.428 1.00 0.00 12 ALA A CA 20
ATOM 31278 C C . ALA A 1 12 ? -6.548 0.187 21.170 1.00 0.00 12 ALA A C 20
ATOM 31279 O O . ALA A 1 12 ? -6.256 -0.553 22.108 1.00 0.00 12 ALA A O 20
ATOM 31286 N N . ALA A 1 13 ? -6.485 -0.160 19.892 1.00 0.00 13 ALA A N 20
ATOM 31287 C CA . ALA A 1 13 ? -6.049 -1.489 19.498 1.00 0.00 13 ALA A CA 20
ATOM 31288 C C . ALA A 1 13 ? -5.704 -1.487 18.008 1.00 0.00 13 ALA A C 20
ATOM 31289 O O . ALA A 1 13 ? -6.537 -1.838 17.174 1.00 0.00 13 ALA A O 20
ATOM 31296 N N . SER A 1 14 ? -4.475 -1.087 17.718 1.00 0.00 14 SER A N 20
ATOM 31297 C CA . SER A 1 14 ? -4.010 -1.034 16.342 1.00 0.00 14 SER A CA 20
ATOM 31298 C C . SER A 1 14 ? -4.930 -0.138 15.512 1.00 0.00 14 SER A C 20
ATOM 31299 O O . SER A 1 14 ? -6.022 0.216 15.955 1.00 0.00 14 SER A O 20
ATOM 31307 N N . SER A 1 15 ? -4.456 0.205 14.324 1.00 0.00 15 SER A N 20
ATOM 31308 C CA . SER A 1 15 ? -5.222 1.054 13.428 1.00 0.00 15 SER A CA 20
ATOM 31309 C C . SER A 1 15 ? -5.153 0.506 12.001 1.00 0.00 15 SER A C 20
ATOM 31310 O O . SER A 1 15 ? -4.133 0.647 11.328 1.00 0.00 15 SER A O 20
ATOM 31318 N N . VAL A 1 16 ? -6.250 -0.106 11.582 1.00 0.00 16 VAL A N 20
ATOM 31319 C CA . VAL A 1 16 ? -6.327 -0.675 10.247 1.00 0.00 16 VAL A CA 20
ATOM 31320 C C . VAL A 1 16 ? -7.638 -0.244 9.588 1.00 0.00 16 VAL A C 20
ATOM 31321 O O . VAL A 1 16 ? -8.677 -0.184 10.244 1.00 0.00 16 VAL A O 20
ATOM 31334 N N . LEU A 1 17 ? -7.548 0.045 8.298 1.00 0.00 17 LEU A N 20
ATOM 31335 C CA . LEU A 1 17 ? -8.715 0.469 7.543 1.00 0.00 17 LEU A CA 20
ATOM 31336 C C . LEU A 1 17 ? -9.274 -0.724 6.765 1.00 0.00 17 LEU A C 20
ATOM 31337 O O . LEU A 1 17 ? -8.518 -1.575 6.298 1.00 0.00 17 LEU A O 20
ATOM 31353 N N . GLU A 1 18 ? -10.594 -0.748 6.649 1.00 0.00 18 GLU A N 20
ATOM 31354 C CA . GLU A 1 18 ? -11.263 -1.822 5.936 1.00 0.00 18 GLU A CA 20
ATOM 31355 C C . GLU A 1 18 ? -11.458 -1.443 4.466 1.00 0.00 18 GLU A C 20
ATOM 31356 O O . GLU A 1 18 ? -12.138 -0.466 4.159 1.00 0.00 18 GLU A O 20
ATOM 31368 N N . LEU A 1 19 ? -10.849 -2.237 3.598 1.00 0.00 19 LEU A N 20
ATOM 31369 C CA . LEU A 1 19 ? -10.946 -1.997 2.168 1.00 0.00 19 LEU A CA 20
ATOM 31370 C C . LEU A 1 19 ? -12.405 -2.144 1.729 1.00 0.00 19 LEU A C 20
ATOM 31371 O O . LEU A 1 19 ? -13.221 -2.709 2.455 1.00 0.00 19 LEU A O 20
ATOM 31387 N N . THR A 1 20 ? -12.688 -1.625 0.544 1.00 0.00 20 THR A N 20
ATOM 31388 C CA . THR A 1 20 ? -14.033 -1.691 -0.001 1.00 0.00 20 THR A CA 20
ATOM 31389 C C . THR A 1 20 ? -13.993 -1.650 -1.530 1.00 0.00 20 THR A C 20
ATOM 31390 O O . THR A 1 20 ? -12.971 -1.300 -2.118 1.00 0.00 20 THR A O 20
ATOM 31401 N N . GLU A 1 21 ? -15.117 -2.014 -2.129 1.00 0.00 21 GLU A N 20
ATOM 31402 C CA . GLU A 1 21 ? -15.223 -2.024 -3.578 1.00 0.00 21 GLU A CA 20
ATOM 31403 C C . GLU A 1 21 ? -14.414 -0.872 -4.177 1.00 0.00 21 GLU A C 20
ATOM 31404 O O . GLU A 1 21 ? -13.768 -1.034 -5.211 1.00 0.00 21 GLU A O 20
ATOM 31416 N N . ALA A 1 22 ? -14.475 0.267 -3.502 1.00 0.00 22 ALA A N 20
ATOM 31417 C CA . ALA A 1 22 ? -13.756 1.445 -3.954 1.00 0.00 22 ALA A CA 20
ATOM 31418 C C . ALA A 1 22 ? -12.251 1.187 -3.859 1.00 0.00 22 ALA A C 20
ATOM 31419 O O . ALA A 1 22 ? -11.582 1.014 -4.876 1.00 0.00 22 ALA A O 20
ATOM 31426 N N . GLU A 1 23 ? -11.763 1.169 -2.627 1.00 0.00 23 GLU A N 20
ATOM 31427 C CA . GLU A 1 23 ? -10.350 0.935 -2.385 1.00 0.00 23 GLU A CA 20
ATOM 31428 C C . GLU A 1 23 ? -9.890 -0.331 -3.110 1.00 0.00 23 GLU A C 20
ATOM 31429 O O . GLU A 1 23 ? -8.864 -0.324 -3.789 1.00 0.00 23 GLU A O 20
ATOM 31441 N N . LEU A 1 24 ? -10.671 -1.388 -2.942 1.00 0.00 24 LEU A N 20
ATOM 31442 C CA . LEU A 1 24 ? -10.357 -2.659 -3.571 1.00 0.00 24 LEU A CA 20
ATOM 31443 C C . LEU A 1 24 ? -9.842 -2.407 -4.990 1.00 0.00 24 LEU A C 20
ATOM 31444 O O . LEU A 1 24 ? -8.782 -2.904 -5.367 1.00 0.00 24 LEU A O 20
ATOM 31460 N N . VAL A 1 25 ? -10.617 -1.635 -5.738 1.00 0.00 25 VAL A N 20
ATOM 31461 C CA . VAL A 1 25 ? -10.253 -1.311 -7.107 1.00 0.00 25 VAL A CA 20
ATOM 31462 C C . VAL A 1 25 ? -8.814 -0.791 -7.138 1.00 0.00 25 VAL A C 20
ATOM 31463 O O . VAL A 1 25 ? -8.038 -1.154 -8.020 1.00 0.00 25 VAL A O 20
ATOM 31476 N N . THR A 1 26 ? -8.502 0.050 -6.163 1.00 0.00 26 THR A N 20
ATOM 31477 C CA . THR A 1 26 ? -7.170 0.624 -6.068 1.00 0.00 26 THR A CA 20
ATOM 31478 C C . THR A 1 26 ? -6.195 -0.391 -5.467 1.00 0.00 26 THR A C 20
ATOM 31479 O O . THR A 1 26 ? -5.068 -0.529 -5.940 1.00 0.00 26 THR A O 20
ATOM 31490 N N . ALA A 1 27 ? -6.664 -1.074 -4.433 1.00 0.00 27 ALA A N 20
ATOM 31491 C CA . ALA A 1 27 ? -5.847 -2.071 -3.762 1.00 0.00 27 ALA A CA 20
ATOM 31492 C C . ALA A 1 27 ? -5.494 -3.183 -4.751 1.00 0.00 27 ALA A C 20
ATOM 31493 O O . ALA A 1 27 ? -4.474 -3.853 -4.599 1.00 0.00 27 ALA A O 20
ATOM 31500 N N . GLU A 1 28 ? -6.357 -3.346 -5.743 1.00 0.00 28 GLU A N 20
ATOM 31501 C CA . GLU A 1 28 ? -6.149 -4.366 -6.757 1.00 0.00 28 GLU A CA 20
ATOM 31502 C C . GLU A 1 28 ? -5.192 -3.854 -7.836 1.00 0.00 28 GLU A C 20
ATOM 31503 O O . GLU A 1 28 ? -4.365 -4.609 -8.344 1.00 0.00 28 GLU A O 20
ATOM 31515 N N . ALA A 1 29 ? -5.337 -2.576 -8.153 1.00 0.00 29 ALA A N 20
ATOM 31516 C CA . ALA A 1 29 ? -4.496 -1.955 -9.162 1.00 0.00 29 ALA A CA 20
ATOM 31517 C C . ALA A 1 29 ? -3.053 -1.906 -8.656 1.00 0.00 29 ALA A C 20
ATOM 31518 O O . ALA A 1 29 ? -2.119 -2.196 -9.402 1.00 0.00 29 ALA A O 20
ATOM 31525 N N . VAL A 1 30 ? -2.915 -1.535 -7.391 1.00 0.00 30 VAL A N 20
ATOM 31526 C CA . VAL A 1 30 ? -1.601 -1.444 -6.777 1.00 0.00 30 VAL A CA 20
ATOM 31527 C C . VAL A 1 30 ? -0.961 -2.833 -6.744 1.00 0.00 30 VAL A C 20
ATOM 31528 O O . VAL A 1 30 ? 0.233 -2.976 -7.002 1.00 0.00 30 VAL A O 20
ATOM 31541 N N . ARG A 1 31 ? -1.783 -3.821 -6.424 1.00 0.00 31 ARG A N 20
ATOM 31542 C CA . ARG A 1 31 ? -1.312 -5.194 -6.354 1.00 0.00 31 ARG A CA 20
ATOM 31543 C C . ARG A 1 31 ? -0.638 -5.592 -7.669 1.00 0.00 31 ARG A C 20
ATOM 31544 O O . ARG A 1 31 ? 0.382 -6.278 -7.665 1.00 0.00 31 ARG A O 20
ATOM 31565 N N . SER A 1 32 ? -1.236 -5.143 -8.763 1.00 0.00 32 SER A N 20
ATOM 31566 C CA . SER A 1 32 ? -0.707 -5.443 -10.082 1.00 0.00 32 SER A CA 20
ATOM 31567 C C . SER A 1 32 ? 0.693 -4.844 -10.233 1.00 0.00 32 SER A C 20
ATOM 31568 O O . SER A 1 32 ? 1.541 -5.405 -10.925 1.00 0.00 32 SER A O 20
ATOM 31576 N N . VAL A 1 33 ? 0.892 -3.712 -9.574 1.00 0.00 33 VAL A N 20
ATOM 31577 C CA . VAL A 1 33 ? 2.174 -3.030 -9.627 1.00 0.00 33 VAL A CA 20
ATOM 31578 C C . VAL A 1 33 ? 3.251 -3.933 -9.021 1.00 0.00 33 VAL A C 20
ATOM 31579 O O . VAL A 1 33 ? 4.293 -4.158 -9.634 1.00 0.00 33 VAL A O 20
ATOM 31592 N N . TRP A 1 34 ? 2.962 -4.424 -7.825 1.00 0.00 34 TRP A N 20
ATOM 31593 C CA . TRP A 1 34 ? 3.893 -5.296 -7.129 1.00 0.00 34 TRP A CA 20
ATOM 31594 C C . TRP A 1 34 ? 4.173 -6.502 -8.028 1.00 0.00 34 TRP A C 20
ATOM 31595 O O . TRP A 1 34 ? 5.322 -6.908 -8.189 1.00 0.00 34 TRP A O 20
ATOM 31616 N N . GLN A 1 35 ? 3.101 -7.042 -8.590 1.00 0.00 35 GLN A N 20
ATOM 31617 C CA . GLN A 1 35 ? 3.216 -8.193 -9.469 1.00 0.00 35 GLN A CA 20
ATOM 31618 C C . GLN A 1 35 ? 4.068 -7.845 -10.692 1.00 0.00 35 GLN A C 20
ATOM 31619 O O . GLN A 1 35 ? 5.083 -8.490 -10.950 1.00 0.00 35 GLN A O 20
ATOM 31633 N N . ARG A 1 36 ? 3.623 -6.826 -11.412 1.00 0.00 36 ARG A N 20
ATOM 31634 C CA . ARG A 1 36 ? 4.331 -6.384 -12.601 1.00 0.00 36 ARG A CA 20
ATOM 31635 C C . ARG A 1 36 ? 5.802 -6.118 -12.274 1.00 0.00 36 ARG A C 20
ATOM 31636 O O . ARG A 1 36 ? 6.690 -6.500 -13.035 1.00 0.00 36 ARG A O 20
ATOM 31657 N N . ILE A 1 37 ? 6.015 -5.465 -11.141 1.00 0.00 37 ILE A N 20
ATOM 31658 C CA . ILE A 1 37 ? 7.362 -5.143 -10.704 1.00 0.00 37 ILE A CA 20
ATOM 31659 C C . ILE A 1 37 ? 8.124 -6.438 -10.418 1.00 0.00 37 ILE A C 20
ATOM 31660 O O . ILE A 1 37 ? 9.033 -6.805 -11.162 1.00 0.00 37 ILE A O 20
ATOM 31676 N N . LEU A 1 38 ? 7.726 -7.095 -9.339 1.00 0.00 38 LEU A N 20
ATOM 31677 C CA . LEU A 1 38 ? 8.360 -8.342 -8.945 1.00 0.00 38 LEU A CA 20
ATOM 31678 C C . LEU A 1 38 ? 8.012 -9.430 -9.963 1.00 0.00 38 LEU A C 20
ATOM 31679 O O . LEU A 1 38 ? 6.855 -9.833 -10.074 1.00 0.00 38 LEU A O 20
ATOM 31695 N N . PRO A 1 39 ? 9.060 -9.886 -10.699 1.00 0.00 39 PRO A N 20
ATOM 31696 C CA . PRO A 1 39 ? 8.877 -10.919 -11.703 1.00 0.00 39 PRO A CA 20
ATOM 31697 C C . PRO A 1 39 ? 8.692 -12.291 -11.051 1.00 0.00 39 PRO A C 20
ATOM 31698 O O . PRO A 1 39 ? 7.606 -12.865 -11.102 1.00 0.00 39 PRO A O 20
ATOM 31709 N N . LYS A 1 40 ? 9.771 -12.777 -10.455 1.00 0.00 40 LYS A N 20
ATOM 31710 C CA . LYS A 1 40 ? 9.742 -14.071 -9.794 1.00 0.00 40 LYS A CA 20
ATOM 31711 C C . LYS A 1 40 ? 8.417 -14.227 -9.046 1.00 0.00 40 LYS A C 20
ATOM 31712 O O . LYS A 1 40 ? 7.814 -15.299 -9.061 1.00 0.00 40 LYS A O 20
ATOM 31731 N N . VAL A 1 41 ? 8.002 -13.141 -8.409 1.00 0.00 41 VAL A N 20
ATOM 31732 C CA . VAL A 1 41 ? 6.759 -13.144 -7.657 1.00 0.00 41 VAL A CA 20
ATOM 31733 C C . VAL A 1 41 ? 5.603 -13.509 -8.590 1.00 0.00 41 VAL A C 20
ATOM 31734 O O . VAL A 1 41 ? 5.228 -12.721 -9.457 1.00 0.00 41 VAL A O 20
ATOM 31747 N N . LEU A 1 42 ? 5.070 -14.704 -8.381 1.00 0.00 42 LEU A N 20
ATOM 31748 C CA . LEU A 1 42 ? 3.965 -15.183 -9.194 1.00 0.00 42 LEU A CA 20
ATOM 31749 C C . LEU A 1 42 ? 2.645 -14.712 -8.580 1.00 0.00 42 LEU A C 20
ATOM 31750 O O . LEU A 1 42 ? 1.678 -14.459 -9.297 1.00 0.00 42 LEU A O 20
ATOM 31766 N N . GLU A 1 43 ? 2.647 -14.607 -7.259 1.00 0.00 43 GLU A N 20
ATOM 31767 C CA . GLU A 1 43 ? 1.462 -14.170 -6.541 1.00 0.00 43 GLU A CA 20
ATOM 31768 C C . GLU A 1 43 ? 1.844 -13.177 -5.442 1.00 0.00 43 GLU A C 20
ATOM 31769 O O . GLU A 1 43 ? 2.842 -13.365 -4.749 1.00 0.00 43 GLU A O 20
ATOM 31781 N N . VAL A 1 44 ? 1.028 -12.140 -5.317 1.00 0.00 44 VAL A N 20
ATOM 31782 C CA . VAL A 1 44 ? 1.268 -11.116 -4.314 1.00 0.00 44 VAL A CA 20
ATOM 31783 C C . VAL A 1 44 ? 0.158 -11.170 -3.261 1.00 0.00 44 VAL A C 20
ATOM 31784 O O . VAL A 1 44 ? -1.021 -11.059 -3.592 1.00 0.00 44 VAL A O 20
ATOM 31797 N N . GLU A 1 45 ? 0.576 -11.339 -2.015 1.00 0.00 45 GLU A N 20
ATOM 31798 C CA . GLU A 1 45 ? -0.367 -11.409 -0.913 1.00 0.00 45 GLU A CA 20
ATOM 31799 C C . GLU A 1 45 ? -0.085 -10.297 0.099 1.00 0.00 45 GLU A C 20
ATOM 31800 O O . GLU A 1 45 ? 0.733 -9.414 -0.157 1.00 0.00 45 GLU A O 20
ATOM 31812 N N . ASP A 1 46 ? -0.777 -10.375 1.226 1.00 0.00 46 ASP A N 20
ATOM 31813 C CA . ASP A 1 46 ? -0.611 -9.386 2.277 1.00 0.00 46 ASP A CA 20
ATOM 31814 C C . ASP A 1 46 ? 0.670 -9.687 3.057 1.00 0.00 46 ASP A C 20
ATOM 31815 O O . ASP A 1 46 ? 1.200 -8.817 3.746 1.00 0.00 46 ASP A O 20
ATOM 31824 N N . SER A 1 47 ? 1.130 -10.922 2.923 1.00 0.00 47 SER A N 20
ATOM 31825 C CA . SER A 1 47 ? 2.339 -11.350 3.607 1.00 0.00 47 SER A CA 20
ATOM 31826 C C . SER A 1 47 ? 3.563 -11.061 2.735 1.00 0.00 47 SER A C 20
ATOM 31827 O O . SER A 1 47 ? 4.693 -11.085 3.219 1.00 0.00 47 SER A O 20
ATOM 31835 N N . THR A 1 48 ? 3.296 -10.794 1.465 1.00 0.00 48 THR A N 20
ATOM 31836 C CA . THR A 1 48 ? 4.361 -10.501 0.522 1.00 0.00 48 THR A CA 20
ATOM 31837 C C . THR A 1 48 ? 5.106 -9.230 0.937 1.00 0.00 48 THR A C 20
ATOM 31838 O O . THR A 1 48 ? 4.483 -8.220 1.261 1.00 0.00 48 THR A O 20
ATOM 31849 N N . ASP A 1 49 ? 6.427 -9.321 0.912 1.00 0.00 49 ASP A N 20
ATOM 31850 C CA . ASP A 1 49 ? 7.263 -8.191 1.281 1.00 0.00 49 ASP A CA 20
ATOM 31851 C C . ASP A 1 49 ? 7.915 -7.613 0.024 1.00 0.00 49 ASP A C 20
ATOM 31852 O O . ASP A 1 49 ? 8.616 -8.320 -0.698 1.00 0.00 49 ASP A O 20
ATOM 31861 N N . PHE A 1 50 ? 7.660 -6.332 -0.200 1.00 0.00 50 PHE A N 20
ATOM 31862 C CA . PHE A 1 50 ? 8.214 -5.650 -1.358 1.00 0.00 50 PHE A CA 20
ATOM 31863 C C . PHE A 1 50 ? 9.695 -5.990 -1.538 1.00 0.00 50 PHE A C 20
ATOM 31864 O O . PHE A 1 50 ? 10.173 -6.118 -2.664 1.00 0.00 50 PHE A O 20
ATOM 31881 N N . PHE A 1 51 ? 10.379 -6.127 -0.412 1.00 0.00 51 PHE A N 20
ATOM 31882 C CA . PHE A 1 51 ? 11.796 -6.450 -0.432 1.00 0.00 51 PHE A CA 20
ATOM 31883 C C . PHE A 1 51 ? 12.013 -7.956 -0.589 1.00 0.00 51 PHE A C 20
ATOM 31884 O O . PHE A 1 51 ? 12.548 -8.407 -1.601 1.00 0.00 51 PHE A O 20
ATOM 31901 N N . LYS A 1 52 ? 11.585 -8.693 0.426 1.00 0.00 52 LYS A N 20
ATOM 31902 C CA . LYS A 1 52 ? 11.726 -10.139 0.412 1.00 0.00 52 LYS A CA 20
ATOM 31903 C C . LYS A 1 52 ? 11.447 -10.661 -0.998 1.00 0.00 52 LYS A C 20
ATOM 31904 O O . LYS A 1 52 ? 12.043 -11.647 -1.428 1.00 0.00 52 LYS A O 20
ATOM 31923 N N . SER A 1 53 ? 10.540 -9.976 -1.680 1.00 0.00 53 SER A N 20
ATOM 31924 C CA . SER A 1 53 ? 10.175 -10.359 -3.033 1.00 0.00 53 SER A CA 20
ATOM 31925 C C . SER A 1 53 ? 11.388 -10.237 -3.957 1.00 0.00 53 SER A C 20
ATOM 31926 O O . SER A 1 53 ? 11.976 -11.242 -4.352 1.00 0.00 53 SER A O 20
ATOM 31934 N N . GLY A 1 54 ? 11.727 -8.996 -4.275 1.00 0.00 54 GLY A N 20
ATOM 31935 C CA . GLY A 1 54 ? 12.860 -8.729 -5.145 1.00 0.00 54 GLY A CA 20
ATOM 31936 C C . GLY A 1 54 ? 12.849 -7.278 -5.630 1.00 0.00 54 GLY A C 20
ATOM 31937 O O . GLY A 1 54 ? 13.143 -7.006 -6.793 1.00 0.00 54 GLY A O 20
ATOM 31941 N N . ALA A 1 55 ? 12.507 -6.384 -4.714 1.00 0.00 55 ALA A N 20
ATOM 31942 C CA . ALA A 1 55 ? 12.454 -4.968 -5.033 1.00 0.00 55 ALA A CA 20
ATOM 31943 C C . ALA A 1 55 ? 13.836 -4.348 -4.815 1.00 0.00 55 ALA A C 20
ATOM 31944 O O . ALA A 1 55 ? 14.520 -4.674 -3.846 1.00 0.00 55 ALA A O 20
ATOM 31951 N N . ALA A 1 56 ? 14.205 -3.466 -5.732 1.00 0.00 56 ALA A N 20
ATOM 31952 C CA . ALA A 1 56 ? 15.493 -2.798 -5.651 1.00 0.00 56 ALA A CA 20
ATOM 31953 C C . ALA A 1 56 ? 15.293 -1.375 -5.125 1.00 0.00 56 ALA A C 20
ATOM 31954 O O . ALA A 1 56 ? 14.184 -0.999 -4.750 1.00 0.00 56 ALA A O 20
ATOM 31961 N N . SER A 1 57 ? 16.384 -0.624 -5.114 1.00 0.00 57 SER A N 20
ATOM 31962 C CA . SER A 1 57 ? 16.342 0.749 -4.640 1.00 0.00 57 SER A CA 20
ATOM 31963 C C . SER A 1 57 ? 15.592 1.627 -5.644 1.00 0.00 57 SER A C 20
ATOM 31964 O O . SER A 1 57 ? 15.168 2.733 -5.311 1.00 0.00 57 SER A O 20
ATOM 31972 N N . VAL A 1 58 ? 15.451 1.101 -6.852 1.00 0.00 58 VAL A N 20
ATOM 31973 C CA . VAL A 1 58 ? 14.760 1.823 -7.906 1.00 0.00 58 VAL A CA 20
ATOM 31974 C C . VAL A 1 58 ? 13.274 1.460 -7.877 1.00 0.00 58 VAL A C 20
ATOM 31975 O O . VAL A 1 58 ? 12.422 2.292 -8.184 1.00 0.00 58 VAL A O 20
ATOM 31988 N N . ASP A 1 59 ? 13.008 0.217 -7.504 1.00 0.00 59 ASP A N 20
ATOM 31989 C CA . ASP A 1 59 ? 11.640 -0.266 -7.431 1.00 0.00 59 ASP A CA 20
ATOM 31990 C C . ASP A 1 59 ? 10.852 0.595 -6.442 1.00 0.00 59 ASP A C 20
ATOM 31991 O O . ASP A 1 59 ? 9.671 0.865 -6.652 1.00 0.00 59 ASP A O 20
ATOM 32000 N N . VAL A 1 60 ? 11.538 1.002 -5.384 1.00 0.00 60 VAL A N 20
ATOM 32001 C CA . VAL A 1 60 ? 10.917 1.826 -4.361 1.00 0.00 60 VAL A CA 20
ATOM 32002 C C . VAL A 1 60 ? 10.251 3.035 -5.022 1.00 0.00 60 VAL A C 20
ATOM 32003 O O . VAL A 1 60 ? 9.076 3.308 -4.783 1.00 0.00 60 VAL A O 20
ATOM 32016 N N . VAL A 1 61 ? 11.030 3.726 -5.841 1.00 0.00 61 VAL A N 20
ATOM 32017 C CA . VAL A 1 61 ? 10.531 4.899 -6.538 1.00 0.00 61 VAL A CA 20
ATOM 32018 C C . VAL A 1 61 ? 9.500 4.465 -7.582 1.00 0.00 61 VAL A C 20
ATOM 32019 O O . VAL A 1 61 ? 8.540 5.187 -7.850 1.00 0.00 61 VAL A O 20
ATOM 32032 N N . ARG A 1 62 ? 9.733 3.288 -8.144 1.00 0.00 62 ARG A N 20
ATOM 32033 C CA . ARG A 1 62 ? 8.837 2.750 -9.153 1.00 0.00 62 ARG A CA 20
ATOM 32034 C C . ARG A 1 62 ? 7.440 2.540 -8.565 1.00 0.00 62 ARG A C 20
ATOM 32035 O O . ARG A 1 62 ? 6.460 3.082 -9.075 1.00 0.00 62 ARG A O 20
ATOM 32056 N N . LEU A 1 63 ? 7.393 1.754 -7.500 1.00 0.00 63 LEU A N 20
ATOM 32057 C CA . LEU A 1 63 ? 6.133 1.466 -6.837 1.00 0.00 63 LEU A CA 20
ATOM 32058 C C . LEU A 1 63 ? 5.466 2.780 -6.425 1.00 0.00 63 LEU A C 20
ATOM 32059 O O . LEU A 1 63 ? 4.287 2.995 -6.701 1.00 0.00 63 LEU A O 20
ATOM 32075 N N . VAL A 1 64 ? 6.250 3.624 -5.770 1.00 0.00 64 VAL A N 20
ATOM 32076 C CA . VAL A 1 64 ? 5.751 4.911 -5.317 1.00 0.00 64 VAL A CA 20
ATOM 32077 C C . VAL A 1 64 ? 5.310 5.737 -6.527 1.00 0.00 64 VAL A C 20
ATOM 32078 O O . VAL A 1 64 ? 4.283 6.411 -6.482 1.00 0.00 64 VAL A O 20
ATOM 32091 N N . GLU A 1 65 ? 6.110 5.657 -7.581 1.00 0.00 65 GLU A N 20
ATOM 32092 C CA . GLU A 1 65 ? 5.815 6.389 -8.801 1.00 0.00 65 GLU A CA 20
ATOM 32093 C C . GLU A 1 65 ? 4.562 5.821 -9.471 1.00 0.00 65 GLU A C 20
ATOM 32094 O O . GLU A 1 65 ? 3.729 6.573 -9.976 1.00 0.00 65 GLU A O 20
ATOM 32106 N N . GLU A 1 66 ? 4.466 4.500 -9.452 1.00 0.00 66 GLU A N 20
ATOM 32107 C CA . GLU A 1 66 ? 3.329 3.823 -10.051 1.00 0.00 66 GLU A CA 20
ATOM 32108 C C . GLU A 1 66 ? 2.043 4.185 -9.305 1.00 0.00 66 GLU A C 20
ATOM 32109 O O . GLU A 1 66 ? 1.089 4.676 -9.907 1.00 0.00 66 GLU A O 20
ATOM 32121 N N . VAL A 1 67 ? 2.058 3.929 -8.006 1.00 0.00 67 VAL A N 20
ATOM 32122 C CA . VAL A 1 67 ? 0.905 4.221 -7.171 1.00 0.00 67 VAL A CA 20
ATOM 32123 C C . VAL A 1 67 ? 0.589 5.716 -7.252 1.00 0.00 67 VAL A C 20
ATOM 32124 O O . VAL A 1 67 ? -0.510 6.141 -6.899 1.00 0.00 67 VAL A O 20
ATOM 32137 N N . LYS A 1 68 ? 1.572 6.472 -7.717 1.00 0.00 68 LYS A N 20
ATOM 32138 C CA . LYS A 1 68 ? 1.413 7.910 -7.849 1.00 0.00 68 LYS A CA 20
ATOM 32139 C C . LYS A 1 68 ? 0.394 8.207 -8.951 1.00 0.00 68 LYS A C 20
ATOM 32140 O O . LYS A 1 68 ? -0.528 8.996 -8.753 1.00 0.00 68 LYS A O 20
ATOM 32159 N N . GLU A 1 69 ? 0.596 7.560 -10.089 1.00 0.00 69 GLU A N 20
ATOM 32160 C CA . GLU A 1 69 ? -0.293 7.745 -11.224 1.00 0.00 69 GLU A CA 20
ATOM 32161 C C . GLU A 1 69 ? -1.680 7.181 -10.908 1.00 0.00 69 GLU A C 20
ATOM 32162 O O . GLU A 1 69 ? -2.656 7.516 -11.577 1.00 0.00 69 GLU A O 20
ATOM 32174 N N . LEU A 1 70 ? -1.722 6.336 -9.889 1.00 0.00 70 LEU A N 20
ATOM 32175 C CA . LEU A 1 70 ? -2.974 5.723 -9.477 1.00 0.00 70 LEU A CA 20
ATOM 32176 C C . LEU A 1 70 ? -3.888 6.793 -8.878 1.00 0.00 70 LEU A C 20
ATOM 32177 O O . LEU A 1 70 ? -5.065 6.876 -9.226 1.00 0.00 70 LEU A O 20
ATOM 32193 N N . CYS A 1 71 ? -3.312 7.587 -7.987 1.00 0.00 71 CYS A N 20
ATOM 32194 C CA . CYS A 1 71 ? -4.060 8.649 -7.336 1.00 0.00 71 CYS A CA 20
ATOM 32195 C C . CYS A 1 71 ? -3.644 9.982 -7.960 1.00 0.00 71 CYS A C 20
ATOM 32196 O O . CYS A 1 71 ? -4.003 11.046 -7.458 1.00 0.00 71 CYS A O 20
ATOM 32204 N N . ASP A 1 72 ? -2.893 9.881 -9.047 1.00 0.00 72 ASP A N 20
ATOM 32205 C CA . ASP A 1 72 ? -2.425 11.066 -9.746 1.00 0.00 72 ASP A CA 20
ATOM 32206 C C . ASP A 1 72 ? -1.525 11.880 -8.814 1.00 0.00 72 ASP A C 20
ATOM 32207 O O . ASP A 1 72 ? -1.974 12.847 -8.200 1.00 0.00 72 ASP A O 20
ATOM 32216 N N . GLY A 1 73 ? -0.271 11.459 -8.738 1.00 0.00 73 GLY A N 20
ATOM 32217 C CA . GLY A 1 73 ? 0.696 12.137 -7.891 1.00 0.00 73 GLY A CA 20
ATOM 32218 C C . GLY A 1 73 ? 0.391 11.899 -6.411 1.00 0.00 73 GLY A C 20
ATOM 32219 O O . GLY A 1 73 ? 0.423 12.831 -5.609 1.00 0.00 73 GLY A O 20
ATOM 32223 N N . LEU A 1 74 ? 0.101 10.645 -6.093 1.00 0.00 74 LEU A N 20
ATOM 32224 C CA . LEU A 1 74 ? -0.210 10.273 -4.724 1.00 0.00 74 LEU A CA 20
ATOM 32225 C C . LEU A 1 74 ? 0.873 10.822 -3.792 1.00 0.00 74 LEU A C 20
ATOM 32226 O O . LEU A 1 74 ? 2.028 10.962 -4.191 1.00 0.00 74 LEU A O 20
ATOM 32242 N N . GLU A 1 75 ? 0.461 11.118 -2.568 1.00 0.00 75 GLU A N 20
ATOM 32243 C CA . GLU A 1 75 ? 1.381 11.648 -1.577 1.00 0.00 75 GLU A CA 20
ATOM 32244 C C . GLU A 1 75 ? 2.171 10.513 -0.924 1.00 0.00 75 GLU A C 20
ATOM 32245 O O . GLU A 1 75 ? 2.099 10.318 0.288 1.00 0.00 75 GLU A O 20
ATOM 32257 N N . LEU A 1 76 ? 2.908 9.792 -1.758 1.00 0.00 76 LEU A N 20
ATOM 32258 C CA . LEU A 1 76 ? 3.711 8.681 -1.277 1.00 0.00 76 LEU A CA 20
ATOM 32259 C C . LEU A 1 76 ? 5.192 9.059 -1.350 1.00 0.00 76 LEU A C 20
ATOM 32260 O O . LEU A 1 76 ? 5.604 9.800 -2.241 1.00 0.00 76 LEU A O 20
ATOM 32276 N N . GLU A 1 77 ? 5.952 8.532 -0.401 1.00 0.00 77 GLU A N 20
ATOM 32277 C CA . GLU A 1 77 ? 7.378 8.805 -0.346 1.00 0.00 77 GLU A CA 20
ATOM 32278 C C . GLU A 1 77 ? 8.159 7.506 -0.134 1.00 0.00 77 GLU A C 20
ATOM 32279 O O . GLU A 1 77 ? 7.617 6.529 0.381 1.00 0.00 77 GLU A O 20
ATOM 32291 N N . ASN A 1 78 ? 9.419 7.538 -0.541 1.00 0.00 78 ASN A N 20
ATOM 32292 C CA . ASN A 1 78 ? 10.280 6.376 -0.402 1.00 0.00 78 ASN A CA 20
ATOM 32293 C C . ASN A 1 78 ? 10.175 5.836 1.026 1.00 0.00 78 ASN A C 20
ATOM 32294 O O . ASN A 1 78 ? 10.281 4.631 1.248 1.00 0.00 78 ASN A O 20
ATOM 32305 N N . GLU A 1 79 ? 9.967 6.755 1.957 1.00 0.00 79 GLU A N 20
ATOM 32306 C CA . GLU A 1 79 ? 9.847 6.387 3.358 1.00 0.00 79 GLU A CA 20
ATOM 32307 C C . GLU A 1 79 ? 8.685 5.410 3.552 1.00 0.00 79 GLU A C 20
ATOM 32308 O O . GLU A 1 79 ? 8.850 4.359 4.169 1.00 0.00 79 GLU A O 20
ATOM 32320 N N . ASP A 1 80 ? 7.537 5.792 3.013 1.00 0.00 80 ASP A N 20
ATOM 32321 C CA . ASP A 1 80 ? 6.348 4.963 3.119 1.00 0.00 80 ASP A CA 20
ATOM 32322 C C . ASP A 1 80 ? 6.714 3.512 2.800 1.00 0.00 80 ASP A C 20
ATOM 32323 O O . ASP A 1 80 ? 6.403 2.606 3.572 1.00 0.00 80 ASP A O 20
ATOM 32332 N N . VAL A 1 81 ? 7.368 3.337 1.661 1.00 0.00 81 VAL A N 20
ATOM 32333 C CA . VAL A 1 81 ? 7.779 2.012 1.230 1.00 0.00 81 VAL A CA 20
ATOM 32334 C C . VAL A 1 81 ? 8.633 1.367 2.323 1.00 0.00 81 VAL A C 20
ATOM 32335 O O . VAL A 1 81 ? 8.429 0.205 2.671 1.00 0.00 81 VAL A O 20
ATOM 32348 N N . TYR A 1 82 ? 9.573 2.149 2.834 1.00 0.00 82 TYR A N 20
ATOM 32349 C CA . TYR A 1 82 ? 10.459 1.669 3.881 1.00 0.00 82 TYR A CA 20
ATOM 32350 C C . TYR A 1 82 ? 9.683 1.384 5.168 1.00 0.00 82 TYR A C 20
ATOM 32351 O O . TYR A 1 82 ? 10.088 0.541 5.967 1.00 0.00 82 TYR A O 20
ATOM 32369 N N . MET A 1 83 ? 8.582 2.103 5.329 1.00 0.00 83 MET A N 20
ATOM 32370 C CA . MET A 1 83 ? 7.745 1.937 6.506 1.00 0.00 83 MET A CA 20
ATOM 32371 C C . MET A 1 83 ? 6.861 0.695 6.380 1.00 0.00 83 MET A C 20
ATOM 32372 O O . MET A 1 83 ? 6.644 -0.019 7.358 1.00 0.00 83 MET A O 20
ATOM 32386 N N . ALA A 1 84 ? 6.373 0.476 5.168 1.00 0.00 84 ALA A N 20
ATOM 32387 C CA . ALA A 1 84 ? 5.517 -0.667 4.901 1.00 0.00 84 ALA A CA 20
ATOM 32388 C C . ALA A 1 84 ? 6.080 -1.455 3.717 1.00 0.00 84 ALA A C 20
ATOM 32389 O O . ALA A 1 84 ? 5.770 -1.158 2.564 1.00 0.00 84 ALA A O 20
ATOM 32396 N N . SER A 1 85 ? 6.898 -2.446 4.042 1.00 0.00 85 SER A N 20
ATOM 32397 C CA . SER A 1 85 ? 7.507 -3.279 3.019 1.00 0.00 85 SER A CA 20
ATOM 32398 C C . SER A 1 85 ? 6.489 -4.294 2.495 1.00 0.00 85 SER A C 20
ATOM 32399 O O . SER A 1 85 ? 6.531 -4.675 1.327 1.00 0.00 85 SER A O 20
ATOM 32407 N N . THR A 1 86 ? 5.596 -4.702 3.386 1.00 0.00 86 THR A N 20
ATOM 32408 C CA . THR A 1 86 ? 4.568 -5.665 3.028 1.00 0.00 86 THR A CA 20
ATOM 32409 C C . THR A 1 86 ? 3.355 -4.951 2.428 1.00 0.00 86 THR A C 20
ATOM 32410 O O . THR A 1 86 ? 3.042 -3.825 2.808 1.00 0.00 86 THR A O 20
ATOM 32421 N N . PHE A 1 87 ? 2.705 -5.638 1.499 1.00 0.00 87 PHE A N 20
ATOM 32422 C CA . PHE A 1 87 ? 1.533 -5.084 0.843 1.00 0.00 87 PHE A CA 20
ATOM 32423 C C . PHE A 1 87 ? 0.456 -4.713 1.864 1.00 0.00 87 PHE A C 20
ATOM 32424 O O . PHE A 1 87 ? 0.016 -3.566 1.919 1.00 0.00 87 PHE A O 20
ATOM 32441 N N . GLY A 1 88 ? 0.063 -5.706 2.649 1.00 0.00 88 GLY A N 20
ATOM 32442 C CA . GLY A 1 88 ? -0.954 -5.499 3.666 1.00 0.00 88 GLY A CA 20
ATOM 32443 C C . GLY A 1 88 ? -0.741 -4.168 4.390 1.00 0.00 88 GLY A C 20
ATOM 32444 O O . GLY A 1 88 ? -1.615 -3.302 4.375 1.00 0.00 88 GLY A O 20
ATOM 32448 N N . ASP A 1 89 ? 0.425 -4.047 5.008 1.00 0.00 89 ASP A N 20
ATOM 32449 C CA . ASP A 1 89 ? 0.763 -2.837 5.737 1.00 0.00 89 ASP A CA 20
ATOM 32450 C C . ASP A 1 89 ? 0.706 -1.640 4.786 1.00 0.00 89 ASP A C 20
ATOM 32451 O O . ASP A 1 89 ? 0.070 -0.632 5.088 1.00 0.00 89 ASP A O 20
ATOM 32460 N N . PHE A 1 90 ? 1.379 -1.792 3.655 1.00 0.00 90 PHE A N 20
ATOM 32461 C CA . PHE A 1 90 ? 1.412 -0.736 2.657 1.00 0.00 90 PHE A CA 20
ATOM 32462 C C . PHE A 1 90 ? -0.002 -0.272 2.302 1.00 0.00 90 PHE A C 20
ATOM 32463 O O . PHE A 1 90 ? -0.348 0.890 2.509 1.00 0.00 90 PHE A O 20
ATOM 32480 N N . ILE A 1 91 ? -0.780 -1.204 1.773 1.00 0.00 91 ILE A N 20
ATOM 32481 C CA . ILE A 1 91 ? -2.149 -0.905 1.387 1.00 0.00 91 ILE A CA 20
ATOM 32482 C C . ILE A 1 91 ? -2.785 0.004 2.441 1.00 0.00 91 ILE A C 20
ATOM 32483 O O . ILE A 1 91 ? -3.300 1.072 2.115 1.00 0.00 91 ILE A O 20
ATOM 32499 N N . GLN A 1 92 ? -2.727 -0.453 3.683 1.00 0.00 92 GLN A N 20
ATOM 32500 C CA . GLN A 1 92 ? -3.291 0.305 4.786 1.00 0.00 92 GLN A CA 20
ATOM 32501 C C . GLN A 1 92 ? -2.816 1.759 4.728 1.00 0.00 92 GLN A C 20
ATOM 32502 O O . GLN A 1 92 ? -3.620 2.683 4.848 1.00 0.00 92 GLN A O 20
ATOM 32516 N N . LEU A 1 93 ? -1.514 1.916 4.544 1.00 0.00 93 LEU A N 20
ATOM 32517 C CA . LEU A 1 93 ? -0.923 3.241 4.469 1.00 0.00 93 LEU A CA 20
ATOM 32518 C C . LEU A 1 93 ? -1.471 3.970 3.240 1.00 0.00 93 LEU A C 20
ATOM 32519 O O . LEU A 1 93 ? -1.854 5.136 3.325 1.00 0.00 93 LEU A O 20
ATOM 32535 N N . LEU A 1 94 ? -1.492 3.253 2.127 1.00 0.00 94 LEU A N 20
ATOM 32536 C CA . LEU A 1 94 ? -1.987 3.816 0.882 1.00 0.00 94 LEU A CA 20
ATOM 32537 C C . LEU A 1 94 ? -3.441 4.256 1.070 1.00 0.00 94 LEU A C 20
ATOM 32538 O O . LEU A 1 94 ? -3.772 5.422 0.865 1.00 0.00 94 LEU A O 20
ATOM 32554 N N . VAL A 1 95 ? -4.270 3.297 1.457 1.00 0.00 95 VAL A N 20
ATOM 32555 C CA . VAL A 1 95 ? -5.681 3.570 1.674 1.00 0.00 95 VAL A CA 20
ATOM 32556 C C . VAL A 1 95 ? -5.827 4.848 2.502 1.00 0.00 95 VAL A C 20
ATOM 32557 O O . VAL A 1 95 ? -6.755 5.627 2.291 1.00 0.00 95 VAL A O 20
ATOM 32570 N N . ARG A 1 96 ? -4.895 5.024 3.428 1.00 0.00 96 ARG A N 20
ATOM 32571 C CA . ARG A 1 96 ? -4.909 6.194 4.290 1.00 0.00 96 ARG A CA 20
ATOM 32572 C C . ARG A 1 96 ? -4.670 7.462 3.467 1.00 0.00 96 ARG A C 20
ATOM 32573 O O . ARG A 1 96 ? -5.424 8.428 3.575 1.00 0.00 96 ARG A O 20
ATOM 32594 N N . LYS A 1 97 ? -3.618 7.418 2.663 1.00 0.00 97 LYS A N 20
ATOM 32595 C CA . LYS A 1 97 ? -3.270 8.551 1.823 1.00 0.00 97 LYS A CA 20
ATOM 32596 C C . LYS A 1 97 ? -4.391 8.793 0.810 1.00 0.00 97 LYS A C 20
ATOM 32597 O O . LYS A 1 97 ? -4.665 9.934 0.442 1.00 0.00 97 LYS A O 20
ATOM 32616 N N . LEU A 1 98 ? -5.010 7.699 0.389 1.00 0.00 98 LEU A N 20
ATOM 32617 C CA . LEU A 1 98 ? -6.096 7.778 -0.574 1.00 0.00 98 LEU A CA 20
ATOM 32618 C C . LEU A 1 98 ? -7.299 8.464 0.076 1.00 0.00 98 LEU A C 20
ATOM 32619 O O . LEU A 1 98 ? -7.765 9.495 -0.406 1.00 0.00 98 LEU A O 20
ATOM 32635 N N . ARG A 1 99 ? -7.768 7.864 1.160 1.00 0.00 99 ARG A N 20
ATOM 32636 C CA . ARG A 1 99 ? -8.908 8.404 1.881 1.00 0.00 99 ARG A CA 20
ATOM 32637 C C . ARG A 1 99 ? -8.677 9.880 2.211 1.00 0.00 99 ARG A C 20
ATOM 32638 O O . ARG A 1 99 ? -9.585 10.699 2.079 1.00 0.00 99 ARG A O 20
ATOM 32659 N N . GLY A 1 100 ? -7.456 10.175 2.633 1.00 0.00 100 GLY A N 20
ATOM 32660 C CA . GLY A 1 100 ? -7.093 11.538 2.983 1.00 0.00 100 GLY A CA 20
ATOM 32661 C C . GLY A 1 100 ? -7.296 12.481 1.795 1.00 0.00 100 GLY A C 20
ATOM 32662 O O . GLY A 1 100 ? -8.360 13.082 1.649 1.00 0.00 100 GLY A O 20
ATOM 32666 N N . ASP A 1 101 ? -6.259 12.582 0.976 1.00 0.00 101 ASP A N 20
ATOM 32667 C CA . ASP A 1 101 ? -6.310 13.441 -0.194 1.00 0.00 101 ASP A CA 20
ATOM 32668 C C . ASP A 1 101 ? -6.031 14.886 0.227 1.00 0.00 101 ASP A C 20
ATOM 32669 O O . ASP A 1 101 ? -6.241 15.250 1.383 1.00 0.00 101 ASP A O 20
ATOM 32678 N N . ASP A 1 102 ? -5.562 15.668 -0.734 1.00 0.00 102 ASP A N 20
ATOM 32679 C CA . ASP A 1 102 ? -5.252 17.064 -0.477 1.00 0.00 102 ASP A CA 20
ATOM 32680 C C . ASP A 1 102 ? -6.505 17.911 -0.711 1.00 0.00 102 ASP A C 20
ATOM 32681 O O . ASP A 1 102 ? -7.090 17.874 -1.792 1.00 0.00 102 ASP A O 20
ATOM 32690 N N . GLU A 1 103 ? -6.879 18.655 0.320 1.00 0.00 103 GLU A N 20
ATOM 32691 C CA . GLU A 1 103 ? -8.051 19.510 0.240 1.00 0.00 103 GLU A CA 20
ATOM 32692 C C . GLU A 1 103 ? -7.763 20.867 0.886 1.00 0.00 103 GLU A C 20
ATOM 32693 O O . GLU A 1 103 ? -7.821 21.900 0.221 1.00 0.00 103 GLU A O 20
ATOM 32705 N N . GLU A 1 104 ? -7.460 20.820 2.175 1.00 0.00 104 GLU A N 20
ATOM 32706 C CA . GLU A 1 104 ? -7.164 22.032 2.919 1.00 0.00 104 GLU A CA 20
ATOM 32707 C C . GLU A 1 104 ? -6.794 21.691 4.364 1.00 0.00 104 GLU A C 20
ATOM 32708 O O . GLU A 1 104 ? -7.588 21.089 5.086 1.00 0.00 104 GLU A O 20
ATOM 32720 N N . SER A 1 105 ? -5.590 22.091 4.743 1.00 0.00 105 SER A N 20
ATOM 32721 C CA . SER A 1 105 ? -5.105 21.836 6.089 1.00 0.00 105 SER A CA 20
ATOM 32722 C C . SER A 1 105 ? -3.723 22.465 6.276 1.00 0.00 105 SER A C 20
ATOM 32723 O O . SER A 1 105 ? -2.761 22.063 5.624 1.00 0.00 105 SER A O 20
ATOM 32731 N N . GLY A 1 106 ? -3.669 23.442 7.170 1.00 0.00 106 GLY A N 20
ATOM 32732 C CA . GLY A 1 106 ? -2.421 24.130 7.451 1.00 0.00 106 GLY A CA 20
ATOM 32733 C C . GLY A 1 106 ? -1.671 24.455 6.158 1.00 0.00 106 GLY A C 20
ATOM 32734 O O . GLY A 1 106 ? -2.116 25.289 5.371 1.00 0.00 106 GLY A O 20
ATOM 32738 N N . PRO A 1 107 ? -0.515 23.762 5.974 1.00 0.00 107 PRO A N 20
ATOM 32739 C CA . PRO A 1 107 ? 0.301 23.969 4.790 1.00 0.00 107 PRO A CA 20
ATOM 32740 C C . PRO A 1 107 ? -0.332 23.306 3.565 1.00 0.00 107 PRO A C 20
ATOM 32741 O O . PRO A 1 107 ? -0.118 22.120 3.316 1.00 0.00 107 PRO A O 20
ATOM 32752 N N . SER A 1 108 ? -1.099 24.100 2.833 1.00 0.00 108 SER A N 20
ATOM 32753 C CA . SER A 1 108 ? -1.765 23.605 1.640 1.00 0.00 108 SER A CA 20
ATOM 32754 C C . SER A 1 108 ? -0.739 23.358 0.532 1.00 0.00 108 SER A C 20
ATOM 32755 O O . SER A 1 108 ? -0.599 22.236 0.049 1.00 0.00 108 SER A O 20
ATOM 32763 N N . SER A 1 109 ? -0.048 24.426 0.161 1.00 0.00 109 SER A N 20
ATOM 32764 C CA . SER A 1 109 ? 0.961 24.340 -0.881 1.00 0.00 109 SER A CA 20
ATOM 32765 C C . SER A 1 109 ? 0.324 23.867 -2.188 1.00 0.00 109 SER A C 20
ATOM 32766 O O . SER A 1 109 ? 0.020 22.685 -2.343 1.00 0.00 109 SER A O 20
ATOM 32774 N N . GLY A 1 110 ? 0.141 24.814 -3.097 1.00 0.00 110 GLY A N 20
ATOM 32775 C CA . GLY A 1 110 ? -0.455 24.509 -4.386 1.00 0.00 110 GLY A CA 20
ATOM 32776 C C . GLY A 1 110 ? -1.812 25.198 -4.540 1.00 0.00 110 GLY A C 20
ATOM 32777 O O . GLY A 1 110 ? -1.894 26.425 -4.526 1.00 0.00 110 GLY A O 20
#

Radius of gyration: 16.78 Å; Cα contacts (8 Å, |Δi|>4): 93; chains: 1; bounding box: 42×47×39 Å

GO terms:
  GO:0005515 protein binding (F, IPI)
  GO:0016155 formyltetrahydrofolate dehydrogenase activity (F, IDA)
  GO:0006740 NADPH regeneration (P, IDA)
  GO:0009258 10-formyltetrahydrofolate catabolic process (P, IDA)
  GO:0016155 formyltetrahydrofolate dehydrogenase activity (F, EXP)
  GO:0005739 mitochondrion (C, HTP)
  GO:0005829 cytosol (C, TAS)
  GO:0005829 cytosol (C, IDA)
  GO:0070062 extracellular exosome (C, HDA)

Organism: Homo sapiens (NCBI:txid9606)

Foldseek 3Di:
DPDDDDDDDDDDDDDFDDADPVLCVLLVQLLVLLPVQQPVPPHADQADFSVVRPADPVSLCVSVVSSCVVLPHQPDDSVLCVVGRGSNSSSRVSVVSNVVDQDDDDPRDD

Solvent-accessible surface area: 8024 Å² total; per-residue (Å²): 117,130,113,70,123,122,80,193,169,184,62,101,88,82,102,114,59,114,46,57,166,72,30,100,101,39,10,108,34,0,95,58,12,0,61,207,22,1,104,184,25,167,117,4,75,95,91,16,18,0,75,176,37,51,20,56,91,95,17,3,66,141,0,5,91,58,0,63,148,78,35,125,46,6,98,14,107,59,104,5,0,126,146,3,21,33,8,7,88,0,6,26,31,0,0,165,57,25,96,56,88,128,106,170,102,51,142,88,130,115

InterPro domains:
  IPR001555 Phosphoribosylglycinamide formyltransferase, active site [PS00373] (131-154)
  IPR002376 Formyl transferase, N-terminal [PF00551] (1-180)
  IPR005793 Formyl transferase, C-terminal [PF02911] (205-309)
  IPR009081 Phosphopantetheine binding ACP domain [PF00550] (325-391)
  IPR009081 Phosphopantetheine binding ACP domain [PS50075] (318-395)
  IPR011034 Formyl transferase-like, C-terminal domain superfamily [SSF50486] (205-306)
  IPR011407 10-formyltetrahydrofolate dehydrogenase [PIRSF036489] (1-902)
  IPR015590 Aldehyde dehydrogenase domain [PF00171] (430-898)
  IPR016160 Aldehyde dehydrogenase, cysteine active site [PS00070] (700-711)
  IPR016161 Aldehyde/histidinol dehydrogenase [SSF53720] (415-901)
  IPR016162 Aldehyde dehydrogenase, N-terminal [G3DSA:3.40.605.10] (425-897)
  IPR016163 Aldehyde dehydrogenase, C-terminal [G3DSA:3.40.309.10] (676-867)
  IPR029510 Aldehyde dehydrogenase, glutamic acid active site [PS00687] (672-679)
  IPR036477 Formyl transferase, N-terminal domain superfamily [SSF53328] (1-201)
  IPR036736 ACP-like superfamily [G3DSA:1.10.1200.10] (318-398)
  IPR036736 ACP-like superfamily [SSF47336] (325-408)
  IPR037022 Formyl transferase, C-terminal domain superfamily [G3DSA:3.10.25.10] (206-307)

Nearest PDB structures (foldseek):
  2cq8-assembly1_A  TM=7.944E-01  e=2.869E-15  Homo sapiens
  7rlu-assembly1_B  TM=9.184E-01  e=6.530E-10  Rattus norvegicus
  2liw-assembly1_A  TM=6.021E-01  e=9.457E-02  Lyngbya majuscula
  8gym-assembly1_ab  TM=6.601E-01  e=3.996E-01  Tetrahymena thermophila SB210
  6tg5-assembly1_A  TM=6.330E-01  e=5.032E-01  Pseudomonas fluorescens